Protein AF-0000000085051588 (afdb_homodimer)

Sequence (2008 aa):
MCQNCFRMTSVFWRLRSFKGIEMRKFTTRSLVMSSVAASAIFTGWMAAPAMAQEDGAGQAVEEVVVTGTRIRRPNLKSASPITTVDAAEVKLQGATGVDSYLAKLPQIEAAANENQSNGSDGTAGVNLRSLGGNRALVLIDGQRFLPSLGVDLNFVPSVLVERTDVLTGGASSVYGSDAMSGVVNFIMKKRLDGVIVDAQYSIYNHKNDNDYLRGIQAAKGFKLADKDVWDGEKYDFNVAAGGRINEGKGNILGYFGYRKMEAVRQDARDYSNCALNFADGKGSAFACGGSGNHAYGWFLPQTGPNAGDAFANSKDGSKTWVTNDSSFAYNYAPDNYILRNAERYQAGGFLNYTFNDHAEAYGSFMFMDDHSVSQVAPSAIWSGRDFTINCDNPFLSDQQKTILCGSTTSTANATSWVSLRAATGEPRRNDMRHTNYRFTAGLKGEIVSGWRYDANYMHAITIGQFNYQNDINQDKAAQALQAVMVNGQVVCKDTSNNCKPIDVFSAKGPSAEGYAFIYAPTFTRNEQTIDVYNAYVSGDLGQYGVKSPWANEGIAVVAGLEHRTETLDVKLDESQLSYSSNSDGEVSVDEWFTEFDVPVVADKPLIHSLNLALGYRKSTYNVSSSTSSGSEKKTETSKFEVRYAPTTDVLLRASYNKAIRAASITELFAAQGVGNVSLIDPCSRSEIVKAGAPTAAQCARTGVDATKYDIAKIPDTPADVGTALGGGNPNLNPEEAKTTTFGVVLTPRFVPGFTMSVDYYKIRIEGYIGSVPAQTALSQCIATGDAFYCGLIHRNPNNGALYGSDTKGGYITSTNVNTGYLETKGIDFTASYRLATGYGDVNFGFVGTLLDSLETEVLPGLGAYDCKGLYGGTCGQPSPKWRHNLRATWTVPGADRFYVPTSVSLNWRHFGGTDLATNTDDQYLTGTKSTINARIGNYDYFDLAVTKDLPRGLVLRAGINNLFDKDPPAIMNGLLFENGNGNTFPSTYDPLGRMLFVGISAKFMCQNCFRMTSVFWRLRSFKGIEMRKFTTRSLVMSSVAASAIFTGWMAAPAMAQEDGAGQAVEEVVVTGTRIRRPNLKSASPITTVDAAEVKLQGATGVDSYLAKLPQIEAAANENQSNGSDGTAGVNLRSLGGNRALVLIDGQRFLPSLGVDLNFVPSVLVERTDVLTGGASSVYGSDAMSGVVNFIMKKRLDGVIVDAQYSIYNHKNDNDYLRGIQAAKGFKLADKDVWDGEKYDFNVAAGGRINEGKGNILGYFGYRKMEAVRQDARDYSNCALNFADGKGSAFACGGSGNHAYGWFLPQTGPNAGDAFANSKDGSKTWVTNDSSFAYNYAPDNYILRNAERYQAGGFLNYTFNDHAEAYGSFMFMDDHSVSQVAPSAIWSGRDFTINCDNPFLSDQQKTILCGSTTSTANATSWVSLRAATGEPRRNDMRHTNYRFTAGLKGEIVSGWRYDANYMHAITIGQFNYQNDINQDKAAQALQAVMVNGQVVCKDTSNNCKPIDVFSAKGPSAEGYAFIYAPTFTRNEQTIDVYNAYVSGDLGQYGVKSPWANEGIAVVAGLEHRTETLDVKLDESQLSYSSNSDGEVSVDEWFTEFDVPVVADKPLIHSLNLALGYRKSTYNVSSSTSSGSEKKTETSKFEVRYAPTTDVLLRASYNKAIRAASITELFAAQGVGNVSLIDPCSRSEIVKAGAPTAAQCARTGVDATKYDIAKIPDTPADVGTALGGGNPNLNPEEAKTTTFGVVLTPRFVPGFTMSVDYYKIRIEGYIGSVPAQTALSQCIATGDAFYCGLIHRNPNNGALYGSDTKGGYITSTNVNTGYLETKGIDFTASYRLATGYGDVNFGFVGTLLDSLETEVLPGLGAYDCKGLYGGTCGQPSPKWRHNLRATWTVPGADRFYVPTSVSLNWRHFGGTDLATNTDDQYLTGTKSTINARIGNYDYFDLAVTKDLPRGLVLRAGINNLFDKDPPAIMNGLLFENGNGNTFPSTYDPLGRMLFVGISAKF

Solvent-accessible surface area (backbone atoms only — not comparable to full-atom values): 98166 Å² total; per-residue (Å²): 143,91,80,89,92,78,91,84,90,80,88,87,81,88,92,88,77,90,84,80,87,76,86,84,74,86,75,94,84,86,71,100,76,76,94,77,74,73,88,78,71,72,96,70,74,88,74,70,78,78,75,78,74,78,72,72,66,74,69,75,69,69,63,40,68,50,93,80,50,87,62,71,31,60,85,67,75,74,54,54,63,67,51,74,47,43,48,67,60,41,59,58,67,63,51,89,47,61,50,61,58,49,39,67,37,63,62,30,35,54,42,59,42,63,40,45,20,84,85,52,82,75,48,26,53,55,15,38,70,71,68,41,47,79,26,37,31,53,25,45,70,84,33,80,61,52,33,86,91,52,58,38,43,77,63,58,62,68,89,40,36,52,32,36,38,38,34,57,35,38,35,14,23,70,74,34,67,21,10,36,46,9,37,40,32,38,35,62,61,59,72,43,72,26,38,38,40,39,37,38,43,34,37,23,36,35,72,45,74,58,61,69,52,48,46,48,36,50,74,72,68,48,86,72,35,55,52,72,42,78,47,47,42,35,42,37,43,37,41,35,38,12,3,38,14,70,93,60,42,22,28,35,24,39,38,41,35,39,38,40,36,41,52,35,45,17,28,61,36,45,66,15,38,43,30,38,30,59,64,44,92,58,19,66,42,74,28,69,28,48,37,81,62,12,48,32,21,37,36,33,28,68,32,55,80,43,42,71,48,56,29,19,31,29,85,85,49,48,51,40,70,37,78,58,60,76,87,58,32,31,60,44,18,71,49,18,33,39,28,35,28,35,40,36,44,35,36,40,38,28,38,39,38,50,79,51,75,54,36,28,39,36,36,37,40,41,36,28,40,39,41,27,42,28,32,28,42,39,30,42,48,59,60,57,40,84,33,59,34,41,39,53,24,71,69,52,33,62,66,39,20,35,48,44,53,60,32,72,76,42,72,51,76,34,37,23,28,43,17,31,23,40,73,87,53,61,50,22,30,39,43,28,36,37,46,35,40,38,39,37,42,34,42,30,28,42,76,48,92,55,29,33,39,43,39,37,40,40,42,26,39,36,35,39,39,37,40,38,34,50,30,51,36,64,69,47,42,43,47,16,48,20,33,34,74,53,96,90,36,80,35,23,67,59,52,65,92,74,44,37,40,41,41,58,50,25,32,77,39,49,49,74,64,20,47,61,61,21,43,37,40,46,44,39,40,38,39,34,34,28,41,36,44,39,36,36,39,37,37,42,36,32,83,74,66,44,48,37,93,47,26,87,49,30,31,33,39,34,43,36,44,38,39,38,39,36,40,41,44,37,46,57,26,49,80,51,46,76,70,42,59,62,31,40,26,35,41,39,37,46,34,42,33,37,37,39,38,38,39,48,37,40,71,42,92,73,29,40,31,35,36,38,34,42,31,30,24,42,39,41,40,42,40,37,37,94,86,48,67,34,71,75,46,78,51,75,22,32,34,45,33,36,37,41,17,47,42,92,36,38,36,40,24,29,32,40,21,34,11,34,31,65,73,50,58,57,52,28,43,29,52,64,39,45,39,80,38,72,24,70,53,52,68,10,33,76,36,44,74,39,90,87,36,64,50,74,72,33,35,38,47,50,66,45,52,69,71,46,57,75,66,48,54,19,51,65,32,65,94,41,33,15,18,26,34,30,32,30,28,51,80,60,60,58,23,38,24,45,25,44,37,43,34,42,38,38,43,44,80,90,47,65,59,36,37,38,37,43,32,39,41,35,40,37,30,40,32,38,79,41,49,58,52,55,48,55,34,52,51,47,10,46,74,66,56,41,65,72,37,26,66,31,45,38,44,13,84,86,54,51,23,48,43,26,69,40,90,79,30,3,27,24,59,27,39,44,37,61,34,16,33,40,35,38,31,34,38,38,38,38,37,37,36,51,44,80,51,98,74,29,40,38,38,39,41,36,41,32,34,38,48,70,38,37,34,39,26,68,38,74,90,52,70,65,49,66,34,56,29,15,17,20,52,82,48,18,47,74,33,38,35,37,29,33,40,40,36,40,35,39,36,30,69,45,64,63,98,84,39,53,32,34,34,44,32,43,33,42,39,39,39,39,39,25,31,34,34,26,65,47,89,51,84,83,29,62,62,81,48,40,57,60,56,36,52,47,67,68,43,80,40,40,29,40,23,38,37,36,48,46,80,84,46,28,33,42,36,38,36,30,37,31,64,81,48,58,77,53,68,69,36,49,45,93,44,48,67,42,72,40,42,56,26,28,47,41,55,77,38,55,71,61,30,20,38,37,34,40,34,43,34,37,40,87,137,90,85,71,92,73,79,84,78,77,82,68,82,80,76,73,85,73,77,80,74,74,80,76,78,73,85,77,78,80,73,97,73,74,80,85,71,73,85,83,72,74,96,72,75,88,76,73,81,79,76,79,74,78,74,74,69,77,70,78,71,68,62,40,69,51,92,79,50,89,61,71,32,59,83,66,75,72,53,54,63,67,51,74,48,44,48,67,59,42,59,58,67,64,50,88,47,59,50,60,58,49,40,68,37,63,63,29,36,54,42,58,42,63,41,45,20,84,85,53,81,77,47,25,54,54,13,39,70,71,69,40,46,80,26,36,30,53,25,47,70,85,34,79,62,53,32,85,92,51,58,38,42,78,61,57,62,67,90,41,37,51,32,35,38,37,33,57,35,38,37,14,23,70,74,34,69,22,10,38,48,9,38,40,33,37,34,62,60,60,71,43,72,24,39,38,39,40,39,36,43,35,36,23,36,35,72,44,74,57,61,69,53,46,45,48,36,50,73,73,69,47,85,73,35,56,52,71,42,78,48,48,41,33,43,37,42,37,39,36,38,12,4,38,13,70,92,60,44,22,28,34,24,40,39,41,35,41,37,39,36,41,53,34,46,18,29,61,35,44,66,14,37,42,30,37,32,60,65,45,92,57,18,66,40,76,30,70,30,49,37,82,62,12,50,32,23,37,37,33,27,68,33,55,79,44,42,71,47,56,29,18,31,30,83,85,49,48,50,39,72,37,78,60,60,75,88,57,32,30,59,42,17,70,49,18,33,38,28,36,29,35,40,36,43,34,38,40,36,28,39,38,37,51,80,50,74,54,36,29,39,36,35,36,39,41,35,28,41,37,42,26,41,30,31,29,42,39,31,42,48,58,61,56,39,85,32,58,34,40,37,53,24,72,68,52,33,61,67,39,18,35,48,45,53,61,30,72,77,41,71,50,76,33,38,24,28,42,17,32,23,41,73,88,52,62,50,22,31,40,43,28,37,37,46,34,40,37,40,40,42,33,43,29,27,41,76,48,94,55,29,33,40,43,39,36,39,37,40,25,40,35,36,38,38,37,41,38,34,52,29,52,38,64,67,48,42,43,45,16,48,19,32,33,74,53,96,89,36,80,35,22,68,59,52,66,94,75,44,38,40,40,40,57,53,26,32,79,39,48,50,73,64,19,48,61,59,23,43,36,41,47,44,40,40,37,41,32,34,29,41,36,44,39,37,37,36,39,36,42,36,33,83,72,67,45,48,37,92,48,27,88,48,32,32,34,39,35,44,36,42,38,40,39,40,37,40,42,44,37,47,57,27,50,80,50,46,76,69,43,60,62,30,41,26,38,42,38,37,45,35,41,32,37,37,39,39,37,39,48,36,41,70,43,91,74,28,40,30,32,35,40,35,40,32,32,23,42,38,40,39,42,39,39,37,94,86,49,65,36,71,74,44,77,49,74,23,32,37,44,32,37,39,40,16,48,41,91,36,38,37,38,25,30,33,41,22,34,11,35,29,65,74,49,57,55,52,27,43,29,51,63,39,45,41,79,37,72,23,71,52,52,67,10,32,76,36,44,75,38,90,85,36,64,48,73,72,32,36,37,50,51,67,43,52,69,72,46,57,75,66,48,55,20,52,65,33,64,92,40,33,16,18,25,32,29,33,31,29,50,79,61,61,59,23,39,26,44,25,43,37,44,34,42,38,41,42,44,78,89,47,66,60,35,38,38,36,44,34,39,42,36,42,36,32,40,31,38,79,39,49,58,52,56,48,56,33,52,51,47,10,46,75,68,56,41,64,71,35,26,67,30,46,38,45,13,84,85,56,51,23,49,43,25,67,40,90,77,31,3,26,23,58,27,40,45,38,61,36,16,32,39,35,37,31,32,37,38,36,39,36,37,36,51,45,81,50,98,77,28,40,37,37,38,40,37,41,32,34,38,47,70,38,38,33,39,27,68,37,76,89,53,71,66,50,66,36,57,27,15,17,19,52,83,50,18,46,75,34,38,36,38,28,34,41,41,34,42,35,40,37,30,69,43,66,62,98,83,38,53,32,32,33,43,33,42,33,43,40,38,40,39,39,24,32,33,33,24,64,47,88,49,83,84,29,61,63,81,49,40,56,60,56,36,51,48,67,69,43,77,41,40,28,40,23,41,40,37,50,43,79,84,46,30,32,41,35,37,35,29,36,31,64,80,48,58,76,53,67,70,35,48,45,93,44,48,66,43,71,42,42,57,26,28,48,40,55,79,39,55,72,63,31,19,38,38,33,42,34,44,35,36,43,89

Organism: Asticcacaulis excentricus (strain ATCC 15261 / DSM 4724 / KCTC 12464 / NCIMB 9791 / VKM B-1370 / CB 48) (NCBI:txid573065)

Nearest PDB structures (foldseek):
  1xkw-assembly1_A  TM=7.371E-01  e=1.015E-24  Pseudomonas aeruginosa
  2iah-assembly1_A  TM=7.190E-01  e=4.011E-23  Pseudomonas aeruginosa
  3efm-assembly1_A  TM=7.526E-01  e=3.077E-21  Bordetella pertussis
  6fom-assembly2_B  TM=7.421E-01  e=2.360E-19  Pseudomonas aeruginosa PAO1
  1p4t-assembly1_A  TM=3.246E-01  e=8.528E+00  Neisseria meningitidis

Secondary structure (DSSP, 8-state):
-------------------------------------S-------------------------B--TT----BTT---SS-EEEEEHHHHHHHT-SSHHHHHTTSTTEE--S-TT--TT--S----EETTS-GGGEEEEETTEE-S-GGG--GGGS-GGGEEEEEEEES--HHHH-TT-SSEEEEEEE----SEEEEEEEEEEEEEE---HHHHHHHHHTTPPPPPSEEEEEEEEEEEEEEEEEETTTTEEEEEEEEEEEE--EEGGGSTTTSSEEEESSTT--SEEEE-BSS-TT-EEEESSSTTTT--EEE-TTS-S-EEE--GGG-B--TTT-EEE-EEEEEEEEEEEEEEEETTEEEEEEEEEEEEEEEEEES--EEPTTS-EEEETT-TTS-HHHHHHHHS-SS---EEEEEEEEE-TTSPPEEEEEEEEEEEEEEEEEEEEETTEEEEEEEEEEEEEEEEEEES-B-HHHHHHHT-EEEETTEEEESS-GGG------SSTT---HHHHHHHB--EEEEEEEEEEEEEEEEEEEGGGGT---TB-SS--EEEEEEEEEEEEEEEEE-HHHHTT---EEEEEEEEEEEEEEEEEEEEEETTEEEEEEEEEEEEEEEEEE-SS-BPPPEEEEEEEEEEEEEEETTEEEEEEEEEEEEPPPHHHHHPPPEEEEEE---TTSTTTTTSTTPPPHHHHHHTT--HHHHHTT-PPP-GGGEEEEEE---TTPPPEEEEEEEEEEEE--TTSTTEEEEEEEEEEEEES-EEE--HHHHHHHHHHH--HHHHTTEE--TTT--S--SSTTS-EEE--EEE--EEEEEEEEEEEEEEEEETTEEEEEEEEEEEEEEEEEESSTTS-EEE-TTEESGGG-S---SEEEEEEEEEEEPP-STT---EEEEEEEEEE--EEEGGGS--TTS-S---STTSEE--EEEEEEEEEEEETTTEEEEEEEESTT-PPPPP--GGG--SS--SSS-TTTS-TT-EEEEEEEEEE-/---------------------------------SGGG--------------------------B--TT----BTT---SS-EEEEEHHHHHHHT-SSHHHHHTTSTTEE--S-TT--TT--S----EETTS-GGGEEEEETTEE-S-GGG--GGGS-GGGEEEEEEEES--HHHH-TT-SSEEEEEEE----SEEEEEEEEEEEEEE---HHHHHHHHHTTPPPPPSEEEEEEEEEEEEEEEEEETTTTEEEEEEEEEEEE--EEGGGSTTTSSEEEESSTT--SEEEE-BSS-TT-EEEESSSTTTT--EEE-TTS-S-EEE--GGG-B--TTT-EEE-EEEEEEEEEEEEEEEETTEEEEEEEEEEEEEEEEEES--EEPTTS-EEEETT-TTS-HHHHHHHHS-SS---EEEEEEEEE-TTSPPEEEEEEEEEEEEEEEEEEEEETTEEEEEEEEEEEEEEEEEEES-B-HHHHHHHT-EEEETTEEEESS-GGG------SSTT---HHHHHHHB--EEEEEEEEEEEEEEEEEEEGGGGT---TB-SS--EEEEEEEEEEEEEEEEE-HHHHTT---EEEEEEEEEEEEEEEEEEEEEETTEEEEEEEEEEEEEEEEEE-SS-BPPPEEEEEEEEEEEEESSSSEEEEEEEEEEEEPPPHHHHHPPPEEEEEE---TTSTTTTTSTTPPPHHHHHHTT--HHHHHTT-PPP-GGGEEEEEE---TTPPPEEEEEEEEEEEE--TTSTTEEEEEEEEEEEEES-EEE--HHHHHHHHHHH--HHHHTTEE--TTT--S--SSTTS-EEE--EEE--EEEEEEEEEEEEEEEEETTEEEEEEEEEEEEEEEEEESSTTS-EEE-TTEESGGG-S---SEEEEEEEEEEEPP-STT---EEEEEEEEEE--EEEGGGS--GGG-S---STTSEE--EEEEEEEEEEEETTTEEEEEEEESTT-PPPPP--GGG--SS--SSS-TTTS-TT-EEEEEEEEEE-

Foldseek 3Di:
DDDDDDDDDDDDDDDDDDDDDDDDDDDDDDDPDDDPDDDPDDPDDDPDPPPPPPPPPPPPQAWDDDPLAPATDRPDDDLFDKDKFFLVNCVQVVHQFPLQVLLQFLQWPFADDQQDFVPDQQAGFTHGNNPDRQLEFEEEPLHGDFPSVFDGRRQDHSVFFGMKMWTAAARCLHNNFRQFRTYIYTYGNAADAFKKKWKKKWKFKFAQDPCQLQVLCVVLVADAADRIDIFWMKIKIKMKHKHADPVNQKMKMKMKIKMKIDWDFLCNHSLQVAFWDAPDQFFADTHGFAAPLAAFKKKAFCDDDQHQFIWTADLVFPLATDGDDRNRGDTWRRWFTSGKIKIKMKIKMKMWGHPDQQKIKIKIKIKMKMKIKHWTAAAKLDFQAKAKEFLQQPLHDQNRSCNQPVGNPHRDITIMTMMHGPRVDHIKMKTKMKIKMKMKIWIKHAPDVFKIKIWMKMKMKIKMKIKIFNYFQNVLLSQQNYWHDDPNDIATPDCPPNRHHWNSSTSVTGDPVNSVRGTDMWMKMKMKMKMKTKMKMKGFCVVVPAAAPQFDGHKIKMKMWMKMKMKMWMDIDPSCCVFFDTWIKMKIKIKIKMKMKHWHHDDDQQFNTKIKMKMKMKMWIWMDTPVGTADIDIDMWMKIKIWTDSDPFKIKIKMKIKHKHDDDRWQAIGIKGKDKDQAWDCLALVNCPDPPGFDLVLVVLLVDDSVLSVVRSQHTQVLRIFMAIETHHSHADIKMKIKIKIKMWGDDPVAHQKIKMKMKMKMKIFQDKWWQHLHNLSVCCSVPSDCVSSVQWDAQPSRRYRGHRGPNHTHGYIYIGRFGMWMWIWMKMWMKGWDQDPQAIKIKTKIKMFTDWTWDDSGPPGDIDTQEQEDFAPSAHGHYRMWMKMKIKGWGPADDDPRFIKIKMKIKTKDAKGAYQCCDPDPVSHDRHHDNRRMDHMDIKMKIKMWGQDPQAKIKMKIKTRVVFDAFDAANPSRHDRCDDSRHNCSNDPHRTMMIMIMMMGID/DDDDDDDDDCVDDDDDDDDCPDDPPPDDDDDPDDDPDDDPDDDDDDPDPPPPPPPPPPPPQAWDDDPLAPATDRPDDDLFDKDKFFLVNCVQVVHQFPLQVLLQFLQWPFADDQQDFVPDQQAGFIHGNNPDRLLEFEEEPLAGDFPSVFDGRRQDHSVFFGMKIWTAAARCLHNNFRQFRTYIYTYGNAADAFKKKWWKKWKFKFAQDPCQLQVLCVVLVADAADRIDIFWMKIKIKMKHKHADPVNQKMKMKMKIKMKIDWDFLCNHSLQVAFWDAPDQFFAGTHGFAAPLAAFKKKAFCDDDQHQFIWTADLVFPLATDGDDRNRGDTWRRWFTSGKIKIKMKIKMKMWGHPDQQKIKIKIKIKMKMKIKHWTAAAKLDFQAKAKEFLQQPLHDQNRSCNRPVGNPHRDITIMTMMHGPRVDHIKMKTKMKIKMKMKIWIKHAPDVFKIKIKMKMKMKIKMKIKIFNYFQNVLLSQQNYWHDDPNDIATPDCPPNRHHWNSSTSVTGDPVNSVRGTDMWMKMKMKMKMKTKMKMKGFCVVVPAAAPQDDGHKIKMKMKMKMKMKMWMDIDPSCCVFFDTWIKMKIKIKIKMKMKHWHHDDDQQFNTKIKMKMKMKMWIWMDTPVGTADIDIDMWMKIKIWTDSDPFKIKIKMKIKHKHDDDRWQAIGIKGKDKDQAWDCLALVNQPDPPGFDLVLVVLLVDDSVLSVVRSQHTCVLRIFMAIETHHSHADMKMKIKIKIKMWGDDPVAHQKIKMKMKMKMKIFQDKWWQHLHNLSVCCSVPSDCVSSVQWDAQPSRRYRGHRGPNHTHGYIYIGRFGMWMWIWMKMWMKGWDQDPQAIKIKTKIKMFTDWTWDDGGPPGDIDTQEQEDFAPSAHGHYRMWMKMKIKGWGPADDPPRFIKIKMKIKTKDAKGAYQCCDPDPVSHDRHHDNVRMDHMDIKMKIKMWGQDPQAKIKMKIKTRVVFDAFDAANPSRHDRCDDSRHNCSNDPHRTMMIMIMMMGID

pLDDT: mean 88.39, std 18.42, range [13.23, 98.56]

InterPro domains:
  IPR000531 TonB-dependent receptor-like, beta-barrel [PF00593] (423-963)
  IPR012910 TonB-dependent receptor, plug domain [PF07715] (77-183)
  IPR036942 TonB-dependent receptor-like, beta-barrel domain superfamily [G3DSA:2.40.170.20] (223-1004)
  IPR037066 TonB-dependent receptor, plug domain superfamily [G3DSA:2.170.130.10] (54-192)
  IPR039426 TonB-dependent receptor-like [PS52016] (74-1004)

Radius of gyration: 39.49 Å; Cα contacts (8 Å, |Δi|>4): 5640; chains: 2; bounding box: 116×94×98 Å

Structure (mmCIF, N/CA/C/O backbone):
data_AF-0000000085051588-model_v1
#
loop_
_entity.id
_entity.type
_entity.pdbx_description
1 polymer 'TonB-dependent receptor'
#
loop_
_atom_site.group_PDB
_atom_site.id
_atom_site.type_symbol
_atom_site.label_atom_id
_atom_site.label_alt_id
_atom_site.label_comp_id
_atom_site.label_asym_id
_atom_site.label_entity_id
_atom_site.label_seq_id
_atom_site.pdbx_PDB_ins_code
_atom_site.Cartn_x
_atom_site.Cartn_y
_atom_site.Cartn_z
_atom_site.occupancy
_atom_site.B_iso_or_equiv
_atom_site.auth_seq_id
_atom_site.auth_comp_id
_atom_site.auth_asym_id
_atom_site.auth_atom_id
_atom_site.pdbx_PDB_model_num
ATOM 1 N N . MET A 1 1 ? 45.594 -34.25 6.875 1 14.27 1 MET A N 1
ATOM 2 C CA . MET A 1 1 ? 46.375 -34.562 8.062 1 14.27 1 MET A CA 1
ATOM 3 C C . MET A 1 1 ? 45.5 -35.031 9.203 1 14.27 1 MET A C 1
ATOM 5 O O . MET A 1 1 ? 44.312 -34.688 9.242 1 14.27 1 MET A O 1
ATOM 9 N N . CYS A 1 2 ? 45.938 -35.5 10.5 1 15.38 2 CYS A N 1
ATOM 10 C CA . CYS A 1 2 ? 45.812 -36.562 11.477 1 15.38 2 CYS A CA 1
ATOM 11 C C . CYS A 1 2 ? 44.719 -36.25 12.492 1 15.38 2 CYS A C 1
ATOM 13 O O . CYS A 1 2 ? 43.812 -37.062 12.703 1 15.38 2 CYS A O 1
ATOM 15 N N . GLN A 1 3 ? 45.094 -35.812 13.812 1 13.23 3 GLN A N 1
ATOM 16 C CA . GLN A 1 3 ? 45.188 -36.406 15.141 1 13.23 3 GLN A CA 1
ATOM 17 C C . GLN A 1 3 ? 44.062 -35.906 16.047 1 13.23 3 GLN A C 1
ATOM 19 O O . GLN A 1 3 ? 43.406 -36.719 16.734 1 13.23 3 GLN A O 1
ATOM 24 N N . ASN A 1 4 ? 44.125 -34.781 16.781 1 13.84 4 ASN A N 1
ATOM 25 C CA . ASN A 1 4 ? 44.281 -34.719 18.234 1 13.84 4 ASN A CA 1
ATOM 26 C C . ASN A 1 4 ? 42.969 -34.875 18.953 1 13.84 4 ASN A C 1
ATOM 28 O O . ASN A 1 4 ? 41.906 -34.5 18.438 1 13.84 4 ASN A O 1
ATOM 32 N N . CYS A 1 5 ? 42.812 -35.031 20.375 1 14.87 5 CYS A N 1
ATOM 33 C CA . CYS A 1 5 ? 42.5 -35.938 21.484 1 14.87 5 CYS A CA 1
ATOM 34 C C . CYS A 1 5 ? 41.188 -35.531 22.156 1 14.87 5 CYS A C 1
ATOM 36 O O . CYS A 1 5 ? 40.656 -34.438 21.891 1 14.87 5 CYS A O 1
ATOM 38 N N . PHE A 1 6 ? 41.094 -35.25 23.625 1 14.04 6 PHE A N 1
ATOM 39 C CA . PHE A 1 6 ? 40.656 -36 24.781 1 14.04 6 PHE A CA 1
ATOM 40 C C . PHE A 1 6 ? 39.5 -35.281 25.484 1 14.04 6 PHE A C 1
ATOM 42 O O . PHE A 1 6 ? 38.656 -35.906 26.141 1 14.04 6 PHE A O 1
ATOM 49 N N . ARG A 1 7 ? 39.312 -33.969 25.672 1 14.19 7 ARG A N 1
ATOM 50 C CA . ARG A 1 7 ? 39.25 -33.625 27.094 1 14.19 7 ARG A CA 1
ATOM 51 C C . ARG A 1 7 ? 37.938 -34.125 27.719 1 14.19 7 ARG A C 1
ATOM 53 O O . ARG A 1 7 ? 36.875 -34.062 27.094 1 14.19 7 ARG A O 1
ATOM 60 N N . MET A 1 8 ? 37.844 -34.281 29.094 1 14.34 8 MET A N 1
ATOM 61 C CA . MET A 1 8 ? 37.406 -35.156 30.188 1 14.34 8 MET A CA 1
ATOM 62 C C . MET A 1 8 ? 36 -34.781 30.672 1 14.34 8 MET A C 1
ATOM 64 O O . MET A 1 8 ? 35.125 -35.625 30.688 1 14.34 8 MET A O 1
ATOM 68 N N . THR A 1 9 ? 35.875 -34.125 31.891 1 14.31 9 THR A N 1
ATOM 69 C CA . THR A 1 9 ? 35.531 -34.688 33.188 1 14.31 9 THR A CA 1
ATOM 70 C C . THR A 1 9 ? 34.062 -34.469 33.5 1 14.31 9 THR A C 1
ATOM 72 O O . THR A 1 9 ? 33.406 -33.625 32.875 1 14.31 9 THR A O 1
ATOM 75 N N . SER A 1 10 ? 33.5 -34.375 34.938 1 14.4 10 SER A N 1
ATOM 76 C CA . SER A 1 10 ? 32.781 -35.156 35.938 1 14.4 10 SER A CA 1
ATOM 77 C C . SER A 1 10 ? 31.5 -34.438 36.375 1 14.4 10 SER A C 1
ATOM 79 O O . SER A 1 10 ? 30.516 -35.062 36.75 1 14.4 10 SER A O 1
ATOM 81 N N . VAL A 1 11 ? 31.359 -33.094 36.5 1 14.14 11 VAL A N 1
ATOM 82 C CA . VAL A 1 11 ? 30.969 -32.719 37.844 1 14.14 11 VAL A CA 1
ATOM 83 C C . VAL A 1 11 ? 29.531 -33.094 38.094 1 14.14 11 VAL A C 1
ATOM 85 O O . VAL A 1 11 ? 28.688 -33.031 37.219 1 14.14 11 VAL A O 1
ATOM 88 N N . PHE A 1 12 ? 29.047 -33.219 39.375 1 14.78 12 PHE A N 1
ATOM 89 C CA . PHE A 1 12 ? 28.344 -34 40.375 1 14.78 12 PHE A CA 1
ATOM 90 C C . PHE A 1 12 ? 26.875 -33.594 40.469 1 14.78 12 PHE A C 1
ATOM 92 O O . PHE A 1 12 ? 26.5 -32.531 39.938 1 14.78 12 PHE A O 1
ATOM 99 N N . TRP A 1 13 ? 26.266 -33.5 41.688 1 14.59 13 TRP A N 1
ATOM 100 C CA . TRP A 1 13 ? 25.328 -34.312 42.469 1 14.59 13 TRP A CA 1
ATOM 101 C C . TRP A 1 13 ? 23.984 -33.625 42.594 1 14.59 13 TRP A C 1
ATOM 103 O O . TRP A 1 13 ? 22.938 -34.188 42.344 1 14.59 13 TRP A O 1
ATOM 113 N N . ARG A 1 14 ? 23.812 -32.469 43.469 1 14.4 14 ARG A N 1
ATOM 114 C CA . ARG A 1 14 ? 23.125 -32.719 44.75 1 14.4 14 ARG A CA 1
ATOM 115 C C . ARG A 1 14 ? 21.609 -32.594 44.594 1 14.4 14 ARG A C 1
ATOM 117 O O . ARG A 1 14 ? 21.141 -31.969 43.625 1 14.4 14 ARG A O 1
ATOM 124 N N . LEU A 1 15 ? 20.844 -31.875 45.656 1 14.98 15 LEU A N 1
ATOM 125 C CA . LEU A 1 15 ? 19.938 -32.25 46.75 1 14.98 15 LEU A CA 1
ATOM 126 C C . LEU A 1 15 ? 18.484 -31.922 46.406 1 14.98 15 LEU A C 1
ATOM 128 O O . LEU A 1 15 ? 18.234 -31.078 45.531 1 14.98 15 LEU A O 1
ATOM 132 N N . ARG A 1 16 ? 17.453 -31.859 47.375 1 15.23 16 ARG A N 1
ATOM 133 C CA . ARG A 1 16 ? 16.297 -32.531 47.969 1 15.23 16 ARG A CA 1
ATOM 134 C C . ARG A 1 16 ? 15.023 -31.734 47.75 1 15.23 16 ARG A C 1
ATOM 136 O O . ARG A 1 16 ? 14.039 -32.25 47.219 1 15.23 16 ARG A O 1
ATOM 143 N N . SER A 1 17 ? 14.484 -30.875 48.812 1 14.86 17 SER A N 1
ATOM 144 C CA . SER A 1 17 ? 13.406 -31.141 49.781 1 14.86 17 SER A CA 1
ATOM 145 C C . SER A 1 17 ? 12.188 -30.266 49.469 1 14.86 17 SER A C 1
ATOM 147 O O . SER A 1 17 ? 11.133 -30.438 50.094 1 14.86 17 SER A O 1
ATOM 149 N N . PHE A 1 18 ? 12.047 -29.438 48.5 1 14.78 18 PHE A N 1
ATOM 150 C CA . PHE A 1 18 ? 11.289 -28.297 49 1 14.78 18 PHE A CA 1
ATOM 151 C C . PHE A 1 18 ? 9.844 -28.688 49.281 1 14.78 18 PHE A C 1
ATOM 153 O O . PHE A 1 18 ? 9.297 -29.594 48.656 1 14.78 18 PHE A O 1
ATOM 160 N N . LYS A 1 19 ? 9.148 -27.781 50.156 1 15.9 19 LYS A N 1
ATOM 161 C CA . LYS A 1 19 ? 8.18 -27.609 51.25 1 15.9 19 LYS A CA 1
ATOM 162 C C . LYS A 1 19 ? 6.75 -27.562 50.688 1 15.9 19 LYS A C 1
ATOM 164 O O . LYS A 1 19 ? 6.516 -27.109 49.594 1 15.9 19 LYS A O 1
ATOM 169 N N . GLY A 1 20 ? 5.645 -28.031 51.5 1 16.14 20 GLY A N 1
ATOM 170 C CA . GLY A 1 20 ? 4.34 -28.656 51.688 1 16.14 20 GLY A CA 1
ATOM 171 C C . GLY A 1 20 ? 3.189 -27.672 51.531 1 16.14 20 GLY A C 1
ATOM 172 O O . GLY A 1 20 ? 2.039 -28.016 51.812 1 16.14 20 GLY A O 1
ATOM 173 N N . ILE A 1 21 ? 3.223 -26.562 50.75 1 16.25 21 ILE A N 1
ATOM 174 C CA . ILE A 1 21 ? 2.236 -25.641 51.281 1 16.25 21 ILE A CA 1
ATOM 175 C C . ILE A 1 21 ? 0.837 -26.234 51.156 1 16.25 21 ILE A C 1
ATOM 177 O O . ILE A 1 21 ? 0.523 -26.891 50.156 1 16.25 21 ILE A O 1
ATOM 181 N N . GLU A 1 22 ? -0.149 -25.828 52.031 1 16 22 GLU A N 1
ATOM 182 C CA . GLU A 1 22 ? -1.269 -26.266 52.875 1 16 22 GLU A CA 1
ATOM 183 C C . GLU A 1 22 ? -2.6 -26.078 52.125 1 16 22 GLU A C 1
ATOM 185 O O . GLU A 1 22 ? -3.531 -26.859 52.312 1 16 22 GLU A O 1
ATOM 190 N N . MET A 1 23 ? -2.879 -25.109 51.25 1 17.05 23 MET A N 1
ATOM 191 C CA . MET A 1 23 ? -4.094 -24.406 51.625 1 17.05 23 MET A CA 1
ATOM 192 C C . MET A 1 23 ? -5.332 -25.234 51.312 1 17.05 23 MET A C 1
ATOM 194 O O . MET A 1 23 ? -5.344 -26.031 50.375 1 17.05 23 MET A O 1
ATOM 198 N N . ARG A 1 24 ? -6.555 -24.953 52.031 1 16.22 24 ARG A N 1
ATOM 199 C CA . ARG A 1 24 ? -7.715 -25.609 52.594 1 16.22 24 ARG A CA 1
ATOM 200 C C . ARG A 1 24 ? -8.836 -25.766 51.562 1 16.22 24 ARG A C 1
ATOM 202 O O . ARG A 1 24 ? -9.086 -24.844 50.781 1 16.22 24 ARG A O 1
ATOM 209 N N . LYS A 1 25 ? -9.562 -26.953 51.5 1 16.91 25 LYS A N 1
ATOM 210 C CA . LYS A 1 25 ? -10.484 -27.75 50.719 1 16.91 25 LYS A CA 1
ATOM 211 C C . LYS A 1 25 ? -11.93 -27.359 50.969 1 16.91 25 LYS A C 1
ATOM 213 O O . LYS A 1 25 ? -12.859 -28.031 50.531 1 16.91 25 LYS A O 1
ATOM 218 N N . PHE A 1 26 ? -12.172 -26.078 51.188 1 17.31 26 PHE A N 1
ATOM 219 C CA . PHE A 1 26 ? -13.438 -26.172 51.906 1 17.31 26 PHE A CA 1
ATOM 220 C C . PHE A 1 26 ? -14.469 -26.922 51.094 1 17.31 26 PHE A C 1
ATOM 222 O O . PHE A 1 26 ? -14.422 -26.922 49.875 1 17.31 26 PHE A O 1
ATOM 229 N N . THR A 1 27 ? -15.453 -27.75 51.656 1 16.61 27 THR A N 1
ATOM 230 C CA . THR A 1 27 ? -16.234 -28.969 51.594 1 16.61 27 THR A CA 1
ATOM 231 C C . THR A 1 27 ? -17.594 -28.719 50.938 1 16.61 27 THR A C 1
ATOM 233 O O . THR A 1 27 ? -18.172 -29.609 50.344 1 16.61 27 THR A O 1
ATOM 236 N N . THR A 1 28 ? -18.328 -27.672 51.188 1 18.55 28 THR A N 1
ATOM 237 C CA . THR A 1 28 ? -19.672 -27.938 51.688 1 18.55 28 THR A CA 1
ATOM 238 C C . THR A 1 28 ? -20.562 -28.438 50.562 1 18.55 28 THR A C 1
ATOM 240 O O . THR A 1 28 ? -20.469 -27.984 49.406 1 18.55 28 THR A O 1
ATOM 243 N N . ARG A 1 29 ? -21.672 -29.375 50.719 1 18.62 29 ARG A N 1
ATOM 244 C CA . ARG A 1 29 ? -22.609 -30.453 50.406 1 18.62 29 ARG A CA 1
ATOM 245 C C . ARG A 1 29 ? -23.797 -29.938 49.594 1 18.62 29 ARG A C 1
ATOM 247 O O . ARG A 1 29 ? -24.125 -30.516 48.562 1 18.62 29 ARG A O 1
ATOM 254 N N . SER A 1 30 ? -24.906 -29.516 50.281 1 18.52 30 SER A N 1
ATOM 255 C CA . SER A 1 30 ? -26.203 -30.172 50.375 1 18.52 30 SER A CA 1
ATOM 256 C C . SER A 1 30 ? -27.078 -29.875 49.188 1 18.52 30 SER A C 1
ATOM 258 O O . SER A 1 30 ? -27.578 -30.797 48.5 1 18.52 30 SER A O 1
ATOM 260 N N . LEU A 1 31 ? -28.344 -29.203 49.312 1 17.98 31 LEU A N 1
ATOM 261 C CA . LEU A 1 31 ? -29.75 -29.609 49.312 1 17.98 31 LEU A CA 1
ATOM 262 C C . LEU A 1 31 ? -30.422 -29.203 48 1 17.98 31 LEU A C 1
ATOM 264 O O . LEU A 1 31 ? -31.5 -29.703 47.656 1 17.98 31 LEU A O 1
ATOM 268 N N . VAL A 1 32 ? -30.078 -28.078 47.281 1 19.45 32 VAL A N 1
ATOM 269 C CA . VAL A 1 32 ? -31.172 -27.391 46.625 1 19.45 32 VAL A CA 1
ATOM 270 C C . VAL A 1 32 ? -31.625 -28.188 45.375 1 19.45 32 VAL A C 1
ATOM 272 O O . VAL A 1 32 ? -30.906 -28.281 44.406 1 19.45 32 VAL A O 1
ATOM 275 N N . MET A 1 33 ? -32.375 -29.391 45.5 1 19.14 33 MET A N 1
ATOM 276 C CA . MET A 1 33 ? -32.875 -30.562 44.812 1 19.14 33 MET A CA 1
ATOM 277 C C . MET A 1 33 ? -33.719 -30.172 43.594 1 19.14 33 MET A C 1
ATOM 279 O O . MET A 1 33 ? -33.5 -30.672 42.5 1 19.14 33 MET A O 1
ATOM 283 N N . SER A 1 34 ? -35.125 -29.891 43.75 1 19.22 34 SER A N 1
ATOM 284 C CA . SER A 1 34 ? -36.281 -30.625 43.312 1 19.22 34 SER A CA 1
ATOM 285 C C . SER A 1 34 ? -36.812 -30.109 41.969 1 19.22 34 SER A C 1
ATOM 287 O O . SER A 1 34 ? -37.188 -30.891 41.094 1 19.22 34 SER A O 1
ATOM 289 N N . SER A 1 35 ? -37.469 -28.859 41.844 1 20.08 35 SER A N 1
ATOM 290 C CA . SER A 1 35 ? -38.812 -28.625 41.344 1 20.08 35 SER A CA 1
ATOM 291 C C . SER A 1 35 ? -38.844 -28.5 39.812 1 20.08 35 SER A C 1
ATOM 293 O O . SER A 1 35 ? -38.906 -27.391 39.281 1 20.08 35 SER A O 1
ATOM 295 N N . VAL A 1 36 ? -38 -29.25 39.031 1 20.28 36 VAL A N 1
ATOM 296 C CA . VAL A 1 36 ? -37.656 -29.219 37.625 1 20.28 36 VAL A CA 1
ATOM 297 C C . VAL A 1 36 ? -38.844 -29.672 36.781 1 20.28 36 VAL A C 1
ATOM 299 O O . VAL A 1 36 ? -38.75 -29.75 35.562 1 20.28 36 VAL A O 1
ATOM 302 N N . ALA A 1 37 ? -39.781 -30.406 37.406 1 20.58 37 ALA A N 1
ATOM 303 C CA . ALA A 1 37 ? -40.469 -31.438 36.656 1 20.58 37 ALA A CA 1
ATOM 304 C C . ALA A 1 37 ? -41.469 -30.828 35.656 1 20.58 37 ALA A C 1
ATOM 306 O O . ALA A 1 37 ? -41.562 -31.281 34.5 1 20.58 37 ALA A O 1
ATOM 307 N N . ALA A 1 38 ? -42.438 -30.062 36.156 1 20.31 38 ALA A N 1
ATOM 308 C CA . ALA A 1 38 ? -43.844 -30.344 35.844 1 20.31 38 ALA A CA 1
ATOM 309 C C . ALA A 1 38 ? -44.219 -29.859 34.438 1 20.31 38 ALA A C 1
ATOM 311 O O . ALA A 1 38 ? -44.812 -30.594 33.688 1 20.31 38 ALA A O 1
ATOM 312 N N . SER A 1 39 ? -44.5 -28.547 34.281 1 20.8 39 SER A N 1
ATOM 313 C CA . SER A 1 39 ? -45.719 -28.141 33.531 1 20.8 39 SER A CA 1
ATOM 314 C C . SER A 1 39 ? -45.469 -28.125 32.031 1 20.8 39 SER A C 1
ATOM 316 O O . SER A 1 39 ? -45.312 -27.047 31.453 1 20.8 39 SER A O 1
ATOM 318 N N . ALA A 1 40 ? -44.406 -28.797 31.578 1 21.25 40 ALA A N 1
ATOM 319 C CA . ALA A 1 40 ? -44.062 -28.703 30.156 1 21.25 40 ALA A CA 1
ATOM 320 C C . ALA A 1 40 ? -45.125 -29.359 29.281 1 21.25 40 ALA A C 1
ATOM 322 O O . ALA A 1 40 ? -44.844 -29.844 28.188 1 21.25 40 ALA A O 1
ATOM 323 N N . ILE A 1 41 ? -46.375 -29.578 29.969 1 20.25 41 ILE A N 1
ATOM 324 C CA . ILE A 1 41 ? -47.281 -30.547 29.359 1 20.25 41 ILE A CA 1
ATOM 325 C C . ILE A 1 41 ? -47.625 -30.109 27.938 1 20.25 41 ILE A C 1
ATOM 327 O O . ILE A 1 41 ? -47.5 -30.891 27 1 20.25 41 ILE A O 1
ATOM 331 N N . PHE A 1 42 ? -48.75 -29.281 27.703 1 20.91 42 PHE A N 1
ATOM 332 C CA . PHE A 1 42 ? -49.969 -29.625 26.984 1 20.91 42 PHE A CA 1
ATOM 333 C C . PHE A 1 42 ? -49.875 -29.203 25.516 1 20.91 42 PHE A C 1
ATOM 335 O O . PHE A 1 42 ? -50.688 -29.625 24.688 1 20.91 42 PHE A O 1
ATOM 342 N N . THR A 1 43 ? -49.344 -28 25.203 1 24.31 43 THR A N 1
ATOM 343 C CA . THR A 1 43 ? -50.062 -27.344 24.125 1 24.31 43 THR A CA 1
ATOM 344 C C . THR A 1 43 ? -49.781 -28.016 22.781 1 24.31 43 THR A C 1
ATOM 346 O O . THR A 1 43 ? -48.75 -27.719 22.156 1 24.31 43 THR A O 1
ATOM 349 N N . GLY A 1 44 ? -49.969 -29.391 22.625 1 22.31 44 GLY A N 1
ATOM 350 C CA . GLY A 1 44 ? -49.656 -30.328 21.562 1 22.31 44 GLY A CA 1
ATOM 351 C C . GLY A 1 44 ? -50.281 -29.969 20.219 1 22.31 44 GLY A C 1
ATOM 352 O O . GLY A 1 44 ? -49.812 -30.422 19.172 1 22.31 44 GLY A O 1
ATOM 353 N N . TRP A 1 45 ? -51.594 -29.625 20.188 1 22.19 45 TRP A N 1
ATOM 354 C CA . TRP A 1 45 ? -52.438 -30.391 19.266 1 22.19 45 TRP A CA 1
ATOM 355 C C . TRP A 1 45 ? -52.219 -29.969 17.828 1 22.19 45 TRP A C 1
ATOM 357 O O . TRP A 1 45 ? -51.969 -30.812 16.953 1 22.19 45 TRP A O 1
ATOM 367 N N . MET A 1 46 ? -53 -28.906 17.312 1 23.95 46 MET A N 1
ATOM 368 C CA . MET A 1 46 ? -53.844 -29 16.141 1 23.95 46 MET A CA 1
ATOM 369 C C . MET A 1 46 ? -53.062 -28.672 14.867 1 23.95 46 MET A C 1
ATOM 371 O O . MET A 1 46 ? -52.688 -27.516 14.641 1 23.95 46 MET A O 1
ATOM 375 N N . ALA A 1 47 ? -52.156 -29.547 14.5 1 24.2 47 ALA A N 1
ATOM 376 C CA . ALA A 1 47 ? -51.312 -29.406 13.305 1 24.2 47 ALA A CA 1
ATOM 377 C C . ALA A 1 47 ? -52.188 -29.453 12.039 1 24.2 47 ALA A C 1
ATOM 379 O O . ALA A 1 47 ? -52.656 -30.531 11.648 1 24.2 47 ALA A O 1
ATOM 380 N N . ALA A 1 48 ? -53.219 -28.516 11.875 1 25.44 48 ALA A N 1
ATOM 381 C CA . ALA A 1 48 ? -54.031 -28.75 10.688 1 25.44 48 ALA A CA 1
ATOM 382 C C . ALA A 1 48 ? -53.156 -28.797 9.43 1 25.44 48 ALA A C 1
ATOM 384 O O . ALA A 1 48 ? -52.188 -28.078 9.328 1 25.44 48 ALA A O 1
ATOM 385 N N . PRO A 1 49 ? -53.344 -29.906 8.625 1 25.31 49 PRO A N 1
ATOM 386 C CA . PRO A 1 49 ? -52.625 -30.141 7.359 1 25.31 49 PRO A CA 1
ATOM 387 C C . PRO A 1 49 ? -52.844 -29.016 6.355 1 25.31 49 PRO A C 1
ATOM 389 O O . PRO A 1 49 ? -53.969 -28.641 6.051 1 25.31 49 PRO A O 1
ATOM 392 N N . ALA A 1 50 ? -52.156 -27.859 6.531 1 25.17 50 ALA A N 1
ATOM 393 C CA . ALA A 1 50 ? -52.406 -26.828 5.539 1 25.17 50 ALA A CA 1
ATOM 394 C C . ALA A 1 50 ? -52.344 -27.375 4.121 1 25.17 50 ALA A C 1
ATOM 396 O O . ALA A 1 50 ? -51.312 -27.984 3.746 1 25.17 50 ALA A O 1
ATOM 397 N N . MET A 1 51 ? -53.469 -27.75 3.52 1 24.48 51 MET A N 1
ATOM 398 C CA . MET A 1 51 ? -53.719 -28.125 2.129 1 24.48 51 MET A CA 1
ATOM 399 C C . MET A 1 51 ? -53 -27.172 1.18 1 24.48 51 MET A C 1
ATOM 401 O O . MET A 1 51 ? -53.125 -25.953 1.307 1 24.48 51 MET A O 1
ATOM 405 N N . ALA A 1 52 ? -51.906 -27.656 0.604 1 22.89 52 ALA A N 1
ATOM 406 C CA . ALA A 1 52 ? -51.156 -27.047 -0.477 1 22.89 52 ALA A CA 1
ATOM 407 C C . ALA A 1 52 ? -52.062 -26.625 -1.627 1 22.89 52 ALA A C 1
ATOM 409 O O . ALA A 1 52 ? -52.688 -27.484 -2.271 1 22.89 52 ALA A O 1
ATOM 410 N N . GLN A 1 53 ? -52.875 -25.594 -1.408 1 25.14 53 GLN A N 1
ATOM 411 C CA . GLN A 1 53 ? -53.594 -25.141 -2.59 1 25.14 53 GLN A CA 1
ATOM 412 C C . GLN A 1 53 ? -52.656 -24.984 -3.787 1 25.14 53 GLN A C 1
ATOM 414 O O . GLN A 1 53 ? -51.594 -24.391 -3.674 1 25.14 53 GLN A O 1
ATOM 419 N N . GLU A 1 54 ? -52.875 -25.844 -4.801 1 24.81 54 GLU A N 1
ATOM 420 C CA . GLU A 1 54 ? -52.344 -25.891 -6.16 1 24.81 54 GLU A CA 1
ATOM 421 C C . GLU A 1 54 ? -52.531 -24.562 -6.871 1 24.81 54 GLU A C 1
ATOM 423 O O . GLU A 1 54 ? -53.562 -24.312 -7.484 1 24.81 54 GLU A O 1
ATOM 428 N N . ASP A 1 55 ? -52.438 -23.438 -6.238 1 27.84 55 ASP A N 1
ATOM 429 C CA . ASP A 1 55 ? -52.688 -22.344 -7.176 1 27.84 55 ASP A CA 1
ATOM 430 C C . ASP A 1 55 ? -51.719 -22.406 -8.359 1 27.84 55 ASP A C 1
ATOM 432 O O . ASP A 1 55 ? -50.5 -22.438 -8.164 1 27.84 55 ASP A O 1
ATOM 436 N N . GLY A 1 56 ? -52.094 -23 -9.516 1 25.31 56 GLY A N 1
ATOM 437 C CA . GLY A 1 56 ? -51.594 -23.078 -10.875 1 25.31 56 GLY A CA 1
ATOM 438 C C . GLY A 1 56 ? -51.031 -21.75 -11.375 1 25.31 56 GLY A C 1
ATOM 439 O O . GLY A 1 56 ? -51.031 -21.5 -12.586 1 25.31 56 GLY A O 1
ATOM 440 N N . ALA A 1 57 ? -51 -20.688 -10.648 1 30.27 57 ALA A N 1
ATOM 441 C CA . ALA A 1 57 ? -50.344 -19.656 -11.445 1 30.27 57 ALA A CA 1
ATOM 442 C C . ALA A 1 57 ? -49 -20.156 -11.984 1 30.27 57 ALA A C 1
ATOM 444 O O . ALA A 1 57 ? -48.25 -20.797 -11.266 1 30.27 57 ALA A O 1
ATOM 445 N N . GLY A 1 58 ? -48.906 -20.406 -13.312 1 29.28 58 GLY A N 1
ATOM 446 C CA . GLY A 1 58 ? -47.656 -20.719 -13.961 1 29.28 58 GLY A CA 1
ATOM 447 C C . GLY A 1 58 ? -46.438 -20.109 -13.266 1 29.28 58 GLY A C 1
ATOM 448 O O . GLY A 1 58 ? -46.406 -18.891 -13.07 1 29.28 58 GLY A O 1
ATOM 449 N N . GLN A 1 59 ? -45.969 -20.672 -12.352 1 33.56 59 GLN A N 1
ATOM 450 C CA . GLN A 1 59 ? -44.719 -20.234 -11.805 1 33.56 59 GLN A CA 1
ATOM 451 C C . GLN A 1 59 ? -43.75 -19.812 -12.914 1 33.56 59 GLN A C 1
ATOM 453 O O . GLN A 1 59 ? -43.375 -20.625 -13.766 1 33.56 59 GLN A O 1
ATOM 458 N N . ALA A 1 60 ? -43.844 -18.562 -13.375 1 39.38 60 ALA A N 1
ATOM 459 C CA . ALA A 1 60 ? -42.844 -18.047 -14.297 1 39.38 60 ALA A CA 1
ATOM 460 C C . ALA A 1 60 ? -41.5 -18.719 -14.062 1 39.38 60 ALA A C 1
ATOM 462 O O . ALA A 1 60 ? -40.938 -18.656 -12.961 1 39.38 60 ALA A O 1
ATOM 463 N N . VAL A 1 61 ? -41.188 -19.844 -14.711 1 41.5 61 VAL A N 1
ATOM 464 C CA . VAL A 1 61 ? -39.875 -20.5 -14.703 1 41.5 61 VAL A CA 1
ATOM 465 C C . VAL A 1 61 ? -38.781 -19.453 -14.836 1 41.5 61 VAL A C 1
ATOM 467 O O . VAL A 1 61 ? -38.719 -18.734 -15.844 1 41.5 61 VAL A O 1
ATOM 470 N N . GLU A 1 62 ? -38.094 -19.109 -13.805 1 55.59 62 GLU A N 1
ATOM 471 C CA . GLU A 1 62 ? -37.062 -18.109 -13.742 1 55.59 62 GLU A CA 1
ATOM 472 C C . GLU A 1 62 ? -35.906 -18.438 -14.711 1 55.59 62 GLU A C 1
ATOM 474 O O . GLU A 1 62 ? -35.438 -19.562 -14.766 1 55.59 62 GLU A O 1
ATOM 479 N N . GLU A 1 63 ? -35.75 -17.578 -15.727 1 65.31 63 GLU A N 1
ATOM 480 C CA . GLU A 1 63 ? -34.625 -17.672 -16.656 1 65.31 63 GLU A CA 1
ATOM 481 C C . GLU A 1 63 ? -33.312 -17.734 -15.914 1 65.31 63 GLU A C 1
ATOM 483 O O . GLU A 1 63 ? -33.156 -17.172 -14.828 1 65.31 63 GLU A O 1
ATOM 488 N N . VAL A 1 64 ? -32.469 -18.703 -16.391 1 70.25 64 VAL A N 1
ATOM 489 C CA . VAL A 1 64 ? -31.156 -18.859 -15.781 1 70.25 64 VAL A CA 1
ATOM 490 C C . VAL A 1 64 ? -30.062 -18.578 -16.812 1 70.25 64 VAL A C 1
ATOM 492 O O . VAL A 1 64 ? -30.281 -18.766 -18.016 1 70.25 64 VAL A O 1
ATOM 495 N N . VAL A 1 65 ? -29.078 -17.969 -16.391 1 73.88 65 VAL A N 1
ATOM 496 C CA . VAL A 1 65 ? -27.859 -17.812 -17.172 1 73.88 65 VAL A CA 1
ATOM 497 C C . VAL A 1 65 ? -26.781 -18.766 -16.625 1 73.88 65 VAL A C 1
ATOM 499 O O . VAL A 1 65 ? -26.547 -18.812 -15.422 1 73.88 65 VAL A O 1
ATOM 502 N N . VAL A 1 66 ? -26.266 -19.531 -17.5 1 82.44 66 VAL A N 1
ATOM 503 C CA . VAL A 1 66 ? -25.234 -20.484 -17.109 1 82.44 66 VAL A CA 1
ATOM 504 C C . VAL A 1 66 ? -23.859 -19.953 -17.531 1 82.44 66 VAL A C 1
ATOM 506 O O . VAL A 1 66 ? -23.75 -19.188 -18.5 1 82.44 66 VAL A O 1
ATOM 509 N N . THR A 1 67 ? -22.844 -20.25 -16.766 1 88.12 67 THR A N 1
ATOM 510 C CA . THR A 1 67 ? -21.469 -19.891 -17.109 1 88.12 67 THR A CA 1
ATOM 511 C C . THR A 1 67 ? -21.125 -20.359 -18.516 1 88.12 67 THR A C 1
ATOM 513 O O . THR A 1 67 ? -21.359 -21.531 -18.859 1 88.12 67 THR A O 1
ATOM 516 N N . GLY A 1 68 ? -20.641 -19.5 -19.359 1 88.88 68 GLY A N 1
ATOM 517 C CA . GLY A 1 68 ? -20.25 -19.812 -20.719 1 88.88 68 GLY A CA 1
ATOM 518 C C . GLY A 1 68 ? -21.141 -19.172 -21.766 1 88.88 68 GLY A C 1
ATOM 519 O O . GLY A 1 68 ? -20.875 -19.281 -22.969 1 88.88 68 GLY A O 1
ATOM 520 N N . THR A 1 69 ? -22.25 -18.594 -21.328 1 89.75 69 THR A N 1
ATOM 521 C CA . THR A 1 69 ? -23.141 -17.906 -22.25 1 89.75 69 THR A CA 1
ATOM 522 C C . THR A 1 69 ? -23.859 -16.75 -21.547 1 89.75 69 THR A C 1
ATOM 524 O O . THR A 1 69 ? -23.969 -16.734 -20.312 1 89.75 69 THR A O 1
ATOM 527 N N . ARG A 1 70 ? -24.312 -15.742 -22.359 1 91.62 70 ARG A N 1
ATOM 528 C CA . ARG A 1 70 ? -25.125 -14.648 -21.844 1 91.62 70 ARG A CA 1
ATOM 529 C C . ARG A 1 70 ? -26.594 -14.844 -22.188 1 91.62 70 ARG A C 1
ATOM 531 O O . ARG A 1 70 ? -27.453 -14.039 -21.797 1 91.62 70 ARG A O 1
ATOM 538 N N . ILE A 1 71 ? -26.875 -15.938 -22.906 1 91.44 71 ILE A N 1
ATOM 539 C CA . ILE A 1 71 ? -28.25 -16.266 -23.281 1 91.44 71 ILE A CA 1
ATOM 540 C C . ILE A 1 71 ? -29.062 -16.594 -22.016 1 91.44 71 ILE A C 1
ATOM 542 O O . ILE A 1 71 ? -28.594 -17.344 -21.156 1 91.44 71 ILE A O 1
ATOM 546 N N . ARG A 1 72 ? -30.203 -16.094 -21.984 1 86 72 ARG A N 1
ATOM 547 C CA . ARG A 1 72 ? -31.109 -16.359 -20.875 1 86 72 ARG A CA 1
ATOM 548 C C . ARG A 1 72 ? -32.281 -17.234 -21.328 1 86 72 ARG A C 1
ATOM 550 O O . ARG A 1 72 ? -33.031 -16.844 -22.219 1 86 72 ARG A O 1
ATOM 557 N N . ARG A 1 73 ? -32.375 -18.422 -20.703 1 85.06 73 ARG A N 1
ATOM 558 C CA . ARG A 1 73 ? -33.469 -19.344 -21 1 85.06 73 ARG A CA 1
ATOM 559 C C . ARG A 1 73 ? -33.844 -20.172 -19.781 1 85.06 73 ARG A C 1
ATOM 561 O O . ARG A 1 73 ? -32.969 -20.5 -18.969 1 85.06 73 ARG A O 1
ATOM 568 N N . PRO A 1 74 ? -35.062 -20.438 -19.734 1 73.69 74 PRO A N 1
ATOM 569 C CA . PRO A 1 74 ? -35.406 -21.406 -18.688 1 73.69 74 PRO A CA 1
ATOM 570 C C . PRO A 1 74 ? -34.75 -22.766 -18.922 1 73.69 74 PRO A C 1
ATOM 572 O O . PRO A 1 74 ? -34.656 -23.219 -20.062 1 73.69 74 PRO A O 1
ATOM 575 N N . ASN A 1 75 ? -34.156 -23.438 -18.078 1 66.75 75 ASN A N 1
ATOM 576 C CA . ASN A 1 75 ? -33.594 -24.781 -18.078 1 66.75 75 ASN A CA 1
ATOM 577 C C . ASN A 1 75 ? -32.406 -24.906 -19.031 1 66.75 75 ASN A C 1
ATOM 579 O O . ASN A 1 75 ? -32.188 -25.969 -19.594 1 66.75 75 ASN A O 1
ATOM 583 N N . LEU A 1 76 ? -31.891 -23.797 -19.375 1 64.94 76 LEU A N 1
ATOM 584 C CA . LEU A 1 76 ? -30.719 -23.828 -20.234 1 64.94 76 LEU A CA 1
ATOM 585 C C . LEU A 1 76 ? -29.641 -24.75 -19.656 1 64.94 76 LEU A C 1
ATOM 587 O O . LEU A 1 76 ? -29.312 -24.656 -18.469 1 64.94 76 LEU A O 1
ATOM 591 N N . LYS A 1 77 ? -29.141 -25.719 -20.547 1 75.44 77 LYS A N 1
ATOM 592 C CA . LYS A 1 77 ? -28.047 -26.609 -20.188 1 75.44 77 LYS A CA 1
ATOM 593 C C . LYS A 1 77 ? -26.781 -26.25 -20.953 1 75.44 77 LYS A C 1
ATOM 595 O O . LYS A 1 77 ? -26.844 -25.75 -22.078 1 75.44 77 LYS A O 1
ATOM 600 N N . SER A 1 78 ? -25.688 -26.469 -20.312 1 80.88 78 SER A N 1
ATOM 601 C CA . SER A 1 78 ? -24.406 -26.172 -20.938 1 80.88 78 SER A CA 1
ATOM 602 C C . SER A 1 78 ? -23.984 -27.281 -21.891 1 80.88 78 SER A C 1
ATOM 604 O O . SER A 1 78 ? -24.188 -28.469 -21.609 1 80.88 78 SER A O 1
ATOM 606 N N . ALA A 1 79 ? -23.422 -26.891 -23.031 1 85 79 ALA A N 1
ATOM 607 C CA . ALA A 1 79 ? -22.812 -27.859 -23.953 1 85 79 ALA A CA 1
ATOM 608 C C . ALA A 1 79 ? -21.422 -28.25 -23.484 1 85 79 ALA A C 1
ATOM 610 O O . ALA A 1 79 ? -20.875 -29.281 -23.906 1 85 79 ALA A O 1
ATOM 611 N N . SER A 1 80 ? -20.812 -27.406 -22.781 1 85.12 80 SER A N 1
ATOM 612 C CA . SER A 1 80 ? -19.484 -27.672 -22.219 1 85.12 80 SER A CA 1
ATOM 613 C C . SER A 1 80 ? -19.594 -28.203 -20.781 1 85.12 80 SER A C 1
ATOM 615 O O . SER A 1 80 ? -20.5 -27.828 -20.047 1 85.12 80 SER A O 1
ATOM 617 N N . PRO A 1 81 ? -18.656 -29.047 -20.484 1 87 81 PRO A N 1
ATOM 618 C CA . PRO A 1 81 ? -18.688 -29.562 -19.125 1 87 81 PRO A CA 1
ATOM 619 C C . PRO A 1 81 ? -18.406 -28.484 -18.078 1 87 81 PRO A C 1
ATOM 621 O O . PRO A 1 81 ? -17.516 -27.656 -18.266 1 87 81 PRO A O 1
ATOM 624 N N . ILE A 1 82 ? -19.156 -28.5 -17.016 1 90 82 ILE A N 1
ATOM 625 C CA . ILE A 1 82 ? -18.984 -27.578 -15.891 1 90 82 ILE A CA 1
ATOM 626 C C . ILE A 1 82 ? -18.938 -28.375 -14.586 1 90 82 ILE A C 1
ATOM 628 O O . ILE A 1 82 ? -19.828 -29.172 -14.305 1 90 82 ILE A O 1
ATOM 632 N N . THR A 1 83 ? -17.844 -28.172 -13.891 1 90.81 83 THR A N 1
ATOM 633 C CA . THR A 1 83 ? -17.766 -28.672 -12.523 1 90.81 83 THR A CA 1
ATOM 634 C C . THR A 1 83 ? -18.109 -27.578 -11.523 1 90.81 83 THR A C 1
ATOM 636 O O . THR A 1 83 ? -17.516 -26.5 -11.555 1 90.81 83 THR A O 1
ATOM 639 N N . THR A 1 84 ? -19.016 -27.859 -10.641 1 91.25 84 THR A N 1
ATOM 640 C CA . THR A 1 84 ? -19.469 -26.859 -9.688 1 91.25 84 THR A CA 1
ATOM 641 C C . THR A 1 84 ? -19.094 -27.25 -8.266 1 91.25 84 THR A C 1
ATOM 643 O O . THR A 1 84 ? -19.219 -28.422 -7.887 1 91.25 84 THR A O 1
ATOM 646 N N . VAL A 1 85 ? -18.578 -26.297 -7.492 1 91.12 85 VAL A N 1
ATOM 647 C CA . VAL A 1 85 ? -18.312 -26.453 -6.066 1 91.12 85 VAL A CA 1
ATOM 648 C C . VAL A 1 85 ? -19.219 -25.531 -5.266 1 91.12 85 VAL A C 1
ATOM 650 O O . VAL A 1 85 ? -19.125 -24.312 -5.363 1 91.12 85 VAL A O 1
ATOM 653 N N . ASP A 1 86 ? -20.016 -26.141 -4.461 1 90.12 86 ASP A N 1
ATOM 654 C CA . ASP A 1 86 ? -20.953 -25.312 -3.703 1 90.12 86 ASP A CA 1
ATOM 655 C C . ASP A 1 86 ? -20.406 -25 -2.312 1 90.12 86 ASP A C 1
ATOM 657 O O . ASP A 1 86 ? -19.359 -25.516 -1.919 1 90.12 86 ASP A O 1
ATOM 661 N N . ALA A 1 87 ? -21.094 -24.188 -1.626 1 87.69 87 ALA A N 1
ATOM 662 C CA . ALA A 1 87 ? -20.656 -23.703 -0.318 1 87.69 87 ALA A CA 1
ATOM 663 C C . ALA A 1 87 ? -20.578 -24.844 0.693 1 87.69 87 ALA A C 1
ATOM 665 O O . ALA A 1 87 ? -19.719 -24.828 1.579 1 87.69 87 ALA A O 1
ATOM 666 N N . ALA A 1 88 ? -21.438 -25.75 0.602 1 86.75 88 ALA A N 1
ATOM 667 C CA . ALA A 1 88 ? -21.453 -26.875 1.53 1 86.75 88 ALA A CA 1
ATOM 668 C C . ALA A 1 88 ? -20.156 -27.688 1.424 1 86.75 88 ALA A C 1
ATOM 670 O O . ALA A 1 88 ? -19.578 -28.062 2.439 1 86.75 88 ALA A O 1
ATOM 671 N N . GLU A 1 89 ? -19.766 -27.938 0.19 1 88.69 89 GLU A N 1
ATOM 672 C CA . GLU A 1 89 ? -18.516 -28.656 -0.035 1 88.69 89 GLU A CA 1
ATOM 673 C C . GLU A 1 89 ? -17.328 -27.922 0.566 1 88.69 89 GLU A C 1
ATOM 675 O O . GLU A 1 89 ? -16.422 -28.531 1.128 1 88.69 89 GLU A O 1
ATOM 680 N N . VAL A 1 90 ? -17.281 -26.672 0.486 1 88.94 90 VAL A N 1
ATOM 681 C CA . VAL A 1 90 ? -16.203 -25.828 1.002 1 88.94 90 VAL A CA 1
ATOM 682 C C . VAL A 1 90 ? -16.109 -26 2.518 1 88.94 90 VAL A C 1
ATOM 684 O O . VAL A 1 90 ? -15.016 -26.125 3.064 1 88.94 90 VAL A O 1
ATOM 687 N N . LYS A 1 91 ? -17.188 -26.031 3.115 1 89.44 91 LYS A N 1
ATOM 688 C CA . LYS A 1 91 ? -17.234 -26.156 4.57 1 89.44 91 LYS A CA 1
ATOM 689 C C . LYS A 1 91 ? -16.781 -27.547 5.008 1 89.44 91 LYS A C 1
ATOM 691 O O . LYS A 1 91 ? -16.109 -27.703 6.035 1 89.44 91 LYS A O 1
ATOM 696 N N . LEU A 1 92 ? -17.172 -28.516 4.254 1 91.06 92 LEU A N 1
ATOM 697 C CA . LEU A 1 92 ? -16.797 -29.891 4.594 1 91.06 92 LEU A CA 1
ATOM 698 C C . LEU A 1 92 ? -15.297 -30.094 4.484 1 91.06 92 LEU A C 1
ATOM 700 O O . LEU A 1 92 ? -14.734 -30.969 5.156 1 91.06 92 LEU A O 1
ATOM 704 N N . GLN A 1 93 ? -14.664 -29.281 3.689 1 92.5 93 GLN A N 1
ATOM 705 C CA . GLN A 1 93 ? -13.219 -29.391 3.514 1 92.5 93 GLN A CA 1
ATOM 706 C C . GLN A 1 93 ? -12.484 -28.578 4.57 1 92.5 93 GLN A C 1
ATOM 708 O O . GLN A 1 93 ? -11.266 -28.703 4.719 1 92.5 93 GLN A O 1
ATOM 713 N N . GLY A 1 94 ? -13.188 -27.75 5.258 1 91.25 94 GLY A N 1
ATOM 714 C CA . GLY A 1 94 ? -12.531 -26.828 6.172 1 91.25 94 GLY A CA 1
ATOM 715 C C . GLY A 1 94 ? -11.688 -25.781 5.465 1 91.25 94 GLY A C 1
ATOM 716 O O . GLY A 1 94 ? -10.68 -25.312 6.012 1 91.25 94 GLY A O 1
ATOM 717 N N . ALA A 1 95 ? -11.992 -25.469 4.277 1 88.69 95 ALA A N 1
ATOM 718 C CA . ALA A 1 95 ? -11.219 -24.516 3.488 1 88.69 95 ALA A CA 1
ATOM 719 C C . ALA A 1 95 ? -11.461 -23.094 3.955 1 88.69 95 ALA A C 1
ATOM 721 O O . ALA A 1 95 ? -12.609 -22.703 4.203 1 88.69 95 ALA A O 1
ATOM 722 N N . THR A 1 96 ? -10.352 -22.328 4.098 1 85.19 96 THR A N 1
ATOM 723 C CA . THR A 1 96 ? -10.477 -20.922 4.488 1 85.19 96 THR A CA 1
ATOM 724 C C . THR A 1 96 ? -10.141 -20 3.318 1 85.19 96 THR A C 1
ATOM 726 O O . THR A 1 96 ? -10.234 -18.781 3.439 1 85.19 96 THR A O 1
ATOM 729 N N . GLY A 1 97 ? -9.742 -20.562 2.277 1 86.56 97 GLY A N 1
ATOM 730 C CA . GLY A 1 97 ? -9.469 -19.844 1.04 1 86.56 97 GLY A CA 1
ATOM 731 C C . GLY A 1 97 ? -9.984 -20.578 -0.191 1 86.56 97 GLY A C 1
ATOM 732 O O . GLY A 1 97 ? -10.055 -21.797 -0.211 1 86.56 97 GLY A O 1
ATOM 733 N N . VAL A 1 98 ? -10.289 -19.812 -1.203 1 86.94 98 VAL A N 1
ATOM 734 C CA . VAL A 1 98 ? -10.867 -20.375 -2.412 1 86.94 98 VAL A CA 1
ATOM 735 C C . VAL A 1 98 ? -9.812 -21.188 -3.166 1 86.94 98 VAL A C 1
ATOM 737 O O . VAL A 1 98 ? -10.125 -22.188 -3.809 1 86.94 98 VAL A O 1
ATOM 740 N N . ASP A 1 99 ? -8.586 -20.75 -3.027 1 85.62 99 ASP A N 1
ATOM 741 C CA . ASP A 1 99 ? -7.508 -21.453 -3.713 1 85.62 99 ASP A CA 1
ATOM 742 C C . ASP A 1 99 ? -7.352 -22.875 -3.172 1 85.62 99 ASP A C 1
ATOM 744 O O . ASP A 1 99 ? -7.043 -23.797 -3.926 1 85.62 99 ASP A O 1
ATOM 748 N N . SER A 1 100 ? -7.656 -23.047 -1.979 1 86 100 SER A N 1
ATOM 749 C CA . SER A 1 100 ? -7.441 -24.328 -1.337 1 86 100 SER A CA 1
ATOM 750 C C . SER A 1 100 ? -8.43 -25.375 -1.85 1 86 100 SER A C 1
ATOM 752 O O . SER A 1 100 ? -8.062 -26.531 -2.094 1 86 100 SER A O 1
ATOM 754 N N . TYR A 1 101 ? -9.688 -25.047 -1.982 1 88.12 101 TYR A N 1
ATOM 755 C CA . TYR A 1 101 ? -10.617 -26.078 -2.436 1 88.12 101 TYR A CA 1
ATOM 756 C C . TYR A 1 101 ? -10.547 -26.25 -3.949 1 88.12 101 TYR A C 1
ATOM 758 O O . TYR A 1 101 ? -10.812 -27.328 -4.469 1 88.12 101 TYR A O 1
ATOM 766 N N . LEU A 1 102 ? -10.172 -25.25 -4.637 1 88.25 102 LEU A N 1
ATOM 767 C CA . LEU A 1 102 ? -10.008 -25.391 -6.078 1 88.25 102 LEU A CA 1
ATOM 768 C C . LEU A 1 102 ? -8.836 -26.312 -6.406 1 88.25 102 LEU A C 1
ATOM 770 O O . LEU A 1 102 ? -8.914 -27.094 -7.352 1 88.25 102 LEU A O 1
ATOM 774 N N . ALA A 1 103 ? -7.824 -26.172 -5.645 1 86.69 103 ALA A N 1
ATOM 775 C CA . ALA A 1 103 ? -6.629 -26.969 -5.883 1 86.69 103 ALA A CA 1
ATOM 776 C C . ALA A 1 103 ? -6.926 -28.453 -5.719 1 86.69 103 ALA A C 1
ATOM 778 O O . ALA A 1 103 ? -6.176 -29.312 -6.207 1 86.69 103 ALA A O 1
ATOM 779 N N . LYS A 1 104 ? -8 -28.797 -5.133 1 88.44 104 LYS A N 1
ATOM 780 C CA . LYS A 1 104 ? -8.336 -30.188 -4.879 1 88.44 104 LYS A CA 1
ATOM 781 C C . LYS A 1 104 ? -9.148 -30.781 -6.031 1 88.44 104 LYS A C 1
ATOM 783 O O . LYS A 1 104 ? -9.328 -32 -6.113 1 88.44 104 LYS A O 1
ATOM 788 N N . LEU A 1 105 ? -9.562 -29.969 -6.895 1 91.19 105 LEU A N 1
ATOM 789 C CA . LEU A 1 105 ? -10.258 -30.484 -8.07 1 91.19 105 LEU A CA 1
ATOM 790 C C . LEU A 1 105 ? -9.289 -31.172 -9.016 1 91.19 105 LEU A C 1
ATOM 792 O O . LEU A 1 105 ? -8.211 -30.656 -9.297 1 91.19 105 LEU A O 1
ATOM 796 N N . PRO A 1 106 ? -9.664 -32.312 -9.547 1 92.69 106 PRO A N 1
ATOM 797 C CA . PRO A 1 106 ? -8.773 -33.062 -10.438 1 92.69 106 PRO A CA 1
ATOM 798 C C . PRO A 1 106 ? -8.438 -32.312 -11.711 1 92.69 106 PRO A C 1
ATOM 800 O O . PRO A 1 106 ? -7.395 -32.562 -12.328 1 92.69 106 PRO A O 1
ATOM 803 N N . GLN A 1 107 ? -9.258 -31.375 -12.125 1 91.25 107 GLN A N 1
ATOM 804 C CA . GLN A 1 107 ? -9.055 -30.625 -13.359 1 91.25 107 GLN A CA 1
ATOM 805 C C . GLN A 1 107 ? -8.031 -29.516 -13.156 1 91.25 107 GLN A C 1
ATOM 807 O O . GLN A 1 107 ? -7.531 -28.938 -14.125 1 91.25 107 GLN A O 1
ATOM 812 N N . ILE A 1 108 ? -7.73 -29.234 -11.93 1 90.31 108 ILE A N 1
ATOM 813 C CA . ILE A 1 108 ? -6.883 -28.078 -11.609 1 90.31 108 ILE A CA 1
ATOM 814 C C . ILE A 1 108 ? -5.516 -28.578 -11.133 1 90.31 108 ILE A C 1
ATOM 816 O O . ILE A 1 108 ? -5.426 -29.406 -10.234 1 90.31 108 ILE A O 1
ATOM 820 N N . GLU A 1 109 ? -4.531 -28 -11.836 1 85.31 109 GLU A N 1
ATOM 821 C CA . GLU A 1 109 ? -3.172 -28.203 -11.336 1 85.31 109 GLU A CA 1
ATOM 822 C C . GLU A 1 109 ? -2.838 -27.203 -10.234 1 85.31 109 GLU A C 1
ATOM 824 O O . GLU A 1 109 ? -3.209 -26.031 -10.312 1 85.31 109 GLU A O 1
ATOM 829 N N . ALA A 1 110 ? -2.152 -27.766 -9.289 1 75.62 110 ALA A N 1
ATOM 830 C CA . ALA A 1 110 ? -1.779 -26.891 -8.172 1 75.62 110 ALA A CA 1
ATOM 831 C C . ALA A 1 110 ? -0.915 -25.734 -8.648 1 75.62 110 ALA A C 1
ATOM 833 O O . ALA A 1 110 ? -0 -25.922 -9.453 1 75.62 110 ALA A O 1
ATOM 834 N N . ALA A 1 111 ? -1.249 -24.469 -8.32 1 78.75 111 ALA A N 1
ATOM 835 C CA . ALA A 1 111 ? -0.491 -23.25 -8.609 1 78.75 111 ALA A CA 1
ATOM 836 C C . ALA A 1 111 ? 0.162 -22.703 -7.344 1 78.75 111 ALA A C 1
ATOM 838 O O . ALA A 1 111 ? 0.152 -23.344 -6.297 1 78.75 111 ALA A O 1
ATOM 839 N N . ALA A 1 112 ? 0.829 -21.594 -7.488 1 78.5 112 ALA A N 1
ATOM 840 C CA . ALA A 1 112 ? 1.437 -20.938 -6.328 1 78.5 112 ALA A CA 1
ATOM 841 C C . ALA A 1 112 ? 0.399 -20.688 -5.238 1 78.5 112 ALA A C 1
ATOM 843 O O . ALA A 1 112 ? -0.737 -20.297 -5.535 1 78.5 112 ALA A O 1
ATOM 844 N N . ASN A 1 113 ? 0.779 -21.109 -4.016 1 86.88 113 ASN A N 1
ATOM 845 C CA . ASN A 1 113 ? -0.115 -20.906 -2.881 1 86.88 113 ASN A CA 1
ATOM 846 C C . ASN A 1 113 ? 0.664 -20.625 -1.6 1 86.88 113 ASN A C 1
ATOM 848 O O . ASN A 1 113 ? 1.796 -20.141 -1.648 1 86.88 113 ASN A O 1
ATOM 852 N N . GLU A 1 114 ? 0.044 -20.844 -0.522 1 90.81 114 GLU A N 1
ATOM 853 C CA . GLU A 1 114 ? 0.587 -20.484 0.785 1 90.81 114 GLU A CA 1
ATOM 854 C C . GLU A 1 114 ? 1.811 -21.328 1.123 1 90.81 114 GLU A C 1
ATOM 856 O O . GLU A 1 114 ? 2.602 -20.969 1.995 1 90.81 114 GLU A O 1
ATOM 861 N N . ASN A 1 115 ? 2.045 -22.438 0.404 1 92.56 115 ASN A N 1
ATOM 862 C CA . ASN A 1 115 ? 3.131 -23.359 0.723 1 92.56 115 ASN A CA 1
ATOM 863 C C . ASN A 1 115 ? 4.375 -23.078 -0.115 1 92.56 115 ASN A C 1
ATOM 865 O O . ASN A 1 115 ? 5.355 -23.828 -0.055 1 92.56 115 ASN A O 1
ATOM 869 N N . GLN A 1 116 ? 4.34 -22.016 -0.848 1 90.56 116 GLN A N 1
ATOM 870 C CA . GLN A 1 116 ? 5.523 -21.531 -1.552 1 90.56 116 GLN A CA 1
ATOM 871 C C . GLN A 1 116 ? 6.215 -20.422 -0.777 1 90.56 116 GLN A C 1
ATOM 873 O O . GLN A 1 116 ? 5.551 -19.594 -0.15 1 90.56 116 GLN A O 1
ATOM 878 N N . SER A 1 117 ? 7.508 -20.406 -0.808 1 90.5 117 SER A N 1
ATOM 879 C CA . SER A 1 117 ? 8.234 -19.359 -0.103 1 90.5 117 SER A CA 1
ATOM 880 C C . SER A 1 117 ? 9.234 -18.672 -1.022 1 90.5 117 SER A C 1
ATOM 882 O O . SER A 1 117 ? 8.984 -17.562 -1.494 1 90.5 117 SER A O 1
ATOM 884 N N . ASN A 1 118 ? 10.258 -19.438 -1.479 1 84.62 118 ASN A N 1
ATOM 885 C CA . ASN A 1 118 ? 11.242 -18.844 -2.369 1 84.62 118 ASN A CA 1
ATOM 886 C C . ASN A 1 118 ? 10.625 -18.469 -3.713 1 84.62 118 ASN A C 1
ATOM 888 O O . ASN A 1 118 ? 10.055 -19.312 -4.402 1 84.62 118 ASN A O 1
ATOM 892 N N . GLY A 1 119 ? 10.609 -17.328 -3.998 1 81.25 119 GLY A N 1
ATOM 893 C CA . GLY A 1 119 ? 10.086 -16.859 -5.273 1 81.25 119 GLY A CA 1
ATOM 894 C C . GLY A 1 119 ? 8.602 -16.578 -5.246 1 81.25 119 GLY A C 1
ATOM 895 O O . GLY A 1 119 ? 8.016 -16.203 -6.266 1 81.25 119 GLY A O 1
ATOM 896 N N . SER A 1 120 ? 8.039 -16.719 -4.094 1 87.56 120 SER A N 1
ATOM 897 C CA . SER A 1 120 ? 6.609 -16.438 -3.998 1 87.56 120 SER A CA 1
ATOM 898 C C . SER A 1 120 ? 6.324 -14.945 -4.191 1 87.56 120 SER A C 1
ATOM 900 O O . SER A 1 120 ? 7.121 -14.094 -3.787 1 87.56 120 SER A O 1
ATOM 902 N N . ASP A 1 121 ? 5.172 -14.672 -4.785 1 89.06 121 ASP A N 1
ATOM 903 C CA . ASP A 1 121 ? 4.754 -13.273 -4.898 1 89.06 121 ASP A CA 1
ATOM 904 C C . ASP A 1 121 ? 3.584 -12.977 -3.965 1 89.06 121 ASP A C 1
ATOM 906 O O . ASP A 1 121 ? 2.986 -11.898 -4.035 1 89.06 121 ASP A O 1
ATOM 910 N N . GLY A 1 122 ? 3.232 -13.961 -3.172 1 91.06 122 GLY A N 1
ATOM 911 C CA . GLY A 1 122 ? 2.232 -13.734 -2.139 1 91.06 122 GLY A CA 1
ATOM 912 C C . GLY A 1 122 ? 0.811 -13.891 -2.643 1 91.06 122 GLY A C 1
ATOM 913 O O . GLY A 1 122 ? -0.145 -13.703 -1.886 1 91.06 122 GLY A O 1
ATOM 914 N N . THR A 1 123 ? 0.593 -14.258 -3.879 1 91.81 123 THR A N 1
ATOM 915 C CA . THR A 1 123 ? -0.74 -14.383 -4.461 1 91.81 123 THR A CA 1
ATOM 916 C C . THR A 1 123 ? -1.099 -15.844 -4.676 1 91.81 123 THR A C 1
ATOM 918 O O . THR A 1 123 ? -0.243 -16.719 -4.559 1 91.81 123 THR A O 1
ATOM 921 N N . ALA A 1 124 ? -2.369 -16.094 -4.895 1 90.12 124 ALA A N 1
ATOM 922 C CA . ALA A 1 124 ? -2.875 -17.422 -5.238 1 90.12 124 ALA A CA 1
ATOM 923 C C . ALA A 1 124 ? -3.523 -17.422 -6.621 1 90.12 124 ALA A C 1
ATOM 925 O O . ALA A 1 124 ? -4.328 -16.547 -6.934 1 90.12 124 ALA A O 1
ATOM 926 N N . GLY A 1 125 ? -3.1 -18.406 -7.414 1 87.94 125 GLY A N 1
ATOM 927 C CA . GLY A 1 125 ? -3.623 -18.5 -8.766 1 87.94 125 GLY A CA 1
ATOM 928 C C . GLY A 1 125 ? -4.297 -19.828 -9.055 1 87.94 125 GLY A C 1
ATOM 929 O O . GLY A 1 125 ? -4.469 -20.656 -8.148 1 87.94 125 GLY A O 1
ATOM 930 N N . VAL A 1 126 ? -4.832 -20 -10.336 1 88.81 126 VAL A N 1
ATOM 931 C CA . VAL A 1 126 ? -5.457 -21.234 -10.812 1 88.81 126 VAL A CA 1
ATOM 932 C C . VAL A 1 126 ? -4.828 -21.656 -12.141 1 88.81 126 VAL A C 1
ATOM 934 O O . VAL A 1 126 ? -4.605 -20.828 -13.016 1 88.81 126 VAL A O 1
ATOM 937 N N . ASN A 1 127 ? -4.441 -22.875 -12.172 1 90.81 127 ASN A N 1
ATOM 938 C CA . ASN A 1 127 ? -3.91 -23.469 -13.391 1 90.81 127 ASN A CA 1
ATOM 939 C C . ASN A 1 127 ? -4.777 -24.625 -13.867 1 90.81 127 ASN A C 1
ATOM 941 O O . ASN A 1 127 ? -4.621 -25.766 -13.406 1 90.81 127 ASN A O 1
ATOM 945 N N . LEU A 1 128 ? -5.637 -24.312 -14.844 1 91.19 128 LEU A N 1
ATOM 946 C CA . LEU A 1 128 ? -6.555 -25.328 -15.367 1 91.19 128 LEU A CA 1
ATOM 947 C C . LEU A 1 128 ? -5.875 -26.188 -16.422 1 91.19 128 LEU A C 1
ATOM 949 O O . LEU A 1 128 ? -5.27 -25.656 -17.359 1 91.19 128 LEU A O 1
ATOM 953 N N . ARG A 1 129 ? -5.891 -27.5 -16.219 1 91.5 129 ARG A N 1
ATOM 954 C CA . ARG A 1 129 ? -5.473 -28.516 -17.188 1 91.5 129 ARG A CA 1
ATOM 955 C C . ARG A 1 129 ? -3.975 -28.422 -17.453 1 91.5 129 ARG A C 1
ATOM 957 O O . ARG A 1 129 ? -3.512 -28.797 -18.531 1 91.5 129 ARG A O 1
ATOM 964 N N . SER A 1 130 ? -3.168 -27.688 -16.578 1 90.75 130 SER A N 1
ATOM 965 C CA . SER A 1 130 ? -1.714 -27.578 -16.656 1 90.75 130 SER A CA 1
ATOM 966 C C . SER A 1 130 ? -1.274 -26.812 -17.906 1 90.75 130 SER A C 1
ATOM 968 O O . SER A 1 130 ? -0.258 -27.141 -18.516 1 90.75 130 SER A O 1
ATOM 970 N N . LEU A 1 131 ? -2.092 -25.906 -18.312 1 92.88 131 LEU A N 1
ATOM 971 C CA . LEU A 1 131 ? -1.76 -25.141 -19.516 1 92.88 131 LEU A CA 1
ATOM 972 C C . LEU A 1 131 ? -1.266 -23.75 -19.141 1 92.88 131 LEU A C 1
ATOM 974 O O . LEU A 1 131 ? -1.047 -22.906 -20.031 1 92.88 131 LEU A O 1
ATOM 978 N N . GLY A 1 132 ? -1.122 -23.516 -17.859 1 89.5 132 GLY A N 1
ATOM 979 C CA . GLY A 1 132 ? -0.654 -22.234 -17.391 1 89.5 132 GLY A CA 1
ATOM 980 C C . GLY A 1 132 ? -1.75 -21.391 -16.75 1 89.5 132 GLY A C 1
ATOM 981 O O . GLY A 1 132 ? -2.891 -21.406 -17.219 1 89.5 132 GLY A O 1
ATOM 982 N N . GLY A 1 133 ? -1.393 -20.656 -15.758 1 87.56 133 GLY A N 1
ATOM 983 C CA . GLY A 1 133 ? -2.361 -19.875 -15.008 1 87.56 133 GLY A CA 1
ATOM 984 C C . GLY A 1 133 ? -2.887 -18.672 -15.781 1 87.56 133 GLY A C 1
ATOM 985 O O . GLY A 1 133 ? -3.973 -18.172 -15.484 1 87.56 133 GLY A O 1
ATOM 986 N N . ASN A 1 134 ? -2.17 -18.219 -16.688 1 89.5 134 ASN A N 1
ATOM 987 C CA . ASN A 1 134 ? -2.572 -17.047 -17.453 1 89.5 134 ASN A CA 1
ATOM 988 C C . ASN A 1 134 ? -3.51 -17.422 -18.594 1 89.5 134 ASN A C 1
ATOM 990 O O . ASN A 1 134 ? -3.855 -16.578 -19.422 1 89.5 134 ASN A O 1
ATOM 994 N N . ARG A 1 135 ? -3.914 -18.656 -18.672 1 93.75 135 ARG A N 1
ATOM 995 C CA . ARG A 1 135 ? -4.75 -19.094 -19.781 1 93.75 135 ARG A CA 1
ATOM 996 C C . ARG A 1 135 ? -6.121 -19.547 -19.281 1 93.75 135 ARG A C 1
ATOM 998 O O . ARG A 1 135 ? -6.875 -20.188 -20.031 1 93.75 135 ARG A O 1
ATOM 1005 N N . ALA A 1 136 ? -6.367 -19.297 -18.016 1 92.06 136 ALA A N 1
ATOM 1006 C CA . ALA A 1 136 ? -7.695 -19.453 -17.422 1 92.06 136 ALA A CA 1
ATOM 1007 C C . ALA A 1 136 ? -8.258 -18.094 -16.984 1 92.06 136 ALA A C 1
ATOM 1009 O O . ALA A 1 136 ? -7.598 -17.344 -16.266 1 92.06 136 ALA A O 1
ATOM 1010 N N . LEU A 1 137 ? -9.453 -17.859 -17.406 1 93.94 137 LEU A N 1
ATOM 1011 C CA . LEU A 1 137 ? -10.078 -16.594 -17.031 1 93.94 137 LEU A CA 1
ATOM 1012 C C . LEU A 1 137 ? -10.852 -16.734 -15.727 1 93.94 137 LEU A C 1
ATOM 1014 O O . LEU A 1 137 ? -11.625 -17.672 -15.555 1 93.94 137 LEU A O 1
ATOM 1018 N N . VAL A 1 138 ? -10.625 -15.844 -14.781 1 94.19 138 VAL A N 1
ATOM 1019 C CA . VAL A 1 138 ? -11.352 -15.82 -13.516 1 94.19 138 VAL A CA 1
ATOM 1020 C C . VAL A 1 138 ? -12.406 -14.719 -13.547 1 94.19 138 VAL A C 1
ATOM 1022 O O . VAL A 1 138 ? -12.117 -13.578 -13.914 1 94.19 138 VAL A O 1
ATOM 1025 N N . LEU A 1 139 ? -13.617 -15.086 -13.141 1 96.06 139 LEU A N 1
ATOM 1026 C CA . LEU A 1 139 ? -14.75 -14.164 -13.203 1 96.06 139 LEU A CA 1
ATOM 1027 C C . LEU A 1 139 ? -15.469 -14.102 -11.867 1 96.06 139 LEU A C 1
ATOM 1029 O O . LEU A 1 139 ? -15.391 -15.031 -11.062 1 96.06 139 LEU A O 1
ATOM 1033 N N . ILE A 1 140 ? -16.125 -13.008 -11.625 1 95.75 140 ILE A N 1
ATOM 1034 C CA . ILE A 1 140 ? -17.172 -12.859 -10.602 1 95.75 140 ILE A CA 1
ATOM 1035 C C . ILE A 1 140 ? -18.5 -12.516 -11.273 1 95.75 140 ILE A C 1
ATOM 1037 O O . ILE A 1 140 ? -18.641 -11.453 -11.875 1 95.75 140 ILE A O 1
ATOM 1041 N N . ASP A 1 141 ? -19.375 -13.383 -11.195 1 94.69 141 ASP A N 1
ATOM 1042 C CA . ASP A 1 141 ? -20.703 -13.203 -11.781 1 94.69 141 ASP A CA 1
ATOM 1043 C C . ASP A 1 141 ? -20.625 -12.836 -13.258 1 94.69 141 ASP A C 1
ATOM 1045 O O . ASP A 1 141 ? -21.297 -11.914 -13.719 1 94.69 141 ASP A O 1
ATOM 1049 N N . GLY A 1 142 ? -19.719 -13.453 -13.938 1 93.44 142 GLY A N 1
ATOM 1050 C CA . GLY A 1 142 ? -19.625 -13.289 -15.375 1 93.44 142 GLY A CA 1
ATOM 1051 C C . GLY A 1 142 ? -18.797 -12.078 -15.789 1 93.44 142 GLY A C 1
ATOM 1052 O O . GLY A 1 142 ? -18.594 -11.844 -16.984 1 93.44 142 GLY A O 1
ATOM 1053 N N . GLN A 1 143 ? -18.297 -11.344 -14.836 1 94.25 143 GLN A N 1
ATOM 1054 C CA . GLN A 1 143 ? -17.438 -10.195 -15.109 1 94.25 143 GLN A CA 1
ATOM 1055 C C . GLN A 1 143 ? -15.992 -10.5 -14.742 1 94.25 143 GLN A C 1
ATOM 1057 O O . GLN A 1 143 ? -15.727 -11.297 -13.836 1 94.25 143 GLN A O 1
ATOM 1062 N N . ARG A 1 144 ? -15.117 -9.867 -15.43 1 93.56 144 ARG A N 1
ATOM 1063 C CA . ARG A 1 144 ? -13.711 -10.055 -15.117 1 93.56 144 ARG A CA 1
ATOM 1064 C C . ARG A 1 144 ? -13.43 -9.773 -13.648 1 93.56 144 ARG A C 1
ATOM 1066 O O . ARG A 1 144 ? -14.07 -8.914 -13.039 1 93.56 144 ARG A O 1
ATOM 1073 N N . PHE A 1 145 ? -12.453 -10.336 -13.102 1 91.06 145 PHE A N 1
ATOM 1074 C CA . PHE A 1 145 ? -12.133 -10.406 -11.68 1 91.06 145 PHE A CA 1
ATOM 1075 C C . PHE A 1 145 ? -11.203 -9.266 -11.273 1 91.06 145 PHE A C 1
ATOM 1077 O O . PHE A 1 145 ? -11.617 -8.352 -10.562 1 91.06 145 PHE A O 1
ATOM 1084 N N . LEU A 1 146 ? -10.094 -9.164 -11.695 1 94.31 146 LEU A N 1
ATOM 1085 C CA . LEU A 1 146 ? -8.977 -8.242 -11.508 1 94.31 146 LEU A CA 1
ATOM 1086 C C . LEU A 1 146 ? -8.164 -8.109 -12.789 1 94.31 146 LEU A C 1
ATOM 1088 O O . LEU A 1 146 ? -8.445 -8.773 -13.781 1 94.31 146 LEU A O 1
ATOM 1092 N N . PRO A 1 147 ? -7.191 -7.109 -12.727 1 93.44 147 PRO A N 1
ATOM 1093 C CA . PRO A 1 147 ? -6.301 -7.078 -13.891 1 93.44 147 PRO A CA 1
ATOM 1094 C C . PRO A 1 147 ? -5.617 -8.414 -14.148 1 93.44 147 PRO A C 1
ATOM 1096 O O . PRO A 1 147 ? -5.34 -9.164 -13.211 1 93.44 147 PRO A O 1
ATOM 1099 N N . SER A 1 148 ? -5.309 -8.609 -15.359 1 85.88 148 SER A N 1
ATOM 1100 C CA . SER A 1 148 ? -4.832 -9.914 -15.805 1 85.88 148 SER A CA 1
ATOM 1101 C C . SER A 1 148 ? -3.578 -10.336 -15.047 1 85.88 148 SER A C 1
ATOM 1103 O O . SER A 1 148 ? -3.402 -11.516 -14.734 1 85.88 148 SER A O 1
ATOM 1105 N N . LEU A 1 149 ? -2.707 -9.445 -14.797 1 83.81 149 LEU A N 1
ATOM 1106 C CA . LEU A 1 149 ? -1.462 -9.773 -14.109 1 83.81 149 LEU A CA 1
ATOM 1107 C C . LEU A 1 149 ? -1.635 -9.672 -12.594 1 83.81 149 LEU A C 1
ATOM 1109 O O . LEU A 1 149 ? -0.716 -9.992 -11.844 1 83.81 149 LEU A O 1
ATOM 1113 N N . GLY A 1 150 ? -2.77 -9.344 -12.195 1 85.44 150 GLY A N 1
ATOM 1114 C CA . GLY A 1 150 ? -3 -9.133 -10.773 1 85.44 150 GLY A CA 1
ATOM 1115 C C . GLY A 1 150 ? -4.008 -10.102 -10.18 1 85.44 150 GLY A C 1
ATOM 1116 O O . GLY A 1 150 ? -4.582 -9.836 -9.125 1 85.44 150 GLY A O 1
ATOM 1117 N N . VAL A 1 151 ? -4.238 -11.156 -10.836 1 89.19 151 VAL A N 1
ATOM 1118 C CA . VAL A 1 151 ? -5.215 -12.125 -10.352 1 89.19 151 VAL A CA 1
ATOM 1119 C C . VAL A 1 151 ? -4.734 -12.734 -9.039 1 89.19 151 VAL A C 1
ATOM 1121 O O . VAL A 1 151 ? -3.627 -13.273 -8.969 1 89.19 151 VAL A O 1
ATOM 1124 N N . ASP A 1 152 ? -5.559 -12.648 -8.016 1 93.94 152 ASP A N 1
ATOM 1125 C CA . ASP A 1 152 ? -5.309 -13.195 -6.684 1 93.94 152 ASP A CA 1
ATOM 1126 C C . ASP A 1 152 ? -6.59 -13.766 -6.074 1 93.94 152 ASP A C 1
ATOM 1128 O O . ASP A 1 152 ? -7.449 -13.016 -5.605 1 93.94 152 ASP A O 1
ATOM 1132 N N . LEU A 1 153 ? -6.672 -15.016 -5.977 1 93.75 153 LEU A N 1
ATOM 1133 C CA . LEU A 1 153 ? -7.883 -15.68 -5.508 1 93.75 153 LEU A CA 1
ATOM 1134 C C . LEU A 1 153 ? -8.172 -15.312 -4.055 1 93.75 153 LEU A C 1
ATOM 1136 O O . LEU A 1 153 ? -9.297 -15.484 -3.58 1 93.75 153 LEU A O 1
ATOM 1140 N N . ASN A 1 154 ? -7.184 -14.836 -3.344 1 93.31 154 ASN A N 1
ATOM 1141 C CA . ASN A 1 154 ? -7.402 -14.406 -1.967 1 93.31 154 ASN A CA 1
ATOM 1142 C C . ASN A 1 154 ? -8.422 -13.273 -1.888 1 93.31 154 ASN A C 1
ATOM 1144 O O . ASN A 1 154 ? -8.984 -13.016 -0.823 1 93.31 154 ASN A O 1
ATOM 1148 N N . PHE A 1 155 ? -8.688 -12.609 -2.973 1 95.75 155 PHE A N 1
ATOM 1149 C CA . PHE A 1 155 ? -9.562 -11.445 -3.045 1 95.75 155 PHE A CA 1
ATOM 1150 C C . PHE A 1 155 ? -11.016 -11.844 -2.857 1 95.75 155 PHE A C 1
ATOM 1152 O O . PHE A 1 155 ? -11.852 -11.023 -2.471 1 95.75 155 PHE A O 1
ATOM 1159 N N . VAL A 1 156 ? -11.383 -13.109 -3.074 1 95.44 156 VAL A N 1
ATOM 1160 C CA . VAL A 1 156 ? -12.766 -13.57 -3.064 1 95.44 156 VAL A CA 1
ATOM 1161 C C . VAL A 1 156 ? -13.211 -13.836 -1.628 1 95.44 156 VAL A C 1
ATOM 1163 O O . VAL A 1 156 ? -12.602 -14.641 -0.919 1 95.44 156 VAL A O 1
ATOM 1166 N N . PRO A 1 157 ? -14.305 -13.242 -1.228 1 94.5 157 PRO A N 1
ATOM 1167 C CA . PRO A 1 157 ? -14.844 -13.578 0.094 1 94.5 157 PRO A CA 1
ATOM 1168 C C . PRO A 1 157 ? -15.57 -14.914 0.113 1 94.5 157 PRO A C 1
ATOM 1170 O O . PRO A 1 157 ? -16.688 -15.031 -0.416 1 94.5 157 PRO A O 1
ATOM 1173 N N . SER A 1 158 ? -15.062 -15.805 0.762 1 90.19 158 SER A N 1
ATOM 1174 C CA . SER A 1 158 ? -15.562 -17.172 0.712 1 90.19 158 SER A CA 1
ATOM 1175 C C . SER A 1 158 ? -16.969 -17.281 1.277 1 90.19 158 SER A C 1
ATOM 1177 O O . SER A 1 158 ? -17.781 -18.078 0.805 1 90.19 158 SER A O 1
ATOM 1179 N N . VAL A 1 159 ? -17.344 -16.453 2.176 1 90 159 VAL A N 1
ATOM 1180 C CA . VAL A 1 159 ? -18.625 -16.547 2.869 1 90 159 VAL A CA 1
ATOM 1181 C C . VAL A 1 159 ? -19.75 -16.172 1.915 1 90 159 VAL A C 1
ATOM 1183 O O . VAL A 1 159 ? -20.906 -16.578 2.104 1 90 159 VAL A O 1
ATOM 1186 N N . LEU A 1 160 ? -19.453 -15.492 0.906 1 94.25 160 LEU A N 1
ATOM 1187 C CA . LEU A 1 160 ? -20.484 -15 0.006 1 94.25 160 LEU A CA 1
ATOM 1188 C C . LEU A 1 160 ? -20.516 -15.805 -1.285 1 94.25 160 LEU A C 1
ATOM 1190 O O . LEU A 1 160 ? -21.328 -15.539 -2.172 1 94.25 160 LEU A O 1
ATOM 1194 N N . VAL A 1 161 ? -19.641 -16.734 -1.41 1 94.5 161 VAL A N 1
ATOM 1195 C CA . VAL A 1 161 ? -19.656 -17.562 -2.613 1 94.5 161 VAL A CA 1
ATOM 1196 C C . VAL A 1 161 ? -20.812 -18.547 -2.533 1 94.5 161 VAL A C 1
ATOM 1198 O O . VAL A 1 161 ? -20.844 -19.406 -1.637 1 94.5 161 VAL A O 1
ATOM 1201 N N . GLU A 1 162 ? -21.719 -18.438 -3.436 1 93.94 162 GLU A N 1
ATOM 1202 C CA . GLU A 1 162 ? -22.797 -19.422 -3.527 1 93.94 162 GLU A CA 1
ATOM 1203 C C . GLU A 1 162 ? -22.297 -20.719 -4.152 1 93.94 162 GLU A C 1
ATOM 1205 O O . GLU A 1 162 ? -22.641 -21.812 -3.68 1 93.94 162 GLU A O 1
ATOM 1210 N N . ARG A 1 163 ? -21.641 -20.547 -5.184 1 93.81 163 ARG A N 1
ATOM 1211 C CA . ARG A 1 163 ? -21.016 -21.672 -5.863 1 93.81 163 ARG A CA 1
ATOM 1212 C C . ARG A 1 163 ? -19.891 -21.188 -6.789 1 93.81 163 ARG A C 1
ATOM 1214 O O . ARG A 1 163 ? -19.844 -20.016 -7.156 1 93.81 163 ARG A O 1
ATOM 1221 N N . THR A 1 164 ? -19 -22.047 -7.117 1 94.62 164 THR A N 1
ATOM 1222 C CA . THR A 1 164 ? -17.922 -21.812 -8.078 1 94.62 164 THR A CA 1
ATOM 1223 C C . THR A 1 164 ? -18.078 -22.75 -9.281 1 94.62 164 THR A C 1
ATOM 1225 O O . THR A 1 164 ? -18.109 -23.969 -9.117 1 94.62 164 THR A O 1
ATOM 1228 N N . ASP A 1 165 ? -18.188 -22.172 -10.469 1 94 165 ASP A N 1
ATOM 1229 C CA . ASP A 1 165 ? -18.25 -22.953 -11.703 1 94 165 ASP A CA 1
ATOM 1230 C C . ASP A 1 165 ? -16.891 -23 -12.398 1 94 165 ASP A C 1
ATOM 1232 O O . ASP A 1 165 ? -16.281 -21.969 -12.641 1 94 165 ASP A O 1
ATOM 1236 N N . VAL A 1 166 ? -16.469 -24.141 -12.625 1 93.25 166 VAL A N 1
ATOM 1237 C CA . VAL A 1 166 ? -15.266 -24.344 -13.414 1 93.25 166 VAL A CA 1
ATOM 1238 C C . VAL A 1 166 ? -15.625 -24.938 -14.781 1 93.25 166 VAL A C 1
ATOM 1240 O O . VAL A 1 166 ? -16.016 -26.094 -14.883 1 93.25 166 VAL A O 1
ATOM 1243 N N . LEU A 1 167 ? -15.508 -24.109 -15.727 1 91.5 167 LEU A N 1
ATOM 1244 C CA . LEU A 1 167 ? -15.805 -24.5 -17.094 1 91.5 167 LEU A CA 1
ATOM 1245 C C . LEU A 1 167 ? -14.531 -24.891 -17.844 1 91.5 167 LEU A C 1
ATOM 1247 O O . LEU A 1 167 ? -13.555 -24.141 -17.859 1 91.5 167 LEU A O 1
ATOM 1251 N N . THR A 1 168 ? -14.562 -26.094 -18.359 1 80.44 168 THR A N 1
ATOM 1252 C CA . THR A 1 168 ? -13.445 -26.547 -19.188 1 80.44 168 THR A CA 1
ATOM 1253 C C . THR A 1 168 ? -13.641 -26.125 -20.641 1 80.44 168 THR A C 1
ATOM 1255 O O . THR A 1 168 ? -14.719 -26.312 -21.203 1 80.44 168 THR A O 1
ATOM 1258 N N . GLY A 1 169 ? -12.602 -25.609 -21.172 1 78.19 169 GLY A N 1
ATOM 1259 C CA . GLY A 1 169 ? -12.617 -25.297 -22.594 1 78.19 169 GLY A CA 1
ATOM 1260 C C . GLY A 1 169 ? -12.727 -23.812 -22.859 1 78.19 169 GLY A C 1
ATOM 1261 O O . GLY A 1 169 ? -12.859 -23 -21.938 1 78.19 169 GLY A O 1
ATOM 1262 N N . GLY A 1 170 ? -12.656 -23.438 -24.141 1 80.25 170 GLY A N 1
ATOM 1263 C CA . GLY A 1 170 ? -12.586 -22.062 -24.594 1 80.25 170 GLY A CA 1
ATOM 1264 C C . GLY A 1 170 ? -13.891 -21.312 -24.422 1 80.25 170 GLY A C 1
ATOM 1265 O O . GLY A 1 170 ? -14.961 -21.844 -24.703 1 80.25 170 GLY A O 1
ATOM 1266 N N . ALA A 1 171 ? -13.82 -20.172 -23.859 1 84.75 171 ALA A N 1
ATOM 1267 C CA . ALA A 1 171 ? -14.992 -19.328 -23.703 1 84.75 171 ALA A CA 1
ATOM 1268 C C . ALA A 1 171 ? -14.703 -17.891 -24.125 1 84.75 171 ALA A C 1
ATOM 1270 O O . ALA A 1 171 ? -15.352 -16.953 -23.656 1 84.75 171 ALA A O 1
ATOM 1271 N N . SER A 1 172 ? -13.828 -17.719 -24.984 1 86.19 172 SER A N 1
ATOM 1272 C CA . SER A 1 172 ? -13.398 -16.391 -25.406 1 86.19 172 SER A CA 1
ATOM 1273 C C . SER A 1 172 ? -14.469 -15.688 -26.219 1 86.19 172 SER A C 1
ATOM 1275 O O . SER A 1 172 ? -14.523 -14.461 -26.25 1 86.19 172 SER A O 1
ATOM 1277 N N . SER A 1 173 ? -15.273 -16.391 -26.906 1 89.19 173 SER A N 1
ATOM 1278 C CA . SER A 1 173 ? -16.312 -15.758 -27.703 1 89.19 173 SER A CA 1
ATOM 1279 C C . SER A 1 173 ? -17.328 -15.055 -26.812 1 89.19 173 SER A C 1
ATOM 1281 O O . SER A 1 173 ? -18 -14.109 -27.25 1 89.19 173 SER A O 1
ATOM 1283 N N . VAL A 1 174 ? -17.375 -15.531 -25.609 1 90.38 174 VAL A N 1
ATOM 1284 C CA . VAL A 1 174 ? -18.328 -14.953 -24.656 1 90.38 174 VAL A CA 1
ATOM 1285 C C . VAL A 1 174 ? -17.641 -13.867 -23.828 1 90.38 174 VAL A C 1
ATOM 1287 O O . VAL A 1 174 ? -18.203 -12.781 -23.656 1 90.38 174 VAL A O 1
ATOM 1290 N N . TYR A 1 175 ? -16.422 -14.234 -23.328 1 91.44 175 TYR A N 1
ATOM 1291 C CA . TYR A 1 175 ? -15.852 -13.391 -22.297 1 91.44 175 TYR A CA 1
ATOM 1292 C C . TYR A 1 175 ? -14.625 -12.648 -22.812 1 91.44 175 TYR A C 1
ATOM 1294 O O . TYR A 1 175 ? -14.078 -11.781 -22.125 1 91.44 175 TYR A O 1
ATOM 1302 N N . GLY A 1 176 ? -14.086 -13 -23.953 1 89.69 176 GLY A N 1
ATOM 1303 C CA . GLY A 1 176 ? -12.906 -12.352 -24.484 1 89.69 176 GLY A CA 1
ATOM 1304 C C . GLY A 1 176 ? -11.617 -13.086 -24.156 1 89.69 176 GLY A C 1
ATOM 1305 O O . GLY A 1 176 ? -11.641 -14.289 -23.859 1 89.69 176 GLY A O 1
ATOM 1306 N N . SER A 1 177 ? -10.57 -12.383 -24.25 1 89.94 177 SER A N 1
ATOM 1307 C CA . SER A 1 177 ? -9.219 -12.93 -24.109 1 89.94 177 SER A CA 1
ATOM 1308 C C . SER A 1 177 ? -9.047 -13.68 -22.797 1 89.94 177 SER A C 1
ATOM 1310 O O . SER A 1 177 ? -9.688 -13.352 -21.797 1 89.94 177 SER A O 1
ATOM 1312 N N . ASP A 1 178 ? -8.102 -14.789 -22.797 1 89.38 178 ASP A N 1
ATOM 1313 C CA . ASP A 1 178 ? -7.555 -15.484 -21.641 1 89.38 178 ASP A CA 1
ATOM 1314 C C . ASP A 1 178 ? -8.359 -16.734 -21.312 1 89.38 178 ASP A C 1
ATOM 1316 O O . ASP A 1 178 ? -7.906 -17.609 -20.562 1 89.38 178 ASP A O 1
ATOM 1320 N N . ALA A 1 179 ? -9.5 -16.875 -21.812 1 91.5 179 ALA A N 1
ATOM 1321 C CA . ALA A 1 179 ? -10.305 -18.062 -21.562 1 91.5 179 ALA A CA 1
ATOM 1322 C C . ALA A 1 179 ? -9.922 -19.188 -22.516 1 91.5 179 ALA A C 1
ATOM 1324 O O . ALA A 1 179 ? -10.766 -19.688 -23.266 1 91.5 179 ALA A O 1
ATOM 1325 N N . MET A 1 180 ? -8.805 -19.703 -22.375 1 92.38 180 MET A N 1
ATOM 1326 C CA . MET A 1 180 ? -8.289 -20.734 -23.266 1 92.38 180 MET A CA 1
ATOM 1327 C C . MET A 1 180 ? -8.516 -22.125 -22.688 1 92.38 180 MET A C 1
ATOM 1329 O O . MET A 1 180 ? -9.172 -22.953 -23.312 1 92.38 180 MET A O 1
ATOM 1333 N N . SER A 1 181 ? -7.949 -22.25 -21.516 1 92.25 181 SER A N 1
ATOM 1334 C CA . SER A 1 181 ? -8.109 -23.562 -20.875 1 92.25 181 SER A CA 1
ATOM 1335 C C . SER A 1 181 ? -9.484 -23.688 -20.234 1 92.25 181 SER A C 1
ATOM 1337 O O . SER A 1 181 ? -9.984 -24.797 -20.047 1 92.25 181 SER A O 1
ATOM 1339 N N . GLY A 1 182 ? -10 -22.547 -19.906 1 93.06 182 GLY A N 1
ATOM 1340 C CA . GLY A 1 182 ? -11.32 -22.531 -19.297 1 93.06 182 GLY A CA 1
ATOM 1341 C C . GLY A 1 182 ? -11.609 -21.266 -18.5 1 93.06 182 GLY A C 1
ATOM 1342 O O . GLY A 1 182 ? -10.969 -20.234 -18.734 1 93.06 182 GLY A O 1
ATOM 1343 N N . VAL A 1 183 ? -12.75 -21.375 -17.734 1 93.81 183 VAL A N 1
ATOM 1344 C CA . VAL A 1 183 ? -13.219 -20.25 -16.938 1 93.81 183 VAL A CA 1
ATOM 1345 C C . VAL A 1 183 ? -13.523 -20.703 -15.508 1 93.81 183 VAL A C 1
ATOM 1347 O O . VAL A 1 183 ? -14.086 -21.781 -15.305 1 93.81 183 VAL A O 1
ATOM 1350 N N . VAL A 1 184 ? -13.031 -19.953 -14.539 1 93.94 184 VAL A N 1
ATOM 1351 C CA . VAL A 1 184 ? -13.492 -20.078 -13.156 1 93.94 184 VAL A CA 1
ATOM 1352 C C . VAL A 1 184 ? -14.391 -18.891 -12.805 1 93.94 184 VAL A C 1
ATOM 1354 O O . VAL A 1 184 ? -13.945 -17.734 -12.805 1 93.94 184 VAL A O 1
ATOM 1357 N N . ASN A 1 185 ? -15.602 -19.156 -12.539 1 95.38 185 ASN A N 1
ATOM 1358 C CA . ASN A 1 185 ? -16.578 -18.125 -12.273 1 95.38 185 ASN A CA 1
ATOM 1359 C C . ASN A 1 185 ? -17.172 -18.25 -10.867 1 95.38 185 ASN A C 1
ATOM 1361 O O . ASN A 1 185 ? -17.828 -19.234 -10.555 1 95.38 185 ASN A O 1
ATOM 1365 N N . PHE A 1 186 ? -16.953 -17.266 -10.047 1 96 186 PHE A N 1
ATOM 1366 C CA . PHE A 1 186 ? -17.547 -17.219 -8.719 1 96 186 PHE A CA 1
ATOM 1367 C C . PHE A 1 186 ? -18.938 -16.562 -8.766 1 96 186 PHE A C 1
ATOM 1369 O O . PHE A 1 186 ? -19.062 -15.398 -9.117 1 96 186 PHE A O 1
ATOM 1376 N N . ILE A 1 187 ? -19.875 -17.344 -8.461 1 95.5 187 ILE A N 1
ATOM 1377 C CA . ILE A 1 187 ? -21.234 -16.812 -8.328 1 95.5 187 ILE A CA 1
ATOM 1378 C C . ILE A 1 187 ? -21.469 -16.375 -6.887 1 95.5 187 ILE A C 1
ATOM 1380 O O . ILE A 1 187 ? -21.438 -17.203 -5.969 1 95.5 187 ILE A O 1
ATOM 1384 N N . MET A 1 188 ? -21.875 -15.133 -6.715 1 95.69 188 MET A N 1
ATOM 1385 C CA . MET A 1 188 ? -21.922 -14.555 -5.375 1 95.69 188 MET A CA 1
ATOM 1386 C C . MET A 1 188 ? -23.344 -14.461 -4.875 1 95.69 188 MET A C 1
ATOM 1388 O O . MET A 1 188 ? -24.281 -14.32 -5.668 1 95.69 188 MET A O 1
ATOM 1392 N N . LYS A 1 189 ? -23.422 -14.609 -3.582 1 93.19 189 LYS A N 1
ATOM 1393 C CA . LYS A 1 189 ? -24.641 -14.141 -2.939 1 93.19 189 LYS A CA 1
ATOM 1394 C C . LYS A 1 189 ? -24.734 -12.617 -2.982 1 93.19 189 LYS A C 1
ATOM 1396 O O . LYS A 1 189 ? -23.906 -11.922 -2.408 1 93.19 189 LYS A O 1
ATOM 1401 N N . LYS A 1 190 ? -25.75 -12.109 -3.596 1 89.75 190 LYS A N 1
ATOM 1402 C CA . LYS A 1 190 ? -25.828 -10.664 -3.803 1 89.75 190 LYS A CA 1
ATOM 1403 C C . LYS A 1 190 ? -26.984 -10.055 -3.021 1 89.75 190 LYS A C 1
ATOM 1405 O O . LYS A 1 190 ? -27.125 -8.828 -2.965 1 89.75 190 LYS A O 1
ATOM 1410 N N . ARG A 1 191 ? -27.797 -10.914 -2.469 1 93.06 191 ARG A N 1
ATOM 1411 C CA . ARG A 1 191 ? -28.922 -10.469 -1.642 1 93.06 191 ARG A CA 1
ATOM 1412 C C . ARG A 1 191 ? -28.953 -11.211 -0.31 1 93.06 191 ARG A C 1
ATOM 1414 O O . ARG A 1 191 ? -28.609 -12.398 -0.247 1 93.06 191 ARG A O 1
ATOM 1421 N N . LEU A 1 192 ? -29.266 -10.477 0.672 1 93.88 192 LEU A N 1
ATOM 1422 C CA . LEU A 1 192 ? -29.359 -11.016 2.023 1 93.88 192 LEU A CA 1
ATOM 1423 C C . LEU A 1 192 ? -30.312 -10.195 2.875 1 93.88 192 LEU A C 1
ATOM 1425 O O . LEU A 1 192 ? -30.391 -8.977 2.736 1 93.88 192 LEU A O 1
ATOM 1429 N N . ASP A 1 193 ? -31.125 -10.805 3.58 1 94.56 193 ASP A N 1
ATOM 1430 C CA . ASP A 1 193 ? -31.891 -10.195 4.66 1 94.56 193 ASP A CA 1
ATOM 1431 C C . ASP A 1 193 ? -31.609 -10.891 5.992 1 94.56 193 ASP A C 1
ATOM 1433 O O . ASP A 1 193 ? -32.25 -11.891 6.324 1 94.56 193 ASP A O 1
ATOM 1437 N N . GLY A 1 194 ? -30.734 -10.383 6.66 1 95.56 194 GLY A N 1
ATOM 1438 C CA . GLY A 1 194 ? -30.266 -11 7.887 1 95.56 194 GLY A CA 1
ATOM 1439 C C . GLY A 1 194 ? -28.766 -10.891 8.078 1 95.56 194 GLY A C 1
ATOM 1440 O O . GLY A 1 194 ? -28.125 -9.992 7.52 1 95.56 194 GLY A O 1
ATOM 1441 N N . VAL A 1 195 ? -28.266 -11.75 9.016 1 95.31 195 VAL A N 1
ATOM 1442 C CA . VAL A 1 195 ? -26.844 -11.742 9.359 1 95.31 195 VAL A CA 1
ATOM 1443 C C . VAL A 1 195 ? -26.281 -13.156 9.266 1 95.31 195 VAL A C 1
ATOM 1445 O O . VAL A 1 195 ? -26.938 -14.117 9.672 1 95.31 195 VAL A O 1
ATOM 1448 N N . ILE A 1 196 ? -25.172 -13.258 8.664 1 96.06 196 ILE A N 1
ATOM 1449 C CA . ILE A 1 196 ? -24.422 -14.508 8.609 1 96.06 196 ILE A CA 1
ATOM 1450 C C . ILE A 1 196 ? -23.078 -14.336 9.305 1 96.06 196 ILE A C 1
ATOM 1452 O O . ILE A 1 196 ? -22.359 -13.367 9.055 1 96.06 196 ILE A O 1
ATOM 1456 N N . VAL A 1 197 ? -22.75 -15.219 10.219 1 95.69 197 VAL A N 1
ATOM 1457 C CA . VAL A 1 197 ? -21.438 -15.273 10.852 1 95.69 197 VAL A CA 1
ATOM 1458 C C . VAL A 1 197 ? -20.797 -16.641 10.602 1 95.69 197 VAL A C 1
ATOM 1460 O O . VAL A 1 197 ? -21.484 -17.672 10.672 1 95.69 197 VAL A O 1
ATOM 1463 N N . ASP A 1 198 ? -19.562 -16.641 10.25 1 96.56 198 ASP A N 1
ATOM 1464 C CA . ASP A 1 198 ? -18.828 -17.891 10.055 1 96.56 198 ASP A CA 1
ATOM 1465 C C . ASP A 1 198 ? -17.406 -17.781 10.617 1 96.56 198 ASP A C 1
ATOM 1467 O O . ASP A 1 198 ? -16.672 -16.844 10.281 1 96.56 198 ASP A O 1
ATOM 1471 N N . ALA A 1 199 ? -17.016 -18.656 11.516 1 97.25 199 ALA A N 1
ATOM 1472 C CA . ALA A 1 199 ? -15.688 -18.672 12.125 1 97.25 199 ALA A CA 1
ATOM 1473 C C . ALA A 1 199 ? -15.102 -20.078 12.102 1 97.25 199 ALA A C 1
ATOM 1475 O O . ALA A 1 199 ? -15.828 -21.062 12.281 1 97.25 199 ALA A O 1
ATOM 1476 N N . GLN A 1 200 ? -13.75 -20.141 11.883 1 97.5 200 GLN A N 1
ATOM 1477 C CA . GLN A 1 200 ? -13.094 -21.453 11.844 1 97.5 200 GLN A CA 1
ATOM 1478 C C . GLN A 1 200 ? -11.656 -21.344 12.359 1 97.5 200 GLN A C 1
ATOM 1480 O O . GLN A 1 200 ? -10.961 -20.375 12.094 1 97.5 200 GLN A O 1
ATOM 1485 N N . TYR A 1 201 ? -11.25 -22.281 13.156 1 97.94 201 TYR A N 1
ATOM 1486 C CA . TYR A 1 201 ? -9.883 -22.5 13.602 1 97.94 201 TYR A CA 1
ATOM 1487 C C . TYR A 1 201 ? -9.336 -23.812 13.062 1 97.94 201 TYR A C 1
ATOM 1489 O O . TYR A 1 201 ? -10.039 -24.828 13.031 1 97.94 201 TYR A O 1
ATOM 1497 N N . SER A 1 202 ? -8.148 -23.797 12.539 1 97.69 202 SER A N 1
ATOM 1498 C CA . SER A 1 202 ? -7.508 -25.031 12.086 1 97.69 202 SER A CA 1
ATOM 1499 C C . SER A 1 202 ? -6.07 -25.109 12.578 1 97.69 202 SER A C 1
ATOM 1501 O O . SER A 1 202 ? -5.438 -24.094 12.852 1 97.69 202 SER A O 1
ATOM 1503 N N . ILE A 1 203 ? -5.523 -26.344 12.688 1 98.06 203 ILE A N 1
ATOM 1504 C CA . ILE A 1 203 ? -4.164 -26.625 13.133 1 98.06 203 ILE A CA 1
ATOM 1505 C C . ILE A 1 203 ? -3.666 -27.922 12.469 1 98.06 203 ILE A C 1
ATOM 1507 O O . ILE A 1 203 ? -4.465 -28.781 12.102 1 98.06 203 ILE A O 1
ATOM 1511 N N . TYR A 1 204 ? -2.381 -28 12.242 1 98.31 204 TYR A N 1
ATOM 1512 C CA . TYR A 1 204 ? -1.802 -29.203 11.664 1 98.31 204 TYR A CA 1
ATOM 1513 C C . TYR A 1 204 ? -1.138 -30.047 12.742 1 98.31 204 TYR A C 1
ATOM 1515 O O . TYR A 1 204 ? -0.556 -29.531 13.688 1 98.31 204 TYR A O 1
ATOM 1523 N N . ASN A 1 205 ? -1.233 -31.359 12.594 1 98.56 205 ASN A N 1
ATOM 1524 C CA . ASN A 1 205 ? -0.552 -32.375 13.398 1 98.56 205 ASN A CA 1
ATOM 1525 C C . ASN A 1 205 ? 0.181 -33.375 12.516 1 98.56 205 ASN A C 1
ATOM 1527 O O . ASN A 1 205 ? -0.334 -33.781 11.477 1 98.56 205 ASN A O 1
ATOM 1531 N N . HIS A 1 206 ? 1.344 -33.688 12.836 1 98.5 206 HIS A N 1
ATOM 1532 C CA . HIS A 1 206 ? 2.125 -34.656 12.094 1 98.5 206 HIS A CA 1
ATOM 1533 C C . HIS A 1 206 ? 3.035 -35.469 13.023 1 98.5 206 HIS A C 1
ATOM 1535 O O . HIS A 1 206 ? 3.633 -34.906 13.945 1 98.5 206 HIS A O 1
ATOM 1541 N N . LYS A 1 207 ? 3.146 -36.781 12.797 1 98.25 207 LYS A N 1
ATOM 1542 C CA . LYS A 1 207 ? 4.121 -37.656 13.438 1 98.25 207 LYS A CA 1
ATOM 1543 C C . LYS A 1 207 ? 5.352 -37.844 12.555 1 98.25 207 LYS A C 1
ATOM 1545 O O . LYS A 1 207 ? 5.273 -38.469 11.5 1 98.25 207 LYS A O 1
ATOM 1550 N N . ASN A 1 208 ? 6.449 -37.375 13.008 1 98.12 208 ASN A N 1
ATOM 1551 C CA . ASN A 1 208 ? 7.727 -37.562 12.328 1 98.12 208 ASN A CA 1
ATOM 1552 C C . ASN A 1 208 ? 8.32 -38.938 12.625 1 98.12 208 ASN A C 1
ATOM 1554 O O . ASN A 1 208 ? 9.141 -39.062 13.539 1 98.12 208 ASN A O 1
ATOM 1558 N N . ASP A 1 209 ? 7.957 -39.938 11.766 1 96.94 209 ASP A N 1
ATOM 1559 C CA . ASP A 1 209 ? 8.336 -41.312 12.102 1 96.94 209 ASP A CA 1
ATOM 1560 C C . ASP A 1 209 ? 8.992 -42 10.922 1 96.94 209 ASP A C 1
ATOM 1562 O O . ASP A 1 209 ? 8.977 -43.25 10.828 1 96.94 209 ASP A O 1
ATOM 1566 N N . ASN A 1 210 ? 9.453 -41.281 9.93 1 97.38 210 ASN A N 1
ATOM 1567 C CA . ASN A 1 210 ? 10.227 -41.875 8.852 1 97.38 210 ASN A CA 1
ATOM 1568 C C . ASN A 1 210 ? 11.648 -42.219 9.289 1 97.38 210 ASN A C 1
ATOM 1570 O O . ASN A 1 210 ? 12.547 -41.375 9.18 1 97.38 210 ASN A O 1
ATOM 1574 N N . ASP A 1 211 ? 11.914 -43.406 9.602 1 96.31 211 ASP A N 1
ATOM 1575 C CA . ASP A 1 211 ? 13.172 -43.812 10.211 1 96.31 211 ASP A CA 1
ATOM 1576 C C . ASP A 1 211 ? 14.336 -43.656 9.234 1 96.31 211 ASP A C 1
ATOM 1578 O O . ASP A 1 211 ? 15.453 -43.312 9.641 1 96.31 211 ASP A O 1
ATOM 1582 N N . TYR A 1 212 ? 14.141 -43.906 8.039 1 97 212 TYR A N 1
ATOM 1583 C CA . TYR A 1 212 ? 15.188 -43.812 7.031 1 97 212 TYR A CA 1
ATOM 1584 C C . TYR A 1 212 ? 15.695 -42.375 6.938 1 97 212 TYR A C 1
ATOM 1586 O O . TYR A 1 212 ? 16.891 -42.094 7.062 1 97 212 TYR A O 1
ATOM 1594 N N . LEU A 1 213 ? 14.828 -41.375 6.797 1 97.44 213 LEU A N 1
ATOM 1595 C CA . LEU A 1 213 ? 15.203 -39.969 6.637 1 97.44 213 LEU A CA 1
ATOM 1596 C C . LEU A 1 213 ? 15.75 -39.406 7.941 1 97.44 213 LEU A C 1
ATOM 1598 O O . LEU A 1 213 ? 16.703 -38.625 7.93 1 97.44 213 LEU A O 1
ATOM 1602 N N . ARG A 1 214 ? 15.102 -39.781 9.031 1 97.31 214 ARG A N 1
ATOM 1603 C CA . ARG A 1 214 ? 15.625 -39.375 10.328 1 97.31 214 ARG A CA 1
ATOM 1604 C C . ARG A 1 214 ? 17.031 -39.906 10.555 1 97.31 214 ARG A C 1
ATOM 1606 O O . ARG A 1 214 ? 17.875 -39.25 11.156 1 97.31 214 ARG A O 1
ATOM 1613 N N . GLY A 1 215 ? 17.281 -41.125 10.016 1 97.19 215 GLY A N 1
ATOM 1614 C CA . GLY A 1 215 ? 18.609 -41.75 10.148 1 97.19 215 GLY A CA 1
ATOM 1615 C C . GLY A 1 215 ? 19.688 -40.969 9.422 1 97.19 215 GLY A C 1
ATOM 1616 O O . GLY A 1 215 ? 20.781 -40.75 9.969 1 97.19 215 GLY A O 1
ATOM 1617 N N . ILE A 1 216 ? 19.422 -40.594 8.195 1 95.62 216 ILE A N 1
ATOM 1618 C CA . ILE A 1 216 ? 20.438 -39.906 7.43 1 95.62 216 ILE A CA 1
ATOM 1619 C C . ILE A 1 216 ? 20.672 -38.5 8.023 1 95.62 216 ILE A C 1
ATOM 1621 O O . ILE A 1 216 ? 21.766 -37.969 7.961 1 95.62 216 ILE A O 1
ATOM 1625 N N . GLN A 1 217 ? 19.641 -37.875 8.602 1 96.5 217 GLN A N 1
ATOM 1626 C CA . GLN A 1 217 ? 19.781 -36.594 9.266 1 96.5 217 GLN A CA 1
ATOM 1627 C C . GLN A 1 217 ? 20.609 -36.688 10.539 1 96.5 217 GLN A C 1
ATOM 1629 O O . GLN A 1 217 ? 21.5 -35.875 10.773 1 96.5 217 GLN A O 1
ATOM 1634 N N . ALA A 1 218 ? 20.359 -37.719 11.273 1 96.31 218 ALA A N 1
ATOM 1635 C CA . ALA A 1 218 ? 21.125 -37.969 12.484 1 96.31 218 ALA A CA 1
ATOM 1636 C C . ALA A 1 218 ? 22.594 -38.219 12.156 1 96.31 218 ALA A C 1
ATOM 1638 O O . ALA A 1 218 ? 23.484 -37.812 12.891 1 96.31 218 ALA A O 1
ATOM 1639 N N . ALA A 1 219 ? 22.812 -38.906 11.086 1 94.56 219 ALA A N 1
ATOM 1640 C CA . ALA A 1 219 ? 24.172 -39.25 10.672 1 94.56 219 ALA A CA 1
ATOM 1641 C C . ALA A 1 219 ? 24.953 -38 10.336 1 94.56 219 ALA A C 1
ATOM 1643 O O . ALA A 1 219 ? 26.188 -37.969 10.5 1 94.56 219 ALA A O 1
ATOM 1644 N N . LYS A 1 220 ? 24.328 -36.969 9.898 1 93.94 220 LYS A N 1
ATOM 1645 C CA . LYS A 1 220 ? 24.984 -35.719 9.547 1 93.94 220 LYS A CA 1
ATOM 1646 C C . LYS A 1 220 ? 25.062 -34.781 10.758 1 93.94 220 LYS A C 1
ATOM 1648 O O . LYS A 1 220 ? 25.641 -33.688 10.672 1 93.94 220 LYS A O 1
ATOM 1653 N N . GLY A 1 221 ? 24.438 -35.125 11.898 1 92.81 221 GLY A N 1
ATOM 1654 C CA . GLY A 1 221 ? 24.484 -34.344 13.109 1 92.81 221 GLY A CA 1
ATOM 1655 C C . GLY A 1 221 ? 23.438 -33.25 13.141 1 92.81 221 GLY A C 1
ATOM 1656 O O . GLY A 1 221 ? 23.531 -32.312 13.922 1 92.81 221 GLY A O 1
ATOM 1657 N N . PHE A 1 222 ? 22.422 -33.344 12.32 1 94.5 222 PHE A N 1
ATOM 1658 C CA . PHE A 1 222 ? 21.375 -32.344 12.305 1 94.5 222 PHE A CA 1
ATOM 1659 C C . PHE A 1 222 ? 20.375 -32.594 13.43 1 94.5 222 PHE A C 1
ATOM 1661 O O . PHE A 1 222 ? 20.109 -33.75 13.789 1 94.5 222 PHE A O 1
ATOM 1668 N N . LYS A 1 223 ? 19.859 -31.438 14 1 95.12 223 LYS A N 1
ATOM 1669 C CA . LYS A 1 223 ? 18.766 -31.578 14.961 1 95.12 223 LYS A CA 1
ATOM 1670 C C . LYS A 1 223 ? 17.516 -32.188 14.297 1 95.12 223 LYS A C 1
ATOM 1672 O O . LYS A 1 223 ? 17.047 -31.672 13.281 1 95.12 223 LYS A O 1
ATOM 1677 N N . LEU A 1 224 ? 17 -33.25 14.82 1 97.31 224 LEU A N 1
ATOM 1678 C CA . LEU A 1 224 ? 15.844 -33.906 14.25 1 97.31 224 LEU A CA 1
ATOM 1679 C C . LEU A 1 224 ? 14.562 -33.156 14.57 1 97.31 224 LEU A C 1
ATOM 1681 O O . LEU A 1 224 ? 14.445 -32.531 15.641 1 97.31 224 LEU A O 1
ATOM 1685 N N . ALA A 1 225 ? 13.648 -33.219 13.633 1 97.75 225 ALA A N 1
ATOM 1686 C CA . ALA A 1 225 ? 12.312 -32.688 13.93 1 97.75 225 ALA A CA 1
ATOM 1687 C C . ALA A 1 225 ? 11.695 -33.406 15.117 1 97.75 225 ALA A C 1
ATOM 1689 O O . ALA A 1 225 ? 11.883 -34.625 15.281 1 97.75 225 ALA A O 1
ATOM 1690 N N . ASP A 1 226 ? 10.875 -32.719 15.898 1 97.31 226 ASP A N 1
ATOM 1691 C CA . ASP A 1 226 ? 10.203 -33.344 17.031 1 97.31 226 ASP A CA 1
ATOM 1692 C C . ASP A 1 226 ? 9.312 -34.5 16.547 1 97.31 226 ASP A C 1
ATOM 1694 O O . ASP A 1 226 ? 8.727 -34.438 15.469 1 97.31 226 ASP A O 1
ATOM 1698 N N . LYS A 1 227 ? 9.211 -35.5 17.297 1 97.06 227 LYS A N 1
ATOM 1699 C CA . LYS A 1 227 ? 8.484 -36.688 16.906 1 97.06 227 LYS A CA 1
ATOM 1700 C C . LYS A 1 227 ? 7.008 -36.406 16.656 1 97.06 227 LYS A C 1
ATOM 1702 O O . LYS A 1 227 ? 6.395 -36.969 15.75 1 97.06 227 LYS A O 1
ATOM 1707 N N . ASP A 1 228 ? 6.406 -35.594 17.5 1 97.81 228 ASP A N 1
ATOM 1708 C CA . ASP A 1 228 ? 5.016 -35.156 17.375 1 97.81 228 ASP A CA 1
ATOM 1709 C C . ASP A 1 228 ? 4.914 -33.625 17.359 1 97.81 228 ASP A C 1
ATOM 1711 O O . ASP A 1 228 ? 5.25 -32.969 18.344 1 97.81 228 ASP A O 1
ATOM 1715 N N . VAL A 1 229 ? 4.426 -33.094 16.219 1 98 229 VAL A N 1
ATOM 1716 C CA . VAL A 1 229 ? 4.422 -31.641 16.094 1 98 229 VAL A CA 1
ATOM 1717 C C . VAL A 1 229 ? 2.994 -31.141 15.906 1 98 229 VAL A C 1
ATOM 1719 O O . VAL A 1 229 ? 2.18 -31.812 15.258 1 98 229 VAL A O 1
ATOM 1722 N N . TRP A 1 230 ? 2.559 -29.984 16.516 1 98.25 230 TRP A N 1
ATOM 1723 C CA . TRP A 1 230 ? 1.348 -29.188 16.344 1 98.25 230 TRP A CA 1
ATOM 1724 C C . TRP A 1 230 ? 1.689 -27.75 15.945 1 98.25 230 TRP A C 1
ATOM 1726 O O . TRP A 1 230 ? 2.287 -27.016 16.719 1 98.25 230 TRP A O 1
ATOM 1736 N N . ASP A 1 231 ? 1.411 -27.406 14.695 1 98.25 231 ASP A N 1
ATOM 1737 C CA . ASP A 1 231 ? 1.771 -26.078 14.234 1 98.25 231 ASP A CA 1
ATOM 1738 C C . ASP A 1 231 ? 0.93 -25.656 13.031 1 98.25 231 ASP A C 1
ATOM 1740 O O . ASP A 1 231 ? -0.092 -26.281 12.734 1 98.25 231 ASP A O 1
ATOM 1744 N N . GLY A 1 232 ? 1.19 -24.516 12.469 1 97.88 232 GLY A N 1
ATOM 1745 C CA . GLY A 1 232 ? 0.489 -24.031 11.289 1 97.88 232 GLY A CA 1
ATOM 1746 C C . GLY A 1 232 ? -0.937 -23.594 11.578 1 97.88 232 GLY A C 1
ATOM 1747 O O . GLY A 1 232 ? -1.849 -23.891 10.805 1 97.88 232 GLY A O 1
ATOM 1748 N N . GLU A 1 233 ? -1.214 -22.906 12.594 1 97.88 233 GLU A N 1
ATOM 1749 C CA . GLU A 1 233 ? -2.551 -22.438 12.961 1 97.88 233 GLU A CA 1
ATOM 1750 C C . GLU A 1 233 ? -3.102 -21.469 11.93 1 97.88 233 GLU A C 1
ATOM 1752 O O . GLU A 1 233 ? -2.359 -20.641 11.383 1 97.88 233 GLU A O 1
ATOM 1757 N N . LYS A 1 234 ? -4.398 -21.641 11.688 1 96.94 234 LYS A N 1
ATOM 1758 C CA . LYS A 1 234 ? -5.137 -20.703 10.852 1 96.94 234 LYS A CA 1
ATOM 1759 C C . LYS A 1 234 ? -6.398 -20.219 11.562 1 96.94 234 LYS A C 1
ATOM 1761 O O . LYS A 1 234 ? -7.086 -21 12.227 1 96.94 234 LYS A O 1
ATOM 1766 N N . TYR A 1 235 ? -6.641 -18.953 11.531 1 97.56 235 TYR A N 1
ATOM 1767 C CA . TYR A 1 235 ? -7.828 -18.281 12.055 1 97.56 235 TYR A CA 1
ATOM 1768 C C . TYR A 1 235 ? -8.633 -17.625 10.938 1 97.56 235 TYR A C 1
ATOM 1770 O O . TYR A 1 235 ? -8.07 -16.891 10.117 1 97.56 235 TYR A O 1
ATOM 1778 N N . ASP A 1 236 ? -9.859 -17.953 10.859 1 96.75 236 ASP A N 1
ATOM 1779 C CA . ASP A 1 236 ? -10.734 -17.375 9.852 1 96.75 236 ASP A CA 1
ATOM 1780 C C . ASP A 1 236 ? -12.023 -16.844 10.477 1 96.75 236 ASP A C 1
ATOM 1782 O O . ASP A 1 236 ? -12.703 -17.578 11.203 1 96.75 236 ASP A O 1
ATOM 1786 N N . PHE A 1 237 ? -12.367 -15.609 10.281 1 97.19 237 PHE A N 1
ATOM 1787 C CA . PHE A 1 237 ? -13.586 -14.992 10.781 1 97.19 237 PHE A CA 1
ATOM 1788 C C . PHE A 1 237 ? -14.273 -14.188 9.688 1 97.19 237 PHE A C 1
ATOM 1790 O O . PHE A 1 237 ? -13.648 -13.32 9.062 1 97.19 237 PHE A O 1
ATOM 1797 N N . ASN A 1 238 ? -15.555 -14.484 9.461 1 96.69 238 ASN A N 1
ATOM 1798 C CA . ASN A 1 238 ? -16.344 -13.789 8.445 1 96.69 238 ASN A CA 1
ATOM 1799 C C . ASN A 1 238 ? -17.703 -13.367 8.992 1 96.69 238 ASN A C 1
ATOM 1801 O O . ASN A 1 238 ? -18.328 -14.102 9.758 1 96.69 238 ASN A O 1
ATOM 1805 N N . VAL A 1 239 ? -18.203 -12.211 8.578 1 96.38 239 VAL A N 1
ATOM 1806 C CA . VAL A 1 239 ? -19.547 -11.734 8.883 1 96.38 239 VAL A CA 1
ATOM 1807 C C . VAL A 1 239 ? -20.141 -11.062 7.645 1 96.38 239 VAL A C 1
ATOM 1809 O O . VAL A 1 239 ? -19.438 -10.375 6.902 1 96.38 239 VAL A O 1
ATOM 1812 N N . ALA A 1 240 ? -21.359 -11.281 7.344 1 96.88 240 ALA A N 1
ATOM 1813 C CA . ALA A 1 240 ? -22.141 -10.609 6.312 1 96.88 240 ALA A CA 1
ATOM 1814 C C . ALA A 1 240 ? -23.516 -10.211 6.836 1 96.88 240 ALA A C 1
ATOM 1816 O O . ALA A 1 240 ? -24.109 -10.93 7.641 1 96.88 240 ALA A O 1
ATOM 1817 N N . ALA A 1 241 ? -23.969 -9.117 6.41 1 97 241 ALA A N 1
ATOM 1818 C CA . ALA A 1 241 ? -25.312 -8.633 6.766 1 97 241 ALA A CA 1
ATOM 1819 C C . ALA A 1 241 ? -25.984 -7.953 5.574 1 97 241 ALA A C 1
ATOM 1821 O O . ALA A 1 241 ? -25.312 -7.332 4.746 1 97 241 ALA A O 1
ATOM 1822 N N . GLY A 1 242 ? -27.266 -8.102 5.508 1 97 242 GLY A N 1
ATOM 1823 C CA . GLY A 1 242 ? -28.016 -7.469 4.438 1 97 242 GLY A CA 1
ATOM 1824 C C . GLY A 1 242 ? -29.422 -7.047 4.855 1 97 242 GLY A C 1
ATOM 1825 O O . GLY A 1 242 ? -29.953 -7.551 5.844 1 97 242 GLY A O 1
ATOM 1826 N N . GLY A 1 243 ? -29.891 -6.109 4.148 1 96.25 243 GLY A N 1
ATOM 1827 C CA . GLY A 1 243 ? -31.219 -5.582 4.418 1 96.25 243 GLY A CA 1
ATOM 1828 C C . GLY A 1 243 ? -31.953 -5.141 3.166 1 96.25 243 GLY A C 1
ATOM 1829 O O . GLY A 1 243 ? -31.328 -4.906 2.127 1 96.25 243 GLY A O 1
ATOM 1830 N N . ARG A 1 244 ? -33.25 -5.035 3.357 1 96 244 ARG A N 1
ATOM 1831 C CA . ARG A 1 244 ? -34.125 -4.578 2.275 1 96 244 ARG A CA 1
ATOM 1832 C C . ARG A 1 244 ? -34.25 -3.061 2.273 1 96 244 ARG A C 1
ATOM 1834 O O . ARG A 1 244 ? -34.312 -2.438 3.336 1 96 244 ARG A O 1
ATOM 1841 N N . ILE A 1 245 ? -34.156 -2.545 1.071 1 95.56 245 ILE A N 1
ATOM 1842 C CA . ILE A 1 245 ? -34.281 -1.101 0.905 1 95.56 245 ILE A CA 1
ATOM 1843 C C . ILE A 1 245 ? -35.688 -0.751 0.463 1 95.56 245 ILE A C 1
ATOM 1845 O O . ILE A 1 245 ? -36.25 -1.366 -0.46 1 95.56 245 ILE A O 1
ATOM 1849 N N . ASN A 1 246 ? -36.25 0.314 0.995 1 92.25 246 ASN A N 1
ATOM 1850 C CA . ASN A 1 246 ? -37.531 0.866 0.596 1 92.25 246 ASN A CA 1
ATOM 1851 C C . ASN A 1 246 ? -38.562 -0.232 0.386 1 92.25 246 ASN A C 1
ATOM 1853 O O . ASN A 1 246 ? -39.188 -0.325 -0.684 1 92.25 246 ASN A O 1
ATOM 1857 N N . GLU A 1 247 ? -38.781 -1.059 1.411 1 88.56 247 GLU A N 1
ATOM 1858 C CA . GLU A 1 247 ? -39.812 -2.092 1.469 1 88.56 247 GLU A CA 1
ATOM 1859 C C . GLU A 1 247 ? -39.625 -3.115 0.351 1 88.56 247 GLU A C 1
ATOM 1861 O O . GLU A 1 247 ? -40.594 -3.518 -0.292 1 88.56 247 GLU A O 1
ATOM 1866 N N . GLY A 1 248 ? -38.344 -3.41 -0.057 1 89.56 248 GLY A N 1
ATOM 1867 C CA . GLY A 1 248 ? -38.031 -4.512 -0.955 1 89.56 248 GLY A CA 1
ATOM 1868 C C . GLY A 1 248 ? -37.688 -4.062 -2.365 1 89.56 248 GLY A C 1
ATOM 1869 O O . GLY A 1 248 ? -37.406 -4.887 -3.234 1 89.56 248 GLY A O 1
ATOM 1870 N N . LYS A 1 249 ? -37.688 -2.785 -2.67 1 94.06 249 LYS A N 1
ATOM 1871 C CA . LYS A 1 249 ? -37.281 -2.289 -3.988 1 94.06 249 LYS A CA 1
ATOM 1872 C C . LYS A 1 249 ? -35.812 -2.504 -4.246 1 94.06 249 LYS A C 1
ATOM 1874 O O . LYS A 1 249 ? -35.344 -2.424 -5.387 1 94.06 249 LYS A O 1
ATOM 1879 N N . GLY A 1 250 ? -35.188 -2.752 -3.162 1 95.75 250 GLY A N 1
ATOM 1880 C CA . GLY A 1 250 ? -33.75 -2.988 -3.279 1 95.75 250 GLY A CA 1
ATOM 1881 C C . GLY A 1 250 ? -33.188 -3.797 -2.129 1 95.75 250 GLY A C 1
ATOM 1882 O O . GLY A 1 250 ? -33.906 -4.254 -1.258 1 95.75 250 GLY A O 1
ATOM 1883 N N . ASN A 1 251 ? -31.938 -4.078 -2.238 1 97.25 251 ASN A N 1
ATOM 1884 C CA . ASN A 1 251 ? -31.203 -4.801 -1.208 1 97.25 251 ASN A CA 1
ATOM 1885 C C . ASN A 1 251 ? -29.75 -4.316 -1.113 1 97.25 251 ASN A C 1
ATOM 1887 O O . ASN A 1 251 ? -29.125 -3.998 -2.129 1 97.25 251 ASN A O 1
ATOM 1891 N N . ILE A 1 252 ? -29.328 -4.207 0.083 1 97.19 252 ILE A N 1
ATOM 1892 C CA . ILE A 1 252 ? -27.922 -3.916 0.317 1 97.19 252 ILE A CA 1
ATOM 1893 C C . ILE A 1 252 ? -27.312 -4.988 1.22 1 97.19 252 ILE A C 1
ATOM 1895 O O . ILE A 1 252 ? -27.969 -5.469 2.148 1 97.19 252 ILE A O 1
ATOM 1899 N N . LEU A 1 253 ? -26.156 -5.426 0.852 1 97 253 LEU A N 1
ATOM 1900 C CA . LEU A 1 253 ? -25.391 -6.441 1.572 1 97 253 LEU A CA 1
ATOM 1901 C C . LEU A 1 253 ? -23.969 -5.973 1.821 1 97 253 LEU A C 1
ATOM 1903 O O . LEU A 1 253 ? -23.312 -5.434 0.92 1 97 253 LEU A O 1
ATOM 1907 N N . GLY A 1 254 ? -23.562 -6.082 3.086 1 96.69 254 GLY A N 1
ATOM 1908 C CA . GLY A 1 254 ? -22.172 -5.836 3.439 1 96.69 254 GLY A CA 1
ATOM 1909 C C . GLY A 1 254 ? -21.484 -7.035 4.07 1 96.69 254 GLY A C 1
ATOM 1910 O O . GLY A 1 254 ? -22.156 -7.906 4.637 1 96.69 254 GLY A O 1
ATOM 1911 N N . TYR A 1 255 ? -20.125 -7.07 3.922 1 97.06 255 TYR A N 1
ATOM 1912 C CA . TYR A 1 255 ? -19.391 -8.18 4.52 1 97.06 255 TYR A CA 1
ATOM 1913 C C . TYR A 1 255 ? -18.031 -7.715 5.031 1 97.06 255 TYR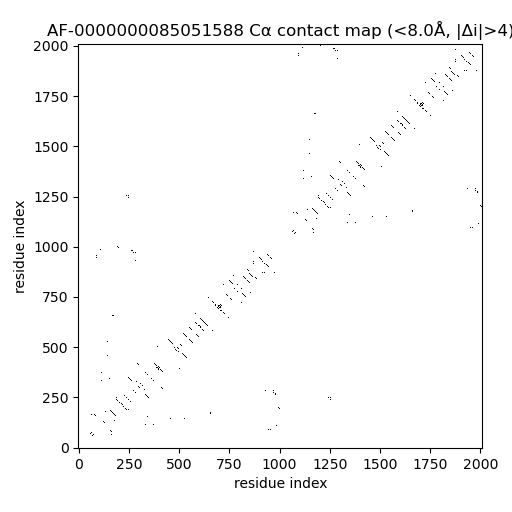 A C 1
ATOM 1915 O O . TYR A 1 255 ? -17.5 -6.688 4.59 1 97.06 255 TYR A O 1
ATOM 1923 N N . PHE A 1 256 ? -17.469 -8.461 5.91 1 96.94 256 PHE A N 1
ATOM 1924 C CA . PHE A 1 256 ? -16.125 -8.328 6.445 1 96.94 256 PHE A CA 1
ATOM 1925 C C . PHE A 1 256 ? -15.508 -9.703 6.699 1 96.94 256 PHE A C 1
ATOM 1927 O O . PHE A 1 256 ? -16.188 -10.617 7.156 1 96.94 256 PHE A O 1
ATOM 1934 N N . GLY A 1 257 ? -14.242 -9.82 6.359 1 96.62 257 GLY A N 1
ATOM 1935 C CA . GLY A 1 257 ? -13.5 -11.047 6.59 1 96.62 257 GLY A CA 1
ATOM 1936 C C . GLY A 1 257 ? -12.094 -10.812 7.094 1 96.62 257 GLY A C 1
ATOM 1937 O O . GLY A 1 257 ? -11.43 -9.859 6.68 1 96.62 257 GLY A O 1
ATOM 1938 N N . TYR A 1 258 ? -11.641 -11.664 7.984 1 96.81 258 TYR A N 1
ATOM 1939 C CA . TYR A 1 258 ? -10.297 -11.672 8.539 1 96.81 258 TYR A CA 1
ATOM 1940 C C . TYR A 1 258 ? -9.711 -13.078 8.523 1 96.81 258 TYR A C 1
ATOM 1942 O O . TYR A 1 258 ? -10.391 -14.039 8.883 1 96.81 258 TYR A O 1
ATOM 1950 N N . ARG A 1 259 ? -8.484 -13.203 8.117 1 96.88 259 ARG A N 1
ATOM 1951 C CA . ARG A 1 259 ? -7.773 -14.477 8.156 1 96.88 259 ARG A CA 1
ATOM 1952 C C . ARG A 1 259 ? -6.32 -14.281 8.586 1 96.88 259 ARG A C 1
ATOM 1954 O O . ARG A 1 259 ? -5.664 -13.328 8.164 1 96.88 259 ARG A O 1
ATOM 1961 N N . LYS A 1 260 ? -5.828 -15.156 9.414 1 97.06 260 LYS A N 1
ATOM 1962 C CA . LYS A 1 260 ? -4.43 -15.188 9.828 1 97.06 260 LYS A CA 1
ATOM 1963 C C . LYS A 1 260 ? -3.867 -16.594 9.766 1 97.06 260 LYS A C 1
ATOM 1965 O O . LYS A 1 260 ? -4.543 -17.562 10.141 1 97.06 260 LYS A O 1
ATOM 1970 N N . MET A 1 261 ? -2.689 -16.719 9.227 1 96.44 261 MET A N 1
ATOM 1971 C CA . MET A 1 261 ? -1.966 -17.984 9.141 1 96.44 261 MET A CA 1
ATOM 1972 C C . MET A 1 261 ? -0.583 -17.875 9.773 1 96.44 261 MET A C 1
ATOM 1974 O O . MET A 1 261 ? 0.11 -16.875 9.57 1 96.44 261 MET A O 1
ATOM 1978 N N . GLU A 1 262 ? -0.229 -18.891 10.492 1 97.75 262 GLU A N 1
ATOM 1979 C CA . GLU A 1 262 ? 1.1 -18.938 11.094 1 97.75 262 GLU A CA 1
ATOM 1980 C C . GLU A 1 262 ? 2.062 -19.766 10.25 1 97.75 262 GLU A C 1
ATOM 1982 O O . GLU A 1 262 ? 1.672 -20.797 9.68 1 97.75 262 GLU A O 1
ATOM 1987 N N . ALA A 1 263 ? 3.312 -19.359 10.242 1 97.94 263 ALA A N 1
ATOM 1988 C CA . ALA A 1 263 ? 4.309 -20 9.383 1 97.94 263 ALA A CA 1
ATOM 1989 C C . ALA A 1 263 ? 4.785 -21.312 9.984 1 97.94 263 ALA A C 1
ATOM 1991 O O . ALA A 1 263 ? 4.668 -21.531 11.195 1 97.94 263 ALA A O 1
ATOM 1992 N N . VAL A 1 264 ? 5.246 -22.203 9.125 1 98.38 264 VAL A N 1
ATOM 1993 C CA . VAL A 1 264 ? 5.926 -23.438 9.477 1 98.38 264 VAL A CA 1
ATOM 1994 C C . VAL A 1 264 ? 7.238 -23.547 8.711 1 98.38 264 VAL A C 1
ATOM 1996 O O . VAL A 1 264 ? 7.273 -23.328 7.496 1 98.38 264 VAL A O 1
ATOM 1999 N N . ARG A 1 265 ? 8.289 -23.891 9.352 1 97.88 265 ARG A N 1
ATOM 2000 C CA . ARG A 1 265 ? 9.594 -24.062 8.727 1 97.88 265 ARG A CA 1
ATOM 2001 C C . ARG A 1 265 ? 9.773 -25.5 8.25 1 97.88 265 ARG A C 1
ATOM 2003 O O . ARG A 1 265 ? 9.102 -26.422 8.734 1 97.88 265 ARG A O 1
ATOM 2010 N N . GLN A 1 266 ? 10.711 -25.672 7.348 1 97.38 266 GLN A N 1
ATOM 2011 C CA . GLN A 1 266 ? 10.969 -26.969 6.762 1 97.38 266 GLN A CA 1
ATOM 2012 C C . GLN A 1 266 ? 11.555 -27.938 7.789 1 97.38 266 GLN A C 1
ATOM 2014 O O . GLN A 1 266 ? 11.367 -29.141 7.699 1 97.38 266 GLN A O 1
ATOM 2019 N N . ASP A 1 267 ? 12.227 -27.484 8.828 1 97.06 267 ASP A N 1
ATOM 2020 C CA . ASP A 1 267 ? 12.891 -28.375 9.781 1 97.06 267 ASP A CA 1
ATOM 2021 C C . ASP A 1 267 ? 11.891 -29 10.75 1 97.06 267 ASP A C 1
ATOM 2023 O O . ASP A 1 267 ? 12.258 -29.812 11.594 1 97.06 267 ASP A O 1
ATOM 2027 N N . ALA A 1 268 ? 10.656 -28.641 10.578 1 98 268 ALA A N 1
ATOM 2028 C CA . ALA A 1 268 ? 9.617 -29.156 11.477 1 98 268 ALA A CA 1
ATOM 2029 C C . ALA A 1 268 ? 9.141 -30.531 11.023 1 98 268 ALA A C 1
ATOM 2031 O O . ALA A 1 268 ? 8.461 -31.234 11.781 1 98 268 ALA A O 1
ATOM 2032 N N . ARG A 1 269 ? 9.5 -31 9.875 1 98.31 269 ARG A N 1
ATOM 2033 C CA . ARG A 1 269 ? 9.062 -32.281 9.359 1 98.31 269 ARG A CA 1
ATOM 2034 C C . ARG A 1 269 ? 10.25 -33.188 9.023 1 98.31 269 ARG A C 1
ATOM 2036 O O . ARG A 1 269 ? 11.289 -32.688 8.57 1 98.31 269 ARG A O 1
ATOM 2043 N N . ASP A 1 270 ? 10.102 -34.469 9.148 1 97.5 270 ASP A N 1
ATOM 2044 C CA . ASP A 1 270 ? 11.188 -35.438 8.953 1 97.5 270 ASP A CA 1
ATOM 2045 C C . ASP A 1 270 ? 11.594 -35.5 7.484 1 97.5 270 ASP A C 1
ATOM 2047 O O . ASP A 1 270 ? 12.773 -35.719 7.172 1 97.5 270 ASP A O 1
ATOM 2051 N N . TYR A 1 271 ? 10.734 -35.344 6.562 1 97.12 271 TYR A N 1
ATOM 2052 C CA . TYR A 1 271 ? 11.078 -35.469 5.148 1 97.12 271 TYR A CA 1
ATOM 2053 C C . TYR A 1 271 ? 11.742 -34.188 4.641 1 97.12 271 TYR A C 1
ATOM 2055 O O . TYR A 1 271 ? 12.383 -34.188 3.584 1 97.12 271 TYR A O 1
ATOM 2063 N N . SER A 1 272 ? 11.656 -33.031 5.367 1 96.81 272 SER A N 1
ATOM 2064 C CA . SER A 1 272 ? 12.141 -31.766 4.844 1 96.81 272 SER A CA 1
ATOM 2065 C C . SER A 1 272 ? 13.172 -31.141 5.777 1 96.81 272 SER A C 1
ATOM 2067 O O . SER A 1 272 ? 13.656 -30.047 5.523 1 96.81 272 SER A O 1
ATOM 2069 N N . ASN A 1 273 ? 13.57 -31.766 6.766 1 96.31 273 ASN A N 1
ATOM 2070 C CA . ASN A 1 273 ? 14.461 -31.266 7.801 1 96.31 273 ASN A CA 1
ATOM 2071 C C . ASN A 1 273 ? 15.836 -30.922 7.234 1 96.31 273 ASN A C 1
ATOM 2073 O O . ASN A 1 273 ? 16.562 -30.094 7.789 1 96.31 273 ASN A O 1
ATOM 2077 N N . CYS A 1 274 ? 16.234 -31.578 6.305 1 95.44 274 CYS A N 1
ATOM 2078 C CA . CYS A 1 274 ? 17.422 -31.203 5.555 1 95.44 274 CYS A CA 1
ATOM 2079 C C . CYS A 1 274 ? 17.156 -31.234 4.055 1 95.44 274 CYS A C 1
ATOM 2081 O O . CYS A 1 274 ? 16.203 -31.875 3.6 1 95.44 274 CYS A O 1
ATOM 2083 N N . ALA A 1 275 ? 17.984 -30.5 3.348 1 94.06 275 ALA A N 1
ATOM 2084 C CA . ALA A 1 275 ? 17.906 -30.578 1.891 1 94.06 275 ALA A CA 1
ATOM 2085 C C . ALA A 1 275 ? 18.359 -31.938 1.395 1 94.06 275 ALA A C 1
ATOM 2087 O O . ALA A 1 275 ? 19.438 -32.406 1.744 1 94.06 275 ALA A O 1
ATOM 2088 N N . LEU A 1 276 ? 17.578 -32.594 0.592 1 94.44 276 LEU A N 1
ATOM 2089 C CA . LEU A 1 276 ? 17.906 -33.938 0.135 1 94.44 276 LEU A CA 1
ATOM 2090 C C . LEU A 1 276 ? 18.734 -33.875 -1.141 1 94.44 276 LEU A C 1
ATOM 2092 O O . LEU A 1 276 ? 18.344 -33.25 -2.119 1 94.44 276 LEU A O 1
ATOM 2096 N N . ASN A 1 277 ? 19.844 -34.562 -1.081 1 90.94 277 ASN A N 1
ATOM 2097 C CA . ASN A 1 277 ? 20.688 -34.875 -2.223 1 90.94 277 ASN A CA 1
ATOM 2098 C C . ASN A 1 277 ? 20.781 -36.375 -2.453 1 90.94 277 ASN A C 1
ATOM 2100 O O . ASN A 1 277 ? 20.25 -37.156 -1.662 1 90.94 277 ASN A O 1
ATOM 2104 N N . PHE A 1 278 ? 21.391 -36.75 -3.561 1 90.88 278 PHE A N 1
ATOM 2105 C CA . PHE A 1 278 ? 21.656 -38.156 -3.775 1 90.88 278 PHE A CA 1
ATOM 2106 C C . PHE A 1 278 ? 22.969 -38.562 -3.123 1 90.88 278 PHE A C 1
ATOM 2108 O O . PHE A 1 278 ? 23.938 -37.812 -3.135 1 90.88 278 PHE A O 1
ATOM 2115 N N . ALA A 1 279 ? 22.969 -39.781 -2.604 1 92 279 ALA A N 1
ATOM 2116 C CA . ALA A 1 279 ? 24.172 -40.344 -1.977 1 92 279 ALA A CA 1
ATOM 2117 C C . ALA A 1 279 ? 25.125 -40.906 -3.021 1 92 279 ALA A C 1
ATOM 2119 O O . ALA A 1 279 ? 26.312 -41.125 -2.744 1 92 279 ALA A O 1
ATOM 2120 N N . ASP A 1 280 ? 24.578 -41.219 -4.199 1 89.5 280 ASP A N 1
ATOM 2121 C CA . ASP A 1 280 ? 25.391 -41.812 -5.262 1 89.5 280 ASP A CA 1
ATOM 2122 C C . ASP A 1 280 ? 24.953 -41.312 -6.633 1 89.5 280 ASP A C 1
ATOM 2124 O O . ASP A 1 280 ? 23.922 -40.625 -6.754 1 89.5 280 ASP A O 1
ATOM 2128 N N . GLY A 1 281 ? 25.703 -41.531 -7.609 1 84.25 281 GLY A N 1
ATOM 2129 C CA . GLY A 1 281 ? 25.453 -41.031 -8.953 1 84.25 281 GLY A CA 1
ATOM 2130 C C . GLY A 1 281 ? 24.203 -41.562 -9.586 1 84.25 281 GLY A C 1
ATOM 2131 O O . GLY A 1 281 ? 23.625 -40.969 -10.484 1 84.25 281 GLY A O 1
ATOM 2132 N N . LYS A 1 282 ? 23.703 -42.719 -9.117 1 90.62 282 LYS A N 1
ATOM 2133 C CA . LYS A 1 282 ? 22.5 -43.344 -9.656 1 90.62 282 LYS A CA 1
ATOM 2134 C C . LYS A 1 282 ? 21.25 -42.812 -8.953 1 90.62 282 LYS A C 1
ATOM 2136 O O . LYS A 1 282 ? 20.125 -43.062 -9.406 1 90.62 282 LYS A O 1
ATOM 2141 N N . GLY A 1 283 ? 21.484 -42.062 -7.957 1 95.38 283 GLY A N 1
ATOM 2142 C CA . GLY A 1 283 ? 20.359 -41.625 -7.16 1 95.38 283 GLY A CA 1
ATOM 2143 C C . GLY A 1 283 ? 19.609 -42.75 -6.477 1 95.38 283 GLY A C 1
ATOM 2144 O O . GLY A 1 283 ? 18.391 -42.812 -6.535 1 95.38 283 GLY A O 1
ATOM 2145 N N . SER A 1 284 ? 20.281 -43.719 -5.91 1 95.75 284 SER A N 1
ATOM 2146 C CA . SER A 1 284 ? 19.688 -44.906 -5.32 1 95.75 284 SER A CA 1
ATOM 2147 C C . SER A 1 284 ? 19.359 -44.688 -3.844 1 95.75 284 SER A C 1
ATOM 2149 O O . SER A 1 284 ? 18.609 -45.438 -3.244 1 95.75 284 SER A O 1
ATOM 2151 N N . ALA A 1 285 ? 20.031 -43.625 -3.285 1 96.19 285 ALA A N 1
ATOM 2152 C CA . ALA A 1 285 ? 19.781 -43.281 -1.888 1 96.19 285 ALA A CA 1
ATOM 2153 C C . ALA A 1 285 ? 19.859 -41.75 -1.676 1 96.19 285 ALA A C 1
ATOM 2155 O O . ALA A 1 285 ? 20.469 -41.031 -2.486 1 96.19 285 ALA A O 1
ATOM 2156 N N . PHE A 1 286 ? 19.172 -41.375 -0.562 1 96 286 PHE A N 1
ATOM 2157 C CA . PHE A 1 286 ? 19.234 -39.969 -0.204 1 96 286 PHE A CA 1
ATOM 2158 C C . PHE A 1 286 ? 20.438 -39.688 0.683 1 96 286 PHE A C 1
ATOM 2160 O O . PHE A 1 286 ? 20.953 -40.594 1.343 1 96 286 PHE A O 1
ATOM 2167 N N . ALA A 1 287 ? 20.859 -38.469 0.591 1 94.5 287 ALA A N 1
ATOM 2168 C CA . ALA A 1 287 ? 21.797 -37.875 1.545 1 94.5 287 ALA A CA 1
ATOM 2169 C C . ALA A 1 287 ? 21.344 -36.438 1.929 1 94.5 287 ALA A C 1
ATOM 2171 O O . ALA A 1 287 ? 20.656 -35.781 1.161 1 94.5 287 ALA A O 1
ATOM 2172 N N . CYS A 1 288 ? 21.734 -36.125 3.191 1 93.88 288 CYS A N 1
ATOM 2173 C CA . CYS A 1 288 ? 21.5 -34.719 3.557 1 93.88 288 CYS A CA 1
ATOM 2174 C C . CYS A 1 288 ? 22.562 -33.812 2.939 1 93.88 288 CYS A C 1
ATOM 2176 O O . CYS A 1 288 ? 23.766 -34.062 3.115 1 93.88 288 CYS A O 1
ATOM 2178 N N . GLY A 1 289 ? 22.172 -32.906 2.129 1 90.06 289 GLY A N 1
ATOM 2179 C CA . GLY A 1 289 ? 23.047 -31.938 1.496 1 90.06 289 GLY A CA 1
ATOM 2180 C C . GLY A 1 289 ? 22.562 -30.516 1.629 1 90.06 289 GLY A C 1
ATOM 2181 O O . GLY A 1 289 ? 22.234 -30.062 2.729 1 90.06 289 GLY A O 1
ATOM 2182 N N . GLY A 1 290 ? 22.625 -29.812 0.537 1 88.88 290 GLY A N 1
ATOM 2183 C CA . GLY A 1 290 ? 22.188 -28.422 0.539 1 88.88 290 GLY A CA 1
ATOM 2184 C C . GLY A 1 290 ? 22.891 -27.578 -0.508 1 88.88 290 GLY A C 1
ATOM 2185 O O . GLY A 1 290 ? 23.266 -28.078 -1.572 1 88.88 290 GLY A O 1
ATOM 2186 N N . SER A 1 291 ? 22.922 -26.359 -0.276 1 87.56 291 SER A N 1
ATOM 2187 C CA . SER A 1 291 ? 23.438 -25.375 -1.223 1 87.56 291 SER A CA 1
ATOM 2188 C C . SER A 1 291 ? 24.953 -25.422 -1.306 1 87.56 291 SER A C 1
ATOM 2190 O O . SER A 1 291 ? 25.641 -25.578 -0.288 1 87.56 291 SER A O 1
ATOM 2192 N N . GLY A 1 292 ? 25.391 -25.234 -2.516 1 86.25 292 GLY A N 1
ATOM 2193 C CA . GLY A 1 292 ? 26.812 -25.094 -2.732 1 86.25 292 GLY A CA 1
ATOM 2194 C C . GLY A 1 292 ? 27.344 -23.734 -2.32 1 86.25 292 GLY A C 1
ATOM 2195 O O . GLY A 1 292 ? 28.562 -23.547 -2.174 1 86.25 292 GLY A O 1
ATOM 2196 N N . ASN A 1 293 ? 26.5 -22.703 -2.232 1 90.69 293 ASN A N 1
ATOM 2197 C CA . ASN A 1 293 ? 26.875 -21.453 -1.572 1 90.69 293 ASN A CA 1
ATOM 2198 C C . ASN A 1 293 ? 26.875 -21.594 -0.053 1 90.69 293 ASN A C 1
ATOM 2200 O O . ASN A 1 293 ? 25.828 -21.438 0.588 1 90.69 293 ASN A O 1
ATOM 2204 N N . HIS A 1 294 ? 28.047 -21.922 0.418 1 92.94 294 HIS A N 1
ATOM 2205 C CA . HIS A 1 294 ? 28.109 -22.328 1.817 1 92.94 294 HIS A CA 1
ATOM 2206 C C . HIS A 1 294 ? 28.844 -21.297 2.66 1 92.94 294 HIS A C 1
ATOM 2208 O O . HIS A 1 294 ? 29.281 -20.266 2.141 1 92.94 294 HIS A O 1
ATOM 2214 N N . ALA A 1 295 ? 28.984 -21.594 3.957 1 94.25 295 ALA A N 1
ATOM 2215 C CA . ALA A 1 295 ? 29.375 -20.609 4.957 1 94.25 295 ALA A CA 1
ATOM 2216 C C . ALA A 1 295 ? 30.891 -20.453 5.031 1 94.25 295 ALA A C 1
ATOM 2218 O O . ALA A 1 295 ? 31.391 -19.516 5.652 1 94.25 295 ALA A O 1
ATOM 2219 N N . TYR A 1 296 ? 31.641 -21.312 4.277 1 95.94 296 TYR A N 1
ATOM 2220 C CA . TYR A 1 296 ? 33.094 -21.359 4.484 1 95.94 296 TYR A CA 1
ATOM 2221 C C . TYR A 1 296 ? 33.812 -20.594 3.395 1 95.94 296 TYR A C 1
ATOM 2223 O O . TYR A 1 296 ? 35.062 -20.531 3.398 1 95.94 296 TYR A O 1
ATOM 2231 N N . GLY A 1 297 ? 33.125 -20.016 2.523 1 95.56 297 GLY A N 1
ATOM 2232 C CA . GLY A 1 297 ? 33.75 -19.344 1.396 1 95.56 297 GLY A CA 1
ATOM 2233 C C . GLY A 1 297 ? 34.156 -20.281 0.278 1 95.56 297 GLY A C 1
ATOM 2234 O O . GLY A 1 297 ? 34.812 -21.312 0.521 1 95.56 297 GLY A O 1
ATOM 2235 N N . TRP A 1 298 ? 33.656 -20.109 -0.782 1 94.75 298 TRP A N 1
ATOM 2236 C CA . TRP A 1 298 ? 33.938 -20.859 -2.002 1 94.75 298 TRP A CA 1
ATOM 2237 C C . TRP A 1 298 ? 34.531 -19.953 -3.068 1 94.75 298 TRP A C 1
ATOM 2239 O O . TRP A 1 298 ? 34.094 -18.828 -3.27 1 94.75 298 TRP A O 1
ATOM 2249 N N . PHE A 1 299 ? 35.688 -20.469 -3.691 1 95.62 299 PHE A N 1
ATOM 2250 C CA . PHE A 1 299 ? 36.438 -19.672 -4.648 1 95.62 299 PHE A CA 1
ATOM 2251 C C . PHE A 1 299 ? 36.719 -20.453 -5.918 1 95.62 299 PHE A C 1
ATOM 2253 O O . PHE A 1 299 ? 37.062 -21.641 -5.852 1 95.62 299 PHE A O 1
ATOM 2260 N N . LEU A 1 300 ? 36.562 -19.812 -7.012 1 90.62 300 LEU A N 1
ATOM 2261 C CA . LEU A 1 300 ? 36.969 -20.328 -8.32 1 90.62 300 LEU A CA 1
ATOM 2262 C C . LEU A 1 300 ? 37.781 -19.297 -9.086 1 90.62 300 LEU A C 1
ATOM 2264 O O . LEU A 1 300 ? 37.25 -18.531 -9.883 1 90.62 300 LEU A O 1
ATOM 2268 N N . PRO A 1 301 ? 39.125 -19.359 -8.852 1 92.62 301 PRO A N 1
ATOM 2269 C CA . PRO A 1 301 ? 39.969 -18.406 -9.578 1 92.62 301 PRO A CA 1
ATOM 2270 C C . PRO A 1 301 ? 39.75 -18.453 -11.094 1 92.62 301 PRO A C 1
ATOM 2272 O O . PRO A 1 301 ? 39.656 -19.547 -11.672 1 92.62 301 PRO A O 1
ATOM 2275 N N . GLN A 1 302 ? 39.656 -17.281 -11.664 1 85.94 302 GLN A N 1
ATOM 2276 C CA . GLN A 1 302 ? 39.5 -17.156 -13.109 1 85.94 302 GLN A CA 1
ATOM 2277 C C . GLN A 1 302 ? 40.844 -16.828 -13.789 1 85.94 302 GLN A C 1
ATOM 2279 O O . GLN A 1 302 ? 40.969 -17 -15 1 85.94 302 GLN A O 1
ATOM 2284 N N . THR A 1 303 ? 41.688 -16.312 -12.984 1 88.06 303 THR A N 1
ATOM 2285 C CA . THR A 1 303 ? 43.031 -16.016 -13.43 1 88.06 303 THR A CA 1
ATOM 2286 C C . THR A 1 303 ? 44.094 -16.641 -12.508 1 88.06 303 THR A C 1
ATOM 2288 O O . THR A 1 303 ? 43.719 -17.172 -11.453 1 88.06 303 THR A O 1
ATOM 2291 N N . GLY A 1 304 ? 45.375 -16.609 -12.961 1 88.5 304 GLY A N 1
ATOM 2292 C CA . GLY A 1 304 ? 46.438 -17.156 -12.141 1 88.5 304 GLY A CA 1
ATOM 2293 C C . GLY A 1 304 ? 46.75 -18.609 -12.43 1 88.5 304 GLY A C 1
ATOM 2294 O O . GLY A 1 304 ? 46.188 -19.203 -13.344 1 88.5 304 GLY A O 1
ATOM 2295 N N . PRO A 1 305 ? 47.656 -19.188 -11.586 1 90.12 305 PRO A N 1
ATOM 2296 C CA . PRO A 1 305 ? 48.188 -20.516 -11.906 1 90.12 305 PRO A CA 1
ATOM 2297 C C . PRO A 1 305 ? 47.156 -21.625 -11.672 1 90.12 305 PRO A C 1
ATOM 2299 O O . PRO A 1 305 ? 47.312 -22.734 -12.203 1 90.12 305 PRO A O 1
ATOM 2302 N N . ASN A 1 306 ? 46.188 -21.422 -10.898 1 89 306 ASN A N 1
ATOM 2303 C CA . ASN A 1 306 ? 45.188 -22.453 -10.555 1 89 306 ASN A CA 1
ATOM 2304 C C . ASN A 1 306 ? 43.812 -22.094 -11.07 1 89 306 ASN A C 1
ATOM 2306 O O . ASN A 1 306 ? 42.781 -22.469 -10.469 1 89 306 ASN A O 1
ATOM 2310 N N . ALA A 1 307 ? 43.75 -21.234 -12.078 1 86.5 307 ALA A N 1
ATOM 2311 C CA . ALA A 1 307 ? 42.469 -20.859 -12.711 1 86.5 307 ALA A CA 1
ATOM 2312 C C . ALA A 1 307 ? 41.656 -22.094 -13.094 1 86.5 307 ALA A C 1
ATOM 2314 O O . ALA A 1 307 ? 42.188 -23.031 -13.688 1 86.5 307 ALA A O 1
ATOM 2315 N N . GLY A 1 308 ? 40.344 -22.125 -12.594 1 77.56 308 GLY A N 1
ATOM 2316 C CA . GLY A 1 308 ? 39.438 -23.203 -12.977 1 77.56 308 GLY A CA 1
ATOM 2317 C C . GLY A 1 308 ? 39.25 -24.25 -11.898 1 77.56 308 GLY A C 1
ATOM 2318 O O . GLY A 1 308 ? 38.344 -25.078 -11.969 1 77.56 308 GLY A O 1
ATOM 2319 N N . ASP A 1 309 ? 40.125 -24.234 -10.875 1 84.25 309 ASP A N 1
ATOM 2320 C CA . ASP A 1 309 ? 39.969 -25.172 -9.766 1 84.25 309 ASP A CA 1
ATOM 2321 C C . ASP A 1 309 ? 39.219 -24.516 -8.602 1 84.25 309 ASP A C 1
ATOM 2323 O O . ASP A 1 309 ? 39.469 -23.359 -8.266 1 84.25 309 ASP A O 1
ATOM 2327 N N . ALA A 1 310 ? 38.312 -25.281 -8.07 1 89.75 310 ALA A N 1
ATOM 2328 C CA . ALA A 1 310 ? 37.5 -24.75 -6.984 1 89.75 310 ALA A CA 1
ATOM 2329 C C . ALA A 1 310 ? 38.156 -25.016 -5.629 1 89.75 310 ALA A C 1
ATOM 2331 O O . ALA A 1 310 ? 38.656 -26.109 -5.379 1 89.75 310 ALA A O 1
ATOM 2332 N N . PHE A 1 311 ? 38.125 -24 -4.75 1 95.25 311 PHE A N 1
ATOM 2333 C CA . PHE A 1 311 ? 38.688 -24.078 -3.414 1 95.25 311 PHE A CA 1
ATOM 2334 C C . PHE A 1 311 ? 37.719 -23.594 -2.363 1 95.25 311 PHE A C 1
ATOM 2336 O O . PHE A 1 311 ? 36.75 -22.875 -2.684 1 95.25 311 PHE A O 1
ATOM 2343 N N . ALA A 1 312 ? 37.844 -24.078 -1.191 1 97.12 312 ALA A N 1
ATOM 2344 C CA . ALA A 1 312 ? 37.156 -23.578 -0.014 1 97.12 312 ALA A CA 1
ATOM 2345 C C . ALA A 1 312 ? 38.125 -23.359 1.148 1 97.12 312 ALA A C 1
ATOM 2347 O O . ALA A 1 312 ? 39.219 -23.922 1.179 1 97.12 312 ALA A O 1
ATOM 2348 N N . ASN A 1 313 ? 37.688 -22.453 2.031 1 97.62 313 ASN A N 1
ATOM 2349 C CA . ASN A 1 313 ? 38.469 -22.328 3.264 1 97.62 313 ASN A CA 1
ATOM 2350 C C . ASN A 1 313 ? 38.375 -23.609 4.109 1 97.62 313 ASN A C 1
ATOM 2352 O O . ASN A 1 313 ? 37.312 -24.219 4.199 1 97.62 313 ASN A O 1
ATOM 2356 N N . SER A 1 314 ? 39.5 -23.891 4.691 1 96.38 314 SER A N 1
ATOM 2357 C CA . SER A 1 314 ? 39.5 -24.984 5.641 1 96.38 314 SER A CA 1
ATOM 2358 C C . SER A 1 314 ? 38.5 -24.734 6.777 1 96.38 314 SER A C 1
ATOM 2360 O O . SER A 1 314 ? 38.438 -23.609 7.285 1 96.38 314 SER A O 1
ATOM 2362 N N . LYS A 1 315 ? 37.812 -25.75 7.199 1 93.94 315 LYS A N 1
ATOM 2363 C CA . LYS A 1 315 ? 36.75 -25.641 8.188 1 93.94 315 LYS A CA 1
ATOM 2364 C C . LYS A 1 315 ? 37.312 -25.312 9.57 1 93.94 315 LYS A C 1
ATOM 2366 O O . LYS A 1 315 ? 36.625 -24.766 10.422 1 93.94 315 LYS A O 1
ATOM 2371 N N . ASP A 1 316 ? 38.625 -25.516 9.812 1 90.25 316 ASP A N 1
ATOM 2372 C CA . ASP A 1 316 ? 39.25 -25.391 11.133 1 90.25 316 ASP A CA 1
ATOM 2373 C C . ASP A 1 316 ? 39.625 -23.938 11.422 1 90.25 316 ASP A C 1
ATOM 2375 O O . ASP A 1 316 ? 40.188 -23.625 12.477 1 90.25 316 ASP A O 1
ATOM 2379 N N . GLY A 1 317 ? 39.344 -23.062 10.531 1 86.88 317 GLY A N 1
ATOM 2380 C CA . GLY A 1 317 ? 39.594 -21.641 10.758 1 86.88 317 GLY A CA 1
ATOM 2381 C C . GLY A 1 317 ? 40.938 -21.188 10.25 1 86.88 317 GLY A C 1
ATOM 2382 O O . GLY A 1 317 ? 41.219 -19.984 10.203 1 86.88 317 GLY A O 1
ATOM 2383 N N . SER A 1 318 ? 41.75 -22.234 9.859 1 90.19 318 SER A N 1
ATOM 2384 C CA . SER A 1 318 ? 43 -21.828 9.273 1 90.19 318 SER A CA 1
ATOM 2385 C C . SER A 1 318 ? 42.812 -21.156 7.922 1 90.19 318 SER A C 1
ATOM 2387 O O . SER A 1 318 ? 41.875 -21.484 7.184 1 90.19 318 SER A O 1
ATOM 2389 N N . LYS A 1 319 ? 43.438 -20.141 7.555 1 94.19 319 LYS A N 1
ATOM 2390 C CA . LYS A 1 319 ? 43.375 -19.453 6.27 1 94.19 319 LYS A CA 1
ATOM 2391 C C . LYS A 1 319 ? 44.094 -20.219 5.184 1 94.19 319 LYS A C 1
ATOM 2393 O O . LYS A 1 319 ? 45.062 -19.703 4.59 1 94.19 319 LYS A O 1
ATOM 2398 N N . THR A 1 320 ? 43.656 -21.484 5.047 1 95.94 320 THR A N 1
ATOM 2399 C CA . THR A 1 320 ? 44.156 -22.359 3.996 1 95.94 320 THR A CA 1
ATOM 2400 C C . THR A 1 320 ? 43.031 -22.828 3.086 1 95.94 320 THR A C 1
ATOM 2402 O O . THR A 1 320 ? 41.906 -23.094 3.555 1 95.94 320 THR A O 1
ATOM 2405 N N . TRP A 1 321 ? 43.406 -22.906 1.836 1 97.62 321 TRP A N 1
ATOM 2406 C CA . TRP A 1 321 ? 42.438 -23.391 0.859 1 97.62 321 TRP A CA 1
ATOM 2407 C C . TRP A 1 321 ? 42.594 -24.906 0.658 1 97.62 321 TRP A C 1
ATOM 2409 O O . TRP A 1 321 ? 43.688 -25.422 0.61 1 97.62 321 TRP A O 1
ATOM 2419 N N . VAL A 1 322 ? 41.469 -25.516 0.694 1 96.38 322 VAL A N 1
ATOM 2420 C CA . VAL A 1 322 ? 41.375 -26.938 0.369 1 96.38 322 VAL A CA 1
ATOM 2421 C C . VAL A 1 322 ? 40.438 -27.141 -0.816 1 96.38 322 VAL A C 1
ATOM 2423 O O . VAL A 1 322 ? 39.75 -26.188 -1.24 1 96.38 322 VAL A O 1
ATOM 2426 N N . THR A 1 323 ? 40.469 -28.312 -1.327 1 93.38 323 THR A N 1
ATOM 2427 C CA . THR A 1 323 ? 39.562 -28.594 -2.426 1 93.38 323 THR A CA 1
ATOM 2428 C C . THR A 1 323 ? 38.094 -28.578 -1.941 1 93.38 323 THR A C 1
ATOM 2430 O O . THR A 1 323 ? 37.781 -29.188 -0.92 1 93.38 323 THR A O 1
ATOM 2433 N N . ASN A 1 324 ? 37.25 -27.828 -2.639 1 91.25 324 ASN A N 1
ATOM 2434 C CA . ASN A 1 324 ? 35.844 -27.797 -2.338 1 91.25 324 ASN A CA 1
ATOM 2435 C C . ASN A 1 324 ? 35.156 -29.109 -2.688 1 91.25 324 ASN A C 1
ATOM 2437 O O . ASN A 1 324 ? 35.438 -29.703 -3.732 1 91.25 324 ASN A O 1
ATOM 2441 N N . ASP A 1 325 ? 34.219 -29.688 -1.788 1 85.75 325 ASP A N 1
ATOM 2442 C CA . ASP A 1 325 ? 33.438 -30.875 -2.057 1 85.75 325 ASP A CA 1
ATOM 2443 C C . ASP A 1 325 ? 32.062 -30.797 -1.398 1 85.75 325 ASP A C 1
ATOM 2445 O O . ASP A 1 325 ? 31.688 -29.75 -0.874 1 85.75 325 ASP A O 1
ATOM 2449 N N . SER A 1 326 ? 31.328 -31.844 -1.452 1 83.12 326 SER A N 1
ATOM 2450 C CA . SER A 1 326 ? 29.922 -31.844 -1.035 1 83.12 326 SER A CA 1
ATOM 2451 C C . SER A 1 326 ? 29.797 -31.719 0.48 1 83.12 326 SER A C 1
ATOM 2453 O O . SER A 1 326 ? 28.719 -31.406 0.997 1 83.12 326 SER A O 1
ATOM 2455 N N . SER A 1 327 ? 30.875 -31.953 1.158 1 88 327 SER A N 1
ATOM 2456 C CA . SER A 1 327 ? 30.828 -31.891 2.615 1 88 327 SER A CA 1
ATOM 2457 C C . SER A 1 327 ? 30.656 -30.453 3.09 1 88 327 SER A C 1
ATOM 2459 O O . SER A 1 327 ? 30.312 -30.203 4.246 1 88 327 SER A O 1
ATOM 2461 N N . PHE A 1 328 ? 30.828 -29.453 2.205 1 92 328 PHE A N 1
ATOM 2462 C CA . PHE A 1 328 ? 30.719 -28.047 2.562 1 92 328 PHE A CA 1
ATOM 2463 C C . PHE A 1 328 ? 29.281 -27.547 2.387 1 92 328 PHE A C 1
ATOM 2465 O O . PHE A 1 328 ? 28.953 -26.453 2.814 1 92 328 PHE A O 1
ATOM 2472 N N . ALA A 1 329 ? 28.391 -28.391 1.914 1 90.56 329 ALA A N 1
ATOM 2473 C CA . ALA A 1 329 ? 27.047 -27.953 1.533 1 90.56 329 ALA A CA 1
ATOM 2474 C C . ALA A 1 329 ? 26.297 -27.391 2.73 1 90.56 329 ALA A C 1
ATOM 2476 O O . ALA A 1 329 ? 26.406 -27.906 3.846 1 90.56 329 ALA A O 1
ATOM 2477 N N . TYR A 1 330 ? 25.516 -26.328 2.518 1 92.38 330 TYR A N 1
ATOM 2478 C CA . TYR A 1 330 ? 24.75 -25.641 3.553 1 92.38 330 TYR A CA 1
ATOM 2479 C C . TYR A 1 330 ? 23.312 -26.125 3.588 1 92.38 330 TYR A C 1
ATOM 2481 O O . TYR A 1 330 ? 22.594 -26.016 2.598 1 92.38 330 TYR A O 1
ATOM 2489 N N . ASN A 1 331 ? 22.844 -26.625 4.746 1 93.62 331 ASN A N 1
ATOM 2490 C CA . ASN A 1 331 ? 21.453 -27.016 4.918 1 93.62 331 ASN A CA 1
ATOM 2491 C C . ASN A 1 331 ? 20.547 -25.797 5.156 1 93.62 331 ASN A C 1
ATOM 2493 O O . ASN A 1 331 ? 20.562 -25.219 6.246 1 93.62 331 ASN A O 1
ATOM 2497 N N . TYR A 1 332 ? 19.734 -25.422 4.184 1 94.69 332 TYR A N 1
ATOM 2498 C CA . TYR A 1 332 ? 18.906 -24.234 4.281 1 94.69 332 TYR A CA 1
ATOM 2499 C C . TYR A 1 332 ? 17.562 -24.547 4.898 1 94.69 332 TYR A C 1
ATOM 2501 O O . TYR A 1 332 ? 16.734 -23.656 5.121 1 94.69 332 TYR A O 1
ATOM 2509 N N . ALA A 1 333 ? 17.172 -25.781 5.227 1 94.62 333 ALA A N 1
ATOM 2510 C CA . ALA A 1 333 ? 15.859 -26.234 5.656 1 94.62 333 ALA A CA 1
ATOM 2511 C C . ALA A 1 333 ? 15.43 -25.547 6.949 1 94.62 333 ALA A C 1
ATOM 2513 O O . ALA A 1 333 ? 14.273 -25.156 7.102 1 94.62 333 ALA A O 1
ATOM 2514 N N . PRO A 1 334 ? 16.328 -25.312 7.883 1 94.44 334 PRO A N 1
ATOM 2515 C CA . PRO A 1 334 ? 15.898 -24.734 9.156 1 94.44 334 PRO A CA 1
ATOM 2516 C C . PRO A 1 334 ? 15.406 -23.297 9.008 1 94.44 334 PRO A C 1
ATOM 2518 O O . PRO A 1 334 ? 14.734 -22.766 9.906 1 94.44 334 PRO A O 1
ATOM 2521 N N . ASP A 1 335 ? 15.742 -22.656 7.953 1 94.75 335 ASP A N 1
ATOM 2522 C CA . ASP A 1 335 ? 15.344 -21.266 7.77 1 94.75 335 ASP A CA 1
ATOM 2523 C C . ASP A 1 335 ? 14.164 -21.141 6.812 1 94.75 335 ASP A C 1
ATOM 2525 O O . ASP A 1 335 ? 13.383 -20.188 6.895 1 94.75 335 ASP A O 1
ATOM 2529 N N . ASN A 1 336 ? 14 -22.031 5.934 1 96.88 336 ASN A N 1
ATOM 2530 C CA . ASN A 1 336 ? 13.008 -21.906 4.863 1 96.88 336 ASN A CA 1
ATOM 2531 C C . ASN A 1 336 ? 11.602 -22.234 5.363 1 96.88 336 ASN A C 1
ATOM 2533 O O . ASN A 1 336 ? 11.414 -23.188 6.129 1 96.88 336 ASN A O 1
ATOM 2537 N N . TYR A 1 337 ? 10.648 -21.453 4.914 1 97.31 337 TYR A N 1
ATOM 2538 C CA . TYR A 1 337 ? 9.258 -21.75 5.223 1 97.31 337 TYR A CA 1
ATOM 2539 C C . TYR A 1 337 ? 8.688 -22.781 4.258 1 97.31 337 TYR A C 1
ATOM 2541 O O . TYR A 1 337 ? 9 -22.766 3.064 1 97.31 337 TYR A O 1
ATOM 2549 N N . ILE A 1 338 ? 7.883 -23.672 4.777 1 96.62 338 ILE A N 1
ATOM 2550 C CA . ILE A 1 338 ? 7.043 -24.531 3.949 1 96.62 338 ILE A CA 1
ATOM 2551 C C . ILE A 1 338 ? 5.613 -23.984 3.932 1 96.62 338 ILE A C 1
ATOM 2553 O O . ILE A 1 338 ? 4.859 -24.234 2.988 1 96.62 338 ILE A O 1
ATOM 2557 N N . LEU A 1 339 ? 5.258 -23.297 4.969 1 96.62 339 LEU A N 1
ATOM 2558 C CA . LEU A 1 339 ? 4.039 -22.5 5.055 1 96.62 339 LEU A CA 1
ATOM 2559 C C . LEU A 1 339 ? 4.352 -21.062 5.453 1 96.62 339 LEU A C 1
ATOM 2561 O O . LEU A 1 339 ? 4.988 -20.828 6.484 1 96.62 339 LEU A O 1
ATOM 2565 N N . ARG A 1 340 ? 3.895 -20.141 4.676 1 95.19 340 ARG A N 1
ATOM 2566 C CA . ARG A 1 340 ? 4.145 -18.734 4.977 1 95.19 340 ARG A CA 1
ATOM 2567 C C . ARG A 1 340 ? 3.156 -18.203 6.012 1 95.19 340 ARG A C 1
ATOM 2569 O O . ARG A 1 340 ? 2.068 -18.766 6.176 1 95.19 340 ARG A O 1
ATOM 2576 N N . ASN A 1 341 ? 3.549 -17.203 6.695 1 94.88 341 ASN A N 1
ATOM 2577 C CA . ASN A 1 341 ? 2.564 -16.469 7.484 1 94.88 341 ASN A CA 1
ATOM 2578 C C . ASN A 1 341 ? 1.853 -15.414 6.648 1 94.88 341 ASN A C 1
ATOM 2580 O O . ASN A 1 341 ? 2.43 -14.867 5.707 1 94.88 341 ASN A O 1
ATOM 2584 N N . ALA A 1 342 ? 0.653 -15.164 6.918 1 95.69 342 ALA A N 1
ATOM 2585 C CA . ALA A 1 342 ? -0.136 -14.164 6.203 1 95.69 342 ALA A CA 1
ATOM 2586 C C . ALA A 1 342 ? -1.28 -13.648 7.074 1 95.69 342 ALA A C 1
ATOM 2588 O O . ALA A 1 342 ? -1.794 -14.375 7.93 1 95.69 342 ALA A O 1
ATOM 2589 N N . GLU A 1 343 ? -1.602 -12.43 6.914 1 96.19 343 GLU A N 1
ATOM 2590 C CA . GLU A 1 343 ? -2.762 -11.758 7.5 1 96.19 343 GLU A CA 1
ATOM 2591 C C . GLU A 1 343 ? -3.572 -11.031 6.434 1 96.19 343 GLU A C 1
ATOM 2593 O O . GLU A 1 343 ? -3.025 -10.242 5.66 1 96.19 343 GLU A O 1
ATOM 2598 N N . ARG A 1 344 ? -4.859 -11.297 6.398 1 97 344 ARG A N 1
ATOM 2599 C CA . ARG A 1 344 ? -5.684 -10.75 5.324 1 97 344 ARG A CA 1
ATOM 2600 C C . ARG A 1 344 ? -6.949 -10.109 5.875 1 97 344 ARG A C 1
ATOM 2602 O O . ARG A 1 344 ? -7.598 -10.656 6.766 1 97 344 ARG A O 1
ATOM 2609 N N . TYR A 1 345 ? -7.336 -8.969 5.43 1 97.06 345 TYR A N 1
ATOM 2610 C CA . TYR A 1 345 ? -8.594 -8.266 5.668 1 97.06 345 TYR A CA 1
ATOM 2611 C C . TYR A 1 345 ? -9.391 -8.117 4.375 1 97.06 345 TYR A C 1
ATOM 2613 O O . TYR A 1 345 ? -8.828 -7.773 3.332 1 97.06 345 TYR A O 1
ATOM 2621 N N . GLN A 1 346 ? -10.633 -8.422 4.418 1 97 346 GLN A N 1
ATOM 2622 C CA . GLN A 1 346 ? -11.547 -8.211 3.297 1 97 346 GLN A CA 1
ATOM 2623 C C . GLN A 1 346 ? -12.805 -7.469 3.744 1 97 346 GLN A C 1
ATOM 2625 O O . GLN A 1 346 ? -13.266 -7.645 4.875 1 97 346 GLN A O 1
ATOM 2630 N N . ALA A 1 347 ? -13.336 -6.688 2.861 1 97.5 347 ALA A N 1
ATOM 2631 C CA . ALA A 1 347 ? -14.617 -6.023 3.115 1 97.5 347 ALA A CA 1
ATOM 2632 C C . ALA A 1 347 ? -15.234 -5.512 1.818 1 97.5 347 ALA A C 1
ATOM 2634 O O . ALA A 1 347 ? -14.547 -5.379 0.804 1 97.5 347 ALA A O 1
ATOM 2635 N N . GLY A 1 348 ? -16.453 -5.289 1.847 1 96.38 348 GLY A N 1
ATOM 2636 C CA . GLY A 1 348 ? -17.156 -4.777 0.684 1 96.38 348 GLY A CA 1
ATOM 2637 C C . GLY A 1 348 ? -18.672 -4.902 0.804 1 96.38 348 GLY A C 1
ATOM 2638 O O . GLY A 1 348 ? -19.203 -5.035 1.909 1 96.38 348 GLY A O 1
ATOM 2639 N N . GLY A 1 349 ? -19.312 -4.773 -0.382 1 95.75 349 GLY A N 1
ATOM 2640 C CA . GLY A 1 349 ? -20.766 -4.863 -0.376 1 95.75 349 GLY A CA 1
ATOM 2641 C C . GLY A 1 349 ? -21.375 -4.926 -1.768 1 95.75 349 GLY A C 1
ATOM 2642 O O . GLY A 1 349 ? -20.656 -4.758 -2.762 1 95.75 349 GLY A O 1
ATOM 2643 N N . PHE A 1 350 ? -22.609 -5.289 -1.786 1 97.12 350 PHE A N 1
ATOM 2644 C CA . PHE A 1 350 ? -23.422 -5.375 -2.992 1 97.12 350 PHE A CA 1
ATOM 2645 C C . PHE A 1 350 ? -24.703 -4.574 -2.836 1 97.12 350 PHE A C 1
ATOM 2647 O O . PHE A 1 350 ? -25.297 -4.543 -1.754 1 97.12 350 PHE A O 1
ATOM 2654 N N . LEU A 1 351 ? -25.094 -3.914 -3.938 1 97.25 351 LEU A N 1
ATOM 2655 C CA . LEU A 1 351 ? -26.297 -3.086 -3.961 1 97.25 351 LEU A CA 1
ATOM 2656 C C . LEU A 1 351 ? -27.141 -3.387 -5.195 1 97.25 351 LEU A C 1
ATOM 2658 O O . LEU A 1 351 ? -26.609 -3.549 -6.293 1 97.25 351 LEU A O 1
ATOM 2662 N N . ASN A 1 352 ? -28.391 -3.551 -5.016 1 96.56 352 ASN A N 1
ATOM 2663 C CA . ASN A 1 352 ? -29.359 -3.584 -6.105 1 96.56 352 ASN A CA 1
ATOM 2664 C C . ASN A 1 352 ? -30.578 -2.723 -5.797 1 96.56 352 ASN A C 1
ATOM 2666 O O . ASN A 1 352 ? -31.031 -2.666 -4.652 1 96.56 352 ASN A O 1
ATOM 2670 N N . TYR A 1 353 ? -31.094 -2.121 -6.789 1 96.62 353 TYR A N 1
ATOM 2671 C CA . TYR A 1 353 ? -32.281 -1.263 -6.648 1 96.62 353 TYR A CA 1
ATOM 2672 C C . TYR A 1 353 ? -33.094 -1.259 -7.93 1 96.62 353 TYR A C 1
ATOM 2674 O O . TYR A 1 353 ? -32.594 -0.874 -8.992 1 96.62 353 TYR A O 1
ATOM 2682 N N . THR A 1 354 ? -34.312 -1.608 -7.777 1 96.38 354 THR A N 1
ATOM 2683 C CA . THR A 1 354 ? -35.219 -1.651 -8.922 1 96.38 354 THR A CA 1
ATOM 2684 C C . THR A 1 354 ? -36.062 -0.383 -8.992 1 96.38 354 THR A C 1
ATOM 2686 O O . THR A 1 354 ? -36.938 -0.169 -8.156 1 96.38 354 THR A O 1
ATOM 2689 N N . PHE A 1 355 ? -35.812 0.417 -10.023 1 94.5 355 PHE A N 1
ATOM 2690 C CA . PHE A 1 355 ? -36.656 1.602 -10.242 1 94.5 355 PHE A CA 1
ATOM 2691 C C . PHE A 1 355 ? -37.969 1.225 -10.867 1 94.5 355 PHE A C 1
ATOM 2693 O O . PHE A 1 355 ? -39.031 1.729 -10.453 1 94.5 355 PHE A O 1
ATOM 2700 N N . ASN A 1 356 ? -37.938 0.42 -11.859 1 94.69 356 ASN A N 1
ATOM 2701 C CA . ASN A 1 356 ? -39.062 -0.162 -12.586 1 94.69 356 ASN A CA 1
ATOM 2702 C C . ASN A 1 356 ? -38.625 -1.347 -13.445 1 94.69 356 ASN A C 1
ATOM 2704 O O . ASN A 1 356 ? -37.5 -1.819 -13.32 1 94.69 356 ASN A O 1
ATOM 2708 N N . ASP A 1 357 ? -39.438 -1.883 -14.18 1 93.12 357 ASP A N 1
ATOM 2709 C CA . ASP A 1 357 ? -39.125 -3.076 -14.961 1 93.12 357 ASP A CA 1
ATOM 2710 C C . ASP A 1 357 ? -38.062 -2.787 -16.016 1 93.12 357 ASP A C 1
ATOM 2712 O O . ASP A 1 357 ? -37.438 -3.707 -16.516 1 93.12 357 ASP A O 1
ATOM 2716 N N . HIS A 1 358 ? -37.875 -1.597 -16.375 1 96.19 358 HIS A N 1
ATOM 2717 C CA . HIS A 1 358 ? -36.969 -1.213 -17.453 1 96.19 358 HIS A CA 1
ATOM 2718 C C . HIS A 1 358 ? -35.594 -0.806 -16.922 1 96.19 358 HIS A C 1
ATOM 2720 O O . HIS A 1 358 ? -34.656 -0.684 -17.688 1 96.19 358 HIS A O 1
ATOM 2726 N N . ALA A 1 359 ? -35.594 -0.67 -15.547 1 96.81 359 ALA A N 1
ATOM 2727 C CA . ALA A 1 359 ? -34.344 -0.176 -15.023 1 96.81 359 ALA A CA 1
ATOM 2728 C C . ALA A 1 359 ? -34.062 -0.702 -13.617 1 96.81 359 ALA A C 1
ATOM 2730 O O . ALA A 1 359 ? -34.688 -0.256 -12.656 1 96.81 359 ALA A O 1
ATOM 2731 N N . GLU A 1 360 ? -33.156 -1.577 -13.5 1 96.88 360 GLU A N 1
ATOM 2732 C CA . GLU A 1 360 ? -32.562 -2.033 -12.234 1 96.88 360 GLU A CA 1
ATOM 2733 C C . GLU A 1 360 ? -31.094 -1.69 -12.148 1 96.88 360 GLU A C 1
ATOM 2735 O O . GLU A 1 360 ? -30.297 -2.115 -12.992 1 96.88 360 GLU A O 1
ATOM 2740 N N . ALA A 1 361 ? -30.828 -0.9 -11.141 1 97 361 ALA A N 1
ATOM 2741 C CA . ALA A 1 361 ? -29.422 -0.571 -10.898 1 97 361 ALA A CA 1
ATOM 2742 C C . ALA A 1 361 ? -28.766 -1.593 -9.977 1 97 361 ALA A C 1
ATOM 2744 O O . ALA A 1 361 ? -29.406 -2.105 -9.055 1 97 361 ALA A O 1
ATOM 2745 N N . TYR A 1 362 ? -27.531 -1.935 -10.266 1 96.25 362 TYR A N 1
ATOM 2746 C CA . TYR A 1 362 ? -26.766 -2.811 -9.383 1 96.25 362 TYR A CA 1
ATOM 2747 C C . TYR A 1 362 ? -25.312 -2.373 -9.305 1 96.25 362 TYR A C 1
ATOM 2749 O O . TYR A 1 362 ? -24.828 -1.656 -10.188 1 96.25 362 TYR A O 1
ATOM 2757 N N . GLY A 1 363 ? -24.688 -2.729 -8.266 1 96 363 GLY A N 1
ATOM 2758 C CA . GLY A 1 363 ? -23.281 -2.393 -8.086 1 96 363 GLY A CA 1
ATOM 2759 C C . GLY A 1 363 ? -22.641 -3.133 -6.93 1 96 363 GLY A C 1
ATOM 2760 O O . GLY A 1 363 ? -23.328 -3.77 -6.129 1 96 363 GLY A O 1
ATOM 2761 N N . SER A 1 364 ? -21.297 -3.1 -6.922 1 96.56 364 SER A N 1
ATOM 2762 C CA . SER A 1 364 ? -20.547 -3.717 -5.836 1 96.56 364 SER A CA 1
ATOM 2763 C C . SER A 1 364 ? -19.219 -3 -5.613 1 96.56 364 SER A C 1
ATOM 2765 O O . SER A 1 364 ? -18.719 -2.318 -6.512 1 96.56 364 SER A O 1
ATOM 2767 N N . PHE A 1 365 ? -18.75 -3.02 -4.457 1 97.19 365 PHE A N 1
ATOM 2768 C CA . PHE A 1 365 ? -17.391 -2.672 -4.07 1 97.19 365 PHE A CA 1
ATOM 2769 C C . PHE A 1 365 ? -16.766 -3.795 -3.258 1 97.19 365 PHE A C 1
ATOM 2771 O O . PHE A 1 365 ? -17.375 -4.328 -2.334 1 97.19 365 PHE A O 1
ATOM 2778 N N . MET A 1 366 ? -15.555 -4.105 -3.615 1 97.81 366 MET A N 1
ATOM 2779 C CA . MET A 1 366 ? -14.805 -5.148 -2.92 1 97.81 366 MET A CA 1
ATOM 2780 C C . MET A 1 366 ? -13.375 -4.688 -2.629 1 97.81 366 MET A C 1
ATOM 2782 O O . MET A 1 366 ? -12.75 -4.039 -3.465 1 97.81 366 MET A O 1
ATOM 2786 N N . PHE A 1 367 ? -12.867 -5.082 -1.407 1 97.19 367 PHE A N 1
ATOM 2787 C CA . PHE A 1 367 ? -11.539 -4.703 -0.938 1 97.19 367 PHE A CA 1
ATOM 2788 C C . PHE A 1 367 ? -10.836 -5.891 -0.299 1 97.19 367 PHE A C 1
ATOM 2790 O O . PHE A 1 367 ? -11.469 -6.727 0.344 1 97.19 367 PHE A O 1
ATOM 2797 N N . MET A 1 368 ? -9.508 -5.875 -0.498 1 97.81 368 MET A N 1
ATOM 2798 C CA . MET A 1 368 ? -8.648 -6.82 0.206 1 97.81 368 MET A CA 1
ATOM 2799 C C . MET A 1 368 ? -7.293 -6.195 0.523 1 97.81 368 MET A C 1
ATOM 2801 O O . MET A 1 368 ? -6.727 -5.48 -0.303 1 97.81 368 MET A O 1
ATOM 2805 N N . ASP A 1 369 ? -6.805 -6.395 1.719 1 97.56 369 ASP A N 1
ATOM 2806 C CA . ASP A 1 369 ? -5.402 -6.211 2.086 1 97.56 369 ASP A CA 1
ATOM 2807 C C . ASP A 1 369 ? -4.797 -7.512 2.605 1 97.56 369 ASP A C 1
ATOM 2809 O O . ASP A 1 369 ? -5.234 -8.039 3.627 1 97.56 369 ASP A O 1
ATOM 2813 N N . ASP A 1 370 ? -3.889 -8 1.869 1 97.12 370 ASP A N 1
ATOM 2814 C CA . ASP A 1 370 ? -3.203 -9.242 2.232 1 97.12 370 ASP A CA 1
ATOM 2815 C C . ASP A 1 370 ? -1.714 -8.992 2.463 1 97.12 370 ASP A C 1
ATOM 2817 O O . ASP A 1 370 ? -1.005 -8.555 1.554 1 97.12 370 ASP A O 1
ATOM 2821 N N . HIS A 1 371 ? -1.28 -9.242 3.646 1 96.62 371 HIS A N 1
ATOM 2822 C CA . HIS A 1 371 ? 0.114 -9.078 4.043 1 96.62 371 HIS A CA 1
ATOM 2823 C C . HIS A 1 371 ? 0.756 -10.43 4.352 1 96.62 371 HIS A C 1
ATOM 2825 O O . HIS A 1 371 ? 0.436 -11.062 5.363 1 96.62 371 HIS A O 1
ATOM 2831 N N . SER A 1 372 ? 1.652 -10.859 3.508 1 96.5 372 SER A N 1
ATOM 2832 C CA . SER A 1 372 ? 2.322 -12.156 3.623 1 96.5 372 SER A CA 1
ATOM 2833 C C . SER A 1 372 ? 3.838 -11.992 3.65 1 96.5 372 SER A C 1
ATOM 2835 O O . SER A 1 372 ? 4.379 -11.055 3.051 1 96.5 372 SER A O 1
ATOM 2837 N N . VAL A 1 373 ? 4.527 -12.867 4.387 1 96.88 373 VAL A N 1
ATOM 2838 C CA . VAL A 1 373 ? 5.984 -12.828 4.461 1 96.88 373 VAL A CA 1
ATOM 2839 C C . VAL A 1 373 ? 6.555 -14.188 4.07 1 96.88 373 VAL A C 1
ATOM 2841 O O . VAL A 1 373 ? 6.164 -15.219 4.625 1 96.88 373 VAL A O 1
ATOM 2844 N N . SER A 1 374 ? 7.375 -14.195 3.102 1 96.5 374 SER A N 1
ATOM 2845 C CA . SER A 1 374 ? 8.156 -15.383 2.783 1 96.5 374 SER A CA 1
ATOM 2846 C C . SER A 1 374 ? 9.547 -15.312 3.412 1 96.5 374 SER A C 1
ATOM 2848 O O . SER A 1 374 ? 10.086 -14.227 3.631 1 96.5 374 SER A O 1
ATOM 2850 N N . GLN A 1 375 ? 10.07 -16.453 3.744 1 97.06 375 GLN A N 1
ATOM 2851 C CA . GLN A 1 375 ? 11.383 -16.531 4.371 1 97.06 375 GLN A CA 1
ATOM 2852 C C . GLN A 1 375 ? 12.195 -17.688 3.797 1 97.06 375 GLN A C 1
ATOM 2854 O O . GLN A 1 375 ? 11.672 -18.781 3.582 1 97.06 375 GLN A O 1
ATOM 2859 N N . VAL A 1 376 ? 13.438 -17.422 3.482 1 96.06 376 VAL A N 1
ATOM 2860 C CA . VAL A 1 376 ? 14.398 -18.422 3.043 1 96.06 376 VAL A CA 1
ATOM 2861 C C . VAL A 1 376 ? 15.742 -18.203 3.736 1 96.06 376 VAL A C 1
ATOM 2863 O O . VAL A 1 376 ? 15.875 -17.281 4.551 1 96.06 376 VAL A O 1
ATOM 2866 N N . ALA A 1 377 ? 16.688 -19.047 3.445 1 96.31 377 ALA A N 1
ATOM 2867 C CA . ALA A 1 377 ? 18 -19.031 4.078 1 96.31 377 ALA A CA 1
ATOM 2868 C C . ALA A 1 377 ? 18.672 -17.672 3.906 1 96.31 377 ALA A C 1
ATOM 2870 O O . ALA A 1 377 ? 18.281 -16.875 3.039 1 96.31 377 ALA A O 1
ATOM 2871 N N . PRO A 1 378 ? 19.688 -17.344 4.742 1 96.19 378 PRO A N 1
ATOM 2872 C CA . PRO A 1 378 ? 20.406 -16.078 4.633 1 96.19 378 PRO A CA 1
ATOM 2873 C C . PRO A 1 378 ? 21.031 -15.875 3.252 1 96.19 378 PRO A C 1
ATOM 2875 O O . PRO A 1 378 ? 21.312 -16.844 2.543 1 96.19 378 PRO A O 1
ATOM 2878 N N . SER A 1 379 ? 21.203 -14.664 2.943 1 95.69 379 SER A N 1
ATOM 2879 C CA . SER A 1 379 ? 21.766 -14.297 1.647 1 95.69 379 SER A CA 1
ATOM 2880 C C . SER A 1 379 ? 23.219 -14.734 1.53 1 95.69 379 SER A C 1
ATOM 2882 O O . SER A 1 379 ? 23.766 -15.336 2.457 1 95.69 379 SER A O 1
ATOM 2884 N N . ALA A 1 380 ? 23.797 -14.516 0.336 1 95.88 380 ALA A N 1
ATOM 2885 C CA . ALA A 1 380 ? 25.203 -14.859 0.064 1 95.88 380 ALA A CA 1
ATOM 2886 C C . ALA A 1 380 ? 25.812 -13.883 -0.937 1 95.88 380 ALA A C 1
ATOM 2888 O O . ALA A 1 380 ? 25.094 -13.148 -1.622 1 95.88 380 ALA A O 1
ATOM 2889 N N . ILE A 1 381 ? 27.141 -13.758 -0.805 1 95.62 381 ILE A N 1
ATOM 2890 C CA . ILE A 1 381 ? 27.828 -13.398 -2.033 1 95.62 381 ILE A CA 1
ATOM 2891 C C . ILE A 1 381 ? 27.703 -14.523 -3.055 1 95.62 381 ILE A C 1
ATOM 2893 O O . ILE A 1 381 ? 28.125 -15.656 -2.803 1 95.62 381 ILE A O 1
ATOM 2897 N N . TRP A 1 382 ? 27.125 -14.195 -4.105 1 88.94 382 TRP A N 1
ATOM 2898 C CA . TRP A 1 382 ? 26.734 -15.258 -5.023 1 88.94 382 TRP A CA 1
ATOM 2899 C C . TRP A 1 382 ? 27.828 -15.539 -6.039 1 88.94 382 TRP A C 1
ATOM 2901 O O . TRP A 1 382 ? 28.484 -14.617 -6.531 1 88.94 382 TRP A O 1
ATOM 2911 N N . SER A 1 383 ? 27.938 -16.734 -6.285 1 84.88 383 SER A N 1
ATOM 2912 C CA . SER A 1 383 ? 28.859 -17.141 -7.348 1 84.88 383 SER A CA 1
ATOM 2913 C C . SER A 1 383 ? 28.312 -16.75 -8.719 1 84.88 383 SER A C 1
ATOM 2915 O O . SER A 1 383 ? 27.141 -16.375 -8.852 1 84.88 383 SER A O 1
ATOM 2917 N N . GLY A 1 384 ? 29.156 -16.844 -9.656 1 78.25 384 GLY A N 1
ATOM 2918 C CA . GLY A 1 384 ? 28.734 -16.562 -11.023 1 78.25 384 GLY A CA 1
ATOM 2919 C C . GLY A 1 384 ? 29.109 -15.172 -11.492 1 78.25 384 GLY A C 1
ATOM 2920 O O . GLY A 1 384 ? 28.891 -14.82 -12.648 1 78.25 384 GLY A O 1
ATOM 2921 N N . ARG A 1 385 ? 29.641 -14.445 -10.57 1 83.44 385 ARG A N 1
ATOM 2922 C CA . ARG A 1 385 ? 30.125 -13.109 -10.883 1 83.44 385 ARG A CA 1
ATOM 2923 C C . ARG A 1 385 ? 31.641 -13.031 -10.75 1 83.44 385 ARG A C 1
ATOM 2925 O O . ARG A 1 385 ? 32.219 -13.633 -9.844 1 83.44 385 ARG A O 1
ATOM 2932 N N . ASP A 1 386 ? 32.281 -12.352 -11.688 1 86.81 386 ASP A N 1
ATOM 2933 C CA . ASP A 1 386 ? 33.719 -12.094 -11.578 1 86.81 386 ASP A CA 1
ATOM 2934 C C . ASP A 1 386 ? 34.031 -10.992 -10.562 1 86.81 386 ASP A C 1
ATOM 2936 O O . ASP A 1 386 ? 33.625 -9.844 -10.758 1 86.81 386 ASP A O 1
ATOM 2940 N N . PHE A 1 387 ? 34.656 -11.375 -9.555 1 92.5 387 PHE A N 1
ATOM 2941 C CA . PHE A 1 387 ? 35.094 -10.398 -8.562 1 92.5 387 PHE A CA 1
ATOM 2942 C C . PHE A 1 387 ? 36.594 -10.133 -8.703 1 92.5 387 PHE A C 1
ATOM 2944 O O . PHE A 1 387 ? 37.375 -11.047 -8.992 1 92.5 387 PHE A O 1
ATOM 2951 N N . THR A 1 388 ? 36.938 -8.891 -8.484 1 93.06 388 THR A N 1
ATOM 2952 C CA . THR A 1 388 ? 38.344 -8.516 -8.445 1 93.06 388 THR A CA 1
ATOM 2953 C C . THR A 1 388 ? 38.875 -8.57 -7.02 1 93.06 388 THR A C 1
ATOM 2955 O O . THR A 1 388 ? 38.281 -8.023 -6.102 1 93.06 388 THR A O 1
ATOM 2958 N N . ILE A 1 389 ? 40 -9.273 -6.895 1 96.5 389 ILE A N 1
ATOM 2959 C CA . ILE A 1 389 ? 40.719 -9.352 -5.625 1 96.5 389 ILE A CA 1
ATOM 2960 C C . ILE A 1 389 ? 42.156 -8.922 -5.824 1 96.5 389 ILE A C 1
ATOM 2962 O O . ILE A 1 389 ? 42.875 -9.484 -6.656 1 96.5 389 ILE A O 1
ATOM 2966 N N . ASN A 1 390 ? 42.656 -7.934 -5.098 1 96.31 390 ASN A N 1
ATOM 2967 C CA . ASN A 1 390 ? 44.062 -7.535 -5.184 1 96.31 390 ASN A CA 1
ATOM 2968 C C . ASN A 1 390 ? 44.969 -8.539 -4.484 1 96.31 390 ASN A C 1
ATOM 2970 O O . ASN A 1 390 ? 44.688 -8.961 -3.359 1 96.31 390 ASN A O 1
ATOM 2974 N N . CYS A 1 391 ? 46.094 -8.852 -5.07 1 97.12 391 CYS A N 1
ATOM 2975 C CA . CYS A 1 391 ? 46.938 -9.93 -4.605 1 97.12 391 CYS A CA 1
ATOM 2976 C C . CYS A 1 391 ? 47.688 -9.523 -3.328 1 97.12 391 CYS A C 1
ATOM 2978 O O . CYS A 1 391 ? 48.188 -10.383 -2.6 1 97.12 391 CYS A O 1
ATOM 2980 N N . ASP A 1 392 ? 47.75 -8.258 -3.047 1 96.75 392 ASP A N 1
ATOM 2981 C CA . ASP A 1 392 ? 48.344 -7.793 -1.802 1 96.75 392 ASP A CA 1
ATOM 2982 C C . ASP A 1 392 ? 47.312 -7.656 -0.7 1 96.75 392 ASP A C 1
ATOM 2984 O O . ASP A 1 392 ? 47.531 -6.973 0.3 1 96.75 392 ASP A O 1
ATOM 2988 N N . ASN A 1 393 ? 46.125 -8.234 -0.93 1 97.5 393 ASN A N 1
ATOM 2989 C CA . ASN A 1 393 ? 45.062 -8.234 0.08 1 97.5 393 ASN A CA 1
ATOM 2990 C C . ASN A 1 393 ? 45.562 -8.828 1.399 1 97.5 393 ASN A C 1
ATOM 2992 O O . ASN A 1 393 ? 45.938 -9.992 1.452 1 97.5 393 ASN A O 1
ATOM 2996 N N . PRO A 1 394 ? 45.438 -8.078 2.465 1 97.19 394 PRO A N 1
ATOM 2997 C CA . PRO A 1 394 ? 46.031 -8.531 3.732 1 97.19 394 PRO A CA 1
ATOM 2998 C C . PRO A 1 394 ? 45.25 -9.695 4.355 1 97.19 394 PRO A C 1
ATOM 3000 O O . PRO A 1 394 ? 45.75 -10.336 5.281 1 97.19 394 PRO A O 1
ATOM 3003 N N . PHE A 1 395 ? 44.094 -9.961 3.912 1 97.12 395 PHE A N 1
ATOM 3004 C CA . PHE A 1 395 ? 43.281 -11.047 4.473 1 97.12 395 PHE A CA 1
ATOM 3005 C C . PHE A 1 395 ? 43.75 -12.391 3.932 1 97.12 395 PHE A C 1
ATOM 3007 O O . PHE A 1 395 ? 43.406 -13.438 4.5 1 97.12 395 PHE A O 1
ATOM 3014 N N . LEU A 1 396 ? 44.5 -12.359 2.885 1 97.56 396 LEU A N 1
ATOM 3015 C CA . LEU A 1 396 ? 44.969 -13.594 2.283 1 97.56 396 LEU A CA 1
ATOM 3016 C C . LEU A 1 396 ? 46.219 -14.109 3.027 1 97.56 396 LEU A C 1
ATOM 3018 O O . LEU A 1 396 ? 47.094 -13.336 3.379 1 97.56 396 LEU A O 1
ATOM 3022 N N . SER A 1 397 ? 46.25 -15.414 3.236 1 97.06 397 SER A N 1
ATOM 3023 C CA . SER A 1 397 ? 47.469 -16.047 3.688 1 97.06 397 SER A CA 1
ATOM 3024 C C . SER A 1 397 ? 48.469 -16.219 2.537 1 97.06 397 SER A C 1
ATOM 3026 O O . SER A 1 397 ? 48.094 -16.062 1.371 1 97.06 397 SER A O 1
ATOM 3028 N N . ASP A 1 398 ? 49.625 -16.641 2.895 1 96.69 398 ASP A N 1
ATOM 3029 C CA . ASP A 1 398 ? 50.625 -16.859 1.864 1 96.69 398 ASP A CA 1
ATOM 3030 C C . ASP A 1 398 ? 50.25 -18.016 0.946 1 96.69 398 ASP A C 1
ATOM 3032 O O . ASP A 1 398 ? 50.469 -17.969 -0.263 1 96.69 398 ASP A O 1
ATOM 3036 N N . GLN A 1 399 ? 49.688 -19.016 1.534 1 96.94 399 GLN A N 1
ATOM 3037 C CA . GLN A 1 399 ? 49.25 -20.141 0.729 1 96.94 399 GLN A CA 1
ATOM 3038 C C . GLN A 1 399 ? 48.156 -19.719 -0.249 1 96.94 399 GLN A C 1
ATOM 3040 O O . GLN A 1 399 ? 48.188 -20.109 -1.419 1 96.94 399 GLN A O 1
ATOM 3045 N N . GLN A 1 400 ? 47.281 -18.938 0.169 1 97.5 400 GLN A N 1
ATOM 3046 C CA . GLN A 1 400 ? 46.156 -18.469 -0.65 1 97.5 400 GLN A CA 1
ATOM 3047 C C . GLN A 1 400 ? 46.625 -17.516 -1.739 1 97.5 400 GLN A C 1
ATOM 3049 O O . GLN A 1 400 ? 46.188 -17.578 -2.881 1 97.5 400 GLN A O 1
ATOM 3054 N N . LYS A 1 401 ? 47.562 -16.688 -1.417 1 97.62 401 LYS A N 1
ATOM 3055 C CA . LYS A 1 401 ? 48.188 -15.812 -2.402 1 97.62 401 LYS A CA 1
ATOM 3056 C C . LYS A 1 401 ? 48.844 -16.609 -3.51 1 97.62 401 LYS A C 1
ATOM 3058 O O . LYS A 1 401 ? 48.75 -16.281 -4.691 1 97.62 401 LYS A O 1
ATOM 3063 N N . THR A 1 402 ? 49.562 -17.594 -3.051 1 97 402 THR A N 1
ATOM 3064 C CA . THR A 1 402 ? 50.25 -18.422 -4.016 1 97 402 THR A CA 1
ATOM 3065 C C . THR A 1 402 ? 49.281 -19.109 -4.961 1 97 402 THR A C 1
ATOM 3067 O O . THR A 1 402 ? 49.5 -19.188 -6.168 1 97 402 THR A O 1
ATOM 3070 N N . ILE A 1 403 ? 48.219 -19.547 -4.395 1 96.56 403 ILE A N 1
ATOM 3071 C CA . ILE A 1 403 ? 47.219 -20.266 -5.195 1 96.56 403 ILE A CA 1
ATOM 3072 C C . ILE A 1 403 ? 46.531 -19.281 -6.137 1 96.56 403 ILE A C 1
ATOM 3074 O O . ILE A 1 403 ? 46.375 -19.562 -7.328 1 96.56 403 ILE A O 1
ATOM 3078 N N . LEU A 1 404 ? 46.094 -18.109 -5.645 1 96.88 404 LEU A N 1
ATOM 3079 C CA . LEU A 1 404 ? 45.281 -17.156 -6.391 1 96.88 404 LEU A CA 1
ATOM 3080 C C . LEU A 1 404 ? 46.125 -16.359 -7.371 1 96.88 404 LEU A C 1
ATOM 3082 O O . LEU A 1 404 ? 45.719 -16.109 -8.5 1 96.88 404 LEU A O 1
ATOM 3086 N N . CYS A 1 405 ? 47.375 -16.047 -6.91 1 96.81 405 CYS A N 1
ATOM 3087 C CA . CYS A 1 405 ? 48.125 -15.031 -7.629 1 96.81 405 CYS A CA 1
ATOM 3088 C C . CYS A 1 405 ? 49.438 -15.594 -8.141 1 96.81 405 CYS A C 1
ATOM 3090 O O . CYS A 1 405 ? 50.094 -14.984 -8.984 1 96.81 405 CYS A O 1
ATOM 3092 N N . GLY A 1 406 ? 49.875 -16.688 -7.691 1 96.19 406 GLY A N 1
ATOM 3093 C CA . GLY A 1 406 ? 51.156 -17.266 -8.078 1 96.19 406 GLY A CA 1
ATOM 3094 C C . GLY A 1 406 ? 52.344 -16.625 -7.383 1 96.19 406 GLY A C 1
ATOM 3095 O O . GLY A 1 406 ? 53.5 -16.953 -7.676 1 96.19 406 GLY A O 1
ATOM 3096 N N . SER A 1 407 ? 52.062 -15.688 -6.535 1 95.75 407 SER A N 1
ATOM 3097 C CA . SER A 1 407 ? 53.062 -14.914 -5.84 1 95.75 407 SER A CA 1
ATOM 3098 C C . SER A 1 407 ? 52.562 -14.414 -4.488 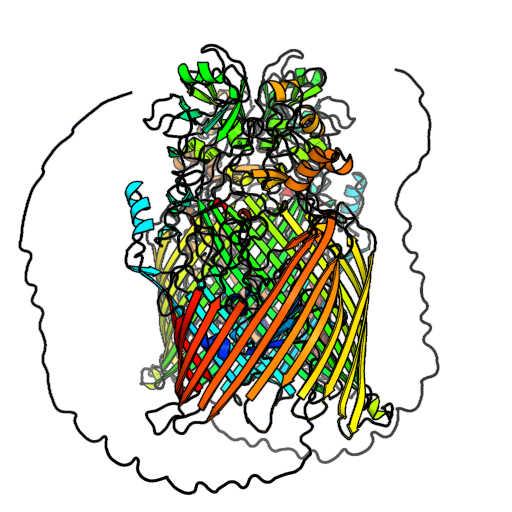1 95.75 407 SER A C 1
ATOM 3100 O O . SER A 1 407 ? 51.406 -14.086 -4.34 1 95.75 407 SER A O 1
ATOM 3102 N N . THR A 1 408 ? 53.438 -14.367 -3.506 1 96 408 THR A N 1
ATOM 3103 C CA . THR A 1 408 ? 53.062 -13.836 -2.197 1 96 408 THR A CA 1
ATOM 3104 C C . THR A 1 408 ? 53.344 -12.336 -2.129 1 96 408 THR A C 1
ATOM 3106 O O . THR A 1 408 ? 52.938 -11.68 -1.163 1 96 408 THR A O 1
ATOM 3109 N N . THR A 1 409 ? 53.938 -11.711 -3.178 1 95 409 THR A N 1
ATOM 3110 C CA . THR A 1 409 ? 54.375 -10.312 -3.082 1 95 409 THR A CA 1
ATOM 3111 C C . THR A 1 409 ? 53.719 -9.484 -4.191 1 95 409 THR A C 1
ATOM 3113 O O . THR A 1 409 ? 53.844 -8.258 -4.211 1 95 409 THR A O 1
ATOM 3116 N N . SER A 1 410 ? 53.031 -10.141 -5.078 1 94.88 410 SER A N 1
ATOM 3117 C CA . SER A 1 410 ? 52.406 -9.414 -6.18 1 94.88 410 SER A CA 1
ATOM 3118 C C . SER A 1 410 ? 51.375 -8.414 -5.676 1 94.88 410 SER A C 1
ATOM 3120 O O . SER A 1 410 ? 50.656 -8.688 -4.707 1 94.88 410 SER A O 1
ATOM 3122 N N . THR A 1 411 ? 51.219 -7.328 -6.391 1 94.19 411 THR A N 1
ATOM 3123 C CA . THR A 1 411 ? 50.156 -6.344 -6.098 1 94.19 411 THR A CA 1
ATOM 3124 C C . THR A 1 411 ? 49.125 -6.301 -7.215 1 94.19 411 THR A C 1
ATOM 3126 O O . THR A 1 411 ? 48.281 -5.414 -7.238 1 94.19 411 THR A O 1
ATOM 3129 N N . ALA A 1 412 ? 49.25 -7.262 -8.086 1 93.5 412 ALA A N 1
ATOM 3130 C CA . ALA A 1 412 ? 48.344 -7.309 -9.219 1 93.5 412 ALA A CA 1
ATOM 3131 C C . ALA A 1 412 ? 46.938 -7.703 -8.781 1 93.5 412 ALA A C 1
ATOM 3133 O O . ALA A 1 412 ? 46.719 -8.078 -7.625 1 93.5 412 ALA A O 1
ATOM 3134 N N . ASN A 1 413 ? 46 -7.469 -9.641 1 94.31 413 ASN A N 1
ATOM 3135 C CA . ASN A 1 413 ? 44.625 -7.926 -9.414 1 94.31 413 ASN A CA 1
ATOM 3136 C C . ASN A 1 413 ? 44.406 -9.328 -9.977 1 94.31 413 ASN A C 1
ATOM 3138 O O . ASN A 1 413 ? 44.938 -9.656 -11.047 1 94.31 413 ASN A O 1
ATOM 3142 N N . ALA A 1 414 ? 43.75 -10.102 -9.195 1 95.31 414 ALA A N 1
ATOM 3143 C CA . ALA A 1 414 ? 43.219 -11.391 -9.664 1 95.31 414 ALA A CA 1
ATOM 3144 C C . ALA A 1 414 ? 41.719 -11.367 -9.797 1 95.31 414 ALA A C 1
ATOM 3146 O O . ALA A 1 414 ? 41.031 -10.539 -9.188 1 95.31 414 ALA A O 1
ATOM 3147 N N . THR A 1 415 ? 41.188 -12.211 -10.672 1 92.88 415 THR A N 1
ATOM 3148 C CA . THR A 1 415 ? 39.75 -12.375 -10.836 1 92.88 415 THR A CA 1
ATOM 3149 C C . THR A 1 415 ? 39.312 -13.75 -10.344 1 92.88 415 THR A C 1
ATOM 3151 O O . THR A 1 415 ? 39.969 -14.758 -10.617 1 92.88 415 THR A O 1
ATOM 3154 N N . SER A 1 416 ? 38.219 -13.805 -9.586 1 93.38 416 SER A N 1
ATOM 3155 C CA . SER A 1 416 ? 37.688 -15.062 -9.062 1 93.38 416 SER A CA 1
ATOM 3156 C C . SER A 1 416 ? 36.156 -14.977 -8.883 1 93.38 416 SER A C 1
ATOM 3158 O O . SER A 1 416 ? 35.625 -13.898 -8.633 1 93.38 416 SER A O 1
ATOM 3160 N N . TRP A 1 417 ? 35.5 -16.109 -9.109 1 90.94 417 TRP A N 1
ATOM 3161 C CA . TRP A 1 417 ? 34.219 -16.219 -8.461 1 90.94 417 TRP A CA 1
ATOM 3162 C C . TRP A 1 417 ? 34.375 -16.391 -6.949 1 90.94 417 TRP A C 1
ATOM 3164 O O . TRP A 1 417 ? 35.344 -16.984 -6.484 1 90.94 417 TRP A O 1
ATOM 3174 N N . VAL A 1 418 ? 33.531 -15.828 -6.215 1 95.06 418 VAL A N 1
ATOM 3175 C CA . VAL A 1 418 ? 33.5 -15.93 -4.762 1 95.06 418 VAL A CA 1
ATOM 3176 C C . VAL A 1 418 ? 32.062 -16.219 -4.293 1 95.06 418 VAL A C 1
ATOM 3178 O O . VAL A 1 418 ? 31.109 -15.633 -4.812 1 95.06 418 VAL A O 1
ATOM 3181 N N . SER A 1 419 ? 31.922 -17.156 -3.465 1 94.5 419 SER A N 1
ATOM 3182 C CA . SER A 1 419 ? 30.641 -17.375 -2.803 1 94.5 419 SER A CA 1
ATOM 3183 C C . SER A 1 419 ? 30.812 -17.531 -1.296 1 94.5 419 SER A C 1
ATOM 3185 O O . SER A 1 419 ? 31.734 -18.203 -0.838 1 94.5 419 SER A O 1
ATOM 3187 N N . LEU A 1 420 ? 30 -16.875 -0.555 1 96.5 420 LEU A N 1
ATOM 3188 C CA . LEU A 1 420 ? 29.984 -16.984 0.9 1 96.5 420 LEU A CA 1
ATOM 3189 C C . LEU A 1 420 ? 28.578 -16.734 1.451 1 96.5 420 LEU A C 1
ATOM 3191 O O . LEU A 1 420 ? 28.047 -15.641 1.335 1 96.5 420 LEU A O 1
ATOM 3195 N N . ARG A 1 421 ? 28.047 -17.734 2.027 1 96.06 421 ARG A N 1
ATOM 3196 C CA . ARG A 1 421 ? 26.766 -17.609 2.709 1 96.06 421 ARG A CA 1
ATOM 3197 C C . ARG A 1 421 ? 26.922 -16.891 4.043 1 96.06 421 ARG A C 1
ATOM 3199 O O . ARG A 1 421 ? 27.812 -17.219 4.836 1 96.06 421 ARG A O 1
ATOM 3206 N N . ALA A 1 422 ? 26.016 -15.875 4.258 1 95.75 422 ALA A N 1
ATOM 3207 C CA . ALA A 1 422 ? 26 -15.203 5.555 1 95.75 422 ALA A CA 1
ATOM 3208 C C . ALA A 1 422 ? 25.25 -16.047 6.59 1 95.75 422 ALA A C 1
ATOM 3210 O O . ALA A 1 422 ? 24.281 -15.586 7.18 1 95.75 422 ALA A O 1
ATOM 3211 N N . ALA A 1 423 ? 25.781 -17.141 6.934 1 92.81 423 ALA A N 1
ATOM 3212 C CA . ALA A 1 423 ? 25.109 -18.188 7.695 1 92.81 423 ALA A CA 1
ATOM 3213 C C . ALA A 1 423 ? 24.781 -17.703 9.109 1 92.81 423 ALA A C 1
ATOM 3215 O O . ALA A 1 423 ? 23.859 -18.234 9.75 1 92.81 423 ALA A O 1
ATOM 3216 N N . THR A 1 424 ? 25.469 -16.688 9.609 1 88.88 424 THR A N 1
ATOM 3217 C CA . THR A 1 424 ? 25.203 -16.188 10.953 1 88.88 424 THR A CA 1
ATOM 3218 C C . THR A 1 424 ? 24.234 -15.016 10.922 1 88.88 424 THR A C 1
ATOM 3220 O O . THR A 1 424 ? 23.859 -14.484 11.969 1 88.88 424 THR A O 1
ATOM 3223 N N . GLY A 1 425 ? 23.906 -14.594 9.789 1 90.56 425 GLY A N 1
ATOM 3224 C CA . GLY A 1 425 ? 22.984 -13.469 9.656 1 90.56 425 GLY A CA 1
ATOM 3225 C C . GLY A 1 425 ? 21.531 -13.898 9.656 1 90.56 425 GLY A C 1
ATOM 3226 O O . GLY A 1 425 ? 21.219 -15.078 9.828 1 90.56 425 GLY A O 1
ATOM 3227 N N . GLU A 1 426 ? 20.672 -12.93 9.57 1 92.81 426 GLU A N 1
ATOM 3228 C CA . GLU A 1 426 ? 19.234 -13.188 9.523 1 92.81 426 GLU A CA 1
ATOM 3229 C C . GLU A 1 426 ? 18.828 -13.789 8.188 1 92.81 426 GLU A C 1
ATOM 3231 O O . GLU A 1 426 ? 19.438 -13.508 7.156 1 92.81 426 GLU A O 1
ATOM 3236 N N . PRO A 1 427 ? 17.781 -14.648 8.156 1 96.31 427 PRO A N 1
ATOM 3237 C CA . PRO A 1 427 ? 17.281 -15.156 6.879 1 96.31 427 PRO A CA 1
ATOM 3238 C C . PRO A 1 427 ? 16.734 -14.055 5.977 1 96.31 427 PRO A C 1
ATOM 3240 O O . PRO A 1 427 ? 16.375 -12.977 6.461 1 96.31 427 PRO A O 1
ATOM 3243 N N . ARG A 1 428 ? 16.781 -14.328 4.664 1 96.25 428 ARG A N 1
ATOM 3244 C CA . ARG A 1 428 ? 16.125 -13.406 3.734 1 96.25 428 ARG A CA 1
ATOM 3245 C C . ARG A 1 428 ? 14.609 -13.453 3.889 1 96.25 428 ARG A C 1
ATOM 3247 O O . ARG A 1 428 ? 14.031 -14.531 4.012 1 96.25 428 ARG A O 1
ATOM 3254 N N . ARG A 1 429 ? 14.039 -12.297 3.947 1 96.31 429 ARG A N 1
ATOM 3255 C CA . ARG A 1 429 ? 12.594 -12.172 4.059 1 96.31 429 ARG A CA 1
ATOM 3256 C C . ARG A 1 429 ? 12.031 -11.273 2.963 1 96.31 429 ARG A C 1
ATOM 3258 O O . ARG A 1 429 ? 12.594 -10.211 2.676 1 96.31 429 ARG A O 1
ATOM 3265 N N . ASN A 1 430 ? 11.07 -11.75 2.289 1 96.81 430 ASN A N 1
ATOM 3266 C CA . ASN A 1 430 ? 10.281 -10.922 1.386 1 96.81 430 ASN A CA 1
ATOM 3267 C C . ASN A 1 430 ? 8.953 -10.516 2.018 1 96.81 430 ASN A C 1
ATOM 3269 O O . ASN A 1 430 ? 8.062 -11.352 2.203 1 96.81 430 ASN A O 1
ATOM 3273 N N . ASP A 1 431 ? 8.867 -9.297 2.459 1 96.56 431 ASP A N 1
ATOM 3274 C CA . ASP A 1 431 ? 7.633 -8.719 2.977 1 96.56 431 ASP A CA 1
ATOM 3275 C C . ASP A 1 431 ? 6.727 -8.258 1.838 1 96.56 431 ASP A C 1
ATOM 3277 O O . ASP A 1 431 ? 7.012 -7.258 1.177 1 96.56 431 ASP A O 1
ATOM 3281 N N . MET A 1 432 ? 5.637 -9.008 1.641 1 96.94 432 MET A N 1
ATOM 3282 C CA . MET A 1 432 ? 4.773 -8.789 0.485 1 96.94 432 MET A CA 1
ATOM 3283 C C . MET A 1 432 ? 3.391 -8.312 0.922 1 96.94 432 MET A C 1
ATOM 3285 O O . MET A 1 432 ? 2.738 -8.961 1.743 1 96.94 432 MET A O 1
ATOM 3289 N N . ARG A 1 433 ? 2.938 -7.246 0.387 1 96.44 433 ARG A N 1
ATOM 3290 C CA . ARG A 1 433 ? 1.604 -6.734 0.682 1 96.44 433 ARG A CA 1
ATOM 3291 C C . ARG A 1 433 ? 0.823 -6.469 -0.601 1 96.44 433 ARG A C 1
ATOM 3293 O O . ARG A 1 433 ? 1.344 -5.852 -1.534 1 96.44 433 ARG A O 1
ATOM 3300 N N . HIS A 1 434 ? -0.371 -6.938 -0.635 1 96.69 434 HIS A N 1
ATOM 3301 C CA . HIS A 1 434 ? -1.287 -6.707 -1.746 1 96.69 434 HIS A CA 1
ATOM 3302 C C . HIS A 1 434 ? -2.543 -5.977 -1.283 1 96.69 434 HIS A C 1
ATOM 3304 O O . HIS A 1 434 ? -3.264 -6.461 -0.409 1 96.69 434 HIS A O 1
ATOM 3310 N N . THR A 1 435 ? -2.799 -4.828 -1.805 1 96.94 435 THR A N 1
ATOM 3311 C CA . THR A 1 435 ? -4.047 -4.094 -1.626 1 96.94 435 THR A CA 1
ATOM 3312 C C . THR A 1 435 ? -4.824 -4.023 -2.936 1 96.94 435 THR A C 1
ATOM 3314 O O . THR A 1 435 ? -4.395 -3.365 -3.887 1 96.94 435 THR A O 1
ATOM 3317 N N . ASN A 1 436 ? -5.926 -4.684 -2.941 1 97.81 436 ASN A N 1
ATOM 3318 C CA . ASN A 1 436 ? -6.754 -4.75 -4.145 1 97.81 436 ASN A CA 1
ATOM 3319 C C . ASN A 1 436 ? -8.172 -4.246 -3.879 1 97.81 436 ASN A C 1
ATOM 3321 O O . ASN A 1 436 ? -8.734 -4.496 -2.811 1 97.81 436 ASN A O 1
ATOM 3325 N N . TYR A 1 437 ? -8.703 -3.555 -4.781 1 96.75 437 TYR A N 1
ATOM 3326 C CA . TYR A 1 437 ? -10.109 -3.203 -4.664 1 96.75 437 TYR A CA 1
ATOM 3327 C C . TYR A 1 437 ? -10.758 -3.088 -6.039 1 96.75 437 TYR A C 1
ATOM 3329 O O . TYR A 1 437 ? -10.07 -2.895 -7.043 1 96.75 437 TYR A O 1
ATOM 3337 N N . ARG A 1 438 ? -12.023 -3.295 -6.105 1 97.62 438 ARG A N 1
ATOM 3338 C CA . ARG A 1 438 ? -12.836 -3.436 -7.309 1 97.62 438 ARG A CA 1
ATOM 3339 C C . ARG A 1 438 ? -14.203 -2.783 -7.125 1 97.62 438 ARG A C 1
ATOM 3341 O O . ARG A 1 438 ? -14.828 -2.926 -6.074 1 97.62 438 ARG A O 1
ATOM 3348 N N . PHE A 1 439 ? -14.594 -2.047 -8.195 1 96.06 439 PHE A N 1
ATOM 3349 C CA . PHE A 1 439 ? -15.875 -1.362 -8.242 1 96.06 439 PHE A CA 1
ATOM 3350 C C . PHE A 1 439 ? -16.641 -1.74 -9.508 1 96.06 439 PHE A C 1
ATOM 3352 O O . PHE A 1 439 ? -16.047 -1.845 -10.586 1 96.06 439 PHE A O 1
ATOM 3359 N N . THR A 1 440 ? -17.953 -2.045 -9.336 1 97.12 440 THR A N 1
ATOM 3360 C CA . THR A 1 440 ? -18.812 -2.264 -10.492 1 97.12 440 THR A CA 1
ATOM 3361 C C . THR A 1 440 ? -20.094 -1.438 -10.367 1 97.12 440 THR A C 1
ATOM 3363 O O . THR A 1 440 ? -20.562 -1.179 -9.258 1 97.12 440 THR A O 1
ATOM 3366 N N . ALA A 1 441 ? -20.641 -1.016 -11.438 1 96.88 441 ALA A N 1
ATOM 3367 C CA . ALA A 1 441 ? -21.938 -0.36 -11.555 1 96.88 441 ALA A CA 1
ATOM 3368 C C . ALA A 1 441 ? -22.625 -0.714 -12.875 1 96.88 441 ALA A C 1
ATOM 3370 O O . ALA A 1 441 ? -21.953 -0.807 -13.914 1 96.88 441 ALA A O 1
ATOM 3371 N N . GLY A 1 442 ? -23.922 -0.972 -12.781 1 97.56 442 GLY A N 1
ATOM 3372 C CA . GLY A 1 442 ? -24.625 -1.312 -14.008 1 97.56 442 GLY A CA 1
ATOM 3373 C C . GLY A 1 442 ? -26.109 -1.037 -13.945 1 97.56 442 GLY A C 1
ATOM 3374 O O . GLY A 1 442 ? -26.656 -0.754 -12.867 1 97.56 442 GLY A O 1
ATOM 3375 N N . LEU A 1 443 ? -26.734 -0.977 -15.094 1 97.94 443 LEU A N 1
ATOM 3376 C CA . LEU A 1 443 ? -28.156 -0.86 -15.32 1 97.94 443 LEU A CA 1
ATOM 3377 C C . LEU A 1 443 ? -28.656 -1.973 -16.234 1 97.94 443 LEU A C 1
ATOM 3379 O O . LEU A 1 443 ? -28.047 -2.246 -17.281 1 97.94 443 LEU A O 1
ATOM 3383 N N . LYS A 1 444 ? -29.672 -2.635 -15.789 1 97.19 444 LYS A N 1
ATOM 3384 C CA . LYS A 1 444 ? -30.281 -3.664 -16.625 1 97.19 444 LYS A CA 1
ATOM 3385 C C . LYS A 1 444 ? -31.797 -3.598 -16.578 1 97.19 444 LYS A C 1
ATOM 3387 O O . LYS A 1 444 ? -32.375 -3.01 -15.648 1 97.19 444 LYS A O 1
ATOM 3392 N N . GLY A 1 445 ? -32.438 -4.152 -17.578 1 97 445 GLY A N 1
ATOM 3393 C CA . GLY A 1 445 ? -33.875 -4.152 -17.609 1 97 445 GLY A CA 1
ATOM 3394 C C . GLY A 1 445 ? -34.469 -4.578 -18.938 1 97 445 GLY A C 1
ATOM 3395 O O . GLY A 1 445 ? -33.719 -4.957 -19.844 1 97 445 GLY A O 1
ATOM 3396 N N . GLU A 1 446 ? -35.719 -4.59 -18.891 1 96.62 446 GLU A N 1
ATOM 3397 C CA . GLU A 1 446 ? -36.469 -4.875 -20.125 1 96.62 446 GLU A CA 1
ATOM 3398 C C . GLU A 1 446 ? -36.562 -3.631 -21 1 96.62 446 GLU A C 1
ATOM 3400 O O . GLU A 1 446 ? -36.938 -2.557 -20.516 1 96.62 446 GLU A O 1
ATOM 3405 N N . ILE A 1 447 ? -36.188 -3.781 -22.25 1 96.88 447 ILE A N 1
ATOM 3406 C CA . ILE A 1 447 ? -36.406 -2.688 -23.188 1 96.88 447 ILE A CA 1
ATOM 3407 C C . ILE A 1 447 ? -37.844 -2.721 -23.688 1 96.88 447 ILE A C 1
ATOM 3409 O O . ILE A 1 447 ? -38.594 -1.757 -23.516 1 96.88 447 ILE A O 1
ATOM 3413 N N . VAL A 1 448 ? -38.188 -3.783 -24.391 1 94.31 448 VAL A N 1
ATOM 3414 C CA . VAL A 1 448 ? -39.5 -4.164 -24.844 1 94.31 448 VAL A CA 1
ATOM 3415 C C . VAL A 1 448 ? -39.719 -5.668 -24.641 1 94.31 448 VAL A C 1
ATOM 3417 O O . VAL A 1 448 ? -38.781 -6.383 -24.281 1 94.31 448 VAL A O 1
ATOM 3420 N N . SER A 1 449 ? -40.844 -6.043 -24.844 1 91.25 449 SER A N 1
ATOM 3421 C CA . SER A 1 449 ? -41.125 -7.457 -24.641 1 91.25 449 SER A CA 1
ATOM 3422 C C . SER A 1 449 ? -40.156 -8.336 -25.406 1 91.25 449 SER A C 1
ATOM 3424 O O . SER A 1 449 ? -39.969 -8.156 -26.609 1 91.25 449 SER A O 1
ATOM 3426 N N . GLY A 1 450 ? -39.531 -9.18 -24.688 1 91.5 450 GLY A N 1
ATOM 3427 C CA . GLY A 1 450 ? -38.594 -10.125 -25.297 1 91.5 450 GLY A CA 1
ATOM 3428 C C . GLY A 1 450 ? -37.188 -9.602 -25.422 1 91.5 450 GLY A C 1
ATOM 3429 O O . GLY A 1 450 ? -36.281 -10.344 -25.812 1 91.5 450 GLY A O 1
ATOM 3430 N N . TRP A 1 451 ? -37.031 -8.383 -25.234 1 95.69 451 TRP A N 1
ATOM 3431 C CA . TRP A 1 451 ? -35.688 -7.781 -25.328 1 95.69 451 TRP A CA 1
ATOM 3432 C C . TRP A 1 451 ? -35.281 -7.184 -24 1 95.69 451 TRP A C 1
ATOM 3434 O O . TRP A 1 451 ? -36.031 -6.461 -23.359 1 95.69 451 TRP A O 1
ATOM 3444 N N . ARG A 1 452 ? -34.094 -7.5 -23.609 1 96.88 452 ARG A N 1
ATOM 3445 C CA . ARG A 1 452 ? -33.5 -6.98 -22.391 1 96.88 452 ARG A CA 1
ATOM 3446 C C . ARG A 1 452 ? -32.125 -6.406 -22.656 1 96.88 452 ARG A C 1
ATOM 3448 O O . ARG A 1 452 ? -31.484 -6.727 -23.672 1 96.88 452 ARG A O 1
ATOM 3455 N N . TYR A 1 453 ? -31.672 -5.539 -21.781 1 97.44 453 TYR A N 1
ATOM 3456 C CA . TYR A 1 453 ? -30.328 -4.992 -21.906 1 97.44 453 TYR A CA 1
ATOM 3457 C C . TYR A 1 453 ? -29.578 -5.078 -20.578 1 97.44 453 TYR A C 1
ATOM 3459 O O . TYR A 1 453 ? -30.203 -5.25 -19.516 1 97.44 453 TYR A O 1
ATOM 3467 N N . ASP A 1 454 ? -28.312 -5.059 -20.609 1 97.62 454 ASP A N 1
ATOM 3468 C CA . ASP A 1 454 ? -27.391 -4.891 -19.484 1 97.62 454 ASP A CA 1
ATOM 3469 C C . ASP A 1 454 ? -26.203 -4.027 -19.875 1 97.62 454 ASP A C 1
ATOM 3471 O O . ASP A 1 454 ? -25.422 -4.398 -20.766 1 97.62 454 ASP A O 1
ATOM 3475 N N . ALA A 1 455 ? -26.078 -2.857 -19.312 1 98.25 455 ALA A N 1
ATOM 3476 C CA . ALA A 1 455 ? -24.938 -1.959 -19.484 1 98.25 455 ALA A CA 1
ATOM 3477 C C . ALA A 1 455 ? -24.188 -1.774 -18.172 1 98.25 455 ALA A C 1
ATOM 3479 O O . ALA A 1 455 ? -24.766 -1.389 -17.156 1 98.25 455 ALA A O 1
ATOM 3480 N N . ASN A 1 456 ? -22.922 -2.043 -18.172 1 97.5 456 ASN A N 1
ATOM 3481 C CA . ASN A 1 456 ? -22.219 -2.002 -16.891 1 97.5 456 ASN A CA 1
ATOM 3482 C C . ASN A 1 456 ? -20.766 -1.539 -17.062 1 97.5 456 ASN A C 1
ATOM 3484 O O . ASN A 1 456 ? -20.234 -1.534 -18.172 1 97.5 456 ASN A O 1
ATOM 3488 N N . TYR A 1 457 ? -20.172 -1.048 -16.016 1 97.69 457 TYR A N 1
ATOM 3489 C CA . TYR A 1 457 ? -18.797 -0.56 -15.891 1 97.69 457 TYR A CA 1
ATOM 3490 C C . TYR A 1 457 ? -18.094 -1.229 -14.719 1 97.69 457 TYR A C 1
ATOM 3492 O O . TYR A 1 457 ? -18.688 -1.437 -13.664 1 97.69 457 TYR A O 1
ATOM 3500 N N . MET A 1 458 ? -16.875 -1.655 -14.953 1 97.5 458 MET A N 1
ATOM 3501 C CA . MET A 1 458 ? -16.062 -2.258 -13.898 1 97.5 458 MET A CA 1
ATOM 3502 C C . MET A 1 458 ? -14.688 -1.615 -13.852 1 97.5 458 MET A C 1
ATOM 3504 O O . MET A 1 458 ? -14.047 -1.418 -14.883 1 97.5 458 MET A O 1
ATOM 3508 N N . HIS A 1 459 ? -14.195 -1.238 -12.664 1 97.44 459 HIS A N 1
ATOM 3509 C CA . HIS A 1 459 ? -12.859 -0.719 -12.391 1 97.44 459 HIS A CA 1
ATOM 3510 C C . HIS A 1 459 ? -12.195 -1.489 -11.258 1 97.44 459 HIS A C 1
ATOM 3512 O O . HIS A 1 459 ? -12.812 -1.735 -10.219 1 97.44 459 HIS A O 1
ATOM 3518 N N . ALA A 1 460 ? -10.969 -1.904 -11.477 1 97.94 460 ALA A N 1
ATOM 3519 C CA . ALA A 1 460 ? -10.234 -2.586 -10.414 1 97.94 460 ALA A CA 1
ATOM 3520 C C . ALA A 1 460 ? -8.773 -2.143 -10.383 1 97.94 460 ALA A C 1
ATOM 3522 O O . ALA A 1 460 ? -8.195 -1.813 -11.422 1 97.94 460 ALA A O 1
ATOM 3523 N N . ILE A 1 461 ? -8.203 -2.072 -9.211 1 97.25 461 ILE A N 1
ATOM 3524 C CA . ILE A 1 461 ? -6.801 -1.741 -8.977 1 97.25 461 ILE A CA 1
ATOM 3525 C C . ILE A 1 461 ? -6.16 -2.812 -8.102 1 97.25 461 ILE A C 1
ATOM 3527 O O . ILE A 1 461 ? -6.746 -3.246 -7.109 1 97.25 461 ILE A O 1
ATOM 3531 N N . THR A 1 462 ? -5.004 -3.279 -8.523 1 97.44 462 THR A N 1
ATOM 3532 C CA . THR A 1 462 ? -4.164 -4.141 -7.699 1 97.44 462 THR A CA 1
ATOM 3533 C C . THR A 1 462 ? -2.822 -3.471 -7.414 1 97.44 462 THR A C 1
ATOM 3535 O O . THR A 1 462 ? -2.135 -3.027 -8.336 1 97.44 462 THR A O 1
ATOM 3538 N N . ILE A 1 463 ? -2.49 -3.373 -6.172 1 96.5 463 ILE A N 1
ATOM 3539 C CA . ILE A 1 463 ? -1.229 -2.783 -5.742 1 96.5 463 ILE A CA 1
ATOM 3540 C C . ILE A 1 463 ? -0.389 -3.834 -5.02 1 96.5 463 ILE A C 1
ATOM 3542 O O . ILE A 1 463 ? -0.852 -4.453 -4.059 1 96.5 463 ILE A O 1
ATOM 3546 N N . GLY A 1 464 ? 0.8 -4.074 -5.531 1 96.12 464 GLY A N 1
ATOM 3547 C CA . GLY A 1 464 ? 1.777 -4.922 -4.867 1 96.12 464 GLY A CA 1
ATOM 3548 C C . GLY A 1 464 ? 2.979 -4.156 -4.348 1 96.12 464 GLY A C 1
ATOM 3549 O O . GLY A 1 464 ? 3.541 -3.318 -5.055 1 96.12 464 GLY A O 1
ATOM 3550 N N . GLN A 1 465 ? 3.275 -4.395 -3.123 1 95.12 465 GLN A N 1
ATOM 3551 C CA . GLN A 1 465 ? 4.461 -3.824 -2.494 1 95.12 465 GLN A CA 1
ATOM 3552 C C . GLN A 1 465 ? 5.379 -4.918 -1.954 1 95.12 465 GLN A C 1
ATOM 3554 O O . GLN A 1 465 ? 4.938 -5.781 -1.191 1 95.12 465 GLN A O 1
ATOM 3559 N N . PHE A 1 466 ? 6.613 -4.793 -2.314 1 96.25 466 PHE A N 1
ATOM 3560 C CA . PHE A 1 466 ? 7.594 -5.801 -1.924 1 96.25 466 PHE A CA 1
ATOM 3561 C C . PHE A 1 466 ? 8.805 -5.156 -1.262 1 96.25 466 PHE A C 1
ATOM 3563 O O . PHE A 1 466 ? 9.406 -4.234 -1.819 1 96.25 466 PHE A O 1
ATOM 3570 N N . ASN A 1 467 ? 9.117 -5.52 -0.103 1 96.56 467 ASN A N 1
ATOM 3571 C CA . ASN A 1 467 ? 10.328 -5.164 0.626 1 96.56 467 ASN A CA 1
ATOM 3572 C C . ASN A 1 467 ? 11.18 -6.398 0.936 1 96.56 467 ASN A C 1
ATOM 3574 O O . ASN A 1 467 ? 10.867 -7.152 1.858 1 96.56 467 ASN A O 1
ATOM 3578 N N . TYR A 1 468 ? 12.156 -6.641 0.106 1 96.44 468 TYR A N 1
ATOM 3579 C CA . TYR A 1 468 ? 13.078 -7.758 0.295 1 96.44 468 TYR A CA 1
ATOM 3580 C C . TYR A 1 468 ? 14.18 -7.395 1.285 1 96.44 468 TYR A C 1
ATOM 3582 O O . TYR A 1 468 ? 14.984 -6.5 1.029 1 96.44 468 TYR A O 1
ATOM 3590 N N . GLN A 1 469 ? 14.25 -8.133 2.389 1 95.5 469 GLN A N 1
ATOM 3591 C CA . GLN A 1 469 ? 15.109 -7.77 3.512 1 95.5 469 GLN A CA 1
ATOM 3592 C C . GLN A 1 469 ? 16.266 -8.758 3.666 1 95.5 469 GLN A C 1
ATOM 3594 O O . GLN A 1 469 ? 16.156 -9.922 3.273 1 95.5 469 GLN A O 1
ATOM 3599 N N . ASN A 1 470 ? 17.359 -8.281 4.211 1 96 470 ASN A N 1
ATOM 3600 C CA . ASN A 1 470 ? 18.531 -9.062 4.598 1 96 470 ASN A CA 1
ATOM 3601 C C . ASN A 1 470 ? 19.219 -9.68 3.381 1 96 470 ASN A C 1
ATOM 3603 O O . ASN A 1 470 ? 19.672 -10.82 3.438 1 96 470 ASN A O 1
ATOM 3607 N N . ASP A 1 471 ? 19.188 -9 2.275 1 95.12 471 ASP A N 1
ATOM 3608 C CA . ASP A 1 471 ? 19.906 -9.438 1.087 1 95.12 471 ASP A CA 1
ATOM 3609 C C . ASP A 1 471 ? 21.25 -8.734 0.973 1 95.12 471 ASP A C 1
ATOM 3611 O O . ASP A 1 471 ? 21.516 -7.75 1.665 1 95.12 471 ASP A O 1
ATOM 3615 N N . ILE A 1 472 ? 22.141 -9.305 0.228 1 95.44 472 ILE A N 1
ATOM 3616 C CA . ILE A 1 472 ? 23.469 -8.742 0.053 1 95.44 472 ILE A CA 1
ATOM 3617 C C . ILE A 1 472 ? 23.562 -8.031 -1.299 1 95.44 472 ILE A C 1
ATOM 3619 O O . ILE A 1 472 ? 23.156 -8.594 -2.324 1 95.44 472 ILE A O 1
ATOM 3623 N N . ASN A 1 473 ? 23.922 -6.793 -1.271 1 93.75 473 ASN A N 1
ATOM 3624 C CA . ASN A 1 473 ? 24.25 -6.059 -2.49 1 93.75 473 ASN A CA 1
ATOM 3625 C C . ASN A 1 473 ? 25.578 -6.512 -3.084 1 93.75 473 ASN A C 1
ATOM 3627 O O . ASN A 1 473 ? 26.641 -6.242 -2.516 1 93.75 473 ASN A O 1
ATOM 3631 N N . GLN A 1 474 ? 25.562 -7.09 -4.23 1 91.25 474 GLN A N 1
ATOM 3632 C CA . GLN A 1 474 ? 26.734 -7.723 -4.828 1 91.25 474 GLN A CA 1
ATOM 3633 C C . GLN A 1 474 ? 27.766 -6.684 -5.23 1 91.25 474 GLN A C 1
ATOM 3635 O O . GLN A 1 474 ? 28.969 -6.969 -5.238 1 91.25 474 GLN A O 1
ATOM 3640 N N . ASP A 1 475 ? 27.375 -5.473 -5.566 1 88.69 475 ASP A N 1
ATOM 3641 C CA . ASP A 1 475 ? 28.312 -4.406 -5.906 1 88.69 475 ASP A CA 1
ATOM 3642 C C . ASP A 1 475 ? 29.062 -3.934 -4.668 1 88.69 475 ASP A C 1
ATOM 3644 O O . ASP A 1 475 ? 30.266 -3.629 -4.75 1 88.69 475 ASP A O 1
ATOM 3648 N N . LYS A 1 476 ? 28.375 -3.848 -3.592 1 91.75 476 LYS A N 1
ATOM 3649 C CA . LYS A 1 476 ? 29.062 -3.488 -2.35 1 91.75 476 LYS A CA 1
ATOM 3650 C C . LYS A 1 476 ? 30.016 -4.594 -1.906 1 91.75 476 LYS A C 1
ATOM 3652 O O . LYS A 1 476 ? 31.078 -4.316 -1.354 1 91.75 476 LYS A O 1
ATOM 3657 N N . ALA A 1 477 ? 29.578 -5.809 -2.111 1 95.19 477 ALA A N 1
ATOM 3658 C CA . ALA A 1 477 ? 30.484 -6.914 -1.826 1 95.19 477 ALA A CA 1
ATOM 3659 C C . ALA A 1 477 ? 31.75 -6.82 -2.682 1 95.19 477 ALA A C 1
ATOM 3661 O O . ALA A 1 477 ? 32.875 -7.039 -2.189 1 95.19 477 ALA A O 1
ATOM 3662 N N . ALA A 1 478 ? 31.594 -6.547 -3.924 1 93 478 ALA A N 1
ATOM 3663 C CA . ALA A 1 478 ? 32.75 -6.406 -4.824 1 93 478 ALA A CA 1
ATOM 3664 C C . ALA A 1 478 ? 33.719 -5.336 -4.328 1 93 478 ALA A C 1
ATOM 3666 O O . ALA A 1 478 ? 34.938 -5.527 -4.363 1 93 478 ALA A O 1
ATOM 3667 N N . GLN A 1 479 ? 33.125 -4.246 -3.916 1 90.69 479 GLN A N 1
ATOM 3668 C CA . GLN A 1 479 ? 33.938 -3.164 -3.367 1 90.69 479 GLN A CA 1
ATOM 3669 C C . GLN A 1 479 ? 34.688 -3.611 -2.104 1 90.69 479 GLN A C 1
ATOM 3671 O O . GLN A 1 479 ? 35.875 -3.371 -1.958 1 90.69 479 GLN A O 1
ATOM 3676 N N . ALA A 1 480 ? 34.031 -4.332 -1.255 1 95.75 480 ALA A N 1
ATOM 3677 C CA . ALA A 1 480 ? 34.531 -4.695 0.063 1 95.75 480 ALA A CA 1
ATOM 3678 C C . ALA A 1 480 ? 35.562 -5.832 -0.035 1 95.75 480 ALA A C 1
ATOM 3680 O O . ALA A 1 480 ? 36.312 -6.062 0.897 1 95.75 480 ALA A O 1
ATOM 3681 N N . LEU A 1 481 ? 35.594 -6.5 -1.074 1 96.38 481 LEU A N 1
ATOM 3682 C CA . LEU A 1 481 ? 36.5 -7.617 -1.281 1 96.38 481 LEU A CA 1
ATOM 3683 C C . LEU A 1 481 ? 37.906 -7.113 -1.568 1 96.38 481 LEU A C 1
ATOM 3685 O O . LEU A 1 481 ? 38.875 -7.867 -1.448 1 96.38 481 LEU A O 1
ATOM 3689 N N . GLN A 1 482 ? 38 -5.961 -2.029 1 95.75 482 GLN A N 1
ATOM 3690 C CA . GLN A 1 482 ? 39.312 -5.371 -2.293 1 95.75 482 GLN A CA 1
ATOM 3691 C C . GLN A 1 482 ? 39.812 -4.574 -1.089 1 95.75 482 GLN A C 1
ATOM 3693 O O . GLN A 1 482 ? 39.25 -3.52 -0.766 1 95.75 482 GLN A O 1
ATOM 3698 N N . ALA A 1 483 ? 40.844 -5.102 -0.465 1 97.06 483 ALA A N 1
ATOM 3699 C CA . ALA A 1 483 ? 41.375 -4.508 0.771 1 97.06 483 ALA A CA 1
ATOM 3700 C C . ALA A 1 483 ? 42.875 -4.297 0.699 1 97.06 483 ALA A C 1
ATOM 3702 O O . ALA A 1 483 ? 43.594 -5.059 0.037 1 97.06 483 ALA A O 1
ATOM 3703 N N . VAL A 1 484 ? 43.375 -3.252 1.354 1 96.06 484 VAL A N 1
ATOM 3704 C CA . VAL A 1 484 ? 44.812 -2.936 1.431 1 96.06 484 VAL A CA 1
ATOM 3705 C C . VAL A 1 484 ? 45.156 -2.525 2.855 1 96.06 484 VAL A C 1
ATOM 3707 O O . VAL A 1 484 ? 44.281 -2.17 3.648 1 96.06 484 VAL A O 1
ATOM 3710 N N . MET A 1 485 ? 46.406 -2.705 3.135 1 95.31 485 MET A N 1
ATOM 3711 C CA . MET A 1 485 ? 46.938 -2.246 4.418 1 95.31 485 MET A CA 1
ATOM 3712 C C . MET A 1 485 ? 47.375 -0.786 4.34 1 95.31 485 MET A C 1
ATOM 3714 O O . MET A 1 485 ? 48.25 -0.434 3.535 1 95.31 485 MET A O 1
ATOM 3718 N N . VAL A 1 486 ? 46.75 0.063 5.152 1 93.44 486 VAL A N 1
ATOM 3719 C CA . VAL A 1 486 ? 47.125 1.467 5.262 1 93.44 486 VAL A CA 1
ATOM 3720 C C . VAL A 1 486 ? 47.344 1.83 6.727 1 93.44 486 VAL A C 1
ATOM 3722 O O . VAL A 1 486 ? 46.438 1.744 7.543 1 93.44 486 VAL A O 1
ATOM 3725 N N . ASN A 1 487 ? 48.531 2.227 7.078 1 93.19 487 ASN A N 1
ATOM 3726 C CA . ASN A 1 487 ? 48.906 2.631 8.43 1 93.19 487 ASN A CA 1
ATOM 3727 C C . ASN A 1 487 ? 48.531 1.577 9.461 1 93.19 487 ASN A C 1
ATOM 3729 O O . ASN A 1 487 ? 47.906 1.901 10.484 1 93.19 487 ASN A O 1
ATOM 3733 N N . GLY A 1 488 ? 48.688 0.344 9.094 1 93.38 488 GLY A N 1
ATOM 3734 C CA . GLY A 1 488 ? 48.469 -0.751 10.023 1 93.38 488 GLY A CA 1
ATOM 3735 C C . GLY A 1 488 ? 47.031 -1.181 10.094 1 93.38 488 GLY A C 1
ATOM 3736 O O . GLY A 1 488 ? 46.656 -2.055 10.891 1 93.38 488 GLY A O 1
ATOM 3737 N N . GLN A 1 489 ? 46.219 -0.546 9.328 1 94.06 489 GLN A N 1
ATOM 3738 C CA . GLN A 1 489 ? 44.812 -0.895 9.312 1 94.06 489 GLN A CA 1
ATOM 3739 C C . GLN A 1 489 ? 44.375 -1.415 7.945 1 94.06 489 GLN A C 1
ATOM 3741 O O . GLN A 1 489 ? 44.812 -0.901 6.914 1 94.06 489 GLN A O 1
ATOM 3746 N N . VAL A 1 490 ? 43.562 -2.471 7.961 1 96.44 490 VAL A N 1
ATOM 3747 C CA . VAL A 1 490 ? 43 -2.973 6.703 1 96.44 490 VAL A CA 1
ATOM 3748 C C . VAL A 1 490 ? 41.812 -2.125 6.289 1 96.44 490 VAL A C 1
ATOM 3750 O O . VAL A 1 490 ? 40.844 -2.021 7.031 1 96.44 490 VAL A O 1
ATOM 3753 N N . VAL A 1 491 ? 41.875 -1.516 5.18 1 95.25 491 VAL A N 1
ATOM 3754 C CA . VAL A 1 491 ? 40.812 -0.688 4.656 1 95.25 491 VAL A CA 1
ATOM 3755 C C . VAL A 1 491 ? 40.469 -1.112 3.227 1 95.25 491 VAL A C 1
ATOM 3757 O O . VAL A 1 491 ? 41.219 -1.849 2.6 1 95.25 491 VAL A O 1
ATOM 3760 N N . CYS A 1 492 ? 39.344 -0.718 2.824 1 93.88 492 CYS A N 1
ATOM 3761 C CA . CYS A 1 492 ? 39 -0.957 1.426 1 93.88 492 CYS A CA 1
ATOM 3762 C C . CYS A 1 492 ? 39.938 -0.185 0.5 1 93.88 492 CYS A C 1
ATOM 3764 O O . CYS A 1 492 ? 40.344 0.933 0.817 1 93.88 492 CYS A O 1
ATOM 3766 N N . LYS A 1 493 ? 40.188 -0.803 -0.587 1 89.25 493 LYS A N 1
ATOM 3767 C CA . LYS A 1 493 ? 40.938 -0.084 -1.611 1 89.25 493 LYS A CA 1
ATOM 3768 C C . LYS A 1 493 ? 40.188 1.165 -2.068 1 89.25 493 LYS A C 1
ATOM 3770 O O . LYS A 1 493 ? 40.781 2.232 -2.217 1 89.25 493 LYS A O 1
ATOM 3775 N N . ASP A 1 494 ? 38.938 0.933 -2.4 1 82.38 494 ASP A N 1
ATOM 3776 C CA . ASP A 1 494 ? 38 2.041 -2.6 1 82.38 494 ASP A CA 1
ATOM 3777 C C . ASP A 1 494 ? 37.219 2.35 -1.319 1 82.38 494 ASP A C 1
ATOM 3779 O O . ASP A 1 494 ? 36.344 1.581 -0.915 1 82.38 494 ASP A O 1
ATOM 3783 N N . THR A 1 495 ? 37.438 3.475 -0.717 1 82.56 495 THR A N 1
ATOM 3784 C CA . THR A 1 495 ? 36.906 3.764 0.613 1 82.56 495 THR A CA 1
ATOM 3785 C C . THR A 1 495 ? 35.562 4.492 0.522 1 82.56 495 THR A C 1
ATOM 3787 O O . THR A 1 495 ? 35 4.879 1.542 1 82.56 495 THR A O 1
ATOM 3790 N N . SER A 1 496 ? 35.125 4.66 -0.687 1 74.81 496 SER A N 1
ATOM 3791 C CA . SER A 1 496 ? 33.875 5.406 -0.855 1 74.81 496 SER A CA 1
ATOM 3792 C C . SER A 1 496 ? 32.75 4.762 -0.076 1 74.81 496 SER A C 1
ATOM 3794 O O . SER A 1 496 ? 32.781 3.564 0.222 1 74.81 496 SER A O 1
ATOM 3796 N N . ASN A 1 497 ? 31.672 5.598 0.375 1 77.25 497 ASN A N 1
ATOM 3797 C CA . ASN A 1 497 ? 30.484 5.164 1.089 1 77.25 497 ASN A CA 1
ATOM 3798 C C . ASN A 1 497 ? 30.828 4.508 2.422 1 77.25 497 ASN A C 1
ATOM 3800 O O . ASN A 1 497 ? 30.156 3.562 2.846 1 77.25 497 ASN A O 1
ATOM 3804 N N . ASN A 1 498 ? 31.953 4.875 2.979 1 80.44 498 ASN A N 1
ATOM 3805 C CA . ASN A 1 498 ? 32.406 4.316 4.25 1 80.44 498 ASN A CA 1
ATOM 3806 C C . ASN A 1 498 ? 32.531 2.797 4.18 1 80.44 498 ASN A C 1
ATOM 3808 O O . ASN A 1 498 ? 32.094 2.086 5.082 1 80.44 498 ASN A O 1
ATOM 3812 N N . CYS A 1 499 ? 33.094 2.385 3.146 1 90.06 499 CYS A N 1
ATOM 3813 C CA . CYS A 1 499 ? 33.312 0.966 2.873 1 90.06 499 CYS A CA 1
ATOM 3814 C C . CYS A 1 499 ? 34.031 0.284 4.035 1 90.06 499 CYS A C 1
ATOM 3816 O O . CYS A 1 499 ? 34.938 0.848 4.613 1 90.06 499 CYS A O 1
ATOM 3818 N N . LYS A 1 500 ? 33.5 -0.937 4.387 1 94.94 500 LYS A N 1
ATOM 3819 C CA . LYS A 1 500 ? 34.156 -1.84 5.328 1 94.94 500 LYS A CA 1
ATOM 3820 C C . LYS A 1 500 ? 34.656 -3.107 4.629 1 94.94 500 LYS A C 1
ATOM 3822 O O . LYS A 1 500 ? 33.844 -3.834 4.031 1 94.94 500 LYS A O 1
ATOM 3827 N N . PRO A 1 501 ? 35.969 -3.311 4.695 1 96.81 501 PRO A N 1
ATOM 3828 C CA . PRO A 1 501 ? 36.469 -4.508 4.016 1 96.81 501 PRO A CA 1
ATOM 3829 C C . PRO A 1 501 ? 35.938 -5.801 4.625 1 96.81 501 PRO A C 1
ATOM 3831 O O . PRO A 1 501 ? 35.625 -5.848 5.816 1 96.81 501 PRO A O 1
ATOM 3834 N N . ILE A 1 502 ? 35.844 -6.852 3.824 1 97.69 502 ILE A N 1
ATOM 3835 C CA . ILE A 1 502 ? 35.281 -8.109 4.316 1 97.69 502 ILE A CA 1
ATOM 3836 C C . ILE A 1 502 ? 36.312 -9.219 4.145 1 97.69 502 ILE A C 1
ATOM 3838 O O . ILE A 1 502 ? 36.969 -9.312 3.107 1 97.69 502 ILE A O 1
ATOM 3842 N N . ASP A 1 503 ? 36.469 -10.031 5.156 1 96.81 503 ASP A N 1
ATOM 3843 C CA . ASP A 1 503 ? 37.344 -11.211 5.125 1 96.81 503 ASP A CA 1
ATOM 3844 C C . ASP A 1 503 ? 36.531 -12.461 4.766 1 96.81 503 ASP A C 1
ATOM 3846 O O . ASP A 1 503 ? 35.906 -13.07 5.633 1 96.81 503 ASP A O 1
ATOM 3850 N N . VAL A 1 504 ? 36.656 -12.836 3.553 1 97.25 504 VAL A N 1
ATOM 3851 C CA . VAL A 1 504 ? 35.969 -14.039 3.098 1 97.25 504 VAL A CA 1
ATOM 3852 C C . VAL A 1 504 ? 36.969 -15.211 3.043 1 97.25 504 VAL A C 1
ATOM 3854 O O . VAL A 1 504 ? 36.594 -16.328 2.67 1 97.25 504 VAL A O 1
ATOM 3857 N N . PHE A 1 505 ? 38.188 -15.016 3.457 1 97.38 505 PHE A N 1
ATOM 3858 C CA . PHE A 1 505 ? 39.25 -15.992 3.273 1 97.38 505 PHE A CA 1
ATOM 3859 C C . PHE A 1 505 ? 39.5 -16.766 4.559 1 97.38 505 PHE A C 1
ATOM 3861 O O . PHE A 1 505 ? 40.562 -17.391 4.727 1 97.38 505 PHE A O 1
ATOM 3868 N N . SER A 1 506 ? 38.562 -16.656 5.387 1 93.81 506 SER A N 1
ATOM 3869 C CA . SER A 1 506 ? 38.531 -17.406 6.633 1 93.81 506 SER A CA 1
ATOM 3870 C C . SER A 1 506 ? 37.156 -18.016 6.867 1 93.81 506 SER A C 1
ATOM 3872 O O . SER A 1 506 ? 36.125 -17.438 6.473 1 93.81 506 SER A O 1
ATOM 3874 N N . ALA A 1 507 ? 37.156 -19.203 7.508 1 93.44 507 ALA A N 1
ATOM 3875 C CA . ALA A 1 507 ? 35.875 -19.875 7.801 1 93.44 507 ALA A CA 1
ATOM 3876 C C . ALA A 1 507 ? 35.031 -19.047 8.773 1 93.44 507 ALA A C 1
ATOM 3878 O O . ALA A 1 507 ? 33.844 -19.312 8.93 1 93.44 507 ALA A O 1
ATOM 3879 N N . LYS A 1 508 ? 35.594 -18.047 9.406 1 90.38 508 LYS A N 1
ATOM 3880 C CA . LYS A 1 508 ? 34.844 -17.203 10.336 1 90.38 508 LYS A CA 1
ATOM 3881 C C . LYS A 1 508 ? 33.969 -16.219 9.602 1 90.38 508 LYS A C 1
ATOM 3883 O O . LYS A 1 508 ? 33 -15.703 10.156 1 90.38 508 LYS A O 1
ATOM 3888 N N . GLY A 1 509 ? 34.344 -15.945 8.406 1 92.31 509 GLY A N 1
ATOM 3889 C CA . GLY A 1 509 ? 33.562 -15.023 7.602 1 92.31 509 GLY A CA 1
ATOM 3890 C C . GLY A 1 509 ? 33.781 -13.57 7.961 1 92.31 509 GLY A C 1
ATOM 3891 O O . GLY A 1 509 ? 34.656 -13.266 8.781 1 92.31 509 GLY A O 1
ATOM 3892 N N . PRO A 1 510 ? 33.031 -12.617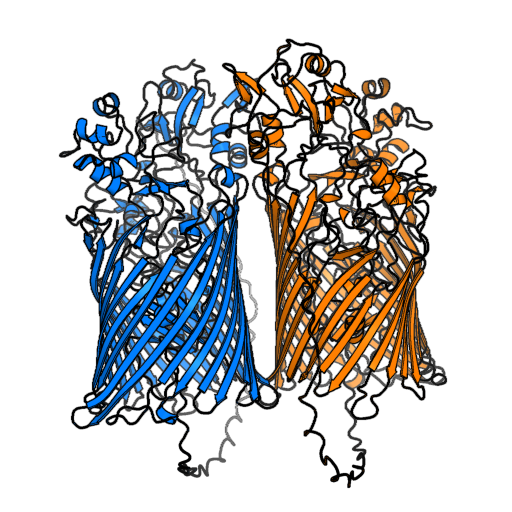 7.367 1 95.19 510 PRO A N 1
ATOM 3893 C CA . PRO A 1 510 ? 33.188 -11.18 7.574 1 95.19 510 PRO A CA 1
ATOM 3894 C C . PRO A 1 510 ? 32.812 -10.734 8.984 1 95.19 510 PRO A C 1
ATOM 3896 O O . PRO A 1 510 ? 32.031 -11.422 9.664 1 95.19 510 PRO A O 1
ATOM 3899 N N . SER A 1 511 ? 33.312 -9.625 9.422 1 94.19 511 SER A N 1
ATOM 3900 C CA . SER A 1 511 ? 32.938 -8.992 10.672 1 94.19 511 SER A CA 1
ATOM 3901 C C . SER A 1 511 ? 31.5 -8.477 10.602 1 94.19 511 SER A C 1
ATOM 3903 O O . SER A 1 511 ? 30.906 -8.391 9.516 1 94.19 511 SER A O 1
ATOM 3905 N N . ALA A 1 512 ? 30.984 -8.148 11.766 1 93.31 512 ALA A N 1
ATOM 3906 C CA . ALA A 1 512 ? 29.625 -7.59 11.82 1 93.31 512 ALA A CA 1
ATOM 3907 C C . ALA A 1 512 ? 29.531 -6.297 11.016 1 93.31 512 ALA A C 1
ATOM 3909 O O . ALA A 1 512 ? 28.531 -6.051 10.336 1 93.31 512 ALA A O 1
ATOM 3910 N N . GLU A 1 513 ? 30.547 -5.465 11.039 1 93.75 513 GLU A N 1
ATOM 3911 C CA . GLU A 1 513 ? 30.562 -4.215 10.281 1 93.75 513 GLU A CA 1
ATOM 3912 C C . GLU A 1 513 ? 30.641 -4.477 8.781 1 93.75 513 GLU A C 1
ATOM 3914 O O . GLU A 1 513 ? 30.031 -3.748 7.992 1 93.75 513 GLU A O 1
ATOM 3919 N N . GLY A 1 514 ? 31.406 -5.488 8.445 1 94.81 514 GLY A N 1
ATOM 3920 C CA . GLY A 1 514 ? 31.469 -5.871 7.043 1 94.81 514 GLY A CA 1
ATOM 3921 C C . GLY A 1 514 ? 30.141 -6.312 6.484 1 94.81 514 GLY A C 1
ATOM 3922 O O . GLY A 1 514 ? 29.734 -5.887 5.395 1 94.81 514 GLY A O 1
ATOM 3923 N N . TYR A 1 515 ? 29.453 -7.16 7.297 1 94.88 515 TYR A N 1
ATOM 3924 C CA . TYR A 1 515 ? 28.125 -7.605 6.875 1 94.88 515 TYR A CA 1
ATOM 3925 C C . TYR A 1 515 ? 27.156 -6.426 6.781 1 94.88 515 TYR A C 1
ATOM 3927 O O . TYR A 1 515 ? 26.375 -6.332 5.832 1 94.88 515 TYR A O 1
ATOM 3935 N N . ALA A 1 516 ? 27.172 -5.539 7.754 1 92 516 ALA A N 1
ATOM 3936 C CA . ALA A 1 516 ? 26.281 -4.379 7.75 1 92 516 ALA A CA 1
ATOM 3937 C C . ALA A 1 516 ? 26.5 -3.531 6.5 1 92 516 ALA A C 1
ATOM 3939 O O . ALA A 1 516 ? 25.547 -2.955 5.965 1 92 516 ALA A O 1
ATOM 3940 N N . PHE A 1 517 ? 27.797 -3.377 6.027 1 92.69 517 PHE A N 1
ATOM 3941 C CA . PHE A 1 517 ? 28.094 -2.582 4.84 1 92.69 517 PHE A CA 1
ATOM 3942 C C . PHE A 1 517 ? 27.484 -3.213 3.596 1 92.69 517 PHE A C 1
ATOM 3944 O O . PHE A 1 517 ? 26.953 -2.51 2.73 1 92.69 517 PHE A O 1
ATOM 3951 N N . ILE A 1 518 ? 27.5 -4.574 3.539 1 94.88 518 ILE A N 1
ATOM 3952 C CA . ILE A 1 518 ? 27.156 -5.168 2.248 1 94.88 518 ILE A CA 1
ATOM 3953 C C . ILE A 1 518 ? 25.672 -5.527 2.217 1 94.88 518 ILE A C 1
ATOM 3955 O O . ILE A 1 518 ? 25.125 -5.82 1.152 1 94.88 518 ILE A O 1
ATOM 3959 N N . TYR A 1 519 ? 24.953 -5.613 3.381 1 94.31 519 TYR A N 1
ATOM 3960 C CA . TYR A 1 519 ? 23.531 -5.875 3.387 1 94.31 519 TYR A CA 1
ATOM 3961 C C . TYR A 1 519 ? 22.75 -4.699 2.803 1 94.31 519 TYR A C 1
ATOM 3963 O O . TYR A 1 519 ? 23.094 -3.539 3.045 1 94.31 519 TYR A O 1
ATOM 3971 N N . ALA A 1 520 ? 21.766 -4.957 2.043 1 92.44 520 ALA A N 1
ATOM 3972 C CA . ALA A 1 520 ? 20.906 -3.908 1.493 1 92.44 520 ALA A CA 1
ATOM 3973 C C . ALA A 1 520 ? 19.5 -4.43 1.229 1 92.44 520 ALA A C 1
ATOM 3975 O O . ALA A 1 520 ? 19.328 -5.441 0.542 1 92.44 520 ALA A O 1
ATOM 3976 N N . PRO A 1 521 ? 18.438 -3.797 1.75 1 94.44 521 PRO A N 1
ATOM 3977 C CA . PRO A 1 521 ? 17.078 -4.133 1.36 1 94.44 521 PRO A CA 1
ATOM 3978 C C . PRO A 1 521 ? 16.703 -3.598 -0.021 1 94.44 521 PRO A C 1
ATOM 3980 O O . PRO A 1 521 ? 17.375 -2.711 -0.544 1 94.44 521 PRO A O 1
ATOM 3983 N N . THR A 1 522 ? 15.695 -4.129 -0.602 1 95.12 522 THR A N 1
ATOM 3984 C CA . THR A 1 522 ? 15.172 -3.59 -1.852 1 95.12 522 THR A CA 1
ATOM 3985 C C . THR A 1 522 ? 13.664 -3.369 -1.755 1 95.12 522 THR A C 1
ATOM 3987 O O . THR A 1 522 ? 12.992 -3.98 -0.92 1 95.12 522 THR A O 1
ATOM 3990 N N . PHE A 1 523 ? 13.18 -2.426 -2.535 1 96 523 PHE A N 1
ATOM 3991 C CA . PHE A 1 523 ? 11.758 -2.115 -2.633 1 96 523 PHE A CA 1
ATOM 3992 C C . PHE A 1 523 ? 11.281 -2.203 -4.078 1 96 523 PHE A C 1
ATOM 3994 O O . PHE A 1 523 ? 11.977 -1.759 -4.992 1 96 523 PHE A O 1
ATOM 4001 N N . THR A 1 524 ? 10.156 -2.824 -4.27 1 95.62 524 THR A N 1
ATOM 4002 C CA . THR A 1 524 ? 9.453 -2.855 -5.551 1 95.62 524 THR A CA 1
ATOM 4003 C C . THR A 1 524 ? 7.984 -2.49 -5.371 1 95.62 524 THR A C 1
ATOM 4005 O O . THR A 1 524 ? 7.344 -2.928 -4.414 1 95.62 524 THR A O 1
ATOM 4008 N N . ARG A 1 525 ? 7.5 -1.66 -6.207 1 95.38 525 ARG A N 1
ATOM 4009 C CA . ARG A 1 525 ? 6.074 -1.355 -6.262 1 95.38 525 ARG A CA 1
ATOM 4010 C C . ARG A 1 525 ? 5.48 -1.743 -7.609 1 95.38 525 ARG A C 1
ATOM 4012 O O . ARG A 1 525 ? 6.035 -1.406 -8.656 1 95.38 525 ARG A O 1
ATOM 4019 N N . ASN A 1 526 ? 4.375 -2.434 -7.543 1 94.38 526 ASN A N 1
ATOM 4020 C CA . ASN A 1 526 ? 3.611 -2.832 -8.719 1 94.38 526 ASN A CA 1
ATOM 4021 C C . ASN A 1 526 ? 2.17 -2.334 -8.648 1 94.38 526 ASN A C 1
ATOM 4023 O O . ASN A 1 526 ? 1.461 -2.613 -7.676 1 94.38 526 ASN A O 1
ATOM 4027 N N . GLU A 1 527 ? 1.771 -1.596 -9.641 1 95.88 527 GLU A N 1
ATOM 4028 C CA . GLU A 1 527 ? 0.388 -1.136 -9.727 1 95.88 527 GLU A CA 1
ATOM 4029 C C . GLU A 1 527 ? -0.236 -1.517 -11.07 1 95.88 527 GLU A C 1
ATOM 4031 O O . GLU A 1 527 ? 0.333 -1.24 -12.125 1 95.88 527 GLU A O 1
ATOM 4036 N N . GLN A 1 528 ? -1.405 -2.113 -11.023 1 97.25 528 GLN A N 1
ATOM 4037 C CA . GLN A 1 528 ? -2.172 -2.475 -12.211 1 97.25 528 GLN A CA 1
ATOM 4038 C C . GLN A 1 528 ? -3.609 -1.971 -12.109 1 97.25 528 GLN A C 1
ATOM 4040 O O . GLN A 1 528 ? -4.219 -2.021 -11.039 1 97.25 528 GLN A O 1
ATOM 4045 N N . THR A 1 529 ? -4.102 -1.513 -13.227 1 97.19 529 THR A N 1
ATOM 4046 C CA . THR A 1 529 ? -5.496 -1.091 -13.281 1 97.19 529 THR A CA 1
ATOM 4047 C C . THR A 1 529 ? -6.203 -1.724 -14.477 1 97.19 529 THR A C 1
ATOM 4049 O O . THR A 1 529 ? -5.559 -2.102 -15.461 1 97.19 529 THR A O 1
ATOM 4052 N N . ILE A 1 530 ? -7.48 -1.882 -14.391 1 97.75 530 ILE A N 1
ATOM 4053 C CA . ILE A 1 530 ? -8.312 -2.32 -15.508 1 97.75 530 ILE A CA 1
ATOM 4054 C C . ILE A 1 530 ? -9.633 -1.555 -15.492 1 97.75 530 ILE A C 1
ATOM 4056 O O . ILE A 1 530 ? -10.227 -1.335 -14.43 1 97.75 530 ILE A O 1
ATOM 4060 N N . ASP A 1 531 ? -10.062 -1.055 -16.609 1 97.94 531 ASP A N 1
ATOM 4061 C CA . ASP A 1 531 ? -11.367 -0.465 -16.875 1 97.94 531 ASP A CA 1
ATOM 4062 C C . ASP A 1 531 ? -12.109 -1.253 -17.953 1 97.94 531 ASP A C 1
ATOM 4064 O O . ASP A 1 531 ? -11.57 -1.489 -19.047 1 97.94 531 ASP A O 1
ATOM 4068 N N . VAL A 1 532 ? -13.312 -1.655 -17.641 1 98.12 532 VAL A N 1
ATOM 4069 C CA . VAL A 1 532 ? -14.117 -2.389 -18.609 1 98.12 532 VAL A CA 1
ATOM 4070 C C . VAL A 1 532 ? -15.477 -1.712 -18.766 1 98.12 532 VAL A C 1
ATOM 4072 O O . VAL A 1 532 ? -16.219 -1.575 -17.797 1 98.12 532 VAL A O 1
ATOM 4075 N N . TYR A 1 533 ? -15.805 -1.262 -19.938 1 98.19 533 TYR A N 1
ATOM 4076 C CA . TYR A 1 533 ? -17.141 -0.834 -20.344 1 98.19 533 TYR A CA 1
ATOM 4077 C C . TYR A 1 533 ? -17.812 -1.912 -21.172 1 98.19 533 TYR A C 1
ATOM 4079 O O . TYR A 1 533 ? -17.297 -2.336 -22.219 1 98.19 533 TYR A O 1
ATOM 4087 N N . ASN A 1 534 ? -18.938 -2.402 -20.719 1 98 534 ASN A N 1
ATOM 4088 C CA . ASN A 1 534 ? -19.656 -3.482 -21.391 1 98 534 ASN A CA 1
ATOM 4089 C C . ASN A 1 534 ? -21.141 -3.17 -21.531 1 98 534 ASN A C 1
ATOM 4091 O O . ASN A 1 534 ? -21.75 -2.629 -20.609 1 98 534 ASN A O 1
ATOM 4095 N N . ALA A 1 535 ? -21.719 -3.396 -22.688 1 98.31 535 ALA A N 1
ATOM 4096 C CA . ALA A 1 535 ? -23.156 -3.254 -22.938 1 98.31 535 ALA A CA 1
ATOM 4097 C C . ALA A 1 535 ? -23.641 -4.297 -23.938 1 98.31 535 ALA A C 1
ATOM 4099 O O . ALA A 1 535 ? -22.969 -4.566 -24.938 1 98.31 535 ALA A O 1
ATOM 4100 N N . TYR A 1 536 ? -24.766 -4.949 -23.609 1 97.62 536 TYR A N 1
ATOM 4101 C CA . TYR A 1 536 ? -25.312 -5.902 -24.578 1 97.62 536 TYR A CA 1
ATOM 4102 C C . TYR A 1 536 ? -26.844 -5.961 -24.469 1 97.62 536 TYR A C 1
ATOM 4104 O O . TYR A 1 536 ? -27.422 -5.504 -23.484 1 97.62 536 TYR A O 1
ATOM 4112 N N . VAL A 1 537 ? -27.453 -6.473 -25.484 1 97.62 537 VAL A N 1
ATOM 4113 C CA . VAL A 1 537 ? -28.891 -6.742 -25.562 1 97.62 537 VAL A CA 1
ATOM 4114 C C . VAL A 1 537 ? -29.125 -8.234 -25.797 1 97.62 537 VAL A C 1
ATOM 4116 O O . VAL A 1 537 ? -28.312 -8.906 -26.438 1 97.62 537 VAL A O 1
ATOM 4119 N N . SER A 1 538 ? -30.078 -8.773 -25.203 1 96.12 538 SER A N 1
ATOM 4120 C CA . SER A 1 538 ? -30.531 -10.148 -25.391 1 96.12 538 SER A CA 1
ATOM 4121 C C . SER A 1 538 ? -31.984 -10.195 -25.859 1 96.12 538 SER A C 1
ATOM 4123 O O . SER A 1 538 ? -32.812 -9.453 -25.344 1 96.12 538 SER A O 1
ATOM 4125 N N . GLY A 1 539 ? -32.25 -11.07 -26.828 1 95.25 539 GLY A N 1
ATOM 4126 C CA . GLY A 1 539 ? -33.594 -11.133 -27.422 1 95.25 539 GLY A CA 1
ATOM 4127 C C . GLY A 1 539 ? -34.094 -12.555 -27.594 1 95.25 539 GLY A C 1
ATOM 4128 O O . GLY A 1 539 ? -33.312 -13.461 -27.906 1 95.25 539 GLY A O 1
ATOM 4129 N N . ASP A 1 540 ? -35.281 -12.711 -27.344 1 94.62 540 ASP A N 1
ATOM 4130 C CA . ASP A 1 540 ? -36.031 -13.914 -27.688 1 94.62 540 ASP A CA 1
ATOM 4131 C C . ASP A 1 540 ? -36.844 -13.711 -28.953 1 94.62 540 ASP A C 1
ATOM 4133 O O . ASP A 1 540 ? -37.969 -13.227 -28.906 1 94.62 540 ASP A O 1
ATOM 4137 N N . LEU A 1 541 ? -36.406 -14.289 -30.016 1 95.44 541 LEU A N 1
ATOM 4138 C CA . LEU A 1 541 ? -37.031 -14.062 -31.312 1 95.44 541 LEU A CA 1
ATOM 4139 C C . LEU A 1 541 ? -38.281 -14.922 -31.453 1 95.44 541 LEU A C 1
ATOM 4141 O O . LEU A 1 541 ? -39.125 -14.68 -32.344 1 95.44 541 LEU A O 1
ATOM 4145 N N . GLY A 1 542 ? -38.375 -15.875 -30.609 1 94.06 542 GLY A N 1
ATOM 4146 C CA . GLY A 1 542 ? -39.625 -16.656 -30.609 1 94.06 542 GLY A CA 1
ATOM 4147 C C . GLY A 1 542 ? -40.844 -15.812 -30.391 1 94.06 542 GLY A C 1
ATOM 4148 O O . GLY A 1 542 ? -41.938 -16.141 -30.891 1 94.06 542 GLY A O 1
ATOM 4149 N N . GLN A 1 543 ? -40.688 -14.852 -29.609 1 92.38 543 GLN A N 1
ATOM 4150 C CA . GLN A 1 543 ? -41.812 -13.953 -29.344 1 92.38 543 GLN A CA 1
ATOM 4151 C C . GLN A 1 543 ? -42.219 -13.211 -30.609 1 92.38 543 GLN A C 1
ATOM 4153 O O . GLN A 1 543 ? -43.312 -12.648 -30.688 1 92.38 543 GLN A O 1
ATOM 4158 N N . TYR A 1 544 ? -41.406 -13.273 -31.625 1 93.38 544 TYR A N 1
ATOM 4159 C CA . TYR A 1 544 ? -41.719 -12.617 -32.875 1 93.38 544 TYR A CA 1
ATOM 4160 C C . TYR A 1 544 ? -41.906 -13.633 -34 1 93.38 544 TYR A C 1
ATOM 4162 O O . TYR A 1 544 ? -41.844 -13.297 -35.188 1 93.38 544 TYR A O 1
ATOM 4170 N N . GLY A 1 545 ? -42 -14.812 -33.594 1 92.81 545 GLY A N 1
ATOM 4171 C CA . GLY A 1 545 ? -42.344 -15.867 -34.531 1 92.81 545 GLY A CA 1
ATOM 4172 C C . GLY A 1 545 ? -41.156 -16.531 -35.188 1 92.81 545 GLY A C 1
ATOM 4173 O O . GLY A 1 545 ? -41.344 -17.406 -36.031 1 92.81 545 GLY A O 1
ATOM 4174 N N . VAL A 1 546 ? -40.031 -16.203 -34.906 1 96.12 546 VAL A N 1
ATOM 4175 C CA . VAL A 1 546 ? -38.844 -16.797 -35.5 1 96.12 546 VAL A CA 1
ATOM 4176 C C . VAL A 1 546 ? -38.469 -18.062 -34.75 1 96.12 546 VAL A C 1
ATOM 4178 O O . VAL A 1 546 ? -37.75 -18 -33.75 1 96.12 546 VAL A O 1
ATOM 4181 N N . LYS A 1 547 ? -38.875 -19.203 -35.25 1 94.69 547 LYS A N 1
ATOM 4182 C CA . LYS A 1 547 ? -38.625 -20.5 -34.625 1 94.69 547 LYS A CA 1
ATOM 4183 C C . LYS A 1 547 ? -38.625 -21.609 -35.688 1 94.69 547 LYS A C 1
ATOM 4185 O O . LYS A 1 547 ? -39.219 -21.453 -36.75 1 94.69 547 LYS A O 1
ATOM 4190 N N . SER A 1 548 ? -37.938 -22.641 -35.406 1 95.88 548 SER A N 1
ATOM 4191 C CA . SER A 1 548 ? -38.031 -23.844 -36.25 1 95.88 548 SER A CA 1
ATOM 4192 C C . SER A 1 548 ? -39.438 -24.438 -36.219 1 95.88 548 SER A C 1
ATOM 4194 O O . SER A 1 548 ? -40.062 -24.469 -35.156 1 95.88 548 SER A O 1
ATOM 4196 N N . PRO A 1 549 ? -39.844 -24.969 -37.375 1 94.06 549 PRO A N 1
ATOM 4197 C CA . PRO A 1 549 ? -41.188 -25.562 -37.406 1 94.06 549 PRO A CA 1
ATOM 4198 C C . PRO A 1 549 ? -41.312 -26.812 -36.531 1 94.06 549 PRO A C 1
ATOM 4200 O O . PRO A 1 549 ? -42.406 -27.25 -36.219 1 94.06 549 PRO A O 1
ATOM 4203 N N . TRP A 1 550 ? -40.188 -27.312 -36.219 1 95.94 550 TRP A N 1
ATOM 4204 C CA . TRP A 1 550 ? -40.219 -28.562 -35.469 1 95.94 550 TRP A CA 1
ATOM 4205 C C . TRP A 1 550 ? -39.875 -28.297 -34 1 95.94 550 TRP A C 1
ATOM 4207 O O . TRP A 1 550 ? -39.688 -29.234 -33.219 1 95.94 550 TRP A O 1
ATOM 4217 N N . ALA A 1 551 ? -39.75 -27 -33.656 1 94.38 551 ALA A N 1
ATOM 4218 C CA . ALA A 1 551 ? -39.344 -26.656 -32.281 1 94.38 551 ALA A CA 1
ATOM 4219 C C . ALA A 1 551 ? -40.5 -25.969 -31.547 1 94.38 551 ALA A C 1
ATOM 4221 O O . ALA A 1 551 ? -41.438 -25.5 -32.156 1 94.38 551 ALA A O 1
ATOM 4222 N N . ASN A 1 552 ? -40.406 -25.906 -30.219 1 91.62 552 ASN A N 1
ATOM 4223 C CA . ASN A 1 552 ? -41.406 -25.234 -29.391 1 91.62 552 ASN A CA 1
ATOM 4224 C C . ASN A 1 552 ? -40.969 -23.828 -29.016 1 91.62 552 ASN A C 1
ATOM 4226 O O . ASN A 1 552 ? -41.781 -22.953 -28.75 1 91.62 552 ASN A O 1
ATOM 4230 N N . GLU A 1 553 ? -39.719 -23.656 -28.906 1 91.44 553 GLU A N 1
ATOM 4231 C CA . GLU A 1 553 ? -39.156 -22.344 -28.562 1 91.44 553 GLU A CA 1
ATOM 4232 C C . GLU A 1 553 ? -38.469 -21.703 -29.75 1 91.44 553 GLU A C 1
ATOM 4234 O O . GLU A 1 553 ? -38.094 -22.375 -30.703 1 91.44 553 GLU A O 1
ATOM 4239 N N . GLY A 1 554 ? -38.406 -20.359 -29.688 1 93.81 554 GLY A N 1
ATOM 4240 C CA . GLY A 1 554 ? -37.75 -19.625 -30.781 1 93.81 554 GLY A CA 1
ATOM 4241 C C . GLY A 1 554 ? -36.281 -19.438 -30.562 1 93.81 554 GLY A C 1
ATOM 4242 O O . GLY A 1 554 ? -35.719 -19.938 -29.594 1 93.81 554 GLY A O 1
ATOM 4243 N N . ILE A 1 555 ? -35.688 -18.734 -31.516 1 96.19 555 ILE A N 1
ATOM 4244 C CA . ILE A 1 555 ? -34.25 -18.453 -31.484 1 96.19 555 ILE A CA 1
ATOM 4245 C C . ILE A 1 555 ? -33.969 -17.359 -30.469 1 96.19 555 ILE A C 1
ATOM 4247 O O . ILE A 1 555 ? -34.688 -16.359 -30.391 1 96.19 555 ILE A O 1
ATOM 4251 N N . ALA A 1 556 ? -32.969 -17.547 -29.594 1 95.81 556 ALA A N 1
ATOM 4252 C CA . ALA A 1 556 ? -32.469 -16.5 -28.703 1 95.81 556 ALA A CA 1
ATOM 4253 C C . ALA A 1 556 ? -31.156 -15.906 -29.219 1 95.81 556 ALA A C 1
ATOM 4255 O O . ALA A 1 556 ? -30.312 -16.625 -29.766 1 95.81 556 ALA A O 1
ATOM 4256 N N . VAL A 1 557 ? -31 -14.586 -29.031 1 96.5 557 VAL A N 1
ATOM 4257 C CA . VAL A 1 557 ? -29.844 -13.898 -29.578 1 96.5 557 VAL A CA 1
ATOM 4258 C C . VAL A 1 557 ? -29.266 -12.945 -28.531 1 96.5 557 VAL A C 1
ATOM 4260 O O . VAL A 1 557 ? -30 -12.438 -27.672 1 96.5 557 VAL A O 1
ATOM 4263 N N . VAL A 1 558 ? -27.953 -12.742 -28.531 1 97.56 558 VAL A N 1
ATOM 4264 C CA . VAL A 1 558 ? -27.234 -11.719 -27.766 1 97.56 558 VAL A CA 1
ATOM 4265 C C . VAL A 1 558 ? -26.328 -10.93 -28.703 1 97.56 558 VAL A C 1
ATOM 4267 O O . VAL A 1 558 ? -25.688 -11.508 -29.594 1 97.56 558 VAL A O 1
ATOM 4270 N N . ALA A 1 559 ? -26.297 -9.625 -28.562 1 98 559 ALA A N 1
ATOM 4271 C CA . ALA A 1 559 ? -25.344 -8.75 -29.219 1 98 559 ALA A CA 1
ATOM 4272 C C . ALA A 1 559 ? -24.781 -7.715 -28.25 1 98 559 ALA A C 1
ATOM 4274 O O . ALA A 1 559 ? -25.531 -7.145 -27.453 1 98 559 ALA A O 1
ATOM 4275 N N . GLY A 1 560 ? -23.438 -7.559 -28.312 1 97.88 560 GLY A N 1
ATOM 4276 C CA . GLY A 1 560 ? -22.891 -6.637 -27.344 1 97.88 560 GLY A CA 1
ATOM 4277 C C . GLY A 1 560 ? -21.594 -6 -27.781 1 97.88 560 GLY A C 1
ATOM 4278 O O . GLY A 1 560 ? -21.031 -6.375 -28.812 1 97.88 560 GLY A O 1
ATOM 4279 N N . LEU A 1 561 ? -21.203 -4.918 -27.078 1 98.25 561 LEU A N 1
ATOM 4280 C CA . LEU A 1 561 ? -19.969 -4.16 -27.219 1 98.25 561 LEU A CA 1
ATOM 4281 C C . LEU A 1 561 ? -19.188 -4.141 -25.906 1 98.25 561 LEU A C 1
ATOM 4283 O O . LEU A 1 561 ? -19.797 -4.117 -24.828 1 98.25 561 LEU A O 1
ATOM 4287 N N . GLU A 1 562 ? -17.812 -4.215 -26.031 1 97.94 562 GLU A N 1
ATOM 4288 C CA . GLU A 1 562 ? -16.953 -4.113 -24.859 1 97.94 562 GLU A CA 1
ATOM 4289 C C . GLU A 1 562 ? -15.695 -3.311 -25.172 1 97.94 562 GLU A C 1
ATOM 4291 O O . GLU A 1 562 ? -15.102 -3.461 -26.234 1 97.94 562 GLU A O 1
ATOM 4296 N N . HIS A 1 563 ? -15.336 -2.389 -24.281 1 98.31 563 HIS A N 1
ATOM 4297 C CA . HIS A 1 563 ? -14.055 -1.701 -24.297 1 98.31 563 HIS A CA 1
ATOM 4298 C C . HIS A 1 563 ? -13.297 -1.933 -22.984 1 98.31 563 HIS A C 1
ATOM 4300 O O . HIS A 1 563 ? -13.852 -1.73 -21.906 1 98.31 563 HIS A O 1
ATOM 4306 N N . ARG A 1 564 ? -12.109 -2.332 -23.094 1 97.62 564 ARG A N 1
ATOM 4307 C CA . ARG A 1 564 ? -11.305 -2.625 -21.906 1 97.62 564 ARG A CA 1
ATOM 4308 C C . ARG A 1 564 ? -9.922 -1.977 -22.016 1 97.62 564 ARG A C 1
ATOM 4310 O O . ARG A 1 564 ? -9.312 -1.979 -23.094 1 97.62 564 ARG A O 1
ATOM 4317 N N . THR A 1 565 ? -9.422 -1.349 -20.984 1 98 565 THR A N 1
ATOM 4318 C CA . THR A 1 565 ? -8.062 -0.833 -20.859 1 98 565 THR A CA 1
ATOM 4319 C C . THR A 1 565 ? -7.379 -1.387 -19.609 1 98 565 THR A C 1
ATOM 4321 O O . THR A 1 565 ? -7.949 -1.353 -18.516 1 98 565 THR A O 1
ATOM 4324 N N . GLU A 1 566 ? -6.164 -1.854 -19.797 1 97.31 566 GLU A N 1
ATOM 4325 C CA . GLU A 1 566 ? -5.324 -2.316 -18.703 1 97.31 566 GLU A CA 1
ATOM 4326 C C . GLU A 1 566 ? -3.996 -1.563 -18.672 1 97.31 566 GLU A C 1
ATOM 4328 O O . GLU A 1 566 ? -3.406 -1.285 -19.719 1 97.31 566 GLU A O 1
ATOM 4333 N N . THR A 1 567 ? -3.527 -1.23 -17.484 1 97.75 567 THR A N 1
ATOM 4334 C CA . THR A 1 567 ? -2.236 -0.566 -17.344 1 97.75 567 THR A CA 1
ATOM 4335 C C . THR A 1 567 ? -1.384 -1.271 -16.281 1 97.75 567 THR A C 1
ATOM 4337 O O . THR A 1 567 ? -1.91 -1.966 -15.414 1 97.75 567 THR A O 1
ATOM 4340 N N . LEU A 1 568 ? -0.072 -1.162 -16.438 1 97.12 568 LEU A N 1
ATOM 4341 C CA . LEU A 1 568 ? 0.928 -1.641 -15.484 1 97.12 568 LEU A CA 1
ATOM 4342 C C . LEU A 1 568 ? 1.982 -0.571 -15.219 1 97.12 568 LEU A C 1
ATOM 4344 O O . LEU A 1 568 ? 2.426 0.111 -16.141 1 97.12 568 LEU A O 1
ATOM 4348 N N . ASP A 1 569 ? 2.344 -0.358 -14 1 96.56 569 ASP A N 1
ATOM 4349 C CA . ASP A 1 569 ? 3.428 0.521 -13.578 1 96.56 569 ASP A CA 1
ATOM 4350 C C . ASP A 1 569 ? 4.281 -0.141 -12.5 1 96.56 569 ASP A C 1
ATOM 4352 O O . ASP A 1 569 ? 3.828 -0.326 -11.367 1 96.56 569 ASP A O 1
ATOM 4356 N N . VAL A 1 570 ? 5.488 -0.493 -12.836 1 95.88 570 VAL A N 1
ATOM 4357 C CA . VAL A 1 570 ? 6.43 -1.115 -11.914 1 95.88 570 VAL A CA 1
ATOM 4358 C C . VAL A 1 570 ? 7.578 -0.151 -11.617 1 95.88 570 VAL A C 1
ATOM 4360 O O . VAL A 1 570 ? 8.242 0.33 -12.539 1 95.88 570 VAL A O 1
ATOM 4363 N N . LYS A 1 571 ? 7.832 0.116 -10.375 1 96.44 571 LYS A N 1
ATOM 4364 C CA . LYS A 1 571 ? 8.938 0.966 -9.938 1 96.44 571 LYS A CA 1
ATOM 4365 C C . LYS A 1 571 ? 9.906 0.195 -9.047 1 96.44 571 LYS A C 1
ATOM 4367 O O . LYS A 1 571 ? 9.484 -0.585 -8.195 1 96.44 571 LYS A O 1
ATOM 4372 N N . LEU A 1 572 ? 11.172 0.438 -9.289 1 95.19 572 LEU A N 1
ATOM 4373 C CA . LEU A 1 572 ? 12.25 -0.222 -8.562 1 95.19 572 LEU A CA 1
ATOM 4374 C C . LEU A 1 572 ? 13.094 0.793 -7.797 1 95.19 572 LEU A C 1
ATOM 4376 O O . LEU A 1 572 ? 13.188 1.955 -8.195 1 95.19 572 LEU A O 1
ATOM 4380 N N . ASP A 1 573 ? 13.68 0.336 -6.703 1 94.06 573 ASP A N 1
ATOM 4381 C CA . ASP A 1 573 ? 14.594 1.219 -5.984 1 94.06 573 ASP A CA 1
ATOM 4382 C C . ASP A 1 573 ? 15.953 1.28 -6.676 1 94.06 573 ASP A C 1
ATOM 4384 O O . ASP A 1 573 ? 16.156 0.643 -7.711 1 94.06 573 ASP A O 1
ATOM 4388 N N . GLU A 1 574 ? 16.844 2.074 -6.176 1 91 574 GLU A N 1
ATOM 4389 C CA . GLU A 1 574 ? 18.125 2.344 -6.805 1 91 574 GLU A CA 1
ATOM 4390 C C . GLU A 1 574 ? 18.953 1.066 -6.941 1 91 574 GLU A C 1
ATOM 4392 O O . GLU A 1 574 ? 19.594 0.845 -7.969 1 91 574 GLU A O 1
ATOM 4397 N N . SER A 1 575 ? 18.984 0.226 -5.941 1 89.31 575 SER A N 1
ATOM 4398 C CA . SER A 1 575 ? 19.781 -0.994 -5.949 1 89.31 575 SER A CA 1
ATOM 4399 C C . SER A 1 575 ? 19.344 -1.932 -7.074 1 89.31 575 SER A C 1
ATOM 4401 O O . SER A 1 575 ? 20.188 -2.584 -7.699 1 89.31 575 SER A O 1
ATOM 4403 N N . GLN A 1 576 ? 18.156 -2.004 -7.32 1 88.88 576 GLN A N 1
ATOM 4404 C CA . GLN A 1 576 ? 17.641 -2.887 -8.359 1 88.88 576 GLN A CA 1
ATOM 4405 C C . GLN A 1 576 ? 17.828 -2.285 -9.742 1 88.88 576 GLN A C 1
ATOM 4407 O O . GLN A 1 576 ? 18 -3.012 -10.727 1 88.88 576 GLN A O 1
ATOM 4412 N N . LEU A 1 577 ? 17.766 -0.992 -9.805 1 87.5 577 LEU A N 1
ATOM 4413 C CA . LEU A 1 577 ? 17.891 -0.312 -11.086 1 87.5 577 LEU A CA 1
ATOM 4414 C C . LEU A 1 577 ? 19.281 -0.508 -11.688 1 87.5 577 LEU A C 1
ATOM 4416 O O . LEU A 1 577 ? 19.484 -0.284 -12.883 1 87.5 577 LEU A O 1
ATOM 4420 N N . SER A 1 578 ? 20.203 -0.951 -10.875 1 78.88 578 SER A N 1
ATOM 4421 C CA . SER A 1 578 ? 21.531 -1.244 -11.383 1 78.88 578 SER A CA 1
ATOM 4422 C C . SER A 1 578 ? 21.531 -2.473 -12.281 1 78.88 578 SER A C 1
ATOM 4424 O O . SER A 1 578 ? 22.438 -2.66 -13.094 1 78.88 578 SER A O 1
ATOM 4426 N N . TYR A 1 579 ? 20.484 -3.285 -12.125 1 77.25 579 TYR A N 1
ATOM 4427 C CA . TYR A 1 579 ? 20.484 -4.543 -12.859 1 77.25 579 TYR A CA 1
ATOM 4428 C C . TYR A 1 579 ? 19.203 -4.688 -13.68 1 77.25 579 TYR A C 1
ATOM 4430 O O . TYR A 1 579 ? 19.094 -5.594 -14.508 1 77.25 579 TYR A O 1
ATOM 4438 N N . SER A 1 580 ? 18.344 -3.838 -13.422 1 85.19 580 SER A N 1
ATOM 4439 C CA . SER A 1 580 ? 17.062 -3.885 -14.102 1 85.19 580 SER A CA 1
ATOM 4440 C C . SER A 1 580 ? 16.516 -2.482 -14.359 1 85.19 580 SER A C 1
ATOM 4442 O O . SER A 1 580 ? 17.234 -1.494 -14.203 1 85.19 580 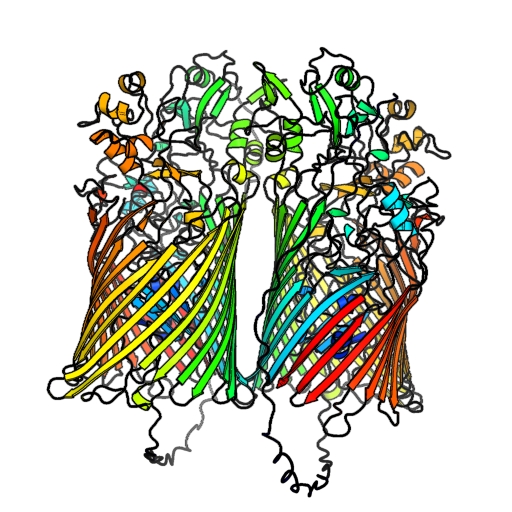SER A O 1
ATOM 4444 N N . SER A 1 581 ? 15.312 -2.402 -14.922 1 88.62 581 SER A N 1
ATOM 4445 C CA . SER A 1 581 ? 14.68 -1.118 -15.195 1 88.62 581 SER A CA 1
ATOM 4446 C C . SER A 1 581 ? 13.203 -1.134 -14.805 1 88.62 581 SER A C 1
ATOM 4448 O O . SER A 1 581 ? 12.594 -2.199 -14.719 1 88.62 581 SER A O 1
ATOM 4450 N N . ASN A 1 582 ? 12.695 0.079 -14.57 1 92.12 582 ASN A N 1
ATOM 4451 C CA . ASN A 1 582 ? 11.25 0.215 -14.422 1 92.12 582 ASN A CA 1
ATOM 4452 C C . ASN A 1 582 ? 10.516 -0.334 -15.641 1 92.12 582 ASN A C 1
ATOM 4454 O O . ASN A 1 582 ? 11.094 -0.468 -16.719 1 92.12 582 ASN A O 1
ATOM 4458 N N . SER A 1 583 ? 9.305 -0.734 -15.461 1 93.75 583 SER A N 1
ATOM 4459 C CA . SER A 1 583 ? 8.484 -1.21 -16.578 1 93.75 583 SER A CA 1
ATOM 4460 C C . SER A 1 583 ? 7.062 -0.665 -16.484 1 93.75 583 SER A C 1
ATOM 4462 O O . SER A 1 583 ? 6.535 -0.467 -15.391 1 93.75 583 SER A O 1
ATOM 4464 N N . ASP A 1 584 ? 6.535 -0.347 -17.625 1 95.75 584 ASP A N 1
ATOM 4465 C CA . ASP A 1 584 ? 5.156 0.117 -17.703 1 95.75 584 ASP A CA 1
ATOM 4466 C C . ASP A 1 584 ? 4.52 -0.306 -19.031 1 95.75 584 ASP A C 1
ATOM 4468 O O . ASP A 1 584 ? 5.199 -0.832 -19.922 1 95.75 584 ASP A O 1
ATOM 4472 N N . GLY A 1 585 ? 3.221 -0.141 -19.141 1 97.06 585 GLY A N 1
ATOM 4473 C CA . GLY A 1 585 ? 2.545 -0.412 -20.391 1 97.06 585 GLY A CA 1
ATOM 4474 C C . GLY A 1 585 ? 1.036 -0.294 -20.297 1 97.06 585 GLY A C 1
ATOM 4475 O O . GLY A 1 585 ? 0.49 -0.106 -19.219 1 97.06 585 GLY A O 1
ATOM 4476 N N . GLU A 1 586 ? 0.458 -0.344 -21.406 1 97.5 586 GLU A N 1
ATOM 4477 C CA . GLU A 1 586 ? -0.99 -0.249 -21.562 1 97.5 586 GLU A CA 1
ATOM 4478 C C . GLU A 1 586 ? -1.489 -1.157 -22.672 1 97.5 586 GLU A C 1
ATOM 4480 O O . GLU A 1 586 ? -0.857 -1.256 -23.734 1 97.5 586 GLU A O 1
ATOM 4485 N N . VAL A 1 587 ? -2.551 -1.846 -22.422 1 97.25 587 VAL A N 1
ATOM 4486 C CA . VAL A 1 587 ? -3.309 -2.588 -23.422 1 97.25 587 VAL A CA 1
ATOM 4487 C C . VAL A 1 587 ? -4.719 -2.014 -23.531 1 97.25 587 VAL A C 1
ATOM 4489 O O . VAL A 1 587 ? -5.434 -1.911 -22.531 1 97.25 587 VAL A O 1
ATOM 4492 N N . SER A 1 588 ? -5.094 -1.627 -24.625 1 97.69 588 SER A N 1
ATOM 4493 C CA . SER A 1 588 ? -6.438 -1.156 -24.938 1 97.69 588 SER A CA 1
ATOM 4494 C C . SER A 1 588 ? -7.113 -2.051 -25.984 1 97.69 588 SER A C 1
ATOM 4496 O O . SER A 1 588 ? -6.512 -2.383 -27 1 97.69 588 SER A O 1
ATOM 4498 N N . VAL A 1 589 ? -8.383 -2.449 -25.75 1 97.81 589 VAL A N 1
ATOM 4499 C CA . VAL A 1 589 ? -9.055 -3.396 -26.625 1 97.81 589 VAL A CA 1
ATOM 4500 C C . VAL A 1 589 ? -10.484 -2.938 -26.891 1 97.81 589 VAL A C 1
ATOM 4502 O O . VAL A 1 589 ? -11.203 -2.555 -25.969 1 97.81 589 VAL A O 1
ATOM 4505 N N . ASP A 1 590 ? -10.875 -2.941 -28.094 1 98.19 590 ASP A N 1
ATOM 4506 C CA . ASP A 1 590 ? -12.258 -2.756 -28.531 1 98.19 590 ASP A CA 1
ATOM 4507 C C . ASP A 1 590 ? -12.828 -4.051 -29.109 1 98.19 590 ASP A C 1
ATOM 4509 O O . ASP A 1 590 ? -12.195 -4.699 -29.938 1 98.19 590 ASP A O 1
ATOM 4513 N N . GLU A 1 591 ? -14.055 -4.371 -28.703 1 98 591 GLU A N 1
ATOM 4514 C CA . GLU A 1 591 ? -14.609 -5.656 -29.109 1 98 591 GLU A CA 1
ATOM 4515 C C . GLU A 1 591 ? -16.109 -5.547 -29.375 1 98 591 GLU A C 1
ATOM 4517 O O . GLU A 1 591 ? -16.797 -4.73 -28.766 1 98 591 GLU A O 1
ATOM 4522 N N . TRP A 1 592 ? -16.625 -6.328 -30.219 1 97.69 592 TRP A N 1
ATOM 4523 C CA . TRP A 1 592 ? -18.047 -6.625 -30.344 1 97.69 592 TRP A CA 1
ATOM 4524 C C . TRP A 1 592 ? -18.281 -8.133 -30.422 1 97.69 592 TRP A C 1
ATOM 4526 O O . TRP A 1 592 ? -17.422 -8.883 -30.875 1 97.69 592 TRP A O 1
ATOM 4536 N N . PHE A 1 593 ? -19.422 -8.633 -29.984 1 97.94 593 PHE A N 1
ATOM 4537 C CA . PHE A 1 593 ? -19.672 -10.062 -29.891 1 97.94 593 PHE A CA 1
ATOM 4538 C C . PHE A 1 593 ? -21.156 -10.359 -30.109 1 97.94 593 PHE A C 1
ATOM 4540 O O . PHE A 1 593 ? -22 -9.477 -29.938 1 97.94 593 PHE A O 1
ATOM 4547 N N . THR A 1 594 ? -21.484 -11.617 -30.422 1 98 594 THR A N 1
ATOM 4548 C CA . THR A 1 594 ? -22.859 -12.086 -30.609 1 98 594 THR A CA 1
ATOM 4549 C C . THR A 1 594 ? -22.969 -13.578 -30.281 1 98 594 THR A C 1
ATOM 4551 O O . THR A 1 594 ? -21.969 -14.305 -30.328 1 98 594 THR A O 1
ATOM 4554 N N . GLU A 1 595 ? -24.109 -14.008 -29.844 1 97.12 595 GLU A N 1
ATOM 4555 C CA . GLU A 1 595 ? -24.469 -15.398 -29.594 1 97.12 595 GLU A CA 1
ATOM 4556 C C . GLU A 1 595 ? -25.844 -15.734 -30.156 1 97.12 595 GLU A C 1
ATOM 4558 O O . GLU A 1 595 ? -26.734 -14.891 -30.188 1 97.12 595 GLU A O 1
ATOM 4563 N N . PHE A 1 596 ? -26.016 -17.016 -30.547 1 96.44 596 PHE A N 1
ATOM 4564 C CA . PHE A 1 596 ? -27.281 -17.562 -31 1 96.44 596 PHE A CA 1
ATOM 4565 C C . PHE A 1 596 ? -27.562 -18.906 -30.344 1 96.44 596 PHE A C 1
ATOM 4567 O O . PHE A 1 596 ? -26.656 -19.734 -30.203 1 96.44 596 PHE A O 1
ATOM 4574 N N . ASP A 1 597 ? -28.672 -19.094 -29.891 1 95.69 597 ASP A N 1
ATOM 4575 C CA . ASP A 1 597 ? -29.203 -20.375 -29.453 1 95.69 597 ASP A CA 1
ATOM 4576 C C . ASP A 1 597 ? -30.438 -20.766 -30.266 1 95.69 597 ASP A C 1
ATOM 4578 O O . ASP A 1 597 ? -31.469 -20.094 -30.188 1 95.69 597 ASP A O 1
ATOM 4582 N N . VAL A 1 598 ? -30.359 -21.922 -30.953 1 96.31 598 VAL A N 1
ATOM 4583 C CA . VAL A 1 598 ? -31.375 -22.281 -31.938 1 96.31 598 VAL A CA 1
ATOM 4584 C C . VAL A 1 598 ? -31.953 -23.656 -31.594 1 96.31 598 VAL A C 1
ATOM 4586 O O . VAL A 1 598 ? -31.422 -24.688 -32 1 96.31 598 VAL A O 1
ATOM 4589 N N . PRO A 1 599 ? -33.094 -23.641 -30.953 1 95.69 599 PRO A N 1
ATOM 4590 C CA . PRO A 1 599 ? -33.812 -24.922 -30.891 1 95.69 599 PRO A CA 1
ATOM 4591 C C . PRO A 1 599 ? -34.25 -25.406 -32.281 1 95.69 599 PRO A C 1
ATOM 4593 O O . PRO A 1 599 ? -35.062 -24.75 -32.938 1 95.69 599 PRO A O 1
ATOM 4596 N N . VAL A 1 600 ? -33.875 -26.578 -32.656 1 97.12 600 VAL A N 1
ATOM 4597 C CA . VAL A 1 600 ? -34.125 -27.078 -34 1 97.12 600 VAL A CA 1
ATOM 4598 C C . VAL A 1 600 ? -35.344 -28.016 -34 1 97.12 600 VAL A C 1
ATOM 4600 O O . VAL A 1 600 ? -36.25 -27.875 -34.812 1 97.12 600 VAL A O 1
ATOM 4603 N N . VAL A 1 601 ? -35.312 -29.031 -33.094 1 97.12 601 VAL A N 1
ATOM 4604 C CA . VAL A 1 601 ? -36.375 -30.016 -32.969 1 97.12 601 VAL A CA 1
ATOM 4605 C C . VAL A 1 601 ? -36.719 -30.219 -31.5 1 97.12 601 VAL A C 1
ATOM 4607 O O . VAL A 1 601 ? -35.844 -30.234 -30.656 1 97.12 601 VAL A O 1
ATOM 4610 N N . ALA A 1 602 ? -38.062 -30.359 -31.219 1 95.06 602 ALA A N 1
ATOM 4611 C CA . ALA A 1 602 ? -38.5 -30.641 -29.859 1 95.06 602 ALA A CA 1
ATOM 4612 C C . ALA A 1 602 ? -39.625 -31.641 -29.844 1 95.06 602 ALA A C 1
ATOM 4614 O O . ALA A 1 602 ? -40.562 -31.562 -30.656 1 95.06 602 ALA A O 1
ATOM 4615 N N . ASP A 1 603 ? -39.469 -32.656 -29.062 1 94.88 603 ASP A N 1
ATOM 4616 C CA . ASP A 1 603 ? -40.531 -33.594 -28.734 1 94.88 603 ASP A CA 1
ATOM 4617 C C . ASP A 1 603 ? -41 -34.375 -29.953 1 94.88 603 ASP A C 1
ATOM 4619 O O . ASP A 1 603 ? -42.188 -34.406 -30.281 1 94.88 603 ASP A O 1
ATOM 4623 N N . LYS A 1 604 ? -40.125 -34.812 -30.625 1 94.62 604 LYS A N 1
ATOM 4624 C CA . LYS A 1 604 ? -40.375 -35.781 -31.719 1 94.62 604 LYS A CA 1
ATOM 4625 C C . LYS A 1 604 ? -39.844 -37.156 -31.375 1 94.62 604 LYS A C 1
ATOM 4627 O O . LYS A 1 604 ? -39.031 -37.312 -30.453 1 94.62 604 LYS A O 1
ATOM 4632 N N . PRO A 1 605 ? -40.375 -38.125 -32.031 1 92.5 605 PRO A N 1
ATOM 4633 C CA . PRO A 1 605 ? -39.875 -39.469 -31.734 1 92.5 605 PRO A CA 1
ATOM 4634 C C . PRO A 1 605 ? -38.375 -39.562 -31.875 1 92.5 605 PRO A C 1
ATOM 4636 O O . PRO A 1 605 ? -37.812 -39.156 -32.906 1 92.5 605 PRO A O 1
ATOM 4639 N N . LEU A 1 606 ? -37.688 -40.062 -30.938 1 93.5 606 LEU A N 1
ATOM 4640 C CA . LEU A 1 606 ? -36.25 -40.312 -30.859 1 93.5 606 LEU A CA 1
ATOM 4641 C C . LEU A 1 606 ? -35.469 -39 -30.766 1 93.5 606 LEU A C 1
ATOM 4643 O O . LEU A 1 606 ? -34.25 -38.969 -30.828 1 93.5 606 LEU A O 1
ATOM 4647 N N . ILE A 1 607 ? -36.188 -37.844 -30.703 1 97.25 607 ILE A N 1
ATOM 4648 C CA . ILE A 1 607 ? -35.594 -36.531 -30.531 1 97.25 607 ILE A CA 1
ATOM 4649 C C . ILE A 1 607 ? -36.375 -35.719 -29.516 1 97.25 607 ILE A C 1
ATOM 4651 O O . ILE A 1 607 ? -37.219 -34.906 -29.891 1 97.25 607 ILE A O 1
ATOM 4655 N N . HIS A 1 608 ? -36.062 -35.906 -28.312 1 95.5 608 HIS A N 1
ATOM 4656 C CA . HIS A 1 608 ? -36.688 -35.094 -27.281 1 95.5 608 HIS A CA 1
ATOM 4657 C C . HIS A 1 608 ? -36.312 -33.625 -27.438 1 95.5 608 HIS A C 1
ATOM 4659 O O . HIS A 1 608 ? -37.156 -32.719 -27.266 1 95.5 608 HIS A O 1
ATOM 4665 N N . SER A 1 609 ? -35.062 -33.438 -27.719 1 94.81 609 SER A N 1
ATOM 4666 C CA . SER A 1 609 ? -34.625 -32.062 -28 1 94.81 609 SER A CA 1
ATOM 4667 C C . SER A 1 609 ? -33.344 -32.094 -28.844 1 94.81 609 SER A C 1
ATOM 4669 O O . SER A 1 609 ? -32.469 -32.938 -28.656 1 94.81 609 SER A O 1
ATOM 4671 N N . LEU A 1 610 ? -33.219 -31.188 -29.781 1 97 610 LEU A N 1
ATOM 4672 C CA . LEU A 1 610 ? -32.031 -30.875 -30.578 1 97 610 LEU A CA 1
ATOM 4673 C C . LEU 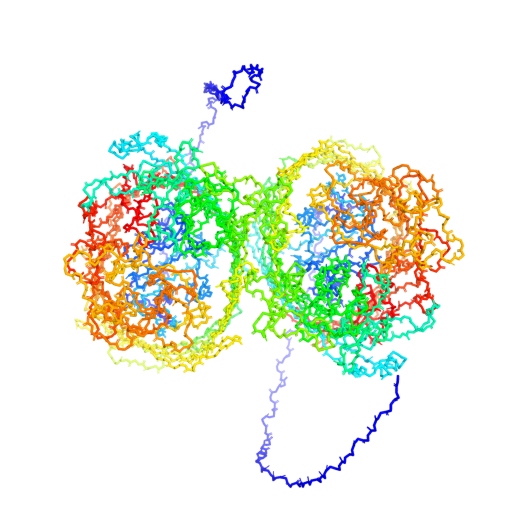A 1 610 ? -31.812 -29.359 -30.641 1 97 610 LEU A C 1
ATOM 4675 O O . LEU A 1 610 ? -32.656 -28.641 -31.188 1 97 610 LEU A O 1
ATOM 4679 N N . ASN A 1 611 ? -30.688 -28.922 -30.109 1 95.5 611 ASN A N 1
ATOM 4680 C CA . ASN A 1 611 ? -30.391 -27.5 -30.031 1 95.5 611 ASN A CA 1
ATOM 4681 C C . ASN A 1 611 ? -28.984 -27.188 -30.578 1 95.5 611 ASN A C 1
ATOM 4683 O O . ASN A 1 611 ? -28.047 -27.953 -30.328 1 95.5 611 ASN A O 1
ATOM 4687 N N . LEU A 1 612 ? -28.891 -26.094 -31.266 1 96.38 612 LEU A N 1
ATOM 4688 C CA . LEU A 1 612 ? -27.609 -25.578 -31.75 1 96.38 612 LEU A CA 1
ATOM 4689 C C . LEU A 1 612 ? -27.297 -24.203 -31.141 1 96.38 612 LEU A C 1
ATOM 4691 O O . LEU A 1 612 ? -28.203 -23.391 -30.969 1 96.38 612 LEU A O 1
ATOM 4695 N N . ALA A 1 613 ? -26.016 -24.031 -30.75 1 94.69 613 ALA A N 1
ATOM 4696 C CA . ALA A 1 613 ? -25.594 -22.734 -30.25 1 94.69 613 ALA A CA 1
ATOM 4697 C C . ALA A 1 613 ? -24.344 -22.25 -30.984 1 94.69 613 ALA A C 1
ATOM 4699 O O . ALA A 1 613 ? -23.453 -23.031 -31.297 1 94.69 613 ALA A O 1
ATOM 4700 N N . LEU A 1 614 ? -24.344 -20.922 -31.25 1 96.25 614 LEU A N 1
ATOM 4701 C CA . LEU A 1 614 ? -23.234 -20.266 -31.938 1 96.25 614 LEU A CA 1
ATOM 4702 C C . LEU A 1 614 ? -22.797 -19.016 -31.188 1 96.25 614 LEU A C 1
ATOM 4704 O O . LEU A 1 614 ? -23.609 -18.328 -30.578 1 96.25 614 LEU A O 1
ATOM 4708 N N . GLY A 1 615 ? -21.469 -18.734 -31.203 1 96.06 615 GLY A N 1
ATOM 4709 C CA . GLY A 1 615 ? -20.875 -17.516 -30.672 1 96.06 615 GLY A CA 1
ATOM 4710 C C . GLY A 1 615 ? -19.75 -16.969 -31.531 1 96.06 615 GLY A C 1
ATOM 4711 O O . GLY A 1 615 ? -19.031 -17.734 -32.156 1 96.06 615 GLY A O 1
ATOM 4712 N N . TYR A 1 616 ? -19.688 -15.68 -31.5 1 97.62 616 TYR A N 1
ATOM 4713 C CA . TYR A 1 616 ? -18.656 -15.008 -32.281 1 97.62 616 TYR A CA 1
ATOM 4714 C C . TYR A 1 616 ? -18.234 -13.703 -31.625 1 97.62 616 TYR A C 1
ATOM 4716 O O . TYR A 1 616 ? -19.062 -12.992 -31.047 1 97.62 616 TYR A O 1
ATOM 4724 N N . ARG A 1 617 ? -16.938 -13.391 -31.625 1 97.81 617 ARG A N 1
ATOM 4725 C CA . ARG A 1 617 ? -16.391 -12.164 -31.047 1 97.81 617 ARG A CA 1
ATOM 4726 C C . ARG A 1 617 ? -15.195 -11.664 -31.859 1 97.81 617 ARG A C 1
ATOM 4728 O O . ARG A 1 617 ? -14.32 -12.445 -32.25 1 97.81 617 ARG A O 1
ATOM 4735 N N . LYS A 1 618 ? -15.164 -10.391 -32.156 1 97.88 618 LYS A N 1
ATOM 4736 C CA . LYS A 1 618 ? -14.039 -9.719 -32.781 1 97.88 618 LYS A CA 1
ATOM 4737 C C . LYS A 1 618 ? -13.391 -8.711 -31.859 1 97.88 618 LYS A C 1
ATOM 4739 O O . LYS A 1 618 ? -14.086 -7.945 -31.188 1 97.88 618 LYS A O 1
ATOM 4744 N N . SER A 1 619 ? -12.062 -8.766 -31.891 1 97.62 619 SER A N 1
ATOM 4745 C CA . SER A 1 619 ? -11.32 -7.902 -30.969 1 97.62 619 SER A CA 1
ATOM 4746 C C . SER A 1 619 ? -10.172 -7.188 -31.672 1 97.62 619 SER A C 1
ATOM 4748 O O . SER A 1 619 ? -9.508 -7.773 -32.531 1 97.62 619 SER A O 1
ATOM 4750 N N . THR A 1 620 ? -9.945 -5.867 -31.312 1 98.06 620 THR A N 1
ATOM 4751 C CA . THR A 1 620 ? -8.805 -5.078 -31.766 1 98.06 620 THR A CA 1
ATOM 4752 C C . THR A 1 620 ? -7.953 -4.633 -30.578 1 98.06 620 THR A C 1
ATOM 4754 O O . THR A 1 620 ? -8.43 -3.91 -29.703 1 98.06 620 THR A O 1
ATOM 4757 N N . TYR A 1 621 ? -6.688 -5.027 -30.656 1 97.5 621 TYR A N 1
ATOM 4758 C CA . TYR A 1 621 ? -5.773 -4.746 -29.562 1 97.5 621 TYR A CA 1
ATOM 4759 C C . TYR A 1 621 ? -4.766 -3.672 -29.938 1 97.5 621 TYR A C 1
ATOM 4761 O O . TYR A 1 621 ? -4.148 -3.744 -31 1 97.5 621 TYR A O 1
ATOM 4769 N N . ASN A 1 622 ? -4.598 -2.689 -29.094 1 97.81 622 ASN A N 1
ATOM 4770 C CA . ASN A 1 622 ? -3.51 -1.719 -29.141 1 97.81 622 ASN A CA 1
ATOM 4771 C C . ASN A 1 622 ? -2.682 -1.757 -27.859 1 97.81 622 ASN A C 1
ATOM 4773 O O . ASN A 1 622 ? -3.234 -1.813 -26.75 1 97.81 622 ASN A O 1
ATOM 4777 N N . VAL A 1 623 ? -1.336 -1.824 -28.062 1 97.38 623 VAL A N 1
ATOM 4778 C CA . VAL A 1 623 ? -0.469 -1.938 -26.891 1 97.38 623 VAL A CA 1
ATOM 4779 C C . VAL A 1 623 ? 0.645 -0.897 -26.969 1 97.38 623 VAL A C 1
ATOM 4781 O O . VAL A 1 623 ? 1.141 -0.591 -28.062 1 97.38 623 VAL A O 1
ATOM 4784 N N . SER A 1 624 ? 1.008 -0.304 -25.844 1 97.25 624 SER A N 1
ATOM 4785 C CA . SER A 1 624 ? 2.09 0.675 -25.797 1 97.25 624 SER A CA 1
ATOM 4786 C C . SER A 1 624 ? 2.705 0.755 -24.406 1 97.25 624 SER A C 1
ATOM 4788 O O . SER A 1 624 ? 2.098 0.315 -23.438 1 97.25 624 SER A O 1
ATOM 4790 N N . SER A 1 625 ? 3.926 1.184 -24.312 1 96 625 SER A N 1
ATOM 4791 C CA . SER A 1 625 ? 4.633 1.571 -23.094 1 96 625 SER A CA 1
ATOM 4792 C C . SER A 1 625 ? 5.305 2.932 -23.266 1 96 625 SER A C 1
ATOM 4794 O O . SER A 1 625 ? 5.203 3.559 -24.312 1 96 625 SER A O 1
ATOM 4796 N N . SER A 1 626 ? 5.949 3.426 -22.25 1 92.19 626 SER A N 1
ATOM 4797 C CA . SER A 1 626 ? 6.664 4.695 -22.328 1 92.19 626 SER A CA 1
ATOM 4798 C C . SER A 1 626 ? 7.84 4.617 -23.297 1 92.19 626 SER A C 1
ATOM 4800 O O . SER A 1 626 ? 8.281 5.637 -23.828 1 92.19 626 SER A O 1
ATOM 4802 N N . THR A 1 627 ? 8.305 3.434 -23.594 1 88.94 627 THR A N 1
ATOM 4803 C CA . THR A 1 627 ? 9.531 3.328 -24.375 1 88.94 627 THR A CA 1
ATOM 4804 C C . THR A 1 627 ? 9.273 2.621 -25.703 1 88.94 627 THR A C 1
ATOM 4806 O O . THR A 1 627 ? 10.125 2.621 -26.594 1 88.94 627 THR A O 1
ATOM 4809 N N . SER A 1 628 ? 8.109 1.984 -25.781 1 91.62 628 SER A N 1
ATOM 4810 C CA . SER A 1 628 ? 7.879 1.205 -27 1 91.62 628 SER A CA 1
ATOM 4811 C C . SER A 1 628 ? 6.387 1.06 -27.281 1 91.62 628 SER A C 1
ATOM 4813 O O . SER A 1 628 ? 5.551 1.416 -26.453 1 91.62 628 SER A O 1
ATOM 4815 N N . SER A 1 629 ? 6.086 0.743 -28.5 1 92.5 629 SER A N 1
ATOM 4816 C CA . SER A 1 629 ? 4.715 0.431 -28.906 1 92.5 629 SER A CA 1
ATOM 4817 C C . SER A 1 629 ? 4.668 -0.823 -29.781 1 92.5 629 SER A C 1
ATOM 4819 O O . SER A 1 629 ? 5.613 -1.113 -30.516 1 92.5 629 SER A O 1
ATOM 4821 N N . GLY A 1 630 ? 3.656 -1.581 -29.609 1 92.06 630 GLY A N 1
ATOM 4822 C CA . GLY A 1 630 ? 3.434 -2.727 -30.469 1 92.06 630 GLY A CA 1
ATOM 4823 C C . GLY A 1 630 ? 2.482 -2.432 -31.609 1 92.06 630 GLY A C 1
ATOM 4824 O O . GLY A 1 630 ? 1.826 -1.389 -31.625 1 92.06 630 GLY A O 1
ATOM 4825 N N . SER A 1 631 ? 2.42 -3.381 -32.562 1 93 631 SER A N 1
ATOM 4826 C CA . SER A 1 631 ? 1.499 -3.258 -33.688 1 93 631 SER A CA 1
ATOM 4827 C C . SER A 1 631 ? 0.077 -3.627 -33.281 1 93 631 SER A C 1
ATOM 4829 O O . SER A 1 631 ? -0.124 -4.441 -32.375 1 93 631 SER A O 1
ATOM 4831 N N . GLU A 1 632 ? -0.828 -2.977 -33.906 1 96.38 632 GLU A N 1
ATOM 4832 C CA . GLU A 1 632 ? -2.227 -3.346 -33.719 1 96.38 632 GLU A CA 1
ATOM 4833 C C . GLU A 1 632 ? -2.473 -4.801 -34.125 1 96.38 632 GLU A C 1
ATOM 4835 O O . GLU A 1 632 ? -1.972 -5.262 -35.156 1 96.38 632 GLU A O 1
ATOM 4840 N N . LYS A 1 633 ? -3.168 -5.559 -33.312 1 97.25 633 LYS A N 1
ATOM 4841 C CA . LYS A 1 633 ? -3.535 -6.941 -33.625 1 97.25 633 LYS A CA 1
ATOM 4842 C C . LYS A 1 633 ? -5.051 -7.109 -33.656 1 97.25 633 LYS A C 1
ATOM 4844 O O . LYS A 1 633 ? -5.762 -6.59 -32.781 1 97.25 633 LYS A O 1
ATOM 4849 N N . LYS A 1 634 ? -5.508 -7.797 -34.625 1 96.94 634 LYS A N 1
ATOM 4850 C CA . LYS A 1 634 ? -6.922 -8.148 -34.75 1 96.94 634 LYS A CA 1
ATOM 4851 C C . LYS A 1 634 ? -7.125 -9.656 -34.594 1 96.94 634 LYS A C 1
ATOM 4853 O O . LYS A 1 634 ? -6.371 -10.445 -35.156 1 96.94 634 LYS A O 1
ATOM 4858 N N . THR A 1 635 ? -8.102 -10 -33.781 1 96.38 635 THR A N 1
ATOM 4859 C CA . THR A 1 635 ? -8.367 -11.414 -33.531 1 96.38 635 THR A CA 1
ATOM 4860 C C . THR A 1 635 ? -9.859 -11.711 -33.625 1 96.38 635 THR A C 1
ATOM 4862 O O . THR A 1 635 ? -10.688 -10.805 -33.5 1 96.38 635 THR A O 1
ATOM 4865 N N . GLU A 1 636 ? -10.109 -13.031 -33.906 1 96.5 636 GLU A N 1
ATOM 4866 C CA . GLU A 1 636 ? -11.477 -13.547 -33.938 1 96.5 636 GLU A CA 1
ATOM 4867 C C . GLU A 1 636 ? -11.609 -14.836 -33.156 1 96.5 636 GLU A C 1
ATOM 4869 O O . GLU A 1 636 ? -10.719 -15.688 -33.188 1 96.5 636 GLU A O 1
ATOM 4874 N N . THR A 1 637 ? -12.664 -14.914 -32.438 1 96.94 637 THR A N 1
ATOM 4875 C CA . THR A 1 637 ? -12.992 -16.125 -31.703 1 96.94 637 THR A CA 1
ATOM 4876 C C . THR A 1 637 ? -14.414 -16.594 -32.031 1 96.94 637 THR A C 1
ATOM 4878 O O . THR A 1 637 ? -15.258 -15.781 -32.438 1 96.94 637 THR A O 1
ATOM 4881 N N . SER A 1 638 ? -14.617 -17.906 -31.922 1 96.69 638 SER A N 1
ATOM 4882 C CA . SER A 1 638 ? -15.93 -18.469 -32.25 1 96.69 638 SER A CA 1
ATOM 4883 C C . SER A 1 638 ? -16.188 -19.75 -31.469 1 96.69 638 SER A C 1
ATOM 4885 O O . SER A 1 638 ? -15.258 -20.375 -30.969 1 96.69 638 SER A O 1
ATOM 4887 N N . LYS A 1 639 ? -17.438 -20.125 -31.328 1 95.06 639 LYS A N 1
ATOM 4888 C CA . LYS A 1 639 ? -17.844 -21.391 -30.734 1 95.06 639 LYS A CA 1
ATOM 4889 C C . LYS A 1 639 ? -19.031 -22 -31.469 1 95.06 639 LYS A C 1
ATOM 4891 O O . LYS A 1 639 ? -19.906 -21.266 -31.953 1 95.06 639 LYS A O 1
ATOM 4896 N N . PHE A 1 640 ? -19.078 -23.297 -31.625 1 96.69 640 PHE A N 1
ATOM 4897 C CA . PHE A 1 640 ? -20.156 -24.109 -32.156 1 96.69 640 PHE A CA 1
ATOM 4898 C C . PHE A 1 640 ? -20.5 -25.25 -31.203 1 96.69 640 PHE A C 1
ATOM 4900 O O . PHE A 1 640 ? -19.641 -26.062 -30.859 1 96.69 640 PHE A O 1
ATOM 4907 N N . GLU A 1 641 ? -21.781 -25.312 -30.828 1 95.69 641 GLU A N 1
ATOM 4908 C CA . GLU A 1 641 ? -22.219 -26.328 -29.859 1 95.69 641 GLU A CA 1
ATOM 4909 C C . GLU A 1 641 ? -23.484 -27.047 -30.344 1 95.69 641 GLU A C 1
ATOM 4911 O O . GLU A 1 641 ? -24.359 -26.438 -30.953 1 95.69 641 GLU A O 1
ATOM 4916 N N . VAL A 1 642 ? -23.547 -28.344 -30.016 1 96.81 642 VAL A N 1
ATOM 4917 C CA . VAL A 1 642 ? -24.719 -29.172 -30.312 1 96.81 642 VAL A CA 1
ATOM 4918 C C . VAL A 1 642 ? -25.156 -29.922 -29.062 1 96.81 642 VAL A C 1
ATOM 4920 O O . VAL A 1 642 ? -24.312 -30.484 -28.344 1 96.81 642 VAL A O 1
ATOM 4923 N N . ARG A 1 643 ? -26.391 -29.859 -28.812 1 96.25 643 ARG A N 1
ATOM 4924 C CA . ARG A 1 643 ? -27 -30.656 -27.766 1 96.25 643 ARG A CA 1
ATOM 4925 C C . ARG A 1 643 ? -28.156 -31.484 -28.312 1 96.25 643 ARG A C 1
ATOM 4927 O O . ARG A 1 643 ? -29.125 -30.938 -28.844 1 96.25 643 ARG A O 1
ATOM 4934 N N . TYR A 1 644 ? -28.094 -32.875 -28.078 1 97.19 644 TYR A N 1
ATOM 4935 C CA . TYR A 1 644 ? -29.094 -33.812 -28.594 1 97.19 644 TYR A CA 1
ATOM 4936 C C . TYR A 1 644 ? -29.562 -34.75 -27.5 1 97.19 644 TYR A C 1
ATOM 4938 O O . TYR A 1 644 ? -28.766 -35.531 -26.953 1 97.19 644 TYR A O 1
ATOM 4946 N N . ALA A 1 645 ? -30.75 -34.656 -27.25 1 96.81 645 ALA A N 1
ATOM 4947 C CA . ALA A 1 645 ? -31.359 -35.562 -26.297 1 96.81 645 ALA A CA 1
ATOM 4948 C C . ALA A 1 645 ? -32.375 -36.469 -27 1 96.81 645 ALA A C 1
ATOM 4950 O O . ALA A 1 645 ? -33.469 -36.031 -27.328 1 96.81 645 ALA A O 1
ATOM 4951 N N . PRO A 1 646 ? -32.031 -37.719 -27.141 1 96.5 646 PRO A N 1
ATOM 4952 C CA . PRO A 1 646 ? -33.031 -38.625 -27.703 1 96.5 646 PRO A CA 1
ATOM 4953 C C . PRO A 1 646 ? -34.219 -38.844 -26.766 1 96.5 646 PRO A C 1
ATOM 4955 O O . PRO A 1 646 ? -35.344 -39 -27.234 1 96.5 646 PRO A O 1
ATOM 4958 N N . THR A 1 647 ? -33.875 -38.906 -25.547 1 94.75 647 THR A N 1
ATOM 4959 C CA . THR A 1 647 ? -34.875 -39 -24.469 1 94.75 647 THR A CA 1
ATOM 4960 C C . THR A 1 647 ? -34.5 -38 -23.344 1 94.75 647 THR A C 1
ATOM 4962 O O . THR A 1 647 ? -33.5 -37.312 -23.422 1 94.75 647 THR A O 1
ATOM 4965 N N . THR A 1 648 ? -35.375 -38.062 -22.328 1 91.44 648 THR A N 1
ATOM 4966 C CA . THR A 1 648 ? -35.094 -37.219 -21.188 1 91.44 648 THR A CA 1
ATOM 4967 C C . THR A 1 648 ? -33.969 -37.812 -20.344 1 91.44 648 THR A C 1
ATOM 4969 O O . THR A 1 648 ? -33.406 -37.125 -19.5 1 91.44 648 THR A O 1
ATOM 4972 N N . ASP A 1 649 ? -33.531 -39.031 -20.578 1 94.25 649 ASP A N 1
ATOM 4973 C CA . ASP A 1 649 ? -32.594 -39.781 -19.734 1 94.25 649 ASP A CA 1
ATOM 4974 C C . ASP A 1 649 ? -31.156 -39.562 -20.203 1 94.25 649 ASP A C 1
ATOM 4976 O O . ASP A 1 649 ? -30.219 -39.844 -19.453 1 94.25 649 ASP A O 1
ATOM 4980 N N . VAL A 1 650 ? -31.047 -39.188 -21.484 1 95.88 650 VAL A N 1
ATOM 4981 C CA . VAL A 1 650 ? -29.719 -39.125 -22.078 1 95.88 650 VAL A CA 1
ATOM 4982 C C . VAL A 1 650 ? -29.562 -37.812 -22.828 1 95.88 650 VAL A C 1
ATOM 4984 O O . VAL A 1 650 ? -30.453 -37.406 -23.594 1 95.88 650 VAL A O 1
ATOM 4987 N N . LEU A 1 651 ? -28.531 -37.125 -22.578 1 96.06 651 LEU A N 1
ATOM 4988 C CA . LEU A 1 651 ? -28.156 -35.938 -23.328 1 96.06 651 LEU A CA 1
ATOM 4989 C C . LEU A 1 651 ? -26.766 -36.125 -23.953 1 96.06 651 LEU A C 1
ATOM 4991 O O . LEU A 1 651 ? -25.797 -36.406 -23.25 1 96.06 651 LEU A O 1
ATOM 4995 N N . LEU A 1 652 ? -26.688 -36.062 -25.266 1 97.5 652 LEU A N 1
ATOM 4996 C CA . LEU A 1 652 ? -25.422 -36 -26 1 97.5 652 LEU A CA 1
ATOM 4997 C C . LEU A 1 652 ? -25.031 -34.562 -26.328 1 97.5 652 LEU A C 1
ATOM 4999 O O . LEU A 1 652 ? -25.891 -33.781 -26.719 1 97.5 652 LEU A O 1
ATOM 5003 N N . ARG A 1 653 ? -23.797 -34.25 -26.078 1 95.81 653 ARG A N 1
ATOM 5004 C CA . ARG A 1 653 ? -23.375 -32.875 -26.344 1 95.81 653 ARG A CA 1
ATOM 5005 C C . ARG A 1 653 ? -22 -32.844 -27.016 1 95.81 653 ARG A C 1
ATOM 5007 O O . ARG A 1 653 ? -21.156 -33.719 -26.766 1 95.81 653 ARG A O 1
ATOM 5014 N N . ALA A 1 654 ? -21.75 -31.875 -27.844 1 96 654 ALA A N 1
ATOM 5015 C CA . ALA A 1 654 ? -20.5 -31.641 -28.547 1 96 654 ALA A CA 1
ATOM 5016 C C . ALA A 1 654 ? -20.25 -30.141 -28.719 1 96 654 ALA A C 1
ATOM 5018 O O . ALA A 1 654 ? -21.188 -29.359 -28.906 1 96 654 ALA A O 1
ATOM 5019 N N . SER A 1 655 ? -18.969 -29.812 -28.594 1 94.25 655 SER A N 1
ATOM 5020 C CA . SER A 1 655 ? -18.625 -28.391 -28.766 1 94.25 655 SER A CA 1
ATOM 5021 C C . SER A 1 655 ? -17.281 -28.234 -29.453 1 94.25 655 SER A C 1
ATOM 5023 O O . SER A 1 655 ? -16.391 -29.062 -29.312 1 94.25 655 SER A O 1
ATOM 5025 N N . TYR A 1 656 ? -17.141 -27.188 -30.25 1 95.69 656 TYR A N 1
ATOM 5026 C CA . TYR A 1 656 ? -15.906 -26.688 -30.844 1 95.69 656 TYR A CA 1
ATOM 5027 C C . TYR A 1 656 ? -15.727 -25.203 -30.562 1 95.69 656 TYR A C 1
ATOM 5029 O O . TYR A 1 656 ? -16.609 -24.406 -30.859 1 95.69 656 TYR A O 1
ATOM 5037 N N . ASN A 1 657 ? -14.602 -24.891 -30 1 95.38 657 ASN A N 1
ATOM 5038 C CA . ASN A 1 657 ? -14.336 -23.516 -29.594 1 95.38 657 ASN A CA 1
ATOM 5039 C C . ASN A 1 657 ? -12.977 -23.047 -30.094 1 95.38 657 ASN A C 1
ATOM 5041 O O . ASN A 1 657 ? -11.977 -23.734 -29.922 1 95.38 657 ASN A O 1
ATOM 5045 N N . LYS A 1 658 ? -12.938 -21.859 -30.688 1 96.44 658 LYS A N 1
ATOM 5046 C CA . LYS A 1 658 ? -11.711 -21.125 -30.984 1 96.44 658 LYS A CA 1
ATOM 5047 C C . LYS A 1 658 ? -11.539 -19.938 -30.031 1 96.44 658 LYS A C 1
ATOM 5049 O O . LYS A 1 658 ? -12.367 -19.031 -30.016 1 96.44 658 LYS A O 1
ATOM 5054 N N . ALA A 1 659 ? -10.461 -19.953 -29.281 1 96.44 659 ALA A N 1
ATOM 5055 C CA . ALA A 1 659 ? -10.18 -18.906 -28.312 1 96.44 659 ALA A CA 1
ATOM 5056 C C . ALA A 1 659 ? -8.797 -18.297 -28.547 1 96.44 659 ALA A C 1
ATOM 5058 O O . ALA A 1 659 ? -8.008 -18.828 -29.328 1 96.44 659 ALA A O 1
ATOM 5059 N N . ILE A 1 660 ? -8.539 -17.141 -27.891 1 95.88 660 ILE A N 1
ATOM 5060 C CA . ILE A 1 660 ? -7.23 -16.5 -28.016 1 95.88 660 ILE A CA 1
ATOM 5061 C C . ILE A 1 660 ? -6.809 -15.938 -26.656 1 95.88 660 ILE A C 1
ATOM 5063 O O . ILE A 1 660 ? -7.641 -15.75 -25.766 1 95.88 660 ILE A O 1
ATOM 5067 N N . ARG A 1 661 ? -5.543 -15.688 -26.469 1 95.62 661 ARG A N 1
ATOM 5068 C CA . ARG A 1 661 ? -4.969 -14.891 -25.391 1 95.62 661 ARG A CA 1
ATOM 5069 C C . ARG A 1 661 ? -3.959 -13.883 -25.938 1 95.62 661 ARG A C 1
ATOM 5071 O O . ARG A 1 661 ? -2.955 -14.273 -26.547 1 95.62 661 ARG A O 1
ATOM 5078 N N . ALA A 1 662 ? -4.281 -12.664 -25.766 1 95.62 662 ALA A N 1
ATOM 5079 C CA . ALA A 1 662 ? -3.312 -11.633 -26.125 1 95.62 662 ALA A CA 1
ATOM 5080 C C . ALA A 1 662 ? -2.156 -11.602 -25.125 1 95.62 662 ALA A C 1
ATOM 5082 O O . ALA A 1 662 ? -2.307 -12.016 -23.969 1 95.62 662 ALA A O 1
ATOM 5083 N N . ALA A 1 663 ? -1.039 -11.109 -25.609 1 95.75 663 ALA A N 1
ATOM 5084 C CA . ALA A 1 663 ? 0.117 -10.977 -24.734 1 95.75 663 ALA A CA 1
ATOM 5085 C C . ALA A 1 663 ? -0.171 -10.008 -23.594 1 95.75 663 ALA A C 1
ATOM 5087 O O . ALA A 1 663 ? -0.832 -8.984 -23.797 1 95.75 663 ALA A O 1
ATOM 5088 N N . SER A 1 664 ? 0.284 -10.367 -22.422 1 95.38 664 SER A N 1
ATOM 5089 C CA . SER A 1 664 ? 0.176 -9.453 -21.297 1 95.38 664 SER A CA 1
ATOM 5090 C C . SER A 1 664 ? 1.188 -8.312 -21.406 1 95.38 664 SER A C 1
ATOM 5092 O O . SER A 1 664 ? 2.137 -8.391 -22.188 1 95.38 664 SER A O 1
ATOM 5094 N N . ILE A 1 665 ? 0.993 -7.262 -20.609 1 96.25 665 ILE A N 1
ATOM 5095 C CA . ILE A 1 665 ? 1.886 -6.109 -20.625 1 96.25 665 ILE A CA 1
ATOM 5096 C C . ILE A 1 665 ? 3.299 -6.547 -20.25 1 96.25 665 ILE A C 1
ATOM 5098 O O . ILE A 1 665 ? 4.277 -6.09 -20.844 1 96.25 665 ILE A O 1
ATOM 5102 N N . THR A 1 666 ? 3.484 -7.383 -19.328 1 95.38 666 THR A N 1
ATOM 5103 C CA . THR A 1 666 ? 4.805 -7.855 -18.922 1 95.38 666 THR A CA 1
ATOM 5104 C C . THR A 1 666 ? 5.461 -8.664 -20.031 1 95.38 666 THR A C 1
ATOM 5106 O O . THR A 1 666 ? 6.668 -8.547 -20.266 1 95.38 666 THR A O 1
ATOM 5109 N N . GLU A 1 667 ? 4.723 -9.484 -20.625 1 95.75 667 GLU A N 1
ATOM 5110 C CA . GLU A 1 667 ? 5.273 -10.258 -21.734 1 95.75 667 GLU A CA 1
ATOM 5111 C C . GLU A 1 667 ? 5.75 -9.344 -22.859 1 95.75 667 GLU A C 1
ATOM 5113 O O . GLU A 1 667 ? 6.727 -9.656 -23.547 1 95.75 667 GLU A O 1
ATOM 5118 N N . LEU A 1 668 ? 5.094 -8.258 -23.047 1 96.56 668 LEU A N 1
ATOM 5119 C CA . LEU A 1 668 ? 5.391 -7.324 -24.125 1 96.56 668 LEU A CA 1
ATOM 5120 C C . LEU A 1 668 ? 6.539 -6.395 -23.75 1 96.56 668 LEU A C 1
ATOM 5122 O O . LEU A 1 668 ? 7.41 -6.109 -24.562 1 96.56 668 LEU A O 1
ATOM 5126 N N . PHE A 1 669 ? 6.523 -5.922 -22.469 1 95.19 669 PHE A N 1
ATOM 5127 C CA . PHE A 1 669 ? 7.309 -4.719 -22.219 1 95.19 669 PHE A CA 1
ATOM 5128 C C . PHE A 1 669 ? 8.195 -4.898 -21 1 95.19 669 PHE A C 1
ATOM 5130 O O . PHE A 1 669 ? 8.852 -3.951 -20.547 1 95.19 669 PHE A O 1
ATOM 5137 N N . ALA A 1 670 ? 8.219 -6.027 -20.375 1 92.69 670 ALA A N 1
ATOM 5138 C CA . ALA A 1 670 ? 9.125 -6.219 -19.25 1 92.69 670 ALA A CA 1
ATOM 5139 C C . ALA A 1 670 ? 10.57 -5.926 -19.641 1 92.69 670 ALA A C 1
ATOM 5141 O O . ALA A 1 670 ? 10.977 -6.215 -20.766 1 92.69 670 ALA A O 1
ATOM 5142 N N . ALA A 1 671 ? 11.273 -5.406 -18.688 1 89.5 671 ALA A N 1
ATOM 5143 C CA . ALA A 1 671 ? 12.695 -5.18 -18.922 1 89.5 671 ALA A CA 1
ATOM 5144 C C . ALA A 1 671 ? 13.43 -6.492 -19.156 1 89.5 671 ALA A C 1
ATOM 5146 O O . ALA A 1 671 ? 13.125 -7.512 -18.531 1 89.5 671 ALA A O 1
ATOM 5147 N N . GLN A 1 672 ? 14.359 -6.457 -20.062 1 89.69 672 GLN A N 1
ATOM 5148 C CA . GLN A 1 672 ? 15.172 -7.641 -20.328 1 89.69 672 GLN A CA 1
ATOM 5149 C C . GLN A 1 672 ? 16.344 -7.73 -19.359 1 89.69 672 GLN A C 1
ATOM 5151 O O . GLN A 1 672 ? 16.938 -6.711 -19 1 89.69 672 GLN A O 1
ATOM 5156 N N . GLY A 1 673 ? 16.547 -8.961 -18.859 1 88.06 673 GLY A N 1
ATOM 5157 C CA . GLY A 1 673 ? 17.641 -9.195 -17.922 1 88.06 673 GLY A CA 1
ATOM 5158 C C . GLY A 1 673 ? 18.109 -10.633 -17.906 1 88.06 673 GLY A C 1
ATOM 5159 O O . GLY A 1 673 ? 17.406 -11.531 -18.375 1 88.06 673 GLY A O 1
ATOM 5160 N N . VAL A 1 674 ? 19.344 -10.859 -17.422 1 88.31 674 VAL A N 1
ATOM 5161 C CA . VAL A 1 674 ? 19.938 -12.195 -17.359 1 88.31 674 VAL A CA 1
ATOM 5162 C C . VAL A 1 674 ? 19.547 -12.875 -16.062 1 88.31 674 VAL A C 1
ATOM 5164 O O . VAL A 1 674 ? 19.609 -12.273 -14.984 1 88.31 674 VAL A O 1
ATOM 5167 N N . GLY A 1 675 ? 18.953 -14.039 -16.156 1 82.25 675 GLY A N 1
ATOM 5168 C CA . GLY A 1 675 ? 18.578 -14.836 -15 1 82.25 675 GLY A CA 1
ATOM 5169 C C . GLY A 1 675 ? 18.938 -16.297 -15.148 1 82.25 675 GLY A C 1
ATOM 5170 O O . GLY A 1 675 ? 19.328 -16.75 -16.219 1 82.25 675 GLY A O 1
ATOM 5171 N N . ASN A 1 676 ? 18.859 -17.016 -14.086 1 75.94 676 ASN A N 1
ATOM 5172 C CA . ASN A 1 676 ? 19.219 -18.438 -14.055 1 75.94 676 ASN A CA 1
ATOM 5173 C C . ASN A 1 676 ? 18.219 -19.281 -14.836 1 75.94 676 ASN A C 1
ATOM 5175 O O . ASN A 1 676 ? 17.016 -19 -14.828 1 75.94 676 ASN A O 1
ATOM 5179 N N . VAL A 1 677 ? 18.656 -20.219 -15.531 1 79.5 677 VAL A N 1
ATOM 5180 C CA . VAL A 1 677 ? 17.844 -21.219 -16.219 1 79.5 677 VAL A CA 1
ATOM 5181 C C . VAL A 1 677 ? 18.5 -22.594 -16.094 1 79.5 677 VAL A C 1
ATOM 5183 O O . VAL A 1 677 ? 19.703 -22.703 -15.805 1 79.5 677 VAL A O 1
ATOM 5186 N N . SER A 1 678 ? 17.688 -23.625 -16.297 1 72.06 678 SER A N 1
ATOM 5187 C CA . SER A 1 678 ? 18.266 -24.953 -16.391 1 72.06 678 SER A CA 1
ATOM 5188 C C . SER A 1 678 ? 19.109 -25.125 -17.656 1 72.06 678 SER A C 1
ATOM 5190 O O . SER A 1 678 ? 18.625 -24.891 -18.766 1 72.06 678 SER A O 1
ATOM 5192 N N . LEU A 1 679 ? 20.359 -25.438 -17.484 1 82.75 679 LEU A N 1
ATOM 5193 C CA . LEU A 1 679 ? 21.266 -25.578 -18.609 1 82.75 679 LEU A CA 1
ATOM 5194 C C . LEU A 1 679 ? 22.484 -26.406 -18.234 1 82.75 679 LEU A C 1
ATOM 5196 O O . LEU A 1 679 ? 23.094 -26.188 -17.188 1 82.75 679 LEU A O 1
ATOM 5200 N N . ILE A 1 680 ? 22.734 -27.406 -19.031 1 80.5 680 ILE A N 1
ATOM 5201 C CA . ILE A 1 680 ? 23.984 -28.141 -19.016 1 80.5 680 ILE A CA 1
ATOM 5202 C C . ILE A 1 680 ? 24.781 -27.844 -20.281 1 80.5 680 ILE A C 1
ATOM 5204 O O . ILE A 1 680 ? 24.297 -28.078 -21.391 1 80.5 680 ILE A O 1
ATOM 5208 N N . ASP A 1 681 ? 25.953 -27.328 -20.125 1 90.5 681 ASP A N 1
ATOM 5209 C CA . ASP A 1 681 ? 26.828 -27.078 -21.266 1 90.5 681 ASP A CA 1
ATOM 5210 C C . ASP A 1 681 ? 27.609 -28.328 -21.656 1 90.5 681 ASP A C 1
ATOM 5212 O O . ASP A 1 681 ? 28.531 -28.734 -20.969 1 90.5 681 ASP A O 1
ATOM 5216 N N . PRO A 1 682 ? 27.281 -28.859 -22.766 1 88.44 682 PRO A N 1
ATOM 5217 C CA . PRO A 1 682 ? 28 -30.078 -23.188 1 88.44 682 PRO A CA 1
ATOM 5218 C C . PRO A 1 682 ? 29.453 -29.812 -23.562 1 88.44 682 PRO A C 1
ATOM 5220 O O . PRO A 1 682 ? 30.234 -30.75 -23.703 1 88.44 682 PRO A O 1
ATOM 5223 N N . CYS A 1 683 ? 29.766 -28.656 -23.703 1 91.5 683 CYS A N 1
ATOM 5224 C CA . CYS A 1 683 ? 31.125 -28.297 -24.125 1 91.5 683 CYS A CA 1
ATOM 5225 C C . CYS A 1 683 ? 31.984 -27.938 -22.938 1 91.5 683 CYS A C 1
ATOM 5227 O O . CYS A 1 683 ? 33.125 -27.516 -23.094 1 91.5 683 CYS A O 1
ATOM 5229 N N . SER A 1 684 ? 31.438 -28.094 -21.781 1 89.94 684 SER A N 1
ATOM 5230 C CA . SER A 1 684 ? 32.188 -27.766 -20.578 1 89.94 684 SER A CA 1
ATOM 5231 C C . SER A 1 684 ? 33.188 -28.859 -20.234 1 89.94 684 SER A C 1
ATOM 5233 O O . SER A 1 684 ? 33.125 -29.969 -20.766 1 89.94 684 SER A O 1
ATOM 5235 N N . ARG A 1 685 ? 34.062 -28.594 -19.328 1 85.38 685 ARG A N 1
ATOM 5236 C CA . ARG A 1 685 ? 35.219 -29.422 -19.031 1 85.38 685 ARG A CA 1
ATOM 5237 C C . ARG A 1 685 ? 34.781 -30.828 -18.594 1 85.38 685 ARG A C 1
ATOM 5239 O O . ARG A 1 685 ? 35.375 -31.828 -19.016 1 85.38 685 ARG A O 1
ATOM 5246 N N . SER A 1 686 ? 33.781 -30.891 -17.797 1 79.19 686 SER A N 1
ATOM 5247 C CA . SER A 1 686 ? 33.375 -32.188 -17.281 1 79.19 686 SER A CA 1
ATOM 5248 C C . SER A 1 686 ? 32.531 -32.969 -18.297 1 79.19 686 SER A C 1
ATOM 5250 O O . SER A 1 686 ? 32.469 -34.188 -18.25 1 79.19 686 SER A O 1
ATOM 5252 N N . GLU A 1 687 ? 31.969 -32.25 -19.188 1 84.44 687 GLU A N 1
ATOM 5253 C CA . GLU A 1 687 ? 31.047 -32.875 -20.125 1 84.44 687 GLU A CA 1
ATOM 5254 C C . GLU A 1 687 ? 31.781 -33.375 -21.359 1 84.44 687 GLU A C 1
ATOM 5256 O O . GLU A 1 687 ? 31.422 -34.406 -21.938 1 84.44 687 GLU A O 1
ATOM 5261 N N . ILE A 1 688 ? 32.812 -32.812 -21.734 1 88.12 688 ILE A N 1
ATOM 5262 C CA . ILE A 1 688 ? 33.5 -33.125 -23 1 88.12 688 ILE A CA 1
ATOM 5263 C C . ILE A 1 688 ? 34.219 -34.438 -22.875 1 88.12 688 ILE A C 1
ATOM 5265 O O . ILE A 1 688 ? 34.594 -35.062 -23.891 1 88.12 688 ILE A O 1
ATOM 5269 N N . VAL A 1 689 ? 34.438 -34.875 -21.672 1 81.75 689 VAL A N 1
ATOM 5270 C CA . VAL A 1 689 ? 35.219 -36.125 -21.5 1 81.75 689 VAL A CA 1
ATOM 5271 C C . VAL A 1 689 ? 34.25 -37.312 -21.453 1 81.75 689 VAL A C 1
ATOM 5273 O O . VAL A 1 689 ? 34.688 -38.469 -21.391 1 81.75 689 VAL A O 1
ATOM 5276 N N . LYS A 1 690 ? 33.062 -37 -21.516 1 81.12 690 LYS A N 1
ATOM 5277 C CA . LYS A 1 690 ? 32.062 -38.062 -21.516 1 81.12 690 LYS A CA 1
ATOM 5278 C C . LYS A 1 690 ? 31.875 -38.656 -22.906 1 81.12 690 LYS A C 1
ATOM 5280 O O . LYS A 1 690 ? 32.25 -38.031 -23.906 1 81.12 690 LYS A O 1
ATOM 5285 N N . ALA A 1 691 ? 31.391 -39.938 -22.891 1 77.5 691 ALA A N 1
ATOM 5286 C CA . ALA A 1 691 ? 31.109 -40.594 -24.156 1 77.5 691 ALA A CA 1
ATOM 5287 C C . ALA A 1 691 ? 30.047 -39.844 -24.938 1 77.5 691 ALA A C 1
ATOM 5289 O O . ALA A 1 691 ? 29.016 -39.469 -24.391 1 77.5 691 ALA A O 1
ATOM 5290 N N . GLY A 1 692 ? 30.297 -39.656 -26.156 1 79.75 692 GLY A N 1
ATOM 5291 C CA . GLY A 1 692 ? 29.312 -39 -27.016 1 79.75 692 GLY A CA 1
ATOM 5292 C C . GLY A 1 692 ? 29.344 -37.5 -26.938 1 79.75 692 GLY A C 1
ATOM 5293 O O . GLY A 1 692 ? 28.453 -36.812 -27.453 1 79.75 692 GLY A O 1
ATOM 5294 N N . ALA A 1 693 ? 30.312 -36.969 -26.203 1 87.75 693 ALA A N 1
ATOM 5295 C CA . ALA A 1 693 ? 30.453 -35.531 -26.094 1 87.75 693 ALA A CA 1
ATOM 5296 C C . ALA A 1 693 ? 30.656 -34.875 -27.453 1 87.75 693 ALA A C 1
ATOM 5298 O O . ALA A 1 693 ? 31.109 -35.531 -28.391 1 87.75 693 ALA A O 1
ATOM 5299 N N . PRO A 1 694 ? 30.219 -33.688 -27.578 1 91.38 694 PRO A N 1
ATOM 5300 C CA . PRO A 1 694 ? 30.406 -32.969 -28.844 1 91.38 694 PRO A CA 1
ATOM 5301 C C . PRO A 1 694 ? 31.875 -32.812 -29.219 1 91.38 694 PRO A C 1
ATOM 5303 O O . PRO A 1 694 ? 32.719 -32.656 -28.344 1 91.38 694 PRO A O 1
ATOM 5306 N N . THR A 1 695 ? 32.125 -32.781 -30.484 1 90 695 THR A N 1
ATOM 5307 C CA . THR A 1 695 ? 33.469 -32.594 -31.016 1 90 695 THR A CA 1
ATOM 5308 C C . THR A 1 695 ? 33.875 -31.125 -30.906 1 90 695 THR A C 1
ATOM 5310 O O . THR A 1 695 ? 33.062 -30.25 -30.625 1 90 695 THR A O 1
ATOM 5313 N N . ALA A 1 696 ? 35.156 -30.875 -31.125 1 90.94 696 ALA A N 1
ATOM 5314 C CA . ALA A 1 696 ? 35.688 -29.5 -31.109 1 90.94 696 ALA A CA 1
ATOM 5315 C C . ALA A 1 696 ? 34.969 -28.641 -32.156 1 90.94 696 ALA A C 1
ATOM 5317 O O . ALA A 1 696 ? 34.656 -27.469 -31.891 1 90.94 696 ALA A O 1
ATOM 5318 N N . ALA A 1 697 ? 34.719 -29.219 -33.281 1 91.81 697 ALA A N 1
ATOM 5319 C CA . ALA A 1 697 ? 34.031 -28.5 -34.344 1 91.81 697 ALA A CA 1
ATOM 5320 C C . ALA A 1 697 ? 32.594 -28.156 -33.969 1 91.81 697 ALA A C 1
ATOM 5322 O O . ALA A 1 697 ? 32.094 -27.078 -34.281 1 91.81 697 ALA A O 1
ATOM 5323 N N . GLN A 1 698 ? 31.938 -29.031 -33.281 1 93.44 698 GLN A N 1
ATOM 5324 C CA . GLN A 1 698 ? 30.578 -28.797 -32.812 1 93.44 698 GLN A CA 1
ATOM 5325 C C . GLN A 1 698 ? 30.547 -27.719 -31.75 1 93.44 698 GLN A C 1
ATOM 5327 O O . GLN A 1 698 ? 29.656 -26.844 -31.781 1 93.44 698 GLN A O 1
ATOM 5332 N N . CYS A 1 699 ? 31.438 -27.766 -30.891 1 94.69 699 CYS A N 1
ATOM 5333 C CA . CYS A 1 699 ? 31.516 -26.766 -29.828 1 94.69 699 CYS A CA 1
ATOM 5334 C C . CYS A 1 699 ? 31.875 -25.391 -30.391 1 94.69 699 CYS A C 1
ATOM 5336 O O . CYS A 1 699 ? 31.422 -24.359 -29.875 1 94.69 699 CYS A O 1
ATOM 5338 N N . ALA A 1 700 ? 32.594 -25.375 -31.453 1 93.56 700 ALA A N 1
ATOM 5339 C CA . ALA A 1 700 ? 32.969 -24.125 -32.094 1 93.56 700 ALA A CA 1
ATOM 5340 C C . ALA A 1 700 ? 31.719 -23.406 -32.656 1 93.56 700 ALA A C 1
ATOM 5342 O O . ALA A 1 700 ? 31.656 -22.172 -32.656 1 93.56 700 ALA A O 1
ATOM 5343 N N . ARG A 1 701 ? 30.75 -24.172 -32.969 1 94 701 ARG A N 1
ATOM 5344 C CA . ARG A 1 701 ? 29.5 -23.578 -33.438 1 94 701 ARG A CA 1
ATOM 5345 C C . ARG A 1 701 ? 28.859 -22.719 -32.344 1 94 701 ARG A C 1
ATOM 5347 O O . ARG A 1 701 ? 28.125 -21.766 -32.656 1 94 701 ARG A O 1
ATOM 5354 N N . THR A 1 702 ? 29.078 -23.078 -31.125 1 95.19 702 THR A N 1
ATOM 5355 C CA . THR A 1 702 ? 28.453 -22.406 -29.984 1 95.19 702 THR A CA 1
ATOM 5356 C C . THR A 1 702 ? 29.312 -21.234 -29.5 1 95.19 702 THR A C 1
ATOM 5358 O O . THR A 1 702 ? 29.031 -20.625 -28.469 1 95.19 702 THR A O 1
ATOM 5361 N N . GLY A 1 703 ? 30.375 -20.969 -30.172 1 92.56 703 GLY A N 1
ATOM 5362 C CA . GLY A 1 703 ? 31.234 -19.844 -29.828 1 92.56 703 GLY A CA 1
ATOM 5363 C C . GLY A 1 703 ? 32.438 -20.25 -29.016 1 92.56 703 GLY A C 1
ATOM 5364 O O . GLY A 1 703 ? 33.188 -19.391 -28.5 1 92.56 703 GLY A O 1
ATOM 5365 N N . VAL A 1 704 ? 32.656 -21.547 -28.844 1 92.56 704 VAL A N 1
ATOM 5366 C CA . VAL A 1 704 ? 33.812 -22.016 -28.078 1 92.56 704 VAL A CA 1
ATOM 5367 C C . VAL A 1 704 ? 35.094 -21.766 -28.875 1 92.56 704 VAL A C 1
ATOM 5369 O O . VAL A 1 704 ? 35.188 -22.141 -30.047 1 92.56 704 VAL A O 1
ATOM 5372 N N . ASP A 1 705 ? 36 -21.203 -28.188 1 85.56 705 ASP A N 1
ATOM 5373 C CA . ASP A 1 705 ? 37.344 -21.062 -28.719 1 85.56 705 ASP A CA 1
ATOM 5374 C C . ASP A 1 705 ? 38.094 -22.406 -28.75 1 85.56 705 ASP A C 1
ATOM 5376 O O . ASP A 1 705 ? 38.031 -23.156 -27.781 1 85.56 705 ASP A O 1
ATOM 5380 N N . ALA A 1 706 ? 38.781 -22.703 -29.797 1 81.12 706 ALA A N 1
ATOM 5381 C CA . ALA A 1 706 ? 39.438 -23.984 -29.984 1 81.12 706 ALA A CA 1
ATOM 5382 C C . ALA A 1 706 ? 40.469 -24.25 -28.859 1 81.12 706 ALA A C 1
ATOM 5384 O O . ALA A 1 706 ? 40.594 -25.375 -28.391 1 81.12 706 ALA A O 1
ATOM 5385 N N . THR A 1 707 ? 41.125 -23.219 -28.453 1 79.5 707 THR A N 1
ATOM 5386 C CA . THR A 1 707 ? 42.125 -23.375 -27.406 1 79.5 707 THR A CA 1
ATOM 5387 C C . THR A 1 707 ? 41.5 -23.766 -26.078 1 79.5 707 THR A C 1
ATOM 5389 O O . THR A 1 707 ? 42.062 -24.578 -25.328 1 79.5 707 THR A O 1
ATOM 5392 N N . LYS A 1 708 ? 40.344 -23.281 -25.781 1 78 708 LYS A N 1
ATOM 5393 C CA . LYS A 1 708 ? 39.688 -23.578 -24.516 1 78 708 LYS A CA 1
ATOM 5394 C C . LYS A 1 708 ? 39.125 -24.984 -24.516 1 78 708 LYS A C 1
ATOM 5396 O O . LYS A 1 708 ? 39.062 -25.641 -23.469 1 78 708 LYS A O 1
ATOM 5401 N N . TYR A 1 709 ? 38.656 -25.422 -25.656 1 79.62 709 TYR A N 1
ATOM 5402 C CA . TYR A 1 709 ? 38.156 -26.781 -25.781 1 79.62 709 TYR A CA 1
ATOM 5403 C C . TYR A 1 709 ? 39.281 -27.797 -25.531 1 79.62 709 TYR A C 1
ATOM 5405 O O . TYR A 1 709 ? 39.094 -28.766 -24.781 1 79.62 709 TYR A O 1
ATOM 5413 N N . ASP A 1 710 ? 40.438 -27.5 -26.078 1 71.38 710 ASP A N 1
ATOM 5414 C CA . ASP A 1 710 ? 41.531 -28.453 -26.078 1 71.38 710 ASP A CA 1
ATOM 5415 C C . ASP A 1 710 ? 42.094 -28.656 -24.656 1 71.38 710 ASP A C 1
ATOM 5417 O O . ASP A 1 710 ? 42.469 -29.766 -24.281 1 71.38 710 ASP A O 1
ATOM 5421 N N . ILE A 1 711 ? 41.969 -27.578 -23.859 1 69.69 711 ILE A N 1
ATOM 5422 C CA . ILE A 1 711 ? 42.562 -27.688 -22.531 1 69.69 711 ILE A CA 1
ATOM 5423 C C . ILE A 1 711 ? 41.469 -27.969 -21.484 1 69.69 711 ILE A C 1
ATOM 5425 O O . ILE A 1 711 ? 41.719 -27.969 -20.281 1 69.69 711 ILE A O 1
ATOM 5429 N N . ALA A 1 712 ? 40.219 -28.25 -21.859 1 69.75 712 ALA A N 1
ATOM 5430 C CA . ALA A 1 712 ? 39.094 -28.609 -21.016 1 69.75 712 ALA A CA 1
ATOM 5431 C C . ALA A 1 712 ? 38.969 -27.641 -19.828 1 69.75 712 ALA A C 1
ATOM 5433 O O . ALA A 1 712 ? 38.875 -28.078 -18.688 1 69.75 712 ALA A O 1
ATOM 5434 N N . LYS A 1 713 ? 38.844 -26.375 -20.109 1 78.06 713 LYS A N 1
ATOM 5435 C CA . LYS A 1 713 ? 38.875 -25.406 -19.016 1 78.06 713 LYS A CA 1
ATOM 5436 C C . LYS A 1 713 ? 37.594 -24.578 -18.984 1 78.06 713 LYS A C 1
ATOM 5438 O O . LYS A 1 713 ? 37.469 -23.656 -18.172 1 78.06 713 LYS A O 1
ATOM 5443 N N . ILE A 1 714 ? 36.688 -24.938 -19.875 1 87.19 714 ILE A N 1
ATOM 5444 C CA . ILE A 1 714 ? 35.406 -24.234 -19.781 1 87.19 714 ILE A CA 1
ATOM 5445 C C . ILE A 1 714 ? 34.656 -24.703 -18.547 1 87.19 714 ILE A C 1
ATOM 5447 O O . ILE A 1 714 ? 34.312 -25.891 -18.422 1 87.19 714 ILE A O 1
ATOM 5451 N N . PRO A 1 715 ? 34.312 -23.766 -17.688 1 81.44 715 PRO A N 1
ATOM 5452 C CA . PRO A 1 715 ? 33.656 -24.156 -16.453 1 81.44 715 PRO A CA 1
ATOM 5453 C C . PRO A 1 715 ? 32.281 -24.812 -16.719 1 81.44 715 PRO A C 1
ATOM 5455 O O . PRO A 1 715 ? 31.578 -24.438 -17.656 1 81.44 715 PRO A O 1
ATOM 5458 N N . ASP A 1 716 ? 31.953 -25.719 -15.844 1 81.5 716 ASP A N 1
ATOM 5459 C CA . ASP A 1 716 ? 30.641 -26.359 -15.883 1 81.5 716 ASP A CA 1
ATOM 5460 C C . ASP A 1 716 ? 29.547 -25.375 -15.469 1 81.5 716 ASP A C 1
ATOM 5462 O O . ASP A 1 716 ? 29.828 -24.344 -14.844 1 81.5 716 ASP A O 1
ATOM 5466 N N . THR A 1 717 ? 28.312 -25.656 -15.922 1 79.62 717 THR A N 1
ATOM 5467 C CA . THR A 1 717 ? 27.141 -25 -15.336 1 79.62 717 THR A CA 1
ATOM 5468 C C . THR A 1 717 ? 26.859 -25.547 -13.938 1 79.62 717 THR A C 1
ATOM 5470 O O . THR A 1 717 ? 26.5 -26.719 -13.789 1 79.62 717 THR A O 1
ATOM 5473 N N . PRO A 1 718 ? 27.094 -24.688 -12.938 1 65.69 718 PRO A N 1
ATOM 5474 C CA . PRO A 1 718 ? 26.953 -25.203 -11.57 1 65.69 718 PRO A CA 1
ATOM 5475 C C . PRO A 1 718 ? 25.562 -25.766 -11.289 1 65.69 718 PRO A C 1
ATOM 5477 O O . PRO A 1 718 ? 24.562 -25.078 -11.523 1 65.69 718 PRO A O 1
ATOM 5480 N N . ALA A 1 719 ? 25.469 -26.969 -10.82 1 61.69 719 ALA A N 1
ATOM 5481 C CA . ALA A 1 719 ? 24.203 -27.641 -10.484 1 61.69 719 ALA A CA 1
ATOM 5482 C C . ALA A 1 719 ? 23.25 -27.641 -11.672 1 61.69 719 ALA A C 1
ATOM 5484 O O . ALA A 1 719 ? 22.047 -27.422 -11.5 1 61.69 719 ALA A O 1
ATOM 5485 N N . ASP A 1 720 ? 23.812 -27.625 -12.875 1 67.94 720 ASP A N 1
ATOM 5486 C CA . ASP A 1 720 ? 23.047 -27.688 -14.125 1 67.94 720 ASP A CA 1
ATOM 5487 C C . ASP A 1 720 ? 22.234 -26.406 -14.328 1 67.94 720 ASP A C 1
ATOM 5489 O O . ASP A 1 720 ? 21.109 -26.438 -14.82 1 67.94 720 ASP A O 1
ATOM 5493 N N . VAL A 1 721 ? 22.734 -25.375 -13.766 1 74.19 721 VAL A N 1
ATOM 5494 C CA . VAL A 1 721 ? 22.094 -24.078 -13.914 1 74.19 721 VAL A CA 1
ATOM 5495 C C . VAL A 1 721 ? 22.984 -23.141 -14.727 1 74.19 721 VAL A C 1
ATOM 5497 O O . VAL A 1 721 ? 24.156 -22.938 -14.383 1 74.19 721 VAL A O 1
ATOM 5500 N N . GLY A 1 722 ? 22.531 -22.719 -15.852 1 84.75 722 GLY A N 1
ATOM 5501 C CA . GLY A 1 722 ? 23.125 -21.625 -16.609 1 84.75 722 GLY A CA 1
ATOM 5502 C C . GLY A 1 722 ? 22.328 -20.344 -16.547 1 84.75 722 GLY A C 1
ATOM 5503 O O . GLY A 1 722 ? 21.578 -20.125 -15.586 1 84.75 722 GLY A O 1
ATOM 5504 N N . THR A 1 723 ? 22.641 -19.406 -17.469 1 90.25 723 THR A N 1
ATOM 5505 C CA . THR A 1 723 ? 21.906 -18.141 -17.469 1 90.25 723 THR A CA 1
ATOM 5506 C C . THR A 1 723 ? 21.375 -17.828 -18.859 1 90.25 723 THR A C 1
ATOM 5508 O O . THR A 1 723 ? 21.922 -18.266 -19.859 1 90.25 723 THR A O 1
ATOM 5511 N N . ALA A 1 724 ? 20.266 -17.109 -18.906 1 93.25 724 ALA A N 1
ATOM 5512 C CA . ALA A 1 724 ? 19.641 -16.672 -20.156 1 93.25 724 ALA A CA 1
ATOM 5513 C C . ALA A 1 724 ? 19.141 -15.234 -20.031 1 93.25 724 ALA A C 1
ATOM 5515 O O . ALA A 1 724 ? 18.797 -14.781 -18.938 1 93.25 724 ALA A O 1
ATOM 5516 N N . LEU A 1 725 ? 19.203 -14.477 -21.141 1 93.5 725 LEU A N 1
ATOM 5517 C CA . LEU A 1 725 ? 18.594 -13.156 -21.234 1 93.5 725 LEU A CA 1
ATOM 5518 C C . LEU A 1 725 ? 17.094 -13.273 -21.547 1 93.5 725 LEU A C 1
ATOM 5520 O O . LEU A 1 725 ? 16.719 -13.664 -22.656 1 93.5 725 LEU A O 1
ATOM 5524 N N . GLY A 1 726 ? 16.328 -12.977 -20.578 1 92.94 726 GLY A N 1
ATOM 5525 C CA . GLY A 1 726 ? 14.883 -12.977 -20.766 1 92.94 726 GLY A CA 1
ATOM 5526 C C . GLY A 1 726 ? 14.273 -11.586 -20.766 1 92.94 726 GLY A C 1
ATOM 5527 O O . GLY A 1 726 ? 14.984 -10.594 -20.578 1 92.94 726 GLY A O 1
ATOM 5528 N N . GLY A 1 727 ? 12.883 -11.492 -21.062 1 91.69 727 GLY A N 1
ATOM 5529 C CA . GLY A 1 727 ? 12.18 -10.219 -21 1 91.69 727 GLY A CA 1
ATOM 5530 C C . GLY A 1 727 ? 11.148 -10.062 -22.109 1 91.69 727 GLY A C 1
ATOM 5531 O O . GLY A 1 727 ? 10.891 -11.008 -22.859 1 91.69 727 GLY A O 1
ATOM 5532 N N . GLY A 1 728 ? 10.648 -8.812 -22.156 1 94.12 728 GLY A N 1
ATOM 5533 C CA . GLY A 1 728 ? 9.508 -8.523 -23.016 1 94.12 728 GLY A CA 1
ATOM 5534 C C . GLY A 1 728 ? 9.875 -8.438 -24.484 1 94.12 728 GLY A C 1
ATOM 5535 O O . GLY A 1 728 ? 11.047 -8.234 -24.828 1 94.12 728 GLY A O 1
ATOM 5536 N N . ASN A 1 729 ? 8.875 -8.641 -25.344 1 95.88 729 ASN A N 1
ATOM 5537 C CA . ASN A 1 729 ? 8.922 -8.531 -26.797 1 95.88 729 ASN A CA 1
ATOM 5538 C C . ASN A 1 729 ? 7.645 -7.898 -27.344 1 95.88 729 ASN A C 1
ATOM 5540 O O . ASN A 1 729 ? 6.598 -8.547 -27.406 1 95.88 729 ASN A O 1
ATOM 5544 N N . PRO A 1 730 ? 7.723 -6.656 -27.766 1 95 730 PRO A N 1
ATOM 5545 C CA . PRO A 1 730 ? 6.512 -5.953 -28.188 1 95 730 PRO A CA 1
ATOM 5546 C C . PRO A 1 730 ? 5.914 -6.539 -29.469 1 95 730 PRO A C 1
ATOM 5548 O O . PRO A 1 730 ? 4.809 -6.16 -29.875 1 95 730 PRO A O 1
ATOM 5551 N N . ASN A 1 731 ? 6.562 -7.508 -30.109 1 94.69 731 ASN A N 1
ATOM 5552 C CA . ASN A 1 731 ? 6.117 -8.031 -31.391 1 94.69 731 ASN A CA 1
ATOM 5553 C C . ASN A 1 731 ? 5.348 -9.344 -31.234 1 94.69 731 ASN A C 1
ATOM 5555 O O . ASN A 1 731 ? 5.082 -10.039 -32.219 1 94.69 731 ASN A O 1
ATOM 5559 N N . LEU A 1 732 ? 4.965 -9.711 -30.078 1 97.19 732 LEU A N 1
ATOM 5560 C CA . LEU A 1 732 ? 4.262 -10.961 -29.812 1 97.19 732 LEU A CA 1
ATOM 5561 C C . LEU A 1 732 ? 2.883 -10.953 -30.469 1 97.19 732 LEU A C 1
ATOM 5563 O O . LEU A 1 732 ? 2.217 -9.914 -30.516 1 97.19 732 LEU A O 1
ATOM 5567 N N . ASN A 1 733 ? 2.537 -12.094 -30.984 1 96.5 733 ASN A N 1
ATOM 5568 C CA . ASN A 1 733 ? 1.182 -12.328 -31.469 1 96.5 733 ASN A CA 1
ATOM 5569 C C . ASN A 1 733 ? 0.332 -13.047 -30.422 1 96.5 733 ASN A C 1
ATOM 5571 O O . ASN A 1 733 ? 0.865 -13.719 -29.531 1 96.5 733 ASN A O 1
ATOM 5575 N N . PRO A 1 734 ? -1.004 -12.875 -30.531 1 96.94 734 PRO A N 1
ATOM 5576 C CA . PRO A 1 734 ? -1.855 -13.641 -29.609 1 96.94 734 PRO A CA 1
ATOM 5577 C C . PRO A 1 734 ? -1.731 -15.148 -29.812 1 96.94 734 PRO A C 1
ATOM 5579 O O . PRO A 1 734 ? -1.582 -15.617 -30.953 1 96.94 734 PRO A O 1
ATOM 5582 N N . GLU A 1 735 ? -1.842 -15.867 -28.688 1 97.12 735 GLU A N 1
ATOM 5583 C CA . GLU A 1 735 ? -1.988 -17.328 -28.75 1 97.12 735 GLU A CA 1
ATOM 5584 C C . GLU A 1 735 ? -3.363 -17.719 -29.281 1 97.12 735 GLU A C 1
ATOM 5586 O O . GLU A 1 735 ? -4.344 -17 -29.078 1 97.12 735 GLU A O 1
ATOM 5591 N N . GLU A 1 736 ? -3.43 -18.891 -29.922 1 96.56 736 GLU A N 1
ATOM 5592 C CA . GLU A 1 736 ? -4.715 -19.391 -30.391 1 96.56 736 GLU A CA 1
ATOM 5593 C C . GLU A 1 736 ? -4.996 -20.781 -29.844 1 96.56 736 GLU A C 1
ATOM 5595 O O . GLU A 1 736 ? -4.148 -21.672 -29.938 1 96.56 736 GLU A O 1
ATOM 5600 N N . ALA A 1 737 ? -6.164 -20.953 -29.344 1 96.81 737 ALA A N 1
ATOM 5601 C CA . ALA A 1 737 ? -6.555 -22.25 -28.781 1 96.81 737 ALA A CA 1
ATOM 5602 C C . ALA A 1 737 ? -7.738 -22.828 -29.547 1 96.81 737 ALA A C 1
ATOM 5604 O O . ALA A 1 737 ? -8.68 -22.125 -29.891 1 96.81 737 ALA A O 1
ATOM 5605 N N . LYS A 1 738 ? -7.695 -24.109 -29.828 1 96.75 738 LYS A N 1
ATOM 5606 C CA . LYS A 1 738 ? -8.805 -24.891 -30.375 1 96.75 738 LYS A CA 1
ATOM 5607 C C . LYS A 1 738 ? -9.203 -26 -29.406 1 96.75 738 LYS A C 1
ATOM 5609 O O . LYS A 1 738 ? -8.375 -26.844 -29.047 1 96.75 738 LYS A O 1
ATOM 5614 N N . THR A 1 739 ? -10.43 -25.984 -29.047 1 96.19 739 THR A N 1
ATOM 5615 C CA . THR A 1 739 ? -10.93 -26.953 -28.078 1 96.19 739 THR A CA 1
ATOM 5616 C C . THR A 1 739 ? -12.086 -27.766 -28.672 1 96.19 739 THR A C 1
ATOM 5618 O O . THR A 1 739 ? -13.016 -27.188 -29.234 1 96.19 739 THR A O 1
ATOM 5621 N N . THR A 1 740 ? -12.023 -29.062 -28.547 1 96.06 740 THR A N 1
ATOM 5622 C CA . THR A 1 740 ? -13.109 -29.969 -28.906 1 96.06 740 THR A CA 1
ATOM 5623 C C . THR A 1 740 ? -13.547 -30.797 -27.703 1 96.06 740 THR A C 1
ATOM 5625 O O . THR A 1 740 ? -12.711 -31.359 -27 1 96.06 740 THR A O 1
ATOM 5628 N N . THR A 1 741 ? -14.859 -30.844 -27.5 1 95.12 741 THR A N 1
ATOM 5629 C CA . THR A 1 741 ? -15.391 -31.672 -26.438 1 95.12 741 THR A CA 1
ATOM 5630 C C . THR A 1 741 ? -16.547 -32.531 -26.938 1 95.12 741 THR A C 1
ATOM 5632 O O . THR A 1 741 ? -17.297 -32.125 -27.812 1 95.12 741 THR A O 1
ATOM 5635 N N . PHE A 1 742 ? -16.688 -33.812 -26.422 1 96.81 742 PHE A N 1
ATOM 5636 C CA . PHE A 1 742 ? -17.797 -34.719 -26.562 1 96.81 742 PHE A CA 1
ATOM 5637 C C . PHE A 1 742 ? -18.25 -35.25 -25.203 1 96.81 742 PHE A C 1
ATOM 5639 O O . PHE A 1 742 ? -17.422 -35.625 -24.375 1 96.81 742 PHE A O 1
ATOM 5646 N N . GLY A 1 743 ? -19.531 -35.156 -25.016 1 95.94 743 GLY A N 1
ATOM 5647 C CA . GLY A 1 743 ? -19.984 -35.594 -23.703 1 95.94 743 GLY A CA 1
ATOM 5648 C C . GLY A 1 743 ? -21.312 -36.312 -23.734 1 95.94 743 GLY A C 1
ATOM 5649 O O . GLY A 1 743 ? -22.094 -36.156 -24.688 1 95.94 743 GLY A O 1
ATOM 5650 N N . VAL A 1 744 ? -21.531 -37.125 -22.734 1 97.19 744 VAL A N 1
ATOM 5651 C CA . VAL A 1 744 ? -22.812 -37.781 -22.484 1 97.19 744 VAL A CA 1
ATOM 5652 C C . VAL A 1 744 ? -23.234 -37.531 -21.031 1 97.19 744 VAL A C 1
ATOM 5654 O O . VAL A 1 744 ? -22.422 -37.656 -20.109 1 97.19 744 VAL A O 1
ATOM 5657 N N . VAL A 1 745 ? -24.438 -37.094 -20.906 1 96 745 VAL A N 1
ATOM 5658 C CA . VAL A 1 745 ? -25.016 -36.906 -19.578 1 96 745 VAL A CA 1
ATOM 5659 C C . VAL A 1 745 ? -26.156 -37.906 -19.375 1 96 745 VAL A C 1
ATOM 5661 O O . VAL A 1 745 ? -27.078 -38 -20.203 1 96 745 VAL A O 1
ATOM 5664 N N . LEU A 1 746 ? -26.062 -38.625 -18.297 1 96.75 746 LEU A N 1
ATOM 5665 C CA . LEU A 1 746 ? -27.062 -39.656 -17.984 1 96.75 746 LEU A CA 1
ATOM 5666 C C . LEU A 1 746 ? -27.844 -39.25 -16.734 1 96.75 746 LEU A C 1
ATOM 5668 O O . LEU A 1 746 ? -27.25 -39 -15.68 1 96.75 746 LEU A O 1
ATOM 5672 N N . THR A 1 747 ? -29.094 -39.219 -16.875 1 94.19 747 THR A N 1
ATOM 5673 C CA . THR A 1 747 ? -30.016 -39.031 -15.766 1 94.19 747 THR A CA 1
ATOM 5674 C C . THR A 1 747 ? -31.125 -40.094 -15.828 1 94.19 747 THR A C 1
ATOM 5676 O O . THR A 1 747 ? -32.312 -39.75 -15.961 1 94.19 747 THR A O 1
ATOM 5679 N N . PRO A 1 748 ? -30.844 -41.281 -15.5 1 93.12 748 PRO A N 1
ATOM 5680 C CA . PRO A 1 748 ? -31.812 -42.344 -15.711 1 93.12 748 PRO A CA 1
ATOM 5681 C C . PRO A 1 748 ? -32.969 -42.312 -14.703 1 93.12 748 PRO A C 1
ATOM 5683 O O . PRO A 1 748 ? -32.719 -42.281 -13.492 1 93.12 748 PRO A O 1
ATOM 5686 N N . ARG A 1 749 ? -34.25 -42.344 -15.078 1 86.94 749 ARG A N 1
ATOM 5687 C CA . ARG A 1 749 ? -35.438 -42.344 -14.234 1 86.94 749 ARG A CA 1
ATOM 5688 C C . ARG A 1 749 ? -35.562 -43.656 -13.453 1 86.94 749 ARG A C 1
ATOM 5690 O O . ARG A 1 749 ? -36.281 -43.688 -12.438 1 86.94 749 ARG A O 1
ATOM 5697 N N . PHE A 1 750 ? -34.906 -44.719 -14.023 1 90.62 750 PHE A N 1
ATOM 5698 C CA . PHE A 1 750 ? -35.031 -46.031 -13.375 1 90.62 750 PHE A CA 1
ATOM 5699 C C . PHE A 1 750 ? -34.094 -46.094 -12.172 1 90.62 750 PHE A C 1
ATOM 5701 O O . PHE A 1 750 ? -34.25 -47 -11.328 1 90.62 750 PHE A O 1
ATOM 5708 N N . VAL A 1 751 ? -33.125 -45.25 -11.984 1 93.75 751 VAL A N 1
ATOM 5709 C CA . VAL A 1 751 ? -32.312 -45.062 -10.773 1 93.75 751 VAL A CA 1
ATOM 5710 C C . VAL A 1 751 ? -32.469 -43.625 -10.273 1 93.75 751 VAL A C 1
ATOM 5712 O O . VAL A 1 751 ? -31.547 -42.812 -10.391 1 93.75 751 VAL A O 1
ATOM 5715 N N . PRO A 1 752 ? -33.531 -43.344 -9.578 1 90.62 752 PRO A N 1
ATOM 5716 C CA . PRO A 1 752 ? -33.781 -41.969 -9.148 1 90.62 752 PRO A CA 1
ATOM 5717 C C . PRO A 1 752 ? -32.656 -41.438 -8.258 1 90.62 752 PRO A C 1
ATOM 5719 O O . PRO A 1 752 ? -32.156 -42.156 -7.398 1 90.62 752 PRO A O 1
ATOM 5722 N N . GLY A 1 753 ? -32.281 -40.25 -8.555 1 90.94 753 GLY A N 1
ATOM 5723 C CA . GLY A 1 753 ? -31.266 -39.562 -7.754 1 90.94 753 GLY A CA 1
ATOM 5724 C C . GLY A 1 753 ? -29.859 -39.781 -8.281 1 90.94 753 GLY A C 1
ATOM 5725 O O . GLY A 1 753 ? -28.891 -39.281 -7.684 1 90.94 753 GLY A O 1
ATOM 5726 N N . PHE A 1 754 ? -29.781 -40.531 -9.352 1 94.56 754 PHE A N 1
ATOM 5727 C CA . PHE A 1 754 ? -28.469 -40.781 -9.953 1 94.56 754 PHE A CA 1
ATOM 5728 C C . PHE A 1 754 ? -28.266 -39.875 -11.18 1 94.56 754 PHE A C 1
ATOM 5730 O O . PHE A 1 754 ? -29.172 -39.75 -12 1 94.56 754 PHE A O 1
ATOM 5737 N N . THR A 1 755 ? -27.141 -39.219 -11.266 1 95 755 THR A N 1
ATOM 5738 C CA . THR A 1 755 ? -26.703 -38.469 -12.445 1 95 755 THR A CA 1
ATOM 5739 C C . THR A 1 755 ? -25.219 -38.75 -12.727 1 95 755 THR A C 1
ATOM 5741 O O . THR A 1 755 ? -24.406 -38.844 -11.805 1 95 755 THR A O 1
ATOM 5744 N N . MET A 1 756 ? -24.828 -38.844 -13.977 1 96 756 MET A N 1
ATOM 5745 C CA . MET A 1 756 ? -23.438 -39.062 -14.367 1 96 756 MET A CA 1
ATOM 5746 C C . MET A 1 756 ? -23.141 -38.375 -15.695 1 96 756 MET A C 1
ATOM 5748 O O . MET A 1 756 ? -23.969 -38.344 -16.594 1 96 756 MET A O 1
ATOM 5752 N N . SER A 1 757 ? -22.047 -37.781 -15.742 1 95.31 757 SER A N 1
ATOM 5753 C CA . SER A 1 757 ? -21.562 -37.219 -17 1 95.31 757 SER A CA 1
ATOM 575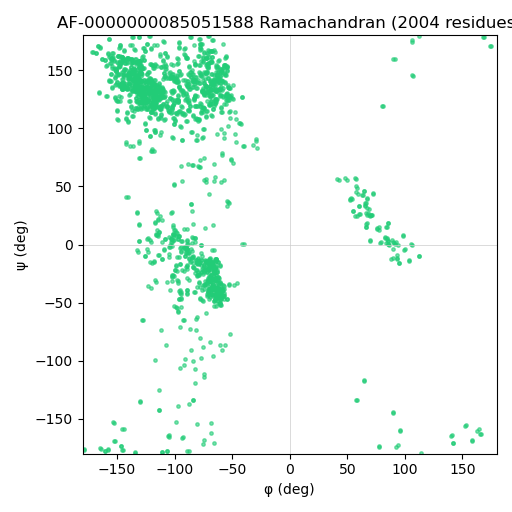4 C C . SER A 1 757 ? -20.156 -37.75 -17.312 1 95.31 757 SER A C 1
ATOM 5756 O O . SER A 1 757 ? -19.328 -37.875 -16.422 1 95.31 757 SER A O 1
ATOM 5758 N N . VAL A 1 758 ? -19.891 -38.062 -18.547 1 97.38 758 VAL A N 1
ATOM 5759 C CA . VAL A 1 758 ? -18.594 -38.406 -19.109 1 97.38 758 VAL A CA 1
ATOM 5760 C C . VAL A 1 758 ? -18.25 -37.5 -20.266 1 97.38 758 VAL A C 1
ATOM 5762 O O . VAL A 1 758 ? -19.016 -37.406 -21.234 1 97.38 758 VAL A O 1
ATOM 5765 N N . ASP A 1 759 ? -17.172 -36.844 -20.188 1 96.38 759 ASP A N 1
ATOM 5766 C CA . ASP A 1 759 ? -16.844 -35.812 -21.188 1 96.38 759 ASP A CA 1
ATOM 5767 C C . ASP A 1 759 ? -15.414 -35.969 -21.688 1 96.38 759 ASP A C 1
ATOM 5769 O O . ASP A 1 759 ? -14.469 -35.875 -20.891 1 96.38 759 ASP A O 1
ATOM 5773 N N . TYR A 1 760 ? -15.242 -36.125 -22.938 1 96.94 760 TYR A N 1
ATOM 5774 C CA . TYR A 1 760 ? -13.938 -36.031 -23.594 1 96.94 760 TYR A CA 1
ATOM 5775 C C . TYR A 1 760 ? -13.57 -34.594 -23.922 1 96.94 760 TYR A C 1
ATOM 5777 O O . TYR A 1 760 ? -14.422 -33.812 -24.344 1 96.94 760 TYR A O 1
ATOM 5785 N N . TYR A 1 761 ? -12.273 -34.25 -23.734 1 95.88 761 TYR A N 1
ATOM 5786 C CA . TYR A 1 761 ? -11.805 -32.906 -24.125 1 95.88 761 TYR A CA 1
ATOM 5787 C C . TYR A 1 761 ? -10.461 -33 -24.844 1 95.88 761 TYR A C 1
ATOM 5789 O O . TYR A 1 761 ? -9.641 -33.875 -24.531 1 95.88 761 TYR A O 1
ATOM 5797 N N . LYS A 1 762 ? -10.25 -32.094 -25.766 1 97.06 762 LYS A N 1
ATOM 5798 C CA . LYS A 1 762 ? -8.984 -31.797 -26.422 1 97.06 762 LYS A CA 1
ATOM 5799 C C . LYS A 1 762 ? -8.766 -30.297 -26.562 1 97.06 762 LYS A C 1
ATOM 5801 O O . LYS A 1 762 ? -9.578 -29.594 -27.172 1 97.06 762 LYS A O 1
ATOM 5806 N N . ILE A 1 763 ? -7.75 -29.812 -25.984 1 96.81 763 ILE A N 1
ATOM 5807 C CA . ILE A 1 763 ? -7.379 -28.406 -26.062 1 96.81 763 ILE A CA 1
ATOM 5808 C C . ILE A 1 763 ? -5.996 -28.281 -26.703 1 96.81 763 ILE A C 1
ATOM 5810 O O . ILE A 1 763 ? -5.02 -28.828 -26.188 1 96.81 763 ILE A O 1
ATOM 5814 N N . ARG A 1 764 ? -5.918 -27.578 -27.75 1 96.94 764 ARG A N 1
ATOM 5815 C CA . ARG A 1 764 ? -4.648 -27.297 -28.422 1 96.94 764 ARG A CA 1
ATOM 5816 C C . ARG A 1 764 ? -4.402 -25.797 -28.547 1 96.94 764 ARG A C 1
ATOM 5818 O O . ARG A 1 764 ? -5.223 -25.078 -29.109 1 96.94 764 ARG A O 1
ATOM 5825 N N . ILE A 1 765 ? -3.303 -25.375 -27.984 1 97.12 765 ILE A N 1
ATOM 5826 C CA . ILE A 1 765 ? -2.898 -23.984 -28.062 1 97.12 765 ILE A CA 1
ATOM 5827 C C . ILE A 1 765 ? -1.717 -23.828 -29.016 1 97.12 765 ILE A C 1
ATOM 5829 O O . ILE A 1 765 ? -0.664 -24.438 -28.812 1 97.12 765 ILE A O 1
ATOM 5833 N N . GLU A 1 766 ? -1.849 -23.031 -29.984 1 97.06 766 GLU A N 1
ATOM 5834 C CA . GLU A 1 766 ? -0.802 -22.797 -30.984 1 97.06 766 GLU A CA 1
ATOM 5835 C C . GLU A 1 766 ? -0.162 -21.422 -30.797 1 97.06 766 GLU A C 1
ATOM 5837 O O . GLU A 1 766 ? -0.846 -20.453 -30.469 1 97.06 766 GLU A O 1
ATOM 5842 N N . GLY A 1 767 ? 1.148 -21.422 -31.047 1 96.69 767 GLY A N 1
ATOM 5843 C CA . GLY A 1 767 ? 1.88 -20.172 -30.875 1 96.69 767 GLY A CA 1
ATOM 5844 C C . GLY A 1 767 ? 1.927 -19.688 -29.453 1 96.69 767 GLY A C 1
ATOM 5845 O O . GLY A 1 767 ? 1.734 -18.5 -29.188 1 96.69 767 GLY A O 1
ATOM 5846 N N . TYR A 1 768 ? 2.021 -20.672 -28.562 1 96.56 768 TYR A N 1
ATOM 5847 C CA . TYR A 1 768 ? 2.023 -20.219 -27.172 1 96.56 768 TYR A CA 1
ATOM 5848 C C . TYR A 1 768 ? 3.227 -19.328 -26.891 1 96.56 768 TYR A C 1
ATOM 5850 O O . TYR A 1 768 ? 4.305 -19.531 -27.438 1 96.56 768 TYR A O 1
ATOM 5858 N N . ILE A 1 769 ? 3.043 -18.25 -26.094 1 96.19 769 ILE A N 1
ATOM 5859 C CA . ILE A 1 769 ? 4.094 -17.297 -25.75 1 96.19 769 ILE A CA 1
ATOM 5860 C C . ILE A 1 769 ? 5.047 -17.922 -24.734 1 96.19 769 ILE A C 1
ATOM 5862 O O . ILE A 1 769 ? 4.621 -18.344 -23.656 1 96.19 769 ILE A O 1
ATOM 5866 N N . GLY A 1 770 ? 6.211 -18.078 -25.047 1 93.81 770 GLY A N 1
ATOM 5867 C CA . GLY A 1 770 ? 7.32 -18.578 -24.25 1 93.81 770 GLY A CA 1
ATOM 5868 C C . GLY A 1 770 ? 8.664 -18.047 -24.703 1 93.81 770 GLY A C 1
ATOM 5869 O O . GLY A 1 770 ? 8.781 -16.875 -25.109 1 93.81 770 GLY A O 1
ATOM 5870 N N . SER A 1 771 ? 9.664 -18.828 -24.422 1 92.88 771 SER A N 1
ATOM 5871 C CA . SER A 1 771 ? 11.008 -18.5 -24.875 1 92.88 771 SER A CA 1
ATOM 5872 C C . SER A 1 771 ? 11.695 -19.719 -25.5 1 92.88 771 SER A C 1
ATOM 5874 O O . SER A 1 771 ? 11.25 -20.844 -25.312 1 92.88 771 SER A O 1
ATOM 5876 N N . VAL A 1 772 ? 12.664 -19.469 -26.266 1 90.75 772 VAL A N 1
ATOM 5877 C CA . VAL A 1 772 ? 13.508 -20.578 -26.719 1 90.75 772 VAL A CA 1
ATOM 5878 C C . VAL A 1 772 ? 14.297 -21.125 -25.531 1 90.75 772 VAL A C 1
ATOM 5880 O O . VAL A 1 772 ? 15.141 -20.438 -24.953 1 90.75 772 VAL A O 1
ATOM 5883 N N . PRO A 1 773 ? 13.938 -22.344 -25.141 1 87.31 773 PRO A N 1
ATOM 5884 C CA . PRO A 1 773 ? 14.695 -22.875 -24.016 1 87.31 773 PRO A CA 1
ATOM 5885 C C . PRO A 1 773 ? 16.203 -22.906 -24.281 1 87.31 773 PRO A C 1
ATOM 5887 O O . PRO A 1 773 ? 16.641 -23.25 -25.375 1 87.31 773 PRO A O 1
ATOM 5890 N N . ALA A 1 774 ? 16.938 -22.547 -23.266 1 89.44 774 ALA A N 1
ATOM 5891 C CA . ALA A 1 774 ? 18.375 -22.422 -23.406 1 89.44 774 ALA A CA 1
ATOM 5892 C C . ALA A 1 774 ? 19 -23.734 -23.859 1 89.44 774 ALA A C 1
ATOM 5894 O O . ALA A 1 774 ? 19.844 -23.75 -24.766 1 89.44 774 ALA A O 1
ATOM 5895 N N . GLN A 1 775 ? 18.594 -24.859 -23.281 1 84.5 775 GLN A N 1
ATOM 5896 C CA . GLN A 1 775 ? 19.156 -26.156 -23.641 1 84.5 775 GLN A CA 1
ATOM 5897 C C . GLN A 1 775 ? 18.859 -26.5 -25.094 1 84.5 775 GLN A C 1
ATOM 5899 O O . GLN A 1 775 ? 19.688 -27.094 -25.781 1 84.5 775 GLN A O 1
ATOM 5904 N N . THR A 1 776 ? 17.688 -26.203 -25.547 1 86.81 776 THR A N 1
ATOM 5905 C CA . THR A 1 776 ? 17.297 -26.453 -26.922 1 86.81 776 THR A CA 1
ATOM 5906 C C . THR A 1 776 ? 18.156 -25.656 -27.891 1 86.81 776 THR A C 1
ATOM 5908 O O . THR A 1 776 ? 18.609 -26.172 -28.906 1 86.81 776 THR A O 1
ATOM 5911 N N . ALA A 1 777 ? 18.281 -24.375 -27.578 1 92 777 ALA A N 1
ATOM 5912 C CA . ALA A 1 777 ? 19.125 -23.531 -28.422 1 92 777 ALA A CA 1
ATOM 5913 C C . ALA A 1 777 ? 20.531 -24.125 -28.547 1 92 777 ALA A C 1
ATOM 5915 O O . ALA A 1 777 ? 21.078 -24.219 -29.656 1 92 777 ALA A O 1
ATOM 5916 N N . LEU A 1 778 ? 21.062 -24.5 -27.469 1 91.56 778 LEU A N 1
ATOM 5917 C CA . LEU A 1 778 ? 22.406 -25.031 -27.453 1 91.56 778 LEU A CA 1
ATOM 5918 C C . LEU A 1 778 ? 22.484 -26.359 -28.203 1 91.56 778 LEU A C 1
ATOM 5920 O O . LEU A 1 778 ? 23.375 -26.562 -29.016 1 91.56 778 LEU A O 1
ATOM 5924 N N . SER A 1 779 ? 21.609 -27.312 -27.969 1 88.31 779 SER A N 1
ATOM 5925 C CA . SER A 1 779 ? 21.609 -28.625 -28.609 1 88.31 779 SER A CA 1
ATOM 5926 C C . SER A 1 779 ? 21.406 -28.5 -30.109 1 88.31 779 SER A C 1
ATOM 5928 O O . SER A 1 779 ? 22.062 -29.203 -30.891 1 88.31 779 SER A O 1
ATOM 5930 N N . GLN A 1 780 ? 20.484 -27.688 -30.469 1 89.12 780 GLN A N 1
ATOM 5931 C CA . GLN A 1 780 ? 20.219 -27.5 -31.891 1 89.12 780 GLN A CA 1
ATOM 5932 C C . GLN A 1 780 ? 21.438 -26.906 -32.594 1 89.12 780 GLN A C 1
ATOM 5934 O O . GLN A 1 780 ? 21.766 -27.297 -33.719 1 89.12 780 GLN A O 1
ATOM 5939 N N . CYS A 1 781 ? 22.031 -25.953 -31.969 1 94.44 781 CYS A N 1
ATOM 5940 C CA . CYS A 1 781 ? 23.234 -25.359 -32.562 1 94.44 781 CYS A CA 1
ATOM 5941 C C . CYS A 1 781 ? 24.328 -26.406 -32.719 1 94.44 781 CYS A C 1
ATOM 5943 O O . CYS A 1 781 ? 24.938 -26.5 -33.781 1 94.44 781 CYS A O 1
ATOM 5945 N N . ILE A 1 782 ? 24.578 -27.188 -31.781 1 93.62 782 ILE A N 1
ATOM 5946 C CA . ILE A 1 782 ? 25.609 -28.219 -31.797 1 93.62 782 ILE A CA 1
ATOM 5947 C C . ILE A 1 782 ? 25.297 -29.234 -32.906 1 93.62 782 ILE A C 1
ATOM 5949 O O . ILE A 1 782 ? 26.172 -29.625 -33.656 1 93.62 782 ILE A O 1
ATOM 5953 N N . ALA A 1 783 ? 24.094 -29.641 -32.969 1 89.62 783 ALA A N 1
ATOM 5954 C CA . ALA A 1 783 ? 23.688 -30.703 -33.875 1 89.62 783 ALA A CA 1
ATOM 5955 C C . ALA A 1 783 ? 23.625 -30.219 -35.312 1 89.62 783 ALA A C 1
ATOM 5957 O O . ALA A 1 783 ? 23.969 -30.953 -36.219 1 89.62 783 ALA A O 1
ATOM 5958 N N . THR A 1 784 ? 23.141 -28.953 -35.469 1 91.38 784 THR A N 1
ATOM 5959 C CA . THR A 1 784 ? 22.766 -28.578 -36.844 1 91.38 784 THR A CA 1
ATOM 5960 C C . THR A 1 784 ? 23.641 -27.422 -37.344 1 91.38 784 THR A C 1
ATOM 5962 O O . THR A 1 784 ? 23.75 -27.203 -38.531 1 91.38 784 THR A O 1
ATOM 5965 N N . GLY A 1 785 ? 24.078 -26.578 -36.469 1 93.25 785 GLY A N 1
ATOM 5966 C CA . GLY A 1 785 ? 24.812 -25.391 -36.875 1 93.25 785 GLY A CA 1
ATOM 5967 C C . GLY A 1 785 ? 23.906 -24.297 -37.406 1 93.25 785 GLY A C 1
ATOM 5968 O O . GLY A 1 785 ? 24.375 -23.344 -38.031 1 93.25 785 GLY A O 1
ATOM 5969 N N . ASP A 1 786 ? 22.656 -24.469 -37.188 1 93.44 786 ASP A N 1
ATOM 5970 C CA . ASP A 1 786 ? 21.688 -23.484 -37.656 1 93.44 786 ASP A CA 1
ATOM 5971 C C . ASP A 1 786 ? 21.969 -22.109 -37.094 1 93.44 786 ASP A C 1
ATOM 5973 O O . ASP A 1 786 ? 22.109 -21.953 -35.875 1 93.44 786 ASP A O 1
ATOM 5977 N N . ALA A 1 787 ? 21.922 -21.047 -37.938 1 93.44 787 ALA A N 1
ATOM 5978 C CA . ALA A 1 787 ? 22.344 -19.688 -37.594 1 93.44 787 ALA A CA 1
ATOM 5979 C C . ALA A 1 787 ? 21.391 -19.094 -36.531 1 93.44 787 ALA A C 1
ATOM 5981 O O . ALA A 1 787 ? 21.812 -18.281 -35.719 1 93.44 787 ALA A O 1
ATOM 5982 N N . PHE A 1 788 ? 20.219 -19.422 -36.656 1 92.06 788 PHE A N 1
ATOM 5983 C CA . PHE A 1 788 ? 19.266 -18.891 -35.688 1 92.06 788 PHE A CA 1
ATOM 5984 C C . PHE A 1 788 ? 19.625 -19.312 -34.281 1 92.06 788 PHE A C 1
ATOM 5986 O O . PHE A 1 788 ? 19.766 -18.484 -33.406 1 92.06 788 PHE A O 1
ATOM 5993 N N . TYR A 1 789 ? 19.828 -20.578 -34.031 1 93.94 789 TYR A N 1
ATOM 5994 C CA . TYR A 1 789 ? 20.109 -21.109 -32.688 1 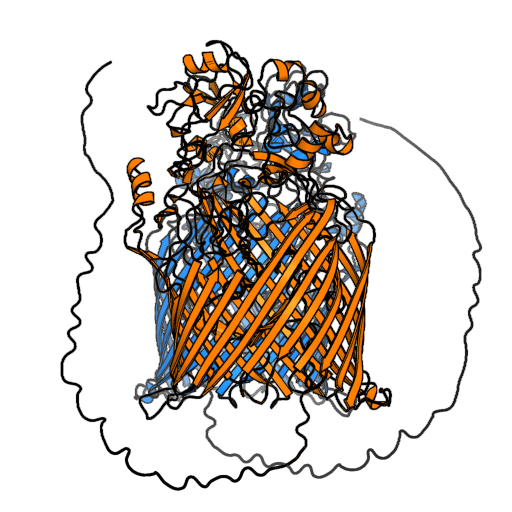93.94 789 TYR A CA 1
ATOM 5995 C C . TYR A 1 789 ? 21.5 -20.656 -32.219 1 93.94 789 TYR A C 1
ATOM 5997 O O . TYR A 1 789 ? 21.672 -20.281 -31.062 1 93.94 789 TYR A O 1
ATOM 6005 N N . CYS A 1 790 ? 22.422 -20.766 -33.094 1 95.75 790 CYS A N 1
ATOM 6006 C CA . CYS A 1 790 ? 23.781 -20.422 -32.719 1 95.75 790 CYS A CA 1
ATOM 6007 C C . CYS A 1 790 ? 23.891 -18.938 -32.406 1 95.75 790 CYS A C 1
ATOM 6009 O O . CYS A 1 790 ? 24.703 -18.547 -31.562 1 95.75 790 CYS A O 1
ATOM 6011 N N . GLY A 1 791 ? 23.031 -18.156 -33.062 1 94.56 791 GLY A N 1
ATOM 6012 C CA . GLY A 1 791 ? 23.031 -16.734 -32.812 1 94.56 791 GLY A CA 1
ATOM 6013 C C . GLY A 1 791 ? 22.516 -16.359 -31.438 1 94.56 791 GLY A C 1
ATOM 6014 O O . GLY A 1 791 ? 22.75 -15.258 -30.953 1 94.56 791 GLY A O 1
ATOM 6015 N N . LEU A 1 792 ? 21.844 -17.266 -30.734 1 96.44 792 LEU A N 1
ATOM 6016 C CA . LEU A 1 792 ? 21.266 -17.016 -29.422 1 96.44 792 LEU A CA 1
ATOM 6017 C C . LEU A 1 792 ? 22.312 -17.234 -28.328 1 96.44 792 LEU A C 1
ATOM 6019 O O . LEU A 1 792 ? 22.109 -16.844 -27.172 1 96.44 792 LEU A O 1
ATOM 6023 N N . ILE A 1 793 ? 23.453 -17.812 -28.688 1 96.38 793 ILE A N 1
ATOM 6024 C CA . ILE A 1 793 ? 24.438 -18.25 -27.688 1 96.38 793 ILE A CA 1
ATOM 6025 C C . ILE A 1 793 ? 25.531 -17.188 -27.547 1 96.38 793 ILE A C 1
ATOM 6027 O O . ILE A 1 793 ? 26.172 -16.812 -28.531 1 96.38 793 ILE A O 1
ATOM 6031 N N . HIS A 1 794 ? 25.703 -16.766 -26.359 1 95.5 794 HIS A N 1
ATOM 6032 C CA . HIS A 1 794 ? 26.734 -15.789 -26 1 95.5 794 HIS A CA 1
ATOM 6033 C C . HIS A 1 794 ? 27.625 -16.312 -24.875 1 95.5 794 HIS A C 1
ATOM 6035 O O . HIS A 1 794 ? 27.266 -16.203 -23.703 1 95.5 794 HIS A O 1
ATOM 6041 N N . ARG A 1 795 ? 28.734 -16.719 -25.156 1 93.5 795 ARG A N 1
ATOM 6042 C CA . ARG A 1 795 ? 29.625 -17.266 -24.141 1 93.5 795 ARG A CA 1
ATOM 6043 C C . ARG A 1 795 ? 30.438 -16.156 -23.469 1 93.5 795 ARG A C 1
ATOM 6045 O O . ARG A 1 795 ? 30.703 -15.117 -24.078 1 93.5 795 ARG A O 1
ATOM 6052 N N . ASN A 1 796 ? 30.703 -16.453 -22.203 1 89.69 796 ASN A N 1
ATOM 6053 C CA . ASN A 1 796 ? 31.609 -15.547 -21.516 1 89.69 796 ASN A CA 1
ATOM 6054 C C . ASN A 1 796 ? 32.906 -15.383 -22.281 1 89.69 796 ASN A C 1
ATOM 6056 O O . ASN A 1 796 ? 33.625 -16.359 -22.547 1 89.69 796 ASN A O 1
ATOM 6060 N N . PRO A 1 797 ? 33.344 -14.203 -22.578 1 84.5 797 PRO A N 1
ATOM 6061 C CA . PRO A 1 797 ? 34.531 -14.008 -23.406 1 84.5 797 PRO A CA 1
ATOM 6062 C C . PRO A 1 797 ? 35.844 -14.398 -22.688 1 84.5 797 PRO A C 1
ATOM 6064 O O . PRO A 1 797 ? 36.844 -14.672 -23.328 1 84.5 797 PRO A O 1
ATOM 6067 N N . ASN A 1 798 ? 35.781 -14.469 -21.406 1 77.19 798 ASN A N 1
ATOM 6068 C CA . ASN A 1 798 ? 37 -14.742 -20.656 1 77.19 798 ASN A CA 1
ATOM 6069 C C . ASN A 1 798 ? 37.219 -16.234 -20.469 1 77.19 798 ASN A C 1
ATOM 6071 O O . ASN A 1 798 ? 38.344 -16.719 -20.516 1 77.19 798 ASN A O 1
ATOM 6075 N N . ASN A 1 799 ? 36.156 -17 -20.219 1 81.56 799 ASN A N 1
ATOM 6076 C CA . ASN A 1 799 ? 36.344 -18.391 -19.875 1 81.56 799 ASN A CA 1
ATOM 6077 C C . ASN A 1 799 ? 35.438 -19.312 -20.688 1 81.56 799 ASN A C 1
ATOM 6079 O O . ASN A 1 799 ? 35.531 -20.547 -20.562 1 81.56 799 ASN A O 1
ATOM 6083 N N . GLY A 1 800 ? 34.562 -18.734 -21.453 1 88.38 800 GLY A N 1
ATOM 6084 C CA . GLY A 1 800 ? 33.719 -19.531 -22.328 1 88.38 800 GLY A CA 1
ATOM 6085 C C . GLY A 1 800 ? 32.469 -20.078 -21.625 1 88.38 800 GLY A C 1
ATOM 6086 O O . GLY A 1 800 ? 31.656 -20.766 -22.234 1 88.38 800 GLY A O 1
ATOM 6087 N N . ALA A 1 801 ? 32.219 -19.734 -20.406 1 89.12 801 ALA A N 1
ATOM 6088 C CA . ALA A 1 801 ? 31.125 -20.281 -19.609 1 89.12 801 ALA A CA 1
ATOM 6089 C C . ALA A 1 801 ? 29.781 -19.734 -20.094 1 89.12 801 ALA A C 1
ATOM 6091 O O . ALA A 1 801 ? 29.703 -18.609 -20.578 1 89.12 801 ALA A O 1
ATOM 6092 N N . LEU A 1 802 ? 28.766 -20.531 -19.984 1 92.69 802 LEU A N 1
ATOM 6093 C CA . LEU A 1 802 ? 27.391 -20.094 -20.188 1 92.69 802 LEU A CA 1
ATOM 6094 C C . LEU A 1 802 ? 26.688 -19.844 -18.844 1 92.69 802 LEU A C 1
ATOM 6096 O O . LEU A 1 802 ? 25.609 -20.391 -18.609 1 92.69 802 LEU A O 1
ATOM 6100 N N . TYR A 1 803 ? 27.266 -19.109 -18.031 1 88.44 803 TYR A N 1
ATOM 6101 C CA . TYR A 1 803 ? 26.828 -18.672 -16.703 1 88.44 803 TYR A CA 1
ATOM 6102 C C . TYR A 1 803 ? 27.344 -17.281 -16.391 1 88.44 803 TYR A C 1
ATOM 6104 O O . TYR A 1 803 ? 28.531 -17 -16.547 1 88.44 803 TYR A O 1
ATOM 6112 N N . GLY A 1 804 ? 26.344 -16.375 -16.078 1 82.31 804 GLY A N 1
ATOM 6113 C CA . GLY A 1 804 ? 26.703 -15.008 -15.773 1 82.31 804 GLY A CA 1
ATOM 6114 C C . GLY A 1 804 ? 25.578 -14.234 -15.102 1 82.31 804 GLY A C 1
ATOM 6115 O O . GLY A 1 804 ? 24.469 -14.734 -14.969 1 82.31 804 GLY A O 1
ATOM 6116 N N . SER A 1 805 ? 25.891 -13.023 -14.578 1 78.06 805 SER A N 1
ATOM 6117 C CA . SER A 1 805 ? 24.938 -12.195 -13.852 1 78.06 805 SER A CA 1
ATOM 6118 C C . SER A 1 805 ? 24.359 -11.109 -14.75 1 78.06 805 SER A C 1
ATOM 6120 O O . SER A 1 805 ? 23.344 -10.492 -14.414 1 78.06 805 SER A O 1
ATOM 6122 N N . ASP A 1 806 ? 25.016 -10.875 -15.812 1 80.75 806 ASP A N 1
ATOM 6123 C CA . ASP A 1 806 ? 24.578 -9.859 -16.766 1 80.75 806 ASP A CA 1
ATOM 6124 C C . ASP A 1 806 ? 25.047 -10.188 -18.172 1 80.75 806 ASP A C 1
ATOM 6126 O O . ASP A 1 806 ? 25.516 -11.297 -18.438 1 80.75 806 ASP A O 1
ATOM 6130 N N . THR A 1 807 ? 24.891 -9.227 -19.062 1 85.31 807 THR A N 1
ATOM 6131 C CA . THR A 1 807 ? 25.156 -9.508 -20.469 1 85.31 807 THR A CA 1
ATOM 6132 C C . THR A 1 807 ? 26.656 -9.414 -20.766 1 85.31 807 THR A C 1
ATOM 6134 O O . THR A 1 807 ? 27.078 -9.641 -21.906 1 85.31 807 THR A O 1
ATOM 6137 N N . LYS A 1 808 ? 27.5 -9.227 -19.75 1 79.19 808 LYS A N 1
ATOM 6138 C CA . LYS A 1 808 ? 28.938 -9.258 -19.922 1 79.19 808 LYS A CA 1
ATOM 6139 C C . LYS A 1 808 ? 29.484 -10.672 -19.734 1 79.19 808 LYS A C 1
ATOM 6141 O O . LYS A 1 808 ? 30.609 -10.961 -20.156 1 79.19 808 LYS A O 1
ATOM 6146 N N . GLY A 1 809 ? 28.625 -11.406 -19.078 1 86.12 809 GLY A N 1
ATOM 6147 C CA . GLY A 1 809 ? 28.969 -12.812 -18.922 1 86.12 809 GLY A CA 1
ATOM 6148 C C . GLY A 1 809 ? 28.391 -13.695 -20 1 86.12 809 GLY A C 1
ATOM 6149 O O . GLY A 1 809 ? 28.125 -13.227 -21.109 1 86.12 809 GLY A O 1
ATOM 6150 N N . GLY A 1 810 ? 28.422 -14.953 -19.781 1 90.69 810 GLY A N 1
ATOM 6151 C CA . GLY A 1 810 ? 27.797 -15.898 -20.703 1 90.69 810 GLY A CA 1
ATOM 6152 C C . GLY A 1 810 ? 26.312 -16.031 -20.516 1 90.69 810 GLY A C 1
ATOM 6153 O O . GLY A 1 810 ? 25.812 -15.984 -19.375 1 90.69 810 GLY A O 1
ATOM 6154 N N . TYR A 1 811 ? 25.547 -16.031 -21.547 1 94.38 811 TYR A N 1
ATOM 6155 C CA . TYR A 1 811 ? 24.109 -16.234 -21.484 1 94.38 811 TYR A CA 1
ATOM 6156 C C . TYR A 1 811 ? 23.562 -16.719 -22.812 1 94.38 811 TYR A C 1
ATOM 6158 O O . TYR A 1 811 ? 24.25 -16.672 -23.828 1 94.38 811 TYR A O 1
ATOM 6166 N N . ILE A 1 812 ? 22.391 -17.203 -22.797 1 95.56 812 ILE A N 1
ATOM 6167 C CA . ILE A 1 812 ? 21.641 -17.562 -23.984 1 95.56 812 ILE A CA 1
ATOM 6168 C C . ILE A 1 812 ? 20.438 -16.641 -24.141 1 95.56 812 ILE A C 1
ATOM 6170 O O . ILE A 1 812 ? 19.672 -16.438 -23.188 1 95.56 812 ILE A O 1
ATOM 6174 N N . THR A 1 813 ? 20.266 -16 -25.297 1 94.69 813 THR A N 1
ATOM 6175 C CA . THR A 1 813 ? 19.094 -15.156 -25.516 1 94.69 813 THR A CA 1
ATOM 6176 C C . THR A 1 813 ? 17.812 -15.984 -25.5 1 94.69 813 THR A C 1
ATOM 6178 O O . THR A 1 813 ? 17.672 -16.922 -26.281 1 94.69 813 THR A O 1
ATOM 6181 N N . SER A 1 814 ? 16.953 -15.641 -24.625 1 94.75 814 SER A N 1
ATOM 6182 C CA . SER A 1 814 ? 15.695 -16.359 -24.422 1 94.75 814 SER A CA 1
ATOM 6183 C C . SER A 1 814 ? 14.547 -15.398 -24.156 1 94.75 814 SER A C 1
ATOM 6185 O O . SER A 1 814 ? 13.758 -15.609 -23.234 1 94.75 814 SER A O 1
ATOM 6187 N N . THR A 1 815 ? 14.453 -14.227 -24.891 1 94.31 815 THR A N 1
ATOM 6188 C CA . THR A 1 815 ? 13.336 -13.297 -24.75 1 94.31 815 THR A CA 1
ATOM 6189 C C . THR A 1 815 ? 12.031 -13.93 -25.219 1 94.31 815 THR A C 1
ATOM 6191 O O . THR A 1 815 ? 12.047 -14.977 -25.875 1 94.31 815 THR A O 1
ATOM 6194 N N . ASN A 1 816 ? 10.938 -13.305 -24.906 1 96.19 816 ASN A N 1
ATOM 6195 C CA . ASN A 1 816 ? 9.633 -13.883 -25.234 1 96.19 816 ASN A CA 1
ATOM 6196 C C . ASN A 1 816 ? 9.406 -13.938 -26.734 1 96.19 816 ASN A C 1
ATOM 6198 O O . ASN A 1 816 ? 9.734 -12.992 -27.453 1 96.19 816 ASN A O 1
ATOM 6202 N N . VAL A 1 817 ? 8.938 -15.039 -27.203 1 95.38 817 VAL A N 1
ATOM 6203 C CA . VAL A 1 817 ? 8.562 -15.25 -28.594 1 95.38 817 VAL A CA 1
ATOM 6204 C C . VAL A 1 817 ? 7.352 -16.188 -28.672 1 95.38 817 VAL A C 1
ATOM 6206 O O . VAL A 1 817 ? 6.992 -16.828 -27.688 1 95.38 817 VAL A O 1
ATOM 6209 N N . ASN A 1 818 ? 6.652 -16.172 -29.828 1 96.44 818 ASN A N 1
ATOM 6210 C CA . ASN A 1 818 ? 5.672 -17.219 -30.094 1 96.44 818 ASN A CA 1
ATOM 6211 C C . ASN A 1 818 ? 6.348 -18.531 -30.469 1 96.44 818 ASN A C 1
ATOM 6213 O O . ASN A 1 818 ? 7.18 -18.578 -31.375 1 96.44 818 ASN A O 1
ATOM 6217 N N . THR A 1 819 ? 6.004 -19.562 -29.875 1 95.25 819 THR A N 1
ATOM 6218 C CA . THR A 1 819 ? 6.688 -20.844 -30.016 1 95.25 819 THR A CA 1
ATOM 6219 C C . THR A 1 819 ? 5.781 -21.859 -30.688 1 95.25 819 THR A C 1
ATOM 6221 O O . THR A 1 819 ? 5.121 -21.562 -31.672 1 95.25 819 THR A O 1
ATOM 6224 N N . GLY A 1 820 ? 5.906 -23.156 -30.172 1 95.62 820 GLY A N 1
ATOM 6225 C CA . GLY A 1 820 ? 5.137 -24.234 -30.75 1 95.62 820 GLY A CA 1
ATOM 6226 C C . GLY A 1 820 ? 3.73 -24.344 -30.203 1 95.62 820 GLY A C 1
ATOM 6227 O O . GLY A 1 820 ? 3.006 -23.344 -30.141 1 95.62 820 GLY A O 1
ATOM 6228 N N . TYR A 1 821 ? 3.334 -25.578 -29.859 1 96.88 821 TYR A N 1
ATOM 6229 C CA . TYR A 1 821 ? 1.973 -25.734 -29.359 1 96.88 821 TYR A CA 1
ATOM 6230 C C . TYR A 1 821 ? 1.965 -26.438 -28.016 1 96.88 821 TYR A C 1
ATOM 6232 O O . TYR A 1 821 ? 2.949 -27.062 -27.625 1 96.88 821 TYR A O 1
ATOM 6240 N N . LEU A 1 822 ? 0.94 -26.281 -27.266 1 96.62 822 LEU A N 1
ATOM 6241 C CA . LEU A 1 822 ? 0.531 -27.047 -26.094 1 96.62 822 LEU A CA 1
ATOM 6242 C C . LEU A 1 822 ? -0.753 -27.812 -26.375 1 96.62 822 LEU A C 1
ATOM 6244 O O . LEU A 1 822 ? -1.688 -27.281 -26.969 1 96.62 822 LEU A O 1
ATOM 6248 N N . GLU A 1 823 ? -0.763 -29.031 -25.984 1 97.06 823 GLU A N 1
ATOM 6249 C CA . GLU A 1 823 ? -1.968 -29.828 -26.203 1 97.06 823 GLU A CA 1
ATOM 6250 C C . GLU A 1 823 ? -2.254 -30.75 -25.031 1 97.06 823 GLU A C 1
ATOM 6252 O O . GLU A 1 823 ? -1.341 -31.391 -24.5 1 97.06 823 GLU A O 1
ATOM 6257 N N . THR A 1 824 ? -3.436 -30.844 -24.562 1 96.62 824 THR A N 1
ATOM 6258 C CA . THR A 1 824 ? -3.877 -31.781 -23.547 1 96.62 824 THR A CA 1
ATOM 6259 C C . THR A 1 824 ? -5.172 -32.469 -23.969 1 96.62 824 THR A C 1
ATOM 6261 O O . THR A 1 824 ? -6.027 -31.859 -24.609 1 96.62 824 THR A O 1
ATOM 6264 N N . LYS A 1 825 ? -5.23 -33.781 -23.734 1 97.12 825 LYS A N 1
ATOM 6265 C CA . LYS A 1 825 ? -6.406 -34.625 -23.969 1 97.12 825 LYS A CA 1
ATOM 6266 C C . LYS A 1 825 ? -6.738 -35.438 -22.719 1 97.12 825 LYS A C 1
ATOM 6268 O O . LYS A 1 825 ? -5.844 -35.844 -21.969 1 97.12 825 LYS A O 1
ATOM 6273 N N . GLY A 1 826 ? -8.039 -35.625 -22.609 1 96.88 826 GLY A N 1
ATOM 6274 C CA . GLY A 1 826 ? -8.438 -36.469 -21.5 1 96.88 826 GLY A CA 1
ATOM 6275 C C . GLY A 1 826 ? -9.938 -36.688 -21.438 1 96.88 826 GLY A C 1
ATOM 6276 O O . GLY A 1 826 ? -10.664 -36.375 -22.375 1 96.88 826 GLY A O 1
ATOM 6277 N N . ILE A 1 827 ? -10.414 -37.406 -20.375 1 97.75 827 ILE A N 1
ATOM 6278 C CA . ILE A 1 827 ? -11.82 -37.688 -20.109 1 97.75 827 ILE A CA 1
ATOM 6279 C C . ILE A 1 827 ? -12.156 -37.344 -18.656 1 97.75 827 ILE A C 1
ATOM 6281 O O . ILE A 1 827 ? -11.461 -37.75 -17.734 1 97.75 827 ILE A O 1
ATOM 6285 N N . ASP A 1 828 ? -13.203 -36.594 -18.547 1 96.31 828 ASP A N 1
ATOM 6286 C CA . ASP A 1 828 ? -13.703 -36.25 -17.219 1 96.31 828 ASP A CA 1
ATOM 6287 C C . ASP A 1 828 ? -14.93 -37.062 -16.859 1 96.31 828 ASP A C 1
ATOM 6289 O O . ASP A 1 828 ? -15.773 -37.344 -17.703 1 96.31 828 ASP A O 1
ATOM 6293 N N . PHE A 1 829 ? -14.984 -37.375 -15.531 1 96.75 829 PHE A N 1
ATOM 6294 C CA . PHE A 1 829 ? -16.125 -38.094 -14.969 1 96.75 829 PHE A CA 1
ATOM 6295 C C . PHE A 1 829 ? -16.719 -37.344 -13.797 1 96.75 829 PHE A C 1
ATOM 6297 O O . PHE A 1 829 ? -16 -36.906 -12.891 1 96.75 829 PHE A O 1
ATOM 6304 N N . THR A 1 830 ? -17.969 -37.094 -13.859 1 95.81 830 THR A N 1
ATOM 6305 C CA . THR A 1 830 ? -18.703 -36.531 -12.727 1 95.81 830 THR A CA 1
ATOM 6306 C C . THR A 1 830 ? -19.969 -37.344 -12.445 1 95.81 830 THR A C 1
ATOM 6308 O O . THR A 1 830 ? -20.734 -37.656 -13.367 1 95.81 830 THR A O 1
ATOM 6311 N N . ALA A 1 831 ? -20.188 -37.688 -11.195 1 96.5 831 ALA A N 1
ATOM 6312 C CA . ALA A 1 831 ? -21.375 -38.469 -10.828 1 96.5 831 ALA A CA 1
ATOM 6313 C C . ALA A 1 831 ? -21.891 -38.031 -9.453 1 96.5 831 ALA A C 1
ATOM 6315 O O . ALA A 1 831 ? -21.125 -37.594 -8.602 1 96.5 831 ALA A O 1
ATOM 6316 N N . SER A 1 832 ? -23.109 -38.125 -9.328 1 95.88 832 SER A N 1
ATOM 6317 C CA . SER A 1 832 ? -23.781 -37.938 -8.039 1 95.88 832 SER A CA 1
ATOM 6318 C C . SER A 1 832 ? -24.906 -38.938 -7.836 1 95.88 832 SER A C 1
ATOM 6320 O O . SER A 1 832 ? -25.578 -39.344 -8.789 1 95.88 832 SER A O 1
ATOM 6322 N N . TYR A 1 833 ? -25.094 -39.406 -6.602 1 96.5 833 TYR A N 1
ATOM 6323 C CA . TYR A 1 833 ? -26.141 -40.375 -6.266 1 96.5 833 TYR A CA 1
ATOM 6324 C C . TYR A 1 833 ? -26.672 -40.125 -4.855 1 96.5 833 TYR A C 1
ATOM 6326 O O . TYR A 1 833 ? -25.891 -40.062 -3.902 1 96.5 833 TYR A O 1
ATOM 6334 N N . ARG A 1 834 ? -27.906 -40 -4.715 1 96.06 834 ARG A N 1
ATOM 6335 C CA . ARG A 1 834 ? -28.562 -39.906 -3.416 1 96.06 834 ARG A CA 1
ATOM 6336 C C . ARG A 1 834 ? -29.266 -41.219 -3.064 1 96.06 834 ARG A C 1
ATOM 6338 O O . ARG A 1 834 ? -30.219 -41.625 -3.732 1 96.06 834 ARG A O 1
ATOM 6345 N N . LEU A 1 835 ? -28.781 -41.875 -2.033 1 94.69 835 LEU A N 1
ATOM 6346 C CA . LEU A 1 835 ? -29.375 -43.094 -1.538 1 94.69 835 LEU A CA 1
ATOM 6347 C C . LEU A 1 835 ? -30.203 -42.844 -0.285 1 94.69 835 LEU A C 1
ATOM 6349 O O . LEU A 1 835 ? -29.656 -42.469 0.758 1 94.69 835 LEU A O 1
ATOM 6353 N N . ALA A 1 836 ? -31.438 -43.031 -0.423 1 92 836 ALA A N 1
ATOM 6354 C CA . ALA A 1 836 ? -32.312 -42.906 0.738 1 92 836 ALA A CA 1
ATOM 6355 C C . ALA A 1 836 ? -32.312 -44.188 1.564 1 92 836 ALA A C 1
ATOM 6357 O O . ALA A 1 836 ? -32.438 -45.281 1.02 1 92 836 ALA A O 1
ATOM 6358 N N . THR A 1 837 ? -32.062 -43.969 2.814 1 90.62 837 THR A N 1
ATOM 6359 C CA . THR A 1 837 ? -32.094 -45.125 3.709 1 90.62 837 THR A CA 1
ATOM 6360 C C . THR A 1 837 ? -33.094 -44.875 4.852 1 90.62 837 THR A C 1
ATOM 6362 O O . THR A 1 837 ? -33.625 -43.781 4.988 1 90.62 837 THR A O 1
ATOM 6365 N N . GLY A 1 838 ? -33.375 -45.875 5.695 1 87.19 838 GLY A N 1
ATOM 6366 C CA . GLY A 1 838 ? -34.219 -45.719 6.867 1 87.19 838 GLY A CA 1
ATOM 6367 C C . GLY A 1 838 ? -33.562 -44.969 7.988 1 87.19 838 GLY A C 1
ATOM 6368 O O . GLY A 1 838 ? -34.219 -44.5 8.914 1 87.19 838 GLY A O 1
ATOM 6369 N N . TYR A 1 839 ? -32.25 -44.781 7.891 1 88.25 839 TYR A N 1
ATOM 6370 C CA . TYR A 1 839 ? -31.484 -44.094 8.922 1 88.25 839 TYR A CA 1
ATOM 6371 C C . TYR A 1 839 ? -30.969 -42.781 8.406 1 88.25 839 TYR A C 1
ATOM 6373 O O . TYR A 1 839 ? -29.953 -42.281 8.898 1 88.25 839 TYR A O 1
ATOM 6381 N N . GLY A 1 840 ? -31.656 -42.219 7.379 1 90.44 840 GLY A N 1
ATOM 6382 C CA . GLY A 1 840 ? -31.188 -41 6.777 1 90.44 840 GLY A CA 1
ATOM 6383 C C . GLY A 1 840 ? -30.688 -41.156 5.355 1 90.44 840 GLY A C 1
ATOM 6384 O O . GLY A 1 840 ? -30.703 -42.281 4.82 1 90.44 840 GLY A O 1
ATOM 6385 N N . ASP A 1 841 ? -30.281 -40.125 4.793 1 93.75 841 ASP A N 1
ATOM 6386 C CA . ASP A 1 841 ? -29.844 -40.125 3.398 1 93.75 841 ASP A CA 1
ATOM 6387 C C . ASP A 1 841 ? -28.328 -40.219 3.297 1 93.75 841 ASP A C 1
ATOM 6389 O O . ASP A 1 841 ? -27.609 -39.594 4.094 1 93.75 841 ASP A O 1
ATOM 6393 N N . VAL A 1 842 ? -27.828 -40.969 2.361 1 96.12 842 VAL A N 1
ATOM 6394 C CA . VAL A 1 842 ? -26.406 -41 2.02 1 96.12 842 VAL A CA 1
ATOM 6395 C C . VAL A 1 842 ? -26.203 -40.406 0.624 1 96.12 842 VAL A C 1
ATOM 6397 O O . VAL A 1 842 ? -26.75 -40.938 -0.357 1 96.12 842 VAL A O 1
ATOM 6400 N N . ASN A 1 843 ? -25.516 -39.375 0.586 1 96.31 843 ASN A N 1
ATOM 6401 C CA . ASN A 1 843 ? -25.188 -38.75 -0.689 1 96.31 843 ASN A CA 1
ATOM 6402 C C . ASN A 1 843 ? -23.766 -39.062 -1.134 1 96.31 843 ASN A C 1
ATOM 6404 O O . ASN A 1 843 ? -22.828 -38.938 -0.351 1 96.31 843 ASN A O 1
ATOM 6408 N N . PHE A 1 844 ? -23.625 -39.5 -2.416 1 97 844 PHE A N 1
ATOM 6409 C CA . PHE A 1 844 ? -22.312 -39.75 -3.02 1 97 844 PHE A CA 1
ATOM 6410 C C . PHE A 1 844 ? -22 -38.719 -4.094 1 97 844 PHE A C 1
ATOM 6412 O O . PHE A 1 844 ? -22.875 -38.344 -4.887 1 97 844 PHE A O 1
ATOM 6419 N N . GLY A 1 845 ? -20.859 -38.156 -4.035 1 96.12 845 GLY A N 1
ATOM 6420 C CA . GLY A 1 845 ? -20.312 -37.281 -5.078 1 96.12 845 GLY A CA 1
ATOM 6421 C C . GLY A 1 845 ? -18.969 -37.75 -5.605 1 96.12 845 GLY A C 1
ATOM 6422 O O . GLY A 1 845 ? -18.078 -38.094 -4.828 1 96.12 845 GLY A O 1
ATOM 6423 N N . PHE A 1 846 ? -18.875 -37.812 -6.957 1 97 846 PHE A N 1
ATOM 6424 C CA . PHE A 1 846 ? -17.641 -38.312 -7.59 1 97 846 PHE A CA 1
ATOM 6425 C C . PHE A 1 846 ? -17.188 -37.344 -8.68 1 97 846 PHE A C 1
ATOM 6427 O O . PHE A 1 846 ? -18 -36.906 -9.508 1 97 846 PHE A O 1
ATOM 6434 N N . VAL A 1 847 ? -15.945 -36.938 -8.68 1 96.38 847 VAL A N 1
ATOM 6435 C CA . VAL A 1 847 ? -15.297 -36.156 -9.734 1 96.38 847 VAL A CA 1
ATOM 6436 C C . VAL A 1 847 ? -13.938 -36.812 -10.062 1 96.38 847 VAL A C 1
ATOM 6438 O O . VAL A 1 847 ? -13.102 -36.969 -9.18 1 96.38 847 VAL A O 1
ATOM 6441 N N . GLY A 1 848 ? -13.734 -37.156 -11.281 1 97 848 GLY A N 1
ATOM 6442 C CA . GLY A 1 848 ? -12.484 -37.781 -11.711 1 97 848 GLY A CA 1
ATOM 6443 C C . GLY A 1 848 ? -12.055 -37.344 -13.102 1 97 848 GLY A C 1
ATOM 6444 O O . GLY A 1 848 ? -12.875 -36.875 -13.891 1 97 848 GLY A O 1
ATOM 6445 N N . THR A 1 849 ? -10.781 -37.5 -13.383 1 96.81 849 THR A N 1
ATOM 6446 C CA . THR A 1 849 ? -10.258 -37.188 -14.703 1 96.81 849 THR A CA 1
ATOM 6447 C C . THR A 1 849 ? -9.203 -38.188 -15.133 1 96.81 849 THR A C 1
ATOM 6449 O O . THR A 1 849 ? -8.359 -38.594 -14.32 1 96.81 849 THR A O 1
ATOM 6452 N N . LEU A 1 850 ? -9.312 -38.625 -16.328 1 98.12 850 LEU A N 1
ATOM 6453 C CA . LEU A 1 850 ? -8.305 -39.438 -17 1 98.12 850 LEU A CA 1
ATOM 6454 C C . LEU A 1 850 ? -7.5 -38.594 -17.984 1 98.12 850 LEU A C 1
ATOM 6456 O O . LEU A 1 850 ? -8.062 -38 -18.922 1 98.12 850 LEU A O 1
ATOM 6460 N N . LEU A 1 851 ? -6.234 -38.5 -17.75 1 97.88 851 LEU A N 1
ATOM 6461 C CA . LEU A 1 851 ? -5.348 -37.75 -18.641 1 97.88 851 LEU A CA 1
ATOM 6462 C C . LEU A 1 851 ? -4.82 -38.656 -19.75 1 97.88 851 LEU A C 1
ATOM 6464 O O . LEU A 1 851 ? -4.176 -39.688 -19.469 1 97.88 851 LEU A O 1
ATOM 6468 N N . ASP A 1 852 ? -5.07 -38.25 -20.969 1 97.94 852 ASP A N 1
ATOM 6469 C CA . ASP A 1 852 ? -4.652 -39.062 -22.125 1 97.94 852 ASP A CA 1
ATOM 6470 C C . ASP A 1 852 ? -3.32 -38.562 -22.672 1 97.94 852 ASP A C 1
ATOM 6472 O O . ASP A 1 852 ? -2.494 -39.375 -23.125 1 97.94 852 ASP A O 1
ATOM 6476 N N . SER A 1 853 ? -3.18 -37.25 -22.703 1 97.69 853 SER A N 1
ATOM 6477 C CA . SER A 1 853 ? -1.907 -36.719 -23.156 1 97.69 853 SER A CA 1
ATOM 6478 C C . SER A 1 853 ? -1.715 -35.281 -22.641 1 97.69 853 SER A C 1
ATOM 6480 O O . SER A 1 853 ? -2.688 -34.594 -22.344 1 97.69 853 SER A O 1
ATOM 6482 N N . LEU A 1 854 ? -0.528 -34.875 -22.516 1 97.69 854 LEU A N 1
ATOM 6483 C CA . LEU A 1 854 ? -0.055 -33.562 -22.172 1 97.69 854 LEU A CA 1
ATOM 6484 C C . LEU A 1 854 ? 1.207 -33.219 -22.953 1 97.69 854 LEU A C 1
ATOM 6486 O O . LEU A 1 854 ? 2.316 -33.281 -22.422 1 97.69 854 LEU A O 1
ATOM 6490 N N . GLU A 1 855 ? 1.031 -32.656 -24.141 1 97.19 855 GLU A N 1
ATOM 6491 C CA . GLU A 1 855 ? 2.117 -32.531 -25.109 1 97.19 855 GLU A CA 1
ATOM 6492 C C . GLU A 1 855 ? 2.547 -31.078 -25.281 1 97.19 855 GLU A C 1
ATOM 6494 O O . GLU A 1 855 ? 1.711 -30.172 -25.25 1 97.19 855 GLU A O 1
ATOM 6499 N N . THR A 1 856 ? 3.799 -30.922 -25.438 1 95.56 856 THR A N 1
ATOM 6500 C CA . THR A 1 856 ? 4.383 -29.625 -25.75 1 95.56 856 THR A CA 1
ATOM 6501 C C . THR A 1 856 ? 5.328 -29.719 -26.953 1 95.56 856 THR A C 1
ATOM 6503 O O . THR A 1 856 ? 6.262 -30.531 -26.938 1 95.56 856 THR A O 1
ATOM 6506 N N . GLU A 1 857 ? 5.047 -28.953 -28.016 1 95.44 857 GLU A N 1
ATOM 6507 C CA . GLU A 1 857 ? 6.023 -28.703 -29.062 1 95.44 857 GLU A CA 1
ATOM 6508 C C . GLU A 1 857 ? 6.883 -27.484 -28.75 1 95.44 857 GLU A C 1
ATOM 6510 O O . GLU A 1 857 ? 6.375 -26.359 -28.688 1 95.44 857 GLU A O 1
ATOM 6515 N N . VAL A 1 858 ? 8.102 -27.719 -28.578 1 89.88 858 VAL A N 1
ATOM 6516 C CA . VAL A 1 858 ? 8.992 -26.688 -28.062 1 89.88 858 VAL A CA 1
ATOM 6517 C C . VAL A 1 858 ? 9.078 -25.531 -29.062 1 89.88 858 VAL A C 1
ATOM 6519 O O . VAL A 1 858 ? 8.977 -24.359 -28.672 1 89.88 858 VAL A O 1
ATOM 6522 N N . LEU A 1 859 ? 9.383 -25.766 -30.281 1 91 859 LEU A N 1
ATOM 6523 C CA . LEU A 1 859 ? 9.391 -24.828 -31.406 1 91 859 LEU A CA 1
ATOM 6524 C C . LEU A 1 859 ? 8.742 -25.453 -32.625 1 91 859 LEU A C 1
ATOM 6526 O O . LEU A 1 859 ? 8.781 -26.672 -32.812 1 91 859 LEU A O 1
ATOM 6530 N N . PRO A 1 860 ? 8.164 -24.516 -33.438 1 89.62 860 PRO A N 1
ATOM 6531 C CA . PRO A 1 860 ? 7.551 -25.078 -34.656 1 89.62 860 PRO A CA 1
ATOM 6532 C C . PRO A 1 860 ? 8.523 -25.922 -35.469 1 89.62 860 PRO A C 1
ATOM 6534 O O . PRO A 1 860 ? 9.625 -25.484 -35.781 1 89.62 860 PRO A O 1
ATOM 6537 N N . GLY A 1 861 ? 8.125 -27.062 -35.781 1 86.38 861 GLY A N 1
ATOM 6538 C CA . GLY A 1 861 ? 8.93 -27.938 -36.625 1 86.38 861 GLY A CA 1
ATOM 6539 C C . GLY A 1 861 ? 9.812 -28.875 -35.812 1 86.38 861 GLY A C 1
ATOM 6540 O O . GLY A 1 861 ? 10.375 -29.828 -36.375 1 86.38 861 GLY A O 1
ATOM 6541 N N . LEU A 1 862 ? 9.93 -28.625 -34.594 1 88.12 862 LEU A N 1
ATOM 6542 C CA . LEU A 1 862 ? 10.703 -29.531 -33.75 1 88.12 862 LEU A CA 1
ATOM 6543 C C . LEU A 1 862 ? 9.812 -30.609 -33.156 1 88.12 862 LEU A C 1
ATOM 6545 O O . LEU A 1 862 ? 8.594 -30.562 -33.281 1 88.12 862 LEU A O 1
ATOM 6549 N N . GLY A 1 863 ? 10.297 -31.609 -32.562 1 88.12 863 GLY A N 1
ATOM 6550 C CA . GLY A 1 863 ? 9.555 -32.656 -31.922 1 88.12 863 GLY A CA 1
ATOM 6551 C C . GLY A 1 863 ? 8.82 -32.219 -30.672 1 88.12 863 GLY A C 1
ATOM 6552 O O . GLY A 1 863 ? 8.906 -31.047 -30.297 1 88.12 863 GLY A O 1
ATOM 6553 N N . ALA A 1 864 ? 7.926 -33.031 -30.188 1 93.75 864 ALA A N 1
ATOM 6554 C CA . ALA A 1 864 ? 7.137 -32.75 -29 1 93.75 864 ALA A CA 1
ATOM 6555 C C . ALA A 1 864 ? 7.426 -33.781 -27.906 1 93.75 864 ALA A C 1
ATOM 6557 O O . ALA A 1 864 ? 7.961 -34.844 -28.172 1 93.75 864 ALA A O 1
ATOM 6558 N N . TYR A 1 865 ? 7.254 -33.438 -26.719 1 94.06 865 TYR A N 1
ATOM 6559 C CA . TYR A 1 865 ? 7.289 -34.375 -25.594 1 94.06 865 TYR A CA 1
ATOM 6560 C C . TYR A 1 865 ? 5.938 -34.438 -24.891 1 94.06 865 TYR A C 1
ATOM 6562 O O . TYR A 1 865 ? 5.121 -33.531 -25.031 1 94.06 865 TYR A O 1
ATOM 6570 N N . ASP A 1 866 ? 5.664 -35.531 -24.234 1 97.25 866 ASP A N 1
ATOM 6571 C CA . ASP A 1 866 ? 4.418 -35.781 -23.516 1 97.25 866 ASP A CA 1
ATOM 6572 C C . ASP A 1 866 ? 4.672 -36 -22.031 1 97.25 866 ASP A C 1
ATOM 6574 O O . ASP A 1 866 ? 5.398 -36.938 -21.641 1 97.25 866 ASP A O 1
ATOM 6578 N N . CYS A 1 867 ? 4.062 -35.281 -21.156 1 96.56 867 CYS A N 1
ATOM 6579 C CA . CYS A 1 867 ? 4.309 -35.344 -19.719 1 96.56 867 CYS A CA 1
ATOM 6580 C C . CYS A 1 867 ? 3.268 -36.188 -19.031 1 96.56 867 CYS A C 1
ATOM 6582 O O . CYS A 1 867 ? 3.234 -36.281 -17.797 1 96.56 867 CYS A O 1
ATOM 6584 N N . LYS A 1 868 ? 2.391 -36.875 -19.781 1 97.5 868 LYS A N 1
ATOM 6585 C CA . LYS A 1 868 ? 1.41 -37.781 -19.188 1 97.5 868 LYS A CA 1
ATOM 6586 C C . LYS A 1 868 ? 2.088 -38.844 -18.312 1 97.5 868 LYS A C 1
ATOM 6588 O O . LYS A 1 868 ? 2.938 -39.594 -18.797 1 97.5 868 LYS A O 1
ATOM 6593 N N . GLY A 1 869 ? 1.655 -38.812 -17.031 1 97.5 869 GLY A N 1
ATOM 6594 C CA . GLY A 1 869 ? 2.172 -39.812 -16.109 1 97.5 869 GLY A CA 1
ATOM 6595 C C . GLY A 1 869 ? 3.592 -39.531 -15.656 1 97.5 869 GLY A C 1
ATOM 6596 O O . GLY A 1 869 ? 4.27 -40.438 -15.133 1 97.5 869 GLY A O 1
ATOM 6597 N N . LEU A 1 870 ? 4.078 -38.406 -15.875 1 97.25 870 LEU A N 1
ATOM 6598 C CA . LEU A 1 870 ? 5.465 -38.062 -15.547 1 97.25 870 LEU A CA 1
ATOM 6599 C C . LEU A 1 870 ? 5.539 -36.906 -14.578 1 97.25 870 LEU A C 1
ATOM 6601 O O . LEU A 1 870 ? 4.562 -36.156 -14.398 1 97.25 870 LEU A O 1
ATOM 6605 N N . TYR A 1 871 ? 6.613 -36.781 -13.812 1 95.12 871 TYR A N 1
ATOM 6606 C CA . TYR A 1 871 ? 6.941 -35.625 -12.992 1 95.12 871 TYR A CA 1
ATOM 6607 C C . TYR A 1 871 ? 8.43 -35.281 -13.086 1 95.12 871 TYR A C 1
ATOM 6609 O O . TYR A 1 871 ? 9.219 -36.094 -13.57 1 95.12 871 TYR A O 1
ATOM 6617 N N . GLY A 1 872 ? 8.75 -34 -12.719 1 90.56 872 GLY A N 1
ATOM 6618 C CA . GLY A 1 872 ? 10.148 -33.625 -12.594 1 90.56 872 GLY A CA 1
ATOM 6619 C C . GLY A 1 872 ? 10.734 -33.062 -13.891 1 90.56 872 GLY A C 1
ATOM 6620 O O . GLY A 1 872 ? 10.203 -33.312 -14.969 1 90.56 872 GLY A O 1
ATOM 6621 N N . GLY A 1 873 ? 11.758 -32.375 -13.703 1 83.81 873 GLY A N 1
ATOM 6622 C CA . GLY A 1 873 ? 12.406 -31.781 -14.867 1 83.81 873 GLY A CA 1
ATOM 6623 C C . GLY A 1 873 ? 11.5 -30.875 -15.672 1 83.81 873 GLY A C 1
ATOM 6624 O O . GLY A 1 873 ? 10.797 -30.031 -15.102 1 83.81 873 GLY A O 1
ATOM 6625 N N . THR A 1 874 ? 11.539 -31.062 -16.922 1 83.94 874 THR A N 1
ATOM 6626 C CA . THR A 1 874 ? 10.75 -30.25 -17.844 1 83.94 874 THR A CA 1
ATOM 6627 C C . THR A 1 874 ? 9.258 -30.406 -17.562 1 83.94 874 THR A C 1
ATOM 6629 O O . THR A 1 874 ? 8.477 -29.484 -17.781 1 83.94 874 THR A O 1
ATOM 6632 N N . CYS A 1 875 ? 8.875 -31.578 -17.047 1 91.44 875 CYS A N 1
ATOM 6633 C CA . CYS A 1 875 ? 7.461 -31.844 -16.797 1 91.44 875 CYS A CA 1
ATOM 6634 C C . CYS A 1 875 ? 7.004 -31.219 -15.484 1 91.44 875 CYS A C 1
ATOM 6636 O O . CYS A 1 875 ? 5.801 -31.094 -15.234 1 91.44 875 CYS A O 1
ATOM 6638 N N . GLY A 1 876 ? 7.977 -30.797 -14.68 1 89.31 876 GLY A N 1
ATOM 6639 C CA . GLY A 1 876 ? 7.656 -30.078 -13.453 1 89.31 876 GLY A CA 1
ATOM 6640 C C . GLY A 1 876 ? 6.891 -30.922 -12.453 1 89.31 876 GLY A C 1
ATOM 6641 O O . GLY A 1 876 ? 7.344 -32 -12.062 1 89.31 876 GLY A O 1
ATOM 6642 N N . GLN A 1 877 ? 5.656 -30.562 -12.109 1 91.25 877 GLN A N 1
ATOM 6643 C CA . GLN A 1 877 ? 4.832 -31.234 -11.109 1 91.25 877 GLN A CA 1
ATOM 6644 C C . GLN A 1 877 ? 4.191 -32.5 -11.688 1 91.25 877 GLN A C 1
ATOM 6646 O O . GLN A 1 877 ? 4.09 -32.656 -12.906 1 91.25 877 GLN A O 1
ATOM 6651 N N . PRO A 1 878 ? 3.752 -33.344 -10.781 1 94.56 878 PRO A N 1
ATOM 6652 C CA . PRO A 1 878 ? 3.182 -34.594 -11.234 1 94.56 878 PRO A CA 1
ATOM 6653 C C . PRO A 1 878 ? 1.906 -34.438 -12.055 1 94.56 878 PRO A C 1
ATOM 6655 O O . PRO A 1 878 ? 1.021 -33.656 -11.664 1 94.56 878 PRO A O 1
ATOM 6658 N N . SER A 1 879 ? 1.872 -35.094 -13.125 1 95.81 879 SER A N 1
ATOM 6659 C CA . SER A 1 879 ? 0.689 -35.188 -13.977 1 95.81 879 SER A CA 1
ATOM 6660 C C . SER A 1 879 ? 0.189 -36.625 -14.094 1 95.81 879 SER A C 1
ATOM 6662 O O . SER A 1 879 ? 0.337 -37.25 -15.141 1 95.81 879 SER A O 1
ATOM 6664 N N . PRO A 1 880 ? -0.508 -37.031 -13.125 1 96.81 880 PRO A N 1
ATOM 6665 C CA . PRO A 1 880 ? -0.937 -38.438 -13.117 1 96.81 880 PRO A CA 1
ATOM 6666 C C . PRO A 1 880 ? -1.959 -38.75 -14.211 1 96.81 880 PRO A C 1
ATOM 6668 O O . PRO A 1 880 ? -2.713 -37.844 -14.625 1 96.81 880 PRO A O 1
ATOM 6671 N N . LYS A 1 881 ? -2.014 -39.969 -14.516 1 97.56 881 LYS A N 1
ATOM 6672 C CA . LYS A 1 881 ? -2.988 -40.438 -15.508 1 97.56 881 LYS A CA 1
ATOM 6673 C C . LYS A 1 881 ? -4.402 -40.406 -14.938 1 97.56 881 LYS A C 1
ATOM 6675 O O . LYS A 1 881 ? -5.371 -40.219 -15.672 1 97.56 881 LYS A O 1
ATOM 6680 N N . TRP A 1 882 ? -4.43 -40.656 -13.664 1 97.94 882 TRP A N 1
ATOM 6681 C CA . TRP A 1 882 ? -5.75 -40.719 -13.039 1 97.94 882 TRP A CA 1
ATOM 6682 C C . TRP A 1 882 ? -5.746 -40 -11.695 1 97.94 882 TRP A C 1
ATOM 6684 O O . TRP A 1 882 ? -4.812 -40.156 -10.906 1 97.94 882 TRP A O 1
ATOM 6694 N N . ARG A 1 883 ? -6.77 -39.25 -11.461 1 97.19 883 ARG A N 1
ATOM 6695 C CA . ARG A 1 883 ? -7.07 -38.594 -10.188 1 97.19 883 ARG A CA 1
ATOM 6696 C C . ARG A 1 883 ? -8.57 -38.562 -9.93 1 97.19 883 ARG A C 1
ATOM 6698 O O . ARG A 1 883 ? -9.367 -38.438 -10.867 1 97.19 883 ARG A O 1
ATOM 6705 N N . HIS A 1 884 ? -9.008 -38.688 -8.625 1 97.94 884 HIS A N 1
ATOM 6706 C CA . HIS A 1 884 ? -10.43 -38.5 -8.344 1 97.94 884 HIS A CA 1
ATOM 6707 C C . HIS A 1 884 ? -10.656 -38.031 -6.91 1 97.94 884 HIS A C 1
ATOM 6709 O O . HIS A 1 884 ? -9.742 -38.094 -6.082 1 97.94 884 HIS A O 1
ATOM 6715 N N . ASN A 1 885 ? -11.812 -37.469 -6.645 1 97.31 885 ASN A N 1
ATOM 6716 C CA . ASN A 1 885 ? -12.445 -37.25 -5.348 1 97.31 885 ASN A CA 1
ATOM 6717 C C . ASN A 1 885 ? -13.773 -38 -5.238 1 97.31 885 ASN A C 1
ATOM 6719 O O . ASN A 1 885 ? -14.625 -37.906 -6.125 1 97.31 885 ASN A O 1
ATOM 6723 N N . LEU A 1 886 ? -13.906 -38.781 -4.277 1 98.12 886 LEU A N 1
ATOM 6724 C CA . LEU A 1 886 ? -15.164 -39.469 -3.953 1 98.12 886 LEU A CA 1
ATOM 6725 C C . LEU A 1 886 ? -15.633 -39.094 -2.553 1 98.12 886 LEU A C 1
ATOM 6727 O O . LEU A 1 886 ? -14.977 -39.406 -1.562 1 98.12 886 LEU A O 1
ATOM 6731 N N . ARG A 1 887 ? -16.703 -38.438 -2.463 1 97.12 887 ARG A N 1
ATOM 6732 C CA . ARG A 1 887 ? -17.25 -38 -1.176 1 97.12 887 ARG A CA 1
ATOM 6733 C C . ARG A 1 887 ? -18.531 -38.781 -0.863 1 97.12 887 ARG A C 1
ATOM 6735 O O . ARG A 1 887 ? -19.406 -38.906 -1.723 1 97.12 887 ARG A O 1
ATOM 6742 N N . ALA A 1 888 ? -18.641 -39.25 0.307 1 97.69 888 ALA A N 1
ATOM 6743 C CA . ALA A 1 888 ? -19.844 -39.844 0.857 1 97.69 888 ALA A CA 1
ATOM 6744 C C . ALA A 1 888 ? -20.312 -39.125 2.107 1 97.69 888 ALA A C 1
ATOM 6746 O O . ALA A 1 888 ? -19.562 -39 3.076 1 97.69 888 ALA A O 1
ATOM 6747 N N . THR A 1 889 ? -21.484 -38.594 2.082 1 97.12 889 THR A N 1
ATOM 6748 C CA . THR A 1 889 ? -22.031 -37.844 3.211 1 97.12 889 THR A CA 1
ATOM 6749 C C . THR A 1 889 ? -23.312 -38.5 3.729 1 97.12 889 THR A C 1
ATOM 6751 O O . THR A 1 889 ? -24.297 -38.625 3 1 97.12 889 THR A O 1
ATOM 6754 N N . TRP A 1 890 ? -23.312 -38.969 4.949 1 96.75 890 TRP A N 1
ATOM 6755 C CA . TRP A 1 890 ? -24.469 -39.531 5.625 1 96.75 890 TRP A CA 1
ATOM 6756 C C . TRP A 1 890 ? -25.156 -38.5 6.52 1 96.75 890 TRP A C 1
ATOM 6758 O O . TRP A 1 890 ? -24.547 -38 7.473 1 96.75 890 TRP A O 1
ATOM 6768 N N . THR A 1 891 ? -26.328 -38.156 6.156 1 94.19 891 THR A N 1
ATOM 6769 C CA . THR A 1 891 ? -27.094 -37.188 6.934 1 94.19 891 THR A CA 1
ATOM 6770 C C . THR A 1 891 ? -28.219 -37.875 7.699 1 94.19 891 THR A C 1
ATOM 6772 O O . THR A 1 891 ? -29.125 -38.469 7.098 1 94.19 891 THR A O 1
ATOM 6775 N N . VAL A 1 892 ? -28.156 -37.781 8.984 1 90.44 892 VAL A N 1
ATOM 6776 C CA . VAL A 1 892 ? -29.188 -38.344 9.859 1 90.44 892 VAL A CA 1
ATOM 6777 C C . VAL A 1 892 ? -30.125 -37.219 10.32 1 90.44 892 VAL A C 1
ATOM 6779 O O . VAL A 1 892 ? -29.688 -36.188 10.82 1 90.44 892 VAL A O 1
ATOM 6782 N N . PRO A 1 893 ? -31.375 -37.469 9.969 1 82.25 893 PRO A N 1
ATOM 6783 C CA . PRO A 1 893 ? -32.312 -36.438 10.383 1 82.25 893 PRO A CA 1
ATOM 6784 C C . PRO A 1 893 ? -32.469 -36.344 11.898 1 82.25 893 PRO A C 1
ATOM 6786 O O . PRO A 1 893 ? -32.188 -37.312 12.609 1 82.25 893 PRO A O 1
ATOM 6789 N N . GLY A 1 894 ? -32.562 -35.188 12.438 1 73 894 GLY A N 1
ATOM 6790 C CA . GLY A 1 894 ? -32.75 -35 13.859 1 73 894 GLY A CA 1
ATOM 6791 C C . GLY A 1 894 ? -34.031 -35.656 14.375 1 73 894 GLY A C 1
ATOM 6792 O O . GLY A 1 894 ? -35 -35.844 13.625 1 73 894 GLY A O 1
ATOM 6793 N N . ALA A 1 895 ? -33.938 -36.656 15.32 1 63.06 895 ALA A N 1
ATOM 6794 C CA . ALA A 1 895 ? -35.188 -37.125 15.914 1 63.06 895 ALA A CA 1
ATOM 6795 C C . ALA A 1 895 ? -35.75 -36.125 16.906 1 63.06 895 ALA A C 1
ATOM 6797 O O . ALA A 1 895 ? -35.281 -34.969 16.953 1 63.06 895 ALA A O 1
ATOM 6798 N N . ASP A 1 896 ? -35.781 -36.5 18.172 1 50.47 896 ASP A N 1
ATOM 6799 C CA . ASP A 1 896 ? -36.312 -35.688 19.266 1 50.47 896 ASP A CA 1
ATOM 6800 C C . ASP A 1 896 ? -35.375 -34.562 19.625 1 50.47 896 ASP A C 1
ATOM 6802 O O . ASP A 1 896 ? -34.312 -34.375 19 1 50.47 896 ASP A O 1
ATOM 6806 N N . ARG A 1 897 ? -35.594 -33.875 20.75 1 48.91 897 ARG A N 1
ATOM 6807 C CA . ARG A 1 897 ? -35.031 -32.656 21.359 1 48.91 897 ARG A CA 1
ATOM 6808 C C . ARG A 1 897 ? -33.531 -32.688 21.344 1 48.91 897 ARG A C 1
ATOM 6810 O O . ARG A 1 897 ? -32.875 -31.656 21.391 1 48.91 897 ARG A O 1
ATOM 6817 N N . PHE A 1 898 ? -32.875 -33.875 21.516 1 49.25 898 PHE A N 1
ATOM 6818 C CA . PHE A 1 898 ? -31.453 -33.906 21.766 1 49.25 898 PHE A CA 1
ATOM 6819 C C . PHE A 1 898 ? -30.688 -34.344 20.516 1 49.25 898 PHE A C 1
ATOM 6821 O O . PHE A 1 898 ? -29.469 -34.156 20.438 1 49.25 898 PHE A O 1
ATOM 6828 N N . TYR A 1 899 ? -31.469 -34.781 19.5 1 63.75 899 TYR A N 1
ATOM 6829 C CA . TYR A 1 899 ? -30.703 -35.25 18.359 1 63.75 899 TYR A CA 1
ATOM 6830 C C . TYR A 1 899 ? -30.891 -34.344 17.156 1 63.75 899 TYR A C 1
ATOM 6832 O O . TYR A 1 899 ? -31.969 -34.312 16.547 1 63.75 899 TYR A O 1
ATOM 6840 N N . VAL A 1 900 ? -30.031 -33.406 16.984 1 76.62 900 VAL A N 1
ATOM 6841 C CA . VAL A 1 900 ? -30.031 -32.438 15.914 1 76.62 900 VAL A CA 1
ATOM 6842 C C . VAL A 1 900 ? -29.453 -33.062 14.641 1 76.62 900 VAL A C 1
ATOM 6844 O O . VAL A 1 900 ? -28.656 -34 14.711 1 76.62 900 VAL A O 1
ATOM 6847 N N . PRO A 1 901 ? -30.109 -32.656 13.547 1 86.19 901 PRO A N 1
ATOM 6848 C CA . PRO A 1 901 ? -29.578 -33.188 12.289 1 86.19 901 PRO A CA 1
ATOM 6849 C C . PRO A 1 901 ? -28.047 -33.188 12.242 1 86.19 901 PRO A C 1
ATOM 6851 O O . PRO A 1 901 ? -27.422 -32.219 12.625 1 86.19 901 PRO A O 1
ATOM 6854 N N . THR A 1 902 ? -27.484 -34.281 11.961 1 92 902 THR A N 1
ATOM 6855 C CA . THR A 1 902 ? -26.047 -34.5 11.938 1 92 902 THR A CA 1
ATOM 6856 C C . THR A 1 902 ? -25.609 -35.156 10.625 1 92 902 THR A C 1
ATOM 6858 O O . THR A 1 902 ? -26.281 -36.062 10.125 1 92 902 THR A O 1
ATOM 6861 N N . SER A 1 903 ? -24.609 -34.562 10.07 1 94.88 903 SER A N 1
ATOM 6862 C CA . SER A 1 903 ? -24.031 -35.156 8.867 1 94.88 903 SER A CA 1
ATOM 6863 C C . SER A 1 903 ? -22.594 -35.594 9.102 1 94.88 903 SER A C 1
ATOM 6865 O O . SER A 1 903 ? -21.797 -34.875 9.711 1 94.88 903 SER A O 1
ATOM 6867 N N . VAL A 1 904 ? -22.281 -36.812 8.734 1 96.69 904 VAL A N 1
ATOM 6868 C CA . VAL A 1 904 ? -20.922 -37.312 8.711 1 96.69 904 VAL A CA 1
ATOM 6869 C C . VAL A 1 904 ? -20.469 -37.531 7.262 1 96.69 904 VAL A C 1
ATOM 6871 O O . VAL A 1 904 ? -21.172 -38.156 6.465 1 96.69 904 VAL A O 1
ATOM 6874 N N . SER A 1 905 ? -19.344 -36.969 6.945 1 97.94 905 SER A N 1
ATOM 6875 C CA . SER A 1 905 ? -18.891 -36.969 5.555 1 97.94 905 SER A CA 1
ATOM 6876 C C . SER A 1 905 ? -17.469 -37.469 5.43 1 97.94 905 SER A C 1
ATOM 6878 O O . SER A 1 905 ? -16.578 -37.062 6.164 1 97.94 905 SER A O 1
ATOM 6880 N N . LEU A 1 906 ? -17.219 -38.406 4.539 1 98.31 906 LEU A N 1
ATOM 6881 C CA . LEU A 1 906 ? -15.898 -38.969 4.223 1 98.31 906 LEU A CA 1
ATOM 6882 C C . LEU A 1 906 ? -15.531 -38.719 2.768 1 98.31 906 LEU A C 1
ATOM 6884 O O . LEU A 1 906 ? -16.312 -39 1.861 1 98.31 906 LEU A O 1
ATOM 6888 N N . ASN A 1 907 ? -14.383 -38.125 2.551 1 98 907 ASN A N 1
ATOM 6889 C CA . ASN A 1 907 ? -13.891 -37.875 1.202 1 98 907 ASN A CA 1
ATOM 6890 C C . ASN A 1 907 ? -12.625 -38.688 0.907 1 98 907 ASN A C 1
ATOM 6892 O O . ASN A 1 907 ? -11.68 -38.656 1.694 1 98 907 ASN A O 1
ATOM 6896 N N . TRP A 1 908 ? -12.594 -39.438 -0.16 1 98.44 908 TRP A N 1
ATOM 6897 C CA . TRP A 1 908 ? -11.43 -40.156 -0.666 1 98.44 908 TRP A CA 1
ATOM 6898 C C . TRP A 1 908 ? -10.797 -39.406 -1.84 1 98.44 908 TRP A C 1
ATOM 6900 O O . TRP A 1 908 ? -11.352 -39.375 -2.939 1 98.44 908 TRP A O 1
ATOM 6910 N N . ARG A 1 909 ? -9.609 -38.812 -1.599 1 97.44 909 ARG A N 1
ATOM 6911 C CA . ARG A 1 909 ? -8.812 -38.188 -2.648 1 97.44 909 ARG A CA 1
ATOM 6912 C C . ARG A 1 909 ? -7.738 -39.125 -3.158 1 97.44 909 ARG A C 1
ATOM 6914 O O . ARG A 1 909 ? -6.898 -39.594 -2.385 1 97.44 909 ARG A O 1
ATOM 6921 N N . HIS A 1 910 ? -7.773 -39.344 -4.477 1 98 910 HIS A N 1
ATOM 6922 C CA . HIS A 1 910 ? -6.812 -40.25 -5.074 1 98 910 HIS A CA 1
ATOM 6923 C C . HIS A 1 910 ? -5.953 -39.562 -6.121 1 98 910 HIS A C 1
ATOM 6925 O O . HIS A 1 910 ? -6.48 -38.875 -6.996 1 98 910 HIS A O 1
ATOM 6931 N N . PHE A 1 911 ? -4.633 -39.781 -6.031 1 97.25 911 PHE A N 1
ATOM 6932 C CA . PHE A 1 911 ? -3.65 -39.344 -7.02 1 97.25 911 PHE A CA 1
ATOM 6933 C C . PHE A 1 911 ? -2.902 -40.531 -7.598 1 97.25 911 PHE A C 1
ATOM 6935 O O . PHE A 1 911 ? -2.223 -41.281 -6.867 1 97.25 911 PHE A O 1
ATOM 6942 N N . GLY A 1 912 ? -2.994 -40.688 -8.906 1 97.88 912 GLY A N 1
ATOM 6943 C CA . GLY A 1 912 ? -2.27 -41.781 -9.539 1 97.88 912 GLY A CA 1
ATOM 6944 C C . GLY A 1 912 ? -0.764 -41.625 -9.492 1 97.88 912 GLY A C 1
ATOM 6945 O O . GLY A 1 912 ? -0.27 -40.5 -9.273 1 97.88 912 GLY A O 1
ATOM 6946 N N . GLY A 1 913 ? -0.074 -42.656 -9.688 1 97.69 913 GLY A N 1
ATOM 6947 C CA . GLY A 1 913 ? 1.38 -42.625 -9.68 1 97.69 913 GLY A CA 1
ATOM 6948 C C . GLY A 1 913 ? 1.957 -41.938 -10.906 1 97.69 913 GLY A C 1
ATOM 6949 O O . GLY A 1 913 ? 1.296 -41.844 -11.945 1 97.69 913 GLY A O 1
ATOM 6950 N N . THR A 1 914 ? 3.16 -41.438 -10.742 1 98 914 THR A N 1
ATOM 6951 C CA . THR A 1 914 ? 3.889 -40.812 -11.828 1 98 914 THR A CA 1
ATOM 6952 C C . THR A 1 914 ? 5.352 -41.25 -11.836 1 98 914 THR A C 1
ATOM 6954 O O . THR A 1 914 ? 5.918 -41.531 -10.781 1 98 914 THR A O 1
ATOM 6957 N N . ASP A 1 915 ? 5.941 -41.281 -12.977 1 98.25 915 ASP A N 1
ATOM 6958 C CA . ASP A 1 915 ? 7.348 -41.625 -13.148 1 98.25 915 ASP A CA 1
ATOM 6959 C C . ASP A 1 915 ? 8.203 -40.406 -13.391 1 98.25 915 ASP A C 1
ATOM 6961 O O . ASP A 1 915 ? 7.703 -39.375 -13.859 1 98.25 915 ASP A O 1
ATOM 6965 N N . LEU A 1 916 ? 9.43 -40.562 -13.055 1 97.5 916 LEU A N 1
ATOM 6966 C CA . LEU A 1 916 ? 10.352 -39.469 -13.25 1 97.5 916 LEU A CA 1
ATOM 6967 C C . LEU A 1 916 ? 10.609 -39.219 -14.734 1 97.5 916 LEU A C 1
ATOM 6969 O O . LEU A 1 916 ? 11.055 -40.125 -15.445 1 97.5 916 LEU A O 1
ATOM 6973 N N . ALA A 1 917 ? 10.43 -38 -15.18 1 95.81 917 ALA A N 1
ATOM 6974 C CA . ALA A 1 917 ? 10.547 -37.656 -16.594 1 95.81 917 ALA A CA 1
ATOM 6975 C C . ALA A 1 917 ? 11.969 -37.875 -17.094 1 95.81 917 ALA A C 1
ATOM 6977 O O . ALA A 1 917 ? 12.18 -38.375 -18.203 1 95.81 917 ALA A O 1
ATOM 6978 N N . THR A 1 918 ? 12.922 -37.562 -16.297 1 90.81 918 THR A N 1
ATOM 6979 C CA . THR A 1 918 ? 14.312 -37.594 -16.719 1 90.81 918 THR A CA 1
ATOM 6980 C C . THR A 1 918 ? 14.82 -39.031 -16.859 1 90.81 918 THR A C 1
ATOM 6982 O O . THR A 1 918 ? 15.883 -39.25 -17.438 1 90.81 918 THR A O 1
ATOM 6985 N N . ASN A 1 919 ? 14.102 -39.938 -16.328 1 95.75 919 ASN A N 1
ATOM 6986 C CA . ASN A 1 919 ? 14.461 -41.344 -16.484 1 95.75 919 ASN A CA 1
ATOM 6987 C C . ASN A 1 919 ? 14.039 -41.906 -17.844 1 95.75 919 ASN A C 1
ATOM 6989 O O . ASN A 1 919 ? 14.469 -42.969 -18.25 1 95.75 919 ASN A O 1
ATOM 6993 N N . THR A 1 920 ? 13.219 -41.125 -18.547 1 94.69 920 THR A N 1
ATOM 6994 C CA . THR A 1 920 ? 12.773 -41.594 -19.859 1 94.69 920 THR A CA 1
ATOM 6995 C C . THR A 1 920 ? 13.867 -41.406 -20.906 1 94.69 920 THR A C 1
ATOM 6997 O O . THR A 1 920 ? 14.883 -40.75 -20.641 1 94.69 920 THR A O 1
ATOM 7000 N N . ASP A 1 921 ? 13.633 -41.938 -22.125 1 90.56 921 ASP A N 1
ATOM 7001 C CA . ASP A 1 921 ? 14.609 -41.812 -23.203 1 90.56 921 ASP A CA 1
ATOM 7002 C C . ASP A 1 921 ? 14.242 -40.688 -24.141 1 90.56 921 ASP A C 1
ATOM 7004 O O . ASP A 1 921 ? 14.852 -40.531 -25.203 1 90.56 921 ASP A O 1
ATOM 7008 N N . ASP A 1 922 ? 13.297 -39.906 -23.75 1 89.44 922 ASP A N 1
ATOM 7009 C CA . ASP A 1 922 ? 12.906 -38.781 -24.578 1 89.44 922 ASP A CA 1
ATOM 7010 C C . ASP A 1 922 ? 13.977 -37.688 -24.578 1 89.44 922 ASP A C 1
ATOM 7012 O O . ASP A 1 922 ? 14.43 -37.25 -23.516 1 89.44 922 ASP A O 1
ATOM 7016 N N . GLN A 1 923 ? 14.359 -37.125 -25.719 1 79.94 923 GLN A N 1
ATOM 7017 C CA . GLN A 1 923 ? 15.469 -36.188 -25.859 1 79.94 923 GLN A CA 1
ATOM 7018 C C . GLN A 1 923 ? 15.141 -34.844 -25.219 1 79.94 923 GLN A C 1
ATOM 7020 O O . GLN A 1 923 ? 16.047 -34.094 -24.891 1 79.94 923 GLN A O 1
ATOM 7025 N N . TYR A 1 924 ? 13.891 -34.5 -25.141 1 85.5 924 TYR A N 1
ATOM 7026 C CA . TYR A 1 924 ? 13.5 -33.219 -24.594 1 85.5 924 TYR A CA 1
ATOM 7027 C C . TYR A 1 924 ? 13.297 -33.312 -23.078 1 85.5 924 TYR A C 1
ATOM 7029 O O . TYR A 1 924 ? 13.07 -32.281 -22.422 1 85.5 924 TYR A O 1
ATOM 7037 N N . LEU A 1 925 ? 13.414 -34.5 -22.5 1 89.5 925 LEU A N 1
ATOM 7038 C CA . LEU A 1 925 ? 13.195 -34.688 -21.062 1 89.5 925 LEU A CA 1
ATOM 7039 C C . LEU A 1 925 ? 14.477 -35.125 -20.375 1 89.5 925 LEU A C 1
ATOM 7041 O O . LEU A 1 925 ? 14.422 -35.844 -19.375 1 89.5 925 LEU A O 1
ATOM 7045 N N . THR A 1 926 ? 15.5 -34.781 -20.891 1 79.31 926 THR A N 1
ATOM 7046 C CA . THR A 1 926 ? 16.781 -35.188 -20.312 1 79.31 926 THR A CA 1
ATOM 7047 C C . THR A 1 926 ? 17.047 -34.438 -19.016 1 79.31 926 THR A C 1
ATOM 7049 O O . THR A 1 926 ? 16.484 -33.375 -18.781 1 79.31 926 THR A O 1
ATOM 7052 N N . GLY A 1 927 ? 17.828 -35.062 -18.125 1 79.69 927 GLY A N 1
ATOM 7053 C CA . GLY A 1 927 ? 18.219 -34.469 -16.859 1 79.69 927 GLY A CA 1
ATOM 7054 C C . GLY A 1 927 ? 18.766 -35.469 -15.867 1 79.69 927 GLY A C 1
ATOM 7055 O O . GLY A 1 927 ? 19.203 -36.562 -16.266 1 79.69 927 GLY A O 1
ATOM 7056 N N . THR A 1 928 ? 18.719 -35.094 -14.633 1 80.88 928 THR A N 1
ATOM 7057 C CA . THR A 1 928 ? 19.234 -35.938 -13.57 1 80.88 928 THR A CA 1
ATOM 7058 C C . THR A 1 928 ? 18.359 -37.188 -13.391 1 80.88 928 THR A C 1
ATOM 7060 O O . THR A 1 928 ? 17.141 -37.062 -13.18 1 80.88 928 THR A O 1
ATOM 7063 N N . LYS A 1 929 ? 18.922 -38.281 -13.492 1 90.69 929 LYS A N 1
ATOM 7064 C CA . LYS A 1 929 ? 18.203 -39.562 -13.312 1 90.69 929 LYS A CA 1
ATOM 7065 C C . LYS A 1 929 ? 18.219 -40 -11.852 1 90.69 929 LYS A C 1
ATOM 7067 O O . LYS A 1 929 ? 19.016 -39.5 -11.055 1 90.69 929 LYS A O 1
ATOM 7072 N N . SER A 1 930 ? 17.312 -40.875 -11.5 1 95.88 930 SER A N 1
ATOM 7073 C CA . SER A 1 930 ? 17.234 -41.344 -10.125 1 95.88 930 SER A CA 1
ATOM 7074 C C . SER A 1 930 ? 16.562 -42.719 -10.047 1 95.88 930 SER A C 1
ATOM 7076 O O . SER A 1 930 ? 15.578 -42.969 -10.742 1 95.88 930 SER A O 1
ATOM 7078 N N . THR A 1 931 ? 17.094 -43.594 -9.164 1 97.19 931 THR A N 1
ATOM 7079 C CA . THR A 1 931 ? 16.484 -44.875 -8.875 1 97.19 931 THR A CA 1
ATOM 7080 C C . THR A 1 931 ? 15.477 -44.75 -7.73 1 97.19 931 THR A C 1
ATOM 7082 O O . THR A 1 931 ? 14.391 -45.312 -7.793 1 97.19 931 THR A O 1
ATOM 7085 N N . ILE A 1 932 ? 15.828 -44.031 -6.711 1 96.75 932 ILE A N 1
ATOM 7086 C CA . ILE A 1 932 ? 14.984 -43.938 -5.52 1 96.75 932 ILE A CA 1
ATOM 7087 C C . ILE A 1 932 ? 13.75 -43.094 -5.82 1 96.75 932 ILE A C 1
ATOM 7089 O O . ILE A 1 932 ? 12.68 -43.344 -5.25 1 96.75 932 ILE A O 1
ATOM 7093 N N . ASN A 1 933 ? 13.922 -42.094 -6.648 1 97.69 933 ASN A N 1
ATOM 7094 C CA . ASN A 1 933 ? 12.797 -41.281 -7.047 1 97.69 933 ASN A CA 1
ATOM 7095 C C . ASN A 1 933 ? 12.297 -41.625 -8.445 1 97.69 933 ASN A C 1
ATOM 7097 O O . ASN A 1 933 ? 11.695 -40.781 -9.125 1 97.69 933 ASN A O 1
ATOM 7101 N N . ALA A 1 934 ? 12.484 -42.812 -8.844 1 97.81 934 ALA A N 1
ATOM 7102 C CA . ALA A 1 934 ? 12.086 -43.219 -10.188 1 97.81 934 ALA A CA 1
ATOM 7103 C C . ALA A 1 934 ? 10.57 -43.125 -10.359 1 97.81 934 ALA A C 1
ATOM 7105 O O . ALA A 1 934 ? 10.078 -42.969 -11.484 1 97.81 934 ALA A O 1
ATOM 7106 N N . ARG A 1 935 ? 9.922 -43.25 -9.227 1 97.69 935 ARG A N 1
ATOM 7107 C CA . ARG A 1 935 ? 8.469 -43.25 -9.281 1 97.69 935 ARG A CA 1
ATOM 7108 C C . ARG A 1 935 ? 7.871 -42.688 -7.98 1 97.69 935 ARG A C 1
ATOM 7110 O O . ARG A 1 935 ? 8.375 -43 -6.895 1 97.69 935 ARG A O 1
ATOM 7117 N N . ILE A 1 936 ? 6.895 -41.906 -8.102 1 97.94 936 ILE A N 1
ATOM 7118 C CA . ILE A 1 936 ? 5.984 -41.594 -7.004 1 97.94 936 ILE A CA 1
ATOM 7119 C C . ILE A 1 936 ? 4.762 -42.531 -7.082 1 97.94 936 ILE A C 1
ATOM 7121 O O . ILE A 1 936 ? 4.043 -42.5 -8.086 1 97.94 936 ILE A O 1
ATOM 7125 N N . GLY A 1 937 ? 4.516 -43.312 -6.125 1 97.12 937 GLY A N 1
ATOM 7126 C CA . GLY A 1 937 ? 3.398 -44.25 -6.137 1 97.12 937 GLY A CA 1
ATOM 7127 C C . GLY A 1 937 ? 2.051 -43.562 -6.004 1 97.12 937 GLY A C 1
ATOM 7128 O O . GLY A 1 937 ? 1.974 -42.344 -5.914 1 97.12 937 GLY A O 1
ATOM 7129 N N . ASN A 1 938 ? 1.017 -44.375 -6.02 1 97.5 938 ASN A N 1
ATOM 7130 C CA . ASN A 1 938 ? -0.333 -43.875 -5.781 1 97.5 938 ASN A CA 1
ATOM 7131 C C . ASN A 1 938 ? -0.459 -43.25 -4.402 1 97.5 938 ASN A C 1
ATOM 7133 O O . ASN A 1 938 ? 0.137 -43.719 -3.436 1 97.5 938 ASN A O 1
ATOM 7137 N N . TYR A 1 939 ? -1.152 -42.156 -4.32 1 96.94 939 TYR A N 1
ATOM 7138 C CA . TYR A 1 939 ? -1.445 -41.531 -3.045 1 96.94 939 TYR A CA 1
ATOM 7139 C C . TYR A 1 939 ? -2.945 -41.5 -2.775 1 96.94 939 TYR A C 1
ATOM 7141 O O . TYR A 1 939 ? -3.732 -41.094 -3.635 1 96.94 939 TYR A O 1
ATOM 7149 N N . ASP A 1 940 ? -3.303 -41.906 -1.623 1 98.06 940 ASP A N 1
ATOM 7150 C CA . ASP A 1 940 ? -4.688 -41.906 -1.154 1 98.06 940 ASP A CA 1
ATOM 7151 C C . ASP A 1 940 ? -4.824 -41.125 0.151 1 98.06 940 ASP A C 1
ATOM 7153 O O . ASP A 1 940 ? -4.18 -41.438 1.148 1 98.06 940 ASP A O 1
ATOM 7157 N N . TYR A 1 941 ? -5.602 -40.062 0.132 1 97.75 941 TYR A N 1
ATOM 7158 C CA . TYR A 1 941 ? -5.965 -39.312 1.33 1 97.75 941 TYR A CA 1
ATOM 7159 C C . TYR A 1 941 ? -7.43 -39.531 1.691 1 97.75 941 TYR A C 1
ATOM 7161 O O . TYR A 1 941 ? -8.281 -39.688 0.808 1 97.75 941 TYR A O 1
ATOM 7169 N N . PHE A 1 942 ? -7.719 -39.562 2.961 1 98.44 942 PHE A N 1
ATOM 7170 C CA . PHE A 1 942 ? -9.078 -39.625 3.48 1 98.44 942 PHE A CA 1
ATOM 7171 C C . PHE A 1 942 ? -9.352 -38.469 4.41 1 98.44 942 PHE A C 1
ATOM 7173 O O . PHE A 1 942 ? -8.578 -38.188 5.328 1 98.44 942 PHE A O 1
ATOM 7180 N N . ASP A 1 943 ? -10.383 -37.75 4.137 1 98.31 943 ASP A N 1
ATOM 7181 C CA . ASP A 1 943 ? -10.805 -36.594 4.93 1 98.31 943 ASP A CA 1
ATOM 7182 C C . ASP A 1 943 ? -12.156 -36.875 5.598 1 98.31 943 ASP A C 1
ATOM 7184 O O . ASP A 1 943 ? -13.094 -37.344 4.949 1 98.31 943 ASP A O 1
ATOM 7188 N N . LEU A 1 944 ? -12.219 -36.594 6.871 1 98.44 944 LEU A N 1
ATOM 7189 C CA . LEU A 1 944 ? -13.43 -36.812 7.656 1 98.44 944 LEU A CA 1
ATOM 7190 C C . LEU A 1 944 ? -13.961 -35.469 8.195 1 98.44 944 LEU A C 1
ATOM 7192 O O . LEU A 1 944 ? -13.195 -34.625 8.664 1 98.44 944 LEU A O 1
ATOM 7196 N N . ALA A 1 945 ? -15.273 -35.281 8.039 1 97.88 945 ALA A N 1
ATOM 7197 C CA . ALA A 1 945 ? -15.914 -34.094 8.578 1 97.88 945 ALA A CA 1
ATOM 7198 C C . ALA A 1 945 ? -17.266 -34.406 9.195 1 97.88 945 ALA A C 1
ATOM 7200 O O . ALA A 1 945 ? -17.953 -35.344 8.734 1 97.88 945 ALA A O 1
ATOM 7201 N N . VAL A 1 946 ? -17.641 -33.656 10.242 1 96.94 946 VAL A N 1
ATOM 7202 C CA . VAL A 1 946 ? -18.953 -33.781 10.883 1 96.94 946 VAL A CA 1
ATOM 7203 C C . VAL A 1 946 ? -19.578 -32.375 11 1 96.94 946 VAL A C 1
ATOM 7205 O O . VAL A 1 946 ? -18.906 -31.406 11.312 1 96.94 946 VAL A O 1
ATOM 7208 N N . THR A 1 947 ? -20.797 -32.312 10.641 1 95.31 947 THR A N 1
ATOM 7209 C CA . THR A 1 947 ? -21.562 -31.094 10.836 1 95.31 947 THR A CA 1
ATOM 7210 C C . THR A 1 947 ? -22.812 -31.359 11.664 1 95.31 947 THR A C 1
ATOM 7212 O O . THR A 1 947 ? -23.469 -32.375 11.484 1 95.31 947 THR A O 1
ATOM 7215 N N . LYS A 1 948 ? -23.125 -30.438 12.531 1 93.31 948 LYS A N 1
ATOM 7216 C CA . LYS A 1 948 ? -24.312 -30.516 13.375 1 93.31 948 LYS A CA 1
ATOM 7217 C C . LYS A 1 948 ? -25.156 -29.234 13.242 1 93.31 948 LYS A C 1
ATOM 7219 O O . LYS A 1 948 ? -24.672 -28.141 13.523 1 93.31 948 LYS A O 1
ATOM 7224 N N . ASP A 1 949 ? -26.359 -29.453 12.852 1 92.38 949 ASP A N 1
ATOM 7225 C CA . ASP A 1 949 ? -27.281 -28.328 12.727 1 92.38 949 ASP A CA 1
ATOM 7226 C C . ASP A 1 949 ? -28.016 -28.078 14.039 1 92.38 949 ASP A C 1
ATOM 7228 O O . ASP A 1 949 ? -29.062 -28.703 14.297 1 92.38 949 ASP A O 1
ATOM 7232 N N . LEU A 1 950 ? -27.672 -27.078 14.703 1 89.88 950 LEU A N 1
ATOM 7233 C CA . LEU A 1 950 ? -28.281 -26.734 15.977 1 89.88 950 LEU A CA 1
ATOM 7234 C C . LEU A 1 950 ? -29.453 -25.781 15.773 1 89.88 950 LEU A C 1
ATOM 7236 O O . LEU A 1 950 ? -29.609 -25.203 14.688 1 89.88 950 LEU A O 1
ATOM 7240 N N . PRO A 1 951 ? -30.281 -25.641 16.766 1 86.06 951 PRO A N 1
ATOM 7241 C CA . PRO A 1 951 ? -31.406 -24.719 16.625 1 86.06 951 PRO A CA 1
ATOM 7242 C C . PRO A 1 951 ? -30.969 -23.281 16.422 1 86.06 951 PRO A C 1
ATOM 7244 O O . PRO A 1 951 ? -29.812 -22.938 16.734 1 86.06 951 PRO A O 1
ATOM 7247 N N . ARG A 1 952 ? -31.828 -22.453 15.859 1 86.38 952 ARG A N 1
ATOM 7248 C CA . ARG A 1 952 ? -31.672 -21 15.727 1 86.38 952 ARG A CA 1
ATOM 7249 C C . ARG A 1 952 ? -30.594 -20.672 14.703 1 86.38 952 ARG A C 1
ATOM 7251 O O . ARG A 1 952 ? -29.828 -19.719 14.898 1 86.38 952 ARG A O 1
ATOM 7258 N N . GLY A 1 953 ? -30.406 -21.609 13.805 1 88.5 953 GLY A N 1
ATOM 7259 C CA . GLY A 1 953 ? -29.562 -21.297 12.664 1 88.5 953 GLY A CA 1
ATOM 7260 C C . GLY A 1 953 ? -28.094 -21.484 12.953 1 88.5 953 GLY A C 1
ATOM 7261 O O . GLY A 1 953 ? -27.234 -21 12.211 1 88.5 953 GLY A O 1
ATOM 7262 N N . LEU A 1 954 ? -27.766 -22.156 14.008 1 93.38 954 LEU A N 1
ATOM 7263 C CA . LEU A 1 954 ? -26.375 -22.438 14.383 1 93.38 954 LEU A CA 1
ATOM 7264 C C . LEU A 1 954 ? -25.922 -23.781 13.828 1 93.38 954 LEU A C 1
ATOM 7266 O O . LEU A 1 954 ? -26.641 -24.766 13.93 1 93.38 954 LEU A O 1
ATOM 7270 N N . VAL A 1 955 ? -24.766 -23.75 13.203 1 94.56 955 VAL A N 1
ATOM 7271 C CA . VAL A 1 955 ? -24.203 -24.984 12.672 1 94.56 955 VAL A CA 1
ATOM 7272 C C . VAL A 1 955 ? -22.766 -25.156 13.195 1 94.56 955 VAL A C 1
ATOM 7274 O O . VAL A 1 955 ? -21.938 -24.266 13.055 1 94.56 955 VAL A O 1
ATOM 7277 N N . LEU A 1 956 ? -22.516 -26.234 13.789 1 95.94 956 LEU A N 1
ATOM 7278 C CA . LEU A 1 956 ? -21.156 -26.594 14.203 1 95.94 956 LEU A CA 1
ATOM 7279 C C . LEU A 1 956 ? -20.531 -27.562 13.211 1 95.94 956 LEU A C 1
ATOM 7281 O O . LEU A 1 956 ? -21.203 -28.438 12.672 1 95.94 956 LEU A O 1
ATOM 7285 N N . ARG A 1 957 ? -19.266 -27.422 12.945 1 96.56 957 ARG A N 1
ATOM 7286 C CA . ARG A 1 957 ? -18.562 -28.359 12.086 1 96.56 957 ARG A CA 1
ATOM 7287 C C . ARG A 1 957 ? -17.172 -28.688 12.633 1 96.56 957 ARG A C 1
ATOM 7289 O O . ARG A 1 957 ? -16.562 -27.859 13.312 1 96.56 957 ARG A O 1
ATOM 7296 N N . ALA A 1 958 ? -16.688 -29.781 12.398 1 98 958 ALA A N 1
ATOM 7297 C CA . ALA A 1 958 ? -15.359 -30.25 12.727 1 98 958 ALA A CA 1
ATOM 7298 C C . ALA A 1 958 ? -14.883 -31.297 11.727 1 98 958 ALA A C 1
ATOM 7300 O O . ALA A 1 958 ? -15.695 -32 11.133 1 98 958 ALA A O 1
ATOM 7301 N N . GLY A 1 959 ? -13.602 -31.344 11.531 1 98.12 959 GLY A N 1
ATOM 7302 C CA . GLY A 1 959 ? -13.102 -32.344 10.602 1 98.12 959 GLY A CA 1
ATOM 7303 C C . GLY A 1 959 ? -11.602 -32.531 10.68 1 98.12 959 GLY A C 1
ATOM 7304 O O . GLY A 1 959 ? -10.922 -31.828 11.438 1 98.12 959 GLY A O 1
ATOM 7305 N N . ILE A 1 960 ? -11.164 -33.531 10 1 98.44 960 ILE A N 1
ATOM 7306 C CA . ILE A 1 960 ? -9.75 -33.875 9.867 1 98.44 960 ILE A CA 1
ATOM 7307 C C . ILE A 1 960 ? -9.445 -34.25 8.406 1 98.44 960 ILE A C 1
ATOM 7309 O O . ILE A 1 960 ? -10.031 -35.156 7.852 1 98.44 960 ILE A O 1
ATOM 7313 N N . ASN A 1 961 ? -8.625 -33.469 7.785 1 97.94 961 ASN A N 1
ATOM 7314 C CA . ASN A 1 961 ? -8.07 -33.844 6.484 1 97.94 961 ASN A CA 1
ATOM 7315 C C . ASN A 1 961 ? -6.797 -34.656 6.629 1 97.94 961 ASN A C 1
ATOM 7317 O O . ASN A 1 961 ? -5.988 -34.406 7.523 1 97.94 961 ASN A O 1
ATOM 7321 N N . ASN A 1 962 ? -6.625 -35.594 5.664 1 98.25 962 ASN A N 1
ATOM 7322 C CA . ASN A 1 962 ? -5.508 -36.531 5.777 1 98.25 962 ASN A CA 1
ATOM 7323 C C . ASN A 1 962 ? -5.551 -37.312 7.094 1 98.25 962 ASN A C 1
ATOM 7325 O O . ASN A 1 962 ? -4.582 -37.312 7.852 1 98.25 962 ASN A O 1
ATOM 7329 N N . LEU A 1 963 ? -6.609 -37.938 7.262 1 98.25 963 LEU A N 1
ATOM 7330 C CA . LEU A 1 963 ? -7 -38.594 8.508 1 98.25 963 LEU A CA 1
ATOM 7331 C C . LEU A 1 963 ? -5.891 -39.531 9.008 1 98.25 963 LEU A C 1
ATOM 7333 O O . LEU A 1 963 ? -5.656 -39.625 10.211 1 98.25 963 LEU A O 1
ATOM 7337 N N . PHE A 1 964 ? -5.195 -40.156 8.133 1 97.88 964 PHE A N 1
ATOM 7338 C CA . PHE A 1 964 ? -4.246 -41.188 8.531 1 97.88 964 PHE A CA 1
ATOM 7339 C C . PHE A 1 964 ? -2.822 -40.625 8.539 1 97.88 964 PHE A C 1
ATOM 7341 O O . PHE A 1 964 ? -1.86 -41.406 8.648 1 97.88 964 PHE A O 1
ATOM 7348 N N . ASP A 1 965 ? -2.635 -39.312 8.375 1 98.06 965 ASP A N 1
ATOM 7349 C CA . ASP A 1 965 ? -1.342 -38.625 8.453 1 98.06 965 ASP A CA 1
ATOM 7350 C C . ASP A 1 965 ? -0.357 -39.219 7.438 1 98.06 965 ASP A C 1
ATOM 7352 O O . ASP A 1 965 ? 0.761 -39.594 7.797 1 98.06 965 ASP A O 1
ATOM 7356 N N . LYS A 1 966 ? -0.819 -39.312 6.242 1 97.38 966 LYS A N 1
ATOM 7357 C CA . LYS A 1 966 ? 0.064 -39.781 5.176 1 97.38 966 LYS A CA 1
ATOM 7358 C C . LYS A 1 966 ? 1.148 -38.75 4.871 1 97.38 966 LYS A C 1
ATOM 7360 O O . LYS A 1 966 ? 0.854 -37.594 4.672 1 97.38 966 LYS A O 1
ATOM 7365 N N . ASP A 1 967 ? 2.412 -39.219 4.781 1 96.25 967 ASP A N 1
ATOM 7366 C CA . ASP A 1 967 ? 3.535 -38.344 4.426 1 96.25 967 ASP A CA 1
ATOM 7367 C C . ASP A 1 967 ? 3.502 -38 2.939 1 96.25 967 ASP A C 1
ATOM 7369 O O . ASP A 1 967 ? 3.076 -38.812 2.111 1 96.25 967 ASP A O 1
ATOM 7373 N N . PRO A 1 968 ? 3.967 -36.812 2.646 1 97.38 968 PRO A N 1
ATOM 7374 C CA . PRO A 1 968 ? 4.211 -36.562 1.222 1 97.38 968 PRO A CA 1
ATOM 7375 C C . PRO A 1 968 ? 5.426 -37.312 0.696 1 97.38 968 PRO A C 1
ATOM 7377 O O . PRO A 1 968 ? 6.238 -37.812 1.482 1 97.38 968 PRO A O 1
ATOM 7380 N N . PRO A 1 969 ? 5.547 -37.5 -0.632 1 97.38 969 PRO A N 1
ATOM 7381 C CA . PRO A 1 969 ? 6.754 -38.156 -1.158 1 97.38 969 PRO A CA 1
ATOM 7382 C C . PRO A 1 969 ? 8.016 -37.344 -0.934 1 97.38 969 PRO A C 1
ATOM 7384 O O . PRO A 1 969 ? 8 -36.125 -1.146 1 97.38 969 PRO A O 1
ATOM 7387 N N . ALA A 1 970 ? 9.07 -37.938 -0.438 1 97.5 970 ALA A N 1
ATOM 7388 C CA . ALA A 1 970 ? 10.375 -37.312 -0.329 1 97.5 970 ALA A CA 1
ATOM 7389 C C . ALA A 1 970 ? 11.094 -37.281 -1.675 1 97.5 970 ALA A C 1
ATOM 7391 O O . ALA A 1 970 ? 11.32 -38.344 -2.279 1 97.5 970 ALA A O 1
ATOM 7392 N N . ILE A 1 971 ? 11.406 -36.156 -2.107 1 96.25 971 ILE A N 1
ATOM 7393 C CA . ILE A 1 971 ? 12 -35.969 -3.43 1 96.25 971 ILE A CA 1
ATOM 7394 C C . ILE A 1 971 ? 13.281 -35.156 -3.318 1 96.25 971 ILE A C 1
ATOM 7396 O O . ILE A 1 971 ? 13.32 -34.156 -2.586 1 96.25 971 ILE A O 1
ATOM 7400 N N . MET A 1 972 ? 14.258 -35.625 -4.004 1 93.81 972 MET A N 1
ATOM 7401 C CA . MET A 1 972 ? 15.508 -34.844 -4.035 1 93.81 972 MET A CA 1
ATOM 7402 C C . MET A 1 972 ? 15.273 -33.469 -4.613 1 93.81 972 MET A C 1
ATOM 7404 O O . MET A 1 972 ? 14.555 -33.312 -5.605 1 93.81 972 MET A O 1
ATOM 7408 N N . ASN A 1 973 ? 15.922 -32.469 -4.078 1 86.5 973 ASN A N 1
ATOM 7409 C CA . ASN A 1 973 ? 15.648 -31.047 -4.352 1 86.5 973 ASN A CA 1
ATOM 7410 C C . ASN A 1 973 ? 15.867 -30.719 -5.824 1 86.5 973 ASN A C 1
ATOM 7412 O O . ASN A 1 973 ? 15.117 -29.922 -6.402 1 86.5 973 ASN A O 1
ATOM 7416 N N . GLY A 1 974 ? 16.828 -31.172 -6.395 1 81.19 974 GLY A N 1
ATOM 7417 C CA . GLY A 1 974 ? 17.188 -30.859 -7.773 1 81.19 974 GLY A CA 1
ATOM 7418 C C . GLY A 1 974 ? 16.141 -31.328 -8.773 1 81.19 974 GLY A C 1
ATOM 7419 O O . GLY A 1 974 ? 16.156 -30.922 -9.938 1 81.19 974 GLY A O 1
ATOM 7420 N N . LEU A 1 975 ? 15.227 -32.188 -8.312 1 87.75 975 LEU A N 1
ATOM 7421 C CA . LEU A 1 975 ? 14.18 -32.688 -9.188 1 87.75 975 LEU A CA 1
ATOM 7422 C C . LEU A 1 975 ? 12.906 -31.859 -9.078 1 87.75 975 LEU A C 1
ATOM 7424 O O . LEU A 1 975 ? 11.961 -32.062 -9.844 1 87.75 975 LEU A O 1
ATOM 7428 N N . LEU A 1 976 ? 12.945 -30.859 -8.172 1 87.31 976 LEU A N 1
ATOM 7429 C CA . LEU A 1 976 ? 11.758 -30.047 -7.906 1 87.31 976 LEU A CA 1
ATOM 7430 C C . LEU A 1 976 ? 11.742 -28.797 -8.766 1 87.31 976 LEU A C 1
ATOM 7432 O O . LEU A 1 976 ? 12.25 -27.75 -8.352 1 87.31 976 LEU A O 1
ATOM 7436 N N . PHE A 1 977 ? 11.258 -28.578 -9.922 1 72.88 977 PHE A N 1
ATOM 7437 C CA . PHE A 1 977 ? 11.336 -27.438 -10.82 1 72.88 977 PHE A CA 1
ATOM 7438 C C . PHE A 1 977 ? 10.055 -26.625 -10.773 1 72.88 977 PHE A C 1
ATOM 7440 O O . PHE A 1 977 ? 10.078 -25.406 -10.906 1 72.88 977 PHE A O 1
ATOM 7447 N N . GLU A 1 978 ? 8.898 -27.062 -10.555 1 78.44 978 GLU A N 1
ATOM 7448 C CA . GLU A 1 978 ? 7.648 -26.297 -10.5 1 78.44 978 GLU A CA 1
ATOM 7449 C C . GLU A 1 978 ? 6.926 -26.531 -9.172 1 78.44 978 GLU A C 1
ATOM 7451 O O . GLU A 1 978 ? 6.484 -27.641 -8.891 1 78.44 978 GLU A O 1
ATOM 7456 N N . ASN A 1 979 ? 6.84 -25.422 -8.469 1 84.12 979 ASN A N 1
ATOM 7457 C CA . ASN A 1 979 ? 6.09 -25.391 -7.219 1 84.12 979 ASN A CA 1
ATOM 7458 C C . ASN A 1 979 ? 6.629 -26.406 -6.219 1 84.12 979 ASN A C 1
ATOM 7460 O O . ASN A 1 979 ? 5.859 -27.016 -5.473 1 84.12 979 ASN A O 1
ATOM 7464 N N . GLY A 1 980 ? 7.914 -26.766 -6.379 1 90 980 GLY A N 1
ATOM 7465 C CA . GLY A 1 980 ? 8.578 -27.562 -5.352 1 90 980 GLY A CA 1
ATOM 7466 C C . GLY A 1 980 ? 9.008 -26.734 -4.152 1 90 980 GLY A C 1
ATOM 7467 O O . GLY A 1 980 ? 9.359 -25.562 -4.289 1 90 980 GLY A O 1
ATOM 7468 N N . ASN A 1 981 ? 8.938 -27.344 -3.025 1 92.75 981 ASN A N 1
ATOM 7469 C CA . ASN A 1 981 ? 9.359 -26.719 -1.771 1 92.75 981 ASN A CA 1
ATOM 7470 C C . ASN A 1 981 ? 9.492 -27.766 -0.657 1 92.75 981 ASN A C 1
ATOM 7472 O O . ASN A 1 981 ? 8.625 -28.625 -0.502 1 92.75 981 ASN A O 1
ATOM 7476 N N . GLY A 1 982 ? 10.531 -27.766 0.022 1 94.5 982 GLY A N 1
ATOM 7477 C CA . GLY A 1 982 ? 10.711 -28.641 1.162 1 94.5 982 GLY A CA 1
ATOM 7478 C C . GLY A 1 982 ? 10.789 -30.109 0.772 1 94.5 982 GLY A C 1
ATOM 7479 O O . GLY A 1 982 ? 10.109 -30.953 1.362 1 94.5 982 GLY A O 1
ATOM 7480 N N . ASN A 1 983 ? 11.43 -30.438 -0.272 1 95.94 983 ASN A N 1
ATOM 7481 C CA . ASN A 1 983 ? 11.711 -31.781 -0.739 1 95.94 983 ASN A CA 1
ATOM 7482 C C . ASN A 1 983 ? 10.445 -32.469 -1.231 1 95.94 983 ASN A C 1
ATOM 7484 O O . ASN A 1 983 ? 10.312 -33.719 -1.117 1 95.94 983 ASN A O 1
ATOM 7488 N N . THR A 1 984 ? 9.453 -31.75 -1.648 1 96.19 984 THR A N 1
ATOM 7489 C CA . THR A 1 984 ? 8.227 -32.312 -2.191 1 96.19 984 THR A CA 1
ATOM 7490 C C . THR A 1 984 ? 7.469 -31.281 -3.023 1 96.19 984 THR A C 1
ATOM 7492 O O . THR A 1 984 ? 8.008 -30.234 -3.348 1 96.19 984 THR A O 1
ATOM 7495 N N . PHE A 1 985 ? 6.309 -31.703 -3.525 1 94.25 985 PHE A N 1
ATOM 7496 C CA . PHE A 1 985 ? 5.375 -30.797 -4.172 1 94.25 985 PHE A CA 1
ATOM 7497 C C . PHE A 1 985 ? 4.227 -30.438 -3.236 1 94.25 985 PHE A C 1
ATOM 7499 O O . PHE A 1 985 ? 3.152 -31.047 -3.309 1 94.25 985 PHE A O 1
ATOM 7506 N N . PRO A 1 986 ? 4.398 -29.344 -2.494 1 93.19 986 PRO A N 1
ATOM 7507 C CA . PRO A 1 986 ? 3.459 -29.094 -1.399 1 93.19 986 PRO A CA 1
ATOM 7508 C C . PRO A 1 986 ? 2.107 -28.578 -1.889 1 93.19 986 PRO A C 1
ATOM 7510 O O . PRO A 1 986 ? 1.148 -28.531 -1.115 1 93.19 986 PRO A O 1
ATOM 7513 N N . SER A 1 987 ? 1.993 -28.172 -3.086 1 89.06 987 SER A N 1
ATOM 7514 C CA . SER A 1 987 ? 0.706 -27.75 -3.621 1 89.06 987 SER A CA 1
ATOM 7515 C C . SER A 1 987 ? -0.106 -28.938 -4.125 1 89.06 987 SER A C 1
ATOM 7517 O O . SER A 1 987 ? -1.323 -28.828 -4.293 1 89.06 987 SER A O 1
ATOM 7519 N N . THR A 1 988 ? 0.561 -30.047 -4.375 1 91.94 988 THR A N 1
ATOM 7520 C CA . THR A 1 988 ? -0.078 -31.25 -4.891 1 91.94 988 THR A CA 1
ATOM 7521 C C . THR A 1 988 ? -0.415 -32.219 -3.754 1 91.94 988 THR A C 1
ATOM 7523 O O . THR A 1 988 ? -1.505 -32.781 -3.723 1 91.94 988 THR A O 1
ATOM 7526 N N . TYR A 1 989 ? 0.539 -32.406 -2.918 1 95.31 989 TYR A N 1
ATOM 7527 C CA . TYR A 1 989 ? 0.376 -33.312 -1.784 1 95.31 989 TYR A CA 1
ATOM 7528 C C . TYR A 1 989 ? 0.243 -32.531 -0.481 1 95.31 989 TYR A C 1
ATOM 7530 O O . TYR A 1 989 ? 0.556 -31.328 -0.428 1 95.31 989 TYR A O 1
ATOM 7538 N N . ASP A 1 990 ? -0.287 -33.188 0.577 1 95.69 990 ASP A N 1
ATOM 7539 C CA . ASP A 1 990 ? -0.437 -32.531 1.87 1 95.69 990 ASP A CA 1
ATOM 7540 C C . ASP A 1 990 ? 0.89 -32.5 2.627 1 95.69 990 ASP A C 1
ATOM 7542 O O . ASP A 1 990 ? 1.305 -33.5 3.207 1 95.69 990 ASP A O 1
ATOM 7546 N N . PRO A 1 991 ? 1.5 -31.359 2.738 1 96.31 991 PRO A N 1
ATOM 7547 C CA . PRO A 1 991 ? 2.871 -31.344 3.25 1 96.31 991 PRO A CA 1
ATOM 7548 C C . PRO A 1 991 ? 2.932 -31.312 4.777 1 96.31 991 PRO A C 1
ATOM 7550 O O . PRO A 1 991 ? 3.967 -31.641 5.363 1 96.31 991 PRO A O 1
ATOM 7553 N N . LEU A 1 992 ? 1.86 -31.016 5.504 1 97.44 992 LEU A N 1
ATOM 7554 C CA . LEU A 1 992 ? 1.996 -30.703 6.918 1 97.44 992 LEU A CA 1
ATOM 7555 C C . LEU A 1 992 ? 1.309 -31.75 7.781 1 97.44 992 LEU A C 1
ATOM 7557 O O . LEU A 1 992 ? 1.18 -31.578 8.992 1 97.44 992 LEU A O 1
ATOM 7561 N N . GLY A 1 993 ? 0.864 -32.812 7.188 1 97.19 993 GLY A N 1
ATOM 7562 C CA . GLY A 1 993 ? 0.182 -33.875 7.914 1 97.19 993 GLY A CA 1
ATOM 7563 C C . GLY A 1 993 ? -1.318 -33.656 8 1 97.19 993 GLY A C 1
ATOM 7564 O O . GLY A 1 993 ? -1.948 -33.219 7.035 1 97.19 993 GLY A O 1
ATOM 7565 N N . ARG A 1 994 ? -1.884 -34.062 9.156 1 97.56 994 ARG A N 1
ATOM 7566 C CA . ARG A 1 994 ? -3.32 -33.938 9.375 1 97.56 994 ARG A CA 1
ATOM 7567 C C . ARG A 1 994 ? -3.695 -32.469 9.664 1 97.56 994 ARG A C 1
ATOM 7569 O O . ARG A 1 994 ? -3.033 -31.812 10.453 1 97.56 994 ARG A O 1
ATOM 7576 N N . MET A 1 995 ? -4.66 -32.031 8.984 1 97.38 995 MET A N 1
ATOM 7577 C CA . MET A 1 995 ? -5.23 -30.719 9.336 1 97.38 995 MET A CA 1
ATOM 7578 C C . MET A 1 995 ? -6.539 -30.891 10.102 1 97.38 995 MET A C 1
ATOM 7580 O O . MET A 1 995 ? -7.504 -31.453 9.578 1 97.38 995 MET A O 1
ATOM 7584 N N . LEU A 1 996 ? -6.594 -30.469 11.312 1 98.44 996 LEU A N 1
ATOM 7585 C CA . LEU A 1 996 ? -7.816 -30.453 12.109 1 98.44 996 LEU A CA 1
ATOM 7586 C C . LEU A 1 996 ? -8.477 -29.078 12.07 1 98.44 996 LEU A C 1
ATOM 7588 O O . LEU A 1 996 ? -7.797 -28.047 12.117 1 98.44 996 LEU A O 1
ATOM 7592 N N . PHE A 1 997 ? -9.789 -29.125 12 1 97.94 997 PHE A N 1
ATOM 7593 C CA . PHE A 1 997 ? -10.461 -27.828 12.023 1 97.94 997 PHE A CA 1
ATOM 7594 C C . PHE A 1 997 ? -11.766 -27.922 12.812 1 97.94 997 PHE A C 1
ATOM 7596 O O . PHE A 1 997 ? -12.367 -28.984 12.906 1 97.94 997 PHE A O 1
ATOM 7603 N N . VAL A 1 998 ? -12.164 -26.844 13.414 1 98.19 998 VAL A N 1
ATOM 7604 C CA . VAL A 1 998 ? -13.453 -26.625 14.062 1 98.19 998 VAL A CA 1
ATOM 7605 C C . VAL A 1 998 ? -14.031 -25.281 13.617 1 98.19 998 VAL A C 1
ATOM 7607 O O . VAL A 1 998 ? -13.289 -24.328 13.406 1 98.19 998 VAL A O 1
ATOM 7610 N N . GLY A 1 999 ? -15.305 -25.344 13.305 1 96.75 999 GLY A N 1
ATOM 7611 C CA . GLY A 1 999 ? -15.938 -24.109 12.844 1 96.75 999 GLY A CA 1
ATOM 7612 C C . GLY A 1 999 ? -17.344 -23.953 13.367 1 96.75 999 GLY A C 1
ATOM 7613 O O . GLY A 1 999 ? -17.969 -24.922 13.805 1 96.75 999 GLY A O 1
ATOM 7614 N N . ILE A 1 1000 ? -17.859 -22.75 13.359 1 96.62 1000 ILE A N 1
ATOM 7615 C CA . ILE A 1 1000 ? -19.219 -22.391 13.734 1 96.62 1000 ILE A CA 1
ATOM 7616 C C . ILE A 1 1000 ? -19.812 -21.438 12.695 1 96.62 1000 ILE A C 1
ATOM 7618 O O . ILE A 1 1000 ? -19.109 -20.562 12.188 1 96.62 1000 ILE A O 1
ATOM 7622 N N . SER A 1 1001 ? -21.016 -21.719 12.258 1 95.25 1001 SER A N 1
ATOM 7623 C CA . SER A 1 1001 ? -21.781 -20.828 11.391 1 95.25 1001 SER A CA 1
ATOM 7624 C C . SER A 1 1001 ? -23.109 -20.438 12.031 1 95.25 1001 SER A C 1
ATOM 7626 O O . SER A 1 1001 ? -23.766 -21.281 12.664 1 95.25 1001 SER A O 1
ATOM 7628 N N . ALA A 1 1002 ? -23.469 -19.219 11.883 1 95.25 1002 ALA A N 1
ATOM 7629 C CA . ALA A 1 1002 ? -24.75 -18.734 12.375 1 95.25 1002 ALA A CA 1
ATOM 7630 C C . ALA A 1 1002 ? -25.453 -17.875 11.32 1 95.25 1002 ALA A C 1
ATOM 7632 O O . ALA A 1 1002 ? -24.797 -17.078 10.617 1 95.25 1002 ALA A O 1
ATOM 7633 N N . LYS A 1 1003 ? -26.703 -18.078 11.188 1 93.44 1003 LYS A N 1
ATOM 7634 C CA . LYS A 1 1003 ? -27.562 -17.266 10.328 1 93.44 1003 LYS A CA 1
ATOM 7635 C C . LYS A 1 1003 ? -28.828 -16.859 11.055 1 93.44 1003 LYS A C 1
ATOM 7637 O O . LYS A 1 1003 ? -29.531 -17.703 11.625 1 93.44 1003 LYS A O 1
ATOM 7642 N N . PHE A 1 1004 ? -29.219 -15.703 10.992 1 91.75 1004 PHE A N 1
ATOM 7643 C CA . PHE A 1 1004 ? -30.422 -15.234 11.656 1 91.75 1004 PHE A CA 1
ATOM 7644 C C . PHE A 1 1004 ? -30.891 -13.906 11.062 1 91.75 1004 PHE A C 1
ATOM 7646 O O . PHE A 1 1004 ? -30.094 -13.172 10.477 1 91.75 1004 PHE A O 1
ATOM 7653 N N . MET B 1 1 ? 40.062 28.516 -35.375 1 15.93 1 MET B N 1
ATOM 7654 C CA . MET B 1 1 ? 39.812 29.594 -36.344 1 15.93 1 MET B CA 1
ATOM 7655 C C . MET B 1 1 ? 38.594 29.297 -37.188 1 15.93 1 MET B C 1
ATOM 7657 O O . MET B 1 1 ? 37.75 30.172 -37.406 1 15.93 1 MET B O 1
ATOM 7661 N N . CYS B 1 2 ? 38.812 28.375 -38.188 1 15.39 2 CYS B N 1
ATOM 7662 C CA . CYS B 1 2 ? 38.25 28.453 -39.531 1 15.39 2 CYS B CA 1
ATOM 7663 C C . CYS B 1 2 ? 36.719 28.297 -39.469 1 15.39 2 CYS B C 1
ATOM 7665 O O . CYS B 1 2 ? 36.188 27.766 -38.5 1 15.39 2 CYS B O 1
ATOM 7667 N N . GLN B 1 3 ? 36.188 28.172 -40.688 1 15.3 3 GLN B N 1
ATOM 7668 C CA . GLN B 1 3 ? 35.156 28.703 -41.594 1 15.3 3 GLN B CA 1
ATOM 7669 C C . GLN B 1 3 ? 33.844 27.953 -41.469 1 15.3 3 GLN B C 1
ATOM 7671 O O . GLN B 1 3 ? 32.781 28.578 -41.281 1 15.3 3 GLN B O 1
ATOM 7676 N N . ASN B 1 4 ? 33.562 26.984 -42.375 1 14.79 4 ASN B N 1
ATOM 7677 C CA . ASN B 1 4 ? 32.594 26.969 -43.438 1 14.79 4 ASN B CA 1
ATOM 7678 C C . ASN B 1 4 ? 31.312 26.234 -43 1 14.79 4 ASN B C 1
ATOM 7680 O O . ASN B 1 4 ? 30.281 26.359 -43.656 1 14.79 4 ASN B O 1
ATOM 7684 N N . CYS B 1 5 ? 31.438 24.984 -42.531 1 16.67 5 CYS B N 1
ATOM 7685 C CA . CYS B 1 5 ? 30.656 23.953 -43.219 1 16.67 5 CYS B CA 1
ATOM 7686 C C . CYS B 1 5 ? 29.172 24.141 -42.938 1 16.67 5 CYS B C 1
ATOM 7688 O O . CYS B 1 5 ? 28.766 24.297 -41.781 1 16.67 5 CYS B O 1
ATOM 7690 N N . PHE B 1 6 ? 28.406 24.188 -43.938 1 15.36 6 PHE B N 1
ATOM 7691 C CA . PHE B 1 6 ? 27.141 24.766 -44.438 1 15.36 6 PHE B CA 1
ATOM 7692 C C . PHE B 1 6 ? 25.953 24.141 -43.719 1 15.36 6 PHE B C 1
ATOM 7694 O O . PHE B 1 6 ? 25.109 24.844 -43.156 1 15.36 6 PHE B O 1
ATOM 7701 N N . ARG B 1 7 ? 25.562 22.953 -44.281 1 15.31 7 ARG B N 1
ATOM 7702 C CA . ARG B 1 7 ? 24.297 23 -45 1 15.31 7 ARG B CA 1
ATOM 7703 C C . ARG B 1 7 ? 23.109 22.828 -44.062 1 15.31 7 ARG B C 1
ATOM 7705 O O . ARG B 1 7 ? 22.188 23.625 -44.094 1 15.31 7 ARG B O 1
ATOM 7712 N N . MET B 1 8 ? 22.672 21.547 -44.125 1 15.61 8 MET B N 1
ATOM 7713 C CA . MET B 1 8 ? 21.359 21.188 -44.688 1 15.61 8 MET B CA 1
ATOM 7714 C C . MET B 1 8 ? 20.25 21.422 -43.656 1 15.61 8 MET B C 1
ATOM 7716 O O . MET B 1 8 ? 20.516 21.594 -42.469 1 15.61 8 MET B O 1
ATOM 7720 N N . THR B 1 9 ? 19.266 20.656 -43.906 1 16.92 9 THR B N 1
ATOM 7721 C CA . THR B 1 9 ? 17.828 20.688 -44.188 1 16.92 9 THR B CA 1
ATOM 7722 C C . THR B 1 9 ? 17.031 20.562 -42.875 1 16.92 9 THR B C 1
ATOM 7724 O O . THR B 1 9 ? 17.312 19.703 -42.062 1 16.92 9 THR B O 1
ATOM 7727 N N . SER B 1 10 ? 16.391 21.594 -42.531 1 15.57 10 SER B N 1
ATOM 7728 C CA . SER B 1 10 ? 15.781 22.156 -41.344 1 15.57 10 SER B CA 1
ATOM 7729 C C . SER B 1 10 ? 14.539 21.359 -40.938 1 15.57 10 SER B C 1
ATOM 7731 O O . SER B 1 10 ? 13.469 21.547 -41.531 1 15.57 10 SER B O 1
ATOM 7733 N N . VAL B 1 11 ? 14.719 20.078 -41 1 17.67 11 VAL B N 1
ATOM 7734 C CA . VAL B 1 11 ? 13.555 19.188 -40.969 1 17.67 11 VAL B CA 1
ATOM 7735 C C . VAL B 1 11 ? 12.711 19.5 -39.719 1 17.67 11 VAL B C 1
ATOM 7737 O O . VAL B 1 11 ? 12.641 18.703 -38.781 1 17.67 11 VAL B O 1
ATOM 7740 N N . PHE B 1 12 ? 12.664 20.922 -39.406 1 15.27 12 PHE B N 1
ATOM 7741 C CA . PHE B 1 12 ? 12.242 21.266 -38.062 1 15.27 12 PHE B CA 1
ATOM 7742 C C . PHE B 1 12 ? 10.859 20.703 -37.781 1 15.27 12 PHE B C 1
ATOM 7744 O O . PHE B 1 12 ? 10.086 20.422 -38.688 1 15.27 12 PHE B O 1
ATOM 7751 N N . TRP B 1 13 ? 10.633 20.906 -36.594 1 15.61 13 TRP B N 1
ATOM 7752 C CA . TRP B 1 13 ? 9.922 20.344 -35.438 1 15.61 13 TRP B CA 1
ATOM 7753 C C . TRP B 1 13 ? 8.414 20.438 -35.656 1 15.61 13 TRP B C 1
ATOM 7755 O O . TRP B 1 13 ? 7.938 21.172 -36.5 1 15.61 13 TRP B O 1
ATOM 7765 N N . ARG B 1 14 ? 7.781 20.328 -34.656 1 15.8 14 ARG B N 1
ATOM 7766 C CA . ARG B 1 14 ? 6.793 19.594 -33.875 1 15.8 14 ARG B CA 1
ATOM 7767 C C . ARG B 1 14 ? 5.445 20.297 -33.875 1 15.8 14 ARG B C 1
ATOM 7769 O O . ARG B 1 14 ? 4.398 19.656 -33.75 1 15.8 14 ARG B O 1
ATOM 7776 N N . LEU B 1 15 ? 5.465 21.688 -33.781 1 14.98 15 LEU B N 1
ATOM 7777 C CA . LEU B 1 15 ? 4.664 22 -32.594 1 14.98 15 LEU B CA 1
ATOM 7778 C C . LEU B 1 15 ? 3.176 21.984 -32.938 1 14.98 15 LEU B C 1
ATOM 7780 O O . LEU B 1 15 ? 2.381 21.375 -32.219 1 14.98 15 LEU B O 1
ATOM 7784 N N . ARG B 1 16 ? 2.703 22.969 -33.625 1 15.29 16 ARG B N 1
ATOM 7785 C CA . ARG B 1 16 ? 1.812 23.859 -32.906 1 15.29 16 ARG B CA 1
ATOM 7786 C C . ARG B 1 16 ? 0.352 23.484 -33.094 1 15.29 16 ARG B C 1
ATOM 7788 O O . ARG B 1 16 ? -0.479 23.656 -32.219 1 15.29 16 ARG B O 1
ATOM 7795 N N . SER B 1 17 ? -0.033 23.109 -34.312 1 16.47 17 SER B N 1
ATOM 7796 C CA . SER B 1 17 ? -1.172 23.891 -34.781 1 16.47 17 SER B CA 1
ATOM 7797 C C . SER B 1 17 ? -2.479 23.375 -34.188 1 16.47 17 SER B C 1
ATOM 7799 O O . SER B 1 17 ? -2.812 22.188 -34.344 1 16.47 17 SER B O 1
ATOM 7801 N N . PHE B 1 18 ? -2.826 24.016 -33.094 1 16.69 18 PHE B N 1
ATOM 7802 C CA . PHE B 1 18 ? -4.074 23.844 -32.344 1 16.69 18 PHE B CA 1
ATOM 7803 C C . PHE B 1 18 ? -5.27 23.906 -33.312 1 16.69 18 PHE B C 1
ATOM 7805 O O . PHE B 1 18 ? -5.203 24.531 -34.344 1 16.69 18 PHE B O 1
ATOM 7812 N N . LYS B 1 19 ? -6.105 22.969 -32.969 1 17.78 19 LYS B N 1
ATOM 7813 C CA . LYS B 1 19 ? -7.402 22.438 -33.344 1 17.78 19 LYS B CA 1
ATOM 7814 C C . LYS B 1 19 ? -8.445 23.531 -33.438 1 17.78 19 LYS B C 1
ATOM 7816 O O . LYS B 1 19 ? -8.711 24.234 -32.469 1 17.78 19 LYS B O 1
ATOM 7821 N N . GLY B 1 20 ? -8.43 24.422 -34.5 1 16.55 20 GLY B N 1
ATOM 7822 C CA . GLY B 1 20 ? -9.508 25.391 -34.656 1 16.55 20 GLY B CA 1
ATOM 7823 C C . GLY B 1 20 ? -10.883 24.781 -34.5 1 16.55 20 GLY B C 1
ATOM 7824 O O . GLY B 1 20 ? -11.25 23.859 -35.219 1 16.55 20 GLY B O 1
ATOM 7825 N N . ILE B 1 21 ? -11.344 24.734 -33.312 1 18.95 21 ILE B N 1
ATOM 7826 C CA . ILE B 1 21 ? -12.609 24.219 -32.781 1 18.95 21 ILE B CA 1
ATOM 7827 C C . ILE B 1 21 ? -13.773 24.969 -33.438 1 18.95 21 ILE B C 1
ATOM 7829 O O . ILE B 1 21 ? -13.992 26.156 -33.156 1 18.95 21 ILE B O 1
ATOM 7833 N N . GLU B 1 22 ? -13.859 25.031 -34.688 1 17.31 22 GLU B N 1
ATOM 7834 C CA . GLU B 1 22 ? -14.875 26 -35.062 1 17.31 22 GLU B CA 1
ATOM 7835 C C . GLU B 1 22 ? -16.219 25.656 -34.406 1 17.31 22 GLU B C 1
ATOM 7837 O O . GLU B 1 22 ? -16.484 24.5 -34.094 1 17.31 22 GLU B O 1
ATOM 7842 N N . MET B 1 23 ? -17.125 26.672 -34.375 1 17.92 23 MET B N 1
ATOM 7843 C CA . MET B 1 23 ? -18.328 27.219 -33.75 1 17.92 23 MET B CA 1
ATOM 7844 C C . MET B 1 23 ? -19.578 26.5 -34.281 1 17.92 23 MET B C 1
ATOM 7846 O O . MET B 1 23 ? -19.906 26.609 -35.469 1 17.92 23 MET B O 1
ATOM 7850 N N . ARG B 1 24 ? -19.781 25.266 -33.875 1 18.17 24 ARG B N 1
ATOM 7851 C CA . ARG B 1 24 ? -21 24.609 -34.344 1 18.17 24 ARG B CA 1
ATOM 7852 C C . ARG B 1 24 ? -22.234 25.422 -33.938 1 18.17 24 ARG B C 1
ATOM 7854 O O . ARG B 1 24 ? -22.469 25.656 -32.75 1 18.17 24 ARG B O 1
ATOM 7861 N N . LYS B 1 25 ? -22.703 26.297 -34.719 1 17.44 25 LYS B N 1
ATOM 7862 C CA . LYS B 1 25 ? -23.922 27.047 -34.438 1 17.44 25 LYS B CA 1
ATOM 7863 C C . LYS B 1 25 ? -25.125 26.109 -34.375 1 17.44 25 LYS B C 1
ATOM 7865 O O . LYS B 1 25 ? -25.391 25.359 -35.312 1 17.44 25 LYS B O 1
ATOM 7870 N N . PHE B 1 26 ? -25.453 25.703 -33.156 1 18.73 26 PHE B N 1
ATOM 7871 C CA . PHE B 1 26 ? -26.578 24.875 -32.75 1 18.73 26 PHE B CA 1
ATOM 7872 C C . PHE B 1 26 ? -27.891 25.516 -33.188 1 18.73 26 PHE B C 1
ATOM 7874 O O . PHE B 1 26 ? -28.672 25.984 -32.344 1 18.73 26 PHE B O 1
ATOM 7881 N N . THR B 1 27 ? -28.188 25.844 -34.375 1 17.95 27 THR B N 1
ATOM 7882 C CA . THR B 1 27 ? -29.438 26.578 -34.5 1 17.95 27 THR B CA 1
ATOM 7883 C C . THR B 1 27 ? -30.625 25.703 -34.094 1 17.95 27 THR B C 1
ATOM 7885 O O . THR B 1 27 ? -30.672 24.516 -34.406 1 17.95 27 THR B O 1
ATOM 7888 N N . THR B 1 28 ? -31.531 26.172 -33.031 1 19.84 28 THR B N 1
ATOM 7889 C CA . THR B 1 28 ? -32.594 25.984 -32.062 1 19.84 28 THR B CA 1
ATOM 7890 C C . THR B 1 28 ? -33.938 25.719 -32.75 1 19.84 28 THR B C 1
ATOM 7892 O O . THR B 1 28 ? -34.938 25.484 -32.094 1 19.84 28 THR B O 1
ATOM 7895 N N . ARG B 1 29 ? -34.344 25.969 -33.938 1 20.12 29 ARG B N 1
ATOM 7896 C CA . ARG B 1 29 ? -35.656 26.562 -34.125 1 20.12 29 ARG B CA 1
ATOM 7897 C C . ARG B 1 29 ? -36.75 25.594 -33.719 1 20.12 29 ARG B C 1
ATOM 7899 O O . ARG B 1 29 ? -37.656 25.938 -32.969 1 20.12 29 ARG B O 1
ATOM 7906 N N . SER B 1 30 ? -37.281 24.891 -34.688 1 20.31 30 SER B N 1
ATOM 7907 C CA . SER B 1 30 ? -38.688 24.984 -35.125 1 20.31 30 SER B CA 1
ATOM 7908 C C . SER B 1 30 ? -39.594 24.141 -34.219 1 20.31 30 SER B C 1
ATOM 7910 O O . SER B 1 30 ? -40.594 24.625 -33.688 1 20.31 30 SER B O 1
ATOM 7912 N N . LEU B 1 31 ? -40.125 23.016 -34.625 1 20.36 31 LEU B N 1
ATOM 7913 C CA . LEU B 1 31 ? -41.562 22.766 -34.781 1 20.36 31 LEU B CA 1
ATOM 7914 C C . LEU B 1 31 ? -42.125 22.031 -33.562 1 20.36 31 LEU B C 1
ATOM 7916 O O . LEU B 1 31 ? -43.344 21.953 -33.375 1 20.36 31 LEU B O 1
ATOM 7920 N N . VAL B 1 32 ? -41.281 21.297 -32.75 1 20.62 32 VAL B N 1
ATOM 7921 C CA . VAL B 1 32 ? -42.031 20.297 -32.031 1 20.62 32 VAL B CA 1
ATOM 7922 C C . VAL B 1 32 ? -42.875 20.984 -30.922 1 20.62 32 VAL B C 1
ATOM 7924 O O . VAL B 1 32 ? -42.312 21.406 -29.906 1 20.62 32 VAL B O 1
ATOM 7927 N N . MET B 1 33 ? -43.812 22 -31.125 1 20.56 33 MET B N 1
ATOM 7928 C CA . MET B 1 33 ? -44.719 22.891 -30.375 1 20.56 33 MET B CA 1
ATOM 7929 C C . MET B 1 33 ? -45.594 22.094 -29.422 1 20.56 33 MET B C 1
ATOM 7931 O O . MET B 1 33 ? -45.75 22.484 -28.266 1 20.56 33 MET B O 1
ATOM 7935 N N . SER B 1 34 ? -46.688 21.391 -29.906 1 20.66 34 SER B N 1
ATOM 7936 C CA . SER B 1 34 ? -48.094 21.609 -29.656 1 20.66 34 SER B CA 1
ATOM 7937 C C . SER B 1 34 ? -48.562 20.891 -28.391 1 20.66 34 SER B C 1
ATOM 7939 O O . SER B 1 34 ? -49.312 21.438 -27.594 1 20.66 34 SER B O 1
ATOM 7941 N N . SER B 1 35 ? -48.719 19.531 -28.328 1 20.64 35 SER B N 1
ATOM 7942 C CA . SER B 1 35 ? -49.938 18.875 -27.891 1 20.64 35 SER B CA 1
ATOM 7943 C C . SER B 1 35 ? -49.969 18.703 -26.375 1 20.64 35 SER B C 1
ATOM 7945 O O . SER B 1 35 ? -50.906 18.109 -25.828 1 20.64 35 SER B O 1
ATOM 7947 N N . VAL B 1 36 ? -48.844 18.859 -25.703 1 20.38 36 VAL B N 1
ATOM 7948 C CA . VAL B 1 36 ? -48.875 18.297 -24.359 1 20.38 36 VAL B CA 1
ATOM 7949 C C . VAL B 1 36 ? -49.719 19.172 -23.438 1 20.38 36 VAL B C 1
ATOM 7951 O O . VAL B 1 36 ? -49.594 19.078 -22.219 1 20.38 36 VAL B O 1
ATOM 7954 N N . ALA B 1 37 ? -50.5 20.078 -23.859 1 21.02 37 ALA B N 1
ATOM 7955 C CA . ALA B 1 37 ? -51 21.156 -23.016 1 21.02 37 ALA B CA 1
ATOM 7956 C C . ALA B 1 37 ? -52.062 20.625 -22.047 1 21.02 37 ALA B C 1
ATOM 7958 O O . ALA B 1 37 ? -52.344 21.25 -21 1 21.02 37 ALA B O 1
ATOM 7959 N N . ALA B 1 38 ? -52.875 19.656 -22.438 1 21.61 38 ALA B N 1
ATOM 7960 C CA . ALA B 1 38 ? -54.312 19.781 -22.078 1 21.61 38 ALA B CA 1
ATOM 7961 C C . ALA B 1 38 ? -54.5 19.641 -20.562 1 21.61 38 ALA B C 1
ATOM 7963 O O . ALA B 1 38 ? -53.625 19.125 -19.875 1 21.61 38 ALA B O 1
ATOM 7964 N N . SER B 1 39 ? -55.719 19.172 -20.016 1 21.88 39 SER B N 1
ATOM 7965 C CA . SER B 1 39 ? -56.75 19.453 -19.047 1 21.88 39 SER B CA 1
ATOM 7966 C C . SER B 1 39 ? -56.469 18.766 -17.719 1 21.88 39 SER B C 1
ATOM 7968 O O . SER B 1 39 ? -56.625 17.547 -17.594 1 21.88 39 SER B O 1
ATOM 7970 N N . ALA B 1 40 ? -55.312 18.984 -17.141 1 21.86 40 ALA B N 1
ATOM 7971 C CA . ALA B 1 40 ? -55 18.719 -15.734 1 21.86 40 ALA B CA 1
ATOM 7972 C C . ALA B 1 40 ? -56 19.422 -14.812 1 21.86 40 ALA B C 1
ATOM 7974 O O . ALA B 1 40 ? -55.625 20.391 -14.141 1 21.86 40 ALA B O 1
ATOM 7975 N N . ILE B 1 41 ? -57.25 19.547 -15.242 1 20.89 41 ILE B N 1
ATOM 7976 C CA . ILE B 1 41 ? -58.188 20.375 -14.492 1 20.89 41 ILE B CA 1
ATOM 7977 C C . ILE B 1 41 ? -58.344 19.828 -13.07 1 20.89 41 ILE B C 1
ATOM 7979 O O . ILE B 1 41 ? -58.219 20.578 -12.094 1 20.89 41 ILE B O 1
ATOM 7983 N N . PHE B 1 42 ? -59.25 18.828 -12.695 1 21.17 42 PHE B N 1
ATOM 7984 C CA . PHE B 1 42 ? -60.406 18.953 -11.797 1 21.17 42 PHE B CA 1
ATOM 7985 C C . PHE B 1 42 ? -60.031 18.562 -10.375 1 21.17 42 PHE B C 1
ATOM 7987 O O . PHE B 1 42 ? -60.625 19.031 -9.414 1 21.17 42 PHE B O 1
ATOM 7994 N N . THR B 1 43 ? -59.438 17.344 -10.102 1 24.45 43 THR B N 1
ATOM 7995 C CA . THR B 1 43 ? -59.969 16.672 -8.938 1 24.45 43 THR B CA 1
ATOM 7996 C C . THR B 1 43 ? -59.438 17.266 -7.645 1 24.45 43 THR B C 1
ATOM 7998 O O . THR B 1 43 ? -58.281 17.031 -7.281 1 24.45 43 THR B O 1
ATOM 8001 N N . GLY B 1 44 ? -59.75 18.562 -7.203 1 22.88 44 GLY B N 1
ATOM 8002 C CA . GLY B 1 44 ? -59.344 19.516 -6.176 1 22.88 44 GLY B CA 1
ATOM 8003 C C . GLY B 1 44 ? -59.625 19 -4.77 1 22.88 44 GLY B C 1
ATOM 8004 O O . GLY B 1 44 ? -59.125 19.594 -3.795 1 22.88 44 GLY B O 1
ATOM 8005 N N . TRP B 1 45 ? -60.688 18.281 -4.445 1 22.61 45 TRP B N 1
ATOM 8006 C CA . TRP B 1 45 ? -61.469 18.766 -3.311 1 22.61 45 TRP B CA 1
ATOM 8007 C C . TRP B 1 45 ? -60.781 18.438 -1.992 1 22.61 45 TRP B C 1
ATOM 8009 O O . TRP B 1 45 ? -60.531 19.328 -1.173 1 22.61 45 TRP B O 1
ATOM 8019 N N . MET B 1 46 ? -61.188 17.297 -1.256 1 24.52 46 MET B N 1
ATOM 8020 C CA . MET B 1 46 ? -61.719 17.266 0.109 1 24.52 46 MET B CA 1
ATOM 8021 C C . MET B 1 46 ? -60.594 17 1.109 1 24.52 46 MET B C 1
ATOM 8023 O O . MET B 1 46 ? -60.062 15.891 1.182 1 24.52 46 MET B O 1
ATOM 8027 N N . ALA B 1 47 ? -59.688 17.922 1.256 1 24.38 47 ALA B N 1
ATOM 8028 C CA . ALA B 1 47 ? -58.562 17.844 2.182 1 24.38 47 ALA B CA 1
ATOM 8029 C C . ALA B 1 47 ? -59.062 17.844 3.631 1 24.38 47 ALA B C 1
ATOM 8031 O O . ALA B 1 47 ? -59.531 18.859 4.141 1 24.38 47 ALA B O 1
ATOM 8032 N N . ALA B 1 48 ? -59.75 16.734 4.109 1 26.19 48 ALA B N 1
ATOM 8033 C CA . ALA B 1 48 ? -60.25 16.828 5.477 1 26.19 48 ALA B CA 1
ATOM 8034 C C . ALA B 1 48 ? -59.125 17.047 6.465 1 26.19 48 ALA B C 1
ATOM 8036 O O . ALA B 1 48 ? -58.031 16.531 6.281 1 26.19 48 ALA B O 1
ATOM 8037 N N . PRO B 1 49 ? -59.25 18.094 7.344 1 25.83 49 PRO B N 1
ATOM 8038 C CA . PRO B 1 49 ? -58.281 18.531 8.367 1 25.83 49 PRO B CA 1
ATOM 8039 C C . PRO B 1 49 ? -57.969 17.438 9.375 1 25.83 49 PRO B C 1
ATOM 8041 O O . PRO B 1 49 ? -58.875 16.859 9.984 1 25.83 49 PRO B O 1
ATOM 8044 N N . ALA B 1 50 ? -57.094 16.453 9.016 1 25.25 50 ALA B N 1
ATOM 8045 C CA . ALA B 1 50 ? -56.875 15.43 10.023 1 25.25 50 ALA B CA 1
ATOM 8046 C C . ALA B 1 50 ? -56.469 16.047 11.359 1 25.25 50 ALA B C 1
ATOM 8048 O O . ALA B 1 50 ? -55.531 16.844 11.438 1 25.25 50 ALA B O 1
ATOM 8049 N N . MET B 1 51 ? -57.375 16.156 12.32 1 24.58 51 MET B N 1
ATOM 8050 C CA . MET B 1 51 ? -57.281 16.531 13.727 1 24.58 51 MET B CA 1
ATOM 8051 C C . MET B 1 51 ? -56.125 15.797 14.398 1 24.58 51 MET B C 1
ATOM 8053 O O . MET B 1 51 ? -56 14.578 14.273 1 24.58 51 MET B O 1
ATOM 8057 N N . ALA B 1 52 ? -55.031 16.516 14.719 1 23.47 52 ALA B N 1
ATOM 8058 C CA . ALA B 1 52 ? -53.844 16.172 15.508 1 23.47 52 ALA B CA 1
ATOM 8059 C C . ALA B 1 52 ? -54.25 15.586 16.859 1 23.47 52 ALA B C 1
ATOM 8061 O O . ALA B 1 52 ? -54.844 16.281 17.688 1 23.47 52 ALA B O 1
ATOM 8062 N N . GLN B 1 53 ? -54.75 14.336 16.859 1 25.42 53 GLN B N 1
ATOM 8063 C CA . GLN B 1 53 ? -54.969 13.781 18.188 1 25.42 53 GLN B CA 1
ATOM 8064 C C . GLN B 1 53 ? -53.719 13.891 19.062 1 25.42 53 GLN B C 1
ATOM 8066 O O . GLN B 1 53 ? -52.625 13.547 18.609 1 25.42 53 GLN B O 1
ATOM 8071 N N . GLU B 1 54 ? -53.812 14.703 20.156 1 24.84 54 GLU B N 1
ATOM 8072 C CA . GLU B 1 54 ? -52.906 14.945 21.297 1 24.84 54 GLU B CA 1
ATOM 8073 C C . GLU B 1 54 ? -52.531 13.633 21.984 1 24.84 54 GLU B C 1
ATOM 8075 O O . GLU B 1 54 ? -53.281 13.164 22.859 1 24.84 54 GLU B O 1
ATOM 8080 N N . ASP B 1 55 ? -52.344 12.539 21.359 1 27.89 55 ASP B N 1
ATOM 8081 C CA . ASP B 1 55 ? -52.062 11.461 22.297 1 27.89 55 ASP B CA 1
ATOM 8082 C C . ASP B 1 55 ? -50.812 11.781 23.125 1 27.89 55 ASP B C 1
ATOM 8084 O O . ASP B 1 55 ? -49.75 12.078 22.594 1 27.89 55 ASP B O 1
ATOM 8088 N N . GLY B 1 56 ? -50.906 12.289 24.391 1 24.84 56 GLY B N 1
ATOM 8089 C CA . GLY B 1 56 ? -50.062 12.531 25.547 1 24.84 56 GLY B CA 1
ATOM 8090 C C . GLY B 1 56 ? -49.094 11.391 25.844 1 24.84 56 GLY B C 1
ATOM 8091 O O . GLY B 1 56 ? -48.719 11.188 27 1 24.84 56 GLY B O 1
ATOM 8092 N N . ALA B 1 57 ? -49.031 10.305 25.125 1 30.62 57 ALA B N 1
ATOM 8093 C CA . ALA B 1 57 ? -48 9.461 25.688 1 30.62 57 ALA B CA 1
ATOM 8094 C C . ALA B 1 57 ? -46.688 10.227 25.828 1 30.62 57 ALA B C 1
ATOM 8096 O O . ALA B 1 57 ? -46.281 10.969 24.922 1 30.62 57 ALA B O 1
ATOM 8097 N N . GLY B 1 58 ? -46.188 10.484 27.078 1 29.39 58 GLY B N 1
ATOM 8098 C CA . GLY B 1 58 ? -44.875 11.07 27.344 1 29.39 58 GLY B CA 1
ATOM 8099 C C . GLY B 1 58 ? -43.844 10.703 26.312 1 29.39 58 GLY B C 1
ATOM 8100 O O . GLY B 1 58 ? -43.625 9.516 26.047 1 29.39 58 GLY B O 1
ATOM 8101 N N . GLN B 1 59 ? -43.719 11.32 25.312 1 33.44 59 GLN B N 1
ATOM 8102 C CA . GLN B 1 59 ? -42.594 11.141 24.406 1 33.44 59 GLN B CA 1
ATOM 8103 C C . GLN B 1 59 ? -41.312 10.961 25.172 1 33.44 59 GLN B C 1
ATOM 8105 O O . GLN B 1 59 ? -40.875 11.859 25.906 1 33.44 59 GLN B O 1
ATOM 8110 N N . ALA B 1 60 ? -41 9.719 25.609 1 39.44 60 ALA B N 1
ATOM 8111 C CA . ALA B 1 60 ? -39.688 9.445 26.172 1 39.44 60 ALA B CA 1
ATOM 8112 C C . ALA B 1 60 ? -38.625 10.367 25.578 1 39.44 60 ALA B C 1
ATOM 8114 O O . ALA B 1 60 ? -38.406 10.375 24.359 1 39.44 60 ALA B O 1
ATOM 8115 N N . VAL B 1 61 ? -38.344 11.531 26.156 1 41.44 61 VAL B N 1
ATOM 8116 C CA . VAL B 1 61 ? -37.25 12.43 25.781 1 41.44 61 VAL B CA 1
ATOM 8117 C C . VAL B 1 61 ? -35.969 11.625 25.547 1 41.44 61 VAL B C 1
ATOM 8119 O O . VAL B 1 61 ? -35.469 10.969 26.469 1 41.44 61 VAL B O 1
ATOM 8122 N N . GLU B 1 62 ? -35.562 11.406 24.344 1 55.47 62 GLU B N 1
ATOM 8123 C CA . GLU B 1 62 ? -34.406 10.633 23.938 1 55.47 62 GLU B CA 1
ATOM 8124 C C . GLU B 1 62 ? -33.125 11.203 24.547 1 55.47 62 GLU B C 1
ATOM 8126 O O . GLU B 1 62 ? -32.875 12.414 24.5 1 55.47 62 GLU B O 1
ATOM 8131 N N . GLU B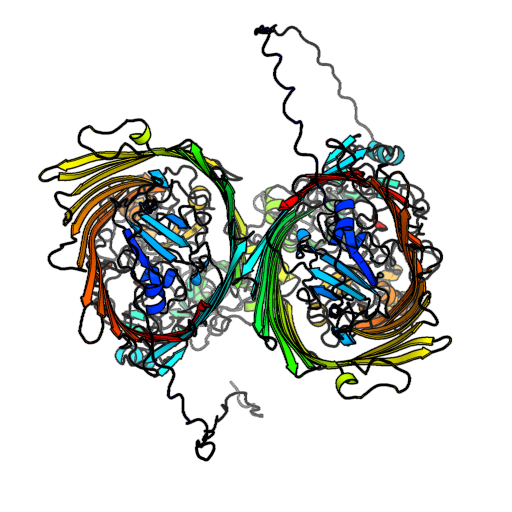 1 63 ? -32.5 10.414 25.438 1 65.12 63 GLU B N 1
ATOM 8132 C CA . GLU B 1 63 ? -31.188 10.766 26.016 1 65.12 63 GLU B CA 1
ATOM 8133 C C . GLU B 1 63 ? -30.172 11.07 24.922 1 65.12 63 GLU B C 1
ATOM 8135 O O . GLU B 1 63 ? -30.234 10.508 23.828 1 65.12 63 GLU B O 1
ATOM 8140 N N . VAL B 1 64 ? -29.438 12.172 25.156 1 70.5 64 VAL B N 1
ATOM 8141 C CA . VAL B 1 64 ? -28.422 12.578 24.203 1 70.5 64 VAL B CA 1
ATOM 8142 C C . VAL B 1 64 ? -27.047 12.547 24.875 1 70.5 64 VAL B C 1
ATOM 8144 O O . VAL B 1 64 ? -26.938 12.719 26.078 1 70.5 64 VAL B O 1
ATOM 8147 N N . VAL B 1 65 ? -26.109 12.133 24.172 1 73.81 65 VAL B N 1
ATOM 8148 C CA . VAL B 1 65 ? -24.719 12.258 24.562 1 73.81 65 VAL B CA 1
ATOM 8149 C C . VAL B 1 65 ? -24.047 13.375 23.766 1 73.81 65 VAL B C 1
ATOM 8151 O O . VAL B 1 65 ? -24.188 13.445 22.531 1 73.81 65 VAL B O 1
ATOM 8154 N N . VAL B 1 66 ? -23.469 14.258 24.469 1 82.38 66 VAL B N 1
ATOM 8155 C CA . VAL B 1 66 ? -22.797 15.383 23.828 1 82.38 66 VAL B CA 1
ATOM 8156 C C . VAL B 1 66 ? -21.297 15.148 23.812 1 82.38 66 VAL B C 1
ATOM 8158 O O . VAL B 1 66 ? -20.766 14.445 24.688 1 82.38 66 VAL B O 1
ATOM 8161 N N . THR B 1 67 ? -20.609 15.617 22.797 1 88.38 67 THR B N 1
ATOM 8162 C CA . THR B 1 67 ? -19.156 15.531 22.719 1 88.38 67 THR B CA 1
ATOM 8163 C C . THR B 1 67 ? -18.516 16.109 23.984 1 88.38 67 THR B C 1
ATOM 8165 O O . THR B 1 67 ? -18.875 17.219 24.422 1 88.38 67 THR B O 1
ATOM 8168 N N . GLY B 1 68 ? -17.656 15.391 24.625 1 89 68 GLY B N 1
ATOM 8169 C CA . GLY B 1 68 ? -16.969 15.828 25.828 1 89 68 GLY B CA 1
ATOM 8170 C C . GLY B 1 68 ? -17.375 15.055 27.062 1 89 68 GLY B C 1
ATOM 8171 O O . GLY B 1 68 ? -16.797 15.242 28.141 1 89 68 GLY B O 1
ATOM 8172 N N . THR B 1 69 ? -18.406 14.25 26.938 1 89.81 69 THR B N 1
ATOM 8173 C CA . THR B 1 69 ? -18.844 13.422 28.062 1 89.81 69 THR B CA 1
ATOM 8174 C C . THR B 1 69 ? -19.484 12.133 27.562 1 89.81 69 THR B C 1
ATOM 8176 O O . THR B 1 69 ? -19.938 12.062 26.422 1 89.81 69 THR B O 1
ATOM 8179 N N . ARG B 1 70 ? -19.5 11.078 28.453 1 91.69 70 ARG B N 1
ATOM 8180 C CA . ARG B 1 70 ? -20.188 9.828 28.156 1 91.69 70 ARG B CA 1
ATOM 8181 C C . ARG B 1 70 ? -21.5 9.742 28.922 1 91.69 70 ARG B C 1
ATOM 8183 O O . ARG B 1 70 ? -22.25 8.773 28.766 1 91.69 70 ARG B O 1
ATOM 8190 N N . ILE B 1 71 ? -21.781 10.781 29.719 1 91.44 71 ILE B N 1
ATOM 8191 C CA . ILE B 1 71 ? -23.016 10.836 30.484 1 91.44 71 ILE B CA 1
ATOM 8192 C C . ILE B 1 71 ? -24.203 10.969 29.516 1 91.44 71 ILE B C 1
ATOM 8194 O O . ILE B 1 71 ? -24.156 11.75 28.578 1 91.44 71 ILE B O 1
ATOM 8198 N N . ARG B 1 72 ? -25.188 10.258 29.812 1 86.19 72 ARG B N 1
ATOM 8199 C CA . ARG B 1 72 ? -26.406 10.305 29.016 1 86.19 72 ARG B CA 1
ATOM 8200 C C . ARG B 1 72 ? -27.547 10.938 29.812 1 86.19 72 ARG B C 1
ATOM 8202 O O . ARG B 1 72 ? -27.922 10.438 30.891 1 86.19 72 ARG B O 1
ATOM 8209 N N . ARG B 1 73 ? -28.062 12.055 29.281 1 85.25 73 ARG B N 1
ATOM 8210 C CA . ARG B 1 73 ? -29.188 12.75 29.891 1 85.25 73 ARG B CA 1
ATOM 8211 C C . ARG B 1 73 ? -30.031 13.453 28.844 1 85.25 73 ARG B C 1
ATOM 8213 O O . ARG B 1 73 ? -29.516 13.914 27.828 1 85.25 73 ARG B O 1
ATOM 8220 N N . PRO B 1 74 ? -31.266 13.461 29.172 1 74 74 PRO B N 1
ATOM 8221 C CA . PRO B 1 74 ? -32.062 14.312 28.297 1 74 74 PRO B CA 1
ATOM 8222 C C . PRO B 1 74 ? -31.656 15.781 28.359 1 74 74 PRO B C 1
ATOM 8224 O O . PRO B 1 74 ? -31.328 16.281 29.438 1 74 74 PRO B O 1
ATOM 8227 N N . ASN B 1 75 ? -31.469 16.516 27.406 1 67.12 75 ASN B N 1
ATOM 8228 C CA . ASN B 1 75 ? -31.203 17.953 27.266 1 67.12 75 ASN B CA 1
ATOM 8229 C C . ASN B 1 75 ? -29.844 18.328 27.844 1 67.12 75 ASN B C 1
ATOM 8231 O O . ASN B 1 75 ? -29.672 19.438 28.344 1 67.12 75 ASN B O 1
ATOM 8235 N N . LEU B 1 76 ? -29.047 17.359 28 1 64.94 76 LEU B N 1
ATOM 8236 C CA . LEU B 1 76 ? -27.703 17.656 28.484 1 64.94 76 LEU B CA 1
ATOM 8237 C C . LEU B 1 76 ? -27.047 18.75 27.656 1 64.94 76 LEU B C 1
ATOM 8239 O O . LEU B 1 76 ? -27.078 18.703 26.422 1 64.94 76 LEU B O 1
ATOM 8243 N N . LYS B 1 77 ? -26.516 19.797 28.391 1 75.44 77 LYS B N 1
ATOM 8244 C CA . LYS B 1 77 ? -25.766 20.891 27.766 1 75.44 77 LYS B CA 1
ATOM 8245 C C . LYS B 1 77 ? -24.281 20.812 28.109 1 75.44 77 LYS B C 1
ATOM 8247 O O . LYS B 1 77 ? -23.922 20.344 29.188 1 75.44 77 LYS B O 1
ATOM 8252 N N . SER B 1 78 ? -23.484 21.234 27.203 1 80.81 78 SER B N 1
ATOM 8253 C CA . SER B 1 78 ? -22.047 21.219 27.422 1 80.81 78 SER B CA 1
ATOM 8254 C C . SER B 1 78 ? -21.594 22.422 28.25 1 80.81 78 SER B C 1
ATOM 8256 O O . SER B 1 78 ? -22.094 23.531 28.062 1 80.81 78 SER B O 1
ATOM 8258 N N . ALA B 1 79 ? -20.656 22.188 29.156 1 84.62 79 ALA B N 1
ATOM 8259 C CA . ALA B 1 79 ? -20.031 23.281 29.891 1 84.62 79 ALA B CA 1
ATOM 8260 C C . ALA B 1 79 ? -18.922 23.922 29.062 1 84.62 79 ALA B C 1
ATOM 8262 O O . ALA B 1 79 ? -18.5 25.047 29.344 1 84.62 79 ALA B O 1
ATOM 8263 N N . SER B 1 80 ? -18.391 23.203 28.188 1 85.19 80 SER B N 1
ATOM 8264 C CA . SER B 1 80 ? -17.359 23.703 27.281 1 85.19 80 SER B CA 1
ATOM 8265 C C . SER B 1 80 ? -17.969 24.156 25.953 1 85.19 80 SER B C 1
ATOM 8267 O O . SER B 1 80 ? -18.969 23.594 25.5 1 85.19 80 SER B O 1
ATOM 8269 N N . PRO B 1 81 ? -17.359 25.172 25.422 1 86.81 81 PRO B N 1
ATOM 8270 C CA . PRO B 1 81 ? -17.875 25.625 24.125 1 86.81 81 PRO B CA 1
ATOM 8271 C C . PRO B 1 81 ? -17.703 24.594 23.016 1 86.81 81 PRO B C 1
ATOM 8273 O O . PRO B 1 81 ? -16.641 23.953 22.922 1 86.81 81 PRO B O 1
ATOM 8276 N N . ILE B 1 82 ? -18.719 24.422 22.219 1 90.12 82 ILE B N 1
ATOM 8277 C CA . ILE B 1 82 ? -18.703 23.531 21.078 1 90.12 82 ILE B CA 1
ATOM 8278 C C . ILE B 1 82 ? -19.188 24.281 19.828 1 90.12 82 ILE B C 1
ATOM 8280 O O . ILE B 1 82 ? -20.266 24.875 19.844 1 90.12 82 ILE B O 1
ATOM 8284 N N . THR B 1 83 ? -18.312 24.281 18.844 1 90.81 83 THR B N 1
ATOM 8285 C CA . THR B 1 83 ? -18.734 24.75 17.531 1 90.81 83 THR B CA 1
ATOM 8286 C C . THR B 1 83 ? -19.125 23.578 16.625 1 90.81 83 THR B C 1
ATOM 8288 O O . THR B 1 83 ? -18.344 22.641 16.453 1 90.81 83 THR B O 1
ATOM 8291 N N . THR B 1 84 ? -20.281 23.656 16.047 1 91.31 84 THR B N 1
ATOM 8292 C CA . THR B 1 84 ? -20.781 22.547 15.242 1 91.31 84 THR B CA 1
ATOM 8293 C C . THR B 1 84 ? -20.922 22.969 13.781 1 91.31 84 THR B C 1
ATOM 8295 O O . THR B 1 84 ? -21.359 24.094 13.492 1 91.31 84 THR B O 1
ATOM 8298 N N . VAL B 1 85 ? -20.484 22.125 12.859 1 91.25 85 VAL B N 1
ATOM 8299 C CA . VAL B 1 85 ? -20.672 22.281 11.422 1 91.25 85 VAL B CA 1
ATOM 8300 C C . VAL B 1 85 ? -21.578 21.172 10.898 1 91.25 85 VAL B C 1
ATOM 8302 O O . VAL B 1 85 ? -21.203 20 10.922 1 91.25 85 VAL B O 1
ATOM 8305 N N . ASP B 1 86 ? -22.672 21.594 10.383 1 90.25 86 ASP B N 1
ATOM 8306 C CA . ASP B 1 86 ? -23.594 20.578 9.906 1 90.25 86 ASP B CA 1
ATOM 8307 C C . ASP B 1 86 ? -23.422 20.344 8.406 1 90.25 86 ASP B C 1
ATOM 8309 O O . ASP B 1 86 ? -22.656 21.047 7.742 1 90.25 86 ASP B O 1
ATOM 8313 N N . ALA B 1 87 ? -24.094 19.375 7.918 1 87.81 87 ALA B N 1
ATOM 8314 C CA . ALA B 1 87 ? -23.984 18.953 6.523 1 87.81 87 ALA B CA 1
ATOM 8315 C C . ALA B 1 87 ? -24.422 20.062 5.57 1 87.81 87 ALA B C 1
ATOM 8317 O O . ALA B 1 87 ? -23.875 20.203 4.477 1 87.81 87 ALA B O 1
ATOM 8318 N N . ALA B 1 88 ? -25.391 20.781 5.938 1 87 88 ALA B N 1
ATOM 8319 C CA . ALA B 1 88 ? -25.875 21.859 5.086 1 87 88 ALA B CA 1
ATOM 8320 C C . ALA B 1 88 ? -24.797 22.906 4.84 1 87 88 ALA B C 1
ATOM 8322 O O . ALA B 1 88 ? -24.625 23.375 3.711 1 87 88 ALA B O 1
ATOM 8323 N N . GLU B 1 89 ? -24.109 23.266 5.906 1 88.75 89 GLU B N 1
ATOM 8324 C CA . GLU B 1 89 ? -23.016 24.234 5.785 1 88.75 89 GLU B CA 1
ATOM 8325 C C . GLU B 1 89 ? -21.938 23.719 4.844 1 88.75 89 GLU B C 1
ATOM 8327 O O . GLU B 1 89 ? -21.359 24.484 4.066 1 88.75 89 GLU B O 1
ATOM 8332 N N . VAL B 1 90 ? -21.641 22.5 4.875 1 89.06 90 VAL B N 1
ATOM 8333 C CA . VAL B 1 90 ? -20.609 21.875 4.047 1 89.06 90 VAL B CA 1
ATOM 8334 C C . VAL B 1 90 ? -20.984 22.016 2.57 1 89.06 90 VAL B C 1
ATOM 8336 O O . VAL B 1 90 ? -20.141 22.344 1.736 1 89.06 90 VAL B O 1
ATOM 8339 N N . LYS B 1 91 ? -22.188 21.828 2.307 1 89.62 91 LYS B N 1
ATOM 8340 C CA . LYS B 1 91 ? -22.656 21.906 0.931 1 89.62 91 LYS B CA 1
ATOM 8341 C C . LYS B 1 91 ? -22.641 23.344 0.422 1 89.62 91 LYS B C 1
ATOM 8343 O O . LYS B 1 91 ? -22.344 23.594 -0.749 1 89.62 91 LYS B O 1
ATOM 8348 N N . LEU B 1 92 ? -22.984 24.234 1.284 1 90.69 92 LEU B N 1
ATOM 8349 C CA . LEU B 1 92 ? -23 25.641 0.894 1 90.69 92 LEU B CA 1
ATOM 8350 C C . LEU B 1 92 ? -21.609 26.141 0.57 1 90.69 92 LEU B C 1
ATOM 8352 O O . LEU B 1 92 ? -21.438 27.094 -0.209 1 90.69 92 LEU B O 1
ATOM 8356 N N . GLN B 1 93 ? -20.625 25.5 1.131 1 92.5 93 GLN B N 1
ATOM 8357 C CA . GLN B 1 93 ? -19.234 25.891 0.882 1 92.5 93 GLN B CA 1
ATOM 8358 C C . GLN B 1 93 ? -18.688 25.188 -0.364 1 92.5 93 GLN B C 1
ATOM 8360 O O . GLN B 1 93 ? -17.625 25.547 -0.856 1 92.5 93 GLN B O 1
ATOM 8365 N N . GLY B 1 94 ? -19.391 24.234 -0.841 1 91.31 94 GLY B N 1
ATOM 8366 C CA . GLY B 1 94 ? -18.859 23.438 -1.934 1 91.31 94 GLY B CA 1
ATOM 8367 C C . GLY B 1 94 ? -17.656 22.609 -1.533 1 91.31 94 GLY B C 1
ATOM 8368 O O . GLY B 1 94 ? -16.797 22.328 -2.359 1 91.31 94 GLY B O 1
ATOM 8369 N N . ALA B 1 95 ? -17.547 22.266 -0.317 1 88.69 95 ALA B N 1
ATOM 8370 C CA . ALA B 1 95 ? -16.406 21.516 0.187 1 88.69 95 ALA B CA 1
ATOM 8371 C C . ALA B 1 95 ? -16.484 20.047 -0.231 1 88.69 95 ALA B C 1
ATOM 8373 O O . ALA B 1 95 ? -17.547 19.438 -0.146 1 88.69 95 ALA B O 1
ATOM 8374 N N . THR B 1 96 ? -15.336 19.516 -0.706 1 85.31 96 THR B N 1
ATOM 8375 C CA . THR B 1 96 ? -15.281 18.109 -1.088 1 85.31 96 THR B CA 1
ATOM 8376 C C . THR B 1 96 ? -14.445 17.312 -0.093 1 85.31 96 THR B C 1
ATOM 8378 O O . THR B 1 96 ? -14.328 16.094 -0.216 1 85.31 96 THR B O 1
ATOM 8381 N N . GLY B 1 97 ? -13.891 17.969 0.806 1 86.69 97 GLY B N 1
ATOM 8382 C CA . GLY B 1 97 ? -13.133 17.359 1.89 1 86.69 97 GLY B CA 1
ATOM 8383 C C . GLY B 1 97 ? -13.406 18 3.238 1 86.69 97 GLY B C 1
ATOM 8384 O O . GLY B 1 97 ? -13.711 19.188 3.314 1 86.69 97 GLY B O 1
ATOM 8385 N N . VAL B 1 98 ? -13.242 17.234 4.273 1 87.12 98 VAL B N 1
ATOM 8386 C CA . VAL B 1 98 ? -13.555 17.703 5.613 1 87.12 98 VAL B CA 1
ATOM 8387 C C . VAL B 1 98 ? -12.508 18.734 6.055 1 87.12 98 VAL B C 1
ATOM 8389 O O . VAL B 1 98 ? -12.812 19.672 6.789 1 87.12 98 VAL B O 1
ATOM 8392 N N . ASP B 1 99 ? -11.312 18.531 5.551 1 85.69 99 ASP B N 1
ATOM 8393 C CA . ASP B 1 99 ? -10.242 19.453 5.918 1 85.69 99 ASP B CA 1
ATOM 8394 C C . ASP B 1 99 ? -10.531 20.859 5.398 1 85.69 99 ASP B C 1
ATOM 8396 O O . ASP B 1 99 ? -10.203 21.844 6.055 1 85.69 99 ASP B O 1
ATOM 8400 N N . SER B 1 100 ? -11.188 20.938 4.344 1 86.06 100 SER B N 1
ATOM 8401 C CA . SER B 1 100 ? -11.43 22.219 3.705 1 86.06 100 SER B CA 1
ATOM 8402 C C . SER B 1 100 ? -12.414 23.062 4.508 1 86.06 100 SER B C 1
ATOM 8404 O O . SER B 1 100 ? -12.227 24.266 4.668 1 86.06 100 SER B O 1
ATOM 8406 N N . TYR B 1 101 ? -13.484 22.5 4.996 1 88.19 101 TYR B N 1
ATOM 8407 C CA . TYR B 1 101 ? -14.438 23.328 5.73 1 88.19 101 TYR B CA 1
ATOM 8408 C C . TYR B 1 101 ? -13.969 23.562 7.164 1 88.19 101 TYR B C 1
ATOM 8410 O O . TYR B 1 101 ? -14.281 24.578 7.77 1 88.19 101 TYR B O 1
ATOM 8418 N N . LEU B 1 102 ? -13.203 22.656 7.676 1 88.31 102 LEU B N 1
ATOM 8419 C CA . LEU B 1 102 ? -12.664 22.875 9.016 1 88.31 102 LEU B CA 1
ATOM 8420 C C . LEU B 1 102 ? -11.664 24.016 9.023 1 88.31 102 LEU B C 1
ATOM 8422 O O . LEU B 1 102 ? -11.617 24.812 9.969 1 88.31 102 LEU B O 1
ATOM 8426 N N . ALA B 1 103 ? -10.906 24.062 7.988 1 86.75 103 ALA B N 1
ATOM 8427 C CA . ALA B 1 103 ? -9.883 25.094 7.898 1 86.75 103 ALA B CA 1
ATOM 8428 C C . ALA B 1 103 ? -10.508 26.484 7.875 1 86.75 103 ALA B C 1
ATOM 8430 O O . ALA B 1 103 ? -9.828 27.484 8.156 1 86.75 103 ALA B O 1
ATOM 8431 N N . LYS B 1 104 ? -11.75 26.594 7.637 1 88.44 104 LYS B N 1
ATOM 8432 C CA . LYS B 1 104 ? -12.422 27.875 7.531 1 88.44 104 LYS B CA 1
ATOM 8433 C C . LYS B 1 104 ? -12.961 28.328 8.883 1 88.44 104 LYS B C 1
ATOM 8435 O O . LYS B 1 104 ? -13.359 29.484 9.047 1 88.44 104 LYS B O 1
ATOM 8440 N N . LEU B 1 105 ? -12.93 27.484 9.812 1 91.31 105 LEU B N 1
ATOM 8441 C CA . LEU B 1 105 ? -13.344 27.875 11.148 1 91.31 105 LEU B CA 1
ATOM 8442 C C . LEU B 1 105 ? -12.305 28.781 11.797 1 91.31 105 LEU B C 1
ATOM 8444 O O . LEU B 1 105 ? -11.102 28.5 11.742 1 91.31 105 LEU B O 1
ATOM 8448 N N . PRO B 1 106 ? -12.742 29.844 12.445 1 92.75 106 PRO B N 1
ATOM 8449 C CA . PRO B 1 106 ? -11.797 30.781 13.062 1 92.75 106 PRO B CA 1
ATOM 8450 C C . PRO B 1 106 ? -10.961 30.141 14.164 1 92.75 106 PRO B C 1
ATOM 8452 O O . PRO B 1 106 ? -9.852 30.594 14.453 1 92.75 106 PRO B O 1
ATOM 8455 N N . GLN B 1 107 ? -11.414 29.078 14.773 1 91.31 107 GLN B N 1
ATOM 8456 C CA . GLN B 1 107 ? -10.719 28.406 15.867 1 91.31 107 GLN B CA 1
ATOM 8457 C C . GLN B 1 107 ? -9.594 27.516 15.352 1 91.31 107 GLN B C 1
ATOM 8459 O O . GLN B 1 107 ? -8.734 27.078 16.125 1 91.31 107 GLN B O 1
ATOM 8464 N N . ILE B 1 108 ? -9.617 27.266 14.078 1 90.38 108 ILE B N 1
ATOM 8465 C CA . ILE B 1 108 ? -8.688 26.312 13.492 1 90.38 108 ILE B CA 1
ATOM 8466 C C . ILE B 1 108 ? -7.641 27.047 12.664 1 90.38 108 ILE B C 1
ATOM 8468 O O . ILE B 1 108 ? -7.984 27.859 11.805 1 90.38 108 ILE B O 1
ATOM 8472 N N . GLU B 1 109 ? -6.402 26.688 13.016 1 85.38 109 GLU B N 1
ATOM 8473 C CA . GLU B 1 109 ? -5.312 27.141 12.156 1 85.38 109 GLU B CA 1
ATOM 8474 C C . GLU B 1 109 ? -5.121 26.188 10.977 1 85.38 109 GLU B C 1
ATOM 8476 O O . GLU B 1 109 ? -5.211 24.969 11.125 1 85.38 109 GLU B O 1
ATOM 8481 N N . ALA B 1 110 ? -4.863 26.828 9.891 1 75.69 110 ALA B N 1
ATOM 8482 C CA . ALA B 1 110 ? -4.668 26.031 8.695 1 75.69 110 ALA B CA 1
ATOM 8483 C C . ALA B 1 110 ? -3.484 25.078 8.859 1 75.69 110 ALA B C 1
ATOM 8485 O O . ALA B 1 110 ? -2.434 25.469 9.375 1 75.69 110 ALA B O 1
ATOM 8486 N N . ALA B 1 111 ? -3.637 23.766 8.609 1 78.81 111 ALA B N 1
ATOM 8487 C CA . ALA B 1 111 ? -2.6 22.734 8.633 1 78.81 111 ALA B CA 1
ATOM 8488 C C . ALA B 1 111 ? -2.242 22.297 7.215 1 78.81 111 ALA B C 1
ATOM 8490 O O . ALA B 1 111 ? -2.686 22.891 6.238 1 78.81 111 ALA B O 1
ATOM 8491 N N . ALA B 1 112 ? -1.354 21.344 7.125 1 78.56 112 ALA B N 1
ATOM 8492 C CA . ALA B 1 112 ? -0.992 20.797 5.82 1 78.56 112 ALA B CA 1
ATOM 8493 C C . ALA B 1 112 ? -2.227 20.297 5.07 1 78.56 112 ALA B C 1
ATOM 8495 O O . ALA B 1 112 ? -3.131 19.719 5.672 1 78.56 112 ALA B O 1
ATOM 8496 N N . ASN B 1 113 ? -2.312 20.766 3.809 1 86.88 113 ASN B N 1
ATOM 8497 C CA . ASN B 1 113 ? -3.436 20.359 2.975 1 86.88 113 ASN B CA 1
ATOM 8498 C C . ASN B 1 113 ? -3.021 20.188 1.515 1 86.88 113 ASN B C 1
ATOM 8500 O O . ASN B 1 113 ? -1.85 19.953 1.22 1 86.88 113 ASN B O 1
ATOM 8504 N N . GLU B 1 114 ? -3.959 20.25 0.663 1 90.94 114 GLU B N 1
ATOM 8505 C CA . GLU B 1 114 ? -3.76 19.969 -0.757 1 90.94 114 GLU B CA 1
ATOM 8506 C C . GLU B 1 114 ? -2.879 21.031 -1.408 1 90.94 114 GLU B C 1
ATOM 8508 O O . GLU B 1 114 ? -2.314 20.812 -2.48 1 90.94 114 GLU B O 1
ATOM 8513 N N . ASN B 1 115 ? -2.67 22.203 -0.747 1 92.75 115 ASN B N 1
ATOM 8514 C CA . ASN B 1 115 ? -1.928 23.312 -1.335 1 92.75 115 ASN B CA 1
ATOM 8515 C C . ASN B 1 115 ? -0.465 23.297 -0.902 1 92.75 115 ASN B C 1
ATOM 8517 O O . ASN B 1 115 ? 0.285 24.219 -1.211 1 92.75 115 ASN B O 1
ATOM 8521 N N . GLN B 1 116 ? -0.073 22.266 -0.225 1 90.62 116 GLN B N 1
ATOM 8522 C CA . GLN B 1 116 ? 1.336 22.062 0.09 1 90.62 116 GLN B CA 1
ATOM 8523 C C . GLN B 1 116 ? 1.977 21.078 -0.888 1 90.62 116 GLN B C 1
ATOM 8525 O O . GLN B 1 116 ? 1.336 20.109 -1.324 1 90.62 116 GLN B O 1
ATOM 8530 N N . SER B 1 117 ? 3.193 21.328 -1.235 1 90.56 117 SER B N 1
ATOM 8531 C CA . SER B 1 117 ? 3.877 20.422 -2.152 1 90.56 117 SER B CA 1
ATOM 8532 C C . SER B 1 117 ? 5.215 19.969 -1.579 1 90.56 117 SER B C 1
ATOM 8534 O O . SER B 1 117 ? 5.328 18.844 -1.08 1 90.56 117 SER B O 1
ATOM 8536 N N . ASN B 1 118 ? 6.156 20.922 -1.417 1 84.88 118 ASN B N 1
ATOM 8537 C CA . ASN B 1 118 ? 7.453 20.547 -0.867 1 84.88 118 ASN B CA 1
ATOM 8538 C C . ASN B 1 118 ? 7.34 20.094 0.584 1 84.88 118 ASN B C 1
ATOM 8540 O O . ASN B 1 118 ? 6.84 20.844 1.435 1 84.88 118 ASN B O 1
ATOM 8544 N N . GLY B 1 119 ? 7.625 18.984 0.833 1 81.31 119 GLY B N 1
ATOM 8545 C CA . GLY B 1 119 ? 7.602 18.469 2.191 1 81.31 119 GLY B CA 1
ATOM 8546 C C . GLY B 1 119 ? 6.25 17.891 2.588 1 81.31 119 GLY B C 1
ATOM 8547 O O . GLY B 1 119 ? 6.07 17.453 3.723 1 81.31 119 GLY B O 1
ATOM 8548 N N . SER B 1 120 ? 5.359 17.906 1.658 1 87.88 120 SER B N 1
ATOM 8549 C CA . SER B 1 120 ? 4.051 17.344 1.972 1 87.88 120 SER B CA 1
ATOM 8550 C C . SER B 1 120 ? 4.137 15.828 2.193 1 87.88 120 SER B C 1
ATOM 8552 O O . SER B 1 120 ? 4.93 15.148 1.546 1 87.88 120 SER B O 1
ATOM 8554 N N . ASP B 1 121 ? 3.287 15.344 3.088 1 89.25 121 ASP B N 1
ATOM 8555 C CA . ASP B 1 121 ? 3.203 13.898 3.273 1 89.25 121 ASP B CA 1
ATOM 8556 C C . ASP B 1 121 ? 1.896 13.344 2.707 1 89.25 121 ASP B C 1
ATOM 8558 O O . ASP B 1 121 ? 1.568 12.172 2.914 1 89.25 121 ASP B O 1
ATOM 8562 N N . GLY B 1 122 ? 1.14 14.219 2.074 1 91.12 122 GLY B N 1
ATOM 8563 C CA . GLY B 1 122 ? -0.051 13.773 1.368 1 91.12 122 GLY B CA 1
ATOM 8564 C C . GLY B 1 122 ? -1.271 13.664 2.264 1 91.12 122 GLY B C 1
ATOM 8565 O O . GLY B 1 122 ? -2.35 13.281 1.807 1 91.12 122 GLY B O 1
ATOM 8566 N N . THR B 1 123 ? -1.19 14.016 3.529 1 91.88 123 THR B N 1
ATOM 8567 C CA . THR B 1 123 ? -2.297 13.891 4.473 1 91.88 123 THR B CA 1
ATOM 8568 C C . THR B 1 123 ? -2.861 15.266 4.824 1 91.88 123 THR B C 1
ATOM 8570 O O . THR B 1 123 ? -2.27 16.297 4.484 1 91.88 123 THR B O 1
ATOM 8573 N N . ALA B 1 124 ? -4.039 15.258 5.402 1 90.12 124 ALA B N 1
ATOM 8574 C CA . ALA B 1 124 ? -4.676 16.469 5.914 1 90.12 124 ALA B CA 1
ATOM 8575 C C . ALA B 1 124 ? -4.879 16.375 7.422 1 90.12 124 ALA B C 1
ATOM 8577 O O . ALA B 1 124 ? -5.371 15.375 7.934 1 90.12 124 ALA B O 1
ATOM 8578 N N . GLY B 1 125 ? -4.445 17.438 8.094 1 87.88 125 GLY B N 1
ATOM 8579 C CA . GLY B 1 125 ? -4.559 17.469 9.539 1 87.88 125 GLY B CA 1
ATOM 8580 C C . GLY B 1 125 ? -5.375 18.656 10.047 1 87.88 125 GLY B C 1
ATOM 8581 O O . GLY B 1 125 ? -5.969 19.391 9.258 1 87.88 125 GLY B O 1
ATOM 8582 N N . VAL B 1 126 ? -5.535 18.75 11.438 1 88.75 126 VAL B N 1
ATOM 8583 C CA . VAL B 1 126 ? -6.227 19.859 12.109 1 88.75 126 VAL B CA 1
ATOM 8584 C C . VAL B 1 126 ? -5.34 20.438 13.211 1 88.75 126 VAL B C 1
ATOM 8586 O O . VAL B 1 126 ? -4.695 19.688 13.953 1 88.75 126 VAL B O 1
ATOM 8589 N N . ASN B 1 127 ? -5.211 21.688 13.172 1 90.75 127 ASN B N 1
ATOM 8590 C CA . ASN B 1 127 ? -4.48 22.422 14.203 1 90.75 127 ASN B CA 1
ATOM 8591 C C . ASN B 1 127 ? -5.383 23.391 14.945 1 90.75 127 ASN B C 1
ATOM 8593 O O . ASN B 1 127 ? -5.598 24.516 14.484 1 90.75 127 ASN B O 1
ATOM 8597 N N . LEU B 1 128 ? -5.844 22.953 16.109 1 91.12 128 LEU B N 1
ATOM 8598 C CA . LEU B 1 128 ? -6.754 23.766 16.906 1 91.12 128 LEU B CA 1
ATOM 8599 C C . LEU B 1 128 ? -5.98 24.781 17.75 1 91.12 128 LEU B C 1
ATOM 8601 O O . LEU B 1 128 ? -5.047 24.422 18.453 1 91.12 128 LEU B O 1
ATOM 8605 N N . ARG B 1 129 ? -6.309 26.062 17.594 1 91.62 129 ARG B N 1
ATOM 8606 C CA . ARG B 1 129 ? -5.836 27.172 18.422 1 91.62 129 ARG B CA 1
ATOM 8607 C C . ARG B 1 129 ? -4.336 27.375 18.25 1 91.62 129 ARG B C 1
ATOM 8609 O O . ARG B 1 129 ? -3.664 27.859 19.172 1 91.62 129 ARG B O 1
ATOM 8616 N N . SER B 1 130 ? -3.686 26.781 17.172 1 90.81 130 SER B N 1
ATOM 8617 C CA . SER B 1 130 ? -2.281 26.969 16.812 1 90.81 130 SER B CA 1
ATOM 8618 C C . SER B 1 130 ? -1.365 26.328 17.859 1 90.81 130 SER B C 1
ATOM 8620 O O . SER B 1 130 ? -0.3 26.875 18.172 1 90.81 130 SER B O 1
ATOM 8622 N N . LEU B 1 131 ? -1.841 25.297 18.453 1 92.88 131 LEU B N 1
ATOM 8623 C CA . LEU B 1 131 ? -1.04 24.656 19.484 1 92.88 131 LEU B CA 1
ATOM 8624 C C . LEU B 1 131 ? -0.407 23.375 18.953 1 92.88 131 LEU B C 1
ATOM 8626 O O . LEU B 1 131 ? 0.211 22.625 19.719 1 92.88 131 LEU B O 1
ATOM 8630 N N . GLY B 1 132 ? -0.593 23.141 17.688 1 89.62 132 GLY B N 1
ATOM 8631 C CA . GLY B 1 132 ? -0.037 21.953 17.047 1 89.62 132 GLY B CA 1
ATOM 8632 C C . GLY B 1 132 ? -1.083 20.891 16.734 1 89.62 132 GLY B C 1
ATOM 8633 O O . GLY B 1 132 ? -2.021 20.688 17.516 1 89.62 132 GLY B O 1
ATOM 8634 N N . GLY B 1 133 ? -0.88 20.219 15.656 1 87.62 133 GLY B N 1
ATOM 8635 C CA . GLY B 1 133 ? -1.851 19.234 15.195 1 87.62 133 GLY B CA 1
ATOM 8636 C C . GLY B 1 133 ? -1.886 17.984 16.047 1 87.62 133 GLY B C 1
ATOM 8637 O O . GLY B 1 133 ? -2.889 17.266 16.062 1 87.62 133 GLY B O 1
ATOM 8638 N N . ASN B 1 134 ? -0.864 17.719 16.703 1 89.5 134 ASN B N 1
ATOM 8639 C CA . ASN B 1 134 ? -0.791 16.5 17.516 1 89.5 134 ASN B CA 1
ATOM 8640 C C . ASN B 1 134 ? -1.409 16.719 18.891 1 89.5 134 ASN B C 1
ATOM 8642 O O . ASN B 1 134 ? -1.322 15.844 19.75 1 89.5 134 ASN B O 1
ATOM 8646 N N . ARG B 1 135 ? -2.004 17.844 19.125 1 93.75 135 ARG B N 1
ATOM 8647 C CA . ARG B 1 135 ? -2.557 18.156 20.438 1 93.75 135 ARG B CA 1
ATOM 8648 C C . ARG B 1 135 ? -4.07 18.312 20.375 1 93.75 135 ARG B C 1
ATOM 8650 O O . ARG B 1 135 ? -4.691 18.812 21.312 1 93.75 135 ARG B O 1
ATOM 8657 N N . ALA B 1 136 ? -4.629 17.984 19.219 1 92.06 136 ALA B N 1
ATOM 8658 C CA . ALA B 1 136 ? -6.07 17.859 19.031 1 92.06 136 ALA B CA 1
ATOM 8659 C C . ALA B 1 136 ? -6.457 16.406 18.75 1 92.06 136 ALA B C 1
ATOM 8661 O O . ALA B 1 136 ? -5.887 15.773 17.859 1 92.06 136 ALA B O 1
ATOM 8662 N N . LEU B 1 137 ? -7.41 15.953 19.484 1 94 137 LEU B N 1
ATOM 8663 C CA . LEU B 1 137 ? -7.855 14.578 19.266 1 94 137 LEU B CA 1
ATOM 8664 C C . LEU B 1 137 ? -8.984 14.531 18.234 1 94 137 LEU B C 1
ATOM 8666 O O . LEU B 1 137 ? -9.938 15.305 18.328 1 94 137 LEU B O 1
ATOM 8670 N N . VAL B 1 138 ? -8.875 13.672 17.25 1 94.19 138 VAL B N 1
ATOM 8671 C CA . VAL B 1 138 ? -9.906 13.477 16.25 1 94.19 138 VAL B CA 1
ATOM 8672 C C . VAL B 1 138 ? -10.672 12.188 16.547 1 94.19 138 VAL B C 1
ATOM 8674 O O . VAL B 1 138 ? -10.07 11.141 16.781 1 94.19 138 VAL B O 1
ATOM 8677 N N . LEU B 1 139 ? -12 12.297 16.516 1 96.06 139 LEU B N 1
ATOM 8678 C CA . LEU B 1 139 ? -12.859 11.18 16.875 1 96.06 139 LEU B CA 1
ATOM 8679 C C . LEU B 1 139 ? -13.914 10.938 15.797 1 96.06 139 LEU B C 1
ATOM 8681 O O . LEU B 1 139 ? -14.25 11.844 15.031 1 96.06 139 LEU B O 1
ATOM 8685 N N . ILE B 1 140 ? -14.375 9.719 15.719 1 95.75 140 ILE B N 1
ATOM 8686 C CA . ILE B 1 140 ? -15.609 9.336 15.039 1 95.75 140 ILE B CA 1
ATOM 8687 C C . ILE B 1 140 ? -16.594 8.758 16.047 1 95.75 140 ILE B C 1
ATOM 8689 O O . ILE B 1 140 ? -16.344 7.699 16.641 1 95.75 140 ILE B O 1
ATOM 8693 N N . ASP B 1 141 ? -17.609 9.414 16.266 1 94.62 141 ASP B N 1
ATOM 8694 C CA . ASP B 1 141 ? -18.656 9 17.203 1 94.62 141 ASP B CA 1
ATOM 8695 C C . ASP B 1 141 ? -18.078 8.695 18.578 1 94.62 141 ASP B C 1
ATOM 8697 O O . ASP B 1 141 ? -18.391 7.676 19.188 1 94.62 141 ASP B O 1
ATOM 8701 N N . GLY B 1 142 ? -17.156 9.5 18.984 1 93.38 142 GLY B N 1
ATOM 8702 C CA . GLY B 1 142 ? -16.609 9.406 20.328 1 93.38 142 GLY B CA 1
ATOM 8703 C C . GLY B 1 142 ? -15.492 8.398 20.453 1 93.38 142 GLY B C 1
ATOM 8704 O O . GLY B 1 142 ? -14.898 8.242 21.516 1 93.38 142 GLY B O 1
ATOM 8705 N N . GLN B 1 143 ? -15.141 7.746 19.375 1 94.12 143 GLN B N 1
ATOM 8706 C CA . GLN B 1 143 ? -14.031 6.801 19.359 1 94.12 143 GLN B CA 1
ATOM 8707 C C . GLN B 1 143 ? -12.836 7.371 18.594 1 94.12 143 GLN B C 1
ATOM 8709 O O . GLN B 1 143 ? -13.016 8.18 17.672 1 94.12 143 GLN B O 1
ATOM 8714 N N . ARG B 1 144 ? -11.703 6.949 18.984 1 93.31 144 ARG B N 1
ATOM 8715 C CA . ARG B 1 144 ? -10.508 7.402 18.281 1 93.31 144 ARG B CA 1
ATOM 8716 C C . ARG B 1 144 ? -10.609 7.137 16.781 1 93.31 144 ARG B C 1
ATOM 8718 O O . ARG B 1 144 ? -11.211 6.141 16.359 1 93.31 144 ARG B O 1
ATOM 8725 N N . PHE B 1 145 ? -9.977 7.871 16 1 90.94 145 PHE B N 1
ATOM 8726 C CA . PHE B 1 145 ? -10.102 7.961 14.547 1 90.94 145 PHE B CA 1
ATOM 8727 C C . PHE B 1 145 ? -9.125 7.016 13.867 1 90.94 145 PHE B C 1
ATOM 8729 O O . PHE B 1 145 ? -9.531 6.02 13.266 1 90.94 145 PHE B O 1
ATOM 8736 N N . LEU B 1 146 ? -7.938 7.145 13.945 1 94.25 146 LEU B N 1
ATOM 8737 C CA . LEU B 1 146 ? -6.766 6.457 13.414 1 94.25 146 LEU B CA 1
ATOM 8738 C C . LEU B 1 146 ? -5.605 6.52 14.398 1 94.25 146 LEU B C 1
ATOM 8740 O O . LEU B 1 146 ? -5.719 7.145 15.461 1 94.25 146 LEU B O 1
ATOM 8744 N N . PRO B 1 147 ? -4.516 5.73 14.031 1 93.56 147 PRO B N 1
ATOM 8745 C CA . PRO B 1 147 ? -3.338 5.906 14.883 1 93.56 147 PRO B CA 1
ATOM 8746 C C . PRO B 1 147 ? -2.891 7.363 14.984 1 93.56 147 PRO B C 1
ATOM 8748 O O . PRO B 1 147 ? -3.053 8.125 14.031 1 93.56 147 PRO B O 1
ATOM 8751 N N . SER B 1 148 ? -2.289 7.645 16.047 1 85.88 148 SER B N 1
ATOM 8752 C CA . SER B 1 148 ? -1.971 9.031 16.375 1 85.88 148 SER B CA 1
ATOM 8753 C C . SER B 1 148 ? -1.096 9.664 15.312 1 85.88 148 SER B C 1
ATOM 8755 O O . SER B 1 148 ? -1.256 10.852 14.992 1 85.88 148 SER B O 1
ATOM 8757 N N . LEU B 1 149 ? -0.179 8.961 14.789 1 84.06 149 LEU B N 1
ATOM 8758 C CA . LEU B 1 149 ? 0.726 9.508 13.781 1 84.06 149 LEU B CA 1
ATOM 8759 C C . LEU B 1 149 ? 0.148 9.328 12.383 1 84.06 149 LEU B C 1
ATOM 8761 O O . LEU B 1 149 ? 0.73 9.797 11.398 1 84.06 149 LEU B O 1
ATOM 8765 N N . GLY B 1 150 ? -0.97 8.773 12.312 1 85.38 150 GLY B N 1
ATOM 8766 C CA . GLY B 1 150 ? -1.555 8.477 11.008 1 85.38 150 GLY B CA 1
ATOM 8767 C C . GLY B 1 150 ? -2.857 9.211 10.758 1 85.38 150 GLY B C 1
ATOM 8768 O O . GLY B 1 150 ? -3.646 8.812 9.906 1 85.38 150 GLY B O 1
ATOM 8769 N N . VAL B 1 151 ? -3.094 10.234 11.484 1 89.12 151 VAL B N 1
ATOM 8770 C CA . VAL B 1 151 ? -4.34 10.977 11.336 1 89.12 151 VAL B CA 1
ATOM 8771 C C . VAL B 1 151 ? -4.387 11.625 9.953 1 89.12 151 VAL B C 1
ATOM 8773 O O . VAL B 1 151 ? -3.475 12.367 9.578 1 89.12 151 VAL B O 1
ATOM 8776 N N . ASP B 1 152 ? -5.438 11.344 9.211 1 93.94 152 ASP B N 1
ATOM 8777 C CA . ASP B 1 152 ? -5.695 11.883 7.875 1 93.94 152 ASP B CA 1
ATOM 8778 C C . ASP B 1 152 ? -7.18 12.172 7.68 1 93.94 152 ASP B C 1
ATOM 8780 O O . ASP B 1 152 ? -7.973 11.258 7.457 1 93.94 152 ASP B O 1
ATOM 8784 N N . LEU B 1 153 ? -7.527 13.391 7.652 1 93.69 153 LEU B N 1
ATOM 8785 C CA . LEU B 1 153 ? -8.93 13.781 7.574 1 93.69 153 LEU B CA 1
ATOM 8786 C C . LEU B 1 153 ? -9.555 13.328 6.258 1 93.69 153 LEU B C 1
ATOM 8788 O O . LEU B 1 153 ? -10.773 13.258 6.137 1 93.69 153 LEU B O 1
ATOM 8792 N N . ASN B 1 154 ? -8.734 13.031 5.273 1 93.38 154 ASN B N 1
ATOM 8793 C CA . ASN B 1 154 ? -9.25 12.523 4.008 1 93.38 154 ASN B CA 1
ATOM 8794 C C . ASN B 1 154 ? -10.016 11.211 4.195 1 93.38 154 ASN B C 1
ATOM 8796 O O . ASN B 1 154 ? -10.805 10.82 3.336 1 93.38 154 ASN B O 1
ATOM 8800 N N . PHE B 1 155 ? -9.812 10.547 5.301 1 95.81 155 PHE B N 1
ATOM 8801 C CA . PHE B 1 155 ? -10.383 9.234 5.59 1 95.81 155 PHE B CA 1
ATOM 8802 C C . PHE B 1 155 ? -11.883 9.344 5.844 1 95.81 155 PHE B C 1
ATOM 8804 O O . PHE B 1 155 ? -12.609 8.359 5.691 1 95.81 155 PHE B O 1
ATOM 8811 N N . VAL B 1 156 ? -12.414 10.508 6.195 1 95.5 156 VAL B N 1
ATOM 8812 C CA . VAL B 1 156 ? -13.797 10.695 6.602 1 95.5 156 VAL B CA 1
ATOM 8813 C C . VAL B 1 156 ? -14.688 10.828 5.363 1 95.5 156 VAL B C 1
ATOM 8815 O O . VAL B 1 156 ? -14.477 11.719 4.535 1 95.5 156 VAL B O 1
ATOM 8818 N N . PRO B 1 157 ? -15.711 10.016 5.273 1 94.44 157 PRO B N 1
ATOM 8819 C CA . PRO B 1 157 ? -16.656 10.195 4.172 1 94.44 157 PRO B CA 1
ATOM 8820 C C . PRO B 1 157 ? -17.609 11.359 4.398 1 94.44 157 PRO B C 1
ATOM 8822 O O . PRO B 1 157 ? -18.516 11.273 5.227 1 94.44 157 PRO B O 1
ATOM 8825 N N . SER B 1 158 ? -17.5 12.297 3.648 1 90.12 158 SER B N 1
ATOM 8826 C CA . SER B 1 158 ? -18.219 13.547 3.875 1 90.12 158 SER B CA 1
ATOM 8827 C C . SER B 1 158 ? -19.719 13.344 3.744 1 90.12 158 SER B C 1
ATOM 8829 O O . SER B 1 158 ? -20.5 13.984 4.449 1 90.12 158 SER B O 1
ATOM 8831 N N . VAL B 1 159 ? -20.156 12.453 2.975 1 90.12 159 VAL B N 1
ATOM 8832 C CA . VAL B 1 159 ? -21.578 12.266 2.688 1 90.12 159 VAL B CA 1
ATOM 8833 C C . VAL B 1 159 ? -22.281 11.695 3.916 1 90.12 159 VAL B C 1
ATOM 8835 O O . VAL B 1 159 ? -23.5 11.859 4.078 1 90.12 159 VAL B O 1
ATOM 8838 N N . LEU B 1 160 ? -21.578 11.109 4.766 1 94.25 160 LEU B N 1
ATOM 8839 C CA . LEU B 1 160 ? -22.188 10.445 5.914 1 94.25 160 LEU B CA 1
ATOM 8840 C C . LEU B 1 160 ? -22 11.281 7.18 1 94.25 160 LEU B C 1
ATOM 8842 O O . LEU B 1 160 ? -22.469 10.891 8.258 1 94.25 160 LEU B O 1
ATOM 8846 N N . VAL B 1 161 ? -21.328 12.359 7.074 1 94.44 161 VAL B N 1
ATOM 8847 C CA . VAL B 1 161 ? -21.156 13.203 8.258 1 94.44 161 VAL B CA 1
ATOM 8848 C C . VAL B 1 161 ? -22.469 13.953 8.539 1 94.44 161 VAL B C 1
ATOM 8850 O O . VAL B 1 161 ? -22.922 14.742 7.715 1 94.44 161 VAL B O 1
ATOM 8853 N N . GLU B 1 162 ? -23.031 13.688 9.656 1 93.94 162 GLU B N 1
ATOM 8854 C CA . GLU B 1 162 ? -24.203 14.438 10.086 1 93.94 162 GLU B CA 1
ATOM 8855 C C . GLU B 1 162 ? -23.812 15.828 10.578 1 93.94 162 GLU B C 1
ATOM 8857 O O . GLU B 1 162 ? -24.484 16.812 10.266 1 93.94 162 GLU B O 1
ATOM 8862 N N . ARG B 1 163 ? -22.859 15.805 11.383 1 93.88 163 ARG B N 1
ATOM 8863 C CA . ARG B 1 163 ? -22.297 17.047 11.875 1 93.88 163 ARG B CA 1
ATOM 8864 C C . ARG B 1 163 ? -20.891 16.844 12.43 1 93.88 163 ARG B C 1
ATOM 8866 O O . ARG B 1 163 ? -20.516 15.711 12.742 1 93.88 163 ARG B O 1
ATOM 8873 N N . THR B 1 164 ? -20.125 17.859 12.508 1 94.62 164 THR B N 1
ATOM 8874 C CA . THR B 1 164 ? -18.797 17.875 13.109 1 94.62 164 THR B CA 1
ATOM 8875 C C . THR B 1 164 ? -18.781 18.797 14.328 1 94.62 164 THR B C 1
ATOM 8877 O O . THR B 1 164 ? -19.109 19.984 14.227 1 94.62 164 THR B O 1
ATOM 8880 N N . ASP B 1 165 ? -18.438 18.25 15.484 1 94.06 165 ASP B N 1
ATOM 8881 C CA . ASP B 1 165 ? -18.297 19.031 16.719 1 94.06 165 ASP B CA 1
ATOM 8882 C C . ASP B 1 165 ? -16.828 19.375 16.984 1 94.06 165 ASP B C 1
ATOM 8884 O O . ASP B 1 165 ? -15.977 18.484 17.016 1 94.06 165 ASP B O 1
ATOM 8888 N N . VAL B 1 166 ? -16.609 20.578 17.109 1 93.19 166 VAL B N 1
ATOM 8889 C CA . VAL B 1 166 ? -15.289 21.047 17.531 1 93.19 166 VAL B CA 1
ATOM 8890 C C . VAL B 1 166 ? -15.352 21.578 18.953 1 93.19 166 VAL B C 1
ATOM 8892 O O . VAL B 1 166 ? -15.922 22.641 19.203 1 93.19 166 VAL B O 1
ATOM 8895 N N . LEU B 1 167 ? -14.797 20.828 19.797 1 91.44 167 LEU B N 1
ATOM 8896 C CA . LEU B 1 167 ? -14.758 21.188 21.219 1 91.44 167 LEU B CA 1
ATOM 8897 C C . LEU B 1 167 ? -13.422 21.844 21.562 1 91.44 167 LEU B C 1
ATOM 8899 O O . LEU B 1 167 ? -12.359 21.297 21.266 1 91.44 167 LEU B O 1
ATOM 8903 N N . THR B 1 168 ? -13.539 23.016 22.109 1 80.06 168 THR B N 1
ATOM 8904 C CA . THR B 1 168 ? -12.344 23.703 22.594 1 80.06 168 THR B CA 1
ATOM 8905 C C . THR B 1 168 ? -12.039 23.297 24.031 1 80.06 168 THR B C 1
ATOM 8907 O O . THR B 1 168 ? -12.93 23.281 24.891 1 80.06 168 THR B O 1
ATOM 8910 N N . GLY B 1 169 ? -10.82 23.016 24.25 1 77.88 169 GLY B N 1
ATOM 8911 C CA . GLY B 1 169 ? -10.367 22.734 25.609 1 77.88 169 GLY B CA 1
ATOM 8912 C C . GLY B 1 169 ? -10.086 21.266 25.844 1 77.88 169 GLY B C 1
ATOM 8913 O O . GLY B 1 169 ? -10.32 20.438 24.969 1 77.88 169 GLY B O 1
ATOM 8914 N N . GLY B 1 170 ? -9.562 20.953 27.016 1 80.06 170 GLY B N 1
ATOM 8915 C CA . GLY B 1 170 ? -9.086 19.641 27.391 1 80.06 170 GLY B CA 1
ATOM 8916 C C . GLY B 1 170 ? -10.211 18.641 27.578 1 80.06 170 GLY B C 1
ATOM 8917 O O . GLY B 1 170 ? -11.242 18.953 28.172 1 80.06 170 GLY B O 1
ATOM 8918 N N . ALA B 1 171 ? -10.094 17.516 26.984 1 84.81 171 ALA B N 1
ATOM 8919 C CA . ALA B 1 171 ? -11.07 16.438 27.141 1 84.81 171 ALA B CA 1
ATOM 8920 C C . ALA B 1 171 ? -10.391 15.109 27.422 1 84.81 171 ALA B C 1
ATOM 8922 O O . ALA B 1 171 ? -10.938 14.047 27.125 1 84.81 171 ALA B O 1
ATOM 8923 N N . SER B 1 172 ? -9.289 15.156 27.984 1 86.06 172 SER B N 1
ATOM 8924 C CA . SER B 1 172 ? -8.5 13.945 28.219 1 86.06 172 SER B CA 1
ATOM 8925 C C . SER B 1 172 ? -9.125 13.07 29.281 1 86.06 172 SER B C 1
ATOM 8927 O O . SER B 1 172 ? -8.93 11.852 29.297 1 86.06 172 SER B O 1
ATOM 8929 N N . SER B 1 173 ? -9.82 13.633 30.188 1 89.12 173 SER B N 1
ATOM 8930 C CA . SER B 1 173 ? -10.445 12.82 31.234 1 89.12 173 SER B CA 1
ATOM 8931 C C . SER B 1 173 ? -11.516 11.906 30.656 1 89.12 173 SER B C 1
ATOM 8933 O O . SER B 1 173 ? -11.828 10.859 31.219 1 89.12 173 SER B O 1
ATOM 8935 N N . VAL B 1 174 ? -12.008 12.32 29.531 1 90.19 174 VAL B N 1
ATOM 8936 C CA . VAL B 1 174 ? -13.055 11.539 28.891 1 90.19 174 VAL B CA 1
ATOM 8937 C C . VAL B 1 174 ? -12.438 10.586 27.859 1 90.19 174 VAL B C 1
ATOM 8939 O O . VAL B 1 174 ? -12.789 9.406 27.812 1 90.19 174 VAL B O 1
ATOM 8942 N N . TYR B 1 175 ? -11.516 11.188 27.047 1 91.19 175 TYR B N 1
ATOM 8943 C CA . TYR B 1 175 ? -11.109 10.445 25.859 1 91.19 175 TYR B CA 1
ATOM 8944 C C . TYR B 1 175 ? -9.664 9.969 25.969 1 91.19 175 TYR B C 1
ATOM 8946 O O . TYR B 1 175 ? -9.18 9.211 25.125 1 91.19 175 TYR B O 1
ATOM 8954 N N . GLY B 1 176 ? -8.906 10.461 26.922 1 89.62 176 GLY B N 1
ATOM 8955 C CA . GLY B 1 176 ? -7.508 10.078 27.078 1 89.62 176 GLY B CA 1
ATOM 8956 C C . GLY B 1 176 ? -6.547 11.047 26.406 1 89.62 176 GLY B C 1
ATOM 8957 O O . GLY B 1 176 ? -6.887 12.203 26.172 1 89.62 176 GLY B O 1
ATOM 8958 N N . SER B 1 177 ? -5.391 10.555 26.172 1 89.88 177 SER B N 1
ATOM 8959 C CA . SER B 1 177 ? -4.273 11.359 25.672 1 89.88 177 SER B CA 1
ATOM 8960 C C . SER B 1 177 ? -4.641 12.094 24.391 1 89.88 177 SER B C 1
ATOM 8962 O O . SER B 1 177 ? -5.465 11.617 23.609 1 89.88 177 SER B O 1
ATOM 8964 N N . ASP B 1 178 ? -3.986 13.352 24.141 1 89.31 178 ASP B N 1
ATOM 8965 C CA . ASP B 1 178 ? -3.947 14.109 22.906 1 89.31 178 ASP B CA 1
ATOM 8966 C C . ASP B 1 178 ? -5.043 15.172 22.875 1 89.31 178 ASP B C 1
ATOM 8968 O O . ASP B 1 178 ? -5.004 16.094 22.047 1 89.31 178 ASP B O 1
ATOM 8972 N N . ALA B 1 179 ? -5.996 15.094 23.688 1 91.44 179 ALA B N 1
ATOM 8973 C CA . ALA B 1 179 ? -7.059 16.094 23.703 1 91.44 179 ALA B CA 1
ATOM 8974 C C . ALA B 1 179 ? -6.656 17.297 24.547 1 91.44 179 ALA B C 1
ATOM 8976 O O . ALA B 1 179 ? -7.324 17.641 25.531 1 91.44 179 ALA B O 1
ATOM 8977 N N . MET B 1 180 ? -5.738 18.016 24.094 1 92.25 180 MET B N 1
ATOM 8978 C CA . MET B 1 180 ? -5.203 19.156 24.844 1 92.25 180 MET B CA 1
ATOM 8979 C C . MET B 1 180 ? -5.848 20.453 24.391 1 92.25 180 MET B C 1
ATOM 8981 O O . MET B 1 180 ? -6.441 21.172 25.203 1 92.25 180 MET B O 1
ATOM 8985 N N . SER B 1 181 ? -5.691 20.656 23.109 1 92.12 181 SER B N 1
ATOM 8986 C CA . SER B 1 181 ? -6.281 21.891 22.578 1 92.12 181 SER B CA 1
ATOM 8987 C C . SER B 1 181 ? -7.781 21.719 22.375 1 92.12 181 SER B C 1
ATOM 8989 O O . SER B 1 181 ? -8.523 22.719 22.359 1 92.12 181 SER B O 1
ATOM 8991 N N . GLY B 1 182 ? -8.133 20.5 22.172 1 92.94 182 GLY B N 1
ATOM 8992 C CA . GLY B 1 182 ? -9.539 20.203 21.969 1 92.94 182 GLY B CA 1
ATOM 8993 C C . GLY B 1 182 ? -9.789 18.891 21.25 1 92.94 182 GLY B C 1
ATOM 8994 O O . GLY B 1 182 ? -8.93 18.016 21.25 1 92.94 182 GLY B O 1
ATOM 8995 N N . VAL B 1 183 ? -11.109 18.766 20.844 1 93.75 183 VAL B N 1
ATOM 8996 C CA . VAL B 1 183 ? -11.547 17.547 20.172 1 93.75 183 VAL B CA 1
ATOM 8997 C C . VAL B 1 183 ? -12.344 17.891 18.922 1 93.75 183 VAL B C 1
ATOM 8999 O O . VAL B 1 183 ? -13.133 18.828 18.922 1 93.75 183 VAL B O 1
ATOM 9002 N N . VAL B 1 184 ? -12 17.219 17.828 1 93.94 184 VAL B N 1
ATOM 9003 C CA . VAL B 1 184 ? -12.852 17.203 16.641 1 93.94 184 VAL B CA 1
ATOM 9004 C C . VAL B 1 184 ? -13.562 15.859 16.531 1 93.94 184 VAL B C 1
ATOM 9006 O O . VAL B 1 184 ? -12.914 14.82 16.359 1 93.94 184 VAL B O 1
ATOM 9009 N N . ASN B 1 185 ? -14.82 15.875 16.641 1 95.44 185 ASN B N 1
ATOM 9010 C CA . ASN B 1 185 ? -15.617 14.656 16.641 1 95.44 185 ASN B CA 1
ATOM 9011 C C . ASN B 1 185 ? -16.594 14.625 15.469 1 95.44 185 ASN B C 1
ATOM 9013 O O . ASN B 1 185 ? -17.5 15.453 15.391 1 95.44 185 ASN B O 1
ATOM 9017 N N . PHE B 1 186 ? -16.438 13.68 14.586 1 96 186 PHE B N 1
ATOM 9018 C CA . PHE B 1 186 ? -17.375 13.477 13.484 1 96 186 PHE B CA 1
ATOM 9019 C C . PHE B 1 186 ? -18.516 12.57 13.914 1 96 186 PHE B C 1
ATOM 9021 O O . PHE B 1 186 ? -18.312 11.406 14.258 1 96 186 PHE B O 1
ATOM 9028 N N . ILE B 1 187 ? -19.641 13.133 13.914 1 95.5 187 ILE B N 1
ATOM 9029 C CA . ILE B 1 187 ? -20.844 12.344 14.156 1 95.5 187 ILE B CA 1
ATOM 9030 C C . ILE B 1 187 ? -21.406 11.828 12.836 1 95.5 187 ILE B C 1
ATOM 9032 O O . ILE B 1 187 ? -21.812 12.617 11.977 1 95.5 187 ILE B O 1
ATOM 9036 N N . MET B 1 188 ? -21.578 10.523 12.75 1 95.69 188 MET B N 1
ATOM 9037 C CA . MET B 1 188 ? -21.906 9.906 11.469 1 95.69 188 MET B CA 1
ATOM 9038 C C . MET B 1 188 ? -23.375 9.516 11.398 1 95.69 188 MET B C 1
ATOM 9040 O O . MET B 1 188 ? -23.984 9.227 12.422 1 95.69 188 MET B O 1
ATOM 9044 N N . LYS B 1 189 ? -23.828 9.609 10.18 1 93.12 189 LYS B N 1
ATOM 9045 C CA . LYS B 1 189 ? -25.078 8.898 9.906 1 93.12 189 LYS B CA 1
ATOM 9046 C C . LYS B 1 189 ? -24.859 7.387 9.93 1 93.12 189 LYS B C 1
ATOM 9048 O O . LYS B 1 189 ? -24.109 6.848 9.117 1 93.12 189 LYS B O 1
ATOM 9053 N N . LYS B 1 190 ? -25.531 6.695 10.797 1 89.69 190 LYS B N 1
ATOM 9054 C CA . LYS B 1 190 ? -25.266 5.273 10.969 1 89.69 190 LYS B CA 1
ATOM 9055 C C . LYS B 1 190 ? -26.453 4.422 10.539 1 89.69 190 LYS B C 1
ATOM 9057 O O . LYS B 1 190 ? -26.359 3.195 10.484 1 89.69 190 LYS B O 1
ATOM 9062 N N . ARG B 1 191 ? -27.547 5.09 10.281 1 93.12 191 ARG B N 1
ATOM 9063 C CA . ARG B 1 191 ? -28.75 4.41 9.805 1 93.12 191 ARG B CA 1
ATOM 9064 C C . ARG B 1 191 ? -29.297 5.094 8.555 1 93.12 191 ARG B C 1
ATOM 9066 O O . ARG B 1 191 ? -29.234 6.316 8.438 1 93.12 191 ARG B O 1
ATOM 9073 N N . LEU B 1 192 ? -29.734 4.281 7.691 1 93.88 192 LEU B N 1
ATOM 9074 C CA . LEU B 1 192 ? -30.312 4.754 6.441 1 93.88 192 LEU B CA 1
ATOM 9075 C C . LEU B 1 192 ? -31.297 3.734 5.879 1 93.88 192 LEU B C 1
ATOM 9077 O O . LEU B 1 192 ? -31.094 2.527 6.008 1 93.88 192 LEU B O 1
ATOM 9081 N N . ASP B 1 193 ? -32.375 4.152 5.441 1 94.69 193 ASP B N 1
ATOM 9082 C CA . ASP B 1 193 ? -33.281 3.375 4.613 1 94.69 193 ASP B CA 1
ATOM 9083 C C . ASP B 1 193 ? -33.531 4.07 3.279 1 94.69 193 ASP B C 1
ATOM 9085 O O . ASP B 1 193 ? -34.438 4.918 3.176 1 94.69 193 ASP B O 1
ATOM 9089 N N . GLY B 1 194 ? -32.812 3.729 2.369 1 95.56 194 GLY B N 1
ATOM 9090 C CA . GLY B 1 194 ? -32.844 4.395 1.075 1 95.56 194 GLY B CA 1
ATOM 9091 C C . GLY B 1 194 ? -31.469 4.578 0.462 1 95.56 194 GLY B C 1
ATOM 9092 O O . GLY B 1 194 ? -30.547 3.848 0.792 1 95.56 194 GLY B O 1
ATOM 9093 N N . VAL B 1 195 ? -31.453 5.469 -0.563 1 95.31 195 VAL B N 1
ATOM 9094 C CA . VAL B 1 195 ? -30.219 5.734 -1.298 1 95.31 195 VAL B CA 1
ATOM 9095 C C . VAL B 1 195 ? -29.953 7.238 -1.332 1 95.31 195 VAL B C 1
ATOM 9097 O O . VAL B 1 195 ? -30.875 8.039 -1.504 1 95.31 195 VAL B O 1
ATOM 9100 N N . ILE B 1 196 ? -28.75 7.574 -1.072 1 96.12 196 ILE B N 1
ATOM 9101 C CA . ILE B 1 196 ? -28.281 8.953 -1.192 1 96.12 196 ILE B CA 1
ATOM 9102 C C . ILE B 1 196 ? -27.188 9.031 -2.254 1 96.12 196 ILE B C 1
ATOM 9104 O O . ILE B 1 196 ? -26.25 8.234 -2.252 1 96.12 196 ILE B O 1
ATOM 9108 N N . VAL B 1 197 ? -27.297 9.93 -3.191 1 95.75 197 VAL B N 1
ATOM 9109 C CA . VAL B 1 197 ? -26.266 10.227 -4.176 1 95.75 197 VAL B CA 1
ATOM 9110 C C . VAL B 1 197 ? -25.875 11.703 -4.082 1 95.75 197 VAL B C 1
ATOM 9112 O O . VAL B 1 197 ? -26.734 12.57 -3.916 1 95.75 197 VAL B O 1
ATOM 9115 N N . ASP B 1 198 ? -24.625 11.969 -4.102 1 96.62 198 ASP B N 1
ATOM 9116 C CA . ASP B 1 198 ? -24.109 13.336 -4.086 1 96.62 198 ASP B CA 1
ATOM 9117 C C . ASP B 1 198 ? -22.922 13.484 -5.043 1 96.62 198 ASP B C 1
ATOM 9119 O O . ASP B 1 198 ? -21.953 12.734 -4.961 1 96.62 198 ASP B O 1
ATOM 9123 N N . ALA B 1 199 ? -22.984 14.391 -5.992 1 97.31 199 ALA B N 1
ATOM 9124 C CA . ALA B 1 199 ? -21.922 14.656 -6.953 1 97.31 199 ALA B CA 1
ATOM 9125 C C . ALA B 1 199 ? -21.641 16.156 -7.062 1 97.31 199 ALA B C 1
ATOM 9127 O O . ALA B 1 199 ? -22.578 16.969 -6.992 1 97.31 199 ALA B O 1
ATOM 9128 N N . GLN B 1 200 ? -20.344 16.484 -7.242 1 97.56 200 GLN B N 1
ATOM 9129 C CA . GLN B 1 200 ? -19.969 17.891 -7.355 1 97.56 200 GLN B CA 1
ATOM 9130 C C . GLN B 1 200 ? -18.75 18.078 -8.266 1 97.56 200 GLN B C 1
ATOM 9132 O O . GLN B 1 200 ? -17.828 17.266 -8.242 1 97.56 200 GLN B O 1
ATOM 9137 N N . TYR B 1 201 ? -18.781 19.047 -9.125 1 97.94 201 TYR B N 1
ATOM 9138 C CA . TYR B 1 201 ? -17.656 19.516 -9.938 1 97.94 201 TYR B CA 1
ATOM 9139 C C . TYR B 1 201 ? -17.25 20.922 -9.539 1 97.94 201 TYR B C 1
ATOM 9141 O O . TYR B 1 201 ? -18.109 21.766 -9.273 1 97.94 201 TYR B O 1
ATOM 9149 N N . SER B 1 202 ? -15.992 21.156 -9.375 1 97.69 202 SER B N 1
ATOM 9150 C CA . SER B 1 202 ? -15.508 22.516 -9.094 1 97.69 202 SER B CA 1
ATOM 9151 C C . SER B 1 202 ? -14.312 22.859 -9.977 1 97.69 202 SER B C 1
ATOM 9153 O O . SER B 1 202 ? -13.602 21.969 -10.445 1 97.69 202 SER B O 1
ATOM 9155 N N . ILE B 1 203 ? -14.062 24.156 -10.195 1 98.06 203 ILE B N 1
ATOM 9156 C CA . ILE B 1 203 ? -12.977 24.703 -11.008 1 98.06 203 ILE B CA 1
ATOM 9157 C C . ILE B 1 203 ? -12.578 26.078 -10.484 1 98.06 203 ILE B C 1
ATOM 9159 O O . ILE B 1 203 ? -13.391 26.781 -9.883 1 98.06 203 ILE B O 1
ATOM 9163 N N . TYR B 1 204 ? -11.328 26.422 -10.641 1 98.38 204 TYR B N 1
ATOM 9164 C CA . TYR B 1 204 ? -10.859 27.734 -10.219 1 98.38 204 TYR B CA 1
ATOM 9165 C C . TYR B 1 204 ? -10.719 28.672 -11.414 1 98.38 204 TYR B C 1
ATOM 9167 O O . TYR B 1 204 ? -10.344 28.234 -12.508 1 98.38 204 TYR B O 1
ATOM 9175 N N . ASN B 1 205 ? -11.016 29.922 -11.219 1 98.56 205 ASN B N 1
ATOM 9176 C CA . ASN B 1 205 ? -10.805 31.031 -12.156 1 98.56 205 ASN B CA 1
ATOM 9177 C C . ASN B 1 205 ? -10.07 32.188 -11.5 1 98.56 205 ASN B C 1
ATOM 9179 O O . ASN B 1 205 ? -10.336 32.531 -10.344 1 98.56 205 ASN B O 1
ATOM 9183 N N . HIS B 1 206 ? -9.133 32.688 -12.125 1 98.5 206 HIS B N 1
ATOM 9184 C CA . HIS B 1 206 ? -8.375 33.844 -11.609 1 98.5 206 HIS B CA 1
ATOM 9185 C C . HIS B 1 206 ? -7.949 34.781 -12.734 1 98.5 206 HIS B C 1
ATOM 9187 O O . HIS B 1 206 ? -7.543 34.312 -13.805 1 98.5 206 HIS B O 1
ATOM 9193 N N . LYS B 1 207 ? -8.039 36.094 -12.516 1 98.25 207 LYS B N 1
ATOM 9194 C CA . LYS B 1 207 ? -7.48 37.125 -13.383 1 98.25 207 LYS B CA 1
ATOM 9195 C C . LYS B 1 207 ? -6.113 37.562 -12.891 1 98.25 207 LYS B C 1
ATOM 9197 O O . LYS B 1 207 ? -6.008 38.219 -11.836 1 98.25 207 LYS B O 1
ATOM 9202 N N . ASN B 1 208 ? -5.125 37.312 -13.648 1 98.12 208 ASN B N 1
ATOM 9203 C CA . ASN B 1 208 ? -3.77 37.781 -13.359 1 98.12 208 ASN B CA 1
ATOM 9204 C C . ASN B 1 208 ? -3.568 39.219 -13.781 1 98.12 208 ASN B C 1
ATOM 9206 O O . ASN B 1 208 ? -3.111 39.5 -14.898 1 98.12 208 ASN B O 1
ATOM 9210 N N . ASP B 1 209 ? -3.854 40.156 -12.828 1 96.88 209 ASP B N 1
ATOM 9211 C CA . ASP B 1 209 ? -3.873 41.562 -13.227 1 96.88 209 ASP B CA 1
ATOM 9212 C C . ASP B 1 209 ? -3.053 42.438 -12.266 1 96.88 209 ASP B C 1
ATOM 9214 O O . ASP B 1 209 ? -3.295 43.625 -12.133 1 96.88 209 ASP B O 1
ATOM 9218 N N . ASN B 1 210 ? -2.188 41.844 -11.477 1 97.38 210 ASN B N 1
ATOM 9219 C CA . ASN B 1 210 ? -1.274 42.594 -10.641 1 97.38 210 ASN B CA 1
ATOM 9220 C C . ASN B 1 210 ? -0.135 43.188 -11.469 1 97.38 210 ASN B C 1
ATOM 9222 O O . ASN B 1 210 ? 0.905 42.562 -11.648 1 97.38 210 ASN B O 1
ATOM 9226 N N . ASP B 1 211 ? -0.215 44.406 -11.805 1 96.31 211 ASP B N 1
ATOM 9227 C CA . ASP B 1 211 ? 0.707 45.062 -12.734 1 96.31 211 ASP B CA 1
ATOM 9228 C C . ASP B 1 211 ? 2.111 45.156 -12.148 1 96.31 211 ASP B C 1
ATOM 9230 O O . ASP B 1 211 ? 3.104 45.031 -12.867 1 96.31 211 ASP B O 1
ATOM 9234 N N . TYR B 1 212 ? 2.229 45.406 -10.922 1 97 212 TYR B N 1
ATOM 9235 C CA . TYR B 1 212 ? 3.527 45.5 -10.273 1 97 212 TYR B CA 1
ATOM 9236 C C . TYR B 1 212 ? 4.305 44.219 -10.367 1 97 212 TYR B C 1
ATOM 9238 O O . TYR B 1 212 ? 5.441 44.188 -10.844 1 97 212 TYR B O 1
ATOM 9246 N N . LEU B 1 213 ? 3.73 43.094 -10.008 1 97.44 213 LEU B N 1
ATOM 9247 C CA . LEU B 1 213 ? 4.402 41.781 -10 1 97.44 213 LEU B CA 1
ATOM 9248 C C . LEU B 1 213 ? 4.652 41.281 -11.422 1 97.44 213 LEU B C 1
ATOM 9250 O O . LEU B 1 213 ? 5.703 40.719 -11.711 1 97.44 213 LEU B O 1
ATOM 9254 N N . ARG B 1 214 ? 3.656 41.5 -12.273 1 97.38 214 ARG B N 1
ATOM 9255 C CA . ARG B 1 214 ? 3.855 41.156 -13.672 1 97.38 214 ARG B CA 1
ATOM 9256 C C . ARG B 1 214 ? 5 41.969 -14.281 1 97.38 214 ARG B C 1
ATOM 9258 O O . ARG B 1 214 ? 5.75 41.469 -15.117 1 97.38 214 ARG B O 1
ATOM 9265 N N . GLY B 1 215 ? 5.156 43.219 -13.82 1 97.25 215 GLY B N 1
ATOM 9266 C CA . GLY B 1 215 ? 6.234 44.062 -14.305 1 97.25 215 GLY B CA 1
ATOM 9267 C C . GLY B 1 215 ? 7.609 43.562 -13.945 1 97.25 215 GLY B C 1
ATOM 9268 O O . GLY B 1 215 ? 8.516 43.531 -14.781 1 97.25 215 GLY B O 1
ATOM 9269 N N . ILE B 1 216 ? 7.789 43.188 -12.703 1 95.56 216 ILE B N 1
ATOM 9270 C CA . ILE B 1 216 ? 9.102 42.719 -12.281 1 95.56 216 ILE B CA 1
ATOM 9271 C C . ILE B 1 216 ? 9.414 41.375 -12.961 1 95.56 216 ILE B C 1
ATOM 9273 O O . ILE B 1 216 ? 10.578 41.062 -13.227 1 95.56 216 ILE B O 1
ATOM 9277 N N . GLN B 1 217 ? 8.422 40.531 -13.234 1 96.44 217 GLN B N 1
ATOM 9278 C CA . GLN B 1 217 ? 8.609 39.281 -13.945 1 96.44 217 GLN B CA 1
ATOM 9279 C C . GLN B 1 217 ? 9.008 39.5 -15.398 1 96.44 217 GLN B C 1
ATOM 9281 O O . GLN B 1 217 ? 9.93 38.875 -15.914 1 96.44 217 GLN B O 1
ATOM 9286 N N . ALA B 1 218 ? 8.344 40.438 -16 1 96.31 218 ALA B N 1
ATOM 9287 C CA . ALA B 1 218 ? 8.664 40.812 -17.375 1 96.31 218 ALA B CA 1
ATOM 9288 C C . ALA B 1 218 ? 10.086 41.375 -17.484 1 96.31 218 ALA B C 1
ATOM 9290 O O . ALA B 1 218 ? 10.789 41.094 -18.453 1 96.31 218 ALA B O 1
ATOM 9291 N N . ALA B 1 219 ? 10.453 42.094 -16.516 1 94.5 219 ALA B N 1
ATOM 9292 C CA . ALA B 1 219 ? 11.781 42.719 -16.484 1 94.5 219 ALA B CA 1
ATOM 9293 C C . ALA B 1 219 ? 12.867 41.656 -16.438 1 94.5 219 ALA B C 1
ATOM 9295 O O . ALA B 1 219 ? 13.977 41.844 -16.953 1 94.5 219 ALA B O 1
ATOM 9296 N N . LYS B 1 220 ? 12.602 40.531 -15.867 1 93.81 220 LYS B N 1
ATOM 9297 C CA . LYS B 1 220 ? 13.562 39.438 -15.75 1 93.81 220 LYS B CA 1
ATOM 9298 C C . LYS B 1 220 ? 13.469 38.5 -16.953 1 93.81 220 LYS B C 1
ATOM 9300 O O . LYS B 1 220 ? 14.258 37.562 -17.078 1 93.81 220 LYS B O 1
ATOM 9305 N N . GLY B 1 221 ? 12.484 38.688 -17.844 1 92.62 221 GLY B N 1
ATOM 9306 C CA . GLY B 1 221 ? 12.328 37.875 -19.047 1 92.62 221 GLY B CA 1
ATOM 9307 C C . GLY B 1 221 ? 11.555 36.594 -18.797 1 92.62 221 GLY B C 1
ATOM 9308 O O . GLY B 1 221 ? 11.609 35.688 -19.609 1 92.62 221 GLY B O 1
ATOM 9309 N N . PHE B 1 222 ? 10.828 36.531 -17.734 1 94.38 222 PHE B N 1
ATOM 9310 C CA . PHE B 1 222 ? 10.047 35.344 -17.438 1 94.38 222 PHE B CA 1
ATOM 9311 C C . PHE B 1 222 ? 8.734 35.375 -18.219 1 94.38 222 PHE B C 1
ATOM 9313 O O . PHE B 1 222 ? 8.156 36.438 -18.453 1 94.38 222 PHE B O 1
ATOM 9320 N N . LYS B 1 223 ? 8.305 34.125 -18.656 1 95.12 223 LYS B N 1
ATOM 9321 C CA . LYS B 1 223 ? 6.977 34.031 -19.25 1 95.12 223 LYS B CA 1
ATOM 9322 C C . LYS B 1 223 ? 5.891 34.375 -18.234 1 95.12 223 LYS B C 1
ATOM 9324 O O . LYS B 1 223 ? 5.84 33.812 -17.141 1 95.12 223 LYS B O 1
ATOM 9329 N N . LEU B 1 224 ? 5.051 35.312 -18.562 1 97.25 224 LEU B N 1
ATOM 9330 C CA . LEU B 1 224 ? 3.994 35.75 -17.656 1 97.25 224 LEU B CA 1
ATOM 9331 C C . LEU B 1 224 ? 2.852 34.75 -17.625 1 97.25 224 LEU B C 1
ATOM 9333 O O . LEU B 1 224 ? 2.559 34.094 -18.625 1 97.25 224 LEU B O 1
ATOM 9337 N N . ALA B 1 225 ? 2.26 34.625 -16.453 1 97.75 225 ALA B N 1
ATOM 9338 C CA . ALA B 1 225 ? 1.023 33.844 -16.359 1 97.75 225 ALA B CA 1
ATOM 9339 C C . ALA B 1 225 ? -0.041 34.406 -17.312 1 97.75 225 ALA B C 1
ATOM 9341 O O . ALA B 1 225 ? -0.149 35.625 -17.484 1 97.75 225 ALA B O 1
ATOM 9342 N N . ASP B 1 226 ? -0.893 33.531 -17.844 1 97.38 226 ASP B N 1
ATOM 9343 C CA . ASP B 1 226 ? -1.977 34 -18.703 1 97.38 226 ASP B CA 1
ATOM 9344 C C . ASP B 1 226 ? -2.898 34.969 -17.969 1 97.38 226 ASP B C 1
ATOM 9346 O O . ASP B 1 226 ? -3.121 34.812 -16.766 1 97.38 226 ASP B O 1
ATOM 9350 N N . LYS B 1 227 ? -3.418 35.906 -18.609 1 97.12 227 LYS B N 1
ATOM 9351 C CA . LYS B 1 227 ? -4.219 36.938 -17.984 1 97.12 227 LYS B CA 1
ATOM 9352 C C . LYS B 1 227 ? -5.473 36.375 -17.328 1 97.12 227 LYS B C 1
ATOM 9354 O O . LYS B 1 227 ? -5.898 36.844 -16.281 1 97.12 227 LYS B O 1
ATOM 9359 N N . ASP B 1 228 ? -6.117 35.438 -18 1 97.81 228 ASP B N 1
ATOM 9360 C CA . ASP B 1 228 ? -7.297 34.719 -17.5 1 97.81 228 ASP B CA 1
ATOM 9361 C C . ASP B 1 228 ? -7.082 33.219 -17.484 1 97.81 228 ASP B C 1
ATOM 9363 O O . ASP B 1 228 ? -6.914 32.594 -18.547 1 97.81 228 ASP B O 1
ATOM 9367 N N . VAL B 1 229 ? -7.109 32.625 -16.281 1 98 229 VAL B N 1
ATOM 9368 C CA . VAL B 1 229 ? -6.789 31.219 -16.203 1 98 229 VAL B CA 1
ATOM 9369 C C . VAL B 1 229 ? -7.973 30.453 -15.609 1 98 229 VAL B C 1
ATOM 9371 O O . VAL B 1 229 ? -8.68 30.969 -14.734 1 98 229 VAL B O 1
ATOM 9374 N N . TRP B 1 230 ? -8.32 29.203 -16.109 1 98.25 230 TRP B N 1
ATOM 9375 C CA . TRP B 1 230 ? -9.242 28.203 -15.602 1 98.25 230 TRP B CA 1
ATOM 9376 C C . TRP B 1 230 ? -8.523 26.875 -15.359 1 98.25 230 TRP B C 1
ATOM 9378 O O . TRP B 1 230 ? -8.047 26.234 -16.297 1 98.25 230 TRP B O 1
ATOM 9388 N N . ASP B 1 231 ? -8.367 26.516 -14.102 1 98.25 231 ASP B N 1
ATOM 9389 C CA . ASP B 1 231 ? -7.633 25.281 -13.805 1 98.25 231 ASP B CA 1
ATOM 9390 C C . ASP B 1 231 ? -7.996 24.75 -12.422 1 98.25 231 ASP B C 1
ATOM 9392 O O . ASP B 1 231 ? -8.992 25.172 -11.828 1 98.25 231 ASP B O 1
ATOM 9396 N N . GLY B 1 232 ? -7.363 23.703 -11.984 1 97.88 232 GLY B N 1
ATOM 9397 C CA . GLY B 1 232 ? -7.586 23.125 -10.672 1 97.88 232 GLY B CA 1
ATOM 9398 C C . GLY B 1 232 ? -8.922 22.406 -10.547 1 97.88 232 GLY B C 1
ATOM 9399 O O . GLY B 1 232 ? -9.609 22.547 -9.539 1 97.88 232 GLY B O 1
ATOM 9400 N N . GLU B 1 233 ? -9.328 21.641 -11.461 1 97.94 233 GLU B N 1
ATOM 9401 C CA . GLU B 1 233 ? -10.594 20.922 -11.445 1 97.94 233 GLU B CA 1
ATOM 9402 C C . GLU B 1 233 ? -10.617 19.891 -10.32 1 97.94 233 GLU B C 1
ATOM 9404 O O . GLU B 1 233 ? -9.602 19.25 -10.039 1 97.94 233 GLU B O 1
ATOM 9409 N N . LYS B 1 234 ? -11.805 19.812 -9.711 1 96.94 234 LYS B N 1
ATOM 9410 C CA . LYS B 1 234 ? -12.07 18.75 -8.727 1 96.94 234 LYS B CA 1
ATOM 9411 C C . LYS B 1 234 ? -13.359 18.016 -9.055 1 96.94 234 LYS B C 1
ATOM 9413 O O . LYS B 1 234 ? -14.352 18.625 -9.469 1 96.94 234 LYS B O 1
ATOM 9418 N N . TYR B 1 235 ? -13.328 16.734 -9 1 97.56 235 TYR B N 1
ATOM 9419 C CA . TYR B 1 235 ? -14.461 15.836 -9.18 1 97.56 235 TYR B CA 1
ATOM 9420 C C . TYR B 1 235 ? -14.758 15.062 -7.902 1 97.56 235 TYR B C 1
ATOM 9422 O O . TYR B 1 235 ? -13.859 14.484 -7.297 1 97.56 235 TYR B O 1
ATOM 9430 N N . ASP B 1 236 ? -15.961 15.141 -7.457 1 96.81 236 ASP B N 1
ATOM 9431 C CA . ASP B 1 236 ? -16.375 14.422 -6.258 1 96.81 236 ASP B CA 1
ATOM 9432 C C . ASP B 1 236 ? -17.656 13.641 -6.5 1 96.81 236 ASP B C 1
ATOM 9434 O O . ASP B 1 236 ? -18.641 14.195 -6.996 1 96.81 236 ASP B O 1
ATOM 9438 N N . PHE B 1 237 ? -17.688 12.375 -6.25 1 97.25 237 PHE B N 1
ATOM 9439 C CA . PHE B 1 237 ? -18.844 11.516 -6.395 1 97.25 237 PHE B CA 1
ATOM 9440 C C . PHE B 1 237 ? -19.016 10.617 -5.172 1 97.25 237 PHE B C 1
ATOM 9442 O O . PHE B 1 237 ? -18.078 9.914 -4.781 1 97.25 237 PHE B O 1
ATOM 9449 N N . ASN B 1 238 ? -20.219 10.656 -4.566 1 96.75 238 ASN B N 1
ATOM 9450 C CA . ASN B 1 238 ? -20.516 9.859 -3.387 1 96.75 238 ASN B CA 1
ATOM 9451 C C . ASN B 1 238 ? -21.875 9.156 -3.523 1 96.75 238 ASN B C 1
ATOM 9453 O O . ASN B 1 238 ? -22.828 9.727 -4.059 1 96.75 238 ASN B O 1
ATOM 9457 N N . VAL B 1 239 ? -21.984 7.945 -3.021 1 96.38 239 VAL B N 1
ATOM 9458 C CA . VAL B 1 239 ? -23.234 7.203 -2.938 1 96.38 239 VAL B CA 1
ATOM 9459 C C . VAL B 1 239 ? -23.312 6.461 -1.605 1 96.38 239 VAL B C 1
ATOM 9461 O O . VAL B 1 239 ? -22.297 5.949 -1.116 1 96.38 239 VAL B O 1
ATOM 9464 N N . ALA B 1 240 ? -24.406 6.441 -0.958 1 96.94 240 ALA B N 1
ATOM 9465 C CA . ALA B 1 240 ? -24.703 5.656 0.236 1 96.94 240 ALA B CA 1
ATOM 9466 C C . ALA B 1 240 ? -26.062 4.98 0.119 1 96.94 240 ALA B C 1
ATOM 9468 O O . ALA B 1 240 ? -27 5.547 -0.462 1 96.94 240 ALA B O 1
ATOM 9469 N N . ALA B 1 241 ? -26.156 3.832 0.626 1 97 241 ALA B N 1
ATOM 9470 C CA . ALA B 1 241 ? -27.406 3.084 0.657 1 97 241 ALA B CA 1
ATOM 9471 C C . ALA B 1 241 ? -27.562 2.324 1.972 1 97 241 ALA B C 1
ATOM 9473 O O . ALA B 1 241 ? -26.578 1.868 2.551 1 97 241 ALA B O 1
ATOM 9474 N N . GLY B 1 242 ? -28.781 2.221 2.416 1 97 242 GLY B N 1
ATOM 9475 C CA . GLY B 1 242 ? -29.047 1.48 3.639 1 97 242 GLY B CA 1
ATOM 9476 C C . GLY B 1 242 ? -30.391 0.777 3.627 1 97 242 GLY B C 1
ATOM 9477 O O . GLY B 1 242 ? -31.281 1.135 2.85 1 97 242 GLY B O 1
ATOM 9478 N N . GLY B 1 243 ? -30.453 -0.22 4.414 1 96.31 243 GLY B N 1
ATOM 9479 C CA . GLY B 1 243 ? -31.672 -1.012 4.52 1 96.31 243 GLY B CA 1
ATOM 9480 C C . GLY B 1 243 ? -31.922 -1.553 5.914 1 96.31 243 GLY B C 1
ATOM 9481 O O . GLY B 1 243 ? -30.984 -1.63 6.727 1 96.31 243 GLY B O 1
ATOM 9482 N N . ARG B 1 244 ? -33.156 -1.91 6.098 1 96.19 244 ARG B N 1
ATOM 9483 C CA . ARG B 1 244 ? -33.562 -2.498 7.367 1 96.19 244 ARG B CA 1
ATOM 9484 C C . ARG B 1 244 ? -33.375 -4.012 7.359 1 96.19 244 ARG B C 1
ATOM 9486 O O . ARG B 1 244 ? -33.625 -4.668 6.348 1 96.19 244 ARG B O 1
ATOM 9493 N N . ILE B 1 245 ? -32.875 -4.473 8.484 1 95.62 245 ILE B N 1
ATOM 9494 C CA . ILE B 1 245 ? -32.656 -5.906 8.633 1 95.62 245 ILE B CA 1
ATOM 9495 C C . ILE B 1 245 ? -33.781 -6.516 9.453 1 95.62 245 ILE B C 1
ATOM 9497 O O . ILE B 1 245 ? -34.125 -5.996 10.516 1 95.62 245 ILE B O 1
ATOM 9501 N N . ASN B 1 246 ? -34.219 -7.684 9.07 1 92.19 246 ASN B N 1
ATOM 9502 C CA . ASN B 1 246 ? -35.219 -8.469 9.805 1 92.19 246 ASN B CA 1
ATOM 9503 C C . ASN B 1 246 ? -36.344 -7.586 10.336 1 92.19 246 ASN B C 1
ATOM 9505 O O . ASN B 1 246 ? -36.625 -7.582 11.531 1 92.19 246 ASN B O 1
ATOM 9509 N N . GLU B 1 247 ? -37 -6.844 9.43 1 88.5 247 GLU B N 1
ATOM 9510 C CA . GLU B 1 247 ? -38.188 -6.031 9.703 1 88.5 247 GLU B CA 1
ATOM 9511 C C . GLU B 1 247 ? -37.875 -4.961 10.75 1 88.5 247 GLU B C 1
ATOM 9513 O O . GLU B 1 247 ? -38.688 -4.742 11.656 1 88.5 247 GLU B O 1
ATOM 9518 N N . GLY B 1 248 ? -36.594 -4.406 10.789 1 89.5 248 GLY B N 1
ATOM 9519 C CA . GLY B 1 248 ? -36.281 -3.24 11.602 1 89.5 248 GLY B CA 1
ATOM 9520 C C . GLY B 1 248 ? -35.469 -3.578 12.836 1 89.5 248 GLY B C 1
ATOM 9521 O O . GLY B 1 248 ? -35.125 -2.688 13.609 1 89.5 248 GLY B O 1
ATOM 9522 N N . LYS B 1 249 ? -35.125 -4.816 13.078 1 94 249 LYS B N 1
ATOM 9523 C CA . LYS B 1 249 ? -34.281 -5.191 14.219 1 94 249 LYS B CA 1
ATOM 9524 C C . LYS B 1 249 ? -32.875 -4.684 14.039 1 94 249 LYS B C 1
ATOM 9526 O O . LYS B 1 249 ? -32.094 -4.641 15 1 94 249 LYS B O 1
ATOM 9531 N N . GLY B 1 250 ? -32.625 -4.344 12.828 1 95.81 250 GLY B N 1
ATOM 9532 C CA . GLY B 1 250 ? -31.297 -3.832 12.539 1 95.81 250 GLY B CA 1
ATOM 9533 C C . GLY B 1 250 ? -31.266 -2.961 11.297 1 95.81 250 GLY B C 1
ATOM 9534 O O . GLY B 1 250 ? -32.312 -2.686 10.688 1 95.81 250 GLY B O 1
ATOM 9535 N N . ASN B 1 251 ? -30.125 -2.436 11.047 1 97.25 251 ASN B N 1
ATOM 9536 C CA . ASN B 1 251 ? -29.875 -1.614 9.867 1 97.25 251 ASN B CA 1
ATOM 9537 C C . ASN B 1 251 ? -28.453 -1.807 9.344 1 97.25 251 ASN B C 1
ATOM 9539 O O . ASN B 1 251 ? -27.516 -1.966 10.133 1 97.25 251 ASN B O 1
ATOM 9543 N N . ILE B 1 252 ? -28.375 -1.863 8.078 1 97.19 252 ILE B N 1
ATOM 9544 C CA . ILE B 1 252 ? -27.062 -1.874 7.441 1 97.19 252 ILE B CA 1
ATOM 9545 C C . ILE B 1 252 ? -26.969 -0.73 6.434 1 97.19 252 ILE B C 1
ATOM 9547 O O . ILE B 1 252 ? -27.938 -0.419 5.746 1 97.19 252 ILE B O 1
ATOM 9551 N N . LEU B 1 253 ? -25.875 -0.058 6.461 1 97 253 LEU B N 1
ATOM 9552 C CA . LEU B 1 253 ? -25.562 1.066 5.582 1 97 253 LEU B CA 1
ATOM 9553 C C . LEU B 1 253 ? -24.203 0.885 4.918 1 97 253 LEU B C 1
ATOM 9555 O O . LEU B 1 253 ? -23.234 0.511 5.574 1 97 253 LEU B O 1
ATOM 9559 N N . GLY B 1 254 ? -24.203 1.026 3.592 1 96.69 254 GLY B N 1
ATOM 9560 C CA . GLY B 1 254 ? -22.969 1.049 2.848 1 96.69 254 GLY B CA 1
ATOM 9561 C C . GLY B 1 254 ? -22.75 2.344 2.088 1 96.69 254 GLY B C 1
ATOM 9562 O O . GLY B 1 254 ? -23.703 3.049 1.766 1 96.69 254 GLY B O 1
ATOM 9563 N N . TYR B 1 255 ? -21.438 2.664 1.831 1 97.12 255 TYR B N 1
ATOM 9564 C CA . TYR B 1 255 ? -21.125 3.877 1.08 1 97.12 255 TYR B CA 1
ATOM 9565 C C . TYR B 1 255 ? -19.922 3.678 0.184 1 97.12 255 TYR B C 1
ATOM 9567 O O . TYR B 1 255 ? -19.094 2.787 0.426 1 97.12 255 TYR B O 1
ATOM 9575 N N . PHE B 1 256 ? -19.797 4.488 -0.792 1 97 256 PHE B N 1
ATOM 9576 C CA . PHE B 1 256 ? -18.656 4.609 -1.7 1 97 256 PHE B CA 1
ATOM 9577 C C . PHE B 1 256 ? -18.422 6.066 -2.084 1 97 256 PHE B C 1
ATOM 9579 O O . PHE B 1 256 ? -19.375 6.816 -2.299 1 97 256 PHE B O 1
ATOM 9586 N N . GLY B 1 257 ? -17.172 6.441 -2.119 1 96.69 257 GLY B N 1
ATOM 9587 C CA . GLY B 1 257 ? -16.797 7.785 -2.52 1 96.69 257 GLY B CA 1
ATOM 9588 C C . GLY B 1 257 ? -15.57 7.82 -3.416 1 96.69 257 GLY B C 1
ATOM 9589 O O . GLY B 1 257 ? -14.641 7.027 -3.236 1 96.69 257 GLY B O 1
ATOM 9590 N N . TYR B 1 258 ? -15.57 8.711 -4.375 1 96.81 258 TYR B N 1
ATOM 9591 C CA . TYR B 1 258 ? -14.461 8.969 -5.293 1 96.81 258 TYR B CA 1
ATOM 9592 C C . TYR B 1 258 ? -14.188 10.461 -5.41 1 96.81 258 TYR B C 1
ATOM 9594 O O . TYR B 1 258 ? -15.125 11.266 -5.523 1 96.81 258 TYR B O 1
ATOM 9602 N N . ARG B 1 259 ? -12.945 10.836 -5.367 1 96.88 259 ARG B N 1
ATOM 9603 C CA . ARG B 1 259 ? -12.539 12.227 -5.57 1 96.88 259 ARG B CA 1
ATOM 9604 C C . ARG B 1 259 ? -11.273 12.305 -6.41 1 96.88 259 ARG B C 1
ATOM 9606 O O . ARG B 1 259 ? -10.344 11.516 -6.223 1 96.88 259 ARG B O 1
ATOM 9613 N N . LYS B 1 260 ? -11.211 13.234 -7.312 1 97.06 260 LYS B N 1
ATOM 9614 C CA . LYS B 1 260 ? -10.031 13.531 -8.109 1 97.06 260 LYS B CA 1
ATOM 9615 C C . LYS B 1 260 ? -9.766 15.031 -8.172 1 97.06 260 LYS B C 1
ATOM 9617 O O . LYS B 1 260 ? -10.695 15.828 -8.312 1 97.06 260 LYS B O 1
ATOM 9622 N N . MET B 1 261 ? -8.531 15.398 -8 1 96.5 261 MET B N 1
ATOM 9623 C CA . MET B 1 261 ? -8.07 16.781 -8.094 1 96.5 261 MET B CA 1
ATOM 9624 C C . MET B 1 261 ? -6.934 16.922 -9.102 1 96.5 261 MET B C 1
ATOM 9626 O O . MET B 1 261 ? -6.027 16.094 -9.133 1 96.5 261 MET B O 1
ATOM 9630 N N . GLU B 1 262 ? -7.012 17.969 -9.859 1 97.81 262 GLU B N 1
ATOM 9631 C CA . GLU B 1 262 ? -5.949 18.266 -10.82 1 97.81 262 GLU B CA 1
ATOM 9632 C C . GLU B 1 262 ? -4.973 19.297 -10.266 1 97.81 262 GLU B C 1
ATOM 9634 O O . GLU B 1 262 ? -5.379 20.234 -9.578 1 97.81 262 GLU B O 1
ATOM 9639 N N . ALA B 1 263 ? -3.711 19.141 -10.625 1 97.94 263 ALA B N 1
ATOM 9640 C CA . ALA B 1 263 ? -2.658 19.984 -10.07 1 97.94 263 ALA B CA 1
ATOM 9641 C C . ALA B 1 263 ? -2.645 21.359 -10.742 1 97.94 263 ALA B C 1
ATOM 9643 O O . ALA B 1 263 ? -3.137 21.5 -11.859 1 97.94 263 ALA B O 1
ATOM 9644 N N . VAL B 1 264 ? -2.139 22.344 -10.031 1 98.38 264 VAL B N 1
ATOM 9645 C CA . VAL B 1 264 ? -1.847 23.688 -10.531 1 98.38 264 VAL B CA 1
ATOM 9646 C C . VAL B 1 264 ? -0.416 24.062 -10.164 1 98.38 264 VAL B C 1
ATOM 9648 O O . VAL B 1 264 ? 0.01 23.891 -9.023 1 98.38 264 VAL B O 1
ATOM 9651 N N . ARG B 1 265 ? 0.314 24.578 -11.062 1 97.81 265 ARG B N 1
ATOM 9652 C CA . ARG B 1 265 ? 1.682 25.031 -10.844 1 97.81 265 ARG B CA 1
ATOM 9653 C C . ARG B 1 265 ? 1.705 26.484 -10.398 1 97.81 265 ARG B C 1
ATOM 9655 O O . ARG B 1 265 ? 0.754 27.234 -10.641 1 97.81 265 ARG B O 1
ATOM 9662 N N . GLN B 1 266 ? 2.807 26.859 -9.797 1 97.31 266 GLN B N 1
ATOM 9663 C CA . GLN B 1 266 ? 2.959 28.203 -9.273 1 97.31 266 GLN B CA 1
ATOM 9664 C C . GLN B 1 266 ? 3.025 29.234 -10.398 1 97.31 266 GLN B C 1
ATOM 9666 O O . GLN B 1 266 ? 2.631 30.391 -10.219 1 97.31 266 GLN B O 1
ATOM 9671 N N . ASP B 1 267 ? 3.445 28.906 -11.594 1 97 267 ASP B N 1
ATOM 9672 C CA . ASP B 1 267 ? 3.623 29.859 -12.672 1 97 267 ASP B CA 1
ATOM 9673 C C . ASP B 1 267 ? 2.281 30.25 -13.297 1 97 267 ASP B C 1
ATOM 9675 O O . ASP B 1 267 ? 2.223 31.094 -14.188 1 97 267 ASP B O 1
ATOM 9679 N N . ALA B 1 268 ? 1.241 29.672 -12.789 1 98 268 ALA B N 1
ATOM 9680 C CA . ALA B 1 268 ? -0.087 29.938 -13.336 1 98 268 ALA B CA 1
ATOM 9681 C C . ALA B 1 268 ? -0.681 31.219 -12.734 1 98 268 ALA B C 1
ATOM 9683 O O . ALA B 1 268 ? -1.675 31.734 -13.234 1 98 268 ALA B O 1
ATOM 9684 N N . ARG B 1 269 ? -0.101 31.766 -11.719 1 98.31 269 ARG B N 1
ATOM 9685 C CA . ARG B 1 269 ? -0.617 32.969 -11.055 1 98.31 269 ARG B CA 1
ATOM 9686 C C . ARG B 1 269 ? 0.418 34.094 -11.055 1 98.31 269 ARG B C 1
ATOM 9688 O O . ARG B 1 269 ? 1.617 33.844 -10.93 1 98.31 269 ARG B O 1
ATOM 9695 N N . ASP B 1 270 ? -0.011 35.312 -11.102 1 97.5 270 ASP B N 1
ATOM 9696 C CA . ASP B 1 270 ? 0.872 36.469 -11.203 1 97.5 270 ASP B CA 1
ATOM 9697 C C . ASP B 1 270 ? 1.665 36.688 -9.914 1 97.5 270 ASP B C 1
ATOM 9699 O O . ASP B 1 270 ? 2.811 37.125 -9.953 1 97.5 270 ASP B O 1
ATOM 9703 N N . TYR B 1 271 ? 1.162 36.375 -8.781 1 97.12 271 TYR B N 1
ATOM 9704 C CA . TYR B 1 271 ? 1.869 36.594 -7.527 1 97.12 271 TYR B CA 1
ATOM 9705 C C . TYR B 1 271 ? 2.891 35.5 -7.262 1 97.12 271 TYR B C 1
ATOM 9707 O O . TYR B 1 271 ? 3.787 35.656 -6.434 1 97.12 271 TYR B O 1
ATOM 9715 N N . SER B 1 272 ? 2.82 34.344 -7.969 1 96.81 272 SER B N 1
ATOM 9716 C CA . SER B 1 272 ? 3.678 33.188 -7.641 1 96.81 272 SER B CA 1
ATOM 9717 C C . SER B 1 272 ? 4.496 32.75 -8.852 1 96.81 272 SER B C 1
ATOM 9719 O O . SER B 1 272 ? 5.234 31.766 -8.781 1 96.81 272 SER B O 1
ATOM 9721 N N . ASN B 1 273 ? 4.453 33.406 -9.898 1 96.31 273 ASN B N 1
ATOM 9722 C CA . ASN B 1 273 ? 5.094 33.062 -11.164 1 96.31 273 ASN B CA 1
ATOM 9723 C C . ASN B 1 273 ? 6.613 33 -11.023 1 96.31 273 ASN B C 1
ATOM 9725 O O . ASN B 1 273 ? 7.293 32.312 -11.781 1 96.31 273 ASN B O 1
ATOM 9729 N N . CYS B 1 274 ? 7.109 33.781 -10.219 1 95.5 274 CYS B N 1
ATOM 9730 C CA . CYS B 1 274 ? 8.516 33.656 -9.852 1 95.5 274 CYS B CA 1
ATOM 9731 C C . CYS B 1 274 ? 8.688 33.688 -8.344 1 95.5 274 CYS B C 1
ATOM 9733 O O . CYS B 1 274 ? 7.805 34.125 -7.613 1 95.5 274 CYS B O 1
ATOM 9735 N N . ALA B 1 275 ? 9.82 33.125 -7.926 1 94.06 275 ALA B N 1
ATOM 9736 C CA . ALA B 1 275 ? 10.148 33.219 -6.508 1 94.06 275 ALA B CA 1
ATOM 9737 C C . ALA B 1 275 ? 10.445 34.688 -6.129 1 94.06 275 ALA B C 1
ATOM 9739 O O . ALA B 1 275 ? 11.266 35.344 -6.77 1 94.06 275 ALA B O 1
ATOM 9740 N N . LEU B 1 276 ? 9.82 35.188 -5.113 1 94.38 276 LEU B N 1
ATOM 9741 C CA . LEU B 1 276 ? 10 36.594 -4.734 1 94.38 276 LEU B CA 1
ATOM 9742 C C . LEU B 1 276 ? 11.164 36.75 -3.758 1 94.38 276 LEU B C 1
ATOM 9744 O O . LEU B 1 276 ? 11.211 36.062 -2.732 1 94.38 276 LEU B O 1
ATOM 9748 N N . ASN B 1 277 ? 12.047 37.594 -4.109 1 90.75 277 ASN B N 1
ATOM 9749 C CA . ASN B 1 277 ? 13.109 38.125 -3.256 1 90.75 277 ASN B CA 1
ATOM 9750 C C . ASN B 1 277 ? 12.961 39.625 -3.016 1 90.75 277 ASN B C 1
ATOM 9752 O O . ASN B 1 277 ? 12.078 40.25 -3.6 1 90.75 277 ASN B O 1
ATOM 9756 N N . PHE B 1 278 ? 13.773 40.125 -2.121 1 90.75 278 PHE B N 1
ATOM 9757 C CA . PHE B 1 278 ? 13.812 41.562 -1.953 1 90.75 278 PHE B CA 1
ATOM 9758 C C . PHE B 1 278 ? 14.773 42.219 -2.945 1 90.75 278 PHE B C 1
ATOM 9760 O O . PHE B 1 278 ? 15.828 41.656 -3.24 1 90.75 278 PHE B O 1
ATOM 9767 N N . ALA B 1 279 ? 14.383 43.406 -3.402 1 91.81 279 ALA B N 1
ATOM 9768 C CA . ALA B 1 279 ? 15.219 44.156 -4.332 1 91.81 279 ALA B CA 1
ATOM 9769 C C . ALA B 1 279 ? 16.297 44.938 -3.586 1 91.81 279 ALA B C 1
ATOM 9771 O O . ALA B 1 279 ? 17.281 45.344 -4.188 1 91.81 279 ALA B O 1
ATOM 9772 N N . ASP B 1 280 ? 16.062 45.156 -2.289 1 89.44 280 ASP B N 1
ATOM 9773 C CA . ASP B 1 280 ? 17 45.938 -1.493 1 89.44 280 ASP B CA 1
ATOM 9774 C C . ASP B 1 280 ? 17.094 45.375 -0.066 1 89.44 280 ASP B C 1
ATOM 9776 O O . ASP B 1 280 ? 16.297 44.531 0.327 1 89.44 280 ASP B O 1
ATOM 9780 N N . GLY B 1 281 ? 18.016 45.781 0.666 1 84.25 281 GLY B N 1
ATOM 9781 C CA . GLY B 1 281 ? 18.281 45.281 2.008 1 84.25 281 GLY B CA 1
ATOM 9782 C C . GLY B 1 281 ? 17.172 45.594 2.988 1 84.25 281 GLY B C 1
ATOM 9783 O O . GLY B 1 281 ? 17.016 44.906 3.996 1 84.25 281 GLY B O 1
ATOM 9784 N N . LYS B 1 282 ? 16.359 46.594 2.715 1 90.56 282 LYS B N 1
ATOM 9785 C CA . LYS B 1 282 ? 15.258 47 3.596 1 90.56 282 LYS B CA 1
ATOM 9786 C C . LYS B 1 282 ? 13.984 46.219 3.266 1 90.56 282 LYS B C 1
ATOM 9788 O O . LYS B 1 282 ? 13.016 46.25 4.031 1 90.56 282 LYS B O 1
ATOM 9793 N N . GLY B 1 283 ? 14.07 45.5 2.225 1 95.31 283 GLY B N 1
ATOM 9794 C CA . GLY B 1 283 ? 12.875 44.812 1.774 1 95.31 283 GLY B CA 1
ATOM 9795 C C . GLY B 1 283 ? 11.758 45.75 1.365 1 95.31 283 GLY B C 1
ATOM 9796 O O . GLY B 1 283 ? 10.609 45.562 1.778 1 95.31 283 GLY B O 1
ATOM 9797 N N . SER B 1 284 ? 12.039 46.812 0.657 1 95.75 284 SER B N 1
ATOM 9798 C CA . SER B 1 284 ? 11.062 47.844 0.297 1 95.75 284 SER B CA 1
ATOM 9799 C C . SER B 1 284 ? 10.383 47.5 -1.029 1 95.75 284 SER B C 1
ATOM 9801 O O . SER B 1 284 ? 9.359 48.094 -1.37 1 95.75 284 SER B O 1
ATOM 9803 N N . ALA B 1 285 ? 11.055 46.562 -1.787 1 96.19 285 ALA B N 1
ATOM 9804 C CA . ALA B 1 285 ? 10.5 46.156 -3.066 1 96.19 285 ALA B CA 1
ATOM 9805 C C . ALA B 1 285 ? 10.812 44.688 -3.334 1 96.19 285 ALA B C 1
ATOM 9807 O O . ALA B 1 285 ? 11.75 44.125 -2.752 1 96.19 285 ALA B O 1
ATOM 9808 N N . PHE B 1 286 ? 9.922 44.125 -4.215 1 95.94 286 PHE B N 1
ATOM 9809 C CA . PHE B 1 286 ? 10.156 42.75 -4.613 1 95.94 286 PHE B CA 1
ATOM 9810 C C . PHE B 1 286 ? 11.086 42.688 -5.82 1 95.94 286 PHE B C 1
ATOM 9812 O O . PHE B 1 286 ? 11.203 43.656 -6.574 1 95.94 286 PHE B O 1
ATOM 9819 N N . ALA B 1 287 ? 11.766 41.594 -5.891 1 94.5 287 ALA B N 1
ATOM 9820 C CA . ALA B 1 287 ? 12.477 41.156 -7.09 1 94.5 287 ALA B CA 1
ATOM 9821 C C . ALA B 1 287 ? 12.219 39.688 -7.371 1 94.5 287 ALA B C 1
ATOM 9823 O O . ALA B 1 287 ? 11.93 38.906 -6.453 1 94.5 287 ALA B O 1
ATOM 9824 N N . CYS B 1 288 ? 12.266 39.375 -8.703 1 93.81 288 CYS B N 1
ATOM 9825 C CA . CYS B 1 288 ? 12.227 37.969 -9.023 1 93.81 288 CYS B CA 1
ATOM 9826 C C . CYS B 1 288 ? 13.578 37.312 -8.773 1 93.81 288 CYS B C 1
ATOM 9828 O O . CYS B 1 288 ? 14.602 37.75 -9.281 1 93.81 288 CYS B O 1
ATOM 9830 N N . GLY B 1 289 ? 13.617 36.375 -7.902 1 89.88 289 GLY B N 1
ATOM 9831 C CA . GLY B 1 289 ? 14.82 35.625 -7.582 1 89.88 289 GLY B CA 1
ATOM 9832 C C . GLY B 1 289 ? 14.594 34.125 -7.602 1 89.88 289 GLY B C 1
ATOM 9833 O O . GLY B 1 289 ? 14.055 33.562 -8.57 1 89.88 289 GLY B O 1
ATOM 9834 N N . GLY B 1 290 ? 15.109 33.469 -6.594 1 88.81 290 GLY B N 1
ATOM 9835 C CA . GLY B 1 290 ? 14.977 32.031 -6.504 1 88.81 290 GLY B CA 1
ATOM 9836 C C . GLY B 1 290 ? 16.094 31.359 -5.73 1 88.81 290 GLY B C 1
ATOM 9837 O O . GLY B 1 290 ? 16.656 31.953 -4.809 1 88.81 290 GLY B O 1
ATOM 9838 N N . SER B 1 291 ? 16.312 30.188 -5.996 1 87.44 291 SER B N 1
ATOM 9839 C CA . SER B 1 291 ? 17.25 29.344 -5.266 1 87.44 291 SER B CA 1
ATOM 9840 C C . SER B 1 291 ? 18.703 29.688 -5.629 1 87.44 291 SER B C 1
ATOM 9842 O O . SER B 1 291 ? 19 29.938 -6.797 1 87.44 291 SER B O 1
ATOM 9844 N N . GLY B 1 292 ? 19.5 29.641 -4.598 1 86.19 292 GLY B N 1
ATOM 9845 C CA . GLY B 1 292 ? 20.922 29.781 -4.812 1 86.19 292 GLY B CA 1
ATOM 9846 C C . GLY B 1 292 ? 21.578 28.531 -5.395 1 86.19 292 GLY B C 1
ATOM 9847 O O . GLY B 1 292 ? 22.703 28.594 -5.891 1 86.19 292 GLY B O 1
ATOM 9848 N N . ASN B 1 293 ? 20.953 27.359 -5.27 1 90.56 293 ASN B N 1
ATOM 9849 C CA . ASN B 1 293 ? 21.359 26.188 -6.039 1 90.56 293 ASN B CA 1
ATOM 9850 C C . ASN B 1 293 ? 20.891 26.281 -7.488 1 90.56 293 ASN B C 1
ATOM 9852 O O . ASN B 1 293 ? 19.75 25.922 -7.805 1 90.56 293 ASN B O 1
ATOM 9856 N N . HIS B 1 294 ? 21.781 26.828 -8.273 1 92.88 294 HIS B N 1
ATOM 9857 C CA . HIS B 1 294 ? 21.359 27.203 -9.617 1 92.88 294 HIS B CA 1
ATOM 9858 C C . HIS B 1 294 ? 22.016 26.297 -10.664 1 92.88 294 HIS B C 1
ATOM 9860 O O . HIS B 1 294 ? 22.766 25.391 -10.32 1 92.88 294 HIS B O 1
ATOM 9866 N N . ALA B 1 295 ? 21.719 26.578 -11.938 1 94.06 295 ALA B N 1
ATOM 9867 C CA . ALA B 1 295 ? 21.984 25.656 -13.031 1 94.06 295 ALA B CA 1
ATOM 9868 C C . ALA B 1 295 ? 23.406 25.812 -13.555 1 94.06 295 ALA B C 1
ATOM 9870 O O . ALA B 1 295 ? 23.891 24.984 -14.32 1 94.06 295 ALA B O 1
ATOM 9871 N N . TYR B 1 296 ? 24.172 26.812 -13.016 1 95.81 296 TYR B N 1
ATOM 9872 C CA . TYR B 1 296 ? 25.453 27.156 -13.633 1 95.81 296 TYR B CA 1
ATOM 9873 C C . TYR B 1 296 ? 26.609 26.578 -12.82 1 95.81 296 TYR B C 1
ATOM 9875 O O . TYR B 1 296 ? 27.766 26.766 -13.18 1 95.81 296 TYR B O 1
ATOM 9883 N N . GLY B 1 297 ? 26.328 25.891 -11.812 1 95.44 297 GLY B N 1
ATOM 9884 C CA . GLY B 1 297 ? 27.359 25.391 -10.93 1 95.44 297 GLY B CA 1
ATOM 9885 C C . GLY B 1 297 ? 27.875 26.422 -9.945 1 95.44 297 GLY B C 1
ATOM 9886 O O . GLY B 1 297 ? 28.188 27.547 -10.336 1 95.44 297 GLY B O 1
ATOM 9887 N N . TRP B 1 298 ? 27.75 26.188 -8.797 1 94.69 298 TRP B N 1
ATOM 9888 C CA . TRP B 1 298 ? 28.203 27.016 -7.688 1 94.69 298 TRP B CA 1
ATOM 9889 C C . TRP B 1 298 ? 29.266 26.281 -6.871 1 94.69 298 TRP B C 1
ATOM 9891 O O . TRP B 1 298 ? 29.125 25.094 -6.578 1 94.69 298 TRP B O 1
ATOM 9901 N N . PHE B 1 299 ? 30.422 27.031 -6.586 1 95.44 299 PHE B N 1
ATOM 9902 C CA . PHE B 1 299 ? 31.562 26.422 -5.914 1 95.44 299 PHE B CA 1
ATOM 9903 C C . PHE B 1 299 ? 32.031 27.281 -4.758 1 95.44 299 PHE B C 1
ATOM 9905 O O . PHE B 1 299 ? 32.094 28.516 -4.879 1 95.44 299 PHE B O 1
ATOM 9912 N N . LEU B 1 300 ? 32.344 26.656 -3.682 1 90.5 300 LEU B N 1
ATOM 9913 C CA . LEU B 1 300 ? 32.969 27.281 -2.527 1 90.5 300 LEU B CA 1
ATOM 9914 C C . LEU B 1 300 ? 34.188 26.469 -2.061 1 90.5 300 LEU B C 1
ATOM 9916 O O . LEU B 1 300 ? 34.062 25.625 -1.168 1 90.5 300 LEU B O 1
ATOM 9920 N N . PRO B 1 301 ? 35.344 26.766 -2.666 1 92.44 301 PRO B N 1
ATOM 9921 C CA . PRO B 1 301 ? 36.562 26.031 -2.242 1 92.44 301 PRO B CA 1
ATOM 9922 C C . PRO B 1 301 ? 36.781 26.078 -0.732 1 92.44 301 PRO B C 1
ATOM 9924 O O . PRO B 1 301 ? 36.594 27.141 -0.111 1 92.44 301 PRO B O 1
ATOM 9927 N N . GLN B 1 302 ? 37.094 24.922 -0.199 1 85.75 302 GLN B N 1
ATOM 9928 C CA . GLN B 1 302 ? 37.375 24.797 1.227 1 85.75 302 GLN B CA 1
ATOM 9929 C C . GLN B 1 302 ? 38.875 24.766 1.483 1 85.75 302 GLN B C 1
ATOM 9931 O O . GLN B 1 302 ? 39.312 24.984 2.609 1 85.75 302 GLN B O 1
ATOM 9936 N N . THR B 1 303 ? 39.562 24.406 0.446 1 88.12 303 THR B N 1
ATOM 9937 C CA . THR B 1 303 ? 41 24.391 0.479 1 88.12 303 THR B CA 1
ATOM 9938 C C . THR B 1 303 ? 41.594 25.188 -0.687 1 88.12 303 THR B C 1
ATOM 9940 O O . THR B 1 303 ? 40.875 25.609 -1.581 1 88.12 303 THR B O 1
ATOM 9943 N N . GLY B 1 304 ? 42.938 25.438 -0.624 1 88.56 304 GLY B N 1
ATOM 9944 C CA . GLY B 1 304 ? 43.594 26.141 -1.698 1 88.56 304 GLY B CA 1
ATOM 9945 C C . GLY B 1 304 ? 43.688 27.641 -1.465 1 88.56 304 GLY B C 1
ATOM 9946 O O . GLY B 1 304 ? 43.281 28.125 -0.406 1 88.56 304 GLY B O 1
ATOM 9947 N N . PRO B 1 305 ? 44.156 28.375 -2.512 1 90.06 305 PRO B N 1
ATOM 9948 C CA . PRO B 1 305 ? 44.469 29.781 -2.32 1 90.06 305 PRO B CA 1
ATOM 9949 C C . PRO B 1 305 ? 43.219 30.656 -2.215 1 90.06 305 PRO B C 1
ATOM 9951 O O . PRO B 1 305 ? 43.312 31.781 -1.718 1 90.06 305 PRO B O 1
ATOM 9954 N N . ASN B 1 306 ? 42.125 30.25 -2.684 1 88.94 306 ASN B N 1
ATOM 9955 C CA . ASN B 1 306 ? 40.906 31.047 -2.701 1 88.94 306 ASN B CA 1
ATOM 9956 C C . ASN B 1 306 ? 39.844 30.438 -1.811 1 88.94 306 ASN B C 1
ATOM 9958 O O . ASN B 1 306 ? 38.625 30.578 -2.092 1 88.94 306 ASN B O 1
ATOM 9962 N N . ALA B 1 307 ? 40.219 29.609 -0.849 1 86.44 307 ALA B N 1
ATOM 9963 C CA . ALA B 1 307 ? 39.312 29.016 0.103 1 86.44 307 ALA B CA 1
ATOM 9964 C C . ALA B 1 307 ? 38.406 30.062 0.745 1 86.44 307 ALA B C 1
ATOM 9966 O O . ALA B 1 307 ? 38.875 31.109 1.182 1 86.44 307 ALA B O 1
ATOM 9967 N N . GLY B 1 308 ? 37.031 29.828 0.646 1 77.44 308 GLY B N 1
ATOM 9968 C CA . GLY B 1 308 ? 36.062 30.719 1.307 1 77.44 308 GLY B CA 1
ATOM 9969 C C . GLY B 1 308 ? 35.375 31.672 0.352 1 77.44 308 GLY B C 1
ATOM 9970 O O . GLY B 1 308 ? 34.375 32.281 0.708 1 77.44 308 GLY B O 1
ATOM 9971 N N . ASP B 1 309 ? 35.906 31.797 -0.885 1 83.88 309 ASP B N 1
ATOM 9972 C CA . ASP B 1 309 ? 35.25 32.656 -1.875 1 83.88 309 ASP B CA 1
ATOM 9973 C C . ASP B 1 309 ? 34.344 31.844 -2.795 1 83.88 309 ASP B C 1
ATOM 9975 O O . ASP B 1 309 ? 34.719 30.734 -3.213 1 83.88 309 ASP B O 1
ATOM 9979 N N . ALA B 1 310 ? 33.188 32.375 -3.016 1 89.56 310 ALA B N 1
ATOM 9980 C CA . ALA B 1 310 ? 32.219 31.672 -3.836 1 89.56 310 ALA B CA 1
ATOM 9981 C C . ALA B 1 310 ? 32.375 32 -5.312 1 89.56 310 ALA B C 1
ATOM 9983 O O . ALA B 1 310 ? 32.594 33.188 -5.664 1 89.56 310 ALA B O 1
ATOM 9984 N N . PHE B 1 311 ? 32.312 31 -6.164 1 95.06 311 PHE B N 1
ATOM 9985 C CA . PHE B 1 311 ? 32.469 31.156 -7.605 1 95.06 311 PHE B CA 1
ATOM 9986 C C . PHE B 1 311 ? 31.312 30.453 -8.344 1 95.06 311 PHE B C 1
ATOM 9988 O O . PHE B 1 311 ? 30.672 29.562 -7.781 1 95.06 311 PHE B O 1
ATOM 9995 N N . ALA B 1 312 ? 31.031 30.922 -9.5 1 96.94 312 ALA B N 1
ATOM 9996 C CA . ALA B 1 312 ? 30.125 30.25 -10.438 1 96.94 312 ALA B CA 1
ATOM 9997 C C . ALA B 1 312 ? 30.734 30.188 -11.836 1 96.94 312 ALA B C 1
ATOM 9999 O O . ALA B 1 312 ? 31.641 30.969 -12.164 1 96.94 312 ALA B O 1
ATOM 10000 N N . ASN B 1 313 ? 30.25 29.219 -12.578 1 97.56 313 ASN B N 1
ATOM 10001 C CA . ASN B 1 313 ? 30.641 29.203 -13.984 1 97.56 313 ASN B CA 1
ATOM 10002 C C . ASN B 1 313 ? 30.078 30.406 -14.727 1 97.56 313 ASN B C 1
ATOM 10004 O O . ASN B 1 313 ? 28.938 30.812 -14.492 1 97.56 313 ASN B O 1
ATOM 10008 N N . SER B 1 314 ? 30.922 30.891 -15.594 1 96.31 314 SER B N 1
ATOM 10009 C CA . SER B 1 314 ? 30.422 31.938 -16.469 1 96.31 314 SER B CA 1
ATOM 10010 C C . SER B 1 314 ? 29.219 31.453 -17.281 1 96.31 314 SER B C 1
ATOM 10012 O O . SER B 1 314 ? 29.219 30.312 -17.766 1 96.31 314 SER B O 1
ATOM 10014 N N . LYS B 1 315 ? 28.234 32.312 -17.453 1 93.69 315 LYS B N 1
ATOM 10015 C CA . LYS B 1 315 ? 26.984 31.938 -18.109 1 93.69 315 LYS B CA 1
ATOM 10016 C C . LYS B 1 315 ? 27.203 31.688 -19.594 1 93.69 315 LYS B C 1
ATOM 10018 O O . LYS B 1 315 ? 26.406 31 -20.234 1 93.69 315 LYS B O 1
ATOM 10023 N N . ASP B 1 316 ? 28.312 32.188 -20.203 1 90 316 ASP B N 1
ATOM 10024 C CA . ASP B 1 316 ? 28.547 32.125 -21.641 1 90 316 ASP B CA 1
ATOM 10025 C C . ASP B 1 316 ? 29.125 30.766 -22.062 1 90 316 ASP B C 1
ATOM 10027 O O . ASP B 1 316 ? 29.406 30.531 -23.234 1 90 316 ASP B O 1
ATOM 10031 N N . GLY B 1 317 ? 29.266 29.891 -21.125 1 86.44 317 GLY B N 1
ATOM 10032 C CA . GLY B 1 317 ? 29.719 28.547 -21.453 1 86.44 317 GLY B CA 1
ATOM 10033 C C . GLY B 1 317 ? 31.234 28.422 -21.406 1 86.44 317 GLY B C 1
ATOM 10034 O O . GLY B 1 317 ? 31.766 27.312 -21.531 1 86.44 317 GLY B O 1
ATOM 10035 N N . SER B 1 318 ? 31.844 29.625 -21.141 1 88.44 318 SER B N 1
ATOM 10036 C CA . SER B 1 318 ? 33.281 29.531 -21.016 1 88.44 318 SER B CA 1
ATOM 10037 C C . SER B 1 318 ? 33.688 28.859 -19.703 1 88.44 318 SER B C 1
ATOM 10039 O O . SER B 1 318 ? 33 28.984 -18.703 1 88.44 318 SER B O 1
ATOM 10041 N N . LYS B 1 319 ? 34.5 27.875 -19.578 1 93.69 319 LYS B N 1
ATOM 10042 C CA . LYS B 1 319 ? 34.969 27.203 -18.375 1 93.69 319 LYS B CA 1
ATOM 10043 C C . LYS B 1 319 ? 35.812 28.141 -17.531 1 93.69 319 LYS B C 1
ATOM 10045 O O . LYS B 1 319 ? 37 27.828 -17.266 1 93.69 319 LYS B O 1
ATOM 10050 N N . THR B 1 320 ? 35.156 29.344 -17.219 1 95.81 320 THR B N 1
ATOM 10051 C CA . THR B 1 320 ? 35.781 30.328 -16.328 1 95.81 320 THR B CA 1
ATOM 10052 C C . THR B 1 320 ? 34.875 30.594 -15.117 1 95.81 320 THR B C 1
ATOM 10054 O O . THR B 1 320 ? 33.656 30.625 -15.234 1 95.81 320 THR B O 1
ATOM 10057 N N . TRP B 1 321 ? 35.562 30.766 -14.031 1 97.56 321 TRP B N 1
ATOM 10058 C CA . TRP B 1 321 ? 34.844 31.094 -12.797 1 97.56 321 TRP B CA 1
ATOM 10059 C C . TRP B 1 321 ? 34.75 32.594 -12.602 1 97.56 321 TRP B C 1
ATOM 10061 O O . TRP B 1 321 ? 35.719 33.312 -12.867 1 97.56 321 TRP B O 1
ATOM 10071 N N . VAL B 1 322 ? 33.594 33 -12.305 1 96.25 322 VAL B N 1
ATOM 10072 C CA . VAL B 1 322 ? 33.312 34.375 -11.922 1 96.25 322 VAL B CA 1
ATOM 10073 C C . VAL B 1 322 ? 32.719 34.406 -10.516 1 96.25 322 VAL B C 1
ATOM 10075 O O . VAL B 1 322 ? 32.406 33.375 -9.938 1 96.25 322 VAL B O 1
ATOM 10078 N N . THR B 1 323 ? 32.656 35.594 -10.016 1 93.06 323 THR B N 1
ATOM 10079 C CA . THR B 1 323 ? 32.062 35.719 -8.688 1 93.06 323 THR B CA 1
ATOM 10080 C C . THR B 1 323 ? 30.578 35.406 -8.734 1 93.06 323 THR B C 1
ATOM 10082 O O . THR B 1 323 ? 29.859 35.906 -9.602 1 93.06 323 THR B O 1
ATOM 10085 N N . ASN B 1 324 ? 30.141 34.531 -7.848 1 91.12 324 ASN B N 1
ATOM 10086 C CA . ASN B 1 324 ? 28.719 34.188 -7.723 1 91.12 324 ASN B CA 1
ATOM 10087 C C . ASN B 1 324 ? 27.922 35.375 -7.152 1 91.12 324 ASN B C 1
ATOM 10089 O O . ASN B 1 324 ? 28.375 36.031 -6.223 1 91.12 324 ASN B O 1
ATOM 10093 N N . ASP B 1 325 ? 26.688 35.719 -7.723 1 85.31 325 ASP B N 1
ATOM 10094 C CA . ASP B 1 325 ? 25.797 36.719 -7.203 1 85.31 325 ASP B CA 1
ATOM 10095 C C . ASP B 1 325 ? 24.328 36.344 -7.438 1 85.31 325 ASP B C 1
ATOM 10097 O O . ASP B 1 325 ? 24.031 35.219 -7.863 1 85.31 325 ASP B O 1
ATOM 10101 N N . SER B 1 326 ? 23.438 37.219 -7.141 1 82.94 326 SER B N 1
ATOM 10102 C CA . SER B 1 326 ? 22 36.938 -7.137 1 82.94 326 SER B CA 1
ATOM 10103 C C . SER B 1 326 ? 21.484 36.75 -8.555 1 82.94 326 SER B C 1
ATOM 10105 O O . SER B 1 326 ? 20.391 36.219 -8.75 1 82.94 326 SER B O 1
ATOM 10107 N N . SER B 1 327 ? 22.25 37.188 -9.516 1 87.94 327 SER B N 1
ATOM 10108 C CA . SER B 1 327 ? 21.781 37.062 -10.898 1 87.94 327 SER B CA 1
ATOM 10109 C C . SER B 1 327 ? 21.766 35.594 -11.344 1 87.94 327 SER B C 1
ATOM 10111 O O . SER B 1 327 ? 21.156 35.25 -12.359 1 87.94 327 SER B O 1
ATOM 10113 N N . PHE B 1 328 ? 22.375 34.688 -10.562 1 91.88 328 PHE B N 1
ATOM 10114 C CA . PHE B 1 328 ? 22.453 33.281 -10.914 1 91.88 328 PHE B CA 1
ATOM 10115 C C . PHE B 1 328 ? 21.266 32.531 -10.352 1 91.88 328 PHE B C 1
ATOM 10117 O O . PHE B 1 328 ? 21.047 31.359 -10.695 1 91.88 328 PHE B O 1
ATOM 10124 N N . ALA B 1 329 ? 20.391 33.188 -9.617 1 90.44 329 ALA B N 1
ATOM 10125 C CA . ALA B 1 329 ? 19.344 32.5 -8.875 1 90.44 329 ALA B CA 1
ATOM 10126 C C . ALA B 1 329 ? 18.406 31.75 -9.82 1 90.44 329 ALA B C 1
ATOM 10128 O O . ALA B 1 329 ? 18.078 32.25 -10.914 1 90.44 329 ALA B O 1
ATOM 10129 N N . TYR B 1 330 ? 17.938 30.578 -9.422 1 92.31 330 TYR B N 1
ATOM 10130 C CA . TYR B 1 330 ? 17.062 29.719 -10.211 1 92.31 330 TYR B CA 1
ATOM 10131 C C . TYR B 1 330 ? 15.602 29.906 -9.82 1 92.31 330 TYR B C 1
ATOM 10133 O O . TYR B 1 330 ? 15.227 29.672 -8.664 1 92.31 330 TYR B O 1
ATOM 10141 N N . ASN B 1 331 ? 14.742 30.266 -10.773 1 93.56 331 ASN B N 1
ATOM 10142 C CA . ASN B 1 331 ? 13.305 30.359 -10.523 1 93.56 331 ASN B CA 1
ATOM 10143 C C . ASN B 1 331 ? 12.633 29 -10.531 1 93.56 331 ASN B C 1
ATOM 10145 O O . ASN B 1 331 ? 12.445 28.391 -11.586 1 93.56 331 ASN B O 1
ATOM 10149 N N . TYR B 1 332 ? 12.234 28.5 -9.375 1 94.62 332 TYR B N 1
ATOM 10150 C CA . TYR B 1 332 ? 11.664 27.156 -9.258 1 94.62 332 TYR B CA 1
ATOM 10151 C C . TYR B 1 332 ? 10.148 27.188 -9.453 1 94.62 332 TYR B C 1
ATOM 10153 O O . TYR B 1 332 ? 9.5 26.141 -9.461 1 94.62 332 TYR B O 1
ATOM 10161 N N . ALA B 1 333 ? 9.461 28.297 -9.625 1 94.69 333 ALA B N 1
ATOM 10162 C CA . ALA B 1 333 ? 8.008 28.484 -9.641 1 94.69 333 ALA B CA 1
ATOM 10163 C C . ALA B 1 333 ? 7.375 27.688 -10.781 1 94.69 333 ALA B C 1
ATOM 10165 O O . ALA B 1 333 ? 6.316 27.078 -10.609 1 94.69 333 ALA B O 1
ATOM 10166 N N . PRO B 1 334 ? 7.984 27.609 -11.938 1 94.38 334 PRO B N 1
ATOM 10167 C CA . PRO B 1 334 ? 7.336 26.922 -13.055 1 94.38 334 PRO B CA 1
ATOM 10168 C C . PRO B 1 334 ? 7.195 25.422 -12.812 1 94.38 334 PRO B C 1
ATOM 10170 O O . PRO B 1 334 ? 6.418 24.75 -13.5 1 94.38 334 PRO B O 1
ATOM 10173 N N . ASP B 1 335 ? 7.934 24.875 -11.906 1 94.75 335 ASP B N 1
ATOM 10174 C CA . ASP B 1 335 ? 7.891 23.438 -11.656 1 94.75 335 ASP B CA 1
ATOM 10175 C C . ASP B 1 335 ? 7.078 23.125 -10.406 1 94.75 335 ASP B C 1
ATOM 10177 O O . ASP B 1 335 ? 6.5 22.047 -10.289 1 94.75 335 ASP B O 1
ATOM 10181 N N . ASN B 1 336 ? 7.008 23.984 -9.484 1 96.88 336 ASN B N 1
ATOM 10182 C CA . ASN B 1 336 ? 6.414 23.703 -8.18 1 96.88 336 ASN B CA 1
ATOM 10183 C C . ASN B 1 336 ? 4.887 23.734 -8.242 1 96.88 336 ASN B C 1
ATOM 10185 O O . ASN B 1 336 ? 4.305 24.594 -8.898 1 96.88 336 ASN B O 1
ATOM 10189 N N . TYR B 1 337 ? 4.277 22.797 -7.566 1 97.25 337 TYR B N 1
ATOM 10190 C CA . TYR B 1 337 ? 2.824 22.797 -7.453 1 97.25 337 TYR B CA 1
ATOM 10191 C C . TYR B 1 337 ? 2.363 23.734 -6.336 1 97.25 337 TYR B C 1
ATOM 10193 O O . TYR B 1 337 ? 3.006 23.812 -5.289 1 97.25 337 TYR B O 1
ATOM 10201 N N . ILE B 1 338 ? 1.284 24.422 -6.582 1 96.69 338 ILE B N 1
ATOM 10202 C CA . ILE B 1 338 ? 0.565 25.125 -5.523 1 96.69 338 ILE B CA 1
ATOM 10203 C C . ILE B 1 338 ? -0.662 24.312 -5.109 1 96.69 338 ILE B C 1
ATOM 10205 O O . ILE B 1 338 ? -1.146 24.438 -3.98 1 96.69 338 ILE B O 1
ATOM 10209 N N . LEU B 1 339 ? -1.149 23.531 -6.023 1 96.62 339 LEU B N 1
ATOM 10210 C CA . LEU B 1 339 ? -2.16 22.516 -5.777 1 96.62 339 LEU B CA 1
ATOM 10211 C C . LEU B 1 339 ? -1.694 21.156 -6.289 1 96.62 339 LEU B C 1
ATOM 10213 O O . LEU B 1 339 ? -1.346 21.016 -7.465 1 96.62 339 LEU B O 1
ATOM 10217 N N . ARG B 1 340 ? -1.729 20.172 -5.438 1 95.19 340 ARG B N 1
ATOM 10218 C CA . ARG B 1 340 ? -1.301 18.844 -5.832 1 95.19 340 ARG B CA 1
ATOM 10219 C C . ARG B 1 340 ? -2.42 18.094 -6.559 1 95.19 340 ARG B C 1
ATOM 10221 O O . ARG B 1 340 ? -3.598 18.422 -6.383 1 95.19 340 ARG B O 1
ATOM 10228 N N . ASN B 1 341 ? -2.043 17.188 -7.367 1 94.94 341 ASN B N 1
ATOM 10229 C CA . ASN B 1 341 ? -3.045 16.25 -7.863 1 94.94 341 ASN B CA 1
ATOM 10230 C C . ASN B 1 341 ? -3.266 15.094 -6.887 1 94.94 341 ASN B C 1
ATOM 10232 O O . ASN B 1 341 ? -2.35 14.703 -6.164 1 94.94 341 ASN B O 1
ATOM 10236 N N . ALA B 1 342 ? -4.422 14.602 -6.805 1 95.69 342 ALA B N 1
ATOM 10237 C CA . ALA B 1 342 ? -4.762 13.492 -5.922 1 95.69 342 ALA B CA 1
ATOM 10238 C C . ALA B 1 342 ? -5.977 12.734 -6.438 1 95.69 342 ALA B C 1
ATOM 10240 O O . ALA B 1 342 ? -6.852 13.312 -7.09 1 95.69 342 ALA B O 1
ATOM 10241 N N . GLU B 1 343 ? -6 11.484 -6.227 1 96.19 343 GLU B N 1
ATOM 10242 C CA . GLU B 1 343 ? -7.121 10.578 -6.473 1 96.19 343 GLU B CA 1
ATOM 10243 C C . GLU B 1 343 ? -7.43 9.734 -5.238 1 96.19 343 GLU B C 1
ATOM 10245 O O . GLU B 1 343 ? -6.535 9.102 -4.676 1 96.19 343 GLU B O 1
ATOM 10250 N N . ARG B 1 344 ? -8.672 9.742 -4.824 1 97 344 ARG B N 1
ATOM 10251 C CA . ARG B 1 344 ? -9.031 9.078 -3.572 1 97 344 ARG B CA 1
ATOM 10252 C C . ARG B 1 344 ? -10.242 8.172 -3.758 1 97 344 ARG B C 1
ATOM 10254 O O . ARG B 1 344 ? -11.219 8.562 -4.41 1 97 344 ARG B O 1
ATOM 10261 N N . TYR B 1 345 ? -10.258 6.992 -3.252 1 97.12 345 TYR B N 1
ATOM 10262 C CA . TYR B 1 345 ? -11.367 6.051 -3.137 1 97.12 345 TYR B CA 1
ATOM 10263 C C . TYR B 1 345 ? -11.711 5.789 -1.676 1 97.12 345 TYR B C 1
ATOM 10265 O O . TYR B 1 345 ? -10.82 5.594 -0.848 1 97.12 345 TYR B O 1
ATOM 10273 N N . GLN B 1 346 ? -12.945 5.84 -1.346 1 97 346 GLN B N 1
ATOM 10274 C CA . GLN B 1 346 ? -13.438 5.488 -0.017 1 97 346 GLN B CA 1
ATOM 10275 C C . GLN B 1 346 ? -14.602 4.5 -0.104 1 97 346 GLN B C 1
ATOM 10277 O O . GLN B 1 346 ? -15.391 4.543 -1.048 1 97 346 GLN B O 1
ATOM 10282 N N . ALA B 1 347 ? -14.688 3.654 0.874 1 97.5 347 ALA B N 1
ATOM 10283 C CA . ALA B 1 347 ? -15.828 2.744 0.98 1 97.5 347 ALA B CA 1
ATOM 10284 C C . ALA B 1 347 ? -15.93 2.16 2.387 1 97.5 347 ALA B C 1
ATOM 10286 O O . ALA B 1 347 ? -14.969 2.189 3.15 1 97.5 347 ALA B O 1
ATOM 10287 N N . GLY B 1 348 ? -17.047 1.698 2.707 1 96.31 348 GLY B N 1
ATOM 10288 C CA . GLY B 1 348 ? -17.266 1.095 4.008 1 96.31 348 GLY B CA 1
ATOM 10289 C C . GLY B 1 348 ? -18.734 0.908 4.332 1 96.31 348 GLY B C 1
ATOM 10290 O O . GLY B 1 348 ? -19.578 0.89 3.43 1 96.31 348 GLY B O 1
ATOM 10291 N N . GLY B 1 349 ? -18.984 0.703 5.652 1 95.81 349 GLY B N 1
ATOM 10292 C CA . GLY B 1 349 ? -20.359 0.499 6.066 1 95.81 349 GLY B CA 1
ATOM 10293 C C . GLY B 1 349 ? -20.531 0.477 7.574 1 95.81 349 GLY B C 1
ATOM 10294 O O . GLY B 1 349 ? -19.547 0.478 8.32 1 95.81 349 GLY B O 1
ATOM 10295 N N . PHE B 1 350 ? -21.75 0.585 7.961 1 97.12 350 PHE B N 1
ATOM 10296 C CA . PHE B 1 350 ? -22.188 0.543 9.352 1 97.12 350 PHE B CA 1
ATOM 10297 C C . PHE B 1 350 ? -23.281 -0.5 9.547 1 97.12 350 PHE B C 1
ATOM 10299 O O . PHE B 1 350 ? -24.141 -0.676 8.68 1 97.12 350 PHE B O 1
ATOM 10306 N N . LEU B 1 351 ? -23.203 -1.187 10.695 1 97.19 351 LEU B N 1
ATOM 10307 C CA . LEU B 1 351 ? -24.156 -2.234 11.039 1 97.19 351 LEU B CA 1
ATOM 10308 C C . LEU B 1 351 ? -24.656 -2.068 12.477 1 97.19 351 LEU B C 1
ATOM 10310 O O . LEU B 1 351 ? -23.859 -1.772 13.375 1 97.19 351 LEU B O 1
ATOM 10314 N N . ASN B 1 352 ? -25.906 -2.162 12.672 1 96.62 352 ASN B N 1
ATOM 10315 C CA . ASN B 1 352 ? -26.5 -2.291 13.992 1 96.62 352 ASN B CA 1
ATOM 10316 C C . ASN B 1 352 ? -27.562 -3.385 14.023 1 96.62 352 ASN B C 1
ATOM 10318 O O . ASN B 1 352 ? -28.297 -3.561 13.062 1 96.62 352 ASN B O 1
ATOM 10322 N N . TYR B 1 353 ? -27.641 -4.055 15.102 1 96.56 353 TYR B N 1
ATOM 10323 C CA . TYR B 1 353 ? -28.609 -5.129 15.281 1 96.56 353 TYR B CA 1
ATOM 10324 C C . TYR B 1 353 ? -29.016 -5.262 16.734 1 96.56 353 TYR B C 1
ATOM 10326 O O . TYR B 1 353 ? -28.172 -5.512 17.609 1 96.56 353 TYR B O 1
ATOM 10334 N N . THR B 1 354 ? -30.266 -5.16 16.953 1 96.44 354 THR B N 1
ATOM 10335 C CA . THR B 1 354 ? -30.781 -5.266 18.312 1 96.44 354 THR B CA 1
ATOM 10336 C C . THR B 1 354 ? -31.312 -6.672 18.594 1 96.44 354 THR B C 1
ATOM 10338 O O . THR B 1 354 ? -32.344 -7.074 18.031 1 96.44 354 THR B O 1
ATOM 10341 N N . PHE B 1 355 ? -30.641 -7.391 19.484 1 94.44 355 PHE B N 1
ATOM 10342 C CA . PHE B 1 355 ? -31.109 -8.711 19.891 1 94.44 355 PHE B CA 1
ATOM 10343 C C . PHE B 1 355 ? -32.25 -8.586 20.891 1 94.44 355 PHE B C 1
ATOM 10345 O O . PHE B 1 355 ? -33.25 -9.297 20.781 1 94.44 355 PHE B O 1
ATOM 10352 N N . ASN B 1 356 ? -32.094 -7.754 21.859 1 94.75 356 ASN B N 1
ATOM 10353 C CA . ASN B 1 356 ? -33.031 -7.383 22.906 1 94.75 356 ASN B CA 1
ATOM 10354 C C . ASN B 1 356 ? -32.625 -6.109 23.625 1 94.75 356 ASN B C 1
ATOM 10356 O O . ASN B 1 356 ? -31.688 -5.43 23.203 1 94.75 356 ASN B O 1
ATOM 10360 N N . ASP B 1 357 ? -33.281 -5.73 24.578 1 93.38 357 ASP B N 1
ATOM 10361 C CA . ASP B 1 357 ? -33 -4.477 25.281 1 93.38 357 ASP B CA 1
ATOM 10362 C C . ASP B 1 357 ? -31.641 -4.52 25.969 1 93.38 357 ASP B C 1
ATOM 10364 O O . ASP B 1 357 ? -31.062 -3.479 26.297 1 93.38 357 ASP B O 1
ATOM 10368 N N . HIS B 1 358 ? -31.109 -5.637 26.203 1 96.31 358 HIS B N 1
ATOM 10369 C CA . HIS B 1 358 ? -29.891 -5.805 26.969 1 96.31 358 HIS B CA 1
ATOM 10370 C C . HIS B 1 358 ? -28.672 -5.949 26.047 1 96.31 358 HIS B C 1
ATOM 10372 O O . HIS B 1 358 ? -27.531 -5.852 26.5 1 96.31 358 HIS B O 1
ATOM 10378 N N . ALA B 1 359 ? -29.031 -6.125 24.734 1 96.81 359 ALA B N 1
ATOM 10379 C CA . ALA B 1 359 ? -27.891 -6.375 23.859 1 96.81 359 ALA B CA 1
ATOM 10380 C C . ALA B 1 359 ? -28.156 -5.848 22.453 1 96.81 359 ALA B C 1
ATOM 10382 O O . ALA B 1 359 ? -28.938 -6.438 21.703 1 96.81 359 ALA B O 1
ATOM 10383 N N . GLU B 1 360 ? -27.516 -4.809 22.094 1 96.94 360 GLU B N 1
ATOM 10384 C CA . GLU B 1 360 ? -27.438 -4.285 20.734 1 96.94 360 GLU B CA 1
ATOM 10385 C C . GLU B 1 360 ? -26 -4.324 20.219 1 96.94 360 GLU B C 1
ATOM 10387 O O . GLU B 1 360 ? -25.109 -3.723 20.797 1 96.94 360 GLU B O 1
ATOM 10392 N N . ALA B 1 361 ? -25.891 -5.078 19.141 1 96.94 361 ALA B N 1
ATOM 10393 C CA . ALA B 1 361 ? -24.578 -5.129 18.5 1 96.94 361 ALA B CA 1
ATOM 10394 C C . ALA B 1 361 ? -24.438 -4.027 17.453 1 96.94 361 ALA B C 1
ATOM 10396 O O . ALA B 1 361 ? -25.391 -3.68 16.781 1 96.94 361 ALA B O 1
ATOM 10397 N N . TYR B 1 362 ? -23.266 -3.439 17.391 1 96.25 362 TYR B N 1
ATOM 10398 C CA . TYR B 1 362 ? -22.984 -2.459 16.344 1 96.25 362 TYR B CA 1
ATOM 10399 C C . TYR B 1 362 ? -21.547 -2.6 15.836 1 96.25 362 TYR B C 1
ATOM 10401 O O . TYR B 1 362 ? -20.703 -3.18 16.516 1 96.25 362 TYR B O 1
ATOM 10409 N N . GLY B 1 363 ? -21.328 -2.156 14.68 1 96 363 GLY B N 1
ATOM 10410 C CA . GLY B 1 363 ? -20 -2.213 14.086 1 96 363 GLY B CA 1
ATOM 10411 C C . GLY B 1 363 ? -19.875 -1.387 12.82 1 96 363 GLY B C 1
ATOM 10412 O O . GLY B 1 363 ? -20.875 -0.922 12.281 1 96 363 GLY B O 1
ATOM 10413 N N . SER B 1 364 ? -18.625 -1.159 12.422 1 96.62 364 SER B N 1
ATOM 10414 C CA . SER B 1 364 ? -18.344 -0.432 11.18 1 96.62 364 SER B CA 1
ATOM 10415 C C . SER B 1 364 ? -17.031 -0.877 10.562 1 96.62 364 SER B C 1
ATOM 10417 O O . SER B 1 364 ? -16.156 -1.424 11.25 1 96.62 364 SER B O 1
ATOM 10419 N N . PHE B 1 365 ? -16.938 -0.792 9.328 1 97.19 365 PHE B N 1
ATOM 10420 C CA . PHE B 1 365 ? -15.703 -0.875 8.555 1 97.19 365 PHE B CA 1
ATOM 10421 C C . PHE B 1 365 ? -15.562 0.33 7.629 1 97.19 365 PHE B C 1
ATOM 10423 O O . PHE B 1 365 ? -16.516 0.708 6.945 1 97.19 365 PHE B O 1
ATOM 10430 N N . MET B 1 366 ? -14.391 0.882 7.629 1 97.81 366 MET B N 1
ATOM 10431 C CA . MET B 1 366 ? -14.086 2.031 6.781 1 97.81 366 MET B CA 1
ATOM 10432 C C . MET B 1 366 ? -12.75 1.852 6.074 1 97.81 366 MET B C 1
ATOM 10434 O O . MET B 1 366 ? -11.789 1.361 6.672 1 97.81 366 MET B O 1
ATOM 10438 N N . PHE B 1 367 ? -12.703 2.295 4.773 1 97.31 367 PHE B N 1
ATOM 10439 C CA . PHE B 1 367 ? -11.523 2.172 3.928 1 97.31 367 PHE B CA 1
ATOM 10440 C C . PHE B 1 367 ? -11.281 3.457 3.146 1 97.31 367 PHE B C 1
ATOM 10442 O O . PHE B 1 367 ? -12.227 4.133 2.738 1 97.31 367 PHE B O 1
ATOM 10449 N N . MET B 1 368 ? -9.969 3.713 2.957 1 97.88 368 MET B N 1
ATOM 10450 C CA . MET B 1 368 ? -9.555 4.793 2.062 1 97.88 368 MET B CA 1
ATOM 10451 C C . MET B 1 368 ? -8.258 4.438 1.349 1 97.88 368 MET B C 1
ATOM 10453 O O . MET B 1 368 ? -7.344 3.869 1.953 1 97.88 368 MET B O 1
ATOM 10457 N N . ASP B 1 369 ? -8.188 4.691 0.072 1 97.56 369 ASP B N 1
ATOM 10458 C CA . ASP B 1 369 ? -6.941 4.777 -0.688 1 97.56 369 ASP B CA 1
ATOM 10459 C C . ASP B 1 369 ? -6.777 6.156 -1.32 1 97.56 369 ASP B C 1
ATOM 10461 O O . ASP B 1 369 ? -7.59 6.562 -2.154 1 97.56 369 ASP B O 1
ATOM 10465 N N . ASP B 1 370 ? -5.809 6.844 -0.866 1 97.19 370 ASP B N 1
ATOM 10466 C CA . ASP B 1 370 ? -5.516 8.18 -1.371 1 97.19 370 ASP B CA 1
ATOM 10467 C C . ASP B 1 370 ? -4.137 8.234 -2.027 1 97.19 370 ASP B C 1
ATOM 10469 O O . ASP B 1 370 ? -3.125 7.977 -1.375 1 97.19 370 ASP B O 1
ATOM 10473 N N . HIS B 1 371 ? -4.117 8.516 -3.277 1 96.62 371 HIS B N 1
ATOM 10474 C CA . HIS B 1 371 ? -2.896 8.625 -4.066 1 96.62 371 HIS B CA 1
ATOM 10475 C C . HIS B 1 371 ? -2.65 10.062 -4.504 1 96.62 371 HIS B C 1
ATOM 10477 O O . HIS B 1 371 ? -3.367 10.586 -5.359 1 96.62 371 HIS B O 1
ATOM 10483 N N . SER B 1 372 ? -1.652 10.695 -3.934 1 96.5 372 SER B N 1
ATOM 10484 C CA . SER B 1 372 ? -1.313 12.086 -4.199 1 96.5 372 SER B CA 1
ATOM 10485 C C . SER B 1 372 ? 0.132 12.227 -4.668 1 96.5 372 SER B C 1
ATOM 10487 O O . SER B 1 372 ? 0.994 11.438 -4.277 1 96.5 372 SER B O 1
ATOM 10489 N N . VAL B 1 373 ? 0.395 13.195 -5.547 1 96.81 373 VAL B N 1
ATOM 10490 C CA . VAL B 1 373 ? 1.745 13.438 -6.043 1 96.81 373 VAL B CA 1
ATOM 10491 C C . VAL B 1 373 ? 2.127 14.898 -5.797 1 96.81 373 VAL B C 1
ATOM 10493 O O . VAL B 1 373 ? 1.396 15.812 -6.188 1 96.81 373 VAL B O 1
ATOM 10496 N N . SER B 1 374 ? 3.176 15.102 -5.105 1 96.5 374 SER B N 1
ATOM 10497 C CA . SER B 1 374 ? 3.768 16.438 -5 1 96.5 374 SER B CA 1
ATOM 10498 C C . SER B 1 374 ? 4.898 16.609 -6.004 1 96.5 374 SER B C 1
ATOM 10500 O O . SER B 1 374 ? 5.547 15.648 -6.402 1 96.5 374 SER B O 1
ATOM 10502 N N . GLN B 1 375 ? 5.062 17.812 -6.441 1 97.06 375 GLN B N 1
ATOM 10503 C CA . GLN B 1 375 ? 6.098 18.125 -7.418 1 97.06 375 GLN B CA 1
ATOM 10504 C C . GLN B 1 375 ? 6.801 19.438 -7.07 1 97.06 375 GLN B C 1
ATOM 10506 O O . GLN B 1 375 ? 6.152 20.406 -6.68 1 97.06 375 GLN B O 1
ATOM 10511 N N . VAL B 1 376 ? 8.094 19.438 -7.137 1 96 376 VAL B N 1
ATOM 10512 C CA . VAL B 1 376 ? 8.93 20.625 -6.965 1 96 376 VAL B CA 1
ATOM 10513 C C . VAL B 1 376 ? 10.031 20.641 -8.016 1 96 376 VAL B C 1
ATOM 10515 O O . VAL B 1 376 ? 10.102 19.75 -8.867 1 96 376 VAL B O 1
ATOM 10518 N N . ALA B 1 377 ? 10.828 21.672 -7.992 1 96.31 377 ALA B N 1
ATOM 10519 C CA . ALA B 1 377 ? 11.891 21.891 -8.977 1 96.31 377 ALA B CA 1
ATOM 10520 C C . ALA B 1 377 ? 12.828 20.688 -9.047 1 96.31 377 ALA B C 1
ATOM 10522 O O . ALA B 1 377 ? 12.867 19.875 -8.125 1 96.31 377 ALA B O 1
ATOM 10523 N N . PRO B 1 378 ? 13.602 20.562 -10.133 1 96.12 378 PRO B N 1
ATOM 10524 C CA . PRO B 1 378 ? 14.57 19.469 -10.273 1 96.12 378 PRO B CA 1
ATOM 10525 C C . PRO B 1 378 ? 15.586 19.422 -9.141 1 96.12 378 PRO B C 1
ATOM 10527 O O . PRO B 1 378 ? 15.859 20.453 -8.508 1 96.12 378 PRO B O 1
ATOM 10530 N N . SER B 1 379 ? 16.078 18.281 -8.938 1 95.62 379 SER B N 1
ATOM 10531 C CA . SER B 1 379 ? 17.062 18.078 -7.871 1 95.62 379 SER B CA 1
ATOM 10532 C C . SER B 1 379 ? 18.375 18.797 -8.172 1 95.62 379 SER B C 1
ATOM 10534 O O . SER B 1 379 ? 18.5 19.453 -9.203 1 95.62 379 SER B O 1
ATOM 10536 N N . ALA B 1 380 ? 19.297 18.734 -7.195 1 95.88 380 ALA B N 1
ATOM 10537 C CA . ALA B 1 380 ? 20.609 19.344 -7.328 1 95.88 380 ALA B CA 1
ATOM 10538 C C . ALA B 1 380 ? 21.672 18.547 -6.574 1 95.88 380 ALA B C 1
ATOM 10540 O O . ALA B 1 380 ? 21.344 17.703 -5.73 1 95.88 380 ALA B O 1
ATOM 10541 N N . ILE B 1 381 ? 22.891 18.688 -7.086 1 95.56 381 ILE B N 1
ATOM 10542 C CA . ILE B 1 381 ? 23.969 18.5 -6.121 1 95.56 381 ILE B CA 1
ATOM 10543 C C . ILE B 1 381 ? 23.906 19.609 -5.074 1 95.56 381 ILE B C 1
ATOM 10545 O O . ILE B 1 381 ? 24.016 20.797 -5.406 1 95.56 381 ILE B O 1
ATOM 10549 N N . TRP B 1 382 ? 23.766 19.203 -3.914 1 88.88 382 TRP B N 1
ATOM 10550 C CA . TRP B 1 382 ? 23.438 20.188 -2.891 1 88.88 382 TRP B CA 1
ATOM 10551 C C . TRP B 1 382 ? 24.703 20.719 -2.227 1 88.88 382 TRP B C 1
ATOM 10553 O O . TRP B 1 382 ? 25.641 19.953 -1.967 1 88.88 382 TRP B O 1
ATOM 10563 N N . SER B 1 383 ? 24.641 21.938 -1.979 1 84.75 383 SER B N 1
ATOM 10564 C CA . SER B 1 383 ? 25.719 22.547 -1.213 1 84.75 383 SER B CA 1
ATOM 10565 C C . SER B 1 383 ? 25.688 22.094 0.246 1 84.75 383 SER B C 1
ATOM 10567 O O . SER B 1 383 ? 24.703 21.516 0.698 1 84.75 383 SER B O 1
ATOM 10569 N N . GLY B 1 384 ? 26.734 22.359 0.901 1 78.12 384 GLY B N 1
ATOM 10570 C CA . GLY B 1 384 ? 26.797 22.047 2.32 1 78.12 384 GLY B CA 1
ATOM 10571 C C . GLY B 1 384 ? 27.547 20.766 2.621 1 78.12 384 GLY B C 1
ATOM 10572 O O . GLY B 1 384 ? 27.75 20.422 3.787 1 78.12 384 GLY B O 1
ATOM 10573 N N . ARG B 1 385 ? 27.922 20.141 1.577 1 83.38 385 ARG B N 1
ATOM 10574 C CA . ARG B 1 385 ? 28.734 18.938 1.701 1 83.38 385 ARG B CA 1
ATOM 10575 C C . ARG B 1 385 ? 30.141 19.156 1.135 1 83.38 385 ARG B C 1
ATOM 10577 O O . ARG B 1 385 ? 30.297 19.828 0.11 1 83.38 385 ARG B O 1
ATOM 10584 N N . ASP B 1 386 ? 31.156 18.641 1.821 1 86.75 386 ASP B N 1
ATOM 10585 C CA . ASP B 1 386 ? 32.5 18.672 1.297 1 86.75 386 ASP B CA 1
ATOM 10586 C C . ASP B 1 386 ? 32.688 17.609 0.204 1 86.75 386 ASP B C 1
ATOM 10588 O O . ASP B 1 386 ? 32.594 16.422 0.467 1 86.75 386 ASP B O 1
ATOM 10592 N N . PHE B 1 387 ? 32.938 18.094 -0.942 1 92.44 387 PHE B N 1
ATOM 10593 C CA . PHE B 1 387 ? 33.281 17.203 -2.047 1 92.44 387 PHE B CA 1
ATOM 10594 C C . PHE B 1 387 ? 34.75 17.234 -2.35 1 92.44 387 PHE B C 1
ATOM 10596 O O . PHE B 1 387 ? 35.406 18.281 -2.27 1 92.44 387 PHE B O 1
ATOM 10603 N N . THR B 1 388 ? 35.25 16.078 -2.695 1 93.06 388 THR B N 1
ATOM 10604 C CA . THR B 1 388 ? 36.656 15.977 -3.146 1 93.06 388 THR B CA 1
ATOM 10605 C C . THR B 1 388 ? 36.719 16.094 -4.668 1 93.06 388 THR B C 1
ATOM 10607 O O . THR B 1 388 ? 36 15.414 -5.387 1 93.06 388 THR B O 1
ATOM 10610 N N . ILE B 1 389 ? 37.594 17 -5.086 1 96.5 389 ILE B N 1
ATOM 10611 C CA . ILE B 1 389 ? 37.906 17.188 -6.504 1 96.5 389 ILE B CA 1
ATOM 10612 C C . ILE B 1 389 ? 39.406 17.062 -6.746 1 96.5 389 ILE B C 1
ATOM 10614 O O . ILE B 1 389 ? 40.188 17.781 -6.137 1 96.5 389 ILE B O 1
ATOM 10618 N N . ASN B 1 390 ? 39.844 16.172 -7.617 1 96.31 390 ASN B N 1
ATOM 10619 C CA . ASN B 1 390 ? 41.25 16.062 -7.949 1 96.31 390 ASN B CA 1
ATOM 10620 C C . ASN B 1 390 ? 41.719 17.219 -8.852 1 96.31 390 ASN B C 1
ATOM 10622 O O . ASN B 1 390 ? 41.031 17.547 -9.828 1 96.31 390 ASN B O 1
ATOM 10626 N N . CYS B 1 391 ? 42.875 17.75 -8.602 1 97.12 391 CYS B N 1
ATOM 10627 C CA . CYS B 1 391 ? 43.344 18.969 -9.266 1 97.12 391 CYS B CA 1
ATOM 10628 C C . CYS B 1 391 ? 43.719 18.672 -10.703 1 97.12 391 CYS B C 1
ATOM 10630 O O . CYS B 1 391 ? 43.812 19.594 -11.523 1 97.12 391 CYS B O 1
ATOM 10632 N N . ASP B 1 392 ? 43.969 17.438 -11.031 1 96.75 392 ASP B N 1
ATOM 10633 C CA . ASP B 1 392 ? 44.25 17.062 -12.414 1 96.75 392 ASP B CA 1
ATOM 10634 C C . ASP B 1 392 ? 42.969 16.703 -13.172 1 96.75 392 ASP B C 1
ATOM 10636 O O . ASP B 1 392 ? 43.031 16.047 -14.211 1 96.75 392 ASP B O 1
ATOM 10640 N N . ASN B 1 393 ? 41.812 17.031 -12.594 1 97.5 393 ASN B N 1
ATOM 10641 C CA . ASN B 1 393 ? 40.531 16.797 -13.258 1 97.5 393 ASN B CA 1
ATOM 10642 C C . ASN B 1 393 ? 40.5 17.422 -14.641 1 97.5 393 ASN B C 1
ATOM 10644 O O . ASN B 1 393 ? 40.625 18.641 -14.773 1 97.5 393 ASN B O 1
ATOM 10648 N N . PRO B 1 394 ? 40.219 16.641 -15.648 1 97.12 394 PRO B N 1
ATOM 10649 C CA . PRO B 1 394 ? 40.312 17.156 -17.016 1 97.12 394 PRO B CA 1
ATOM 10650 C C . PRO B 1 394 ? 39.188 18.125 -17.359 1 97.12 394 PRO B C 1
ATOM 10652 O O . PRO B 1 394 ? 39.25 18.828 -18.375 1 97.12 394 PRO B O 1
ATOM 10655 N N . PHE B 1 395 ? 38.156 18.172 -16.594 1 97.06 395 PHE B N 1
ATOM 10656 C CA . PHE B 1 395 ? 37.031 19.062 -16.859 1 97.06 395 PHE B CA 1
ATOM 10657 C C . PHE B 1 395 ? 37.344 20.484 -16.438 1 97.06 395 PHE B C 1
ATOM 10659 O O . PHE B 1 395 ? 36.688 21.422 -16.859 1 97.06 395 PHE B O 1
ATOM 10666 N N . LEU B 1 396 ? 38.375 20.625 -15.656 1 97.5 396 LEU B N 1
ATOM 10667 C CA . LEU B 1 396 ? 38.75 21.953 -15.188 1 97.5 396 LEU B CA 1
ATOM 10668 C C . LEU B 1 396 ? 39.594 22.688 -16.234 1 97.5 396 LEU B C 1
ATOM 10670 O O . LEU B 1 396 ? 40.469 22.094 -16.859 1 97.5 396 LEU B O 1
ATOM 10674 N N . SER B 1 397 ? 39.312 23.969 -16.422 1 97 397 SER B N 1
ATOM 10675 C CA . SER B 1 397 ? 40.188 24.828 -17.188 1 97 397 SER B CA 1
ATOM 10676 C C . SER B 1 397 ? 41.438 25.219 -16.375 1 97 397 SER B C 1
ATOM 10678 O O . SER B 1 397 ? 41.469 25.031 -15.156 1 97 397 SER B O 1
ATOM 10680 N N . ASP B 1 398 ? 42.312 25.844 -17.031 1 96.62 398 ASP B N 1
ATOM 10681 C CA . ASP B 1 398 ? 43.531 26.281 -16.328 1 96.62 398 ASP B CA 1
ATOM 10682 C C . ASP B 1 398 ? 43.188 27.375 -15.305 1 96.62 398 ASP B C 1
ATOM 10684 O O . ASP B 1 398 ? 43.781 27.406 -14.219 1 96.62 398 ASP B O 1
ATOM 10688 N N . GLN B 1 399 ? 42.312 28.219 -15.672 1 96.88 399 GLN B N 1
ATOM 10689 C CA . GLN B 1 399 ? 41.906 29.266 -14.734 1 96.88 399 GLN B CA 1
ATOM 10690 C C . GLN B 1 399 ? 41.25 28.656 -13.5 1 96.88 399 GLN B C 1
ATOM 10692 O O . GLN B 1 399 ? 41.531 29.078 -12.375 1 96.88 399 GLN B O 1
ATOM 10697 N N . GLN B 1 400 ? 40.469 27.688 -13.672 1 97.44 400 GLN B N 1
ATOM 10698 C CA . GLN B 1 400 ? 39.75 27.031 -12.578 1 97.44 400 GLN B CA 1
ATOM 10699 C C . GLN B 1 400 ? 40.688 26.234 -11.703 1 97.44 400 GLN B C 1
ATOM 10701 O O . GLN B 1 400 ? 40.594 26.234 -10.477 1 97.44 400 GLN B O 1
ATOM 10706 N N . LYS B 1 401 ? 41.625 25.609 -12.297 1 97.56 401 LYS B N 1
ATOM 10707 C CA . LYS B 1 401 ? 42.688 24.906 -11.562 1 97.56 401 LYS B CA 1
ATOM 10708 C C . LYS B 1 401 ? 43.469 25.859 -10.68 1 97.56 401 LYS B C 1
ATOM 10710 O O . LYS B 1 401 ? 43.781 25.531 -9.523 1 97.56 401 LYS B O 1
ATOM 10715 N N . THR B 1 402 ? 43.781 26.922 -11.281 1 96.94 402 THR B N 1
ATOM 10716 C CA . THR B 1 402 ? 44.562 27.906 -10.539 1 96.94 402 THR B CA 1
ATOM 10717 C C . THR B 1 402 ? 43.781 28.422 -9.328 1 96.94 402 THR B C 1
ATOM 10719 O O . THR B 1 402 ? 44.344 28.578 -8.242 1 96.94 402 THR B O 1
ATOM 10722 N N . ILE B 1 403 ? 42.531 28.625 -9.555 1 96.5 403 ILE B N 1
ATOM 10723 C CA . ILE B 1 403 ? 41.719 29.156 -8.477 1 96.5 403 ILE B CA 1
ATOM 10724 C C . ILE B 1 403 ? 41.5 28.078 -7.406 1 96.5 403 ILE B C 1
ATOM 10726 O O . ILE B 1 403 ? 41.656 28.359 -6.211 1 96.5 403 ILE B O 1
ATOM 10730 N N . LEU B 1 404 ? 41.219 26.828 -7.797 1 96.81 404 LEU B N 1
ATOM 10731 C CA . LEU B 1 404 ? 40.844 25.766 -6.871 1 96.81 404 LEU B CA 1
ATOM 10732 C C . LEU B 1 404 ? 42.094 25.172 -6.207 1 96.81 404 LEU B C 1
ATOM 10734 O O . LEU B 1 404 ? 42.062 24.875 -5.008 1 96.81 404 LEU B O 1
ATOM 10738 N N . CYS B 1 405 ? 43.156 25.094 -7.012 1 96.75 405 CYS B N 1
ATOM 10739 C CA . CYS B 1 405 ? 44.281 24.266 -6.57 1 96.75 405 CYS B CA 1
ATOM 10740 C C . CYS B 1 405 ? 45.531 25.094 -6.441 1 96.75 405 CYS B C 1
ATOM 10742 O O . CYS B 1 405 ? 46.531 24.656 -5.844 1 96.75 405 CYS B O 1
ATOM 10744 N N . GLY B 1 406 ? 45.625 26.25 -6.969 1 96.19 406 GLY B N 1
ATOM 10745 C CA . GLY B 1 406 ? 46.812 27.078 -6.949 1 96.19 406 GLY B CA 1
ATOM 10746 C C . GLY B 1 406 ? 47.844 26.656 -7.973 1 96.19 406 GLY B C 1
ATOM 10747 O O . GLY B 1 406 ? 48.938 27.203 -8.008 1 96.19 406 GLY B O 1
ATOM 10748 N N . SER B 1 407 ? 47.5 25.656 -8.727 1 95.75 407 SER B N 1
ATOM 10749 C CA . SER B 1 407 ? 48.406 25.078 -9.711 1 95.75 407 SER B CA 1
ATOM 10750 C C . SER B 1 407 ? 47.656 24.453 -10.875 1 95.75 407 SER B C 1
ATOM 10752 O O . SER B 1 407 ? 46.562 23.891 -10.688 1 95.75 407 SER B O 1
ATOM 10754 N N . THR B 1 408 ? 48.188 24.562 -12.062 1 96.06 408 THR B N 1
ATOM 10755 C CA . THR B 1 408 ? 47.594 23.938 -13.227 1 96.06 408 THR B CA 1
ATOM 10756 C C . THR B 1 408 ? 48.094 22.516 -13.414 1 96.06 408 THR B C 1
ATOM 10758 O O . THR B 1 408 ? 47.594 21.766 -14.25 1 96.06 408 THR B O 1
ATOM 10761 N N . THR B 1 409 ? 49.094 22.062 -12.594 1 95.06 409 THR B N 1
ATOM 10762 C CA . THR B 1 409 ? 49.719 20.766 -12.844 1 95.06 409 THR B CA 1
ATOM 10763 C C . THR B 1 409 ? 49.625 19.859 -11.625 1 95.06 409 THR B C 1
ATOM 10765 O O . THR B 1 409 ? 50 18.688 -11.688 1 95.06 409 THR B O 1
ATOM 10768 N N . SER B 1 410 ? 49.094 20.391 -10.555 1 94.88 410 SER B N 1
ATOM 10769 C CA . SER B 1 410 ? 48.969 19.594 -9.344 1 94.88 410 SER B CA 1
ATOM 10770 C C . SER B 1 410 ? 48.062 18.391 -9.555 1 94.88 410 SER B C 1
ATOM 10772 O O . SER B 1 410 ? 47.062 18.484 -10.266 1 94.88 410 SER B O 1
ATOM 10774 N N . THR B 1 411 ? 48.344 17.312 -8.852 1 94.31 411 THR B N 1
ATOM 10775 C CA . THR B 1 411 ? 47.469 16.125 -8.867 1 94.31 411 THR B CA 1
ATOM 10776 C C . THR B 1 411 ? 46.844 15.914 -7.496 1 94.31 411 THR B C 1
ATOM 10778 O O . THR B 1 411 ? 46.219 14.875 -7.254 1 94.31 411 THR B O 1
ATOM 10781 N N . ALA B 1 412 ? 47 16.906 -6.668 1 93.69 412 ALA B N 1
ATOM 10782 C CA . ALA B 1 412 ? 46.469 16.797 -5.316 1 93.69 412 ALA B CA 1
ATOM 10783 C C . ALA B 1 412 ? 44.938 16.891 -5.324 1 93.69 412 ALA B C 1
ATOM 10785 O O . ALA B 1 412 ? 44.344 17.203 -6.348 1 93.69 412 ALA B O 1
ATOM 10786 N N . ASN B 1 413 ? 44.375 16.5 -4.238 1 94.44 413 ASN B N 1
ATOM 10787 C CA . ASN B 1 413 ? 42.938 16.672 -4.051 1 94.44 413 ASN B CA 1
ATOM 10788 C C . ASN B 1 413 ? 42.625 18.016 -3.406 1 94.44 413 ASN B C 1
ATOM 10790 O O . ASN B 1 413 ? 43.344 18.484 -2.527 1 94.44 413 ASN B O 1
ATOM 10794 N N . ALA B 1 414 ? 41.594 18.625 -3.941 1 95.31 414 ALA B N 1
ATOM 10795 C CA . ALA B 1 414 ? 41 19.797 -3.312 1 95.31 414 ALA B CA 1
ATOM 10796 C C . ALA B 1 414 ? 39.625 19.484 -2.744 1 95.31 414 ALA B C 1
ATOM 10798 O O . ALA B 1 414 ? 38.969 18.516 -3.16 1 95.31 414 ALA B O 1
ATOM 10799 N N . THR B 1 415 ? 39.219 20.234 -1.728 1 92.88 415 THR B N 1
ATOM 10800 C CA . THR B 1 415 ? 37.875 20.109 -1.149 1 92.88 415 THR B CA 1
ATOM 10801 C C . THR B 1 415 ? 37.031 21.359 -1.454 1 92.88 415 THR B C 1
ATOM 10803 O O . THR B 1 415 ? 37.531 22.484 -1.361 1 92.88 415 THR B O 1
ATOM 10806 N N . SER B 1 416 ? 35.812 21.172 -1.873 1 93.38 416 SER B N 1
ATOM 10807 C CA . SER B 1 416 ? 34.906 22.281 -2.182 1 93.38 416 SER B CA 1
ATOM 10808 C C . SER B 1 416 ? 33.438 21.906 -1.922 1 93.38 416 SER B C 1
ATOM 10810 O O . SER B 1 416 ? 33.094 20.734 -2.035 1 93.38 416 SER B O 1
ATOM 10812 N N . TRP B 1 417 ? 32.656 22.891 -1.477 1 90.81 417 TRP B N 1
ATOM 10813 C CA . TRP B 1 417 ? 31.234 22.719 -1.719 1 90.81 417 TRP B CA 1
ATOM 10814 C C . TRP B 1 417 ? 30.922 22.875 -3.201 1 90.81 417 TRP B C 1
ATOM 10816 O O . TRP B 1 417 ? 31.594 23.625 -3.91 1 90.81 417 TRP B O 1
ATOM 10826 N N . VAL B 1 418 ? 30.031 22.125 -3.68 1 94.94 418 VAL B N 1
ATOM 10827 C CA . VAL B 1 418 ? 29.562 22.188 -5.059 1 94.94 418 VAL B CA 1
ATOM 10828 C C . VAL B 1 418 ? 28.031 22.156 -5.086 1 94.94 418 VAL B C 1
ATOM 10830 O O . VAL B 1 418 ? 27.406 21.422 -4.332 1 94.94 418 VAL B O 1
ATOM 10833 N N . SER B 1 419 ? 27.469 23.031 -5.809 1 94.44 419 SER B N 1
ATOM 10834 C CA . SER B 1 419 ? 26.031 22.969 -6.07 1 94.44 419 SER B CA 1
ATOM 10835 C C . SER B 1 419 ? 25.734 23.109 -7.559 1 94.44 419 SER B C 1
ATOM 10837 O O . SER B 1 419 ? 26.344 23.938 -8.242 1 94.44 419 SER B O 1
ATOM 10839 N N . LEU B 1 420 ? 24.891 22.297 -8.055 1 96.44 420 LEU B N 1
ATOM 10840 C CA . LEU B 1 420 ? 24.453 22.344 -9.438 1 96.44 420 LEU B CA 1
ATOM 10841 C C . LEU B 1 420 ? 23.016 21.828 -9.57 1 96.44 420 LEU B C 1
ATOM 10843 O O . LEU B 1 420 ? 22.766 20.641 -9.328 1 96.44 420 LEU B O 1
ATOM 10847 N N . ARG B 1 421 ? 22.172 22.672 -9.938 1 96 421 ARG B N 1
ATOM 10848 C CA . ARG B 1 421 ? 20.797 22.266 -10.219 1 96 421 ARG B CA 1
ATOM 10849 C C . ARG B 1 421 ? 20.688 21.547 -11.562 1 96 421 ARG B C 1
ATOM 10851 O O . ARG B 1 421 ? 21.234 22.031 -12.57 1 96 421 ARG B O 1
ATOM 10858 N N . ALA B 1 422 ? 19.984 20.391 -11.547 1 95.69 422 ALA B N 1
ATOM 10859 C CA . ALA B 1 422 ? 19.719 19.688 -12.797 1 95.69 422 ALA B CA 1
ATOM 10860 C C . ALA B 1 422 ? 18.562 20.344 -13.555 1 95.69 422 ALA B C 1
ATOM 10862 O O . ALA B 1 422 ? 17.562 19.688 -13.852 1 95.69 422 ALA B O 1
ATOM 10863 N N . ALA B 1 423 ? 18.734 21.5 -14 1 92.69 423 ALA B N 1
ATOM 10864 C CA . ALA B 1 423 ? 17.672 22.359 -14.5 1 92.69 423 ALA B CA 1
ATOM 10865 C C . ALA B 1 423 ? 17.047 21.797 -15.773 1 92.69 423 ALA B C 1
ATOM 10867 O O . ALA B 1 423 ? 15.914 22.109 -16.109 1 92.69 423 ALA B O 1
ATOM 10868 N N . THR B 1 424 ? 17.75 20.922 -16.484 1 88.81 424 THR B N 1
ATOM 10869 C CA . THR B 1 424 ? 17.219 20.344 -17.703 1 88.81 424 THR B CA 1
ATOM 10870 C C . THR B 1 424 ? 16.547 19 -17.422 1 88.81 424 THR B C 1
ATOM 10872 O O . THR B 1 424 ? 16 18.359 -18.344 1 88.81 424 THR B O 1
ATOM 10875 N N . GLY B 1 425 ? 16.656 18.547 -16.266 1 90.62 425 GLY B N 1
ATOM 10876 C CA . GLY B 1 425 ? 16.062 17.281 -15.906 1 90.62 425 GLY B CA 1
ATOM 10877 C C . GLY B 1 425 ? 14.602 17.406 -15.477 1 90.62 425 GLY B C 1
ATOM 10878 O O . GLY B 1 425 ? 14.031 18.484 -15.516 1 90.62 425 GLY B O 1
ATOM 10879 N N . GLU B 1 426 ? 14.016 16.297 -15.172 1 92.75 426 GLU B N 1
ATOM 10880 C CA . GLU B 1 426 ? 12.633 16.266 -14.703 1 92.75 426 GLU B CA 1
ATOM 10881 C C . GLU B 1 426 ? 12.516 16.812 -13.289 1 92.75 426 GLU B C 1
ATOM 10883 O O . GLU B 1 426 ? 13.445 16.688 -12.484 1 92.75 426 GLU B O 1
ATOM 10888 N N . PRO B 1 427 ? 11.391 17.438 -12.938 1 96.19 427 PRO B N 1
ATOM 10889 C CA . PRO B 1 427 ? 11.172 17.875 -11.555 1 96.19 427 PRO B CA 1
ATOM 10890 C C . PRO B 1 427 ? 11.141 16.719 -10.57 1 96.19 427 PRO B C 1
ATOM 10892 O O . PRO B 1 427 ? 10.867 15.57 -10.953 1 96.19 427 PRO B O 1
ATOM 10895 N N . ARG B 1 428 ? 11.508 17.031 -9.32 1 96.25 428 ARG B N 1
ATOM 10896 C CA . ARG B 1 428 ? 11.344 16.031 -8.266 1 96.25 428 ARG B CA 1
ATOM 10897 C C . ARG B 1 428 ? 9.867 15.773 -7.984 1 96.25 428 ARG B C 1
ATOM 10899 O O . ARG B 1 428 ? 9.07 16.703 -7.906 1 96.25 428 ARG B O 1
ATOM 10906 N N . ARG B 1 429 ? 9.547 14.531 -7.91 1 96.31 429 ARG B N 1
ATOM 10907 C CA . ARG B 1 429 ? 8.18 14.117 -7.605 1 96.31 429 ARG B CA 1
ATOM 10908 C C . ARG B 1 429 ? 8.148 13.156 -6.422 1 96.31 429 ARG B C 1
ATOM 10910 O O . ARG B 1 429 ? 8.969 12.242 -6.336 1 96.31 429 ARG B O 1
ATOM 10917 N N . ASN B 1 430 ? 7.34 13.461 -5.48 1 96.81 430 ASN B N 1
ATOM 10918 C CA . ASN B 1 430 ? 7.027 12.516 -4.41 1 96.81 430 ASN B CA 1
ATOM 10919 C C . ASN B 1 430 ? 5.68 11.836 -4.641 1 96.81 430 ASN B C 1
ATOM 10921 O O . ASN B 1 430 ? 4.633 12.477 -4.543 1 96.81 430 ASN B O 1
ATOM 10925 N N . ASP B 1 431 ? 5.719 10.609 -5.078 1 96.56 431 ASP B N 1
ATOM 10926 C CA . ASP B 1 431 ? 4.527 9.781 -5.23 1 96.56 431 ASP B CA 1
ATOM 10927 C C . ASP B 1 431 ? 4.098 9.188 -3.893 1 96.56 431 ASP B C 1
ATOM 10929 O O . ASP B 1 431 ? 4.754 8.289 -3.369 1 96.56 431 ASP B O 1
ATOM 10933 N N . MET B 1 432 ? 2.982 9.719 -3.369 1 96.94 432 MET B N 1
ATOM 10934 C CA . MET B 1 432 ? 2.549 9.367 -2.02 1 96.94 432 MET B CA 1
ATOM 10935 C C . MET B 1 432 ? 1.22 8.617 -2.049 1 96.94 432 MET B C 1
ATOM 10937 O O . MET B 1 432 ? 0.245 9.102 -2.629 1 96.94 432 MET B O 1
ATOM 10941 N N . ARG B 1 433 ? 1.165 7.492 -1.436 1 96.44 433 ARG B N 1
ATOM 10942 C CA . ARG B 1 433 ? -0.07 6.719 -1.347 1 96.44 433 ARG B CA 1
ATOM 10943 C C . ARG B 1 433 ? -0.378 6.344 0.099 1 96.44 433 ARG B C 1
ATOM 10945 O O . ARG B 1 433 ? 0.502 5.883 0.827 1 96.44 433 ARG B O 1
ATOM 10952 N N . HIS B 1 434 ? -1.585 6.566 0.492 1 96.75 434 HIS B N 1
ATOM 10953 C CA . HIS B 1 434 ? -2.076 6.191 1.812 1 96.75 434 HIS B CA 1
ATOM 10954 C C . HIS B 1 434 ? -3.24 5.211 1.708 1 96.75 434 HIS B C 1
ATOM 10956 O O . HIS B 1 434 ? -4.266 5.52 1.096 1 96.75 434 HIS B O 1
ATOM 10962 N N . THR B 1 435 ? -3.098 4.047 2.242 1 97.06 435 THR B N 1
ATOM 10963 C CA . THR B 1 435 ? -4.168 3.068 2.404 1 97.06 435 THR B CA 1
ATOM 10964 C C . THR B 1 435 ? -4.512 2.881 3.879 1 97.06 435 THR B C 1
ATOM 10966 O O . THR B 1 435 ? -3.707 2.338 4.645 1 97.06 435 THR B O 1
ATOM 10969 N N . ASN B 1 436 ? -5.672 3.32 4.227 1 97.81 436 ASN B N 1
ATOM 10970 C CA . ASN B 1 436 ? -6.109 3.254 5.617 1 97.81 436 ASN B CA 1
ATOM 10971 C C . ASN B 1 436 ? -7.418 2.477 5.754 1 97.81 436 ASN B C 1
ATOM 10973 O O . ASN B 1 436 ? -8.297 2.582 4.902 1 97.81 436 ASN B O 1
ATOM 10977 N N . TYR B 1 437 ? -7.52 1.715 6.75 1 96.75 437 TYR B N 1
ATOM 10978 C CA . TYR B 1 437 ? -8.805 1.091 7.035 1 96.75 437 TYR B CA 1
ATOM 10979 C C . TYR B 1 437 ? -8.992 0.89 8.531 1 96.75 437 TYR B C 1
ATOM 10981 O O . TYR B 1 437 ? -8.016 0.863 9.289 1 96.75 437 TYR B O 1
ATOM 10989 N N . ARG B 1 438 ? -10.203 0.85 8.969 1 97.62 438 ARG B N 1
ATOM 10990 C CA . ARG B 1 438 ? -10.641 0.861 10.359 1 97.62 438 ARG B CA 1
ATOM 10991 C C . ARG B 1 438 ? -11.844 -0.055 10.562 1 97.62 438 ARG B C 1
ATOM 10993 O O . ARG B 1 438 ? -12.766 -0.069 9.742 1 97.62 438 ARG B O 1
ATOM 11000 N N . PHE B 1 439 ? -11.766 -0.828 11.672 1 96.12 439 PHE B N 1
ATOM 11001 C CA . PHE B 1 439 ? -12.82 -1.749 12.07 1 96.12 439 PHE B CA 1
ATOM 11002 C C . PHE B 1 439 ? -13.242 -1.495 13.508 1 96.12 439 PHE B C 1
ATOM 11004 O O . PHE B 1 439 ? -12.398 -1.246 14.375 1 96.12 439 PHE B O 1
ATOM 11011 N N . THR B 1 440 ? -14.578 -1.459 13.734 1 97.12 440 THR B N 1
ATOM 11012 C CA . THR B 1 440 ? -15.102 -1.382 15.094 1 97.12 440 THR B CA 1
ATOM 11013 C C . THR B 1 440 ? -16.172 -2.447 15.32 1 97.12 440 THR B C 1
ATOM 11015 O O . THR B 1 440 ? -16.891 -2.824 14.383 1 97.12 440 THR B O 1
ATOM 11018 N N . ALA B 1 441 ? -16.297 -2.932 16.484 1 96.81 441 ALA B N 1
ATOM 11019 C CA . ALA B 1 441 ? -17.344 -3.826 16.953 1 96.81 441 ALA B CA 1
ATOM 11020 C C . ALA B 1 441 ? -17.672 -3.57 18.422 1 96.81 441 ALA B C 1
ATOM 11022 O O . ALA B 1 441 ? -16.766 -3.314 19.234 1 96.81 441 ALA B O 1
ATOM 11023 N N . GLY B 1 442 ? -18.969 -3.584 18.734 1 97.62 442 GLY B N 1
ATOM 11024 C CA . GLY B 1 442 ? -19.344 -3.352 20.109 1 97.62 442 GLY B CA 1
ATOM 11025 C C . GLY B 1 442 ? -20.703 -3.922 20.469 1 97.62 442 GLY B C 1
ATOM 11026 O O . GLY B 1 442 ? -21.453 -4.344 19.594 1 97.62 442 GLY B O 1
ATOM 11027 N N . LEU B 1 443 ? -20.922 -4.074 21.75 1 97.94 443 LEU B N 1
ATOM 11028 C CA . LEU B 1 443 ? -22.188 -4.469 22.375 1 97.94 443 LEU B CA 1
ATOM 11029 C C . LEU B 1 443 ? -22.609 -3.449 23.438 1 97.94 443 LEU B C 1
ATOM 11031 O O . LEU B 1 443 ? -21.781 -3.033 24.266 1 97.94 443 LEU B O 1
ATOM 11035 N N . LYS B 1 444 ? -23.812 -3.02 23.312 1 97.19 444 LYS B N 1
ATOM 11036 C CA . LYS B 1 444 ? -24.344 -2.107 24.328 1 97.19 444 LYS B CA 1
ATOM 11037 C C . LYS B 1 444 ? -25.766 -2.479 24.719 1 97.19 444 LYS B C 1
ATOM 11039 O O . LYS B 1 444 ? -26.453 -3.195 23.969 1 97.19 444 LYS B O 1
ATOM 11044 N N . GLY B 1 445 ? -26.188 -2.025 25.875 1 97 445 GLY B N 1
ATOM 11045 C CA . GLY B 1 445 ? -27.531 -2.314 26.312 1 97 445 GLY B CA 1
ATOM 11046 C C . GLY B 1 445 ? -27.766 -1.979 27.781 1 97 445 GLY B C 1
ATOM 11047 O O . GLY B 1 445 ? -26.891 -1.431 28.438 1 97 445 GLY B O 1
ATOM 11048 N N . GLU B 1 446 ? -28.969 -2.219 28.094 1 96.69 446 GLU B N 1
ATOM 11049 C CA . GLU B 1 446 ? -29.344 -2.045 29.5 1 96.69 446 GLU B CA 1
ATOM 11050 C C . GLU B 1 446 ? -28.969 -3.264 30.328 1 96.69 446 GLU B C 1
ATOM 11052 O O . GLU B 1 446 ? -29.219 -4.402 29.922 1 96.69 446 GLU B O 1
ATOM 11057 N N . ILE B 1 447 ? -28.25 -3.006 31.422 1 96.88 447 ILE B N 1
ATOM 11058 C CA . ILE B 1 447 ? -27.969 -4.094 32.344 1 96.88 447 ILE B CA 1
ATOM 11059 C C . ILE B 1 447 ? -29.188 -4.336 33.25 1 96.88 447 ILE B C 1
ATOM 11061 O O . ILE B 1 447 ? -29.75 -5.434 33.25 1 96.88 447 ILE B O 1
ATOM 11065 N N . VAL B 1 448 ? -29.531 -3.328 34.031 1 94.38 448 VAL B N 1
ATOM 11066 C CA . VAL B 1 448 ? -30.719 -3.201 34.875 1 94.38 448 VAL B CA 1
ATOM 11067 C C . VAL B 1 448 ? -31.266 -1.774 34.781 1 94.38 448 VAL B C 1
ATOM 11069 O O . VAL B 1 448 ? -30.625 -0.9 34.188 1 94.38 448 VAL B O 1
ATOM 11072 N N . SER B 1 449 ? -32.312 -1.635 35.312 1 91.25 449 SER B N 1
ATOM 11073 C CA . SER B 1 449 ? -32.938 -0.311 35.219 1 91.25 449 SER B CA 1
ATOM 11074 C C . SER B 1 449 ? -31.969 0.768 35.719 1 91.25 449 SER B C 1
ATOM 11076 O O . SER B 1 449 ? -31.406 0.659 36.812 1 91.25 449 SER B O 1
ATOM 11078 N N . GLY B 1 450 ? -31.75 1.692 34.875 1 91.56 450 GLY B N 1
ATOM 11079 C CA . GLY B 1 450 ? -30.906 2.822 35.219 1 91.56 450 GLY B CA 1
ATOM 11080 C C . GLY B 1 450 ? -29.438 2.594 34.906 1 91.56 450 GLY B C 1
ATOM 11081 O O . GLY B 1 450 ? -28.625 3.51 35.031 1 91.56 450 GLY B O 1
ATOM 11082 N N . TRP B 1 451 ? -29.109 1.43 34.625 1 95.75 451 TRP B N 1
ATOM 11083 C CA . TRP B 1 451 ? -27.719 1.106 34.312 1 95.75 451 TRP B CA 1
ATOM 11084 C C . TRP B 1 451 ? -27.578 0.569 32.906 1 95.75 451 TRP B C 1
ATOM 11086 O O . TRP B 1 451 ? -28.328 -0.31 32.5 1 95.75 451 TRP B O 1
ATOM 11096 N N . ARG B 1 452 ? -26.656 1.094 32.219 1 96.88 452 ARG B N 1
ATOM 11097 C CA . ARG B 1 452 ? -26.344 0.668 30.859 1 96.88 452 ARG B CA 1
ATOM 11098 C C . ARG B 1 452 ? -24.859 0.393 30.688 1 96.88 452 ARG B C 1
ATOM 11100 O O . ARG B 1 452 ? -24.047 0.858 31.5 1 96.88 452 ARG B O 1
ATOM 11107 N N . TYR B 1 453 ? -24.531 -0.393 29.719 1 97.44 453 TYR B N 1
ATOM 11108 C CA . TYR B 1 453 ? -23.125 -0.66 29.422 1 97.44 453 TYR B CA 1
ATOM 11109 C C . TYR B 1 453 ? -22.828 -0.467 27.938 1 97.44 453 TYR B C 1
ATOM 11111 O O . TYR B 1 453 ? -23.75 -0.455 27.109 1 97.44 453 TYR B O 1
ATOM 11119 N N . ASP B 1 454 ? -21.625 -0.234 27.609 1 97.62 454 ASP B N 1
ATOM 11120 C CA . ASP B 1 454 ? -21.062 -0.256 26.266 1 97.62 454 ASP B CA 1
ATOM 11121 C C . ASP B 1 454 ? -19.656 -0.851 26.266 1 97.62 454 ASP B C 1
ATOM 11123 O O . ASP B 1 454 ? -18.75 -0.313 26.906 1 97.62 454 ASP B O 1
ATOM 11127 N N . ALA B 1 455 ? -19.469 -1.986 25.656 1 98.25 455 ALA B N 1
ATOM 11128 C CA . ALA B 1 455 ? -18.172 -2.633 25.453 1 98.25 455 ALA B CA 1
ATOM 11129 C C . ALA B 1 455 ? -17.812 -2.697 23.969 1 98.25 455 ALA B C 1
ATOM 11131 O O . ALA B 1 455 ? -18.578 -3.223 23.172 1 98.25 455 ALA B O 1
ATOM 11132 N N . ASN B 1 456 ? -16.672 -2.184 23.625 1 97.5 456 ASN B N 1
ATOM 11133 C CA . ASN B 1 456 ? -16.391 -2.115 22.203 1 97.5 456 ASN B CA 1
ATOM 11134 C C . ASN B 1 456 ? -14.891 -2.275 21.922 1 97.5 456 ASN B C 1
ATOM 11136 O O . ASN B 1 456 ? -14.07 -2.139 22.828 1 97.5 456 ASN B O 1
ATOM 11140 N N . TYR B 1 457 ? -14.531 -2.66 20.75 1 97.69 457 TYR B N 1
ATOM 11141 C CA . TYR B 1 457 ? -13.195 -2.873 20.203 1 97.69 457 TYR B CA 1
ATOM 11142 C C . TYR B 1 457 ? -13 -2.111 18.906 1 97.69 457 TYR B C 1
ATOM 11144 O O . TYR B 1 457 ? -13.906 -2.051 18.078 1 97.69 457 TYR B O 1
ATOM 11152 N N . MET B 1 458 ? -11.883 -1.456 18.797 1 97.5 458 MET B N 1
ATOM 11153 C CA . MET B 1 458 ? -11.539 -0.737 17.562 1 97.5 458 MET B CA 1
ATOM 11154 C C . MET B 1 458 ? -10.133 -1.097 17.094 1 97.5 458 MET B C 1
ATOM 11156 O O . MET B 1 458 ? -9.203 -1.135 17.891 1 97.5 458 MET B O 1
ATOM 11160 N N . HIS B 1 459 ? -9.938 -1.396 15.812 1 97.38 459 HIS B N 1
ATOM 11161 C CA . HIS B 1 459 ? -8.664 -1.652 15.148 1 97.38 459 HIS B CA 1
ATOM 11162 C C . HIS B 1 459 ? -8.516 -0.802 13.891 1 97.38 459 HIS B C 1
ATOM 11164 O O . HIS B 1 459 ? -9.438 -0.714 13.086 1 97.38 459 HIS B O 1
ATOM 11170 N N . ALA B 1 460 ? -7.391 -0.153 13.766 1 97.94 460 ALA B N 1
ATOM 11171 C CA . ALA B 1 460 ? -7.145 0.625 12.555 1 97.94 460 ALA B CA 1
ATOM 11172 C C . ALA B 1 460 ? -5.699 0.474 12.094 1 97.94 460 ALA B C 1
ATOM 11174 O O . ALA B 1 460 ? -4.793 0.295 12.914 1 97.94 460 ALA B O 1
ATOM 11175 N N . ILE B 1 461 ? -5.484 0.496 10.805 1 97.31 461 ILE B N 1
ATOM 11176 C CA . ILE B 1 461 ? -4.172 0.439 10.164 1 97.31 461 ILE B CA 1
ATOM 11177 C C . ILE B 1 461 ? -4.031 1.589 9.172 1 97.31 461 ILE B C 1
ATOM 11179 O O . ILE B 1 461 ? -4.953 1.869 8.398 1 97.31 461 ILE B O 1
ATOM 11183 N N . THR B 1 462 ? -2.924 2.281 9.258 1 97.44 462 THR B N 1
ATOM 11184 C CA . THR B 1 462 ? -2.547 3.266 8.25 1 97.44 462 THR B CA 1
ATOM 11185 C C . THR B 1 462 ? -1.241 2.867 7.566 1 97.44 462 THR B C 1
ATOM 11187 O O . THR B 1 462 ? -0.242 2.598 8.234 1 97.44 462 THR B O 1
ATOM 11190 N N . ILE B 1 463 ? -1.266 2.805 6.285 1 96.44 463 ILE B N 1
ATOM 11191 C CA . ILE B 1 463 ? -0.093 2.465 5.488 1 96.44 463 ILE B CA 1
ATOM 11192 C C . ILE B 1 463 ? 0.279 3.641 4.59 1 96.44 463 ILE B C 1
ATOM 11194 O O . ILE B 1 463 ? -0.557 4.141 3.834 1 96.44 463 ILE B O 1
ATOM 11198 N N . GLY B 1 464 ? 1.495 4.117 4.742 1 96.19 464 GLY B N 1
ATOM 11199 C CA . GLY B 1 464 ? 2.051 5.125 3.852 1 96.19 464 GLY B CA 1
ATOM 11200 C C . GLY B 1 464 ? 3.178 4.598 2.982 1 96.19 464 GLY B C 1
ATOM 11201 O O . GLY B 1 464 ? 4.074 3.908 3.471 1 96.19 464 GLY B O 1
ATOM 11202 N N . GLN B 1 465 ? 3.057 4.863 1.728 1 95.19 465 GLN B N 1
ATOM 11203 C CA . GLN B 1 465 ? 4.098 4.523 0.766 1 95.19 465 GLN B CA 1
ATOM 11204 C C . GLN B 1 465 ? 4.586 5.762 0.02 1 95.19 465 GLN B C 1
ATOM 11206 O O . GLN B 1 465 ? 3.783 6.5 -0.557 1 95.19 465 GLN B O 1
ATOM 11211 N N . PHE B 1 466 ? 5.875 5.895 0.009 1 96.31 466 PHE B N 1
ATOM 11212 C CA . PHE B 1 466 ? 6.477 7.066 -0.614 1 96.31 466 PHE B CA 1
ATOM 11213 C C . PHE B 1 466 ? 7.551 6.656 -1.615 1 96.31 466 PHE B C 1
ATOM 11215 O O . PHE B 1 466 ? 8.453 5.887 -1.283 1 96.31 466 PHE B O 1
ATOM 11222 N N . ASN B 1 467 ? 7.438 7.039 -2.809 1 96.56 467 ASN B N 1
ATOM 11223 C CA . ASN B 1 467 ? 8.43 6.91 -3.867 1 96.56 467 ASN B CA 1
ATOM 11224 C C . ASN B 1 467 ? 8.898 8.273 -4.371 1 96.56 467 ASN B C 1
ATOM 11226 O O . ASN B 1 467 ? 8.188 8.93 -5.133 1 96.56 467 ASN B O 1
ATOM 11230 N N . TYR B 1 468 ? 10.008 8.734 -3.85 1 96.38 468 TYR B N 1
ATOM 11231 C CA . TYR B 1 468 ? 10.594 10.008 -4.262 1 96.38 468 TYR B CA 1
ATOM 11232 C C . TYR B 1 468 ? 11.414 9.836 -5.535 1 96.38 468 TYR B C 1
ATOM 11234 O O . TYR B 1 468 ? 12.422 9.125 -5.547 1 96.38 468 TYR B O 1
ATOM 11242 N N . GLN B 1 469 ? 11.023 10.547 -6.594 1 95.44 469 GLN B N 1
ATOM 11243 C CA . GLN B 1 469 ? 11.57 10.32 -7.926 1 95.44 469 GLN B CA 1
ATOM 11244 C C . GLN B 1 469 ? 12.422 11.508 -8.383 1 95.44 469 GLN B C 1
ATOM 11246 O O . GLN B 1 469 ? 12.203 12.633 -7.938 1 95.44 469 GLN B O 1
ATOM 11251 N N . ASN B 1 470 ? 13.375 11.242 -9.234 1 95.88 470 ASN B N 1
ATOM 11252 C CA . ASN B 1 470 ? 14.203 12.227 -9.922 1 95.88 470 ASN B CA 1
ATOM 11253 C C . ASN B 1 470 ? 15.078 13.008 -8.938 1 95.88 470 ASN B C 1
ATOM 11255 O O . ASN B 1 470 ? 15.258 14.211 -9.086 1 95.88 470 ASN B O 1
ATOM 11259 N N . ASP B 1 471 ? 15.508 12.352 -7.898 1 95.06 471 ASP B N 1
ATOM 11260 C CA . ASP B 1 471 ? 16.438 12.969 -6.957 1 95.06 471 ASP B CA 1
ATOM 11261 C C . ASP B 1 471 ? 17.875 12.547 -7.25 1 95.06 471 ASP B C 1
ATOM 11263 O O . ASP B 1 471 ? 18.109 11.602 -8.008 1 95.06 471 ASP B O 1
ATOM 11267 N N . ILE B 1 472 ? 18.797 13.305 -6.77 1 95.44 472 ILE B N 1
ATOM 11268 C CA . ILE B 1 472 ? 20.203 13.023 -7 1 95.44 472 ILE B CA 1
ATOM 11269 C C . ILE B 1 472 ? 20.812 12.391 -5.75 1 95.44 472 ILE B C 1
ATOM 11271 O O . ILE B 1 472 ? 20.625 12.891 -4.641 1 95.44 472 ILE B O 1
ATOM 11275 N N . ASN B 1 473 ? 21.406 11.242 -5.922 1 93.69 473 ASN B N 1
ATOM 11276 C CA . ASN B 1 473 ? 22.203 10.617 -4.867 1 93.69 473 ASN B CA 1
ATOM 11277 C C . ASN B 1 473 ? 23.531 11.344 -4.668 1 93.69 473 ASN B C 1
ATOM 11279 O O . ASN B 1 473 ? 24.406 11.273 -5.523 1 93.69 473 ASN B O 1
ATOM 11283 N N . GLN B 1 474 ? 23.719 11.945 -3.539 1 91.19 474 GLN B N 1
ATOM 11284 C CA . GLN B 1 474 ? 24.859 12.812 -3.287 1 91.19 474 GLN B CA 1
ATOM 11285 C C . GLN B 1 474 ? 26.156 12.008 -3.23 1 91.19 474 GLN B C 1
ATOM 11287 O O . GLN B 1 474 ? 27.234 12.523 -3.562 1 91.19 474 GLN B O 1
ATOM 11292 N N . ASP B 1 475 ? 26.125 10.766 -2.828 1 88.69 475 ASP B N 1
ATOM 11293 C CA . ASP B 1 475 ? 27.312 9.914 -2.801 1 88.69 475 ASP B CA 1
ATOM 11294 C C . ASP B 1 475 ? 27.766 9.562 -4.215 1 88.69 475 ASP B C 1
ATOM 11296 O O . ASP B 1 475 ? 28.953 9.492 -4.488 1 88.69 475 ASP B O 1
ATOM 11300 N N . LYS B 1 476 ? 26.812 9.305 -5.059 1 91.69 476 LYS B N 1
ATOM 11301 C CA . LYS B 1 476 ? 27.172 9.047 -6.449 1 91.69 476 LYS B CA 1
ATOM 11302 C C . LYS B 1 476 ? 27.719 10.297 -7.121 1 91.69 476 LYS B C 1
ATOM 11304 O O . LYS B 1 476 ? 28.609 10.219 -7.965 1 91.69 476 LYS B O 1
ATOM 11309 N N . ALA B 1 477 ? 27.141 11.414 -6.762 1 95.12 477 ALA B N 1
ATOM 11310 C CA . ALA B 1 477 ? 27.703 12.672 -7.266 1 95.12 477 ALA B CA 1
ATOM 11311 C C . ALA B 1 477 ? 29.141 12.852 -6.812 1 95.12 477 ALA B C 1
ATOM 11313 O O . ALA B 1 477 ? 30 13.266 -7.594 1 95.12 477 ALA B O 1
ATOM 11314 N N . ALA B 1 478 ? 29.406 12.586 -5.586 1 92.94 478 ALA B N 1
ATOM 11315 C CA . ALA B 1 478 ? 30.766 12.703 -5.055 1 92.94 478 ALA B CA 1
ATOM 11316 C C . ALA B 1 478 ? 31.734 11.828 -5.84 1 92.94 478 ALA B C 1
ATOM 11318 O O . ALA B 1 478 ? 32.844 12.25 -6.148 1 92.94 478 ALA B O 1
ATOM 11319 N N . GLN B 1 479 ? 31.297 10.641 -6.098 1 90.69 479 GLN B N 1
ATOM 11320 C CA . GLN B 1 479 ? 32.125 9.719 -6.891 1 90.69 479 GLN B CA 1
ATOM 11321 C C . GLN B 1 479 ? 32.344 10.266 -8.297 1 90.69 479 GLN B C 1
ATOM 11323 O O . GLN B 1 479 ? 33.469 10.266 -8.789 1 90.69 479 GLN B O 1
ATOM 11328 N N . ALA B 1 480 ? 31.344 10.82 -8.898 1 95.75 480 ALA B N 1
ATOM 11329 C CA . ALA B 1 480 ? 31.375 11.227 -10.305 1 95.75 480 ALA B CA 1
ATOM 11330 C C . ALA B 1 480 ? 32.125 12.547 -10.469 1 95.75 480 ALA B C 1
ATOM 11332 O O . ALA B 1 480 ? 32.562 12.898 -11.578 1 95.75 480 ALA B O 1
ATOM 11333 N N . LEU B 1 481 ? 32.312 13.25 -9.461 1 96.44 481 LEU B N 1
ATOM 11334 C CA . LEU B 1 481 ? 33.031 14.523 -9.5 1 96.44 481 LEU B CA 1
ATOM 11335 C C . LEU B 1 481 ? 34.531 14.32 -9.641 1 96.44 481 LEU B C 1
ATOM 11337 O O . LEU B 1 481 ? 35.25 15.242 -10.008 1 96.44 481 LEU B O 1
ATOM 11341 N N . GLN B 1 482 ? 34.969 13.219 -9.258 1 95.69 482 GLN B N 1
ATOM 11342 C CA . GLN B 1 482 ? 36.406 12.906 -9.398 1 95.69 482 GLN B CA 1
ATOM 11343 C C . GLN B 1 482 ? 36.656 12.188 -10.719 1 95.69 482 GLN B C 1
ATOM 11345 O O . GLN B 1 482 ? 36.281 11.031 -10.891 1 95.69 482 GLN B O 1
ATOM 11350 N N . ALA B 1 483 ? 37.375 12.891 -11.602 1 97.06 483 ALA B N 1
ATOM 11351 C CA . ALA B 1 483 ? 37.594 12.375 -12.953 1 97.06 483 ALA B CA 1
ATOM 11352 C C . ALA B 1 483 ? 39.094 12.469 -13.32 1 97.06 483 ALA B C 1
ATOM 11354 O O . ALA B 1 483 ? 39.781 13.375 -12.875 1 97.06 483 ALA B O 1
ATOM 11355 N N . VAL B 1 484 ? 39.562 11.539 -14.125 1 96.06 484 VAL B N 1
ATOM 11356 C CA . VAL B 1 484 ? 40.938 11.508 -14.617 1 96.06 484 VAL B CA 1
ATOM 11357 C C . VAL B 1 484 ? 40.938 11.133 -16.094 1 96.06 484 VAL B C 1
ATOM 11359 O O . VAL B 1 484 ? 39.969 10.594 -16.609 1 96.06 484 VAL B O 1
ATOM 11362 N N . MET B 1 485 ? 42 11.547 -16.719 1 95.31 485 MET B N 1
ATOM 11363 C CA . MET B 1 485 ? 42.219 11.164 -18.109 1 95.31 485 MET B CA 1
ATOM 11364 C C . MET B 1 485 ? 42.938 9.82 -18.203 1 95.31 485 MET B C 1
ATOM 11366 O O . MET B 1 485 ? 44.062 9.672 -17.688 1 95.31 485 MET B O 1
ATOM 11370 N N . VAL B 1 486 ? 42.281 8.836 -18.828 1 93.5 486 VAL B N 1
ATOM 11371 C CA . VAL B 1 486 ? 42.875 7.535 -19.078 1 93.5 486 VAL B CA 1
ATOM 11372 C C . VAL B 1 486 ? 42.75 7.18 -20.562 1 93.5 486 VAL B C 1
ATOM 11374 O O . VAL B 1 486 ? 41.625 7.047 -21.062 1 93.5 486 VAL B O 1
ATOM 11377 N N . ASN B 1 487 ? 43.844 7.016 -21.25 1 93.19 487 ASN B N 1
ATOM 11378 C CA . ASN B 1 487 ? 43.875 6.652 -22.656 1 93.19 487 ASN B CA 1
ATOM 11379 C C . ASN B 1 487 ? 43 7.574 -23.5 1 93.19 487 ASN B C 1
ATOM 11381 O O . ASN B 1 487 ? 42.219 7.105 -24.328 1 93.19 487 ASN B O 1
ATOM 11385 N N . GLY B 1 488 ? 43.031 8.844 -23.172 1 93.31 488 GLY B N 1
ATOM 11386 C CA . GLY B 1 488 ? 42.344 9.844 -23.969 1 93.31 488 GLY B CA 1
ATOM 11387 C C . GLY B 1 488 ? 40.875 9.969 -23.609 1 93.31 488 GLY B C 1
ATOM 11388 O O . GLY B 1 488 ? 40.156 10.734 -24.234 1 93.31 488 GLY B O 1
ATOM 11389 N N . GLN B 1 489 ? 40.469 9.203 -22.656 1 94.06 489 GLN B N 1
ATOM 11390 C CA . GLN B 1 489 ? 39.094 9.258 -22.219 1 94.06 489 GLN B CA 1
ATOM 11391 C C . GLN B 1 489 ? 38.969 9.727 -20.781 1 94.06 489 GLN B C 1
ATOM 11393 O O . GLN B 1 489 ? 39.781 9.344 -19.938 1 94.06 489 GLN B O 1
ATOM 11398 N N . VAL B 1 490 ? 38 10.609 -20.516 1 96.44 490 VAL B N 1
ATOM 11399 C CA . VAL B 1 490 ? 37.75 11.031 -19.141 1 96.44 490 VAL B CA 1
ATOM 11400 C C . VAL B 1 490 ? 36.906 9.977 -18.422 1 96.44 490 VAL B C 1
ATOM 11402 O O . VAL B 1 490 ? 35.812 9.648 -18.859 1 96.44 490 VAL B O 1
ATOM 11405 N N . VAL B 1 491 ? 37.406 9.422 -17.406 1 95.31 491 VAL B N 1
ATOM 11406 C CA . VAL B 1 491 ? 36.719 8.406 -16.625 1 95.31 491 VAL B CA 1
ATOM 11407 C C . VAL B 1 491 ? 36.719 8.805 -15.141 1 95.31 491 VAL B C 1
ATOM 11409 O O . VAL B 1 491 ? 37.469 9.695 -14.734 1 95.31 491 VAL B O 1
ATOM 11412 N N . CYS B 1 492 ? 35.875 8.203 -14.438 1 93.81 492 CYS B N 1
ATOM 11413 C CA . CYS B 1 492 ? 35.906 8.414 -12.992 1 93.81 492 CYS B CA 1
ATOM 11414 C C . CYS B 1 492 ? 37.188 7.867 -12.398 1 93.81 492 CYS B C 1
ATOM 11416 O O . CYS B 1 492 ? 37.719 6.844 -12.852 1 93.81 492 CYS B O 1
ATOM 11418 N N . LYS B 1 493 ? 37.625 8.555 -11.406 1 89.25 493 LYS B N 1
ATOM 11419 C CA . LYS B 1 493 ? 38.75 8.023 -10.664 1 89.25 493 LYS B CA 1
ATOM 11420 C C . LYS B 1 493 ? 38.438 6.668 -10.047 1 89.25 493 LYS B C 1
ATOM 11422 O O . LYS B 1 493 ? 39.25 5.742 -10.109 1 89.25 493 LYS B O 1
ATOM 11427 N N . ASP B 1 494 ? 37.312 6.656 -9.359 1 82.38 494 ASP B N 1
ATOM 11428 C CA . ASP B 1 494 ? 36.719 5.398 -8.93 1 82.38 494 ASP B CA 1
ATOM 11429 C C . ASP B 1 494 ? 35.688 4.906 -9.945 1 82.38 494 ASP B C 1
ATOM 11431 O O . ASP B 1 494 ? 34.594 5.477 -10.062 1 82.38 494 ASP B O 1
ATOM 11435 N N . THR B 1 495 ? 35.938 3.816 -10.609 1 82.5 495 THR B N 1
ATOM 11436 C CA . THR B 1 495 ? 35.125 3.389 -11.742 1 82.5 495 THR B CA 1
ATOM 11437 C C . THR B 1 495 ? 34.031 2.412 -11.289 1 82.5 495 THR B C 1
ATOM 11439 O O . THR B 1 495 ? 33.281 1.886 -12.109 1 82.5 495 THR B O 1
ATOM 11442 N N . SER B 1 496 ? 34 2.199 -10.008 1 74.88 496 SER B N 1
ATOM 11443 C CA . SER B 1 496 ? 33.031 1.233 -9.508 1 74.88 496 SER B CA 1
ATOM 11444 C C . SER B 1 496 ? 31.594 1.622 -9.906 1 74.88 496 SER B C 1
ATOM 11446 O O . SER B 1 496 ? 31.328 2.793 -10.172 1 74.88 496 SER B O 1
ATOM 11448 N N . ASN B 1 497 ? 30.641 0.576 -10.055 1 77.25 497 ASN B N 1
ATOM 11449 C CA . ASN B 1 497 ? 29.219 0.746 -10.383 1 77.25 497 ASN B CA 1
ATOM 11450 C C . ASN B 1 497 ? 29.031 1.415 -11.742 1 77.25 497 ASN B C 1
ATOM 11452 O O . ASN B 1 497 ? 28.109 2.197 -11.93 1 77.25 497 ASN B O 1
ATOM 11456 N N . ASN B 1 498 ? 30 1.254 -12.602 1 80.5 498 ASN B N 1
ATOM 11457 C CA . ASN B 1 498 ? 29.938 1.846 -13.938 1 80.5 498 ASN B CA 1
ATOM 11458 C C . ASN B 1 498 ? 29.797 3.363 -13.867 1 80.5 498 ASN B C 1
ATOM 11460 O O . ASN B 1 498 ? 28.984 3.945 -14.594 1 80.5 498 ASN B O 1
ATOM 11464 N N . CYS B 1 499 ? 30.531 3.918 -13.031 1 90 499 CYS B N 1
ATOM 11465 C CA . CYS B 1 499 ? 30.516 5.355 -12.789 1 90 499 CYS B CA 1
ATOM 11466 C C . CYS B 1 499 ? 30.719 6.129 -14.086 1 90 499 CYS B C 1
ATOM 11468 O O . CYS B 1 499 ? 31.531 5.738 -14.93 1 90 499 CYS B O 1
ATOM 11470 N N . LYS B 1 500 ? 29.906 7.211 -14.25 1 94.94 500 LYS B N 1
ATOM 11471 C CA . LYS B 1 500 ? 30.062 8.195 -15.32 1 94.94 500 LYS B CA 1
ATOM 11472 C C . LYS B 1 500 ? 30.469 9.555 -14.758 1 94.94 500 LYS B C 1
ATOM 11474 O O . LYS B 1 500 ? 29.75 10.125 -13.93 1 94.94 500 LYS B O 1
ATOM 11479 N N . PRO B 1 501 ? 31.656 10.023 -15.188 1 96.81 501 PRO B N 1
ATOM 11480 C CA . PRO B 1 501 ? 32.094 11.312 -14.648 1 96.81 501 PRO B CA 1
ATOM 11481 C C . PRO B 1 501 ? 31.141 12.461 -15.039 1 96.81 501 PRO B C 1
ATOM 11483 O O . PRO B 1 501 ? 30.5 12.406 -16.094 1 96.81 501 PRO B O 1
ATOM 11486 N N . ILE B 1 502 ? 31.062 13.492 -14.219 1 97.62 502 ILE B N 1
ATOM 11487 C CA . ILE B 1 502 ? 30.156 14.602 -14.492 1 97.62 502 ILE B CA 1
ATOM 11488 C C . ILE B 1 502 ? 30.953 15.898 -14.594 1 97.62 502 ILE B C 1
ATOM 11490 O O . ILE B 1 502 ? 31.859 16.141 -13.789 1 97.62 502 ILE B O 1
ATOM 11494 N N . ASP B 1 503 ? 30.672 16.703 -15.578 1 96.75 503 ASP B N 1
ATOM 11495 C CA . ASP B 1 503 ? 31.25 18.031 -15.758 1 96.75 503 ASP B CA 1
ATOM 11496 C C . ASP B 1 503 ? 30.359 19.109 -15.148 1 96.75 503 ASP B C 1
ATOM 11498 O O . ASP B 1 503 ? 29.375 19.531 -15.773 1 96.75 503 ASP B O 1
ATOM 11502 N N . VAL B 1 504 ? 30.75 19.531 -14.016 1 97.19 504 VAL B N 1
ATOM 11503 C CA . VAL B 1 504 ? 30 20.594 -13.344 1 97.19 504 VAL B CA 1
ATOM 11504 C C . VAL B 1 504 ? 30.703 21.938 -13.547 1 97.19 504 VAL B C 1
ATOM 11506 O O . VAL B 1 504 ? 30.234 22.953 -13.055 1 97.19 504 VAL B O 1
ATOM 11509 N N . PHE B 1 505 ? 31.766 21.969 -14.305 1 97.31 505 PHE B N 1
ATOM 11510 C CA . PHE B 1 505 ? 32.625 23.141 -14.406 1 97.31 505 PHE B CA 1
ATOM 11511 C C . PHE B 1 505 ? 32.344 23.906 -15.688 1 97.31 505 PHE B C 1
ATOM 11513 O O . PHE B 1 505 ? 33.156 24.719 -16.125 1 97.31 505 PHE B O 1
ATOM 11520 N N . SER B 1 506 ? 31.25 23.562 -16.219 1 93.69 506 SER B N 1
ATOM 11521 C CA . SER B 1 506 ? 30.703 24.266 -17.375 1 93.69 506 SER B CA 1
ATOM 11522 C C . SER B 1 506 ? 29.234 24.594 -17.188 1 93.69 506 SER B C 1
ATOM 11524 O O . SER B 1 506 ? 28.5 23.844 -16.531 1 93.69 506 SER B O 1
ATOM 11526 N N . ALA B 1 507 ? 28.812 25.734 -17.766 1 93.25 507 ALA B N 1
ATOM 11527 C CA . ALA B 1 507 ? 27.422 26.141 -17.672 1 93.25 507 ALA B CA 1
ATOM 11528 C C . ALA B 1 507 ? 26.5 25.141 -18.375 1 93.25 507 ALA B C 1
ATOM 11530 O O . ALA B 1 507 ? 25.281 25.156 -18.172 1 93.25 507 ALA B O 1
ATOM 11531 N N . LYS B 1 508 ? 27.031 24.25 -19.172 1 90.25 508 LYS B N 1
ATOM 11532 C CA . LYS B 1 508 ? 26.25 23.234 -19.875 1 90.25 508 LYS B CA 1
ATOM 11533 C C . LYS B 1 508 ? 25.812 22.125 -18.938 1 90.25 508 LYS B C 1
ATOM 11535 O O . LYS B 1 508 ? 24.844 21.406 -19.203 1 90.25 508 LYS B O 1
ATOM 11540 N N . GLY B 1 509 ? 26.562 21.969 -17.906 1 92.25 509 GLY B N 1
ATOM 11541 C CA . GLY B 1 509 ? 26.25 20.938 -16.938 1 92.25 509 GLY B CA 1
ATOM 11542 C C . GLY B 1 509 ? 26.656 19.547 -17.391 1 92.25 509 GLY B C 1
ATOM 11543 O O . GLY B 1 509 ? 27.281 19.391 -18.438 1 92.25 509 GLY B O 1
ATOM 11544 N N . PRO B 1 510 ? 26.281 18.484 -16.625 1 95.12 510 PRO B N 1
ATOM 11545 C CA . PRO B 1 510 ? 26.656 17.094 -16.906 1 95.12 510 PRO B CA 1
ATOM 11546 C C . PRO B 1 510 ? 25.984 16.547 -18.156 1 95.12 510 PRO B C 1
ATOM 11548 O O . PRO B 1 510 ? 24.938 17.047 -18.578 1 95.12 510 PRO B O 1
ATOM 11551 N N . SER B 1 511 ? 26.562 15.539 -18.75 1 94.12 511 SER B N 1
ATOM 11552 C CA . SER B 1 511 ? 25.953 14.805 -19.859 1 94.12 511 SER B CA 1
ATOM 11553 C C . SER B 1 511 ? 24.734 14.023 -19.391 1 94.12 511 SER B C 1
ATOM 11555 O O . SER B 1 511 ? 24.516 13.852 -18.188 1 94.12 511 SER B O 1
ATOM 11557 N N . ALA B 1 512 ? 23.984 13.578 -20.375 1 93.19 512 ALA B N 1
ATOM 11558 C CA . ALA B 1 512 ? 22.812 12.758 -20.062 1 93.19 512 ALA B CA 1
ATOM 11559 C C . ALA B 1 512 ? 23.219 11.5 -19.297 1 93.19 512 ALA B C 1
ATOM 11561 O O . ALA B 1 512 ? 22.516 11.078 -18.375 1 93.19 512 ALA B O 1
ATOM 11562 N N . GLU B 1 513 ? 24.312 10.883 -19.641 1 93.62 513 GLU B N 1
ATOM 11563 C CA . GLU B 1 513 ? 24.797 9.68 -18.953 1 93.62 513 GLU B CA 1
ATOM 11564 C C . GLU B 1 513 ? 25.25 9.992 -17.531 1 93.62 513 GLU B C 1
ATOM 11566 O O . GLU B 1 513 ? 25.047 9.188 -16.625 1 93.62 513 GLU B O 1
ATOM 11571 N N . GLY B 1 514 ? 25.875 11.148 -17.406 1 94.75 514 GLY B N 1
ATOM 11572 C CA . GLY B 1 514 ? 26.266 11.578 -16.062 1 94.75 514 GLY B CA 1
ATOM 11573 C C . GLY B 1 514 ? 25.078 11.758 -15.133 1 94.75 514 GLY B C 1
ATOM 11574 O O . GLY B 1 514 ? 25.109 11.297 -13.992 1 94.75 514 GLY B O 1
ATOM 11575 N N . TYR B 1 515 ? 24.031 12.422 -15.695 1 94.81 515 TYR B N 1
ATOM 11576 C CA . TYR B 1 515 ? 22.828 12.609 -14.898 1 94.81 515 TYR B CA 1
ATOM 11577 C C . TYR B 1 515 ? 22.188 11.266 -14.562 1 94.81 515 TYR B C 1
ATOM 11579 O O . TYR B 1 515 ? 21.734 11.047 -13.438 1 94.81 515 TYR B O 1
ATOM 11587 N N . ALA B 1 516 ? 22.094 10.375 -15.523 1 91.94 516 ALA B N 1
ATOM 11588 C CA . ALA B 1 516 ? 21.5 9.055 -15.297 1 91.94 516 ALA B CA 1
ATOM 11589 C C . ALA B 1 516 ? 22.219 8.305 -14.188 1 91.94 516 ALA B C 1
ATOM 11591 O O . ALA B 1 516 ? 21.594 7.566 -13.422 1 91.94 516 ALA B O 1
ATOM 11592 N N . PHE B 1 517 ? 23.594 8.438 -14.109 1 92.69 517 PHE B N 1
ATOM 11593 C CA . PHE B 1 517 ? 24.375 7.758 -13.086 1 92.69 517 PHE B CA 1
ATOM 11594 C C . PHE B 1 517 ? 24.047 8.289 -11.703 1 92.69 517 PHE B C 1
ATOM 11596 O O . PHE B 1 517 ? 23.938 7.523 -10.742 1 92.69 517 PHE B O 1
ATOM 11603 N N . ILE B 1 518 ? 23.797 9.625 -11.609 1 94.81 518 ILE B N 1
ATOM 11604 C CA . ILE B 1 518 ? 23.734 10.18 -10.258 1 94.81 518 ILE B CA 1
ATOM 11605 C C . ILE B 1 518 ? 22.281 10.242 -9.789 1 94.81 518 ILE B C 1
ATOM 11607 O O . ILE B 1 518 ? 22.016 10.453 -8.609 1 94.81 518 ILE B O 1
ATOM 11611 N N . TYR B 1 519 ? 21.266 10.148 -10.703 1 94.25 519 TYR B N 1
ATOM 11612 C CA . TYR B 1 519 ? 19.859 10.125 -10.289 1 94.25 519 TYR B CA 1
ATOM 11613 C C . TYR B 1 519 ? 19.531 8.836 -9.547 1 94.25 519 TYR B C 1
ATOM 11615 O O . TYR B 1 519 ? 20.016 7.762 -9.914 1 94.25 519 TYR B O 1
ATOM 11623 N N . ALA B 1 520 ? 18.781 8.922 -8.523 1 92.38 520 ALA B N 1
ATOM 11624 C CA . ALA B 1 520 ? 18.344 7.746 -7.785 1 92.38 520 ALA B CA 1
ATOM 11625 C C . ALA B 1 520 ? 17 7.992 -7.109 1 92.38 520 ALA B C 1
ATOM 11627 O O . ALA B 1 520 ? 16.828 8.977 -6.387 1 92.38 520 ALA B O 1
ATOM 11628 N N . PRO B 1 521 ? 15.969 7.133 -7.316 1 94.44 521 PRO B N 1
ATOM 11629 C CA . PRO B 1 521 ? 14.734 7.211 -6.535 1 94.44 521 PRO B CA 1
ATOM 11630 C C . PRO B 1 521 ? 14.898 6.66 -5.121 1 94.44 521 PRO B C 1
ATOM 11632 O O . PRO B 1 521 ? 15.859 5.934 -4.844 1 94.44 521 PRO B O 1
ATOM 11635 N N . THR B 1 522 ? 14.031 7.008 -4.25 1 95.19 522 THR B N 1
ATOM 11636 C CA . THR B 1 522 ? 14.008 6.418 -2.916 1 95.19 522 THR B CA 1
ATOM 11637 C C . THR B 1 522 ? 12.609 5.902 -2.58 1 95.19 522 THR B C 1
ATOM 11639 O O . THR B 1 522 ? 11.625 6.344 -3.166 1 95.19 522 THR B O 1
ATOM 11642 N N . PHE B 1 523 ? 12.562 4.891 -1.725 1 96.06 523 PHE B N 1
ATOM 11643 C CA . PHE B 1 523 ? 11.32 4.305 -1.236 1 96.06 523 PHE B CA 1
ATOM 11644 C C . PHE B 1 523 ? 11.273 4.332 0.287 1 96.06 523 PHE B C 1
ATOM 11646 O O . PHE B 1 523 ? 12.273 4.062 0.951 1 96.06 523 PHE B O 1
ATOM 11653 N N . THR B 1 524 ? 10.156 4.734 0.813 1 95.69 524 THR B N 1
ATOM 11654 C CA . THR B 1 524 ? 9.859 4.66 2.24 1 95.69 524 THR B CA 1
ATOM 11655 C C . THR B 1 524 ? 8.5 4.008 2.479 1 95.69 524 THR B C 1
ATOM 11657 O O . THR B 1 524 ? 7.539 4.281 1.758 1 95.69 524 THR B O 1
ATOM 11660 N N . ARG B 1 525 ? 8.453 3.119 3.393 1 95.5 525 ARG B N 1
ATOM 11661 C CA . ARG B 1 525 ? 7.191 2.539 3.844 1 95.5 525 ARG B CA 1
ATOM 11662 C C . ARG B 1 525 ? 6.945 2.836 5.32 1 95.5 525 ARG B C 1
ATOM 11664 O O . ARG B 1 525 ? 7.84 2.658 6.148 1 95.5 525 ARG B O 1
ATOM 11671 N N . ASN B 1 526 ? 5.754 3.291 5.586 1 94.44 526 ASN B N 1
ATOM 11672 C CA . ASN B 1 526 ? 5.297 3.562 6.945 1 94.44 526 ASN B CA 1
ATOM 11673 C C . ASN B 1 526 ? 4.023 2.783 7.273 1 94.44 526 ASN B C 1
ATOM 11675 O O . ASN B 1 526 ? 3.033 2.869 6.547 1 94.44 526 ASN B O 1
ATOM 11679 N N . GLU B 1 527 ? 4.074 2.008 8.336 1 95.94 527 GLU B N 1
ATOM 11680 C CA . GLU B 1 527 ? 2.896 1.287 8.805 1 95.94 527 GLU B CA 1
ATOM 11681 C C . GLU B 1 527 ? 2.621 1.579 10.281 1 95.94 527 GLU B C 1
ATOM 11683 O O . GLU B 1 527 ? 3.514 1.455 11.117 1 95.94 527 GLU B O 1
ATOM 11688 N N . GLN B 1 528 ? 1.395 1.929 10.578 1 97.31 528 GLN B N 1
ATOM 11689 C CA . GLN B 1 528 ? 0.946 2.17 11.945 1 97.31 528 GLN B CA 1
ATOM 11690 C C . GLN B 1 528 ? -0.329 1.388 12.25 1 97.31 528 GLN B C 1
ATOM 11692 O O . GLN B 1 528 ? -1.218 1.284 11.406 1 97.31 528 GLN B O 1
ATOM 11697 N N . THR B 1 529 ? -0.382 0.874 13.445 1 97.25 529 THR B N 1
ATOM 11698 C CA . THR B 1 529 ? -1.589 0.186 13.891 1 97.25 529 THR B CA 1
ATOM 11699 C C . THR B 1 529 ? -2.031 0.7 15.258 1 97.25 529 THR B C 1
ATOM 11701 O O . THR B 1 529 ? -1.218 1.229 16.016 1 97.25 529 THR B O 1
ATOM 11704 N N . ILE B 1 530 ? -3.275 0.598 15.547 1 97.75 530 ILE B N 1
ATOM 11705 C CA . ILE B 1 530 ? -3.82 0.896 16.859 1 97.75 530 ILE B CA 1
ATOM 11706 C C . ILE B 1 530 ? -4.914 -0.115 17.219 1 97.75 530 ILE B C 1
ATOM 11708 O O . ILE B 1 530 ? -5.723 -0.481 16.359 1 97.75 530 ILE B O 1
ATOM 11712 N N . ASP B 1 531 ? -4.902 -0.65 18.391 1 97.94 531 ASP B N 1
ATOM 11713 C CA . ASP B 1 531 ? -5.926 -1.477 19.016 1 97.94 531 ASP B CA 1
ATOM 11714 C C . ASP B 1 531 ? -6.465 -0.817 20.281 1 97.94 531 ASP B C 1
ATOM 11716 O O . ASP B 1 531 ? -5.695 -0.445 21.172 1 97.94 531 ASP B O 1
ATOM 11720 N N . VAL B 1 532 ? -7.754 -0.671 20.328 1 98.12 532 VAL B N 1
ATOM 11721 C CA . VAL B 1 532 ? -8.375 -0.083 21.516 1 98.12 532 VAL B CA 1
ATOM 11722 C C . VAL B 1 532 ? -9.469 -1.01 22.031 1 98.12 532 VAL B C 1
ATOM 11724 O O . VAL B 1 532 ? -10.422 -1.317 21.328 1 98.12 532 VAL B O 1
ATOM 11727 N N . TYR B 1 533 ? -9.359 -1.485 23.234 1 98.19 533 TYR B N 1
ATOM 11728 C CA . TYR B 1 533 ? -10.398 -2.154 24 1 98.19 533 TYR B CA 1
ATOM 11729 C C . TYR B 1 533 ? -11.016 -1.207 25.031 1 98.19 533 TYR B C 1
ATOM 11731 O O . TYR B 1 533 ? -10.312 -0.651 25.875 1 98.19 533 TYR B O 1
ATOM 11739 N N . ASN B 1 534 ? -12.289 -0.971 24.938 1 97.94 534 ASN B N 1
ATOM 11740 C CA . ASN B 1 534 ? -12.977 -0.034 25.812 1 97.94 534 ASN B CA 1
ATOM 11741 C C . ASN B 1 534 ? -14.273 -0.631 26.359 1 97.94 534 ASN B C 1
ATOM 11743 O O . ASN B 1 534 ? -15.008 -1.31 25.641 1 97.94 534 ASN B O 1
ATOM 11747 N N . ALA B 1 535 ? -14.531 -0.486 27.641 1 98.31 535 ALA B N 1
ATOM 11748 C CA . ALA B 1 535 ? -15.773 -0.902 28.281 1 98.31 535 ALA B CA 1
ATOM 11749 C C . ALA B 1 535 ? -16.141 0.054 29.422 1 98.31 535 ALA B C 1
ATOM 11751 O O . ALA B 1 535 ? -15.281 0.481 30.188 1 98.31 535 ALA B O 1
ATOM 11752 N N . TYR B 1 536 ? -17.422 0.454 29.453 1 97.62 536 TYR B N 1
ATOM 11753 C CA . TYR B 1 536 ? -17.844 1.306 30.562 1 97.62 536 TYR B CA 1
ATOM 11754 C C . TYR B 1 536 ? -19.312 1.058 30.906 1 97.62 536 TYR B C 1
ATOM 11756 O O . TYR B 1 536 ? -20.047 0.46 30.125 1 97.62 536 TYR B O 1
ATOM 11764 N N . VAL B 1 537 ? -19.703 1.474 32.062 1 97.62 537 VAL B N 1
ATOM 11765 C CA . VAL B 1 537 ? -21.078 1.455 32.562 1 97.62 537 VAL B CA 1
ATOM 11766 C C . VAL B 1 537 ? -21.516 2.875 32.906 1 97.62 537 VAL B C 1
ATOM 11768 O O . VAL B 1 537 ? -20.703 3.709 33.312 1 97.62 537 VAL B O 1
ATOM 11771 N N . SER B 1 538 ? -22.688 3.182 32.594 1 96.12 538 SER B N 1
ATOM 11772 C CA . SER B 1 538 ? -23.328 4.445 32.969 1 96.12 538 SER B CA 1
ATOM 11773 C C . SER B 1 538 ? -24.562 4.215 33.844 1 96.12 538 SER B C 1
ATOM 11775 O O . SER B 1 538 ? -25.344 3.301 33.562 1 96.12 538 SER B O 1
ATOM 11777 N N . GLY B 1 539 ? -24.703 5.055 34.875 1 95.25 539 GLY B N 1
ATOM 11778 C CA . GLY B 1 539 ? -25.797 4.867 35.812 1 95.25 539 GLY B CA 1
ATOM 11779 C C . GLY B 1 539 ? -26.5 6.16 36.188 1 95.25 539 GLY B C 1
ATOM 11780 O O . GLY B 1 539 ? -25.859 7.211 36.281 1 95.25 539 GLY B O 1
ATOM 11781 N N . ASP B 1 540 ? -27.719 6.062 36.281 1 94.62 540 ASP B N 1
ATOM 11782 C CA . ASP B 1 540 ? -28.547 7.109 36.875 1 94.62 540 ASP B CA 1
ATOM 11783 C C . ASP B 1 540 ? -28.906 6.785 38.312 1 94.62 540 ASP B C 1
ATOM 11785 O O . ASP B 1 540 ? -29.875 6.078 38.594 1 94.62 540 ASP B O 1
ATOM 11789 N N . LEU B 1 541 ? -28.312 7.465 39.219 1 95.44 541 LEU B N 1
ATOM 11790 C CA . LEU B 1 541 ? -28.484 7.156 40.656 1 95.44 541 LEU B CA 1
ATOM 11791 C C . LEU B 1 541 ? -29.781 7.754 41.188 1 95.44 541 LEU B C 1
ATOM 11793 O O . LEU B 1 541 ? -30.25 7.371 42.25 1 95.44 541 LEU B O 1
ATOM 11797 N N . GLY B 1 542 ? -30.297 8.641 40.406 1 94.12 542 GLY B N 1
ATOM 11798 C CA . GLY B 1 542 ? -31.594 9.164 40.781 1 94.12 542 GLY B CA 1
ATOM 11799 C C . GLY B 1 542 ? -32.656 8.086 40.906 1 94.12 542 GLY B C 1
ATOM 11800 O O . GLY B 1 542 ? -33.594 8.203 41.719 1 94.12 542 GLY B O 1
ATOM 11801 N N . GLN B 1 543 ? -32.531 7.152 40.094 1 92.44 543 GLN B N 1
ATOM 11802 C CA . GLN B 1 543 ? -33.469 6.047 40.125 1 92.44 543 GLN B CA 1
ATOM 11803 C C . GLN B 1 543 ? -33.344 5.277 41.438 1 92.44 543 GLN B C 1
ATOM 11805 O O . GLN B 1 543 ? -34.25 4.512 41.812 1 92.44 543 GLN B O 1
ATOM 11810 N N . TYR B 1 544 ? -32.312 5.535 42.188 1 93.38 544 TYR B N 1
ATOM 11811 C CA . TYR B 1 544 ? -32.094 4.863 43.469 1 93.38 544 TYR B CA 1
ATOM 11812 C C . TYR B 1 544 ? -32.188 5.855 44.625 1 93.38 544 TYR B C 1
ATOM 11814 O O . TYR B 1 544 ? -31.703 5.574 45.719 1 93.38 544 TYR B O 1
ATOM 11822 N N . GLY B 1 545 ? -32.594 6.977 44.281 1 92.81 545 GLY B N 1
ATOM 11823 C CA . GLY B 1 545 ? -32.875 7.965 45.312 1 92.81 545 GLY B CA 1
ATOM 11824 C C . GLY B 1 545 ? -31.703 8.859 45.625 1 92.81 545 GLY B C 1
ATOM 11825 O O . GLY B 1 545 ? -31.781 9.719 46.531 1 92.81 545 GLY B O 1
ATOM 11826 N N . VAL B 1 546 ? -30.656 8.766 45.031 1 96.06 546 VAL B N 1
ATOM 11827 C CA . VAL B 1 546 ? -29.484 9.594 45.281 1 96.06 546 VAL B CA 1
ATOM 11828 C C . VAL B 1 546 ? -29.594 10.898 44.469 1 96.06 546 VAL B C 1
ATOM 11830 O O . VAL B 1 546 ? -29.219 10.945 43.312 1 96.06 546 VAL B O 1
ATOM 11833 N N . LYS B 1 547 ? -30.047 11.93 45.094 1 94.75 547 LYS B N 1
ATOM 11834 C CA . LYS B 1 547 ? -30.266 13.242 44.469 1 94.75 547 LYS B CA 1
ATOM 11835 C C . LYS B 1 547 ? -30.188 14.352 45.531 1 94.75 547 LYS B C 1
ATOM 11837 O O . LYS B 1 547 ? -30.422 14.109 46.719 1 94.75 547 LYS B O 1
ATOM 11842 N N . SER B 1 548 ? -29.797 15.5 45.094 1 95.81 548 SER B N 1
ATOM 11843 C CA . SER B 1 548 ? -29.891 16.672 45.938 1 95.81 548 SER B CA 1
ATOM 11844 C C . SER B 1 548 ? -31.328 16.984 46.344 1 95.81 548 SER B C 1
ATOM 11846 O O . SER B 1 548 ? -32.219 16.859 45.5 1 95.81 548 SER B O 1
ATOM 11848 N N . PRO B 1 549 ? -31.516 17.453 47.594 1 94.12 549 PRO B N 1
ATOM 11849 C CA . PRO B 1 549 ? -32.875 17.781 48 1 94.12 549 PRO B CA 1
ATOM 11850 C C . PRO B 1 549 ? -33.469 18.953 47.25 1 94.12 549 PRO B C 1
ATOM 11852 O O . PRO B 1 549 ? -34.688 19.156 47.281 1 94.12 549 PRO B O 1
ATOM 11855 N N . TRP B 1 550 ? -32.625 19.672 46.656 1 95.94 550 TRP B N 1
ATOM 11856 C CA . TRP B 1 550 ? -33.094 20.844 45.969 1 95.94 550 TRP B CA 1
ATOM 11857 C C . TRP B 1 550 ? -33.156 20.609 44.469 1 95.94 550 TRP B C 1
ATOM 11859 O O . TRP B 1 550 ? -33.406 21.547 43.688 1 95.94 550 TRP B O 1
ATOM 11869 N N . ALA B 1 551 ? -32.875 19.359 44.031 1 94.38 551 ALA B N 1
ATOM 11870 C CA . ALA B 1 551 ? -32.844 19.062 42.625 1 94.38 551 ALA B CA 1
ATOM 11871 C C . ALA B 1 551 ? -33.969 18.141 42.219 1 94.38 551 ALA B C 1
ATOM 11873 O O . ALA B 1 551 ? -34.625 17.516 43.062 1 94.38 551 ALA B O 1
ATOM 11874 N N . ASN B 1 552 ? -34.281 18.062 40.938 1 91.62 552 ASN B N 1
ATOM 11875 C CA . ASN B 1 552 ? -35.312 17.188 40.406 1 91.62 552 ASN B CA 1
ATOM 11876 C C . ASN B 1 552 ? -34.719 15.883 39.875 1 91.62 552 ASN B C 1
ATOM 11878 O O . ASN B 1 552 ? -35.438 14.859 39.812 1 91.62 552 ASN B O 1
ATOM 11882 N N . GLU B 1 553 ? -33.562 15.953 39.406 1 91.38 553 GLU B N 1
ATOM 11883 C CA . GLU B 1 553 ? -32.875 14.781 38.875 1 91.38 553 GLU B CA 1
ATOM 11884 C C . GLU B 1 553 ? -31.766 14.305 39.781 1 91.38 553 GLU B C 1
ATOM 11886 O O . GLU B 1 553 ? -31.266 15.078 40.625 1 91.38 553 GLU B O 1
ATOM 11891 N N . GLY B 1 554 ? -31.469 13 39.688 1 93.81 554 GLY B N 1
ATOM 11892 C CA . GLY B 1 554 ? -30.406 12.445 40.5 1 93.81 554 GLY B CA 1
ATOM 11893 C C . GLY B 1 554 ? -29.031 12.547 39.875 1 93.81 554 GLY B C 1
ATOM 11894 O O . GLY B 1 554 ? -28.891 13.125 38.781 1 93.81 554 GLY B O 1
ATOM 11895 N N . ILE B 1 555 ? -28.078 12 40.594 1 96.19 555 ILE B N 1
ATOM 11896 C CA . ILE B 1 555 ? -26.688 12.008 40.125 1 96.19 555 ILE B CA 1
ATOM 11897 C C . ILE B 1 555 ? -26.5 10.961 39.031 1 96.19 555 ILE B C 1
ATOM 11899 O O . ILE B 1 555 ? -27 9.844 39.156 1 96.19 555 ILE B O 1
ATOM 11903 N N . ALA B 1 556 ? -25.844 11.32 37.906 1 95.81 556 ALA B N 1
ATOM 11904 C CA . ALA B 1 556 ? -25.438 10.375 36.906 1 95.81 556 ALA B CA 1
ATOM 11905 C C . ALA B 1 556 ? -23.938 10.062 37 1 95.81 556 ALA B C 1
ATOM 11907 O O . ALA B 1 556 ? -23.141 10.945 37.312 1 95.81 556 ALA B O 1
ATOM 11908 N N . VAL B 1 557 ? -23.594 8.805 36.719 1 96.5 557 VAL B N 1
ATOM 11909 C CA . VAL B 1 557 ? -22.219 8.383 36.875 1 96.5 557 VAL B CA 1
ATOM 11910 C C . VAL B 1 557 ? -21.781 7.531 35.688 1 96.5 557 VAL B C 1
ATOM 11912 O O . VAL B 1 557 ? -22.609 6.863 35.062 1 96.5 557 VAL B O 1
ATOM 11915 N N . VAL B 1 558 ? -20.516 7.59 35.312 1 97.5 558 VAL B N 1
ATOM 11916 C CA . VAL B 1 558 ? -19.875 6.707 34.344 1 97.5 558 VAL B CA 1
ATOM 11917 C C . VAL B 1 558 ? -18.578 6.145 34.938 1 97.5 558 VAL B C 1
ATOM 11919 O O . VAL B 1 558 ? -17.844 6.859 35.625 1 97.5 558 VAL B O 1
ATOM 11922 N N . ALA B 1 559 ? -18.359 4.871 34.75 1 97.94 559 ALA B N 1
ATOM 11923 C CA . ALA B 1 559 ? -17.094 4.219 35.094 1 97.94 559 ALA B CA 1
ATOM 11924 C C . ALA B 1 559 ? -16.641 3.287 33.969 1 97.94 559 ALA B C 1
ATOM 11926 O O . ALA B 1 559 ? -17.453 2.559 33.406 1 97.94 559 ALA B O 1
ATOM 11927 N N . GLY B 1 560 ? -15.328 3.41 33.656 1 97.88 560 GLY B N 1
ATOM 11928 C CA . GLY B 1 560 ? -14.914 2.59 32.531 1 97.88 560 GLY B CA 1
ATOM 11929 C C . GLY B 1 560 ? -13.438 2.234 32.562 1 97.88 560 GLY B C 1
ATOM 11930 O O . GLY B 1 560 ? -12.688 2.744 33.406 1 97.88 560 GLY B O 1
ATOM 11931 N N . LEU B 1 561 ? -13.07 1.235 31.734 1 98.25 561 LEU B N 1
ATOM 11932 C CA . LEU B 1 561 ? -11.719 0.744 31.484 1 98.25 561 LEU B CA 1
ATOM 11933 C C . LEU B 1 561 ? -11.375 0.839 30.016 1 98.25 561 LEU B C 1
ATOM 11935 O O . LEU B 1 561 ? -12.242 0.661 29.156 1 98.25 561 LEU B O 1
ATOM 11939 N N . GLU B 1 562 ? -10.07 1.179 29.734 1 97.94 562 GLU B N 1
ATOM 11940 C CA . GLU B 1 562 ? -9.586 1.209 28.359 1 97.94 562 GLU B CA 1
ATOM 11941 C C . GLU B 1 562 ? -8.156 0.683 28.266 1 97.94 562 GLU B C 1
ATOM 11943 O O . GLU B 1 562 ? -7.324 0.98 29.125 1 97.94 562 GLU B O 1
ATOM 11948 N N . HIS B 1 563 ? -7.891 -0.165 27.297 1 98.31 563 HIS B N 1
ATOM 11949 C CA . HIS B 1 563 ? -6.551 -0.585 26.906 1 98.31 563 HIS B CA 1
ATOM 11950 C C . HIS B 1 563 ? -6.266 -0.244 25.438 1 98.31 563 HIS B C 1
ATOM 11952 O O . HIS B 1 563 ? -7.059 -0.579 24.562 1 98.31 563 HIS B O 1
ATOM 11958 N N . ARG B 1 564 ? -5.195 0.369 25.219 1 97.69 564 ARG B N 1
ATOM 11959 C CA . ARG B 1 564 ? -4.84 0.787 23.875 1 97.69 564 ARG B CA 1
ATOM 11960 C C . ARG B 1 564 ? -3.391 0.427 23.547 1 97.69 564 ARG B C 1
ATOM 11962 O O . ARG B 1 564 ? -2.508 0.578 24.391 1 97.69 564 ARG B O 1
ATOM 11969 N N . THR B 1 565 ? -3.09 -0.105 22.391 1 98 565 THR B N 1
ATOM 11970 C CA . THR B 1 565 ? -1.749 -0.347 21.875 1 98 565 THR B CA 1
ATOM 11971 C C . THR B 1 565 ? -1.578 0.295 20.5 1 98 565 THR B C 1
ATOM 11973 O O . THR B 1 565 ? -2.424 0.123 19.625 1 98 565 THR B O 1
ATOM 11976 N N . GLU B 1 566 ? -0.481 0.976 20.344 1 97.38 566 GLU B N 1
ATOM 11977 C CA . GLU B 1 566 ? -0.103 1.562 19.062 1 97.38 566 GLU B CA 1
ATOM 11978 C C . GLU B 1 566 ? 1.277 1.085 18.625 1 97.38 566 GLU B C 1
ATOM 11980 O O . GLU B 1 566 ? 2.188 0.958 19.453 1 97.38 566 GLU B O 1
ATOM 11985 N N . THR B 1 567 ? 1.45 0.837 17.359 1 97.81 567 THR B N 1
ATOM 11986 C CA . THR B 1 567 ? 2.746 0.436 16.812 1 97.81 567 THR B CA 1
ATOM 11987 C C . THR B 1 567 ? 3.104 1.268 15.586 1 97.81 567 THR B C 1
ATOM 11989 O O . THR B 1 567 ? 2.223 1.817 14.93 1 97.81 567 THR B O 1
ATOM 11992 N N . LEU B 1 568 ? 4.387 1.408 15.344 1 97.19 568 LEU B N 1
ATOM 11993 C CA . LEU B 1 568 ? 4.957 2.049 14.164 1 97.19 568 LEU B CA 1
ATOM 11994 C C . LEU B 1 568 ? 6.078 1.204 13.57 1 97.19 568 LEU B C 1
ATOM 11996 O O . LEU B 1 568 ? 6.895 0.644 14.312 1 97.19 568 LEU B O 1
ATOM 12000 N N . ASP B 1 569 ? 6.117 1.048 12.289 1 96.62 569 ASP B N 1
ATOM 12001 C CA . ASP B 1 569 ? 7.184 0.391 11.547 1 96.62 569 ASP B CA 1
ATOM 12002 C C . ASP B 1 569 ? 7.539 1.181 10.289 1 96.62 569 ASP B C 1
ATOM 12004 O O . ASP B 1 569 ? 6.746 1.252 9.344 1 96.62 569 ASP B O 1
ATOM 12008 N N . VAL B 1 570 ? 8.695 1.763 10.281 1 96.06 570 VAL B N 1
ATOM 12009 C CA . VAL B 1 570 ? 9.188 2.529 9.141 1 96.06 570 VAL B CA 1
ATOM 12010 C C . VAL B 1 570 ? 10.367 1.804 8.5 1 96.06 570 VAL B C 1
ATOM 12012 O O . VAL B 1 570 ? 11.352 1.491 9.172 1 96.06 570 VAL B O 1
ATOM 12015 N N . LYS B 1 571 ? 10.305 1.567 7.215 1 96.56 571 LYS B N 1
ATOM 12016 C CA . LYS B 1 571 ? 11.383 0.941 6.457 1 96.56 571 LYS B CA 1
ATOM 12017 C C . LYS B 1 571 ? 11.891 1.865 5.355 1 96.56 571 LYS B C 1
ATOM 12019 O O . LYS B 1 571 ? 11.094 2.523 4.676 1 96.56 571 LYS B O 1
ATOM 12024 N N . LEU B 1 572 ? 13.188 1.881 5.215 1 95.38 572 LEU B N 1
ATOM 12025 C CA . LEU B 1 572 ? 13.859 2.721 4.234 1 95.38 572 LEU B CA 1
ATOM 12026 C C . LEU B 1 572 ? 14.633 1.87 3.227 1 95.38 572 LEU B C 1
ATOM 12028 O O . LEU B 1 572 ? 15.07 0.763 3.549 1 95.38 572 LEU B O 1
ATOM 12032 N N . ASP B 1 573 ? 14.781 2.402 2.023 1 94.12 573 ASP B N 1
ATOM 12033 C CA . ASP B 1 573 ? 15.609 1.698 1.047 1 94.12 573 ASP B CA 1
ATOM 12034 C C . ASP B 1 573 ? 17.094 1.924 1.319 1 94.12 573 ASP B C 1
ATOM 12036 O O . ASP B 1 573 ? 17.453 2.623 2.268 1 94.12 573 ASP B O 1
ATOM 12040 N N . GLU B 1 574 ? 17.938 1.303 0.569 1 91.19 574 GLU B N 1
ATOM 12041 C CA . GLU B 1 574 ? 19.375 1.311 0.792 1 91.19 574 GLU B CA 1
ATOM 12042 C C . GLU B 1 574 ? 19.938 2.729 0.724 1 91.19 574 GLU B C 1
ATOM 12044 O O . GLU B 1 574 ? 20.797 3.102 1.526 1 91.19 574 GLU B O 1
ATOM 12049 N N . SER B 1 575 ? 19.5 3.525 -0.218 1 89.38 575 SER B N 1
ATOM 12050 C CA . SER B 1 575 ? 20.016 4.879 -0.407 1 89.38 575 SER B CA 1
ATOM 12051 C C . SER B 1 575 ? 19.75 5.746 0.818 1 89.38 575 SER B C 1
ATOM 12053 O O . SER B 1 575 ? 20.578 6.574 1.192 1 89.38 575 SER B O 1
ATOM 12055 N N . GLN B 1 576 ? 18.703 5.59 1.399 1 89.06 576 GLN B N 1
ATOM 12056 C CA . GLN B 1 576 ? 18.328 6.379 2.568 1 89.06 576 GLN B CA 1
ATOM 12057 C C . GLN B 1 576 ? 19.031 5.867 3.822 1 89.06 576 GLN B C 1
ATOM 12059 O O . GLN B 1 576 ? 19.312 6.641 4.738 1 89.06 576 GLN B O 1
ATOM 12064 N N . LEU B 1 577 ? 19.25 4.59 3.857 1 87.75 577 LEU B N 1
ATOM 12065 C CA . LEU B 1 577 ? 19.859 3.986 5.035 1 87.75 577 LEU B CA 1
ATOM 12066 C C . LEU B 1 577 ? 21.297 4.469 5.207 1 87.75 577 LEU B C 1
ATOM 12068 O O . LEU B 1 577 ? 21.875 4.32 6.285 1 87.75 577 LEU B O 1
ATOM 12072 N N . SER B 1 578 ? 21.828 5.066 4.188 1 79.12 578 SER B N 1
ATOM 12073 C CA . SER B 1 578 ? 23.172 5.633 4.289 1 79.12 578 SER B CA 1
ATOM 12074 C C . SER B 1 578 ? 23.188 6.855 5.195 1 79.12 578 SER B C 1
ATOM 12076 O O . SER B 1 578 ? 24.234 7.242 5.715 1 79.12 578 SER B O 1
ATOM 12078 N N . TYR B 1 579 ? 22 7.445 5.371 1 77.5 579 TYR B N 1
ATOM 12079 C CA . TYR B 1 579 ? 21.953 8.695 6.121 1 77.5 579 TYR B CA 1
ATOM 12080 C C . TYR B 1 579 ? 20.969 8.602 7.277 1 77.5 579 TYR B C 1
ATOM 12082 O O . TYR B 1 579 ? 20.922 9.5 8.125 1 77.5 579 TYR B O 1
ATOM 12090 N N . SER B 1 580 ? 20.266 7.586 7.258 1 85.69 580 SER B N 1
ATOM 12091 C CA . SER B 1 580 ? 19.234 7.395 8.281 1 85.69 580 SER B CA 1
ATOM 12092 C C . SER B 1 580 ? 19.094 5.922 8.641 1 85.69 580 SER B C 1
ATOM 12094 O O . SER B 1 580 ? 19.922 5.094 8.258 1 85.69 580 SER B O 1
ATOM 12096 N N . SER B 1 581 ? 18.141 5.629 9.508 1 89 581 SER B N 1
ATOM 12097 C CA . SER B 1 581 ? 17.875 4.254 9.914 1 89 581 SER B CA 1
ATOM 12098 C C . SER B 1 581 ? 16.375 3.967 9.969 1 89 581 SER B C 1
ATOM 12100 O O . SER B 1 581 ? 15.57 4.891 10.102 1 89 581 SER B O 1
ATOM 12102 N N . ASN B 1 582 ? 16.062 2.664 9.852 1 92.38 582 ASN B N 1
ATOM 12103 C CA . ASN B 1 582 ? 14.695 2.242 10.117 1 92.38 582 ASN B CA 1
ATOM 12104 C C . ASN B 1 582 ? 14.242 2.666 11.516 1 92.38 582 ASN B C 1
ATOM 12106 O O . ASN B 1 582 ? 15.078 2.938 12.383 1 92.38 582 ASN B O 1
ATOM 12110 N N . SER B 1 583 ? 12.984 2.828 11.703 1 94 583 SER B N 1
ATOM 12111 C CA . SER B 1 583 ? 12.445 3.16 13.016 1 94 583 SER B CA 1
ATOM 12112 C C . SER B 1 583 ? 11.188 2.346 13.32 1 94 583 SER B C 1
ATOM 12114 O O . SER B 1 583 ? 10.422 2.012 12.414 1 94 583 SER B O 1
ATOM 12116 N N . ASP B 1 584 ? 11.086 1.96 14.555 1 95.88 584 ASP B N 1
ATOM 12117 C CA . ASP B 1 584 ? 9.906 1.236 15.023 1 95.88 584 ASP B CA 1
ATOM 12118 C C . ASP B 1 584 ? 9.602 1.562 16.484 1 95.88 584 ASP B C 1
ATOM 12120 O O . ASP B 1 584 ? 10.391 2.234 17.141 1 95.88 584 ASP B O 1
ATOM 12124 N N . GLY B 1 585 ? 8.461 1.146 16.953 1 97.19 585 GLY B N 1
ATOM 12125 C CA . GLY B 1 585 ? 8.141 1.313 18.359 1 97.19 585 GLY B CA 1
ATOM 12126 C C . GLY B 1 585 ? 6.719 0.899 18.703 1 97.19 585 GLY B C 1
ATOM 12127 O O . GLY B 1 585 ? 5.93 0.571 17.812 1 97.19 585 GLY B O 1
ATOM 12128 N N . GLU B 1 586 ? 6.477 0.863 19.922 1 97.56 586 GLU B N 1
ATOM 12129 C CA . GLU B 1 586 ? 5.184 0.489 20.484 1 97.56 586 GLU B CA 1
ATOM 12130 C C . GLU B 1 586 ? 4.859 1.312 21.719 1 97.56 586 GLU B C 1
ATOM 12132 O O . GLU B 1 586 ? 5.738 1.564 22.547 1 97.56 586 GLU B O 1
ATOM 12137 N N . VAL B 1 587 ? 3.658 1.773 21.812 1 97.31 587 VAL B N 1
ATOM 12138 C CA . VAL B 1 587 ? 3.09 2.377 23 1 97.31 587 VAL B CA 1
ATOM 12139 C C . VAL B 1 587 ? 1.915 1.537 23.5 1 97.31 587 VAL B C 1
ATOM 12141 O O . VAL B 1 587 ? 0.978 1.263 22.75 1 97.31 587 VAL B O 1
ATOM 12144 N N . SER B 1 588 ? 1.953 1.114 24.641 1 97.75 588 SER B N 1
ATOM 12145 C CA . SER B 1 588 ? 0.875 0.397 25.312 1 97.75 588 SER B CA 1
ATOM 12146 C C . SER B 1 588 ? 0.365 1.174 26.531 1 97.75 588 SER B C 1
ATOM 12148 O O . SER B 1 588 ? 1.157 1.647 27.344 1 97.75 588 SER B O 1
ATOM 12150 N N . VAL B 1 589 ? -0.964 1.305 26.688 1 97.81 589 VAL B N 1
ATOM 12151 C CA . VAL B 1 589 ? -1.525 2.131 27.75 1 97.81 589 VAL B CA 1
ATOM 12152 C C . VAL B 1 589 ? -2.697 1.403 28.406 1 97.81 589 VAL B C 1
ATOM 12154 O O . VAL B 1 589 ? -3.559 0.854 27.703 1 97.81 589 VAL B O 1
ATOM 12157 N N . ASP B 1 590 ? -2.727 1.367 29.656 1 98.19 590 ASP B N 1
ATOM 12158 C CA . ASP B 1 590 ? -3.854 0.925 30.484 1 98.19 590 ASP B CA 1
ATOM 12159 C C . ASP B 1 590 ? -4.477 2.096 31.234 1 98.19 590 ASP B C 1
ATOM 12161 O O . ASP B 1 590 ? -3.771 2.881 31.859 1 98.19 590 ASP B O 1
ATOM 12165 N N . GLU B 1 591 ? -5.801 2.15 31.203 1 98 591 GLU B N 1
ATOM 12166 C CA . GLU B 1 591 ? -6.457 3.312 31.781 1 98 591 GLU B CA 1
ATOM 12167 C C . GLU B 1 591 ? -7.762 2.918 32.469 1 98 591 GLU B C 1
ATOM 12169 O O . GLU B 1 591 ? -8.422 1.958 32.062 1 98 591 GLU B O 1
ATOM 12174 N N . TRP B 1 592 ? -8.164 3.613 33.469 1 97.62 592 TRP B N 1
ATOM 12175 C CA . TRP B 1 592 ? -9.516 3.627 34 1 97.62 592 TRP B CA 1
ATOM 12176 C C . TRP B 1 592 ? -10.016 5.055 34.188 1 97.62 592 TRP B C 1
ATOM 12178 O O . TRP B 1 592 ? -9.219 5.977 34.375 1 97.62 592 TRP B O 1
ATOM 12188 N N . PHE B 1 593 ? -11.289 5.297 34.094 1 97.94 593 PHE B N 1
ATOM 12189 C CA . PHE B 1 593 ? -11.844 6.648 34.125 1 97.94 593 PHE B CA 1
ATOM 12190 C C . PHE B 1 593 ? -13.227 6.652 34.781 1 97.94 593 PHE B C 1
ATOM 12192 O O . PHE B 1 593 ? -13.891 5.617 34.844 1 97.94 593 PHE B O 1
ATOM 12199 N N . THR B 1 594 ? -13.703 7.824 35.219 1 98 594 THR B N 1
ATOM 12200 C CA . THR B 1 594 ? -15.023 8.016 35.812 1 98 594 THR B CA 1
ATOM 12201 C C . THR B 1 594 ? -15.516 9.445 35.562 1 98 594 THR B C 1
ATOM 12203 O O . THR B 1 594 ? -14.711 10.352 35.344 1 98 594 THR B O 1
ATOM 12206 N N . GLU B 1 595 ? -16.797 9.625 35.5 1 97.12 595 GLU B N 1
ATOM 12207 C CA . GLU B 1 595 ? -17.469 10.914 35.406 1 97.12 595 GLU B CA 1
ATOM 12208 C C . GLU B 1 595 ? -18.656 10.992 36.344 1 97.12 595 GLU B C 1
ATOM 12210 O O . GLU B 1 595 ? -19.312 9.984 36.594 1 97.12 595 GLU B O 1
ATOM 12215 N N . PHE B 1 596 ? -18.969 12.219 36.781 1 96.38 596 PHE B N 1
ATOM 12216 C CA . PHE B 1 596 ? -20.141 12.508 37.625 1 96.38 596 PHE B CA 1
ATOM 12217 C C . PHE B 1 596 ? -20.859 13.758 37.125 1 96.38 596 PHE B C 1
ATOM 12219 O O . PHE B 1 596 ? -20.219 14.742 36.75 1 96.38 596 PHE B O 1
ATOM 12226 N N . ASP B 1 597 ? -22.062 13.703 37 1 95.62 597 ASP B N 1
ATOM 12227 C CA . ASP B 1 597 ? -22.922 14.852 36.781 1 95.62 597 ASP B CA 1
ATOM 12228 C C . ASP B 1 597 ? -23.922 15.008 37.938 1 95.62 597 ASP B C 1
ATOM 12230 O O . ASP B 1 597 ? -24.781 14.148 38.156 1 95.62 597 ASP B O 1
ATOM 12234 N N . VAL B 1 598 ? -23.875 16.172 38.594 1 96.31 598 VAL B N 1
ATOM 12235 C CA . VAL B 1 598 ? -24.625 16.359 39.844 1 96.31 598 VAL B CA 1
ATOM 12236 C C . VAL B 1 598 ? -25.531 17.562 39.719 1 96.31 598 VAL B C 1
ATOM 12238 O O . VAL B 1 598 ? -25.125 18.703 39.969 1 96.31 598 VAL B O 1
ATOM 12241 N N . PRO B 1 599 ? -26.766 17.312 39.438 1 95.69 599 PRO B N 1
ATOM 12242 C CA . PRO B 1 599 ? -27.703 18.422 39.625 1 95.69 599 PRO B CA 1
ATOM 12243 C C . PRO B 1 599 ? -27.828 18.859 41.094 1 95.69 599 PRO B C 1
ATOM 12245 O O . PRO B 1 599 ? -28.281 18.062 41.938 1 95.69 599 PRO B O 1
ATOM 12248 N N . VAL B 1 600 ? -27.578 20.094 41.375 1 97.12 600 VAL B N 1
ATOM 12249 C CA . VAL B 1 600 ? -27.531 20.562 42.75 1 97.12 600 VAL B CA 1
ATOM 12250 C C . VAL B 1 600 ? -28.844 21.234 43.125 1 97.12 600 VAL B C 1
ATOM 12252 O O . VAL B 1 600 ? -29.422 20.953 44.188 1 97.12 600 VAL B O 1
ATOM 12255 N N . VAL B 1 601 ? -29.281 22.234 42.312 1 97.12 601 VAL B N 1
ATOM 12256 C CA . VAL B 1 601 ? -30.516 22.984 42.531 1 97.12 601 VAL B CA 1
ATOM 12257 C C . VAL B 1 601 ? -31.297 23.062 41.219 1 97.12 601 VAL B C 1
ATOM 12259 O O . VAL B 1 601 ? -30.719 23.234 40.156 1 97.12 601 VAL B O 1
ATOM 12262 N N . ALA B 1 602 ? -32.656 22.906 41.344 1 95.06 602 ALA B N 1
ATOM 12263 C CA . ALA B 1 602 ? -33.531 23.062 40.156 1 95.06 602 ALA B CA 1
ATOM 12264 C C . ALA B 1 602 ? -34.781 23.828 40.531 1 95.06 602 ALA B C 1
ATOM 12266 O O . ALA B 1 602 ? -35.406 23.578 41.562 1 95.06 602 ALA B O 1
ATOM 12267 N N . ASP B 1 603 ? -35.062 24.828 39.75 1 94.81 603 ASP B N 1
ATOM 12268 C CA . ASP B 1 603 ? -36.344 25.531 39.781 1 94.81 603 ASP B CA 1
ATOM 12269 C C . ASP B 1 603 ? -36.562 26.25 41.125 1 94.81 603 ASP B C 1
ATOM 12271 O O . ASP B 1 603 ? -37.594 26.062 41.75 1 94.81 603 ASP B O 1
ATOM 12275 N N . LYS B 1 604 ? -35.656 26.875 41.531 1 94.62 604 LYS B N 1
ATOM 12276 C CA . LYS B 1 604 ? -35.75 27.781 42.656 1 94.62 604 LYS B CA 1
ATOM 12277 C C . LYS B 1 604 ? -35.625 29.234 42.219 1 94.62 604 LYS B C 1
ATOM 12279 O O . LYS B 1 604 ? -35.156 29.516 41.094 1 94.62 604 LYS B O 1
ATOM 12284 N N . PRO B 1 605 ? -36.125 30.094 43.031 1 92.44 605 PRO B N 1
ATOM 12285 C CA . PRO B 1 605 ? -36 31.5 42.656 1 92.44 605 PRO B CA 1
ATOM 12286 C C . PRO B 1 605 ? -34.562 31.906 42.344 1 92.44 605 PRO B C 1
ATOM 12288 O O . PRO B 1 605 ? -33.656 31.656 43.156 1 92.44 605 PRO B O 1
ATOM 12291 N N . LEU B 1 606 ? -34.281 32.5 41.25 1 93.44 606 LEU B N 1
ATOM 12292 C CA . LEU B 1 606 ? -33 33 40.781 1 93.44 606 LEU B CA 1
ATOM 12293 C C . LEU B 1 606 ? -32.062 31.859 40.438 1 93.44 606 LEU B C 1
ATOM 12295 O O . LEU B 1 606 ? -30.891 32.094 40.125 1 93.44 606 LEU B O 1
ATOM 12299 N N . ILE B 1 607 ? -32.531 30.609 40.531 1 97.25 607 ILE B N 1
ATOM 12300 C CA . ILE B 1 607 ? -31.75 29.453 40.156 1 97.25 607 ILE B CA 1
ATOM 12301 C C . ILE B 1 607 ? -32.625 28.453 39.406 1 97.25 607 ILE B C 1
ATOM 12303 O O . ILE B 1 607 ? -33.156 27.5 39.969 1 97.25 607 ILE B O 1
ATOM 12307 N N . HIS B 1 608 ? -32.75 28.672 38.156 1 95.44 608 HIS B N 1
ATOM 12308 C CA . HIS B 1 608 ? -33.469 27.719 37.312 1 95.44 608 HIS B CA 1
ATOM 12309 C C . HIS B 1 608 ? -32.781 26.359 37.312 1 95.44 608 HIS B C 1
ATOM 12311 O O . HIS B 1 608 ? -33.438 25.312 37.375 1 95.44 608 HIS B O 1
ATOM 12317 N N . SER B 1 609 ? -31.484 26.438 37.219 1 94.81 609 SER B N 1
ATOM 12318 C CA . SER B 1 609 ? -30.719 25.203 37.312 1 94.81 609 SER B CA 1
ATOM 12319 C C . SER B 1 609 ? -29.281 25.484 37.75 1 94.81 609 SER B C 1
ATOM 12321 O O . SER B 1 609 ? -28.688 26.484 37.344 1 94.81 609 SER B O 1
ATOM 12323 N N . LEU B 1 610 ? -28.719 24.641 38.594 1 97 610 LEU B N 1
ATOM 12324 C CA . LEU B 1 610 ? -27.312 24.594 39 1 97 610 LEU B CA 1
ATOM 12325 C C . LEU B 1 610 ? -26.781 23.172 38.969 1 97 610 LEU B C 1
ATOM 12327 O O . LEU B 1 610 ? -27.266 22.297 39.688 1 97 610 LEU B O 1
ATOM 12331 N N . ASN B 1 611 ? -25.797 22.938 38.125 1 95.5 611 ASN B N 1
ATOM 12332 C CA . ASN B 1 611 ? -25.25 21.609 37.906 1 95.5 611 ASN B CA 1
ATOM 12333 C C . ASN B 1 611 ? -23.734 21.594 38 1 95.5 611 ASN B C 1
ATOM 12335 O O . ASN B 1 611 ? -23.062 22.516 37.531 1 95.5 611 ASN B O 1
ATOM 12339 N N . LEU B 1 612 ? -23.219 20.547 38.594 1 96.38 612 LEU B N 1
ATOM 12340 C CA . LEU B 1 612 ? -21.781 20.312 38.688 1 96.38 612 LEU B CA 1
ATOM 12341 C C . LEU B 1 612 ? -21.406 19.016 37.969 1 96.38 612 LEU B C 1
ATOM 12343 O O . LEU B 1 612 ? -22.141 18.031 38.031 1 96.38 612 LEU B O 1
ATOM 12347 N N . ALA B 1 613 ? -20.281 19.078 37.219 1 94.69 613 ALA B N 1
ATOM 12348 C CA . ALA B 1 613 ? -19.766 17.891 36.562 1 94.69 613 ALA B CA 1
ATOM 12349 C C . ALA B 1 613 ? -18.297 17.672 36.906 1 94.69 613 ALA B C 1
ATOM 12351 O O . ALA B 1 613 ? -17.516 18.625 36.969 1 94.69 613 ALA B O 1
ATOM 12352 N N . LEU B 1 614 ? -17.969 16.391 37.125 1 96.25 614 LEU B N 1
ATOM 12353 C CA . LEU B 1 614 ? -16.594 15.984 37.438 1 96.25 614 LEU B CA 1
ATOM 12354 C C . LEU B 1 614 ? -16.141 14.828 36.531 1 96.25 614 LEU B C 1
ATOM 12356 O O . LEU B 1 614 ? -16.953 13.977 36.188 1 96.25 614 LEU B O 1
ATOM 12360 N N . GLY B 1 615 ? -14.844 14.812 36.156 1 96 615 GLY B N 1
ATOM 12361 C CA . GLY B 1 615 ? -14.211 13.719 35.438 1 96 615 GLY B CA 1
ATOM 12362 C C . GLY B 1 615 ? -12.805 13.43 35.938 1 96 615 GLY B C 1
ATOM 12363 O O . GLY B 1 615 ? -12.078 14.344 36.344 1 96 615 GLY B O 1
ATOM 12364 N N . TYR B 1 616 ? -12.5 12.18 35.844 1 97.62 616 TYR B N 1
ATOM 12365 C CA . TYR B 1 616 ? -11.172 11.75 36.281 1 97.62 616 TYR B CA 1
ATOM 12366 C C . TYR B 1 616 ? -10.711 10.539 35.469 1 97.62 616 TYR B C 1
ATOM 12368 O O . TYR B 1 616 ? -11.508 9.664 35.156 1 97.62 616 TYR B O 1
ATOM 12376 N N . ARG B 1 617 ? -9.422 10.492 35.094 1 97.81 617 ARG B N 1
ATOM 12377 C CA . ARG B 1 617 ? -8.836 9.391 34.344 1 97.81 617 ARG B CA 1
ATOM 12378 C C . ARG B 1 617 ? -7.387 9.156 34.781 1 97.81 617 ARG B C 1
ATOM 12380 O O . ARG B 1 617 ? -6.613 10.102 34.906 1 97.81 617 ARG B O 1
ATOM 12387 N N . LYS B 1 618 ? -7.023 7.93 35 1 97.88 618 LYS B N 1
ATOM 12388 C CA . LYS B 1 618 ? -5.652 7.516 35.281 1 97.88 618 LYS B CA 1
ATOM 12389 C C . LYS B 1 618 ? -5.113 6.621 34.156 1 97.88 618 LYS B C 1
ATOM 12391 O O . LYS B 1 618 ? -5.809 5.719 33.688 1 97.88 618 LYS B O 1
ATOM 12396 N N . SER B 1 619 ? -3.869 6.934 33.781 1 97.62 619 SER B N 1
ATOM 12397 C CA . SER B 1 619 ? -3.271 6.207 32.688 1 97.62 619 SER B CA 1
ATOM 12398 C C . SER B 1 619 ? -1.854 5.754 33 1 97.62 619 SER B C 1
ATOM 12400 O O . SER B 1 619 ? -1.097 6.484 33.656 1 97.62 619 SER B O 1
ATOM 12402 N N . THR B 1 620 ? -1.496 4.504 32.562 1 98.06 620 THR B N 1
ATOM 12403 C CA . THR B 1 620 ? -0.141 3.969 32.625 1 98.06 620 THR B CA 1
ATOM 12404 C C . THR B 1 620 ? 0.403 3.666 31.234 1 98.06 620 THR B C 1
ATOM 12406 O O . THR B 1 620 ? -0.159 2.846 30.5 1 98.06 620 THR B O 1
ATOM 12409 N N . TYR B 1 621 ? 1.534 4.293 30.969 1 97.5 621 TYR B N 1
ATOM 12410 C CA . TYR B 1 621 ? 2.125 4.168 29.641 1 97.5 621 TYR B CA 1
ATOM 12411 C C . TYR B 1 621 ? 3.393 3.32 29.688 1 97.5 621 TYR B C 1
ATOM 12413 O O . TYR B 1 621 ? 4.266 3.543 30.531 1 97.5 621 TYR B O 1
ATOM 12421 N N . ASN B 1 622 ? 3.498 2.383 28.797 1 97.75 622 ASN B N 1
ATOM 12422 C CA . ASN B 1 622 ? 4.723 1.649 28.484 1 97.75 622 ASN B CA 1
ATOM 12423 C C . ASN B 1 622 ? 5.121 1.815 27.031 1 97.75 622 ASN B C 1
ATOM 12425 O O . ASN B 1 622 ? 4.273 1.73 26.141 1 97.75 622 ASN B O 1
ATOM 12429 N N . VAL B 1 623 ? 6.422 2.143 26.844 1 97.44 623 VAL B N 1
ATOM 12430 C CA . VAL B 1 623 ? 6.875 2.395 25.484 1 97.44 623 VAL B CA 1
ATOM 12431 C C . VAL B 1 623 ? 8.148 1.598 25.203 1 97.44 623 VAL B C 1
ATOM 12433 O O . VAL B 1 623 ? 8.984 1.426 26.094 1 97.44 623 VAL B O 1
ATOM 12436 N N . SER B 1 624 ? 8.289 1.068 24.016 1 97.31 624 SER B N 1
ATOM 12437 C CA . SER B 1 624 ? 9.477 0.323 23.625 1 97.31 624 SER B CA 1
ATOM 12438 C C . SER B 1 624 ? 9.664 0.328 22.109 1 97.31 624 SER B C 1
ATOM 12440 O O . SER B 1 624 ? 8.727 0.61 21.359 1 97.31 624 SER B O 1
ATOM 12442 N N . SER B 1 625 ? 10.867 0.137 21.656 1 96.12 625 SER B N 1
ATOM 12443 C CA . SER B 1 625 ? 11.258 -0.138 20.281 1 96.12 625 SER B CA 1
ATOM 12444 C C . SER B 1 625 ? 12.195 -1.337 20.203 1 96.12 625 SER B C 1
ATOM 12446 O O . SER B 1 625 ? 12.531 -1.941 21.219 1 96.12 625 SER B O 1
ATOM 12448 N N . SER B 1 626 ? 12.609 -1.715 19.016 1 92.38 626 SER B N 1
ATOM 12449 C CA . SER B 1 626 ? 13.547 -2.818 18.844 1 92.38 626 SER B CA 1
ATOM 12450 C C . SER B 1 626 ? 14.914 -2.482 19.438 1 92.38 626 SER B C 1
ATOM 12452 O O . SER B 1 626 ? 15.68 -3.381 19.781 1 92.38 626 SER B O 1
ATOM 12454 N N . THR B 1 627 ? 15.203 -1.23 19.625 1 89.38 627 THR B N 1
ATOM 12455 C CA . THR B 1 627 ? 16.562 -0.864 20.016 1 89.38 627 THR B CA 1
ATOM 12456 C C . THR B 1 627 ? 16.562 -0.187 21.391 1 89.38 627 THR B C 1
ATOM 12458 O O . THR B 1 627 ? 17.609 -0.001 22 1 89.38 627 THR B O 1
ATOM 12461 N N . SER B 1 628 ? 15.375 0.219 21.828 1 91.88 628 SER B N 1
ATOM 12462 C CA . SER B 1 628 ? 15.352 0.968 23.078 1 91.88 628 SER B CA 1
ATOM 12463 C C . SER B 1 628 ? 14.008 0.827 23.781 1 91.88 628 SER B C 1
ATOM 12465 O O . SER B 1 628 ? 13.055 0.286 23.219 1 91.88 628 SER B O 1
ATOM 12467 N N . SER B 1 629 ? 14.008 1.117 25.062 1 92.81 629 SER B N 1
ATOM 12468 C CA . SER B 1 629 ? 12.781 1.166 25.844 1 92.81 629 SER B CA 1
ATOM 12469 C C . SER B 1 629 ? 12.742 2.41 26.734 1 92.81 629 SER B C 1
ATOM 12471 O O . SER B 1 629 ? 13.781 2.908 27.156 1 92.81 629 SER B O 1
ATOM 12473 N N . GLY B 1 630 ? 11.594 2.941 26.875 1 92.44 630 GLY B N 1
ATOM 12474 C CA . GLY B 1 630 ? 11.414 4.047 27.812 1 92.44 630 GLY B CA 1
ATOM 12475 C C . GLY B 1 630 ? 10.906 3.604 29.172 1 92.44 630 GLY B C 1
ATOM 12476 O O . GLY B 1 630 ? 10.492 2.455 29.328 1 92.44 630 GLY B O 1
ATOM 12477 N N . SER B 1 631 ? 10.938 4.547 30.109 1 93.25 631 SER B N 1
ATOM 12478 C CA . SER B 1 631 ? 10.422 4.273 31.453 1 93.25 631 SER B CA 1
ATOM 12479 C C . SER B 1 631 ? 8.898 4.344 31.484 1 93.25 631 SER B C 1
ATOM 12481 O O . SER B 1 631 ? 8.289 5.082 30.703 1 93.25 631 SER B O 1
ATOM 12483 N N . GLU B 1 632 ? 8.344 3.551 32.344 1 96.38 632 GLU B N 1
ATOM 12484 C CA . GLU B 1 632 ? 6.906 3.631 32.562 1 96.38 632 GLU B CA 1
ATOM 12485 C C . GLU B 1 632 ? 6.504 5.02 33.062 1 96.38 632 GLU B C 1
ATOM 12487 O O . GLU B 1 632 ? 7.18 5.598 33.906 1 96.38 632 GLU B O 1
ATOM 12492 N N . LYS B 1 633 ? 5.492 5.59 32.5 1 97.25 633 LYS B N 1
ATOM 12493 C CA . LYS B 1 633 ? 4.961 6.879 32.938 1 97.25 633 LYS B CA 1
ATOM 12494 C C . LYS B 1 633 ? 3.518 6.746 33.406 1 97.25 633 LYS B C 1
ATOM 12496 O O . LYS B 1 633 ? 2.705 6.07 32.781 1 97.25 633 LYS B O 1
ATOM 12501 N N . LYS B 1 634 ? 3.223 7.359 34.5 1 96.88 634 LYS B N 1
ATOM 12502 C CA . LYS B 1 634 ? 1.866 7.43 35.031 1 96.88 634 LYS B CA 1
ATOM 12503 C C . LYS B 1 634 ? 1.335 8.859 35 1 96.88 634 LYS B C 1
ATOM 12505 O O . LYS B 1 634 ? 2.049 9.797 35.344 1 96.88 634 LYS B O 1
ATOM 12510 N N . THR B 1 635 ? 0.122 8.984 34.5 1 96.31 635 THR B N 1
ATOM 12511 C CA . THR B 1 635 ? -0.475 10.305 34.375 1 96.31 635 THR B CA 1
ATOM 12512 C C . THR B 1 635 ? -1.901 10.305 34.938 1 96.31 635 THR B C 1
ATOM 12514 O O . THR B 1 635 ? -2.539 9.25 35 1 96.31 635 THR B O 1
ATOM 12517 N N . GLU B 1 636 ? -2.32 11.555 35.281 1 96.5 636 GLU B N 1
ATOM 12518 C CA . GLU B 1 636 ? -3.686 11.789 35.75 1 96.5 636 GLU B CA 1
ATOM 12519 C C . GLU B 1 636 ? -4.297 13.008 35.062 1 96.5 636 GLU B C 1
ATOM 12521 O O . GLU B 1 636 ? -3.619 14.023 34.875 1 96.5 636 GLU B O 1
ATOM 12526 N N . THR B 1 637 ? -5.496 12.852 34.688 1 96.94 637 THR B N 1
ATOM 12527 C CA . THR B 1 637 ? -6.258 13.953 34.125 1 96.94 637 THR B CA 1
ATOM 12528 C C . THR B 1 637 ? -7.586 14.133 34.844 1 96.94 637 THR B C 1
ATOM 12530 O O . THR B 1 637 ? -8.102 13.188 35.438 1 96.94 637 THR B O 1
ATOM 12533 N N . SER B 1 638 ? -8.07 15.391 34.844 1 96.62 638 SER B N 1
ATOM 12534 C CA . SER B 1 638 ? -9.312 15.695 35.562 1 96.62 638 SER B CA 1
ATOM 12535 C C . SER B 1 638 ? -10.039 16.875 34.938 1 96.62 638 SER B C 1
ATOM 12537 O O . SER B 1 638 ? -9.438 17.656 34.188 1 96.62 638 SER B O 1
ATOM 12539 N N . LYS B 1 639 ? -11.312 16.984 35.156 1 95 639 LYS B N 1
ATOM 12540 C CA . LYS B 1 639 ? -12.125 18.109 34.75 1 95 639 LYS B CA 1
ATOM 12541 C C . LYS B 1 639 ? -13.141 18.5 35.812 1 95 639 LYS B C 1
ATOM 12543 O O . LYS B 1 639 ? -13.68 17.625 36.5 1 95 639 LYS B O 1
ATOM 12548 N N . PHE B 1 640 ? -13.398 19.766 36 1 96.62 640 PHE B N 1
ATOM 12549 C CA . PHE B 1 640 ? -14.414 20.375 36.844 1 96.62 640 PHE B CA 1
ATOM 12550 C C . PHE B 1 640 ? -15.242 21.391 36.062 1 96.62 640 PHE B C 1
ATOM 12552 O O . PHE B 1 640 ? -14.695 22.344 35.531 1 96.62 640 PHE B O 1
ATOM 12559 N N . GLU B 1 641 ? -16.562 21.188 36.094 1 95.62 641 GLU B N 1
ATOM 12560 C CA . GLU B 1 641 ? -17.438 22.062 35.312 1 95.62 641 GLU B CA 1
ATOM 12561 C C . GLU B 1 641 ? -18.609 22.531 36.188 1 95.62 641 GLU B C 1
ATOM 12563 O O . GLU B 1 641 ? -19.141 21.781 37 1 95.62 641 GLU B O 1
ATOM 12568 N N . VAL B 1 642 ? -19.047 23.781 35.938 1 96.81 642 VAL B N 1
ATOM 12569 C CA . VAL B 1 642 ? -20.219 24.375 36.594 1 96.81 642 VAL B CA 1
ATOM 12570 C C . VAL B 1 642 ? -21.125 24.984 35.531 1 96.81 642 VAL B C 1
ATOM 12572 O O . VAL B 1 642 ? -20.656 25.688 34.625 1 96.81 642 VAL B O 1
ATOM 12575 N N . ARG B 1 643 ? -22.344 24.672 35.656 1 96.25 643 ARG B N 1
ATOM 12576 C CA . ARG B 1 643 ? -23.391 25.297 34.844 1 96.25 643 ARG B CA 1
ATOM 12577 C C . ARG B 1 643 ? -24.469 25.906 35.719 1 96.25 643 ARG B C 1
ATOM 12579 O O . ARG B 1 643 ? -25.109 25.188 36.5 1 96.25 643 ARG B O 1
ATOM 12586 N N . TYR B 1 644 ? -24.703 27.234 35.531 1 97.38 644 TYR B N 1
ATOM 12587 C CA . TYR B 1 644 ? -25.672 27.969 36.344 1 97.38 644 TYR B CA 1
ATOM 12588 C C . TYR B 1 644 ? -26.625 28.781 35.469 1 97.38 644 TYR B C 1
ATOM 12590 O O . TYR B 1 644 ? -26.188 29.672 34.719 1 97.38 644 TYR B O 1
ATOM 12598 N N . ALA B 1 645 ? -27.812 28.453 35.562 1 96.88 645 ALA B N 1
ATOM 12599 C CA . ALA B 1 645 ? -28.844 29.219 34.844 1 96.88 645 ALA B CA 1
ATOM 12600 C C . ALA B 1 645 ? -29.781 29.922 35.844 1 96.88 645 ALA B C 1
ATOM 12602 O O . ALA B 1 645 ? -30.625 29.281 36.469 1 96.88 645 ALA B O 1
ATOM 12603 N N . PRO B 1 646 ? -29.656 31.234 35.906 1 96.5 646 PRO B N 1
ATOM 12604 C CA . PRO B 1 646 ? -30.609 31.938 36.75 1 96.5 646 PRO B CA 1
ATOM 12605 C C . PRO B 1 646 ? -32.031 31.875 36.219 1 96.5 646 PRO B C 1
ATOM 12607 O O . PRO B 1 646 ? -33 31.812 37 1 96.5 646 PRO B O 1
ATOM 12610 N N . THR B 1 647 ? -32.094 31.969 34.938 1 94.75 647 THR B N 1
ATOM 12611 C CA . THR B 1 647 ? -33.344 31.812 34.219 1 94.75 647 THR B CA 1
ATOM 12612 C C . THR B 1 647 ? -33.125 30.906 33 1 94.75 647 THR B C 1
ATOM 12614 O O . THR B 1 647 ? -32.031 30.422 32.75 1 94.75 647 THR B O 1
ATOM 12617 N N . THR B 1 648 ? -34.25 30.75 32.281 1 91.5 648 THR B N 1
ATOM 12618 C CA . THR B 1 648 ? -34.125 29.938 31.078 1 91.5 648 THR B CA 1
ATOM 12619 C C . THR B 1 648 ? -33.469 30.719 29.953 1 91.5 648 THR B C 1
ATOM 12621 O O . THR B 1 648 ? -33.031 30.141 28.969 1 91.5 648 THR B O 1
ATOM 12624 N N . ASP B 1 649 ? -33.219 32.031 30.109 1 94.25 649 ASP B N 1
ATOM 12625 C CA . ASP B 1 649 ? -32.719 32.906 29.047 1 94.25 649 ASP B CA 1
ATOM 12626 C C . ASP B 1 649 ? -31.203 33 29.078 1 94.25 649 ASP B C 1
ATOM 12628 O O . ASP B 1 649 ? -30.594 33.406 28.094 1 94.25 649 ASP B O 1
ATOM 12632 N N . VAL B 1 650 ? -30.656 32.688 30.266 1 95.88 650 VAL B N 1
ATOM 12633 C CA . VAL B 1 650 ? -29.219 32.906 30.453 1 95.88 650 VAL B CA 1
ATOM 12634 C C . VAL B 1 650 ? -28.609 31.641 31.078 1 95.88 650 VAL B C 1
ATOM 12636 O O . VAL B 1 650 ? -29.125 31.109 32.062 1 95.88 650 VAL B O 1
ATOM 12639 N N . LEU B 1 651 ? -27.594 31.188 30.516 1 96.06 651 LEU B N 1
ATOM 12640 C CA . LEU B 1 651 ? -26.781 30.125 31.094 1 96.06 651 LEU B CA 1
ATOM 12641 C C . LEU B 1 651 ? -25.344 30.594 31.297 1 96.06 651 LEU B C 1
ATOM 12643 O O . LEU B 1 651 ? -24.688 31.031 30.344 1 96.06 651 LEU B O 1
ATOM 12647 N N . LEU B 1 652 ? -24.859 30.578 32.531 1 97.5 652 LEU B N 1
ATOM 12648 C CA . LEU B 1 652 ? -23.469 30.797 32.844 1 97.5 652 LEU B CA 1
ATOM 12649 C C . LEU B 1 652 ? -22.734 29.469 33 1 97.5 652 LEU B C 1
ATOM 12651 O O . LEU B 1 652 ? -23.25 28.531 33.625 1 97.5 652 LEU B O 1
ATOM 12655 N N . ARG B 1 653 ? -21.562 29.406 32.406 1 95.81 653 ARG B N 1
ATOM 12656 C CA . ARG B 1 653 ? -20.812 28.156 32.5 1 95.81 653 ARG B CA 1
ATOM 12657 C C . ARG B 1 653 ? -19.328 28.422 32.719 1 95.81 653 ARG B C 1
ATOM 12659 O O . ARG B 1 653 ? -18.797 29.438 32.281 1 95.81 653 ARG B O 1
ATOM 12666 N N . ALA B 1 654 ? -18.672 27.531 33.438 1 96 654 ALA B N 1
ATOM 12667 C CA . ALA B 1 654 ? -17.25 27.562 33.75 1 96 654 ALA B CA 1
ATOM 12668 C C . ALA B 1 654 ? -16.672 26.156 33.781 1 96 654 ALA B C 1
ATOM 12670 O O . ALA B 1 654 ? -17.344 25.203 34.219 1 96 654 ALA B O 1
ATOM 12671 N N . SER B 1 655 ? -15.438 26.062 33.281 1 94.19 655 SER B N 1
ATOM 12672 C CA . SER B 1 655 ? -14.789 24.766 33.312 1 94.19 655 SER B CA 1
ATOM 12673 C C . SER B 1 655 ? -13.297 24.891 33.562 1 94.19 655 SER B C 1
ATOM 12675 O O . SER B 1 655 ? -12.672 25.875 33.188 1 94.19 655 SER B O 1
ATOM 12677 N N . TYR B 1 656 ? -12.742 23.922 34.281 1 95.69 656 TYR B N 1
ATOM 12678 C CA . TYR B 1 656 ? -11.32 23.688 34.469 1 95.69 656 TYR B CA 1
ATOM 12679 C C . TYR B 1 656 ? -10.938 22.266 34.094 1 95.69 656 TYR B C 1
ATOM 12681 O O . TYR B 1 656 ? -11.516 21.312 34.594 1 95.69 656 TYR B O 1
ATOM 12689 N N . ASN B 1 657 ? -9.977 22.172 33.219 1 95.38 657 ASN B N 1
ATOM 12690 C CA . ASN B 1 657 ? -9.57 20.859 32.719 1 95.38 657 ASN B CA 1
ATOM 12691 C C . ASN B 1 657 ? -8.055 20.672 32.781 1 95.38 657 ASN B C 1
ATOM 12693 O O . ASN B 1 657 ? -7.305 21.562 32.375 1 95.38 657 ASN B O 1
ATOM 12697 N N . LYS B 1 658 ? -7.625 19.547 33.312 1 96.44 658 LYS B N 1
ATOM 12698 C CA . LYS B 1 658 ? -6.246 19.094 33.219 1 96.44 658 LYS B CA 1
ATOM 12699 C C . LYS B 1 658 ? -6.121 17.922 32.219 1 96.44 658 LYS B C 1
ATOM 12701 O O . LYS B 1 658 ? -6.727 16.875 32.438 1 96.44 658 LYS B O 1
ATOM 12706 N N . ALA B 1 659 ? -5.344 18.125 31.203 1 96.38 659 ALA B N 1
ATOM 12707 C CA . ALA B 1 659 ? -5.156 17.125 30.156 1 96.38 659 ALA B CA 1
ATOM 12708 C C . ALA B 1 659 ? -3.674 16.812 29.953 1 96.38 659 ALA B C 1
ATOM 12710 O O . ALA B 1 659 ? -2.809 17.5 30.5 1 96.38 659 ALA B O 1
ATOM 12711 N N . ILE B 1 660 ? -3.391 15.719 29.219 1 95.81 660 ILE B N 1
ATOM 12712 C CA . ILE B 1 660 ? -2.006 15.352 28.938 1 95.81 660 ILE B CA 1
ATOM 12713 C C . ILE B 1 660 ? -1.889 14.844 27.5 1 95.81 660 ILE B C 1
ATOM 12715 O O . ILE B 1 660 ? -2.891 14.477 26.891 1 95.81 660 ILE B O 1
ATOM 12719 N N . ARG B 1 661 ? -0.709 14.844 26.953 1 95.56 661 ARG B N 1
ATOM 12720 C CA . ARG B 1 661 ? -0.32 14.141 25.734 1 95.56 661 ARG B CA 1
ATOM 12721 C C . ARG B 1 661 ? 0.982 13.375 25.938 1 95.56 661 ARG B C 1
ATOM 12723 O O . ARG B 1 661 ? 2.02 13.969 26.25 1 95.56 661 ARG B O 1
ATOM 12730 N N . ALA B 1 662 ? 0.87 12.125 25.828 1 95.62 662 ALA B N 1
ATOM 12731 C CA . ALA B 1 662 ? 2.086 11.312 25.859 1 95.62 662 ALA B CA 1
ATOM 12732 C C . ALA B 1 662 ? 2.887 11.477 24.562 1 95.62 662 ALA B C 1
ATOM 12734 O O . ALA B 1 662 ? 2.332 11.828 23.516 1 95.62 662 ALA B O 1
ATOM 12735 N N . ALA B 1 663 ? 4.172 11.234 24.703 1 95.81 663 ALA B N 1
ATOM 12736 C CA . ALA B 1 663 ? 5.023 11.305 23.516 1 95.81 663 ALA B CA 1
ATOM 12737 C C . ALA B 1 663 ? 4.613 10.266 22.484 1 95.81 663 ALA B C 1
ATOM 12739 O O . ALA B 1 663 ? 4.254 9.141 22.828 1 95.81 663 ALA B O 1
ATOM 12740 N N . SER B 1 664 ? 4.641 10.672 21.234 1 95.44 664 SER B N 1
ATOM 12741 C CA . SER B 1 664 ? 4.391 9.719 20.156 1 95.44 664 SER B CA 1
ATOM 12742 C C . SER B 1 664 ? 5.594 8.805 19.938 1 95.44 664 SER B C 1
ATOM 12744 O O . SER B 1 664 ? 6.695 9.094 20.422 1 95.44 664 SER B O 1
ATOM 12746 N N . ILE B 1 665 ? 5.387 7.719 19.219 1 96.38 665 ILE B N 1
ATOM 12747 C CA . ILE B 1 665 ? 6.457 6.766 18.938 1 96.38 665 ILE B CA 1
ATOM 12748 C C . ILE B 1 665 ? 7.586 7.461 18.188 1 96.38 665 ILE B C 1
ATOM 12750 O O . ILE B 1 665 ? 8.766 7.223 18.453 1 96.38 665 ILE B O 1
ATOM 12754 N N . THR B 1 666 ? 7.328 8.281 17.281 1 95.5 666 THR B N 1
ATOM 12755 C CA . THR B 1 666 ? 8.352 8.992 16.516 1 95.5 666 THR B CA 1
ATOM 12756 C C . THR B 1 666 ? 9.133 9.945 17.406 1 95.5 666 THR B C 1
ATOM 12758 O O . THR B 1 666 ? 10.352 10.07 17.281 1 95.5 666 THR B O 1
ATOM 12761 N N . GLU B 1 667 ? 8.445 10.633 18.219 1 95.81 667 GLU B N 1
ATOM 12762 C CA . GLU B 1 667 ? 9.133 11.531 19.141 1 95.81 667 GLU B CA 1
ATOM 12763 C C . GLU B 1 667 ? 10.086 10.758 20.062 1 95.81 667 GLU B C 1
ATOM 12765 O O . GLU B 1 667 ? 11.141 11.273 20.438 1 95.81 667 GLU B O 1
ATOM 12770 N N . LEU B 1 668 ? 9.734 9.57 20.375 1 96.69 668 LEU B N 1
ATOM 12771 C CA . LEU B 1 668 ? 10.516 8.742 21.297 1 96.69 668 LEU B CA 1
ATOM 12772 C C . LEU B 1 668 ? 11.656 8.047 20.578 1 96.69 668 LEU B C 1
ATOM 12774 O O . LEU B 1 668 ? 12.766 7.961 21.094 1 96.69 668 LEU B O 1
ATOM 12778 N N . PHE B 1 669 ? 11.367 7.551 19.359 1 95.38 669 PHE B N 1
ATOM 12779 C CA . PHE B 1 669 ? 12.266 6.52 18.844 1 95.38 669 PHE B CA 1
ATOM 12780 C C . PHE B 1 669 ? 12.703 6.832 17.422 1 95.38 669 PHE B C 1
ATOM 12782 O O . PHE B 1 669 ? 13.375 6.023 16.781 1 95.38 669 PHE B O 1
ATOM 12789 N N . ALA B 1 670 ? 12.328 7.926 16.859 1 92.81 670 ALA B N 1
ATOM 12790 C CA . ALA B 1 670 ? 12.812 8.258 15.523 1 92.81 670 ALA B CA 1
ATOM 12791 C C . ALA B 1 670 ? 14.336 8.266 15.484 1 92.81 670 ALA B C 1
ATOM 12793 O O . ALA B 1 670 ? 14.992 8.656 16.453 1 92.81 670 ALA B O 1
ATOM 12794 N N . ALA B 1 671 ? 14.828 7.883 14.352 1 89.75 671 ALA B N 1
ATOM 12795 C CA . ALA B 1 671 ? 16.266 7.941 14.156 1 89.75 671 ALA B CA 1
ATOM 12796 C C . ALA B 1 671 ? 16.781 9.383 14.219 1 89.75 671 ALA B C 1
ATOM 12798 O O . ALA B 1 671 ? 16.109 10.305 13.734 1 89.75 671 ALA B O 1
ATOM 12799 N N . GLN B 1 672 ? 17.922 9.547 14.812 1 89.88 672 GLN B N 1
ATOM 12800 C CA . GLN B 1 672 ? 18.531 10.875 14.859 1 89.88 672 GLN B CA 1
ATOM 12801 C C . GLN B 1 672 ? 19.328 11.164 13.586 1 89.88 672 GLN B C 1
ATOM 12803 O O . GLN B 1 672 ? 19.969 10.266 13.039 1 89.88 672 GLN B O 1
ATOM 12808 N N . GLY B 1 673 ? 19.125 12.391 13.094 1 88.31 673 GLY B N 1
ATOM 12809 C CA . GLY B 1 673 ? 19.828 12.805 11.883 1 88.31 673 GLY B CA 1
ATOM 12810 C C . GLY B 1 673 ? 19.984 14.312 11.781 1 88.31 673 GLY B C 1
ATOM 12811 O O . GLY B 1 673 ? 19.281 15.062 12.461 1 88.31 673 GLY B O 1
ATOM 12812 N N . VAL B 1 674 ? 20.938 14.766 10.969 1 88.38 674 VAL B N 1
ATOM 12813 C CA . VAL B 1 674 ? 21.219 16.188 10.781 1 88.38 674 VAL B CA 1
ATOM 12814 C C . VAL B 1 674 ? 20.344 16.75 9.664 1 88.38 674 VAL B C 1
ATOM 12816 O O . VAL B 1 674 ? 20.219 16.141 8.602 1 88.38 674 VAL B O 1
ATOM 12819 N N . GLY B 1 675 ? 19.594 17.766 9.969 1 82.19 675 GLY B N 1
ATOM 12820 C CA . GLY B 1 675 ? 18.75 18.453 9 1 82.19 675 GLY B CA 1
ATOM 12821 C C . GLY B 1 675 ? 18.844 19.953 9.078 1 82.19 675 GLY B C 1
ATOM 12822 O O . GLY B 1 675 ? 19.438 20.5 10.016 1 82.19 675 GLY B O 1
ATOM 12823 N N . ASN B 1 676 ? 18.328 20.625 8.109 1 75.94 676 ASN B N 1
ATOM 12824 C CA . ASN B 1 676 ? 18.375 22.078 8.023 1 75.94 676 ASN B CA 1
ATOM 12825 C C . ASN B 1 676 ? 17.5 22.734 9.078 1 75.94 676 ASN B C 1
ATOM 12827 O O . ASN B 1 676 ? 16.422 22.219 9.406 1 75.94 676 ASN B O 1
ATOM 12831 N N . VAL B 1 677 ? 17.922 23.766 9.648 1 79.56 677 VAL B N 1
ATOM 12832 C CA . VAL B 1 677 ? 17.172 24.609 10.57 1 79.56 677 VAL B CA 1
ATOM 12833 C C . VAL B 1 677 ? 17.484 26.078 10.305 1 79.56 677 VAL B C 1
ATOM 12835 O O . VAL B 1 677 ? 18.5 26.391 9.672 1 79.56 677 VAL B O 1
ATOM 12838 N N . SER B 1 678 ? 16.578 26.922 10.758 1 72.12 678 SER B N 1
ATOM 12839 C CA . SER B 1 678 ? 16.891 28.344 10.711 1 72.12 678 SER B CA 1
ATOM 12840 C C . SER B 1 678 ? 18 28.703 11.688 1 72.12 678 SER B C 1
ATOM 12842 O O . SER B 1 678 ? 17.922 28.406 12.883 1 72.12 678 SER B O 1
ATOM 12844 N N . LEU B 1 679 ? 19.062 29.25 11.172 1 82.81 679 LEU B N 1
ATOM 12845 C CA . LEU B 1 679 ? 20.219 29.609 12 1 82.81 679 LEU B CA 1
ATOM 12846 C C . LEU B 1 679 ? 21.078 30.656 11.312 1 82.81 679 LEU B C 1
ATOM 12848 O O . LEU B 1 679 ? 21.391 30.531 10.133 1 82.81 679 LEU B O 1
ATOM 12852 N N . ILE B 1 680 ? 21.344 31.703 12.031 1 80.44 680 ILE B N 1
ATOM 12853 C CA . ILE B 1 680 ? 22.375 32.656 11.68 1 80.44 680 ILE B CA 1
ATOM 12854 C C . ILE B 1 680 ? 23.547 32.562 12.664 1 80.44 680 ILE B C 1
ATOM 12856 O O . ILE B 1 680 ? 23.359 32.75 13.867 1 80.44 680 ILE B O 1
ATOM 12860 N N . ASP B 1 681 ? 24.703 32.281 12.141 1 90.38 681 ASP B N 1
ATOM 12861 C CA . ASP B 1 681 ? 25.891 32.25 12.977 1 90.38 681 ASP B CA 1
ATOM 12862 C C . ASP B 1 681 ? 26.484 33.625 13.172 1 90.38 681 ASP B C 1
ATOM 12864 O O . ASP B 1 681 ? 27.078 34.188 12.25 1 90.38 681 ASP B O 1
ATOM 12868 N N . PRO B 1 682 ? 26.406 34.125 14.344 1 88.44 682 PRO B N 1
ATOM 12869 C CA . PRO B 1 682 ? 26.953 35.469 14.578 1 88.44 682 PRO B CA 1
ATOM 12870 C C . PRO B 1 682 ? 28.484 35.5 14.516 1 88.44 682 PRO B C 1
ATOM 12872 O O . PRO B 1 682 ? 29.078 36.594 14.445 1 88.44 682 PRO B O 1
ATOM 12875 N N . CYS B 1 683 ? 29.047 34.438 14.531 1 91.5 683 CYS B N 1
ATOM 12876 C CA . CYS B 1 683 ? 30.5 34.375 14.531 1 91.5 683 CYS B CA 1
ATOM 12877 C C . CYS B 1 683 ? 31.047 34.156 13.125 1 91.5 683 CYS B C 1
ATOM 12879 O O . CYS B 1 683 ? 32.25 33.969 12.938 1 91.5 683 CYS B O 1
ATOM 12881 N N . SER B 1 684 ? 30.156 34.156 12.18 1 89.81 684 SER B N 1
ATOM 12882 C CA . SER B 1 684 ? 30.594 33.938 10.805 1 89.81 684 SER B CA 1
ATOM 12883 C C . SER B 1 684 ? 31.219 35.219 10.219 1 89.81 684 SER B C 1
ATOM 12885 O O . SER B 1 684 ? 31.078 36.281 10.781 1 89.81 684 SER B O 1
ATOM 12887 N N . ARG B 1 685 ? 31.812 35.094 9.102 1 85.12 685 ARG B N 1
ATOM 12888 C CA . ARG B 1 685 ? 32.656 36.125 8.516 1 85.12 685 ARG B CA 1
ATOM 12889 C C . ARG B 1 685 ? 31.844 37.406 8.266 1 85.12 685 ARG B C 1
ATOM 12891 O O . ARG B 1 685 ? 32.312 38.5 8.523 1 85.12 685 ARG B O 1
ATOM 12898 N N . SER B 1 686 ? 30.672 37.25 7.789 1 79.12 686 SER B N 1
ATOM 12899 C CA . SER B 1 686 ? 29.891 38.406 7.445 1 79.12 686 SER B CA 1
ATOM 12900 C C . SER B 1 686 ? 29.25 39.031 8.68 1 79.12 686 SER B C 1
ATOM 12902 O O . SER B 1 686 ? 28.922 40.219 8.688 1 79.12 686 SER B O 1
ATOM 12904 N N . GLU B 1 687 ? 29.094 38.25 9.672 1 84.5 687 GLU B N 1
ATOM 12905 C CA . GLU B 1 687 ? 28.391 38.688 10.859 1 84.5 687 GLU B CA 1
ATOM 12906 C C . GLU B 1 687 ? 29.328 39.375 11.844 1 84.5 687 GLU B C 1
ATOM 12908 O O . GLU B 1 687 ? 28.953 40.312 12.531 1 84.5 687 GLU B O 1
ATOM 12913 N N . ILE B 1 688 ? 30.531 39.031 11.891 1 88 688 ILE B N 1
ATOM 12914 C CA . ILE B 1 688 ? 31.453 39.5 12.914 1 88 688 ILE B CA 1
ATOM 12915 C C . ILE B 1 688 ? 31.844 40.938 12.633 1 88 688 ILE B C 1
ATOM 12917 O O . ILE B 1 688 ? 32.375 41.625 13.516 1 88 688 ILE B O 1
ATOM 12921 N N . VAL B 1 689 ? 31.625 41.406 11.422 1 81.75 689 VAL B N 1
ATOM 12922 C CA . VAL B 1 689 ? 32.062 42.75 11.086 1 81.75 689 VAL B CA 1
ATOM 12923 C C . VAL B 1 689 ? 30.906 43.75 11.352 1 81.75 689 VAL B C 1
ATOM 12925 O O . VAL B 1 689 ? 31.078 44.938 11.195 1 81.75 689 VAL B O 1
ATOM 12928 N N . LYS B 1 690 ? 29.859 43.188 11.734 1 81.31 690 LYS B N 1
ATOM 12929 C CA . LYS B 1 690 ? 28.734 44.062 12.039 1 81.31 690 LYS B CA 1
ATOM 12930 C C . LYS B 1 690 ? 28.844 44.625 13.445 1 81.31 690 LYS B C 1
ATOM 12932 O O . LYS B 1 690 ? 29.594 44.125 14.281 1 81.31 690 LYS B O 1
ATOM 12937 N N . ALA B 1 691 ? 28.125 45.781 13.594 1 77.5 691 ALA B N 1
ATOM 12938 C CA . ALA B 1 691 ? 28.094 46.438 14.906 1 77.5 691 ALA B CA 1
ATOM 12939 C C . ALA B 1 691 ? 27.453 45.531 15.945 1 77.5 691 ALA B C 1
ATOM 12941 O O . ALA B 1 691 ? 26.406 44.906 15.695 1 77.5 691 ALA B O 1
ATOM 12942 N N . GLY B 1 692 ? 28.094 45.406 17.031 1 79.75 692 GLY B N 1
ATOM 12943 C CA . GLY B 1 692 ? 27.547 44.594 18.125 1 79.75 692 GLY B CA 1
ATOM 12944 C C . GLY B 1 692 ? 27.844 43.125 18 1 79.75 692 GLY B C 1
ATOM 12945 O O . GLY B 1 692 ? 27.281 42.312 18.734 1 79.75 692 GLY B O 1
ATOM 12946 N N . ALA B 1 693 ? 28.641 42.781 17.016 1 87.62 693 ALA B N 1
ATOM 12947 C CA . ALA B 1 693 ? 29.016 41.375 16.812 1 87.62 693 ALA B CA 1
ATOM 12948 C C . ALA B 1 693 ? 29.734 40.844 18.047 1 87.62 693 ALA B C 1
ATOM 12950 O O . ALA B 1 693 ? 30.312 41.594 18.828 1 87.62 693 ALA B O 1
ATOM 12951 N N . PRO B 1 694 ? 29.594 39.562 18.25 1 91.31 694 PRO B N 1
ATOM 12952 C CA . PRO B 1 694 ? 30.266 38.938 19.391 1 91.31 694 PRO B CA 1
ATOM 12953 C C . PRO B 1 694 ? 31.781 39.094 19.312 1 91.31 694 PRO B C 1
ATOM 12955 O O . PRO B 1 694 ? 32.344 39.062 18.219 1 91.31 694 PRO B O 1
ATOM 12958 N N . THR B 1 695 ? 32.406 39.125 20.469 1 90 695 THR B N 1
ATOM 12959 C CA . THR B 1 695 ? 33.844 39.219 20.578 1 90 695 THR B CA 1
ATOM 12960 C C . THR B 1 695 ? 34.5 37.844 20.312 1 90 695 THR B C 1
ATOM 12962 O O . THR B 1 695 ? 33.781 36.844 20.25 1 90 695 THR B O 1
ATOM 12965 N N . ALA B 1 696 ? 35.781 37.875 20.141 1 90.88 696 ALA B N 1
ATOM 12966 C CA . ALA B 1 696 ? 36.531 36.625 19.953 1 90.88 696 ALA B CA 1
ATOM 12967 C C . ALA B 1 696 ? 36.312 35.688 21.125 1 90.88 696 ALA B C 1
ATOM 12969 O O . ALA B 1 696 ? 36.188 34.469 20.922 1 90.88 696 ALA B O 1
ATOM 12970 N N . ALA B 1 697 ? 36.312 36.25 22.297 1 91.75 697 ALA B N 1
ATOM 12971 C CA . ALA B 1 697 ? 36.125 35.438 23.5 1 91.75 697 ALA B CA 1
ATOM 12972 C C . ALA B 1 697 ? 34.75 34.812 23.516 1 91.75 697 ALA B C 1
ATOM 12974 O O . ALA B 1 697 ? 34.562 33.656 23.953 1 91.75 697 ALA B O 1
ATOM 12975 N N . GLN B 1 698 ? 33.75 35.5 23.094 1 93.38 698 GLN B N 1
ATOM 12976 C CA . GLN B 1 698 ? 32.406 35 23.031 1 93.38 698 GLN B CA 1
ATOM 12977 C C . GLN B 1 698 ? 32.281 33.875 21.984 1 93.38 698 GLN B C 1
ATOM 12979 O O . GLN B 1 698 ? 31.625 32.875 22.234 1 93.38 698 GLN B O 1
ATOM 12984 N N . CYS B 1 699 ? 32.844 34.094 20.906 1 94.62 699 CYS B N 1
ATOM 12985 C CA . CYS B 1 699 ? 32.812 33.094 19.844 1 94.62 699 CYS B CA 1
ATOM 12986 C C . CYS B 1 699 ? 33.562 31.828 20.234 1 94.62 699 CYS B C 1
ATOM 12988 O O . CYS B 1 699 ? 33.219 30.719 19.844 1 94.62 699 CYS B O 1
ATOM 12990 N N . ALA B 1 700 ? 34.562 31.984 21.047 1 93.5 700 ALA B N 1
ATOM 12991 C CA . ALA B 1 700 ? 35.344 30.844 21.531 1 93.5 700 ALA B CA 1
ATOM 12992 C C . ALA B 1 700 ? 34.469 29.922 22.375 1 93.5 700 ALA B C 1
ATOM 12994 O O . ALA B 1 700 ? 34.656 28.703 22.359 1 93.5 700 ALA B O 1
ATOM 12995 N N . ARG B 1 701 ? 33.5 30.484 22.984 1 93.94 701 ARG B N 1
ATOM 12996 C CA . ARG B 1 701 ? 32.562 29.672 23.781 1 93.94 701 ARG B CA 1
ATOM 12997 C C . ARG B 1 701 ? 31.828 28.672 22.906 1 93.94 701 ARG B C 1
ATOM 12999 O O . ARG B 1 701 ? 31.422 27.609 23.375 1 93.94 701 ARG B O 1
ATOM 13006 N N . THR B 1 702 ? 31.625 29.047 21.672 1 95.12 702 THR B N 1
ATOM 13007 C CA . THR B 1 702 ? 30.844 28.219 20.734 1 95.12 702 THR B CA 1
ATOM 13008 C C . THR B 1 702 ? 31.75 27.234 20 1 95.12 702 THR B C 1
ATOM 13010 O O . THR B 1 702 ? 31.297 26.547 19.078 1 95.12 702 THR B O 1
ATOM 13013 N N . GLY B 1 703 ? 32.969 27.203 20.328 1 92.5 703 GLY B N 1
ATOM 13014 C CA . GLY B 1 703 ? 33.906 26.25 19.719 1 92.5 703 GLY B CA 1
ATOM 13015 C C . GLY B 1 703 ? 34.719 26.875 18.594 1 92.5 703 GLY B C 1
ATOM 13016 O O . GLY B 1 703 ? 35.438 26.156 17.875 1 92.5 703 GLY B O 1
ATOM 13017 N N . VAL B 1 704 ? 34.625 28.188 18.406 1 92.5 704 VAL B N 1
ATOM 13018 C CA . VAL B 1 704 ? 35.406 28.844 17.359 1 92.5 704 VAL B CA 1
ATOM 13019 C C . VAL B 1 704 ? 36.875 28.875 17.75 1 92.5 704 VAL B C 1
ATOM 13021 O O . VAL B 1 704 ? 37.219 29.281 18.859 1 92.5 704 VAL B O 1
ATOM 13024 N N . ASP B 1 705 ? 37.656 28.484 16.797 1 85.62 705 ASP B N 1
ATOM 13025 C CA . ASP B 1 705 ? 39.094 28.625 16.938 1 85.62 705 ASP B CA 1
ATOM 13026 C C . ASP B 1 705 ? 39.531 30.094 16.797 1 85.62 705 ASP B C 1
ATOM 13028 O O . ASP B 1 705 ? 39.031 30.797 15.898 1 85.62 705 ASP B O 1
ATOM 13032 N N . ALA B 1 706 ? 40.406 30.547 17.609 1 81.19 706 ALA B N 1
ATOM 13033 C CA . ALA B 1 706 ? 40.844 31.938 17.625 1 81.19 706 ALA B CA 1
ATOM 13034 C C . ALA B 1 706 ? 41.406 32.344 16.281 1 81.19 706 ALA B C 1
ATOM 13036 O O . ALA B 1 706 ? 41.156 33.469 15.82 1 81.19 706 ALA B O 1
ATOM 13037 N N . THR B 1 707 ? 42.125 31.469 15.664 1 79.5 707 THR B N 1
ATOM 13038 C CA . THR B 1 707 ? 42.75 31.797 14.391 1 79.5 707 THR B CA 1
ATOM 13039 C C . THR B 1 707 ? 41.688 32 13.305 1 79.5 707 THR B C 1
ATOM 13041 O O . THR B 1 707 ? 41.844 32.875 12.453 1 79.5 707 THR B O 1
ATOM 13044 N N . LYS B 1 708 ? 40.625 31.297 13.336 1 77.94 708 LYS B N 1
ATOM 13045 C CA . LYS B 1 708 ? 39.562 31.422 12.328 1 77.94 708 LYS B CA 1
ATOM 13046 C C . LYS B 1 708 ? 38.75 32.688 12.531 1 77.94 708 LYS B C 1
ATOM 13048 O O . LYS B 1 708 ? 38.281 33.281 11.562 1 77.94 708 LYS B O 1
ATOM 13053 N N . TYR B 1 709 ? 38.594 33.031 13.766 1 79.5 709 TYR B N 1
ATOM 13054 C CA . TYR B 1 709 ? 37.875 34.281 14.07 1 79.5 709 TYR B CA 1
ATOM 13055 C C . TYR B 1 709 ? 38.656 35.5 13.547 1 79.5 709 TYR B C 1
ATOM 13057 O O . TYR B 1 709 ? 38.062 36.375 12.914 1 79.5 709 TYR B O 1
ATOM 13065 N N . ASP B 1 710 ? 39.938 35.438 13.742 1 71.06 710 ASP B N 1
ATOM 13066 C CA . ASP B 1 710 ? 40.781 36.594 13.453 1 71.06 710 ASP B CA 1
ATOM 13067 C C . ASP B 1 710 ? 40.844 36.875 11.945 1 71.06 710 ASP B C 1
ATOM 13069 O O . ASP B 1 710 ? 40.906 38.031 11.516 1 71.06 710 ASP B O 1
ATOM 13073 N N . ILE B 1 711 ? 40.719 35.781 11.18 1 69.12 711 ILE B N 1
ATOM 13074 C CA . ILE B 1 711 ? 40.875 35.969 9.742 1 69.12 711 ILE B CA 1
ATOM 13075 C C . ILE B 1 711 ? 39.531 36 9.07 1 69.12 711 ILE B C 1
ATOM 13077 O O . ILE B 1 711 ? 39.406 36.031 7.844 1 69.12 711 ILE B O 1
ATOM 13081 N N . ALA B 1 712 ? 38.406 36.031 9.781 1 69.5 712 ALA B N 1
ATOM 13082 C CA . ALA B 1 712 ? 37.031 36.156 9.297 1 69.5 712 ALA B CA 1
ATOM 13083 C C . ALA B 1 712 ? 36.75 35.156 8.18 1 69.5 712 ALA B C 1
ATOM 13085 O O . ALA B 1 712 ? 36.25 35.531 7.109 1 69.5 712 ALA B O 1
ATOM 13086 N N . LYS B 1 713 ? 36.969 33.875 8.43 1 77.81 713 LYS B N 1
ATOM 13087 C CA . LYS B 1 713 ? 36.875 32.906 7.344 1 77.81 713 LYS B CA 1
ATOM 13088 C C . LYS B 1 713 ? 35.812 31.859 7.645 1 77.81 713 LYS B C 1
ATOM 13090 O O . LYS B 1 713 ? 35.656 30.906 6.883 1 77.81 713 LYS B O 1
ATOM 13095 N N . ILE B 1 714 ? 35.156 32.031 8.773 1 87.12 714 ILE B N 1
ATOM 13096 C CA . ILE B 1 714 ? 34.062 31.109 9.031 1 87.12 714 ILE B CA 1
ATOM 13097 C C . ILE B 1 714 ? 32.906 31.375 8.078 1 87.12 714 ILE B C 1
ATOM 13099 O O . ILE B 1 714 ? 32.344 32.469 8.078 1 87.12 714 ILE B O 1
ATOM 13103 N N . PRO B 1 715 ? 32.562 30.375 7.32 1 81.25 715 PRO B N 1
ATOM 13104 C CA . PRO B 1 715 ? 31.484 30.578 6.344 1 81.25 715 PRO B CA 1
ATOM 13105 C C . PRO B 1 715 ? 30.156 30.969 7 1 81.25 715 PRO B C 1
ATOM 13107 O O . PRO B 1 715 ? 29.844 30.484 8.086 1 81.25 715 PRO B O 1
ATOM 13110 N N . ASP B 1 716 ? 29.422 31.766 6.285 1 81.31 716 ASP B N 1
ATOM 13111 C CA . ASP B 1 716 ? 28.078 32.125 6.715 1 81.31 716 ASP B CA 1
ATOM 13112 C C . ASP B 1 716 ? 27.125 30.953 6.609 1 81.31 716 ASP B C 1
ATOM 13114 O O . ASP B 1 716 ? 27.406 29.984 5.898 1 81.31 716 ASP B O 1
ATOM 13118 N N . THR B 1 717 ? 26.031 31 7.41 1 79.62 717 THR B N 1
ATOM 13119 C CA . THR B 1 717 ? 24.906 30.109 7.168 1 79.62 717 THR B CA 1
ATOM 13120 C C . THR B 1 717 ? 24.125 30.547 5.93 1 79.62 717 THR B C 1
ATOM 13122 O O . THR B 1 717 ? 23.5 31.625 5.926 1 79.62 717 THR B O 1
ATOM 13125 N N . PRO B 1 718 ? 24.234 29.734 4.867 1 65.5 718 PRO B N 1
ATOM 13126 C CA . PRO B 1 718 ? 23.609 30.172 3.617 1 65.5 718 PRO B CA 1
ATOM 13127 C C . PRO B 1 718 ? 22.109 30.422 3.77 1 65.5 718 PRO B C 1
ATOM 13129 O O . PRO B 1 718 ? 21.375 29.562 4.258 1 65.5 718 PRO B O 1
ATOM 13132 N N . ALA B 1 719 ? 21.641 31.562 3.381 1 61.16 719 ALA B N 1
ATOM 13133 C CA . ALA B 1 719 ? 20.234 31.953 3.439 1 61.16 719 ALA B CA 1
ATOM 13134 C C . ALA B 1 719 ? 19.672 31.797 4.852 1 61.16 719 ALA B C 1
ATOM 13136 O O . ALA B 1 719 ? 18.547 31.344 5.035 1 61.16 719 ALA B O 1
ATOM 13137 N N . ASP B 1 720 ? 20.562 31.938 5.848 1 67.75 720 ASP B N 1
ATOM 13138 C CA . ASP B 1 720 ? 20.188 31.891 7.262 1 67.75 720 ASP B CA 1
ATOM 13139 C C . ASP B 1 720 ? 19.75 30.484 7.656 1 67.75 720 ASP B C 1
ATOM 13141 O O . ASP B 1 720 ? 18.828 30.312 8.461 1 67.75 720 ASP B O 1
ATOM 13145 N N . VAL B 1 721 ? 20.25 29.547 6.934 1 74.25 721 VAL B N 1
ATOM 13146 C CA . VAL B 1 721 ? 19.922 28.156 7.227 1 74.25 721 VAL B CA 1
ATOM 13147 C C . VAL B 1 721 ? 21.188 27.438 7.723 1 74.25 721 VAL B C 1
ATOM 13149 O O . VAL B 1 721 ? 22.219 27.469 7.059 1 74.25 721 VAL B O 1
ATOM 13152 N N . GLY B 1 722 ? 21.172 26.969 8.922 1 84.81 722 GLY B N 1
ATOM 13153 C CA . GLY B 1 722 ? 22.156 26.047 9.453 1 84.81 722 GLY B CA 1
ATOM 13154 C C . GLY B 1 722 ? 21.641 24.625 9.578 1 84.81 722 GLY B C 1
ATOM 13155 O O . GLY B 1 722 ? 20.703 24.234 8.875 1 84.81 722 GLY B O 1
ATOM 13156 N N . THR B 1 723 ? 22.391 23.781 10.344 1 90.38 723 THR B N 1
ATOM 13157 C CA . THR B 1 723 ? 21.953 22.406 10.508 1 90.38 723 THR B CA 1
ATOM 13158 C C . THR B 1 723 ? 21.906 22.031 11.984 1 90.38 723 THR B C 1
ATOM 13160 O O . THR B 1 723 ? 22.625 22.594 12.797 1 90.38 723 THR B O 1
ATOM 13163 N N . ALA B 1 724 ? 21.016 21.109 12.328 1 93.31 724 ALA B N 1
ATOM 13164 C CA . ALA B 1 724 ? 20.891 20.594 13.688 1 93.31 724 ALA B CA 1
ATOM 13165 C C . ALA B 1 724 ? 20.656 19.078 13.672 1 93.31 724 ALA B C 1
ATOM 13167 O O . ALA B 1 724 ? 20.109 18.547 12.711 1 93.31 724 ALA B O 1
ATOM 13168 N N . LEU B 1 725 ? 21.188 18.391 14.688 1 93.56 725 LEU B N 1
ATOM 13169 C CA . LEU B 1 725 ? 20.906 16.969 14.922 1 93.56 725 LEU B CA 1
ATOM 13170 C C . LEU B 1 725 ? 19.578 16.812 15.656 1 93.56 725 LEU B C 1
ATOM 13172 O O . LEU B 1 725 ? 19.469 17.141 16.844 1 93.56 725 LEU B O 1
ATOM 13176 N N . GLY B 1 726 ? 18.625 16.328 14.953 1 93.06 726 GLY B N 1
ATOM 13177 C CA . GLY B 1 726 ? 17.328 16.062 15.539 1 93.06 726 GLY B CA 1
ATOM 13178 C C . GLY B 1 726 ? 17.031 14.578 15.672 1 93.06 726 GLY B C 1
ATOM 13179 O O . GLY B 1 726 ? 17.828 13.742 15.25 1 93.06 726 GLY B O 1
ATOM 13180 N N . GLY B 1 727 ? 15.828 14.219 16.344 1 91.88 727 GLY B N 1
ATOM 13181 C CA . GLY B 1 727 ? 15.414 12.828 16.469 1 91.88 727 GLY B CA 1
ATOM 13182 C C . GLY B 1 727 ? 14.781 12.508 17.797 1 91.88 727 GLY B C 1
ATOM 13183 O O . GLY B 1 727 ? 14.578 13.398 18.625 1 91.88 727 GLY B O 1
ATOM 13184 N N . GLY B 1 728 ? 14.586 11.18 17.969 1 94.25 728 GLY B N 1
ATOM 13185 C CA . GLY B 1 728 ? 13.82 10.703 19.109 1 94.25 728 GLY B CA 1
ATOM 13186 C C . GLY B 1 728 ? 14.609 10.727 20.406 1 94.25 728 GLY B C 1
ATOM 13187 O O . GLY B 1 728 ? 15.836 10.766 20.391 1 94.25 728 GLY B O 1
ATOM 13188 N N . ASN B 1 729 ? 13.875 10.758 21.516 1 95.94 729 ASN B N 1
ATOM 13189 C CA . ASN B 1 729 ? 14.352 10.695 22.891 1 95.94 729 ASN B CA 1
ATOM 13190 C C . ASN B 1 729 ? 13.445 9.836 23.766 1 95.94 729 ASN B C 1
ATOM 13192 O O . ASN B 1 729 ? 12.344 10.266 24.141 1 95.94 729 ASN B O 1
ATOM 13196 N N . PRO B 1 730 ? 13.883 8.648 24.094 1 95.12 730 PRO B N 1
ATOM 13197 C CA . PRO B 1 730 ? 13.008 7.73 24.844 1 95.12 730 PRO B CA 1
ATOM 13198 C C . PRO B 1 730 ? 12.695 8.219 26.25 1 95.12 730 PRO B C 1
ATOM 13200 O O . PRO B 1 730 ? 11.852 7.645 26.938 1 95.12 730 PRO B O 1
ATOM 13203 N N . ASN B 1 731 ? 13.281 9.328 26.688 1 94.75 731 ASN B N 1
ATOM 13204 C CA . ASN B 1 731 ? 13.133 9.789 28.062 1 94.75 731 ASN B CA 1
ATOM 13205 C C . ASN B 1 731 ? 12.109 10.914 28.172 1 94.75 731 ASN B C 1
ATOM 13207 O O . ASN B 1 731 ? 12.008 11.57 29.203 1 94.75 731 ASN B O 1
ATOM 13211 N N . LEU B 1 732 ? 11.359 11.164 27.203 1 97.25 732 LEU B N 1
ATOM 13212 C CA . LEU B 1 732 ? 10.375 12.242 27.188 1 97.25 732 LEU B CA 1
ATOM 13213 C C . LEU B 1 732 ? 9.273 11.984 28.219 1 97.25 732 LEU B C 1
ATOM 13215 O O . LEU B 1 732 ? 8.867 10.836 28.422 1 97.25 732 LEU B O 1
ATOM 13219 N N . ASN B 1 733 ? 8.875 13.047 28.828 1 96.56 733 ASN B N 1
ATOM 13220 C CA . ASN B 1 733 ? 7.695 13.031 29.688 1 96.56 733 ASN B CA 1
ATOM 13221 C C . ASN B 1 733 ? 6.457 13.539 28.969 1 96.56 733 ASN B C 1
ATOM 13223 O O . ASN B 1 733 ? 6.566 14.273 27.984 1 96.56 733 ASN B O 1
ATOM 13227 N N . PRO B 1 734 ? 5.266 13.109 29.453 1 96.94 734 PRO B N 1
ATOM 13228 C CA . PRO B 1 734 ? 4.051 13.664 28.844 1 96.94 734 PRO B CA 1
ATOM 13229 C C . PRO B 1 734 ? 3.928 15.172 29.047 1 96.94 734 PRO B C 1
ATOM 13231 O O . PRO B 1 734 ? 4.301 15.688 30.094 1 96.94 734 PRO B O 1
ATOM 13234 N N . GLU B 1 735 ? 3.365 15.82 28.031 1 97.12 735 GLU B N 1
ATOM 13235 C CA . GLU B 1 735 ? 2.963 17.219 28.172 1 97.12 735 GLU B CA 1
ATOM 13236 C C . GLU B 1 735 ? 1.749 17.344 29.094 1 97.12 735 GLU B C 1
ATOM 13238 O O . GLU B 1 735 ? 0.908 16.438 29.141 1 97.12 735 GLU B O 1
ATOM 13243 N N . GLU B 1 736 ? 1.631 18.5 29.734 1 96.56 736 GLU B N 1
ATOM 13244 C CA . GLU B 1 736 ? 0.467 18.75 30.578 1 96.56 736 GLU B CA 1
ATOM 13245 C C . GLU B 1 736 ? -0.231 20.047 30.172 1 96.56 736 GLU B C 1
ATOM 13247 O O . GLU B 1 736 ? 0.413 21.094 30.047 1 96.56 736 GLU B O 1
ATOM 13252 N N . ALA B 1 737 ? -1.496 19.969 30.031 1 96.81 737 ALA B N 1
ATOM 13253 C CA . ALA B 1 737 ? -2.275 21.141 29.656 1 96.81 737 ALA B CA 1
ATOM 13254 C C . ALA B 1 737 ? -3.279 21.5 30.75 1 96.81 737 ALA B C 1
ATOM 13256 O O . ALA B 1 737 ? -3.922 20.625 31.328 1 96.81 737 ALA B O 1
ATOM 13257 N N . LYS B 1 738 ? -3.416 22.766 31.047 1 96.75 738 LYS B N 1
ATOM 13258 C CA . LYS B 1 738 ? -4.449 23.328 31.906 1 96.75 738 LYS B CA 1
ATOM 13259 C C . LYS B 1 738 ? -5.324 24.312 31.125 1 96.75 738 LYS B C 1
ATOM 13261 O O . LYS B 1 738 ? -4.82 25.281 30.562 1 96.75 738 LYS B O 1
ATOM 13266 N N . THR B 1 739 ? -6.566 24.047 31.125 1 96.19 739 THR B N 1
ATOM 13267 C CA . THR B 1 739 ? -7.504 24.875 30.375 1 96.19 739 THR B CA 1
ATOM 13268 C C . THR B 1 739 ? -8.57 25.453 31.312 1 96.19 739 THR B C 1
ATOM 13270 O O . THR B 1 739 ? -9.172 24.719 32.094 1 96.19 739 THR B O 1
ATOM 13273 N N . THR B 1 740 ? -8.805 26.719 31.203 1 96.06 740 THR B N 1
ATOM 13274 C CA . THR B 1 740 ? -9.898 27.406 31.906 1 96.06 740 THR B CA 1
ATOM 13275 C C . THR B 1 740 ? -10.82 28.094 30.906 1 96.06 740 THR B C 1
ATOM 13277 O O . THR B 1 740 ? -10.352 28.797 30 1 96.06 740 THR B O 1
ATOM 13280 N N . THR B 1 741 ? -12.109 27.891 31.094 1 95.19 741 THR B N 1
ATOM 13281 C CA . THR B 1 741 ? -13.086 28.562 30.25 1 95.19 741 THR B CA 1
ATOM 13282 C C . THR B 1 741 ? -14.188 29.188 31.094 1 95.19 741 THR B C 1
ATOM 13284 O O . THR B 1 741 ? -14.562 28.656 32.125 1 95.19 741 THR B O 1
ATOM 13287 N N . PHE B 1 742 ? -14.719 30.375 30.672 1 96.81 742 PHE B N 1
ATOM 13288 C CA . PHE B 1 742 ? -15.906 31.062 31.172 1 96.81 742 PHE B CA 1
ATOM 13289 C C . PHE B 1 742 ? -16.828 31.453 30.016 1 96.81 742 PHE B C 1
ATOM 13291 O O . PHE B 1 742 ? -16.359 31.953 28.984 1 96.81 742 PHE B O 1
ATOM 13298 N N . GLY B 1 743 ? -18.062 31.109 30.188 1 95.94 743 GLY B N 1
ATOM 13299 C CA . GLY B 1 743 ? -18.953 31.422 29.078 1 95.94 743 GLY B CA 1
ATOM 13300 C C . GLY B 1 743 ? -20.328 31.859 29.516 1 95.94 743 GLY B C 1
ATOM 13301 O O . GLY B 1 743 ? -20.75 31.594 30.641 1 95.94 743 GLY B O 1
ATOM 13302 N N . VAL B 1 744 ? -20.984 32.594 28.656 1 97.25 744 VAL B N 1
ATOM 13303 C CA . VAL B 1 744 ? -22.391 33 28.797 1 97.25 744 VAL B CA 1
ATOM 13304 C C . VAL B 1 744 ? -23.156 32.625 27.531 1 97.25 744 VAL B C 1
ATOM 13306 O O . VAL B 1 744 ? -22.688 32.844 26.422 1 97.25 744 VAL B O 1
ATOM 13309 N N . VAL B 1 745 ? -24.219 31.906 27.734 1 96.06 745 VAL B N 1
ATOM 13310 C CA . VAL B 1 745 ? -25.125 31.578 26.641 1 96.06 745 VAL B CA 1
ATOM 13311 C C . VAL B 1 745 ? -26.438 32.344 26.797 1 96.06 745 VAL B C 1
ATOM 13313 O O . VAL B 1 745 ? -27.078 32.25 27.859 1 96.06 745 VAL B O 1
ATOM 13316 N N . LEU B 1 746 ? -26.812 33.031 25.75 1 96.75 746 LEU B N 1
ATOM 13317 C CA . LEU B 1 746 ? -28.047 33.844 25.766 1 96.75 746 LEU B CA 1
ATOM 13318 C C . LEU B 1 746 ? -29.062 33.25 24.781 1 96.75 746 LEU B C 1
ATOM 13320 O O . LEU B 1 746 ? -28.766 33.094 23.609 1 96.75 746 LEU B O 1
ATOM 13324 N N . THR B 1 747 ? -30.156 32.969 25.281 1 94.19 747 THR B N 1
ATOM 13325 C CA . THR B 1 747 ? -31.328 32.594 24.484 1 94.19 747 THR B CA 1
ATOM 13326 C C . THR B 1 747 ? -32.562 33.406 24.891 1 94.19 747 THR B C 1
ATOM 13328 O O . THR B 1 747 ? -33.562 32.844 25.359 1 94.19 747 THR B O 1
ATOM 13331 N N . PRO B 1 748 ? -32.625 34.594 24.531 1 93.12 748 PRO B N 1
ATOM 13332 C CA . PRO B 1 748 ? -33.688 35.469 25.062 1 93.12 748 PRO B CA 1
ATOM 13333 C C . PRO B 1 748 ? -35.031 35.156 24.422 1 93.12 748 PRO B C 1
ATOM 13335 O O . PRO B 1 748 ? -35.156 35.156 23.188 1 93.12 748 PRO B O 1
ATOM 13338 N N . ARG B 1 749 ? -36.156 34.969 25.156 1 86.75 749 ARG B N 1
ATOM 13339 C CA . ARG B 1 749 ? -37.5 34.688 24.703 1 86.75 749 ARG B CA 1
ATOM 13340 C C . ARG B 1 749 ? -38.125 35.906 24.031 1 86.75 749 ARG B C 1
ATOM 13342 O O . ARG B 1 749 ? -39.094 35.812 23.266 1 86.75 749 ARG B O 1
ATOM 13349 N N . PHE B 1 750 ? -37.531 37.125 24.391 1 90.69 750 PHE B N 1
ATOM 13350 C CA . PHE B 1 750 ? -38.094 38.344 23.844 1 90.69 750 PHE B CA 1
ATOM 13351 C C . PHE B 1 750 ? -37.594 38.562 22.422 1 90.69 750 PHE B C 1
ATOM 13353 O O . PHE B 1 750 ? -38.125 39.406 21.688 1 90.69 750 PHE B O 1
ATOM 13360 N N . VAL B 1 751 ? -36.562 37.938 21.938 1 93.75 751 VAL B N 1
ATOM 13361 C CA . VAL B 1 751 ? -36.125 37.875 20.547 1 93.75 751 VAL B CA 1
ATOM 13362 C C . VAL B 1 751 ? -36.125 36.406 20.078 1 93.75 751 VAL B C 1
ATOM 13364 O O . VAL B 1 751 ? -35.062 35.812 19.891 1 93.75 751 VAL B O 1
ATOM 13367 N N . PRO B 1 752 ? -37.25 35.938 19.703 1 90.62 752 PRO B N 1
ATOM 13368 C CA . PRO B 1 752 ? -37.344 34.5 19.312 1 90.62 752 PRO B CA 1
ATOM 13369 C C . PRO B 1 752 ? -36.438 34.156 18.125 1 90.62 752 PRO B C 1
ATOM 13371 O O . PRO B 1 752 ? -36.344 34.938 17.188 1 90.62 752 PRO B O 1
ATOM 13374 N N . GLY B 1 753 ? -35.75 33.094 18.281 1 90.94 753 GLY B N 1
ATOM 13375 C CA . GLY B 1 753 ? -34.906 32.594 17.203 1 90.94 753 GLY B CA 1
ATOM 13376 C C . GLY B 1 753 ? -33.469 33.094 17.312 1 90.94 753 GLY B C 1
ATOM 13377 O O . GLY B 1 753 ? -32.656 32.781 16.453 1 90.94 753 GLY B O 1
ATOM 13378 N N . PHE B 1 754 ? -33.219 33.875 18.328 1 94.56 754 PHE B N 1
ATOM 13379 C CA . PHE B 1 754 ? -31.875 34.375 18.531 1 94.56 754 PHE B CA 1
ATOM 13380 C C . PHE B 1 754 ? -31.156 33.594 19.609 1 94.56 754 PHE B C 1
ATOM 13382 O O . PHE B 1 754 ? -31.734 33.281 20.656 1 94.56 754 PHE B O 1
ATOM 13389 N N . THR B 1 755 ? -29.953 33.188 19.359 1 95.12 755 THR B N 1
ATOM 13390 C CA . THR B 1 755 ? -29.062 32.562 20.328 1 95.12 755 THR B CA 1
ATOM 13391 C C . THR B 1 755 ? -27.641 33.125 20.188 1 95.12 755 THR B C 1
ATOM 13393 O O . THR B 1 755 ? -27.172 33.375 19.062 1 95.12 755 THR B O 1
ATOM 13396 N N . MET B 1 756 ? -26.953 33.344 21.281 1 96.06 756 MET B N 1
ATOM 13397 C CA . MET B 1 756 ? -25.578 33.844 21.25 1 96.06 756 MET B CA 1
ATOM 13398 C C . MET B 1 756 ? -24.766 33.281 22.406 1 96.06 756 MET B C 1
ATOM 13400 O O . MET B 1 756 ? -25.281 33.125 23.516 1 96.06 756 MET B O 1
ATOM 13404 N N . SER B 1 757 ? -23.609 32.938 22.125 1 95.31 757 SER B N 1
ATOM 13405 C CA . SER B 1 757 ? -22.688 32.5 23.172 1 95.31 757 SER B CA 1
ATOM 13406 C C . SER B 1 757 ? -21.375 33.281 23.078 1 95.31 757 SER B C 1
ATOM 13408 O O . SER B 1 757 ? -20.891 33.594 21.984 1 95.31 757 SER B O 1
ATOM 13410 N N . VAL B 1 758 ? -20.844 33.719 24.203 1 97.44 758 VAL B N 1
ATOM 13411 C CA . VAL B 1 758 ? -19.531 34.312 24.359 1 97.44 758 VAL B CA 1
ATOM 13412 C C . VAL B 1 758 ? -18.703 33.531 25.359 1 97.44 758 VAL B C 1
ATOM 13414 O O . VAL B 1 758 ? -19.125 33.312 26.5 1 97.44 758 VAL B O 1
ATOM 13417 N N . ASP B 1 759 ? -17.562 33.094 24.938 1 96.44 759 ASP B N 1
ATOM 13418 C CA . ASP B 1 759 ? -16.781 32.188 25.781 1 96.44 759 ASP B CA 1
ATOM 13419 C C . ASP B 1 759 ? -15.32 32.625 25.844 1 96.44 759 ASP B C 1
ATOM 13421 O O . ASP B 1 759 ? -14.648 32.688 24.812 1 96.44 759 ASP B O 1
ATOM 13425 N N . TYR B 1 760 ? -14.828 32.844 27 1 96.94 760 TYR B N 1
ATOM 13426 C CA . TYR B 1 760 ? -13.406 33.062 27.25 1 96.94 760 TYR B CA 1
ATOM 13427 C C . TYR B 1 760 ? -12.68 31.719 27.406 1 96.94 760 TYR B C 1
ATOM 13429 O O . TYR B 1 760 ? -13.203 30.797 28.031 1 96.94 760 TYR B O 1
ATOM 13437 N N . TYR B 1 761 ? -11.453 31.625 26.844 1 95.94 761 TYR B N 1
ATOM 13438 C CA . TYR B 1 761 ? -10.633 30.422 27.031 1 95.94 761 TYR B CA 1
ATOM 13439 C C . TYR B 1 761 ? -9.188 30.797 27.344 1 95.94 761 TYR B C 1
ATOM 13441 O O . TYR B 1 761 ? -8.68 31.797 26.828 1 95.94 761 TYR B O 1
ATOM 13449 N N . LYS B 1 762 ? -8.547 29.953 28.141 1 97.06 762 LYS B N 1
ATOM 13450 C CA . LYS B 1 762 ? -7.113 29.938 28.406 1 97.06 762 LYS B CA 1
ATOM 13451 C C . LYS B 1 762 ? -6.574 28.516 28.422 1 97.06 762 LYS B C 1
ATOM 13453 O O . LYS B 1 762 ? -7.023 27.688 29.219 1 97.06 762 LYS B O 1
ATOM 13458 N N . ILE B 1 763 ? -5.691 28.234 27.547 1 96.81 763 ILE B N 1
ATOM 13459 C CA . ILE B 1 763 ? -5.039 26.922 27.484 1 96.81 763 ILE B CA 1
ATOM 13460 C C . ILE B 1 763 ? -3.535 27.094 27.672 1 96.81 763 ILE B C 1
ATOM 13462 O O . ILE B 1 763 ? -2.879 27.812 26.922 1 96.81 763 ILE B O 1
ATOM 13466 N N . ARG B 1 764 ? -3.027 26.453 28.656 1 96.94 764 ARG B N 1
ATOM 13467 C CA . ARG B 1 764 ? -1.594 26.453 28.922 1 96.94 764 ARG B CA 1
ATOM 13468 C C . ARG B 1 764 ? -1.035 25.031 28.906 1 96.94 764 ARG B C 1
ATOM 13470 O O . ARG B 1 764 ? -1.499 24.172 29.672 1 96.94 764 ARG B O 1
ATOM 13477 N N . ILE B 1 765 ? -0.07 24.812 28.047 1 97.12 765 ILE B N 1
ATOM 13478 C CA . ILE B 1 765 ? 0.605 23.531 27.953 1 97.12 765 ILE B CA 1
ATOM 13479 C C . ILE B 1 765 ? 2.018 23.641 28.531 1 97.12 765 ILE B C 1
ATOM 13481 O O . ILE B 1 765 ? 2.824 24.438 28.047 1 97.12 765 ILE B O 1
ATOM 13485 N N . GLU B 1 766 ? 2.332 22.875 29.484 1 97.12 766 GLU B N 1
ATOM 13486 C CA . GLU B 1 766 ? 3.645 22.875 30.125 1 97.12 766 GLU B CA 1
ATOM 13487 C C . GLU B 1 766 ? 4.461 21.656 29.703 1 97.12 766 GLU B C 1
ATOM 13489 O O . GLU B 1 766 ? 3.912 20.547 29.562 1 97.12 766 GLU B O 1
ATOM 13494 N N . GLY B 1 767 ? 5.754 21.906 29.562 1 96.75 767 GLY B N 1
ATOM 13495 C CA . GLY B 1 767 ? 6.641 20.828 29.172 1 96.75 767 GLY B CA 1
ATOM 13496 C C . GLY B 1 767 ? 6.367 20.328 27.766 1 96.75 767 GLY B C 1
ATOM 13497 O O . GLY B 1 767 ? 6.348 19.109 27.531 1 96.75 767 GLY B O 1
ATOM 13498 N N . TYR B 1 768 ? 6.016 21.266 26.922 1 96.62 768 TYR B N 1
ATOM 13499 C CA . TYR B 1 768 ? 5.703 20.797 25.578 1 96.62 768 TYR B CA 1
ATOM 13500 C C . TYR B 1 768 ? 6.922 20.141 24.938 1 96.62 768 TYR B C 1
ATOM 13502 O O . TYR B 1 768 ? 8.055 20.578 25.172 1 96.62 768 TYR B O 1
ATOM 13510 N N . ILE B 1 769 ? 6.727 19.047 24.188 1 96.25 769 ILE B N 1
ATOM 13511 C CA . ILE B 1 769 ? 7.801 18.312 23.531 1 96.25 769 ILE B CA 1
ATOM 13512 C C . ILE B 1 769 ? 8.281 19.078 22.312 1 96.25 769 ILE B C 1
ATOM 13514 O O . ILE B 1 769 ? 7.488 19.375 21.406 1 96.25 769 ILE B O 1
ATOM 13518 N N . GLY B 1 770 ? 9.43 19.453 22.281 1 93.88 770 GLY B N 1
ATOM 13519 C CA . GLY B 1 770 ? 10.141 20.125 21.203 1 93.88 770 GLY B CA 1
ATOM 13520 C C . GLY B 1 770 ? 11.641 19.891 21.234 1 93.88 770 GLY B C 1
ATOM 13521 O O . GLY B 1 770 ? 12.094 18.797 21.562 1 93.88 770 GLY B O 1
ATOM 13522 N N . SER B 1 771 ? 12.336 20.859 20.703 1 92.94 771 SER B N 1
ATOM 13523 C CA . SER B 1 771 ? 13.789 20.812 20.75 1 92.94 771 SER B CA 1
ATOM 13524 C C . SER B 1 771 ? 14.375 22.156 21.172 1 92.94 771 SER B C 1
ATOM 13526 O O . SER B 1 771 ? 13.68 23.172 21.156 1 92.94 771 SER B O 1
ATOM 13528 N N . VAL B 1 772 ? 15.547 22.141 21.625 1 90.75 772 VAL B N 1
ATOM 13529 C CA . VAL B 1 772 ? 16.25 23.406 21.844 1 90.75 772 VAL B CA 1
ATOM 13530 C C . VAL B 1 772 ? 16.531 24.078 20.5 1 90.75 772 VAL B C 1
ATOM 13532 O O . VAL B 1 772 ? 17.297 23.547 19.688 1 90.75 772 VAL B O 1
ATOM 13535 N N . PRO B 1 773 ? 15.852 25.172 20.266 1 87.31 773 PRO B N 1
ATOM 13536 C CA . PRO B 1 773 ? 16.141 25.812 18.984 1 87.31 773 PRO B CA 1
ATOM 13537 C C . PRO B 1 773 ? 17.625 26.141 18.812 1 87.31 773 PRO B C 1
ATOM 13539 O O . PRO B 1 773 ? 18.281 26.594 19.75 1 87.31 773 PRO B O 1
ATOM 13542 N N . ALA B 1 774 ? 18.078 25.922 17.609 1 89.38 774 ALA B N 1
ATOM 13543 C CA . ALA B 1 774 ? 19.5 26.094 17.328 1 89.38 774 ALA B CA 1
ATOM 13544 C C . ALA B 1 774 ? 19.953 27.516 17.625 1 89.38 774 ALA B C 1
ATOM 13546 O O . ALA B 1 774 ? 21 27.719 18.25 1 89.38 774 ALA B O 1
ATOM 13547 N N . GLN B 1 775 ? 19.172 28.5 17.203 1 84.56 775 GLN B N 1
ATOM 13548 C CA . GLN B 1 775 ? 19.547 29.891 17.422 1 84.56 775 GLN B CA 1
ATOM 13549 C C . GLN B 1 775 ? 19.625 30.219 18.922 1 84.56 775 GLN B C 1
ATOM 13551 O O . GLN B 1 775 ? 20.484 30.984 19.344 1 84.56 775 GLN B O 1
ATOM 13556 N N . THR B 1 776 ? 18.719 29.703 19.688 1 86.81 776 THR B N 1
ATOM 13557 C CA . THR B 1 776 ? 18.703 29.938 21.125 1 86.81 776 THR B CA 1
ATOM 13558 C C . THR B 1 776 ? 19.938 29.328 21.781 1 86.81 776 THR B C 1
ATOM 13560 O O . THR B 1 776 ? 20.562 29.969 22.641 1 86.81 776 THR B O 1
ATOM 13563 N N . ALA B 1 777 ? 20.219 28.094 21.406 1 91.94 777 ALA B N 1
ATOM 13564 C CA . ALA B 1 777 ? 21.422 27.469 21.938 1 91.94 777 ALA B CA 1
ATOM 13565 C C . ALA B 1 777 ? 22.656 28.328 21.672 1 91.94 777 ALA B C 1
ATOM 13567 O O . ALA B 1 777 ? 23.469 28.547 22.578 1 91.94 777 ALA B O 1
ATOM 13568 N N . LEU B 1 778 ? 22.766 28.766 20.516 1 91.56 778 LEU B N 1
ATOM 13569 C CA . LEU B 1 778 ? 23.922 29.562 20.109 1 91.56 778 LEU B CA 1
ATOM 13570 C C . LEU B 1 778 ? 23.938 30.891 20.844 1 91.56 778 LEU B C 1
ATOM 13572 O O . LEU B 1 778 ? 24.984 31.297 21.375 1 91.56 778 LEU B O 1
ATOM 13576 N N . SER B 1 779 ? 22.875 31.641 20.906 1 88.31 779 SER B N 1
ATOM 13577 C CA . SER B 1 779 ? 22.797 32.938 21.562 1 88.31 779 SER B CA 1
ATOM 13578 C C . SER B 1 779 ? 23.062 32.844 23.047 1 88.31 779 SER B C 1
ATOM 13580 O O . SER B 1 779 ? 23.766 33.688 23.625 1 88.31 779 SER B O 1
ATOM 13582 N N . GLN B 1 780 ? 22.469 31.859 23.656 1 89.19 780 GLN B N 1
ATOM 13583 C CA . GLN B 1 780 ? 22.672 31.672 25.078 1 89.19 780 GLN B CA 1
ATOM 13584 C C . GLN B 1 780 ? 24.125 31.344 25.391 1 89.19 780 GLN B C 1
ATOM 13586 O O . GLN B 1 780 ? 24.688 31.828 26.375 1 89.19 780 GLN B O 1
ATOM 13591 N N . CYS B 1 781 ? 24.688 30.516 24.578 1 94.38 781 CYS B N 1
ATOM 13592 C CA . CYS B 1 781 ? 26.094 30.188 24.766 1 94.38 781 CYS B CA 1
ATOM 13593 C C . CYS B 1 781 ? 26.969 31.438 24.656 1 94.38 781 CYS B C 1
ATOM 13595 O O . CYS B 1 781 ? 27.828 31.688 25.5 1 94.38 781 CYS B O 1
ATOM 13597 N N . ILE B 1 782 ? 26.781 32.219 23.688 1 93.56 782 ILE B N 1
ATOM 13598 C CA . ILE B 1 782 ? 27.562 33.438 23.453 1 93.56 782 ILE B CA 1
ATOM 13599 C C . ILE B 1 782 ? 27.375 34.406 24.609 1 93.56 782 ILE B C 1
ATOM 13601 O O . ILE B 1 782 ? 28.344 34.969 25.109 1 93.56 782 ILE B O 1
ATOM 13605 N N . ALA B 1 783 ? 26.188 34.562 25.047 1 89.62 783 ALA B N 1
ATOM 13606 C CA . ALA B 1 783 ? 25.844 35.562 26.047 1 89.62 783 ALA B CA 1
ATOM 13607 C C . ALA B 1 783 ? 26.297 35.094 27.438 1 89.62 783 ALA B C 1
ATOM 13609 O O . ALA B 1 783 ? 26.734 35.906 28.25 1 89.62 783 ALA B O 1
ATOM 13610 N N . THR B 1 784 ? 26.141 33.781 27.719 1 91.44 784 THR B N 1
ATOM 13611 C CA . THR B 1 784 ? 26.25 33.375 29.109 1 91.44 784 THR B CA 1
ATOM 13612 C C . THR B 1 784 ? 27.453 32.438 29.297 1 91.44 784 THR B C 1
ATOM 13614 O O . THR B 1 784 ? 27.938 32.25 30.422 1 91.44 784 THR B O 1
ATOM 13617 N N . GLY B 1 785 ? 27.781 31.656 28.328 1 93.31 785 GLY B N 1
ATOM 13618 C CA . GLY B 1 785 ? 28.812 30.641 28.453 1 93.31 785 GLY B CA 1
ATOM 13619 C C . GLY B 1 785 ? 28.328 29.406 29.203 1 93.31 785 GLY B C 1
ATOM 13620 O O . GLY B 1 785 ? 29.141 28.578 29.625 1 93.31 785 GLY B O 1
ATOM 13621 N N . ASP B 1 786 ? 27.062 29.312 29.328 1 93.44 786 ASP B N 1
ATOM 13622 C CA . ASP B 1 786 ? 26.484 28.188 30.047 1 93.44 786 ASP B CA 1
ATOM 13623 C C . ASP B 1 786 ? 26.859 26.859 29.375 1 93.44 786 ASP B C 1
ATOM 13625 O O . ASP B 1 786 ? 26.672 26.703 28.172 1 93.44 786 ASP B O 1
ATOM 13629 N N . ALA B 1 787 ? 27.281 25.844 30.188 1 93.44 787 ALA B N 1
ATOM 13630 C CA . ALA B 1 787 ? 27.828 24.594 29.688 1 93.44 787 ALA B CA 1
ATOM 13631 C C . ALA B 1 787 ? 26.75 23.781 28.953 1 93.44 787 ALA B C 1
ATOM 13633 O O . ALA B 1 787 ? 27.062 23.047 28.016 1 93.44 787 ALA B O 1
ATOM 13634 N N . PHE B 1 788 ? 25.641 23.891 29.406 1 92 788 PHE B N 1
ATOM 13635 C CA . PHE B 1 788 ? 24.578 23.156 28.734 1 92 788 PHE B CA 1
ATOM 13636 C C . PHE B 1 788 ? 24.422 23.594 27.297 1 92 788 PHE B C 1
ATOM 13638 O O . PHE B 1 788 ? 24.453 22.781 26.375 1 92 788 PHE B O 1
ATOM 13645 N N . TYR B 1 789 ? 24.281 24.875 27.016 1 93.94 789 TYR B N 1
ATOM 13646 C CA . TYR B 1 789 ? 24.062 25.391 25.672 1 93.94 789 TYR B CA 1
ATOM 13647 C C . TYR B 1 789 ? 25.297 25.219 24.812 1 93.94 789 TYR B C 1
ATOM 13649 O O . TYR B 1 789 ? 25.203 24.844 23.641 1 93.94 789 TYR B O 1
ATOM 13657 N N . CYS B 1 790 ? 26.391 25.531 25.406 1 95.69 790 CYS B N 1
ATOM 13658 C CA . CYS B 1 790 ? 27.641 25.453 24.641 1 95.69 790 CYS B CA 1
ATOM 13659 C C . CYS B 1 790 ? 27.938 24 24.25 1 95.69 790 CYS B C 1
ATOM 13661 O O . CYS B 1 790 ? 28.531 23.75 23.203 1 95.69 790 CYS B O 1
ATOM 13663 N N . GLY B 1 791 ? 27.484 23.094 25.109 1 94.56 791 GLY B N 1
ATOM 13664 C CA . GLY B 1 791 ? 27.688 21.688 24.828 1 94.56 791 GLY B CA 1
ATOM 13665 C C . GLY B 1 791 ? 26.875 21.188 23.641 1 94.56 791 GLY B C 1
ATOM 13666 O O . GLY B 1 791 ? 27.172 20.125 23.078 1 94.56 791 GLY B O 1
ATOM 13667 N N . LEU B 1 792 ? 25.875 21.922 23.188 1 96.44 792 LEU B N 1
ATOM 13668 C CA . LEU B 1 792 ? 25 21.531 22.078 1 96.44 792 LEU B CA 1
ATOM 13669 C C . LEU B 1 792 ? 25.625 21.922 20.75 1 96.44 792 LEU B C 1
ATOM 13671 O O . LEU B 1 792 ? 25.188 21.469 19.688 1 96.44 792 LEU B O 1
ATOM 13675 N N . ILE B 1 793 ? 26.672 22.719 20.781 1 96.38 793 ILE B N 1
ATOM 13676 C CA . ILE B 1 793 ? 27.234 23.312 19.562 1 96.38 793 ILE B CA 1
ATOM 13677 C C . ILE B 1 793 ? 28.422 22.484 19.078 1 96.38 793 ILE B C 1
ATOM 13679 O O . ILE B 1 793 ? 29.375 22.266 19.828 1 96.38 793 ILE B O 1
ATOM 13683 N N . HIS B 1 794 ? 28.312 22.062 17.875 1 95.5 794 HIS B N 1
ATOM 13684 C CA . HIS B 1 794 ? 29.375 21.297 17.219 1 95.5 794 HIS B CA 1
ATOM 13685 C C . HIS B 1 794 ? 29.781 21.953 15.898 1 95.5 794 HIS B C 1
ATOM 13687 O O . HIS B 1 794 ? 29.125 21.766 14.875 1 95.5 794 HIS B O 1
ATOM 13693 N N . ARG B 1 795 ? 30.828 22.578 15.852 1 93.56 795 ARG B N 1
ATOM 13694 C CA . ARG B 1 795 ? 31.281 23.25 14.641 1 93.56 795 ARG B CA 1
ATOM 13695 C C . ARG B 1 795 ? 32.062 22.297 13.734 1 93.56 795 ARG B C 1
ATOM 13697 O O . ARG B 1 795 ? 32.688 21.359 14.211 1 93.56 795 ARG B O 1
ATOM 13704 N N . ASN B 1 796 ? 31.906 22.609 12.461 1 89.62 796 ASN B N 1
ATOM 13705 C CA . ASN B 1 796 ? 32.719 21.875 11.508 1 89.62 796 ASN B CA 1
ATOM 13706 C C . ASN B 1 796 ? 34.219 21.984 11.859 1 89.62 796 ASN B C 1
ATOM 13708 O O . ASN B 1 796 ? 34.75 23.094 11.961 1 89.62 796 ASN B O 1
ATOM 13712 N N . PRO B 1 797 ? 34.938 20.938 11.984 1 84.44 797 PRO B N 1
ATOM 13713 C CA . PRO B 1 797 ? 36.312 21 12.43 1 84.44 797 PRO B CA 1
ATOM 13714 C C . PRO B 1 797 ? 37.25 21.625 11.391 1 84.44 797 PRO B C 1
ATOM 13716 O O . PRO B 1 797 ? 38.344 22.109 11.727 1 84.44 797 PRO B O 1
ATOM 13719 N N . ASN B 1 798 ? 36.812 21.641 10.195 1 77 798 ASN B N 1
ATOM 13720 C CA . ASN B 1 798 ? 37.688 22.125 9.125 1 77 798 ASN B CA 1
ATOM 13721 C C . ASN B 1 798 ? 37.531 23.641 8.93 1 77 798 ASN B C 1
ATOM 13723 O O . ASN B 1 798 ? 38.531 24.328 8.664 1 77 798 ASN B O 1
ATOM 13727 N N . ASN B 1 799 ? 36.312 24.156 9.023 1 81.38 799 ASN B N 1
ATOM 13728 C CA . ASN B 1 799 ? 36.156 25.562 8.68 1 81.38 799 ASN B CA 1
ATOM 13729 C C . ASN B 1 799 ? 35.344 26.312 9.734 1 81.38 799 ASN B C 1
ATOM 13731 O O . ASN B 1 799 ? 35.156 27.531 9.633 1 81.38 799 ASN B O 1
ATOM 13735 N N . GLY B 1 800 ? 34.844 25.594 10.711 1 88.38 800 GLY B N 1
ATOM 13736 C CA . GLY B 1 800 ? 34.125 26.219 11.812 1 88.38 800 GLY B CA 1
ATOM 13737 C C . GLY B 1 800 ? 32.688 26.5 11.516 1 88.38 800 GLY B C 1
ATOM 13738 O O . GLY B 1 800 ? 31.953 27.031 12.359 1 88.38 800 GLY B O 1
ATOM 13739 N N . ALA B 1 801 ? 32.156 26.078 10.406 1 89.06 801 ALA B N 1
ATOM 13740 C CA . ALA B 1 801 ? 30.797 26.375 9.992 1 89.06 801 ALA B CA 1
ATOM 13741 C C . ALA B 1 801 ? 29.781 25.594 10.82 1 89.06 801 ALA B C 1
ATOM 13743 O O . ALA B 1 801 ? 30.062 24.484 11.273 1 89.06 801 ALA B O 1
ATOM 13744 N N . LEU B 1 802 ? 28.641 26.156 11.023 1 92.56 802 LEU B N 1
ATOM 13745 C CA . LEU B 1 802 ? 27.484 25.469 11.602 1 92.56 802 LEU B CA 1
ATOM 13746 C C . LEU B 1 802 ? 26.5 25.062 10.516 1 92.56 802 LEU B C 1
ATOM 13748 O O . LEU B 1 802 ? 25.312 25.375 10.609 1 92.56 802 LEU B O 1
ATOM 13752 N N . TYR B 1 803 ? 26.938 24.422 9.555 1 88.5 803 TYR B N 1
ATOM 13753 C CA . TYR B 1 803 ? 26.234 23.875 8.398 1 88.5 803 TYR B CA 1
ATOM 13754 C C . TYR B 1 803 ? 26.906 22.594 7.898 1 88.5 803 TYR B C 1
ATOM 13756 O O . TYR B 1 803 ? 28.125 22.547 7.73 1 88.5 803 TYR B O 1
ATOM 13764 N N . GLY B 1 804 ? 26.047 21.516 7.852 1 82.44 804 GLY B N 1
ATOM 13765 C CA . GLY B 1 804 ? 26.562 20.234 7.41 1 82.44 804 GLY B CA 1
ATOM 13766 C C . GLY B 1 804 ? 25.469 19.234 7.059 1 82.44 804 GLY B C 1
ATOM 13767 O O . GLY B 1 804 ? 24.281 19.5 7.262 1 82.44 804 GLY B O 1
ATOM 13768 N N . SER B 1 805 ? 25.844 18.094 6.441 1 78.06 805 SER B N 1
ATOM 13769 C CA . SER B 1 805 ? 24.906 17.062 6.004 1 78.06 805 SER B CA 1
ATOM 13770 C C . SER B 1 805 ? 24.828 15.914 6.996 1 78.06 805 SER B C 1
ATOM 13772 O O . SER B 1 805 ? 23.906 15.102 6.949 1 78.06 805 SER B O 1
ATOM 13774 N N . ASP B 1 806 ? 25.797 15.852 7.801 1 81 806 ASP B N 1
ATOM 13775 C CA . ASP B 1 806 ? 25.859 14.797 8.805 1 81 806 ASP B CA 1
ATOM 13776 C C . ASP B 1 806 ? 26.641 15.25 10.031 1 81 806 ASP B C 1
ATOM 13778 O O . ASP B 1 806 ? 26.938 16.438 10.188 1 81 806 ASP B O 1
ATOM 13782 N N . THR B 1 807 ? 26.953 14.297 10.898 1 85.44 807 THR B N 1
ATOM 13783 C CA . THR B 1 807 ? 27.547 14.664 12.172 1 85.44 807 THR B CA 1
ATOM 13784 C C . THR B 1 807 ? 29.062 14.891 12.023 1 85.44 807 THR B C 1
ATOM 13786 O O . THR B 1 807 ? 29.734 15.234 12.984 1 85.44 807 THR B O 1
ATOM 13789 N N . LYS B 1 808 ? 29.562 14.836 10.812 1 80.12 808 LYS B N 1
ATOM 13790 C CA . LYS B 1 808 ? 30.953 15.156 10.562 1 80.12 808 LYS B CA 1
ATOM 13791 C C . LYS B 1 808 ? 31.141 16.641 10.281 1 80.12 808 LYS B C 1
ATOM 13793 O O . LYS B 1 808 ? 32.25 17.172 10.359 1 80.12 808 LYS B O 1
ATOM 13798 N N . GLY B 1 809 ? 30.016 17.172 9.906 1 86.31 809 GLY B N 1
ATOM 13799 C CA . GLY B 1 809 ? 30.031 18.609 9.703 1 86.31 809 GLY B CA 1
ATOM 13800 C C . GLY B 1 809 ? 29.609 19.391 10.938 1 86.31 809 GLY B C 1
ATOM 13801 O O . GLY B 1 809 ? 29.781 18.922 12.062 1 86.31 809 GLY B O 1
ATOM 13802 N N . GLY B 1 810 ? 29.328 20.625 10.75 1 90.81 810 GLY B N 1
ATOM 13803 C CA . GLY B 1 810 ? 28.844 21.469 11.836 1 90.81 810 GLY B CA 1
ATOM 13804 C C . GLY B 1 810 ? 27.344 21.297 12.086 1 90.81 810 GLY B C 1
ATOM 13805 O O . GLY B 1 810 ? 26.578 21.125 11.148 1 90.81 810 GLY B O 1
ATOM 13806 N N . TYR B 1 811 ? 26.938 21.172 13.305 1 94.38 811 TYR B N 1
ATOM 13807 C CA . TYR B 1 811 ? 25.531 21.078 13.656 1 94.38 811 TYR B CA 1
ATOM 13808 C C . TYR B 1 811 ? 25.297 21.484 15.102 1 94.38 811 TYR B C 1
ATOM 13810 O O . TYR B 1 811 ? 26.25 21.594 15.883 1 94.38 811 TYR B O 1
ATOM 13818 N N . ILE B 1 812 ? 24.109 21.75 15.43 1 95.56 812 ILE B N 1
ATOM 13819 C CA . ILE B 1 812 ? 23.688 21.984 16.797 1 95.56 812 ILE B CA 1
ATOM 13820 C C . ILE B 1 812 ? 22.781 20.844 17.266 1 95.56 812 ILE B C 1
ATOM 13822 O O . ILE B 1 812 ? 21.828 20.469 16.562 1 95.56 812 ILE B O 1
ATOM 13826 N N . THR B 1 813 ? 23.078 20.203 18.406 1 94.69 813 THR B N 1
ATOM 13827 C CA . THR B 1 813 ? 22.219 19.156 18.922 1 94.69 813 THR B CA 1
ATOM 13828 C C . THR B 1 813 ? 20.859 19.719 19.297 1 94.69 813 THR B C 1
ATOM 13830 O O . THR B 1 813 ? 20.766 20.641 20.109 1 94.69 813 THR B O 1
ATOM 13833 N N . SER B 1 814 ? 19.859 19.172 18.719 1 94.81 814 SER B N 1
ATOM 13834 C CA . SER B 1 814 ? 18.484 19.625 18.906 1 94.81 814 SER B CA 1
ATOM 13835 C C . SER B 1 814 ? 17.516 18.453 18.953 1 94.81 814 SER B C 1
ATOM 13837 O O . SER B 1 814 ? 16.469 18.469 18.312 1 94.81 814 SER B O 1
ATOM 13839 N N . THR B 1 815 ? 17.859 17.297 19.641 1 94.44 815 THR B N 1
ATOM 13840 C CA . THR B 1 815 ? 16.969 16.156 19.812 1 94.44 815 THR B CA 1
ATOM 13841 C C . THR B 1 815 ? 15.758 16.547 20.656 1 94.44 815 THR B C 1
ATOM 13843 O O . THR B 1 815 ? 15.758 17.594 21.312 1 94.44 815 THR B O 1
ATOM 13846 N N . ASN B 1 816 ? 14.75 15.711 20.641 1 96.19 816 ASN B N 1
ATOM 13847 C CA . ASN B 1 816 ? 13.516 16.031 21.344 1 96.19 816 ASN B CA 1
ATOM 13848 C C . ASN B 1 816 ? 13.727 16.078 22.859 1 96.19 816 ASN B C 1
ATOM 13850 O O . ASN B 1 816 ? 14.43 15.242 23.422 1 96.19 816 ASN B O 1
ATOM 13854 N N . VAL B 1 817 ? 13.203 17.094 23.469 1 95.44 817 VAL B N 1
ATOM 13855 C CA . VAL B 1 817 ? 13.219 17.25 24.922 1 95.44 817 VAL B CA 1
ATOM 13856 C C . VAL B 1 817 ? 11.922 17.938 25.359 1 95.44 817 VAL B C 1
ATOM 13858 O O . VAL B 1 817 ? 11.172 18.469 24.547 1 95.44 817 VAL B O 1
ATOM 13861 N N . ASN B 1 818 ? 11.594 17.812 26.688 1 96.5 818 ASN B N 1
ATOM 13862 C CA . ASN B 1 818 ? 10.547 18.656 27.25 1 96.5 818 ASN B CA 1
ATOM 13863 C C . ASN B 1 818 ? 11.023 20.094 27.453 1 96.5 818 ASN B C 1
ATOM 13865 O O . ASN B 1 818 ? 12.055 20.328 28.078 1 96.5 818 ASN B O 1
ATOM 13869 N N . THR B 1 819 ? 10.344 21.016 27.016 1 95.31 819 THR B N 1
ATOM 13870 C CA . THR B 1 819 ? 10.766 22.406 26.984 1 95.31 819 THR B CA 1
ATOM 13871 C C . THR B 1 819 ? 9.906 23.25 27.922 1 95.31 819 THR B C 1
ATOM 13873 O O . THR B 1 819 ? 9.633 22.859 29.047 1 95.31 819 THR B O 1
ATOM 13876 N N . GLY B 1 820 ? 9.617 24.516 27.422 1 95.69 820 GLY B N 1
ATOM 13877 C CA . GLY B 1 820 ? 8.852 25.453 28.234 1 95.69 820 GLY B CA 1
ATOM 13878 C C . GLY B 1 820 ? 7.352 25.25 28.109 1 95.69 820 GLY B C 1
ATOM 13879 O O . GLY B 1 820 ? 6.852 24.141 28.234 1 95.69 820 GLY B O 1
ATOM 13880 N N . TYR B 1 821 ? 6.641 26.391 27.922 1 96.94 821 TYR B N 1
ATOM 13881 C CA . TYR B 1 821 ? 5.188 26.25 27.844 1 96.94 821 TYR B CA 1
ATOM 13882 C C . TYR B 1 821 ? 4.652 26.906 26.578 1 96.94 821 TYR B C 1
ATOM 13884 O O . TYR B 1 821 ? 5.34 27.703 25.953 1 96.94 821 TYR B O 1
ATOM 13892 N N . LEU B 1 822 ? 3.51 26.531 26.156 1 96.62 822 LEU B N 1
ATOM 13893 C CA . LEU B 1 822 ? 2.637 27.172 25.188 1 96.62 822 LEU B CA 1
ATOM 13894 C C . LEU B 1 822 ? 1.362 27.688 25.844 1 96.62 822 LEU B C 1
ATOM 13896 O O . LEU B 1 822 ? 0.769 26.984 26.672 1 96.62 822 LEU B O 1
ATOM 13900 N N . GLU B 1 823 ? 0.995 28.859 25.516 1 97.12 823 GLU B N 1
ATOM 13901 C CA . GLU B 1 823 ? -0.223 29.406 26.094 1 97.12 823 GLU B CA 1
ATOM 13902 C C . GLU B 1 823 ? -1.014 30.219 25.078 1 97.12 823 GLU B C 1
ATOM 13904 O O . GLU B 1 823 ? -0.438 31.016 24.328 1 97.12 823 GLU B O 1
ATOM 13909 N N . THR B 1 824 ? -2.268 30.047 24.984 1 96.69 824 THR B N 1
ATOM 13910 C CA . THR B 1 824 ? -3.162 30.859 24.156 1 96.69 824 THR B CA 1
ATOM 13911 C C . THR B 1 824 ? -4.387 31.281 24.969 1 96.69 824 THR B C 1
ATOM 13913 O O . THR B 1 824 ? -4.879 30.531 25.797 1 96.69 824 THR B O 1
ATOM 13916 N N . LYS B 1 825 ? -4.77 32.531 24.781 1 97.06 825 LYS B N 1
ATOM 13917 C CA . LYS B 1 825 ? -5.973 33.125 25.375 1 97.06 825 LYS B CA 1
ATOM 13918 C C . LYS B 1 825 ? -6.805 33.844 24.312 1 97.06 825 LYS B C 1
ATOM 13920 O O . LYS B 1 825 ? -6.258 34.375 23.344 1 97.06 825 LYS B O 1
ATOM 13925 N N . GLY B 1 826 ? -8.086 33.781 24.578 1 96.88 826 GLY B N 1
ATOM 13926 C CA . GLY B 1 826 ? -8.953 34.5 23.656 1 96.88 826 GLY B CA 1
ATOM 13927 C C . GLY B 1 826 ? -10.422 34.406 24.031 1 96.88 826 GLY B C 1
ATOM 13928 O O . GLY B 1 826 ? -10.766 33.969 25.141 1 96.88 826 GLY B O 1
ATOM 13929 N N . ILE B 1 827 ? -11.305 35 23.172 1 97.75 827 ILE B N 1
ATOM 13930 C CA . ILE B 1 827 ? -12.758 34.969 23.344 1 97.75 827 ILE B CA 1
ATOM 13931 C C . ILE B 1 827 ? -13.414 34.5 22.047 1 97.75 827 ILE B C 1
ATOM 13933 O O . ILE B 1 827 ? -13.109 35.031 20.969 1 97.75 827 ILE B O 1
ATOM 13937 N N . ASP B 1 828 ? -14.289 33.594 22.219 1 96.38 828 ASP B N 1
ATOM 13938 C CA . ASP B 1 828 ? -15.07 33.094 21.078 1 96.38 828 ASP B CA 1
ATOM 13939 C C . ASP B 1 828 ? -16.484 33.656 21.109 1 96.38 828 ASP B C 1
ATOM 13941 O O . ASP B 1 828 ? -17.078 33.812 22.172 1 96.38 828 ASP B O 1
ATOM 13945 N N . PHE B 1 829 ? -16.984 33.906 19.875 1 96.81 829 PHE B N 1
ATOM 13946 C CA . PHE B 1 829 ? -18.359 34.375 19.672 1 96.81 829 PHE B CA 1
ATOM 13947 C C . PHE B 1 829 ? -19.109 33.469 18.703 1 96.81 829 PHE B C 1
ATOM 13949 O O . PHE B 1 829 ? -18.609 33.188 17.625 1 96.81 829 PHE B O 1
ATOM 13956 N N . THR B 1 830 ? -20.219 33 19.125 1 95.88 830 THR B N 1
ATOM 13957 C CA . THR B 1 830 ? -21.109 32.281 18.234 1 95.88 830 THR B CA 1
ATOM 13958 C C . THR B 1 830 ? -22.547 32.812 18.344 1 95.88 830 THR B C 1
ATOM 13960 O O . THR B 1 830 ? -23.062 32.969 19.453 1 95.88 830 THR B O 1
ATOM 13963 N N . ALA B 1 831 ? -23.172 33.062 17.234 1 96.56 831 ALA B N 1
ATOM 13964 C CA . ALA B 1 831 ? -24.547 33.562 17.25 1 96.56 831 ALA B CA 1
ATOM 13965 C C . ALA B 1 831 ? -25.344 33.031 16.078 1 96.56 831 ALA B C 1
ATOM 13967 O O . ALA B 1 831 ? -24.781 32.688 15.031 1 96.56 831 ALA B O 1
ATOM 13968 N N . SER B 1 832 ? -26.531 32.875 16.297 1 95.94 832 SER B N 1
ATOM 13969 C CA . SER B 1 832 ? -27.484 32.5 15.258 1 95.94 832 SER B CA 1
ATOM 13970 C C . SER B 1 832 ? -28.797 33.25 15.414 1 95.94 832 SER B C 1
ATOM 13972 O O . SER B 1 832 ? -29.234 33.531 16.531 1 95.94 832 SER B O 1
ATOM 13974 N N . TYR B 1 833 ? -29.438 33.625 14.312 1 96.56 833 TYR B N 1
ATOM 13975 C CA . TYR B 1 833 ? -30.703 34.344 14.32 1 96.56 833 TYR B CA 1
ATOM 13976 C C . TYR B 1 833 ? -31.547 33.969 13.109 1 96.56 833 TYR B C 1
ATOM 13978 O O . TYR B 1 833 ? -31.078 34.031 11.977 1 96.56 833 TYR B O 1
ATOM 13986 N N . ARG B 1 834 ? -32.719 33.594 13.328 1 96.12 834 ARG B N 1
ATOM 13987 C CA . ARG B 1 834 ? -33.688 33.344 12.273 1 96.12 834 ARG B CA 1
ATOM 13988 C C . ARG B 1 834 ? -34.719 34.469 12.18 1 96.12 834 ARG B C 1
ATOM 13990 O O . ARG B 1 834 ? -35.5 34.688 13.109 1 96.12 834 ARG B O 1
ATOM 13997 N N . LEU B 1 835 ? -34.688 35.156 11.078 1 94.69 835 LEU B N 1
ATOM 13998 C CA . LEU B 1 835 ? -35.625 36.25 10.812 1 94.69 835 LEU B CA 1
ATOM 13999 C C . LEU B 1 835 ? -36.719 35.812 9.852 1 94.69 835 LEU B C 1
ATOM 14001 O O . LEU B 1 835 ? -36.438 35.531 8.68 1 94.69 835 LEU B O 1
ATOM 14005 N N . ALA B 1 836 ? -37.875 35.75 10.336 1 92.12 836 ALA B N 1
ATOM 14006 C CA . ALA B 1 836 ? -39 35.406 9.477 1 92.12 836 ALA B CA 1
ATOM 14007 C C . ALA B 1 836 ? -39.469 36.656 8.719 1 92.12 836 ALA B C 1
ATOM 14009 O O . ALA B 1 836 ? -39.656 37.719 9.312 1 92.12 836 ALA B O 1
ATOM 14010 N N . THR B 1 837 ? -39.562 36.469 7.441 1 90.69 837 THR B N 1
ATOM 14011 C CA . THR B 1 837 ? -40.094 37.562 6.633 1 90.69 837 THR B CA 1
ATOM 14012 C C . THR B 1 837 ? -41.312 37.094 5.816 1 90.69 837 THR B C 1
ATOM 14014 O O . THR B 1 837 ? -41.625 35.906 5.805 1 90.69 837 THR B O 1
ATOM 14017 N N . GLY B 1 838 ? -42.031 37.969 5.129 1 87.38 838 GLY B N 1
ATOM 14018 C CA . GLY B 1 838 ? -43.125 37.625 4.246 1 87.38 838 GLY B CA 1
ATOM 14019 C C . GLY B 1 838 ? -42.656 36.969 2.955 1 87.38 838 GLY B C 1
ATOM 14020 O O . GLY B 1 838 ? -43.469 36.375 2.242 1 87.38 838 GLY B O 1
ATOM 14021 N N . TYR B 1 839 ? -41.375 37.062 2.68 1 88.31 839 TYR B N 1
ATOM 14022 C CA . TYR B 1 839 ? -40.812 36.531 1.45 1 88.31 839 TYR B CA 1
ATOM 14023 C C . TYR B 1 839 ? -39.938 35.344 1.746 1 88.31 839 TYR B C 1
ATOM 14025 O O . TYR B 1 839 ? -39.031 35.031 0.968 1 88.31 839 TYR B O 1
ATOM 14033 N N . GLY B 1 840 ? -40.156 34.719 2.91 1 90.44 840 GLY B N 1
ATOM 14034 C CA . GLY B 1 840 ? -39.312 33.594 3.311 1 90.44 840 GLY B CA 1
ATOM 14035 C C . GLY B 1 840 ? -38.469 33.906 4.535 1 90.44 840 GLY B C 1
ATOM 14036 O O . GLY B 1 840 ? -38.531 35.031 5.082 1 90.44 840 GLY B O 1
ATOM 14037 N N . ASP B 1 841 ? -37.719 32.969 4.918 1 93.75 841 ASP B N 1
ATOM 14038 C CA . ASP B 1 841 ? -36.906 33.125 6.125 1 93.75 841 ASP B CA 1
ATOM 14039 C C . ASP B 1 841 ? -35.469 33.5 5.785 1 93.75 841 ASP B C 1
ATOM 14041 O O . ASP B 1 841 ? -34.906 33 4.797 1 93.75 841 ASP B O 1
ATOM 14045 N N . VAL B 1 842 ? -34.875 34.375 6.562 1 96.12 842 VAL B N 1
ATOM 14046 C CA . VAL B 1 842 ? -33.469 34.688 6.484 1 96.12 842 VAL B CA 1
ATOM 14047 C C . VAL B 1 842 ? -32.75 34.188 7.738 1 96.12 842 VAL B C 1
ATOM 14049 O O . VAL B 1 842 ? -33.094 34.594 8.852 1 96.12 842 VAL B O 1
ATOM 14052 N N . ASN B 1 843 ? -31.891 33.312 7.539 1 96.38 843 ASN B N 1
ATOM 14053 C CA . ASN B 1 843 ? -31.094 32.781 8.648 1 96.38 843 ASN B CA 1
ATOM 14054 C C . ASN B 1 843 ? -29.703 33.406 8.672 1 96.38 843 ASN B C 1
ATOM 14056 O O . ASN B 1 843 ? -29.016 33.438 7.648 1 96.38 843 ASN B O 1
ATOM 14060 N N . PHE B 1 844 ? -29.281 33.875 9.875 1 97 844 PHE B N 1
ATOM 14061 C CA . PHE B 1 844 ? -27.938 34.406 10.086 1 97 844 PHE B CA 1
ATOM 14062 C C . PHE B 1 844 ? -27.125 33.5 10.992 1 97 844 PHE B C 1
ATOM 14064 O O . PHE B 1 844 ? -27.641 32.969 11.984 1 97 844 PHE B O 1
ATOM 14071 N N . GLY B 1 845 ? -25.953 33.156 10.586 1 96.12 845 GLY B N 1
ATOM 14072 C CA . GLY B 1 845 ? -24.969 32.469 11.406 1 96.12 845 GLY B CA 1
ATOM 14073 C C . GLY B 1 845 ? -23.656 33.219 11.539 1 96.12 845 GLY B C 1
ATOM 14074 O O . GLY B 1 845 ? -23.109 33.688 10.547 1 96.12 845 GLY B O 1
ATOM 14075 N N . PHE B 1 846 ? -23.188 33.312 12.805 1 97 846 PHE B N 1
ATOM 14076 C CA . PHE B 1 846 ? -21.953 34.062 13.07 1 97 846 PHE B CA 1
ATOM 14077 C C . PHE B 1 846 ? -21.016 33.25 13.953 1 97 846 PHE B C 1
ATOM 14079 O O . PHE B 1 846 ? -21.453 32.656 14.969 1 97 846 PHE B O 1
ATOM 14086 N N . VAL B 1 847 ? -19.781 33.062 13.57 1 96.44 847 VAL B N 1
ATOM 14087 C CA . VAL B 1 847 ? -18.703 32.5 14.375 1 96.44 847 VAL B CA 1
ATOM 14088 C C . VAL B 1 847 ? -17.469 33.375 14.32 1 96.44 847 VAL B C 1
ATOM 14090 O O . VAL B 1 847 ? -16.969 33.688 13.234 1 96.44 847 VAL B O 1
ATOM 14093 N N . GLY B 1 848 ? -17 33.812 15.43 1 97 848 GLY B N 1
ATOM 14094 C CA . GLY B 1 848 ? -15.828 34.688 15.508 1 97 848 GLY B CA 1
ATOM 14095 C C . GLY B 1 848 ? -14.938 34.375 16.688 1 97 848 GLY B C 1
ATOM 14096 O O . GLY B 1 848 ? -15.383 33.781 17.672 1 97 848 GLY B O 1
ATOM 14097 N N . THR B 1 849 ? -13.695 34.812 16.594 1 96.88 849 THR B N 1
ATOM 14098 C CA . THR B 1 849 ? -12.758 34.625 17.703 1 96.88 849 THR B CA 1
ATOM 14099 C C . THR B 1 849 ? -11.844 35.844 17.828 1 96.88 849 THR B C 1
ATOM 14101 O O . THR B 1 849 ? -11.375 36.406 16.828 1 96.88 849 THR B O 1
ATOM 14104 N N . LEU B 1 850 ? -11.688 36.281 19.031 1 98.12 850 LEU B N 1
ATOM 14105 C CA . LEU B 1 850 ? -10.703 37.281 19.422 1 98.12 850 LEU B CA 1
ATOM 14106 C C . LEU B 1 850 ? -9.5 36.625 20.094 1 98.12 850 LEU B C 1
ATOM 14108 O O . LEU B 1 850 ? -9.648 35.969 21.125 1 98.12 850 LEU B O 1
ATOM 14112 N N . LEU B 1 851 ? -8.359 36.781 19.5 1 97.94 851 LEU B N 1
ATOM 14113 C CA . LEU B 1 851 ? -7.121 36.281 20.078 1 97.94 851 LEU B CA 1
ATOM 14114 C C . LEU B 1 851 ? -6.484 37.281 21.016 1 97.94 851 LEU B C 1
ATOM 14116 O O . LEU B 1 851 ? -6.164 38.406 20.594 1 97.94 851 LEU B O 1
ATOM 14120 N N . ASP B 1 852 ? -6.289 36.906 22.25 1 97.94 852 ASP B N 1
ATOM 14121 C CA . ASP B 1 852 ? -5.727 37.781 23.25 1 97.94 852 ASP B CA 1
ATOM 14122 C C . ASP B 1 852 ? -4.219 37.594 23.391 1 97.94 852 ASP B C 1
ATOM 14124 O O . ASP B 1 852 ? -3.473 38.531 23.609 1 97.94 852 ASP B O 1
ATOM 14128 N N . SER B 1 853 ? -3.822 36.344 23.312 1 97.69 853 SER B N 1
ATOM 14129 C CA . SER B 1 853 ? -2.391 36.062 23.375 1 97.69 853 SER B CA 1
ATOM 14130 C C . SER B 1 853 ? -2.076 34.688 22.781 1 97.69 853 SER B C 1
ATOM 14132 O O . SER B 1 853 ? -2.936 33.781 22.766 1 97.69 853 SER B O 1
ATOM 14134 N N . LEU B 1 854 ? -0.921 34.531 22.312 1 97.69 854 LEU B N 1
ATOM 14135 C CA . LEU B 1 854 ? -0.313 33.312 21.797 1 97.69 854 LEU B CA 1
ATOM 14136 C C . LEU B 1 854 ? 1.164 33.219 22.172 1 97.69 854 LEU B C 1
ATOM 14138 O O . LEU B 1 854 ? 2.031 33.531 21.359 1 97.69 854 LEU B O 1
ATOM 14142 N N . GLU B 1 855 ? 1.442 32.688 23.344 1 97.19 855 GLU B N 1
ATOM 14143 C CA . GLU B 1 855 ? 2.764 32.812 23.938 1 97.19 855 GLU B CA 1
ATOM 14144 C C . GLU B 1 855 ? 3.502 31.484 23.938 1 97.19 855 GLU B C 1
ATOM 14146 O O . GLU B 1 855 ? 2.891 30.438 24.141 1 97.19 855 GLU B O 1
ATOM 14151 N N . THR B 1 856 ? 4.75 31.578 23.734 1 95.56 856 THR B N 1
ATOM 14152 C CA . THR B 1 856 ? 5.645 30.422 23.828 1 95.56 856 THR B CA 1
ATOM 14153 C C . THR B 1 856 ? 6.852 30.75 24.688 1 95.56 856 THR B C 1
ATOM 14155 O O . THR B 1 856 ? 7.566 31.719 24.438 1 95.56 856 THR B O 1
ATOM 14158 N N . GLU B 1 857 ? 7.047 29.984 25.766 1 95.5 857 GLU B N 1
ATOM 14159 C CA . GLU B 1 857 ? 8.32 29.953 26.484 1 95.5 857 GLU B CA 1
ATOM 14160 C C . GLU B 1 857 ? 9.266 28.922 25.906 1 95.5 857 GLU B C 1
ATOM 14162 O O . GLU B 1 857 ? 8.992 27.719 25.953 1 95.5 857 GLU B O 1
ATOM 14167 N N . VAL B 1 858 ? 10.312 29.375 25.406 1 89.75 858 VAL B N 1
ATOM 14168 C CA . VAL B 1 858 ? 11.195 28.516 24.609 1 89.75 858 VAL B CA 1
ATOM 14169 C C . VAL B 1 858 ? 11.797 27.438 25.516 1 89.75 858 VAL B C 1
ATOM 14171 O O . VAL B 1 858 ? 11.82 26.25 25.141 1 89.75 858 VAL B O 1
ATOM 14174 N N . LEU B 1 859 ? 12.391 27.766 26.594 1 91.12 859 LEU B N 1
ATOM 14175 C CA . LEU B 1 859 ? 12.906 26.891 27.641 1 91.12 859 LEU B CA 1
ATOM 14176 C C . LEU B 1 859 ? 12.539 27.422 29.031 1 91.12 859 LEU B C 1
ATOM 14178 O O . LEU B 1 859 ? 12.391 28.625 29.219 1 91.12 859 LEU B O 1
ATOM 14182 N N . PRO B 1 860 ? 12.422 26.406 29.938 1 89.88 860 PRO B N 1
ATOM 14183 C CA . PRO B 1 860 ? 12.086 26.859 31.281 1 89.88 860 PRO B CA 1
ATOM 14184 C C . PRO B 1 860 ? 13.07 27.906 31.812 1 89.88 860 PRO B C 1
ATOM 14186 O O . PRO B 1 860 ? 14.281 27.688 31.781 1 89.88 860 PRO B O 1
ATOM 14189 N N . GLY B 1 861 ? 12.562 28.953 32.25 1 86.5 861 GLY B N 1
ATOM 14190 C CA . GLY B 1 861 ? 13.391 30 32.844 1 86.5 861 GLY B CA 1
ATOM 14191 C C . GLY B 1 861 ? 13.805 31.062 31.859 1 86.5 861 GLY B C 1
ATOM 14192 O O . GLY B 1 861 ? 14.312 32.125 32.25 1 86.5 861 GLY B O 1
ATOM 14193 N N . LEU B 1 862 ? 13.594 30.797 30.656 1 88.12 862 LEU B N 1
ATOM 14194 C CA . LEU B 1 862 ? 13.906 31.812 29.656 1 88.12 862 LEU B CA 1
ATOM 14195 C C . LEU B 1 862 ? 12.68 32.688 29.359 1 88.12 862 LEU B C 1
ATOM 14197 O O . LEU B 1 862 ? 11.586 32.406 29.844 1 88.12 862 LEU B O 1
ATOM 14201 N N . GLY B 1 863 ? 12.758 33.75 28.703 1 88.12 863 GLY B N 1
ATOM 14202 C CA . GLY B 1 863 ? 11.664 34.625 28.328 1 88.12 863 GLY B CA 1
ATOM 14203 C C . GLY B 1 863 ? 10.703 34 27.328 1 88.12 863 GLY B C 1
ATOM 14204 O O . GLY B 1 863 ? 10.914 32.844 26.906 1 88.12 863 GLY B O 1
ATOM 14205 N N . ALA B 1 864 ? 9.57 34.594 27.156 1 93.81 864 ALA B N 1
ATOM 14206 C CA . ALA B 1 864 ? 8.539 34.156 26.219 1 93.81 864 ALA B CA 1
ATOM 14207 C C . ALA B 1 864 ? 8.297 35.156 25.125 1 93.81 864 ALA B C 1
ATOM 14209 O O . ALA B 1 864 ? 8.664 36.344 25.25 1 93.81 864 ALA B O 1
ATOM 14210 N N . TYR B 1 865 ? 7.855 34.781 24.031 1 94.06 865 TYR B N 1
ATOM 14211 C CA . TYR B 1 865 ? 7.379 35.656 22.969 1 94.06 865 TYR B CA 1
ATOM 14212 C C . TYR B 1 865 ? 5.898 35.438 22.688 1 94.06 865 TYR B C 1
ATOM 14214 O O . TYR B 1 865 ? 5.352 34.375 23.031 1 94.06 865 TYR B O 1
ATOM 14222 N N . ASP B 1 866 ? 5.23 36.438 22.172 1 97.25 866 ASP B N 1
ATOM 14223 C CA . ASP B 1 866 ? 3.807 36.438 21.859 1 97.25 866 ASP B CA 1
ATOM 14224 C C . ASP B 1 866 ? 3.572 36.656 20.359 1 97.25 866 ASP B C 1
ATOM 14226 O O . ASP B 1 866 ? 3.963 37.688 19.812 1 97.25 866 ASP B O 1
ATOM 14230 N N . CYS B 1 867 ? 2.904 35.781 19.688 1 96.56 867 CYS B N 1
ATOM 14231 C CA . CYS B 1 867 ? 2.705 35.844 18.234 1 96.56 867 CYS B CA 1
ATOM 14232 C C . CYS B 1 867 ? 1.358 36.469 17.906 1 96.56 867 CYS B C 1
ATOM 14234 O O . CYS B 1 867 ? 0.96 36.5 16.734 1 96.56 867 CYS B O 1
ATOM 14236 N N . LYS B 1 868 ? 0.615 37 18.906 1 97.56 868 LYS B N 1
ATOM 14237 C CA . LYS B 1 868 ? -0.653 37.656 18.656 1 97.56 868 LYS B CA 1
ATOM 14238 C C . LYS B 1 868 ? -0.478 38.812 17.656 1 97.56 868 LYS B C 1
ATOM 14240 O O . LYS B 1 868 ? 0.313 39.719 17.891 1 97.56 868 LYS B O 1
ATOM 14245 N N . GLY B 1 869 ? -1.247 38.656 16.547 1 97.5 869 GLY B N 1
ATOM 14246 C CA . GLY B 1 869 ? -1.224 39.719 15.539 1 97.5 869 GLY B CA 1
ATOM 14247 C C . GLY B 1 869 ? 0.03 39.719 14.68 1 97.5 869 GLY B C 1
ATOM 14248 O O . GLY B 1 869 ? 0.339 40.688 14 1 97.5 869 GLY B O 1
ATOM 14249 N N . LEU B 1 870 ? 0.775 38.688 14.719 1 97.31 870 LEU B N 1
ATOM 14250 C CA . LEU B 1 870 ? 2.043 38.625 14 1 97.31 870 LEU B CA 1
ATOM 14251 C C . LEU B 1 870 ? 2.061 37.469 13.008 1 97.31 870 LEU B C 1
ATOM 14253 O O . LEU B 1 870 ? 1.24 36.562 13.109 1 97.31 870 LEU B O 1
ATOM 14257 N N . TYR B 1 871 ? 2.869 37.562 11.961 1 95.19 871 TYR B N 1
ATOM 14258 C CA . TYR B 1 871 ? 3.172 36.469 11.055 1 95.19 871 TYR B CA 1
ATOM 14259 C C . TYR B 1 871 ? 4.652 36.438 10.703 1 95.19 871 TYR B C 1
ATOM 14261 O O . TYR B 1 871 ? 5.375 37.406 10.961 1 95.19 871 TYR B O 1
ATOM 14269 N N . GLY B 1 872 ? 5.102 35.219 10.219 1 90.56 872 GLY B N 1
ATOM 14270 C CA . GLY B 1 872 ? 6.449 35.094 9.688 1 90.56 872 GLY B CA 1
ATOM 14271 C C . GLY B 1 872 ? 7.48 34.719 10.734 1 90.56 872 GLY B C 1
ATOM 14272 O O . GLY B 1 872 ? 7.246 34.906 11.93 1 90.56 872 GLY B O 1
ATOM 14273 N N . GLY B 1 873 ? 8.531 34.219 10.242 1 83.69 873 GLY B N 1
ATOM 14274 C CA . GLY B 1 873 ? 9.594 33.812 11.148 1 83.69 873 GLY B CA 1
ATOM 14275 C C . GLY B 1 873 ? 9.156 32.781 12.156 1 83.69 873 GLY B C 1
ATOM 14276 O O . GLY B 1 873 ? 8.484 31.797 11.797 1 83.69 873 GLY B O 1
ATOM 14277 N N . THR B 1 874 ? 9.516 33 13.352 1 83.94 874 THR B N 1
ATOM 14278 C CA . THR B 1 874 ? 9.203 32.062 14.43 1 83.94 874 THR B CA 1
ATOM 14279 C C . THR B 1 874 ? 7.691 31.938 14.602 1 83.94 874 THR B C 1
ATOM 14281 O O . THR B 1 874 ? 7.203 30.875 15.008 1 83.94 874 THR B O 1
ATOM 14284 N N . CYS B 1 875 ? 6.949 33 14.25 1 91.44 875 CYS B N 1
ATOM 14285 C CA . CYS B 1 875 ? 5.5 32.969 14.438 1 91.44 875 CYS B CA 1
ATOM 14286 C C . CYS B 1 875 ? 4.816 32.219 13.289 1 91.44 875 CYS B C 1
ATOM 14288 O O . CYS B 1 875 ? 3.645 31.859 13.398 1 91.44 875 CYS B O 1
ATOM 14290 N N . GLY B 1 876 ? 5.578 31.984 12.219 1 89.25 876 GLY B N 1
ATOM 14291 C CA . GLY B 1 876 ? 5.066 31.188 11.125 1 89.25 876 GLY B CA 1
ATOM 14292 C C . GLY B 1 876 ? 3.891 31.828 10.406 1 89.25 876 GLY B C 1
ATOM 14293 O O . GLY B 1 876 ? 3.982 32.969 9.953 1 89.25 876 GLY B O 1
ATOM 14294 N N . GLN B 1 877 ? 2.717 31.203 10.43 1 91.31 877 GLN B N 1
ATOM 14295 C CA . GLN B 1 877 ? 1.521 31.672 9.734 1 91.31 877 GLN B CA 1
ATOM 14296 C C . GLN B 1 877 ? 0.84 32.812 10.508 1 91.31 877 GLN B C 1
ATOM 14298 O O . GLN B 1 877 ? 1.069 32.969 11.703 1 91.31 877 GLN B O 1
ATOM 14303 N N . PRO B 1 878 ? -0.004 33.531 9.781 1 94.56 878 PRO B N 1
ATOM 14304 C CA . PRO B 1 878 ? -0.657 34.656 10.422 1 94.56 878 PRO B CA 1
ATOM 14305 C C . PRO B 1 878 ? -1.578 34.25 11.57 1 94.56 878 PRO B C 1
ATOM 14307 O O . PRO B 1 878 ? -2.371 33.312 11.422 1 94.56 878 PRO B O 1
ATOM 14310 N N . SER B 1 879 ? -1.438 34.938 12.625 1 95.88 879 SER B N 1
ATOM 14311 C CA . SER B 1 879 ? -2.314 34.812 13.781 1 95.88 879 SER B CA 1
ATOM 14312 C C . SER B 1 879 ? -3.031 36.125 14.086 1 95.88 879 SER B C 1
ATOM 14314 O O . SER B 1 879 ? -2.711 36.812 15.062 1 95.88 879 SER B O 1
ATOM 14316 N N . PRO B 1 880 ? -4.047 36.375 13.375 1 96.81 880 PRO B N 1
ATOM 14317 C CA . PRO B 1 880 ? -4.727 37.656 13.539 1 96.81 880 PRO B CA 1
ATOM 14318 C C . PRO B 1 880 ? -5.426 37.781 14.891 1 96.81 880 PRO B C 1
ATOM 14320 O O . PRO B 1 880 ? -5.836 36.781 15.469 1 96.81 880 PRO B O 1
ATOM 14323 N N . LYS B 1 881 ? -5.637 39 15.234 1 97.56 881 LYS B N 1
ATOM 14324 C CA . LYS B 1 881 ? -6.352 39.281 16.484 1 97.56 881 LYS B CA 1
ATOM 14325 C C . LYS B 1 881 ? -7.84 38.969 16.344 1 97.56 881 LYS B C 1
ATOM 14327 O O . LYS B 1 881 ? -8.5 38.625 17.312 1 97.56 881 LYS B O 1
ATOM 14332 N N . TRP B 1 882 ? -8.281 39.156 15.133 1 97.94 882 TRP B N 1
ATOM 14333 C CA . TRP B 1 882 ? -9.711 38.938 14.922 1 97.94 882 TRP B CA 1
ATOM 14334 C C . TRP B 1 882 ? -9.953 38.188 13.609 1 97.94 882 TRP B C 1
ATOM 14336 O O . TRP B 1 882 ? -9.336 38.5 12.586 1 97.94 882 TRP B O 1
ATOM 14346 N N . ARG B 1 883 ? -10.836 37.25 13.656 1 97.19 883 ARG B N 1
ATOM 14347 C CA . ARG B 1 883 ? -11.359 36.531 12.508 1 97.19 883 ARG B CA 1
ATOM 14348 C C . ARG B 1 883 ? -12.836 36.188 12.695 1 97.19 883 ARG B C 1
ATOM 14350 O O . ARG B 1 883 ? -13.281 35.938 13.812 1 97.19 883 ARG B O 1
ATOM 14357 N N . HIS B 1 884 ? -13.641 36.188 11.562 1 97.94 884 HIS B N 1
ATOM 14358 C CA . HIS B 1 884 ? -15.016 35.719 11.703 1 97.94 884 HIS B CA 1
ATOM 14359 C C . HIS B 1 884 ? -15.555 35.188 10.383 1 97.94 884 HIS B C 1
ATOM 14361 O O . HIS B 1 884 ? -14.953 35.406 9.328 1 97.94 884 HIS B O 1
ATOM 14367 N N . ASN B 1 885 ? -16.594 34.375 10.453 1 97.31 885 ASN B N 1
ATOM 14368 C CA . ASN B 1 885 ? -17.516 34 9.391 1 97.31 885 ASN B CA 1
ATOM 14369 C C . ASN B 1 885 ? -18.953 34.469 9.695 1 97.31 885 ASN B C 1
ATOM 14371 O O . ASN B 1 885 ? -19.469 34.219 10.781 1 97.31 885 ASN B O 1
ATOM 14375 N N . LEU B 1 886 ? -19.5 35.188 8.82 1 98.12 886 LEU B N 1
ATOM 14376 C CA . LEU B 1 886 ? -20.906 35.594 8.898 1 98.12 886 LEU B CA 1
ATOM 14377 C C . LEU B 1 886 ? -21.672 35.094 7.684 1 98.12 886 LEU B C 1
ATOM 14379 O O . LEU B 1 886 ? -21.406 35.5 6.555 1 98.12 886 LEU B O 1
ATOM 14383 N N . ARG B 1 887 ? -22.578 34.219 7.883 1 97.19 887 ARG B N 1
ATOM 14384 C CA . ARG B 1 887 ? -23.375 33.656 6.797 1 97.19 887 ARG B CA 1
ATOM 14385 C C . ARG B 1 887 ? -24.828 34.125 6.891 1 97.19 887 ARG B C 1
ATOM 14387 O O . ARG B 1 887 ? -25.422 34.094 7.969 1 97.19 887 ARG B O 1
ATOM 14394 N N . ALA B 1 888 ? -25.344 34.562 5.816 1 97.69 888 ALA B N 1
ATOM 14395 C CA . ALA B 1 888 ? -26.766 34.906 5.66 1 97.69 888 ALA B CA 1
ATOM 14396 C C . ALA B 1 888 ? -27.406 34.062 4.574 1 97.69 888 ALA B C 1
ATOM 14398 O O . ALA B 1 888 ? -26.953 34.031 3.428 1 97.69 888 ALA B O 1
ATOM 14399 N N . THR B 1 889 ? -28.406 33.281 4.918 1 97.12 889 THR B N 1
ATOM 14400 C CA . THR B 1 889 ? -29.094 32.406 3.975 1 97.12 889 THR B CA 1
ATOM 14401 C C . THR B 1 889 ? -30.562 32.812 3.865 1 97.12 889 THR B C 1
ATOM 14403 O O . THR B 1 889 ? -31.297 32.75 4.855 1 97.12 889 THR B O 1
ATOM 14406 N N . TRP B 1 890 ? -31.016 33.219 2.717 1 96.69 890 TRP B N 1
ATOM 14407 C CA . TRP B 1 890 ? -32.406 33.531 2.422 1 96.69 890 TRP B CA 1
ATOM 14408 C C . TRP B 1 890 ? -33.094 32.375 1.729 1 96.69 890 TRP B C 1
ATOM 14410 O O . TRP B 1 890 ? -32.688 31.969 0.627 1 96.69 890 TRP B O 1
ATOM 14420 N N . THR B 1 891 ? -34.031 31.797 2.41 1 94.25 891 THR B N 1
ATOM 14421 C CA . THR B 1 891 ? -34.781 30.672 1.854 1 94.25 891 THR B CA 1
ATOM 14422 C C . THR B 1 891 ? -36.188 31.109 1.467 1 94.25 891 THR B C 1
ATOM 14424 O O . THR B 1 891 ? -36.969 31.516 2.322 1 94.25 891 THR B O 1
ATOM 14427 N N . VAL B 1 892 ? -36.5 31 0.21 1 90.44 892 VAL B N 1
ATOM 14428 C CA . VAL B 1 892 ? -37.812 31.312 -0.317 1 90.44 892 VAL B CA 1
ATOM 14429 C C . VAL B 1 892 ? -38.594 30.031 -0.521 1 90.44 892 VAL B C 1
ATOM 14431 O O . VAL B 1 892 ? -38.125 29.094 -1.157 1 90.44 892 VAL B O 1
ATOM 14434 N N . PRO B 1 893 ? -39.75 30.047 0.182 1 82.38 893 PRO B N 1
ATOM 14435 C CA . PRO B 1 893 ? -40.531 28.828 0.028 1 82.38 893 PRO B CA 1
ATOM 14436 C C . PRO B 1 893 ? -41.094 28.672 -1.378 1 82.38 893 PRO B C 1
ATOM 14438 O O . PRO B 1 893 ? -41.219 29.641 -2.121 1 82.38 893 PRO B O 1
ATOM 14441 N N . GLY B 1 894 ? -41.125 27.5 -1.9 1 73.25 894 GLY B N 1
ATOM 14442 C CA . GLY B 1 894 ? -41.688 27.234 -3.215 1 73.25 894 GLY B CA 1
ATOM 14443 C C . GLY B 1 894 ? -43.156 27.625 -3.322 1 73.25 894 GLY B C 1
ATOM 14444 O O . GLY B 1 894 ? -43.875 27.641 -2.32 1 73.25 894 GLY B O 1
ATOM 14445 N N . ALA B 1 895 ? -43.531 28.594 -4.215 1 63.25 895 ALA B N 1
ATOM 14446 C CA . ALA B 1 895 ? -44.938 28.812 -4.41 1 63.25 895 ALA B CA 1
ATOM 14447 C C . ALA B 1 895 ? -45.562 27.688 -5.23 1 63.25 895 ALA B C 1
ATOM 14449 O O . ALA B 1 895 ? -44.938 26.641 -5.441 1 63.25 895 ALA B O 1
ATOM 14450 N N . ASP B 1 896 ? -45.969 28.016 -6.434 1 50.88 896 ASP B N 1
ATOM 14451 C CA . ASP B 1 896 ? -46.625 27.109 -7.367 1 50.88 896 ASP B CA 1
ATOM 14452 C C . ASP B 1 896 ? -45.656 26.141 -8.008 1 50.88 896 ASP B C 1
ATOM 14454 O O . ASP B 1 896 ? -44.438 26.172 -7.707 1 50.88 896 ASP B O 1
ATOM 14458 N N . ARG B 1 897 ? -46.094 25.359 -9.023 1 48.69 897 ARG B N 1
ATOM 14459 C CA . ARG B 1 897 ? -45.5 24.266 -9.789 1 48.69 897 ARG B CA 1
ATOM 14460 C C . ARG B 1 897 ? -44.062 24.594 -10.234 1 48.69 897 ARG B C 1
ATOM 14462 O O . ARG B 1 897 ? -43.281 23.703 -10.523 1 48.69 897 ARG B O 1
ATOM 14469 N N . PHE B 1 898 ? -43.75 25.859 -10.523 1 49.59 898 PHE B N 1
ATOM 14470 C CA . PHE B 1 898 ? -42.5 26.172 -11.195 1 49.59 898 PHE B CA 1
ATOM 14471 C C . PHE B 1 898 ? -41.5 26.766 -10.211 1 49.59 898 PHE B C 1
ATOM 14473 O O . PHE B 1 898 ? -40.312 26.828 -10.5 1 49.59 898 PHE B O 1
ATOM 14480 N N . TYR B 1 899 ? -42.031 27.094 -9 1 63.91 899 TYR B N 1
ATOM 14481 C CA . TYR B 1 899 ? -41.062 27.734 -8.109 1 63.91 899 TYR B CA 1
ATOM 14482 C C . TYR B 1 899 ? -40.719 26.828 -6.938 1 63.91 899 TYR B C 1
ATOM 14484 O O . TYR B 1 899 ? -41.531 26.625 -6.043 1 63.91 899 TYR B O 1
ATOM 14492 N N . VAL B 1 900 ? -39.656 26.125 -7.043 1 77.19 900 VAL B N 1
ATOM 14493 C CA . VAL B 1 900 ? -39.188 25.188 -6.043 1 77.19 900 VAL B CA 1
ATOM 14494 C C . VAL B 1 900 ? -38.375 25.953 -4.969 1 77.19 900 VAL B C 1
ATOM 14496 O O . VAL B 1 900 ? -37.844 27.016 -5.23 1 77.19 900 VAL B O 1
ATOM 14499 N N . PRO B 1 901 ? -38.594 25.469 -3.758 1 86.31 901 PRO B N 1
ATOM 14500 C CA . PRO B 1 901 ? -37.844 26.125 -2.689 1 86.31 901 PRO B CA 1
ATOM 14501 C C . PRO B 1 901 ? -36.406 26.422 -3.084 1 86.31 901 PRO B C 1
ATOM 14503 O O . PRO B 1 901 ? -35.719 25.578 -3.666 1 86.31 901 PRO B O 1
ATOM 14506 N N . THR B 1 902 ? -36.031 27.609 -2.932 1 92.06 902 THR B N 1
ATOM 14507 C CA . THR B 1 902 ? -34.719 28.125 -3.326 1 92.06 902 THR B CA 1
ATOM 14508 C C . THR B 1 902 ? -34.062 28.875 -2.176 1 92.06 902 THR B C 1
ATOM 14510 O O . THR B 1 902 ? -34.719 29.641 -1.478 1 92.06 902 THR B O 1
ATOM 14513 N N . SER B 1 903 ? -32.844 28.531 -1.947 1 94.94 903 SER B N 1
ATOM 14514 C CA . SER B 1 903 ? -32.062 29.25 -0.944 1 94.94 903 SER B CA 1
ATOM 14515 C C . SER B 1 903 ? -30.875 29.969 -1.574 1 94.94 903 SER B C 1
ATOM 14517 O O . SER B 1 903 ? -30.156 29.391 -2.404 1 94.94 903 SER B O 1
ATOM 14519 N N . VAL B 1 904 ? -30.703 31.203 -1.272 1 96.69 904 VAL B N 1
ATOM 14520 C CA . VAL B 1 904 ? -29.531 31.984 -1.623 1 96.69 904 VAL B CA 1
ATOM 14521 C C . VAL B 1 904 ? -28.719 32.312 -0.364 1 96.69 904 VAL B C 1
ATOM 14523 O O . VAL B 1 904 ? -29.281 32.812 0.62 1 96.69 904 VAL B O 1
ATOM 14526 N N . SER B 1 905 ? -27.469 32 -0.402 1 98 905 SER B N 1
ATOM 14527 C CA . SER B 1 905 ? -26.641 32.125 0.799 1 98 905 SER B CA 1
ATOM 14528 C C . SER B 1 905 ? -25.375 32.938 0.524 1 98 905 SER B C 1
ATOM 14530 O O . SER B 1 905 ? -24.672 32.656 -0.443 1 98 905 SER B O 1
ATOM 14532 N N . LEU B 1 906 ? -25.078 33.906 1.328 1 98.31 906 LEU B N 1
ATOM 14533 C CA . LEU B 1 906 ? -23.859 34.719 1.27 1 98.31 906 LEU B CA 1
ATOM 14534 C C . LEU B 1 906 ? -23.047 34.562 2.549 1 98.31 906 LEU B C 1
ATOM 14536 O O . LEU B 1 906 ? -23.578 34.75 3.65 1 98.31 906 LEU B O 1
ATOM 14540 N N . ASN B 1 907 ? -21.781 34.25 2.41 1 98 907 ASN B N 1
ATOM 14541 C CA . ASN B 1 907 ? -20.891 34.125 3.551 1 98 907 ASN B CA 1
ATOM 14542 C C . ASN B 1 907 ? -19.766 35.156 3.488 1 98 907 ASN B C 1
ATOM 14544 O O . ASN B 1 907 ? -19.109 35.312 2.457 1 98 907 ASN B O 1
ATOM 14548 N N . TRP B 1 908 ? -19.594 35.938 4.523 1 98.5 908 TRP B N 1
ATOM 14549 C CA . TRP B 1 908 ? -18.5 36.906 4.695 1 98.5 908 TRP B CA 1
ATOM 14550 C C . TRP B 1 908 ? -17.422 36.344 5.613 1 98.5 908 TRP B C 1
ATOM 14552 O O . TRP B 1 908 ? -17.625 36.25 6.824 1 98.5 908 TRP B O 1
ATOM 14562 N N . ARG B 1 909 ? -16.234 36 5.031 1 97.31 909 ARG B N 1
ATOM 14563 C CA . ARG B 1 909 ? -15.055 35.562 5.789 1 97.31 909 ARG B CA 1
ATOM 14564 C C . ARG B 1 909 ? -14.094 36.719 5.992 1 97.31 909 ARG B C 1
ATOM 14566 O O . ARG B 1 909 ? -13.617 37.344 5.027 1 97.31 909 ARG B O 1
ATOM 14573 N N . HIS B 1 910 ? -13.805 36.938 7.266 1 98 910 HIS B N 1
ATOM 14574 C CA . HIS B 1 910 ? -12.906 38.062 7.59 1 98 910 HIS B CA 1
ATOM 14575 C C . HIS B 1 910 ? -11.664 37.562 8.32 1 98 910 HIS B C 1
ATOM 14577 O O . HIS B 1 910 ? -11.766 36.812 9.289 1 98 910 HIS B O 1
ATOM 14583 N N . PHE B 1 911 ? -10.492 38.031 7.852 1 97.25 911 PHE B N 1
ATOM 14584 C CA . PHE B 1 911 ? -9.203 37.844 8.5 1 97.25 911 PHE B CA 1
ATOM 14585 C C . PHE B 1 911 ? -8.57 39.156 8.875 1 97.25 911 PHE B C 1
ATOM 14587 O O . PHE B 1 911 ? -8.289 40 7.996 1 97.25 911 PHE B O 1
ATOM 14594 N N . GLY B 1 912 ? -8.312 39.344 10.164 1 97.88 912 GLY B N 1
ATOM 14595 C CA . GLY B 1 912 ? -7.668 40.594 10.594 1 97.88 912 GLY B CA 1
ATOM 14596 C C . GLY B 1 912 ? -6.234 40.719 10.109 1 97.88 912 GLY B C 1
ATOM 14597 O O . GLY B 1 912 ? -5.609 39.719 9.734 1 97.88 912 GLY B O 1
ATOM 14598 N N . GLY B 1 913 ? -5.738 41.875 10.117 1 97.69 913 GLY B N 1
ATOM 14599 C CA . GLY B 1 913 ? -4.367 42.125 9.695 1 97.69 913 GLY B CA 1
ATOM 14600 C C . GLY B 1 913 ? -3.34 41.594 10.68 1 97.69 913 GLY B C 1
ATOM 14601 O O . GLY B 1 913 ? -3.641 41.406 11.859 1 97.69 913 GLY B O 1
ATOM 14602 N N . THR B 1 914 ? -2.162 41.344 10.156 1 98 914 THR B N 1
ATOM 14603 C CA . THR B 1 914 ? -1.04 40.875 10.969 1 98 914 THR B CA 1
ATOM 14604 C C . THR B 1 914 ? 0.246 41.594 10.562 1 98 914 THR B C 1
ATOM 14606 O O . THR B 1 914 ? 0.416 41.969 9.398 1 98 914 THR B O 1
ATOM 14609 N N . ASP B 1 915 ? 1.117 41.812 11.492 1 98.25 915 ASP B N 1
ATOM 14610 C CA . ASP B 1 915 ? 2.412 42.438 11.266 1 98.25 915 ASP B CA 1
ATOM 14611 C C . ASP B 1 915 ? 3.529 41.406 11.211 1 98.25 915 ASP B C 1
ATOM 14613 O O . ASP B 1 915 ? 3.398 40.312 11.773 1 98.25 915 ASP B O 1
ATOM 14617 N N . LEU B 1 916 ? 4.539 41.781 10.539 1 97.5 916 LEU B N 1
ATOM 14618 C CA . LEU B 1 916 ? 5.68 40.875 10.43 1 97.5 916 LEU B CA 1
ATOM 14619 C C . LEU B 1 916 ? 6.395 40.75 11.766 1 97.5 916 LEU B C 1
ATOM 14621 O O . LEU B 1 916 ? 6.832 41.75 12.352 1 97.5 916 LEU B O 1
ATOM 14625 N N . ALA B 1 917 ? 6.605 39.531 12.203 1 95.75 917 ALA B N 1
ATOM 14626 C CA . ALA B 1 917 ? 7.188 39.281 13.516 1 95.75 917 ALA B CA 1
ATOM 14627 C C . ALA B 1 917 ? 8.625 39.781 13.594 1 95.75 917 ALA B C 1
ATOM 14629 O O . ALA B 1 917 ? 9.039 40.312 14.609 1 95.75 917 ALA B O 1
ATOM 14630 N N . THR B 1 918 ? 9.344 39.625 12.539 1 90.81 918 THR B N 1
ATOM 14631 C CA . THR B 1 918 ? 10.766 39.938 12.547 1 90.81 918 THR B CA 1
ATOM 14632 C C . THR B 1 918 ? 11 41.438 12.57 1 90.81 918 THR B C 1
ATOM 14634 O O . THR B 1 918 ? 12.109 41.906 12.844 1 90.81 918 THR B O 1
ATOM 14637 N N . ASN B 1 919 ? 9.992 42.188 12.305 1 95.75 919 ASN B N 1
ATOM 14638 C CA . ASN B 1 919 ? 10.094 43.625 12.383 1 95.75 919 ASN B CA 1
ATOM 14639 C C . ASN B 1 919 ? 9.984 44.125 13.828 1 95.75 919 ASN B C 1
ATOM 14641 O O . ASN B 1 919 ? 10.289 45.281 14.117 1 95.75 919 ASN B O 1
ATOM 14645 N N . THR B 1 920 ? 9.57 43.25 14.711 1 94.75 920 THR B N 1
ATOM 14646 C CA . THR B 1 920 ? 9.445 43.656 16.109 1 94.75 920 THR B CA 1
ATOM 14647 C C . THR B 1 920 ? 10.812 43.688 16.781 1 94.75 920 THR B C 1
ATOM 14649 O O . THR B 1 920 ? 11.805 43.25 16.219 1 94.75 920 THR B O 1
ATOM 14652 N N . ASP B 1 921 ? 10.828 44.219 18.047 1 90.56 921 ASP B N 1
ATOM 14653 C CA . ASP B 1 921 ? 12.078 44.312 18.781 1 90.56 921 ASP B CA 1
ATOM 14654 C C . ASP B 1 921 ? 12.234 43.156 19.75 1 90.56 921 ASP B C 1
ATOM 14656 O O . ASP B 1 921 ? 13.148 43.156 20.594 1 90.56 921 ASP B O 1
ATOM 14660 N N . ASP B 1 922 ? 11.383 42.219 19.625 1 89.38 922 ASP B N 1
ATOM 14661 C CA . ASP B 1 922 ? 11.484 41.062 20.516 1 89.38 922 ASP B CA 1
ATOM 14662 C C . ASP B 1 922 ? 12.703 40.219 20.172 1 89.38 922 ASP B C 1
ATOM 14664 O O . ASP B 1 922 ? 12.914 39.844 19.016 1 89.38 922 ASP B O 1
ATOM 14668 N N . GLN B 1 923 ? 13.492 39.781 21.125 1 79.94 923 GLN B N 1
ATOM 14669 C CA . GLN B 1 923 ? 14.758 39.062 20.922 1 79.94 923 GLN B CA 1
ATOM 14670 C C . GLN B 1 923 ? 14.539 37.688 20.375 1 79.94 923 GLN B C 1
ATOM 14672 O O . GLN B 1 923 ? 15.438 37.094 19.766 1 79.94 923 GLN B O 1
ATOM 14677 N N . TYR B 1 924 ? 13.406 37.094 20.641 1 85.38 924 TYR B N 1
ATOM 14678 C CA . TYR B 1 924 ? 13.133 35.75 20.188 1 85.38 924 TYR B CA 1
ATOM 14679 C C . TYR B 1 924 ? 12.5 35.719 18.812 1 85.38 924 TYR B C 1
ATOM 14681 O O . TYR B 1 924 ? 12.305 34.656 18.219 1 85.38 924 TYR B O 1
ATOM 14689 N N . LEU B 1 925 ? 12.203 36.906 18.25 1 89.44 925 LEU B N 1
ATOM 14690 C CA . LEU B 1 925 ? 11.547 37 16.938 1 89.44 925 LEU B CA 1
ATOM 14691 C C . LEU B 1 925 ? 12.461 37.688 15.93 1 89.44 925 LEU B C 1
ATOM 14693 O O . LEU B 1 925 ? 11.977 38.344 15.008 1 89.44 925 LEU B O 1
ATOM 14697 N N . THR B 1 926 ? 13.641 37.562 16.125 1 79.12 926 THR B N 1
ATOM 14698 C CA . THR B 1 926 ? 14.594 38.188 15.211 1 79.12 926 THR B CA 1
ATOM 14699 C C . THR B 1 926 ? 14.609 37.469 13.859 1 79.12 926 THR B C 1
ATOM 14701 O O . THR B 1 926 ? 14.227 36.312 13.773 1 79.12 926 THR B O 1
ATOM 14704 N N . GLY B 1 927 ? 14.977 38.188 12.812 1 79.62 927 GLY B N 1
ATOM 14705 C CA . GLY B 1 927 ? 15.078 37.656 11.461 1 79.62 927 GLY B CA 1
ATOM 14706 C C . GLY B 1 927 ? 15.109 38.719 10.391 1 79.62 927 GLY B C 1
ATOM 14707 O O . GLY B 1 927 ? 15.406 39.906 10.672 1 79.62 927 GLY B O 1
ATOM 14708 N N . THR B 1 928 ? 14.797 38.312 9.211 1 81 928 THR B N 1
ATOM 14709 C CA . THR B 1 928 ? 14.797 39.219 8.062 1 81 928 THR B CA 1
ATOM 14710 C C . THR B 1 928 ? 13.672 40.25 8.18 1 81 928 THR B C 1
ATOM 14712 O O . THR B 1 928 ? 12.508 39.875 8.328 1 81 928 THR B O 1
ATOM 14715 N N . LYS B 1 929 ? 14.016 41.469 8.141 1 90.75 929 LYS B N 1
ATOM 14716 C CA . LYS B 1 929 ? 13.039 42.531 8.219 1 90.75 929 LYS B CA 1
ATOM 14717 C C . LYS B 1 929 ? 12.539 42.938 6.832 1 90.75 929 LYS B C 1
ATOM 14719 O O . LYS B 1 929 ? 13.156 42.562 5.824 1 90.75 929 LYS B O 1
ATOM 14724 N N . SER B 1 930 ? 11.422 43.594 6.785 1 95.94 930 SER B N 1
ATOM 14725 C CA . SER B 1 930 ? 10.859 44 5.5 1 95.94 930 SER B CA 1
ATOM 14726 C C . SER B 1 930 ? 9.938 45.219 5.66 1 95.94 930 SER B C 1
ATOM 14728 O O . SER B 1 930 ? 9.172 45.281 6.625 1 95.94 930 SER B O 1
ATOM 14730 N N . THR B 1 931 ? 10.008 46.156 4.684 1 97.25 931 THR B N 1
ATOM 14731 C CA . THR B 1 931 ? 9.094 47.281 4.629 1 97.25 931 THR B CA 1
ATOM 14732 C C . THR B 1 931 ? 7.848 46.938 3.82 1 97.25 931 THR B C 1
ATOM 14734 O O . THR B 1 931 ? 6.734 47.281 4.207 1 97.25 931 THR B O 1
ATOM 14737 N N . ILE B 1 932 ? 8.023 46.25 2.717 1 96.75 932 ILE B N 1
ATOM 14738 C CA . ILE B 1 932 ? 6.91 45.969 1.817 1 96.75 932 ILE B CA 1
ATOM 14739 C C . ILE B 1 932 ? 6 44.906 2.436 1 96.75 932 ILE B C 1
ATOM 14741 O O . ILE B 1 932 ? 4.789 44.906 2.207 1 96.75 932 ILE B O 1
ATOM 14745 N N . ASN B 1 933 ? 6.605 44 3.16 1 97.75 933 ASN B N 1
ATOM 14746 C CA . ASN B 1 933 ? 5.828 42.969 3.838 1 97.75 933 ASN B CA 1
ATOM 14747 C C . ASN B 1 933 ? 5.691 43.25 5.328 1 97.75 933 ASN B C 1
ATOM 14749 O O . ASN B 1 933 ? 5.492 42.344 6.129 1 97.75 933 ASN B O 1
ATOM 14753 N N . ALA B 1 934 ? 5.754 44.469 5.695 1 97.81 934 ALA B N 1
ATOM 14754 C CA . ALA B 1 934 ? 5.684 44.844 7.109 1 97.81 934 ALA B CA 1
ATOM 14755 C C . ALA B 1 934 ? 4.336 44.438 7.711 1 97.81 934 ALA B C 1
ATOM 14757 O O . ALA B 1 934 ? 4.234 44.219 8.914 1 97.81 934 ALA B O 1
ATOM 14758 N N . ARG B 1 935 ? 3.379 44.406 6.812 1 97.69 935 ARG B N 1
ATOM 14759 C CA . ARG B 1 935 ? 2.027 44.094 7.281 1 97.69 935 ARG B CA 1
ATOM 14760 C C . ARG B 1 935 ? 1.203 43.438 6.195 1 97.69 935 ARG B C 1
ATOM 14762 O O . ARG B 1 935 ? 1.311 43.781 5.016 1 97.69 935 ARG B O 1
ATOM 14769 N N . ILE B 1 936 ? 0.479 42.438 6.57 1 97.94 936 ILE B N 1
ATOM 14770 C CA . ILE B 1 936 ? -0.632 41.938 5.77 1 97.94 936 ILE B CA 1
ATOM 14771 C C . ILE B 1 936 ? -1.934 42.594 6.223 1 97.94 936 ILE B C 1
ATOM 14773 O O . ILE B 1 936 ? -2.318 42.5 7.391 1 97.94 936 ILE B O 1
ATOM 14777 N N . GLY B 1 937 ? -2.604 43.312 5.398 1 97.12 937 GLY B N 1
ATOM 14778 C CA . GLY B 1 937 ? -3.828 44 5.762 1 97.12 937 GLY B CA 1
ATOM 14779 C C . GLY B 1 937 ? -5 43.062 6 1 97.12 937 GLY B C 1
ATOM 14780 O O . GLY B 1 937 ? -4.859 41.844 5.887 1 97.12 937 GLY B O 1
ATOM 14781 N N . ASN B 1 938 ? -6.121 43.656 6.344 1 97.44 938 ASN B N 1
ATOM 14782 C CA . ASN B 1 938 ? -7.355 42.906 6.492 1 97.44 938 ASN B CA 1
ATOM 14783 C C . ASN B 1 938 ? -7.746 42.219 5.188 1 97.44 938 ASN B C 1
ATOM 14785 O O . ASN B 1 938 ? -7.566 42.781 4.105 1 97.44 938 ASN B O 1
ATOM 14789 N N . TYR B 1 939 ? -8.203 41 5.277 1 96.94 939 TYR B N 1
ATOM 14790 C CA . TYR B 1 939 ? -8.711 40.281 4.125 1 96.94 939 TYR B CA 1
ATOM 14791 C C . TYR B 1 939 ? -10.195 39.969 4.297 1 96.94 939 TYR B C 1
ATOM 14793 O O . TYR B 1 939 ? -10.602 39.438 5.336 1 96.94 939 TYR B O 1
ATOM 14801 N N . ASP B 1 940 ? -10.938 40.25 3.32 1 98.06 940 ASP B N 1
ATOM 14802 C CA . ASP B 1 940 ? -12.367 39.969 3.273 1 98.06 940 ASP B CA 1
ATOM 14803 C C . ASP B 1 940 ? -12.727 39.125 2.039 1 98.06 940 ASP B C 1
ATOM 14805 O O . ASP B 1 940 ? -12.469 39.562 0.909 1 98.06 940 ASP B O 1
ATOM 14809 N N . TYR B 1 941 ? -13.242 37.938 2.25 1 97.75 941 TYR B N 1
ATOM 14810 C CA . TYR B 1 941 ? -13.781 37.094 1.186 1 97.75 941 TYR B CA 1
ATOM 14811 C C . TYR B 1 941 ? -15.305 37.031 1.269 1 97.75 941 TYR B C 1
ATOM 14813 O O . TYR B 1 941 ? -15.867 37.031 2.363 1 97.75 941 TYR B O 1
ATOM 14821 N N . PHE B 1 942 ? -15.945 36.969 0.136 1 98.44 942 PHE B N 1
ATOM 14822 C CA . PHE B 1 942 ? -17.375 36.75 0.033 1 98.44 942 PHE B CA 1
ATOM 14823 C C . PHE B 1 942 ? -17.672 35.5 -0.812 1 98.44 942 PHE B C 1
ATOM 14825 O O . PHE B 1 942 ? -17.156 35.375 -1.923 1 98.44 942 PHE B O 1
ATOM 14832 N N . ASP B 1 943 ? -18.406 34.625 -0.271 1 98.31 943 ASP B N 1
ATOM 14833 C CA . ASP B 1 943 ? -18.812 33.406 -0.941 1 98.31 943 ASP B CA 1
ATOM 14834 C C . ASP B 1 943 ? -20.328 33.375 -1.182 1 98.31 943 ASP B C 1
ATOM 14836 O O . ASP B 1 943 ? -21.109 33.656 -0.277 1 98.31 943 ASP B O 1
ATOM 14840 N N . LEU B 1 944 ? -20.703 33.031 -2.395 1 98.44 944 LEU B N 1
ATOM 14841 C CA . LEU B 1 944 ? -22.094 33 -2.787 1 98.44 944 LEU B CA 1
ATOM 14842 C C . LEU B 1 944 ? -22.5 31.562 -3.189 1 98.44 944 LEU B C 1
ATOM 14844 O O . LEU B 1 944 ? -21.75 30.891 -3.895 1 98.44 944 LEU B O 1
ATOM 14848 N N . ALA B 1 945 ? -23.641 31.125 -2.666 1 97.88 945 ALA B N 1
ATOM 14849 C CA . ALA B 1 945 ? -24.156 29.812 -3.039 1 97.88 945 ALA B CA 1
ATOM 14850 C C . ALA B 1 945 ? -25.672 29.859 -3.227 1 97.88 945 ALA B C 1
ATOM 14852 O O . ALA B 1 945 ? -26.359 30.625 -2.562 1 97.88 945 ALA B O 1
ATOM 14853 N N . VAL B 1 946 ? -26.172 29.016 -4.148 1 97 946 VAL B N 1
ATOM 14854 C CA . VAL B 1 946 ? -27.594 28.844 -4.387 1 97 946 VAL B CA 1
ATOM 14855 C C . VAL B 1 946 ? -27.953 27.359 -4.355 1 97 946 VAL B C 1
ATOM 14857 O O . VAL B 1 946 ? -27.219 26.531 -4.879 1 97 946 VAL B O 1
ATOM 14860 N N . THR B 1 947 ? -28.984 27.062 -3.664 1 95.44 947 THR B N 1
ATOM 14861 C CA . THR B 1 947 ? -29.5 25.703 -3.664 1 95.44 947 THR B CA 1
ATOM 14862 C C . THR B 1 947 ? -30.969 25.688 -4.086 1 95.44 947 THR B C 1
ATOM 14864 O O . THR B 1 947 ? -31.75 26.578 -3.695 1 95.44 947 THR B O 1
ATOM 14867 N N . LYS B 1 948 ? -31.344 24.703 -4.863 1 93.44 948 LYS B N 1
ATOM 14868 C CA . LYS B 1 948 ? -32.719 24.516 -5.32 1 93.44 948 LYS B CA 1
ATOM 14869 C C . LYS B 1 948 ? -33.219 23.109 -4.996 1 93.44 948 LYS B C 1
ATOM 14871 O O . LYS B 1 948 ? -32.594 22.125 -5.426 1 93.44 948 LYS B O 1
ATOM 14876 N N . ASP B 1 949 ? -34.281 23.094 -4.266 1 92.5 949 ASP B N 1
ATOM 14877 C CA . ASP B 1 949 ? -34.875 21.797 -3.918 1 92.5 949 ASP B CA 1
ATOM 14878 C C . ASP B 1 949 ? -35.906 21.375 -4.969 1 92.5 949 ASP B C 1
ATOM 14880 O O . ASP B 1 949 ? -37.062 21.766 -4.898 1 92.5 949 ASP B O 1
ATOM 14884 N N . LEU B 1 950 ? -35.562 20.453 -5.738 1 90.06 950 LEU B N 1
ATOM 14885 C CA . LEU B 1 950 ? -36.438 19.953 -6.789 1 90.06 950 LEU B CA 1
ATOM 14886 C C . LEU B 1 950 ? -37.281 18.797 -6.281 1 90.06 950 LEU B C 1
ATOM 14888 O O . LEU B 1 950 ? -37 18.219 -5.227 1 90.06 950 LEU B O 1
ATOM 14892 N N . PRO B 1 951 ? -38.312 18.484 -6.988 1 86.12 951 PRO B N 1
ATOM 14893 C CA . PRO B 1 951 ? -39.125 17.359 -6.562 1 86.12 951 PRO B CA 1
ATOM 14894 C C . PRO B 1 951 ? -38.375 16.031 -6.543 1 86.12 951 PRO B C 1
ATOM 14896 O O . PRO B 1 951 ? -37.312 15.914 -7.168 1 86.12 951 PRO B O 1
ATOM 14899 N N . ARG B 1 952 ? -38.875 15.062 -5.773 1 86.62 952 ARG B N 1
ATOM 14900 C CA . ARG B 1 952 ? -38.406 13.688 -5.738 1 86.62 952 ARG B CA 1
ATOM 14901 C C . ARG B 1 952 ? -37.031 13.594 -5.078 1 86.62 952 ARG B C 1
ATOM 14903 O O . ARG B 1 952 ? -36.188 12.812 -5.508 1 86.62 952 ARG B O 1
ATOM 14910 N N . GLY B 1 953 ? -36.781 14.562 -4.238 1 88.69 953 GLY B N 1
ATOM 14911 C CA . GLY B 1 953 ? -35.594 14.461 -3.402 1 88.69 953 GLY B CA 1
ATOM 14912 C C . GLY B 1 953 ? -34.344 14.938 -4.098 1 88.69 953 GLY B C 1
ATOM 14913 O O . GLY B 1 953 ? -33.219 14.641 -3.648 1 88.69 953 GLY B O 1
ATOM 14914 N N . LEU B 1 954 ? -34.469 15.633 -5.18 1 93.44 954 LEU B N 1
ATOM 14915 C CA . LEU B 1 954 ? -33.312 16.156 -5.926 1 93.44 954 LEU B CA 1
ATOM 14916 C C . LEU B 1 954 ? -33 17.594 -5.488 1 93.44 954 LEU B C 1
ATOM 14918 O O . LEU B 1 954 ? -33.906 18.422 -5.352 1 93.44 954 LEU B O 1
ATOM 14922 N N . VAL B 1 955 ? -31.75 17.812 -5.223 1 94.75 955 VAL B N 1
ATOM 14923 C CA . VAL B 1 955 ? -31.297 19.141 -4.84 1 94.75 955 VAL B CA 1
ATOM 14924 C C . VAL B 1 955 ? -30.156 19.578 -5.746 1 94.75 955 VAL B C 1
ATOM 14926 O O . VAL B 1 955 ? -29.156 18.875 -5.879 1 94.75 955 VAL B O 1
ATOM 14929 N N . LEU B 1 956 ? -30.281 20.672 -6.352 1 96 956 LEU B N 1
ATOM 14930 C CA . LEU B 1 956 ? -29.219 21.266 -7.129 1 96 956 LEU B CA 1
ATOM 14931 C C . LEU B 1 956 ? -28.516 22.375 -6.336 1 96 956 LEU B C 1
ATOM 14933 O O . LEU B 1 956 ? -29.172 23.109 -5.598 1 96 956 LEU B O 1
ATOM 14937 N N . ARG B 1 957 ? -27.234 22.484 -6.453 1 96.5 957 ARG B N 1
ATOM 14938 C CA . ARG B 1 957 ? -26.5 23.578 -5.801 1 96.5 957 ARG B CA 1
ATOM 14939 C C . ARG B 1 957 ? -25.438 24.156 -6.719 1 96.5 957 ARG B C 1
ATOM 14941 O O . ARG B 1 957 ? -24.891 23.438 -7.57 1 96.5 957 ARG B O 1
ATOM 14948 N N . ALA B 1 958 ? -25.141 25.328 -6.602 1 97.94 958 ALA B N 1
ATOM 14949 C CA . ALA B 1 958 ? -24.078 26.047 -7.293 1 97.94 958 ALA B CA 1
ATOM 14950 C C . ALA B 1 958 ? -23.547 27.203 -6.438 1 97.94 958 ALA B C 1
ATOM 14952 O O . ALA B 1 958 ? -24.281 27.75 -5.613 1 97.94 958 ALA B O 1
ATOM 14953 N N . GLY B 1 959 ? -22.312 27.484 -6.621 1 98.12 959 GLY B N 1
ATOM 14954 C CA . GLY B 1 959 ? -21.766 28.594 -5.848 1 98.12 959 GLY B CA 1
ATOM 14955 C C . GLY B 1 959 ? -20.422 29.078 -6.344 1 98.12 959 GLY B C 1
ATOM 14956 O O . GLY B 1 959 ? -19.859 28.5 -7.285 1 98.12 959 GLY B O 1
ATOM 14957 N N . ILE B 1 960 ? -20 30.172 -5.805 1 98.44 960 ILE B N 1
ATOM 14958 C CA . ILE B 1 960 ? -18.719 30.797 -6.066 1 98.44 960 ILE B CA 1
ATOM 14959 C C . ILE B 1 960 ? -18.078 31.25 -4.754 1 98.44 960 ILE B C 1
ATOM 14961 O O . ILE B 1 960 ? -18.656 32.062 -4.02 1 98.44 960 ILE B O 1
ATOM 14965 N N . ASN B 1 961 ? -16.969 30.656 -4.41 1 97.94 961 ASN B N 1
ATOM 14966 C CA . ASN B 1 961 ? -16.156 31.156 -3.312 1 97.94 961 ASN B CA 1
ATOM 14967 C C . ASN B 1 961 ? -15.164 32.219 -3.795 1 97.94 961 ASN B C 1
ATOM 14969 O O . ASN B 1 961 ? -14.617 32.125 -4.895 1 97.94 961 ASN B O 1
ATOM 14973 N N . ASN B 1 962 ? -14.914 33.219 -2.896 1 98.25 962 ASN B N 1
ATOM 14974 C CA . ASN B 1 962 ? -14.086 34.344 -3.297 1 98.25 962 ASN B CA 1
ATOM 14975 C C . ASN B 1 962 ? -14.656 35.062 -4.52 1 98.25 962 ASN B C 1
ATOM 14977 O O . ASN B 1 962 ? -13.969 35.219 -5.523 1 98.25 962 ASN B O 1
ATOM 14981 N N . LEU B 1 963 ? -15.828 35.469 -4.359 1 98.25 963 LEU B N 1
ATOM 14982 C CA . LEU B 1 963 ? -16.672 36 -5.414 1 98.25 963 LEU B CA 1
ATOM 14983 C C . LEU B 1 963 ? -15.961 37.125 -6.184 1 98.25 963 LEU B C 1
ATOM 14985 O O . LEU B 1 963 ? -16.109 37.219 -7.402 1 98.25 963 LEU B O 1
ATOM 14989 N N . PHE B 1 964 ? -15.172 37.875 -5.539 1 97.88 964 PHE B N 1
ATOM 14990 C CA . PHE B 1 964 ? -14.602 39.062 -6.16 1 97.88 964 PHE B CA 1
ATOM 14991 C C . PHE B 1 964 ? -13.164 38.812 -6.598 1 97.88 964 PHE B C 1
ATOM 14993 O O . PHE B 1 964 ? -12.445 39.75 -6.957 1 97.88 964 PHE B O 1
ATOM 15000 N N . ASP B 1 965 ? -12.68 37.562 -6.539 1 98.06 965 ASP B N 1
ATOM 15001 C CA . ASP B 1 965 ? -11.359 37.156 -7.012 1 98.06 965 ASP B CA 1
ATOM 15002 C C . ASP B 1 965 ? -10.258 37.938 -6.309 1 98.06 965 ASP B C 1
ATOM 15004 O O . ASP B 1 965 ? -9.391 38.5 -6.965 1 98.06 965 ASP B O 1
ATOM 15008 N N . LYS B 1 966 ? -10.359 38 -5.027 1 97.38 966 LYS B N 1
ATOM 15009 C CA . LYS B 1 966 ? -9.312 38.656 -4.254 1 97.38 966 LYS B CA 1
ATOM 15010 C C . LYS B 1 966 ? -8.008 37.875 -4.301 1 97.38 966 LYS B C 1
ATOM 15012 O O . LYS B 1 966 ? -7.992 36.656 -4.062 1 97.38 966 LYS B O 1
ATOM 15017 N N . ASP B 1 967 ? -6.895 38.562 -4.559 1 96.19 967 ASP B N 1
ATOM 15018 C CA . ASP B 1 967 ? -5.566 37.969 -4.562 1 96.19 967 ASP B CA 1
ATOM 15019 C C . ASP B 1 967 ? -5.102 37.656 -3.139 1 96.19 967 ASP B C 1
ATOM 15021 O O . ASP B 1 967 ? -5.422 38.375 -2.203 1 96.19 967 ASP B O 1
ATOM 15025 N N . PRO B 1 968 ? -4.344 36.594 -3.029 1 97.38 968 PRO B N 1
ATOM 15026 C CA . PRO B 1 968 ? -3.658 36.438 -1.742 1 97.38 968 PRO B CA 1
ATOM 15027 C C . PRO B 1 968 ? -2.518 37.438 -1.567 1 97.38 968 PRO B C 1
ATOM 15029 O O . PRO B 1 968 ? -2.076 38.062 -2.541 1 97.38 968 PRO B O 1
ATOM 15032 N N . PRO B 1 969 ? -2.061 37.688 -0.324 1 97.38 969 PRO B N 1
ATOM 15033 C CA . PRO B 1 969 ? -0.903 38.562 -0.151 1 97.38 969 PRO B CA 1
ATOM 15034 C C . PRO B 1 969 ? 0.374 38 -0.757 1 97.38 969 PRO B C 1
ATOM 15036 O O . PRO B 1 969 ? 0.659 36.812 -0.59 1 97.38 969 PRO B O 1
ATOM 15039 N N . ALA B 1 970 ? 1.1 38.781 -1.515 1 97.5 970 ALA B N 1
ATOM 15040 C CA . ALA B 1 970 ? 2.416 38.406 -2.014 1 97.5 970 ALA B CA 1
ATOM 15041 C C . ALA B 1 970 ? 3.482 38.562 -0.934 1 97.5 970 ALA B C 1
ATOM 15043 O O . ALA B 1 970 ? 3.656 39.656 -0.384 1 97.5 970 ALA B O 1
ATOM 15044 N N . ILE B 1 971 ? 4.129 37.531 -0.653 1 96.19 971 ILE B N 1
ATOM 15045 C CA . ILE B 1 971 ? 5.102 37.5 0.438 1 96.19 971 ILE B CA 1
ATOM 15046 C C . ILE B 1 971 ? 6.43 36.938 -0.061 1 96.19 971 ILE B C 1
ATOM 15048 O O . ILE B 1 971 ? 6.453 35.969 -0.795 1 96.19 971 ILE B O 1
ATOM 15052 N N . MET B 1 972 ? 7.441 37.625 0.333 1 93.88 972 MET B N 1
ATOM 15053 C CA . MET B 1 972 ? 8.766 37.125 -0.018 1 93.88 972 MET B CA 1
ATOM 15054 C C . MET B 1 972 ? 8.992 35.719 0.56 1 93.88 972 MET B C 1
ATOM 15056 O O . MET B 1 972 ? 8.633 35.469 1.707 1 93.88 972 MET B O 1
ATOM 15060 N N . ASN B 1 973 ? 9.641 34.844 -0.178 1 86.5 973 ASN B N 1
ATOM 15061 C CA . ASN B 1 973 ? 9.742 33.438 0.124 1 86.5 973 ASN B CA 1
ATOM 15062 C C . ASN B 1 973 ? 10.438 33.188 1.46 1 86.5 973 ASN B C 1
ATOM 15064 O O . ASN B 1 973 ? 10.062 32.281 2.201 1 86.5 973 ASN B O 1
ATOM 15068 N N . GLY B 1 974 ? 11.414 33.844 1.746 1 81.19 974 GLY B N 1
ATOM 15069 C CA . GLY B 1 974 ? 12.195 33.656 2.951 1 81.19 974 GLY B CA 1
ATOM 15070 C C . GLY B 1 974 ? 11.43 33.938 4.223 1 81.19 974 GLY B C 1
ATOM 15071 O O . GLY B 1 974 ? 11.859 33.594 5.316 1 81.19 974 GLY B O 1
ATOM 15072 N N . LEU B 1 975 ? 10.266 34.562 4.078 1 87.69 975 LEU B N 1
ATOM 15073 C CA . LEU B 1 975 ? 9.438 34.906 5.23 1 87.69 975 LEU B CA 1
ATOM 15074 C C . LEU B 1 975 ? 8.383 33.844 5.477 1 87.69 975 LEU B C 1
ATOM 15076 O O . LEU B 1 975 ? 7.684 33.875 6.488 1 87.69 975 LEU B O 1
ATOM 15080 N N . LEU B 1 976 ? 8.359 32.844 4.57 1 87.25 976 LEU B N 1
ATOM 15081 C CA . LEU B 1 976 ? 7.324 31.812 4.637 1 87.25 976 LEU B CA 1
ATOM 15082 C C . LEU B 1 976 ? 7.809 30.594 5.434 1 87.25 976 LEU B C 1
ATOM 15084 O O . LEU B 1 976 ? 8.375 29.672 4.863 1 87.25 976 LEU B O 1
ATOM 15088 N N . PHE B 1 977 ? 7.734 30.328 6.676 1 73.12 977 PHE B N 1
ATOM 15089 C CA . PHE B 1 977 ? 8.297 29.25 7.488 1 73.12 977 PHE B CA 1
ATOM 15090 C C . PHE B 1 977 ? 7.242 28.203 7.801 1 73.12 977 PHE B C 1
ATOM 15092 O O . PHE B 1 977 ? 7.551 27.016 7.902 1 73.12 977 PHE B O 1
ATOM 15099 N N . GLU B 1 978 ? 6.016 28.344 7.867 1 78.38 978 GLU B N 1
ATOM 15100 C CA . GLU B 1 978 ? 4.973 27.359 8.148 1 78.38 978 GLU B CA 1
ATOM 15101 C C . GLU B 1 978 ? 3.871 27.406 7.094 1 78.38 978 GLU B C 1
ATOM 15103 O O . GLU B 1 978 ? 3.158 28.406 6.977 1 78.38 978 GLU B O 1
ATOM 15108 N N . ASN B 1 979 ? 3.791 26.297 6.434 1 84.31 979 ASN B N 1
ATOM 15109 C CA . ASN B 1 979 ? 2.738 26.078 5.449 1 84.31 979 ASN B CA 1
ATOM 15110 C C . ASN B 1 979 ? 2.75 27.156 4.371 1 84.31 979 ASN B C 1
ATOM 15112 O O . ASN B 1 979 ? 1.694 27.578 3.9 1 84.31 979 ASN B O 1
ATOM 15116 N N . GLY B 1 980 ? 3.928 27.781 4.176 1 90 980 GLY B N 1
ATOM 15117 C CA . GLY B 1 980 ? 4.094 28.656 3.029 1 90 980 GLY B CA 1
ATOM 15118 C C . GLY B 1 980 ? 4.312 27.906 1.73 1 90 980 GLY B C 1
ATOM 15119 O O . GLY B 1 980 ? 4.918 26.844 1.723 1 90 980 GLY B O 1
ATOM 15120 N N . ASN B 1 981 ? 3.797 28.453 0.686 1 92.81 981 ASN B N 1
ATOM 15121 C CA . ASN B 1 981 ? 3.955 27.891 -0.654 1 92.81 981 ASN B CA 1
ATOM 15122 C C . ASN B 1 981 ? 3.553 28.891 -1.729 1 92.81 981 ASN B C 1
ATOM 15124 O O . ASN B 1 981 ? 2.525 29.562 -1.604 1 92.81 981 ASN B O 1
ATOM 15128 N N . GLY B 1 982 ? 4.34 29.094 -2.686 1 94.5 982 GLY B N 1
ATOM 15129 C CA . GLY B 1 982 ? 4.004 29.969 -3.801 1 94.5 982 GLY B CA 1
ATOM 15130 C C . GLY B 1 982 ? 3.902 31.422 -3.406 1 94.5 982 GLY B C 1
ATOM 15131 O O . GLY B 1 982 ? 2.932 32.094 -3.75 1 94.5 982 GLY B O 1
ATOM 15132 N N . ASN B 1 983 ? 4.73 31.891 -2.57 1 95.94 983 ASN B N 1
ATOM 15133 C CA . ASN B 1 983 ? 4.863 33.281 -2.164 1 95.94 983 ASN B CA 1
ATOM 15134 C C . ASN B 1 983 ? 3.682 33.719 -1.308 1 95.94 983 ASN B C 1
ATOM 15136 O O . ASN B 1 983 ? 3.287 34.906 -1.35 1 95.94 983 ASN B O 1
ATOM 15140 N N . THR B 1 984 ? 3.018 32.812 -0.641 1 96.19 984 THR B N 1
ATOM 15141 C CA . THR B 1 984 ? 1.912 33.156 0.25 1 96.19 984 THR B CA 1
ATOM 15142 C C . THR B 1 984 ? 1.648 32.031 1.232 1 96.19 984 THR B C 1
ATOM 15144 O O . THR B 1 984 ? 2.459 31.094 1.356 1 96.19 984 THR B O 1
ATOM 15147 N N . PHE B 1 985 ? 0.627 32.219 2.057 1 94.25 985 PHE B N 1
ATOM 15148 C CA . PHE B 1 985 ? 0.118 31.156 2.916 1 94.25 985 PHE B CA 1
ATOM 15149 C C . PHE B 1 985 ? -1.159 30.562 2.338 1 94.25 985 PHE B C 1
ATOM 15151 O O . PHE B 1 985 ? -2.264 30.938 2.73 1 94.25 985 PHE B O 1
ATOM 15158 N N . PRO B 1 986 ? -0.994 29.5 1.553 1 93.12 986 PRO B N 1
ATOM 15159 C CA . PRO B 1 986 ? -2.141 29.047 0.765 1 93.12 986 PRO B CA 1
ATOM 15160 C C . PRO B 1 986 ? -3.166 28.281 1.603 1 93.12 986 PRO B C 1
ATOM 15162 O O . PRO B 1 986 ? -4.277 28.016 1.136 1 93.12 986 PRO B O 1
ATOM 15165 N N . SER B 1 987 ? -2.855 27.891 2.773 1 89.06 987 SER B N 1
ATOM 15166 C CA . SER B 1 987 ? -3.824 27.234 3.645 1 89.06 987 SER B CA 1
ATOM 15167 C C . SER B 1 987 ? -4.672 28.266 4.395 1 89.06 987 SER B C 1
ATOM 15169 O O . SER B 1 987 ? -5.746 27.938 4.902 1 89.06 987 SER B O 1
ATOM 15171 N N . THR B 1 988 ? -4.195 29.484 4.477 1 91.94 988 THR B N 1
ATOM 15172 C CA . THR B 1 988 ? -4.879 30.562 5.188 1 91.94 988 THR B CA 1
ATOM 15173 C C . THR B 1 988 ? -5.711 31.406 4.223 1 91.94 988 THR B C 1
ATOM 15175 O O . THR B 1 988 ? -6.855 31.75 4.523 1 91.94 988 THR B O 1
ATOM 15178 N N . TYR B 1 989 ? -5.098 31.75 3.152 1 95.25 989 TYR B N 1
ATOM 15179 C CA . TYR B 1 989 ? -5.75 32.562 2.139 1 95.25 989 TYR B CA 1
ATOM 15180 C C . TYR B 1 989 ? -6.102 31.734 0.908 1 95.25 989 TYR B C 1
ATOM 15182 O O . TYR B 1 989 ? -5.602 30.625 0.74 1 95.25 989 TYR B O 1
ATOM 15190 N N . ASP B 1 990 ? -7.02 32.25 0.054 1 95.69 990 ASP B N 1
ATOM 15191 C CA . ASP B 1 990 ? -7.406 31.547 -1.16 1 95.69 990 ASP B CA 1
ATOM 15192 C C . ASP B 1 990 ? -6.375 31.75 -2.268 1 95.69 990 ASP B C 1
ATOM 15194 O O . ASP B 1 990 ? -6.355 32.781 -2.92 1 95.69 990 ASP B O 1
ATOM 15198 N N . PRO B 1 991 ? -5.609 30.781 -2.574 1 96.31 991 PRO B N 1
ATOM 15199 C CA . PRO B 1 991 ? -4.465 31 -3.459 1 96.31 991 PRO B CA 1
ATOM 15200 C C . PRO B 1 991 ? -4.844 30.938 -4.938 1 96.31 991 PRO B C 1
ATOM 15202 O O . PRO B 1 991 ? -4.102 31.438 -5.789 1 96.31 991 PRO B O 1
ATOM 15205 N N . LEU B 1 992 ? -5.996 30.406 -5.324 1 97.5 992 LEU B N 1
ATOM 15206 C CA . LEU B 1 992 ? -6.215 30.078 -6.73 1 97.5 992 LEU B CA 1
ATOM 15207 C C . LEU B 1 992 ? -7.316 30.953 -7.324 1 97.5 992 LEU B C 1
ATOM 15209 O O . LEU B 1 992 ? -7.746 30.734 -8.461 1 97.5 992 LEU B O 1
ATOM 15213 N N . GLY B 1 993 ? -7.77 31.906 -6.594 1 97.25 993 GLY B N 1
ATOM 15214 C CA . GLY B 1 993 ? -8.828 32.781 -7.062 1 97.25 993 GLY B CA 1
ATOM 15215 C C . GLY B 1 993 ? -10.219 32.281 -6.719 1 97.25 993 GLY B C 1
ATOM 15216 O O . GLY B 1 993 ? -10.445 31.766 -5.625 1 97.25 993 GLY B O 1
ATOM 15217 N N . ARG B 1 994 ? -11.164 32.531 -7.641 1 97.56 994 ARG B N 1
ATOM 15218 C CA . ARG B 1 994 ? -12.547 32.125 -7.434 1 97.56 994 ARG B CA 1
ATOM 15219 C C . ARG B 1 994 ? -12.695 30.625 -7.656 1 97.56 994 ARG B C 1
ATOM 15221 O O . ARG B 1 994 ? -12.18 30.078 -8.633 1 97.56 994 ARG B O 1
ATOM 15228 N N . MET B 1 995 ? -13.32 30 -6.738 1 97.38 995 MET B N 1
ATOM 15229 C CA . MET B 1 995 ? -13.695 28.609 -6.953 1 97.38 995 MET B CA 1
ATOM 15230 C C . MET B 1 995 ? -15.18 28.5 -7.305 1 97.38 995 MET B C 1
ATOM 15232 O O . MET B 1 995 ? -16.047 28.859 -6.508 1 97.38 995 MET B O 1
ATOM 15236 N N . LEU B 1 996 ? -15.5 28.031 -8.461 1 98.44 996 LEU B N 1
ATOM 15237 C CA . LEU B 1 996 ? -16.875 27.75 -8.875 1 98.44 996 LEU B CA 1
ATOM 15238 C C . LEU B 1 996 ? -17.203 26.281 -8.688 1 98.44 996 LEU B C 1
ATOM 15240 O O . LEU B 1 996 ? -16.375 25.406 -8.953 1 98.44 996 LEU B O 1
ATOM 15244 N N . PHE B 1 997 ? -18.422 26.062 -8.219 1 98 997 PHE B N 1
ATOM 15245 C CA . PHE B 1 997 ? -18.797 24.656 -8.086 1 98 997 PHE B CA 1
ATOM 15246 C C . PHE B 1 997 ? -20.266 24.469 -8.461 1 98 997 PHE B C 1
ATOM 15248 O O . PHE B 1 997 ? -21.062 25.391 -8.352 1 98 997 PHE B O 1
ATOM 15255 N N . VAL B 1 998 ? -20.609 23.328 -8.961 1 98.25 998 VAL B N 1
ATOM 15256 C CA . VAL B 1 998 ? -21.953 22.844 -9.211 1 98.25 998 VAL B CA 1
ATOM 15257 C C . VAL B 1 998 ? -22.109 21.422 -8.656 1 98.25 998 VAL B C 1
ATOM 15259 O O . VAL B 1 998 ? -21.156 20.625 -8.695 1 98.25 998 VAL B O 1
ATOM 15262 N N . GLY B 1 999 ? -23.219 21.234 -7.988 1 96.81 999 GLY B N 1
ATOM 15263 C CA . GLY B 1 999 ? -23.438 19.922 -7.406 1 96.81 999 GLY B CA 1
ATOM 15264 C C . GLY B 1 999 ? -24.875 19.453 -7.5 1 96.81 999 GLY B C 1
ATOM 15265 O O . GLY B 1 999 ? -25.781 20.266 -7.715 1 96.81 999 GLY B O 1
ATOM 15266 N N . ILE B 1 1000 ? -25.109 18.203 -7.383 1 96.69 1000 ILE B N 1
ATOM 15267 C CA . ILE B 1 1000 ? -26.422 17.562 -7.363 1 96.69 1000 ILE B CA 1
ATOM 15268 C C . ILE B 1 1000 ? -26.5 16.547 -6.234 1 96.69 1000 ILE B C 1
ATOM 15270 O O . ILE B 1 1000 ? -25.516 15.828 -5.973 1 96.69 1000 ILE B O 1
ATOM 15274 N N . SER B 1 1001 ? -27.547 16.578 -5.457 1 95.38 1001 SER B N 1
ATOM 15275 C CA . SER B 1 1001 ? -27.844 15.586 -4.434 1 95.38 1001 SER B CA 1
ATOM 15276 C C . SER B 1 1001 ? -29.203 14.93 -4.668 1 95.38 1001 SER B C 1
ATOM 15278 O O . SER B 1 1001 ? -30.156 15.602 -5.066 1 95.38 1001 SER B O 1
ATOM 15280 N N . ALA B 1 1002 ? -29.25 13.672 -4.461 1 95.31 1002 ALA B N 1
ATOM 15281 C CA . ALA B 1 1002 ? -30.5 12.922 -4.574 1 95.31 1002 ALA B CA 1
ATOM 15282 C C . ALA B 1 1002 ? -30.672 11.977 -3.391 1 95.31 1002 ALA B C 1
ATOM 15284 O O . ALA B 1 1002 ? -29.719 11.352 -2.932 1 95.31 1002 ALA B O 1
ATOM 15285 N N . LYS B 1 1003 ? -31.859 11.938 -2.895 1 93.44 1003 LYS B N 1
ATOM 15286 C CA . LYS B 1 1003 ? -32.25 11 -1.845 1 93.44 1003 LYS B CA 1
ATOM 15287 C C . LYS B 1 1003 ? -33.562 10.32 -2.178 1 93.44 1003 LYS B C 1
ATOM 15289 O O . LYS B 1 1003 ? -34.562 10.992 -2.488 1 93.44 1003 LYS B O 1
ATOM 15294 N N . PHE B 1 1004 ? -33.688 9.117 -2.045 1 91.81 1004 PHE B N 1
ATOM 15295 C CA . PHE B 1 1004 ? -34.938 8.398 -2.344 1 91.81 1004 PHE B CA 1
ATOM 15296 C C . PHE B 1 1004 ? -34.938 7.027 -1.682 1 91.81 1004 PHE B C 1
ATOM 15298 O O . PHE B 1 1004 ? -33.875 6.48 -1.371 1 91.81 1004 PHE B O 1
#